Protein 6UR8 (pdb70)

CATH classification: 2.70.170.10

GO terms:
  GO:0005892 acetylcholine-gated channel complex (C, IDA)
  GO:0095500 acetylcholine receptor signaling pathway (P, IDA)
  GO:0022848 acetylcholine-gated monoatomic cation-selective channel activity (F, IDA)
  GO:0042734 presynaptic membrane (C, TAS)
  GO:0035095 behavioral response to nicotine (P, IMP)
  GO:0015276 ligand-gated monoatomic ion channel activity (F, TAS)
  GO:0022848 acetylcholine-gated monoatomic cation-selective channel activity (F, TAS)
  GO:0007271 synaptic transmission, cholinergic (P, IDA)
  GO:0005515 protein binding (F, IPI)
  GO:0005886 plasma membrane (C, TAS)
  GO:0001666 response to hypoxia (P, IDA)
  GO:0015464 acetylcholine receptor activity (F, IDA)
  GO:0035094 response to nicotine (P, IDA)
  GO:0007165 signal transduction (P, IDA)
  GO:0042166 acetylcholine binding (F, IC)
  GO:0050877 nervous system process (P, IMP)
  GO:0050890 cognition (P, IMP)
  GO:0006281 DNA repair (P, IMP)
  GO:0006979 response to oxidative stress (P, IMP)
  GO:0051899 membrane depolarization (P, IDA)

Nearest PDB structures (foldseek):
  6ur8-assembly1_D  TM=1.003E+00  e=8.561E-76  Homo sapiens
  6cnj-assembly1_D  TM=9.910E-01  e=4.375E-67  Homo sapiens
  6usf-assembly1_D  TM=9.945E-01  e=1.196E-63  Homo sapiens
  8ssz-assembly1_A  TM=9.800E-01  e=7.003E-64  Homo sapiens
  8st3-assembly1_A  TM=9.790E-01  e=5.201E-64  Homo sapiens

InterPro domains:
  IPR002394 Nicotinic acetylcholine receptor [PR00254] (71-87)
  IPR002394 Nicotinic acetylcholine receptor [PR00254] (105-119)
  IPR002394 Nicotinic acetylcholine receptor [PR00254] (123-135)
  IPR002394 Nicotinic acetylcholine receptor [PR00254] (141-159)
  IPR006029 Neurotransmitter-gated ion-channel transmembrane domain [PF02932] (250-618)
  IPR006201 Neurotransmitter-gated ion-channel [PR00252] (84-100)
  IPR006201 Neurotransmitter-gated ion-channel [PR00252] (117-128)
  IPR006201 Neurotransmitter-gated ion-channel [PR00252] (161-175)
  IPR006201 Neurotransmitter-gated ion-channel [PR00252] (237-249)
  IPR006201 Neurotransmitter-gated ion-channel [PTHR18945] (38-379)
  IPR006201 Neurotransmitter-gated ion-channel [TIGR00860] (26-379)
  IPR006202 Neurotransmitter-gated ion-channel ligand-binding domain [PF02931] (37-242)
  IPR018000 Neurotransmitter-gated ion-channel, conserved site [PS00236] (161-175)
  IPR036719 Neurotransmitter-gated ion-channel transmembrane domain superfamily [SSF90112] (243-622)
  IPR036734 Neurotransmitter-gated ion-channel ligand-binding domain superfamily [G3DSA:2.70.170.10] (26-248)
  IPR036734 Neurotransmitter-gated ion-channel ligand-binding domain superfamily [SSF63712] (36-242)
  IPR038050 Neuronal acetylcholine receptor [G3DSA:1.20.58.390] (249-362)
  IPR038050 Neuronal acetylcholine receptor [G3DSA:1.20.58.390] (556-624)

Radius of gyration: 41.58 Å; Cα contacts (8 Å, |Δi|>4): 3119; chains: 5; bounding box: 128×77×103 Å

Organism: Homo sapiens (NCBI:txid9606)

Structure (mmCIF, N/CA/C/O backbone):
data_6UR8
#
_entry.id   6UR8
#
_cell.length_a   1.00
_cell.length_b   1.00
_cell.length_c   1.00
_cell.angle_alpha   90.00
_cell.angle_beta   90.00
_cell.angle_gamma   90.00
#
_symmetry.space_group_name_H-M   'P 1'
#
loop_
_entity.id
_entity.type
_entity.pdbx_description
1 polymer 'Chimera of soluble cytochrome b562 (BRIL) and neuronal acetylcholine receptor subunit alpha-4'
2 polymer 'Neuronal acetylcholine receptor subunit beta-2'
3 non-polymer 2-acetamido-2-deoxy-beta-D-glucopyranose
4 non-polymer VARENICLINE
5 non-polymer beta-D-mannopyranose
#
loop_
_atom_site.group_PDB
_atom_site.id
_atom_site.type_symbol
_atom_site.label_atom_id
_atom_site.label_alt_id
_atom_site.label_comp_id
_atom_site.label_asym_id
_atom_site.label_entity_id
_atom_site.label_seq_id
_atom_site.pdbx_PDB_ins_code
_atom_site.Cartn_x
_atom_site.Cartn_y
_atom_site.Cartn_z
_atom_site.occupancy
_atom_site.B_iso_or_equiv
_atom_site.auth_seq_id
_atom_site.auth_comp_id
_atom_site.auth_asym_id
_atom_site.auth_atom_id
_atom_site.pdbx_PDB_model_num
ATOM 1 N N . GLU A 1 5 ? 87.528 177.610 182.482 1.00 43.32 5 GLU A N 1
ATOM 2 C CA . GLU A 1 5 ? 87.462 178.341 181.223 1.00 43.32 5 GLU A CA 1
ATOM 3 C C . GLU A 1 5 ? 88.852 178.500 180.622 1.00 43.32 5 GLU A C 1
ATOM 4 O O . GLU A 1 5 ? 89.114 178.049 179.508 1.00 43.32 5 GLU A O 1
ATOM 10 N N . THR A 1 6 ? 89.739 179.148 181.371 1.00 38.83 6 THR A N 1
ATOM 11 C CA . THR A 1 6 ? 91.089 179.391 180.887 1.00 38.83 6 THR A CA 1
ATOM 12 C C . THR A 1 6 ? 91.867 178.087 180.792 1.00 38.83 6 THR A C 1
ATOM 13 O O . THR A 1 6 ? 91.742 177.203 181.644 1.00 38.83 6 THR A O 1
ATOM 17 N N . ARG A 1 7 ? 92.677 177.972 179.738 1.00 34.79 7 ARG A N 1
ATOM 18 C CA . ARG A 1 7 ? 93.515 176.792 179.568 1.00 34.79 7 ARG A CA 1
ATOM 19 C C . ARG A 1 7 ? 94.348 176.527 180.815 1.00 34.79 7 ARG A C 1
ATOM 20 O O . ARG A 1 7 ? 94.559 175.371 181.197 1.00 34.79 7 ARG A O 1
ATOM 28 N N . ALA A 1 8 ? 94.818 177.591 181.470 1.00 31.38 8 ALA A N 1
ATOM 29 C CA . ALA A 1 8 ? 95.675 177.426 182.639 1.00 31.38 8 ALA A CA 1
ATOM 30 C C . ALA A 1 8 ? 94.928 176.765 183.792 1.00 31.38 8 ALA A C 1
ATOM 31 O O . ALA A 1 8 ? 95.503 175.956 184.530 1.00 31.38 8 ALA A O 1
ATOM 33 N N . HIS A 1 9 ? 93.645 177.128 183.956 1.00 34.73 9 HIS A N 1
ATOM 34 C CA . HIS A 1 9 ? 92.778 176.580 185.040 1.00 34.73 9 HIS A CA 1
ATOM 35 C C . HIS A 1 9 ? 92.560 175.070 184.866 1.00 34.73 9 HIS A C 1
ATOM 36 O O . HIS A 1 9 ? 92.694 174.340 185.868 1.00 34.73 9 HIS A O 1
ATOM 43 N N . ALA A 1 10 ? 92.241 174.626 183.645 1.00 33.37 10 ALA A N 1
ATOM 44 C CA . ALA A 1 10 ? 92.116 173.208 183.337 1.00 33.37 10 ALA A CA 1
ATOM 45 C C . ALA A 1 10 ? 93.455 172.505 183.491 1.00 33.37 10 ALA A C 1
ATOM 46 O O . ALA A 1 10 ? 93.521 171.365 183.969 1.00 33.37 10 ALA A O 1
ATOM 48 N N . GLU A 1 11 ? 94.534 173.171 183.083 1.00 30.75 11 GLU A N 1
ATOM 49 C CA . GLU A 1 11 ? 95.863 172.598 183.242 1.00 30.75 11 GLU A CA 1
ATOM 50 C C . GLU A 1 11 ? 96.168 172.326 184.711 1.00 30.75 11 GLU A C 1
ATOM 51 O O . GLU A 1 11 ? 96.684 171.255 185.058 1.00 30.75 11 GLU A O 1
ATOM 57 N N . GLU A 1 12 ? 95.837 173.273 185.593 1.00 30.69 12 GLU A N 1
ATOM 58 C CA . GLU A 1 12 ? 95.998 173.021 187.023 1.00 30.69 12 GLU A CA 1
ATOM 59 C C . GLU A 1 12 ? 95.189 171.817 187.464 1.00 30.69 12 GLU A C 1
ATOM 60 O O . GLU A 1 12 ? 95.688 170.956 188.191 1.00 30.69 12 GLU A O 1
ATOM 66 N N . ARG A 1 13 ? 93.901 171.802 187.127 1.00 31.24 13 ARG A N 1
ATOM 67 C CA . ARG A 1 13 ? 93.039 170.729 187.609 1.00 31.24 13 ARG A CA 1
ATOM 68 C C . ARG A 1 13 ? 93.604 169.375 187.209 1.00 31.24 13 ARG A C 1
ATOM 69 O O . ARG A 1 13 ? 93.677 168.444 188.022 1.00 31.24 13 ARG A O 1
ATOM 77 N N . LEU A 1 14 ? 94.037 169.260 185.956 1.00 28.60 14 LEU A N 1
ATOM 78 C CA . LEU A 1 14 ? 94.655 168.028 185.485 1.00 28.60 14 LEU A CA 1
ATOM 79 C C . LEU A 1 14 ? 95.898 167.695 186.302 1.00 28.60 14 LEU A C 1
ATOM 80 O O . LEU A 1 14 ? 96.004 166.609 186.889 1.00 28.60 14 LEU A O 1
ATOM 85 N N . LEU A 1 15 ? 96.858 168.623 186.338 1.00 24.36 15 LEU A N 1
ATOM 86 C CA . LEU A 1 15 ? 98.114 168.381 187.038 1.00 24.36 15 LEU A CA 1
ATOM 87 C C . LEU A 1 15 ? 97.886 167.993 188.491 1.00 24.36 15 LEU A C 1
ATOM 88 O O . LEU A 1 15 ? 98.657 167.211 189.057 1.00 24.36 15 LEU A O 1
ATOM 93 N N . LYS A 1 16 ? 96.837 168.530 189.107 1.00 29.57 16 LYS A N 1
ATOM 94 C CA . LYS A 1 16 ? 96.530 168.218 190.495 1.00 29.57 16 LYS A CA 1
ATOM 95 C C . LYS A 1 16 ? 95.879 166.853 190.626 1.00 29.57 16 LYS A C 1
ATOM 96 O O . LYS A 1 16 ? 96.059 166.179 191.646 1.00 29.57 16 LYS A O 1
ATOM 102 N N . LYS A 1 17 ? 95.119 166.433 189.614 1.00 30.46 17 LYS A N 1
ATOM 103 C CA . LYS A 1 17 ? 94.521 165.106 189.660 1.00 30.46 17 LYS A CA 1
ATOM 104 C C . LYS A 1 17 ? 95.558 164.014 189.439 1.00 30.46 17 LYS A C 1
ATOM 105 O O . LYS A 1 17 ? 95.454 162.935 190.034 1.00 30.46 17 LYS A O 1
ATOM 111 N N . LEU A 1 18 ? 96.558 164.267 188.594 1.00 25.73 18 LEU A N 1
ATOM 112 C CA . LEU A 1 18 ? 97.498 163.206 188.242 1.00 25.73 18 LEU A CA 1
ATOM 113 C C . LEU A 1 18 ? 98.377 162.816 189.424 1.00 25.73 18 LEU A C 1
ATOM 114 O O . LEU A 1 18 ? 98.613 161.625 189.659 1.00 25.73 18 LEU A O 1
ATOM 119 N N . PHE A 1 19 ? 98.868 163.796 190.178 1.00 21.73 19 PHE A N 1
ATOM 120 C CA . PHE A 1 19 ? 99.866 163.567 191.221 1.00 21.73 19 PHE A CA 1
ATOM 121 C C . PHE A 1 19 ? 99.239 163.469 192.602 1.00 21.73 19 PHE A C 1
ATOM 122 O O . PHE A 1 19 ? 99.813 163.932 193.591 1.00 21.73 19 PHE A O 1
ATOM 130 N N . SER A 1 20 ? 98.054 162.870 192.696 1.00 24.76 20 SER A N 1
ATOM 131 C CA . SER A 1 20 ? 97.438 162.645 193.998 1.00 24.76 20 SER A CA 1
ATOM 132 C C . SER A 1 20 ? 97.980 161.379 194.652 1.00 24.76 20 SER A C 1
ATOM 133 O O . SER A 1 20 ? 98.456 161.416 195.792 1.00 24.76 20 SER A O 1
ATOM 136 N N . GLY A 1 21 ? 97.917 160.253 193.944 1.00 22.10 21 GLY A N 1
ATOM 137 C CA . GLY A 1 21 ? 98.357 158.981 194.483 1.00 22.10 21 GLY A CA 1
ATOM 138 C C . GLY A 1 21 ? 99.491 158.341 193.708 1.00 22.10 21 GLY A C 1
ATOM 139 O O . GLY A 1 21 ? 99.479 157.129 193.478 1.00 22.10 21 GLY A O 1
ATOM 140 N N . TYR A 1 22 ? 100.473 159.138 193.299 1.00 21.98 22 TYR A N 1
ATOM 141 C CA . TYR A 1 22 ? 101.594 158.652 192.509 1.00 21.98 22 TYR A CA 1
ATOM 142 C C . TYR A 1 22 ? 102.798 158.400 193.404 1.00 21.98 22 TYR A C 1
ATOM 143 O O . TYR A 1 22 ? 103.014 159.113 194.388 1.00 21.98 22 TYR A O 1
ATOM 152 N N . ASN A 1 23 ? 103.577 157.378 193.057 1.00 24.93 23 ASN A N 1
ATOM 153 C CA . ASN A 1 23 ? 104.782 157.010 193.793 1.00 24.93 23 ASN A CA 1
ATOM 154 C C . ASN A 1 23 ? 105.932 156.893 192.803 1.00 24.93 23 ASN A C 1
ATOM 155 O O . ASN A 1 23 ? 105.922 156.014 191.936 1.00 24.93 23 ASN A O 1
ATOM 160 N N . LYS A 1 24 ? 106.921 157.779 192.935 1.00 20.09 24 LYS A N 1
ATOM 161 C CA . LYS A 1 24 ? 108.051 157.792 192.014 1.00 20.09 24 LYS A CA 1
ATOM 162 C C . LYS A 1 24 ? 108.708 156.422 191.924 1.00 20.09 24 LYS A C 1
ATOM 163 O O . LYS A 1 24 ? 108.868 155.860 190.835 1.00 20.09 24 LYS A O 1
ATOM 169 N N . TRP A 1 25 ? 109.093 155.871 193.066 1.00 20.57 25 TRP A N 1
ATOM 170 C CA . TRP A 1 25 ? 109.909 154.661 193.139 1.00 20.57 25 TRP A CA 1
ATOM 171 C C . TRP A 1 25 ? 109.164 153.405 192.736 1.00 20.57 25 TRP A C 1
ATOM 172 O O . TRP A 1 25 ? 109.732 152.314 192.877 1.00 20.57 25 TRP A O 1
ATOM 183 N N . SER A 1 26 ? 107.933 153.506 192.247 1.00 24.75 26 SER A N 1
ATOM 184 C CA . SER A 1 26 ? 107.177 152.356 191.776 1.00 24.75 26 SER A CA 1
ATOM 185 C C . SER A 1 26 ? 107.280 152.274 190.261 1.00 24.75 26 SER A C 1
ATOM 186 O O . SER A 1 26 ? 107.081 153.274 189.565 1.00 24.75 26 SER A O 1
ATOM 189 N N . ARG A 1 27 ? 107.588 151.087 189.757 1.00 20.86 27 ARG A N 1
ATOM 190 C CA . ARG A 1 27 ? 107.742 150.917 188.323 1.00 20.86 27 ARG A CA 1
ATOM 191 C C . ARG A 1 27 ? 106.392 151.084 187.628 1.00 20.86 27 ARG A C 1
ATOM 192 O O . ARG A 1 27 ? 105.377 150.577 188.115 1.00 20.86 27 ARG A O 1
ATOM 200 N N . PRO A 1 28 ? 106.345 151.785 186.492 1.00 20.21 28 PRO A N 1
ATOM 201 C CA . PRO A 1 28 ? 105.070 152.067 185.808 1.00 20.21 28 PRO A CA 1
ATOM 202 C C . PRO A 1 28 ? 104.618 150.962 184.854 1.00 20.21 28 PRO A C 1
ATOM 203 O O . PRO A 1 28 ? 104.776 151.025 183.634 1.00 20.21 28 PRO A O 1
ATOM 207 N N . VAL A 1 29 ? 104.038 149.911 185.423 1.00 22.66 29 VAL A N 1
ATOM 208 C CA . VAL A 1 29 ? 103.558 148.780 184.639 1.00 22.66 29 VAL A CA 1
ATOM 209 C C . VAL A 1 29 ? 102.354 148.181 185.347 1.00 22.66 29 VAL A C 1
ATOM 210 O O . VAL A 1 29 ? 102.297 148.141 186.579 1.00 22.66 29 VAL A O 1
ATOM 214 N N . ALA A 1 30 ? 101.390 147.710 184.555 1.00 24.18 30 ALA A N 1
ATOM 215 C CA . ALA A 1 30 ? 100.171 147.142 185.118 1.00 24.18 30 ALA A CA 1
ATOM 216 C C . ALA A 1 30 ? 100.343 145.668 185.466 1.00 24.18 30 ALA A C 1
ATOM 217 O O . ALA A 1 30 ? 99.870 145.218 186.515 1.00 24.18 30 ALA A O 1
ATOM 219 N N . ASN A 1 31 ? 101.010 144.906 184.603 1.00 27.24 31 ASN A N 1
ATOM 220 C CA . ASN A 1 31 ? 101.264 143.489 184.827 1.00 27.24 31 ASN A CA 1
ATOM 221 C C . ASN A 1 31 ? 102.760 143.277 184.998 1.00 27.24 31 ASN A C 1
ATOM 222 O O . ASN A 1 31 ? 103.550 143.672 184.136 1.00 27.24 31 ASN A O 1
ATOM 227 N N . ILE A 1 32 ? 103.139 142.631 186.102 1.00 29.54 32 ILE A N 1
ATOM 228 C CA . ILE A 1 32 ? 104.538 142.603 186.517 1.00 29.54 32 ILE A CA 1
ATOM 229 C C . ILE A 1 32 ? 105.431 142.035 185.425 1.00 29.54 32 ILE A C 1
ATOM 230 O O . ILE A 1 32 ? 106.569 142.488 185.246 1.00 29.54 32 ILE A O 1
ATOM 235 N N . SER A 1 33 ? 104.890 141.073 184.672 1.00 29.95 33 SER A N 1
ATOM 236 C CA . SER A 1 33 ? 105.614 140.421 183.548 1.00 29.95 33 SER A CA 1
ATOM 237 C C . SER A 1 33 ? 105.930 141.446 182.451 1.00 29.95 33 SER A C 1
ATOM 238 O O . SER A 1 33 ? 107.023 141.360 181.858 1.00 29.95 33 SER A O 1
ATOM 241 N N . ASP A 1 34 ? 105.000 142.373 182.199 1.00 27.42 34 ASP A N 1
ATOM 242 C CA . ASP A 1 34 ? 105.145 143.398 181.128 1.00 27.42 34 ASP A CA 1
ATOM 243 C C . ASP A 1 34 ? 106.354 144.303 181.400 1.00 27.42 34 ASP A C 1
ATOM 244 O O . ASP A 1 34 ? 106.597 144.637 182.575 1.00 27.42 34 ASP A O 1
ATOM 249 N N . VAL A 1 35 ? 107.072 144.674 180.333 1.00 18.15 35 VAL A N 1
ATOM 250 C CA . VAL A 1 35 ? 108.247 145.534 180.404 1.00 18.15 35 VAL A CA 1
ATOM 251 C C . VAL A 1 35 ? 107.973 146.851 179.693 1.00 18.15 35 VAL A C 1
ATOM 252 O O . VAL A 1 35 ? 107.054 146.975 178.880 1.00 18.15 35 VAL A O 1
ATOM 256 N N . VAL A 1 36 ? 108.799 147.844 180.019 1.00 15.55 36 VAL A N 1
ATOM 257 C CA . VAL A 1 36 ? 108.785 149.144 179.361 1.00 15.55 36 VAL A CA 1
ATOM 258 C C . VAL A 1 36 ? 109.916 149.182 178.346 1.00 15.55 36 VAL A C 1
ATOM 259 O O . VAL A 1 36 ? 110.928 148.487 178.482 1.00 15.55 36 VAL A O 1
ATOM 263 N N . LEU A 1 37 ? 109.746 150.005 177.317 1.00 13.21 37 LEU A N 1
ATOM 264 C CA . LEU A 1 37 ? 110.711 150.126 176.231 1.00 13.21 37 LEU A CA 1
ATOM 265 C C . LEU A 1 37 ? 111.276 151.539 176.247 1.00 13.21 37 LEU A C 1
ATOM 266 O O . LEU A 1 37 ? 110.566 152.503 175.942 1.00 13.21 37 LEU A O 1
ATOM 271 N N . VAL A 1 38 ? 112.551 151.653 176.594 1.00 10.22 38 VAL A N 1
ATOM 272 C CA . VAL A 1 38 ? 113.210 152.942 176.779 1.00 10.22 38 VAL A CA 1
ATOM 273 C C . VAL A 1 38 ? 113.945 153.257 175.482 1.00 10.22 38 VAL A C 1
ATOM 274 O O . VAL A 1 38 ? 115.087 152.850 175.274 1.00 10.22 38 VAL A O 1
ATOM 278 N N . ARG A 1 39 ? 113.288 153.999 174.596 1.00 11.01 39 ARG A N 1
ATOM 279 C CA . ARG A 1 39 ? 113.958 154.442 173.385 1.00 11.01 39 ARG A CA 1
ATOM 280 C C . ARG A 1 39 ? 115.029 155.459 173.742 1.00 11.01 39 ARG A C 1
ATOM 281 O O . ARG A 1 39 ? 114.794 156.382 174.527 1.00 11.01 39 ARG A O 1
ATOM 289 N N . PHE A 1 40 ? 116.204 155.290 173.142 1.00 7.54 40 PHE A N 1
ATOM 290 C CA . PHE A 1 40 ? 117.423 155.945 173.584 1.00 7.54 40 PHE A CA 1
ATOM 291 C C . PHE A 1 40 ? 118.168 156.506 172.383 1.00 7.54 40 PHE A C 1
ATOM 292 O O . PHE A 1 40 ? 118.097 155.961 171.280 1.00 7.54 40 PHE A O 1
ATOM 300 N N . GLY A 1 41 ? 118.882 157.604 172.608 1.00 6.83 41 GLY A N 1
ATOM 301 C CA . GLY A 1 41 ? 119.673 158.202 171.546 1.00 6.83 41 GLY A CA 1
ATOM 302 C C . GLY A 1 41 ? 120.502 159.351 172.073 1.00 6.83 41 GLY A C 1
ATOM 303 O O . GLY A 1 41 ? 120.339 159.793 173.213 1.00 6.83 41 GLY A O 1
ATOM 304 N N . LEU A 1 42 ? 121.400 159.833 171.216 1.00 7.47 42 LEU A N 1
ATOM 305 C CA . LEU A 1 42 ? 122.296 160.929 171.552 1.00 7.47 42 LEU A CA 1
ATOM 306 C C . LEU A 1 42 ? 122.275 161.986 170.459 1.00 7.47 42 LEU A C 1
ATOM 307 O O . LEU A 1 42 ? 121.707 161.799 169.381 1.00 7.47 42 LEU A O 1
ATOM 312 N N . SER A 1 43 ? 122.913 163.112 170.767 1.00 5.80 43 SER A N 1
ATOM 313 C CA . SER A 1 43 ? 123.144 164.169 169.789 1.00 5.80 43 SER A CA 1
ATOM 314 C C . SER A 1 43 ? 124.302 165.011 170.302 1.00 5.80 43 SER A C 1
ATOM 315 O O . SER A 1 43 ? 124.135 165.764 171.266 1.00 5.80 43 SER A O 1
ATOM 318 N N . ILE A 1 44 ? 125.465 164.883 169.664 1.00 5.89 44 ILE A N 1
ATOM 319 C CA . ILE A 1 44 ? 126.627 165.636 170.096 1.00 5.89 44 ILE A CA 1
ATOM 320 C C . ILE A 1 44 ? 126.325 167.130 170.029 1.00 5.89 44 ILE A C 1
ATOM 321 O O . ILE A 1 44 ? 125.421 167.580 169.315 1.00 5.89 44 ILE A O 1
ATOM 326 N N . ALA A 1 45 ? 127.090 167.909 170.793 1.00 4.87 45 ALA A N 1
ATOM 327 C CA . ALA A 1 45 ? 127.124 169.349 170.617 1.00 4.87 45 ALA A CA 1
ATOM 328 C C . ALA A 1 45 ? 128.526 169.884 170.398 1.00 4.87 45 ALA A C 1
ATOM 329 O O . ALA A 1 45 ? 128.686 170.871 169.679 1.00 4.87 45 ALA A O 1
ATOM 331 N N . GLN A 1 46 ? 129.538 169.261 170.990 1.00 5.37 46 GLN A N 1
ATOM 332 C CA . GLN A 1 46 ? 130.927 169.524 170.638 1.00 5.37 46 GLN A CA 1
ATOM 333 C C . GLN A 1 46 ? 131.796 168.485 171.327 1.00 5.37 46 GLN A C 1
ATOM 334 O O . GLN A 1 46 ? 131.327 167.696 172.150 1.00 5.37 46 GLN A O 1
ATOM 340 N N . LEU A 1 47 ? 133.075 168.502 170.974 1.00 6.58 47 LEU A N 1
ATOM 341 C CA . LEU A 1 47 ? 134.075 167.558 171.463 1.00 6.58 47 LEU A CA 1
ATOM 342 C C . LEU A 1 47 ? 135.158 168.393 172.134 1.00 6.58 47 LEU A C 1
ATOM 343 O O . LEU A 1 47 ? 136.151 168.764 171.504 1.00 6.58 47 LEU A O 1
ATOM 348 N N . ILE A 1 48 ? 134.962 168.681 173.421 1.00 6.27 48 ILE A N 1
ATOM 349 C CA . ILE A 1 48 ? 135.754 169.712 174.083 1.00 6.27 48 ILE A CA 1
ATOM 350 C C . ILE A 1 48 ? 137.237 169.382 174.004 1.00 6.27 48 ILE A C 1
ATOM 351 O O . ILE A 1 48 ? 138.036 170.165 173.480 1.00 6.27 48 ILE A O 1
ATOM 356 N N . ASP A 1 49 ? 137.627 168.215 174.507 1.00 7.47 49 ASP A N 1
ATOM 357 C CA . ASP A 1 49 ? 139.040 167.880 174.603 1.00 7.47 49 ASP A CA 1
ATOM 358 C C . ASP A 1 49 ? 139.221 166.372 174.538 1.00 7.47 49 ASP A C 1
ATOM 359 O O . ASP A 1 49 ? 138.350 165.602 174.957 1.00 7.47 49 ASP A O 1
ATOM 364 N N . VAL A 1 50 ? 140.370 165.969 174.005 1.00 7.35 50 VAL A N 1
ATOM 365 C CA . VAL A 1 50 ? 140.805 164.580 173.987 1.00 7.35 50 VAL A CA 1
ATOM 366 C C . VAL A 1 50 ? 142.221 164.570 174.545 1.00 7.35 50 VAL A C 1
ATOM 367 O O . VAL A 1 50 ? 143.186 164.814 173.814 1.00 7.35 50 VAL A O 1
ATOM 371 N N . ASP A 1 51 ? 142.350 164.285 175.835 1.00 7.41 51 ASP A N 1
ATOM 372 C CA . ASP A 1 51 ? 143.632 164.340 176.522 1.00 7.41 51 ASP A CA 1
ATOM 373 C C . ASP A 1 51 ? 144.351 163.015 176.310 1.00 7.41 51 ASP A C 1
ATOM 374 O O . ASP A 1 51 ? 143.989 161.997 176.912 1.00 7.41 51 ASP A O 1
ATOM 379 N N . GLU A 1 52 ? 145.363 163.028 175.440 1.00 7.62 52 GLU A N 1
ATOM 380 C CA . GLU A 1 52 ? 146.140 161.823 175.177 1.00 7.62 52 GLU A CA 1
ATOM 381 C C . GLU A 1 52 ? 146.993 161.450 176.382 1.00 7.62 52 GLU A C 1
ATOM 382 O O . GLU A 1 52 ? 147.054 160.281 176.777 1.00 7.62 52 GLU A O 1
ATOM 388 N N . LYS A 1 53 ? 147.661 162.438 176.977 1.00 8.05 53 LYS A N 1
ATOM 389 C CA . LYS A 1 53 ? 148.594 162.155 178.060 1.00 8.05 53 LYS A CA 1
ATOM 390 C C . LYS A 1 53 ? 147.915 161.452 179.227 1.00 8.05 53 LYS A C 1
ATOM 391 O O . LYS A 1 53 ? 148.552 160.653 179.923 1.00 8.05 53 LYS A O 1
ATOM 397 N N . ASN A 1 54 ? 146.632 161.727 179.458 1.00 7.91 54 ASN A N 1
ATOM 398 C CA . ASN A 1 54 ? 145.877 161.090 180.526 1.00 7.91 54 ASN A CA 1
ATOM 399 C C . ASN A 1 54 ? 144.839 160.102 180.014 1.00 7.91 54 ASN A C 1
ATOM 400 O O . ASN A 1 54 ? 144.174 159.450 180.826 1.00 7.91 54 ASN A O 1
ATOM 405 N N . GLN A 1 55 ? 144.679 159.972 178.697 1.00 8.29 55 GLN A N 1
ATOM 406 C CA . GLN A 1 55 ? 143.721 159.042 178.102 1.00 8.29 55 GLN A CA 1
ATOM 407 C C . GLN A 1 55 ? 142.299 159.338 178.587 1.00 8.29 55 GLN A C 1
ATOM 408 O O . GLN A 1 55 ? 141.667 158.545 179.286 1.00 8.29 55 GLN A O 1
ATOM 414 N N . MET A 1 56 ? 141.812 160.515 178.201 1.00 8.03 56 MET A N 1
ATOM 415 C CA . MET A 1 56 ? 140.458 160.923 178.548 1.00 8.03 56 MET A CA 1
ATOM 416 C C . MET A 1 56 ? 139.819 161.648 177.377 1.00 8.03 56 MET A C 1
ATOM 417 O O . MET A 1 56 ? 140.497 162.153 176.482 1.00 8.03 56 MET A O 1
ATOM 422 N N . MET A 1 57 ? 138.492 161.719 177.422 1.00 7.74 57 MET A N 1
ATOM 423 C CA . MET A 1 57 ? 137.691 162.295 176.350 1.00 7.74 57 MET A CA 1
ATOM 424 C C . MET A 1 57 ? 136.503 163.012 176.968 1.00 7.74 57 MET A C 1
ATOM 425 O O . MET A 1 57 ? 135.691 162.381 177.650 1.00 7.74 57 MET A O 1
ATOM 430 N N . THR A 1 58 ? 136.393 164.314 176.725 1.00 7.12 58 THR A N 1
ATOM 431 C CA . THR A 1 58 ? 135.296 165.121 177.239 1.00 7.12 58 THR A CA 1
ATOM 432 C C . THR A 1 58 ? 134.295 165.384 176.125 1.00 7.12 58 THR A C 1
ATOM 433 O O . THR A 1 58 ? 134.685 165.744 175.011 1.00 7.12 58 THR A O 1
ATOM 437 N N . THR A 1 59 ? 133.013 165.210 176.428 1.00 6.28 59 THR A N 1
ATOM 438 C CA . THR A 1 59 ? 131.953 165.439 175.458 1.00 6.28 59 THR A CA 1
ATOM 439 C C . THR A 1 59 ? 130.798 166.187 176.099 1.00 6.28 59 THR A C 1
ATOM 440 O O . THR A 1 59 ? 130.457 165.947 177.260 1.00 6.28 59 THR A O 1
ATOM 444 N N . ASN A 1 60 ? 130.201 167.094 175.332 1.00 6.42 60 ASN A N 1
ATOM 445 C CA . ASN A 1 60 ? 128.939 167.732 175.680 1.00 6.42 60 ASN A CA 1
ATOM 446 C C . ASN A 1 60 ? 127.861 167.133 174.790 1.00 6.42 60 ASN A C 1
ATOM 447 O O . ASN A 1 60 ? 127.919 167.261 173.560 1.00 6.42 60 ASN A O 1
ATOM 452 N N . VAL A 1 61 ? 126.886 166.479 175.408 1.00 4.87 61 VAL A N 1
ATOM 453 C CA . VAL A 1 61 ? 126.003 165.568 174.699 1.00 4.87 61 VAL A CA 1
ATOM 454 C C . VAL A 1 61 ? 124.585 165.732 175.223 1.00 4.87 61 VAL A C 1
ATOM 455 O O . VAL A 1 61 ? 124.368 165.897 176.428 1.00 4.87 61 VAL A O 1
ATOM 459 N N . TRP A 1 62 ? 123.619 165.683 174.308 1.00 6.66 62 TRP A N 1
ATOM 460 C CA . TRP A 1 62 ? 122.203 165.866 174.619 1.00 6.66 62 TRP A CA 1
ATOM 461 C C . TRP A 1 62 ? 121.535 164.497 174.605 1.00 6.66 62 TRP A C 1
ATOM 462 O O . TRP A 1 62 ? 121.007 164.055 173.586 1.00 6.66 62 TRP A O 1
ATOM 473 N N . VAL A 1 63 ? 121.559 163.822 175.750 1.00 6.54 63 VAL A N 1
ATOM 474 C CA . VAL A 1 63 ? 120.900 162.531 175.898 1.00 6.54 63 VAL A CA 1
ATOM 475 C C . VAL A 1 63 ? 119.442 162.664 175.484 1.00 6.54 63 VAL A C 1
ATOM 476 O O . VAL A 1 63 ? 118.837 163.730 175.635 1.00 6.54 63 VAL A O 1
ATOM 480 N N . LYS A 1 64 ? 118.873 161.586 174.951 1.00 7.24 64 LYS A N 1
ATOM 481 C CA . LYS A 1 64 ? 117.472 161.553 174.553 1.00 7.24 64 LYS A CA 1
ATOM 482 C C . LYS A 1 64 ? 116.879 160.225 174.983 1.00 7.24 64 LYS A C 1
ATOM 483 O O . LYS A 1 64 ? 117.345 159.169 174.545 1.00 7.24 64 LYS A O 1
ATOM 489 N N . GLN A 1 65 ? 115.852 160.282 175.826 1.00 8.92 65 GLN A N 1
ATOM 490 C CA . GLN A 1 65 ? 115.132 159.106 176.275 1.00 8.92 65 GLN A CA 1
ATOM 491 C C . GLN A 1 65 ? 113.644 159.322 176.063 1.00 8.92 65 GLN A C 1
ATOM 492 O O . GLN A 1 65 ? 113.157 160.455 176.076 1.00 8.92 65 GLN A O 1
ATOM 498 N N . GLU A 1 66 ? 112.923 158.225 175.863 1.00 12.61 66 GLU A N 1
ATOM 499 C CA . GLU A 1 66 ? 111.472 158.305 175.912 1.00 12.61 66 GLU A CA 1
ATOM 500 C C . GLU A 1 66 ? 110.894 156.934 176.215 1.00 12.61 66 GLU A C 1
ATOM 501 O O . GLU A 1 66 ? 111.435 155.905 175.802 1.00 12.61 66 GLU A O 1
ATOM 507 N N . TRP A 1 67 ? 109.786 156.941 176.948 1.00 12.27 67 TRP A N 1
ATOM 508 C CA . TRP A 1 67 ? 109.125 155.709 177.354 1.00 12.27 67 TRP A CA 1
ATOM 509 C C . TRP A 1 67 ? 107.637 155.987 177.511 1.00 12.27 67 TRP A C 1
ATOM 510 O O . TRP A 1 67 ? 107.132 157.017 177.057 1.00 12.27 67 TRP A O 1
ATOM 521 N N . HIS A 1 68 ? 106.930 155.062 178.154 1.00 16.44 68 HIS A N 1
ATOM 522 C CA . HIS A 1 68 ? 105.489 155.184 178.318 1.00 16.44 68 HIS A CA 1
ATOM 523 C C . HIS A 1 68 ? 105.080 154.579 179.650 1.00 16.44 68 HIS A C 1
ATOM 524 O O . HIS A 1 68 ? 105.516 153.477 179.992 1.00 16.44 68 HIS A O 1
ATOM 531 N N . ASP A 1 69 ? 104.247 155.303 180.392 1.00 19.52 69 ASP A N 1
ATOM 532 C CA . ASP A 1 69 ? 103.695 154.838 181.653 1.00 19.52 69 ASP A CA 1
ATOM 533 C C . ASP A 1 69 ? 102.179 154.762 181.543 1.00 19.52 69 ASP A C 1
ATOM 534 O O . ASP A 1 69 ? 101.572 155.335 180.635 1.00 19.52 69 ASP A O 1
ATOM 539 N N . TYR A 1 70 ? 101.567 154.048 182.485 1.00 23.45 70 TYR A N 1
ATOM 540 C CA . TYR A 1 70 ? 100.151 153.722 182.411 1.00 23.45 70 TYR A CA 1
ATOM 541 C C . TYR A 1 70 ? 99.291 154.538 183.362 1.00 23.45 70 TYR A C 1
ATOM 542 O O . TYR A 1 70 ? 98.066 154.392 183.342 1.00 23.45 70 TYR A O 1
ATOM 551 N N . LYS A 1 71 ? 99.891 155.387 184.192 1.00 23.01 71 LYS A N 1
ATOM 552 C CA . LYS A 1 71 ? 99.129 156.233 185.101 1.00 23.01 71 LYS A CA 1
ATOM 553 C C . LYS A 1 71 ? 98.993 157.664 184.610 1.00 23.01 71 LYS A C 1
ATOM 554 O O . LYS A 1 71 ? 98.018 158.336 184.958 1.00 23.01 71 LYS A O 1
ATOM 560 N N . LEU A 1 72 ? 99.943 158.143 183.813 1.00 22.11 72 LEU A N 1
ATOM 561 C CA . LEU A 1 72 ? 99.915 159.514 183.306 1.00 22.11 72 LEU A CA 1
ATOM 562 C C . LEU A 1 72 ? 99.146 159.578 181.985 1.00 22.11 72 LEU A C 1
ATOM 563 O O . LEU A 1 72 ? 99.658 159.979 180.942 1.00 22.11 72 LEU A O 1
ATOM 568 N N . ARG A 1 73 ? 97.885 159.163 182.055 1.00 24.76 73 ARG A N 1
ATOM 569 C CA . ARG A 1 73 ? 96.977 159.204 180.921 1.00 24.76 73 ARG A CA 1
ATOM 570 C C . ARG A 1 73 ? 95.700 159.918 181.334 1.00 24.76 73 ARG A C 1
ATOM 571 O O . ARG A 1 73 ? 95.333 159.932 182.511 1.00 24.76 73 ARG A O 1
ATOM 579 N N . TRP A 1 74 ? 95.025 160.512 180.356 1.00 28.12 74 TRP A N 1
ATOM 580 C CA . TRP A 1 74 ? 93.779 161.222 180.610 1.00 28.12 74 TRP A CA 1
ATOM 581 C C . TRP A 1 74 ? 92.998 161.307 179.303 1.00 28.12 74 TRP A C 1
ATOM 582 O O . TRP A 1 74 ? 93.308 160.613 178.330 1.00 28.12 74 TRP A O 1
ATOM 593 N N . ASP A 1 75 ? 91.966 162.148 179.292 1.00 32.78 75 ASP A N 1
ATOM 594 C CA . ASP A 1 75 ? 91.155 162.404 178.116 1.00 32.78 75 ASP A CA 1
ATOM 595 C C . ASP A 1 75 ? 91.180 163.895 177.804 1.00 32.78 75 ASP A C 1
ATOM 596 O O . ASP A 1 75 ? 90.951 164.711 178.707 1.00 32.78 75 ASP A O 1
ATOM 601 N N . PRO A 1 76 ? 91.436 164.296 176.557 1.00 32.26 76 PRO A N 1
ATOM 602 C CA . PRO A 1 76 ? 91.691 165.714 176.289 1.00 32.26 76 PRO A CA 1
ATOM 603 C C . PRO A 1 76 ? 90.420 166.532 176.126 1.00 32.26 76 PRO A C 1
ATOM 604 O O . PRO A 1 76 ? 90.398 167.727 176.435 1.00 32.26 76 PRO A O 1
ATOM 608 N N . ALA A 1 77 ? 89.353 165.895 175.642 1.00 36.33 77 ALA A N 1
ATOM 609 C CA . ALA A 1 77 ? 88.099 166.604 175.426 1.00 36.33 77 ALA A CA 1
ATOM 610 C C . ALA A 1 77 ? 87.476 167.076 176.730 1.00 36.33 77 ALA A C 1
ATOM 611 O O . ALA A 1 77 ? 86.661 168.004 176.714 1.00 36.33 77 ALA A O 1
ATOM 613 N N . ASP A 1 78 ? 87.840 166.461 177.855 1.00 35.43 78 ASP A N 1
ATOM 614 C CA . ASP A 1 78 ? 87.290 166.858 179.143 1.00 35.43 78 ASP A CA 1
ATOM 615 C C . ASP A 1 78 ? 88.051 168.015 179.772 1.00 35.43 78 ASP A C 1
ATOM 616 O O . ASP A 1 78 ? 87.513 168.680 180.664 1.00 35.43 78 ASP A O 1
ATOM 621 N N . TYR A 1 79 ? 89.280 168.272 179.332 1.00 33.51 79 TYR A N 1
ATOM 622 C CA . TYR A 1 79 ? 90.124 169.322 179.889 1.00 33.51 79 TYR A CA 1
ATOM 623 C C . TYR A 1 79 ? 90.494 170.350 178.826 1.00 33.51 79 TYR A C 1
ATOM 624 O O . TYR A 1 79 ? 91.630 170.822 178.757 1.00 33.51 79 TYR A O 1
ATOM 633 N N . GLU A 1 80 ? 89.528 170.704 177.980 1.00 37.51 80 GLU A N 1
ATOM 634 C CA . GLU A 1 80 ? 89.676 171.801 177.025 1.00 37.51 80 GLU A CA 1
ATOM 635 C C . GLU A 1 80 ? 90.747 171.515 175.977 1.00 37.51 80 GLU A C 1
ATOM 636 O O . GLU A 1 80 ? 91.437 172.426 175.514 1.00 37.51 80 GLU A O 1
ATOM 642 N N . ASN A 1 81 ? 90.896 170.248 175.596 1.00 37.83 81 ASN A N 1
ATOM 643 C CA . ASN A 1 81 ? 91.705 169.868 174.439 1.00 37.83 81 ASN A CA 1
ATOM 644 C C . ASN A 1 81 ? 93.195 170.119 174.672 1.00 37.83 81 ASN A C 1
ATOM 645 O O . ASN A 1 81 ? 93.894 170.626 173.794 1.00 37.83 81 ASN A O 1
ATOM 650 N N . VAL A 1 82 ? 93.686 169.766 175.855 1.00 33.22 82 VAL A N 1
ATOM 651 C CA . VAL A 1 82 ? 95.117 169.753 176.139 1.00 33.22 82 VAL A CA 1
ATOM 652 C C . VAL A 1 82 ? 95.593 168.312 176.056 1.00 33.22 82 VAL A C 1
ATOM 653 O O . VAL A 1 82 ? 95.028 167.424 176.706 1.00 33.22 82 VAL A O 1
ATOM 657 N N . THR A 1 83 ? 96.624 168.072 175.247 1.00 28.01 83 THR A N 1
ATOM 658 C CA . THR A 1 83 ? 97.263 166.768 175.190 1.00 28.01 83 THR A CA 1
ATOM 659 C C . THR A 1 83 ? 98.669 166.756 175.757 1.00 28.01 83 THR A C 1
ATOM 660 O O . THR A 1 83 ? 99.066 165.761 176.365 1.00 28.01 83 THR A O 1
ATOM 664 N N . SER A 1 84 ? 99.433 167.826 175.576 1.00 21.50 84 SER A N 1
ATOM 665 C CA . SER A 1 84 ? 100.822 167.862 175.999 1.00 21.50 84 SER A CA 1
ATOM 666 C C . SER A 1 84 ? 100.988 168.852 177.137 1.00 21.50 84 SER A C 1
ATOM 667 O O . SER A 1 84 ? 100.520 169.992 177.044 1.00 21.50 84 SER A O 1
ATOM 670 N N . ILE A 1 85 ? 101.654 168.421 178.208 1.00 19.77 85 ILE A N 1
ATOM 671 C CA . ILE A 1 85 ? 102.034 169.324 179.286 1.00 19.77 85 ILE A CA 1
ATOM 672 C C . ILE A 1 85 ? 103.499 169.094 179.615 1.00 19.77 85 ILE A C 1
ATOM 673 O O . ILE A 1 85 ? 104.127 168.150 179.138 1.00 19.77 85 ILE A O 1
ATOM 678 N N . ARG A 1 86 ? 104.038 169.970 180.455 1.00 15.53 86 ARG A N 1
ATOM 679 C CA . ARG A 1 86 ? 105.455 169.961 180.784 1.00 15.53 86 ARG A CA 1
ATOM 680 C C . ARG A 1 86 ? 105.616 170.029 182.292 1.00 15.53 86 ARG A C 1
ATOM 681 O O . ARG A 1 86 ? 105.113 170.957 182.934 1.00 15.53 86 ARG A O 1
ATOM 689 N N . ILE A 1 87 ? 106.317 169.048 182.848 1.00 16.08 87 ILE A N 1
ATOM 690 C CA . ILE A 1 87 ? 106.501 168.942 184.294 1.00 16.08 87 ILE A CA 1
ATOM 691 C C . ILE A 1 87 ? 107.964 168.627 184.565 1.00 16.08 87 ILE A C 1
ATOM 692 O O . ILE A 1 87 ? 108.663 168.085 183.699 1.00 16.08 87 ILE A O 1
ATOM 697 N N . PRO A 1 88 ? 108.451 168.918 185.764 1.00 15.32 88 PRO A N 1
ATOM 698 C CA . PRO A 1 88 ? 109.850 168.620 186.063 1.00 15.32 88 PRO A CA 1
ATOM 699 C C . PRO A 1 88 ? 110.092 167.124 186.141 1.00 15.32 88 PRO A C 1
ATOM 700 O O . PRO A 1 88 ? 109.198 166.339 186.460 1.00 15.32 88 PRO A O 1
ATOM 704 N N . SER A 1 89 ? 111.324 166.740 185.852 1.00 12.77 89 SER A N 1
ATOM 705 C CA . SER A 1 89 ? 111.740 165.350 185.974 1.00 12.77 89 SER A CA 1
ATOM 706 C C . SER A 1 89 ? 112.071 164.984 187.396 1.00 12.77 89 SER A C 1
ATOM 707 O O . SER A 1 89 ? 112.751 163.975 187.649 1.00 12.77 89 SER A O 1
ATOM 710 N N . GLU A 1 90 ? 111.614 165.809 188.344 1.00 16.12 90 GLU A N 1
ATOM 711 C CA . GLU A 1 90 ? 111.886 165.556 189.786 1.00 16.12 90 GLU A CA 1
ATOM 712 C C . GLU A 1 90 ? 110.628 165.074 190.522 1.00 16.12 90 GLU A C 1
ATOM 713 O O . GLU A 1 90 ? 110.705 164.938 191.757 1.00 16.12 90 GLU A O 1
ATOM 719 N N . LEU A 1 91 ? 109.524 164.810 189.812 1.00 16.35 91 LEU A N 1
ATOM 720 C CA . LEU A 1 91 ? 108.317 164.380 190.496 1.00 16.35 91 LEU A CA 1
ATOM 721 C C . LEU A 1 91 ? 107.719 163.106 189.928 1.00 16.35 91 LEU A C 1
ATOM 722 O O . LEU A 1 91 ? 106.655 162.684 190.391 1.00 16.35 91 LEU A O 1
ATOM 727 N N . ILE A 1 92 ? 108.363 162.490 188.944 1.00 16.91 92 ILE A N 1
ATOM 728 C CA . ILE A 1 92 ? 107.833 161.343 188.240 1.00 16.91 92 ILE A CA 1
ATOM 729 C C . ILE A 1 92 ? 108.890 160.247 188.243 1.00 16.91 92 ILE A C 1
ATOM 730 O O . ILE A 1 92 ? 109.957 160.386 188.837 1.00 16.91 92 ILE A O 1
ATOM 735 N N . TRP A 1 93 ? 108.579 159.147 187.569 1.00 16.45 93 TRP A N 1
ATOM 736 C CA . TRP A 1 93 ? 109.557 158.086 187.420 1.00 16.45 93 TRP A CA 1
ATOM 737 C C . TRP A 1 93 ? 110.650 158.517 186.454 1.00 16.45 93 TRP A C 1
ATOM 738 O O . TRP A 1 93 ? 110.414 159.258 185.497 1.00 16.45 93 TRP A O 1
ATOM 749 N N . ARG A 1 94 ? 111.852 158.044 186.714 1.00 12.95 94 ARG A N 1
ATOM 750 C CA . ARG A 1 94 ? 113.017 158.455 185.950 1.00 12.95 94 ARG A CA 1
ATOM 751 C C . ARG A 1 94 ? 114.048 157.336 186.015 1.00 12.95 94 ARG A C 1
ATOM 752 O O . ARG A 1 94 ? 114.594 157.059 187.090 1.00 12.95 94 ARG A O 1
ATOM 760 N N . PRO A 1 95 ? 114.342 156.670 184.903 1.00 12.12 95 PRO A N 1
ATOM 761 C CA . PRO A 1 95 ? 115.132 155.442 184.972 1.00 12.12 95 PRO A CA 1
ATOM 762 C C . PRO A 1 95 ? 116.594 155.717 185.278 1.00 12.12 95 PRO A C 1
ATOM 763 O O . PRO A 1 95 ? 117.116 156.812 185.062 1.00 12.12 95 PRO A O 1
ATOM 767 N N . ASP A 1 96 ? 117.256 154.683 185.789 1.00 11.14 96 ASP A N 1
ATOM 768 C CA . ASP A 1 96 ? 118.670 154.753 186.134 1.00 11.14 96 ASP A CA 1
ATOM 769 C C . ASP A 1 96 ? 119.486 154.360 184.910 1.00 11.14 96 ASP A C 1
ATOM 770 O O . ASP A 1 96 ? 119.534 153.184 184.538 1.00 11.14 96 ASP A O 1
ATOM 775 N N . ILE A 1 97 ? 120.123 155.345 184.286 1.00 8.24 97 ILE A N 1
ATOM 776 C CA . ILE A 1 97 ? 120.921 155.143 183.084 1.00 8.24 97 ILE A CA 1
ATOM 777 C C . ILE A 1 97 ? 122.323 155.646 183.382 1.00 8.24 97 ILE A C 1
ATOM 778 O O . ILE A 1 97 ? 122.520 156.836 183.659 1.00 8.24 97 ILE A O 1
ATOM 783 N N . VAL A 1 98 ? 123.298 154.747 183.316 1.00 8.00 98 VAL A N 1
ATOM 784 C CA . VAL A 1 98 ? 124.662 155.029 183.730 1.00 8.00 98 VAL A CA 1
ATOM 785 C C . VAL A 1 98 ? 125.621 154.612 182.627 1.00 8.00 98 VAL A C 1
ATOM 786 O O . VAL A 1 98 ? 125.306 153.776 181.777 1.00 8.00 98 VAL A O 1
ATOM 790 N N . LEU A 1 99 ? 126.810 155.207 182.651 1.00 6.17 99 LEU A N 1
ATOM 791 C CA . LEU A 1 99 ? 127.927 154.759 181.834 1.00 6.17 99 LEU A CA 1
ATOM 792 C C . LEU A 1 99 ? 128.987 154.167 182.750 1.00 6.17 99 LEU A C 1
ATOM 793 O O . LEU A 1 99 ? 129.460 154.837 183.673 1.00 6.17 99 LEU A O 1
ATOM 798 N N . TYR A 1 100 ? 129.341 152.909 182.503 1.00 6.82 100 TYR A N 1
ATOM 799 C CA . TYR A 1 100 ? 130.308 152.189 183.317 1.00 6.82 100 TYR A CA 1
ATOM 800 C C . TYR A 1 100 ? 131.738 152.656 183.097 1.00 6.82 100 TYR A C 1
ATOM 801 O O . TYR A 1 100 ? 132.643 152.161 183.775 1.00 6.82 100 TYR A O 1
ATOM 810 N N . ASN A 1 101 ? 131.963 153.585 182.173 1.00 6.90 101 ASN A N 1
ATOM 811 C CA . ASN A 1 101 ? 133.297 153.931 181.704 1.00 6.90 101 ASN A CA 1
ATOM 812 C C . ASN A 1 101 ? 133.735 155.319 182.161 1.00 6.90 101 ASN A C 1
ATOM 813 O O . ASN A 1 101 ? 134.509 155.986 181.473 1.00 6.90 101 ASN A O 1
ATOM 818 N N . ASN A 1 102 ? 133.258 155.765 183.318 1.00 8.00 102 ASN A N 1
ATOM 819 C CA . ASN A 1 102 ? 133.542 157.121 183.755 1.00 8.00 102 ASN A CA 1
ATOM 820 C C . ASN A 1 102 ? 134.970 157.245 184.269 1.00 8.00 102 ASN A C 1
ATOM 821 O O . ASN A 1 102 ? 135.633 156.263 184.609 1.00 8.00 102 ASN A O 1
ATOM 826 N N . ALA A 1 103 ? 135.441 158.491 184.310 1.00 8.08 103 ALA A N 1
ATOM 827 C CA . ALA A 1 103 ? 136.764 158.804 184.841 1.00 8.08 103 ALA A CA 1
ATOM 828 C C . ALA A 1 103 ? 136.731 160.270 185.268 1.00 8.08 103 ALA A C 1
ATOM 829 O O . ALA A 1 103 ? 136.829 161.161 184.422 1.00 8.08 103 ALA A O 1
ATOM 831 N N . ASP A 1 104 ? 136.594 160.503 186.572 1.00 8.50 104 ASP A N 1
ATOM 832 C CA . ASP A 1 104 ? 136.464 161.856 187.102 1.00 8.50 104 ASP A CA 1
ATOM 833 C C . ASP A 1 104 ? 135.192 162.510 186.570 1.00 8.50 104 ASP A C 1
ATOM 834 O O . ASP A 1 104 ? 135.236 163.566 185.935 1.00 8.50 104 ASP A O 1
ATOM 839 N N . GLY A 1 105 ? 134.052 161.874 186.829 1.00 11.82 105 GLY A N 1
ATOM 840 C CA . GLY A 1 105 ? 132.780 162.366 186.342 1.00 11.82 105 GLY A CA 1
ATOM 841 C C . GLY A 1 105 ? 131.654 162.214 187.342 1.00 11.82 105 GLY A C 1
ATOM 842 O O . GLY A 1 105 ? 131.894 162.160 188.552 1.00 11.82 105 GLY A O 1
ATOM 843 N N . ASP A 1 106 ? 130.417 162.132 186.845 1.00 24.36 106 ASP A N 1
ATOM 844 C CA . ASP A 1 106 ? 129.238 162.152 187.701 1.00 24.36 106 ASP A CA 1
ATOM 845 C C . ASP A 1 106 ? 128.313 160.953 187.533 1.00 24.36 106 ASP A C 1
ATOM 846 O O . ASP A 1 106 ? 127.368 160.821 188.319 1.00 24.36 106 ASP A O 1
ATOM 851 N N . PHE A 1 107 ? 128.527 160.101 186.529 1.00 10.30 107 PHE A N 1
ATOM 852 C CA . PHE A 1 107 ? 127.820 158.828 186.397 1.00 10.30 107 PHE A CA 1
ATOM 853 C C . PHE A 1 107 ? 126.360 158.994 186.001 1.00 10.30 107 PHE A C 1
ATOM 854 O O . PHE A 1 107 ? 125.670 158.001 185.754 1.00 10.30 107 PHE A O 1
ATOM 862 N N . ALA A 1 108 ? 125.872 160.224 185.931 1.00 14.98 108 ALA A N 1
ATOM 863 C CA . ALA A 1 108 ? 124.477 160.452 185.577 1.00 14.98 108 ALA A CA 1
ATOM 864 C C . ALA A 1 108 ? 124.265 161.945 185.363 1.00 14.98 108 ALA A C 1
ATOM 865 O O . ALA A 1 108 ? 125.115 162.768 185.701 1.00 14.98 108 ALA A O 1
ATOM 867 N N . VAL A 1 109 ? 123.125 162.287 184.751 1.00 9.62 109 VAL A N 1
ATOM 868 C CA . VAL A 1 109 ? 122.774 163.710 184.454 1.00 9.62 109 VAL A CA 1
ATOM 869 C C . VAL A 1 109 ? 122.444 164.435 185.765 1.00 9.62 109 VAL A C 1
ATOM 870 O O . VAL A 1 109 ? 121.696 163.864 186.583 1.00 9.62 109 VAL A O 1
ATOM 874 N N . THR A 1 110 ? 122.988 165.643 185.949 1.00 8.90 110 THR A N 1
ATOM 875 C CA . THR A 1 110 ? 122.745 166.441 187.182 1.00 8.90 110 THR A CA 1
ATOM 876 C C . THR A 1 110 ? 122.047 167.768 186.848 1.00 8.90 110 THR A C 1
ATOM 877 O O . THR A 1 110 ? 122.010 168.640 187.739 1.00 8.90 110 THR A O 1
ATOM 881 N N . HIS A 1 111 ? 121.521 167.920 185.627 1.00 7.68 111 HIS A N 1
ATOM 882 C CA . HIS A 1 111 ? 120.892 169.166 185.239 1.00 7.68 111 HIS A CA 1
ATOM 883 C C . HIS A 1 111 ? 119.381 169.102 185.377 1.00 7.68 111 HIS A C 1
ATOM 884 O O . HIS A 1 111 ? 118.745 170.103 185.727 1.00 7.68 111 HIS A O 1
ATOM 891 N N . LEU A 1 112 ? 118.798 167.933 185.117 1.00 10.22 112 LEU A N 1
ATOM 892 C CA . LEU A 1 112 ? 117.392 167.644 185.416 1.00 10.22 112 LEU A CA 1
ATOM 893 C C . LEU A 1 112 ? 116.467 168.642 184.719 1.00 10.22 112 LEU A C 1
ATOM 894 O O . LEU A 1 112 ? 115.732 169.405 185.346 1.00 10.22 112 LEU A O 1
ATOM 899 N N . THR A 1 113 ? 116.509 168.603 183.393 1.00 10.47 113 THR A N 1
ATOM 900 C CA . THR A 1 113 ? 115.596 169.369 182.563 1.00 10.47 113 THR A CA 1
ATOM 901 C C . THR A 1 113 ? 114.197 168.756 182.608 1.00 10.47 113 THR A C 1
ATOM 902 O O . THR A 1 113 ? 114.015 167.577 182.921 1.00 10.47 113 THR A O 1
ATOM 906 N N . LYS A 1 114 ? 113.202 169.579 182.287 1.00 12.71 114 LYS A N 1
ATOM 907 C CA . LYS A 1 114 ? 111.810 169.171 182.378 1.00 12.71 114 LYS A CA 1
ATOM 908 C C . LYS A 1 114 ? 111.494 168.074 181.363 1.00 12.71 114 LYS A C 1
ATOM 909 O O . LYS A 1 114 ? 112.339 167.637 180.578 1.00 12.71 114 LYS A O 1
ATOM 915 N N . ALA A 1 115 ? 110.236 167.638 181.389 1.00 13.82 115 ALA A N 1
ATOM 916 C CA . ALA A 1 115 ? 109.752 166.503 180.624 1.00 13.82 115 ALA A CA 1
ATOM 917 C C . ALA A 1 115 ? 108.381 166.827 180.053 1.00 13.82 115 ALA A C 1
ATOM 918 O O . ALA A 1 115 ? 107.624 167.619 180.624 1.00 13.82 115 ALA A O 1
ATOM 920 N N . HIS A 1 116 ? 108.060 166.174 178.938 1.00 15.65 116 HIS A N 1
ATOM 921 C CA . HIS A 1 116 ? 106.895 166.487 178.116 1.00 15.65 116 HIS A CA 1
ATOM 922 C C . HIS A 1 116 ? 105.969 165.279 178.080 1.00 15.65 116 HIS A C 1
ATOM 923 O O . HIS A 1 116 ? 106.288 164.267 177.449 1.00 15.65 116 HIS A O 1
ATOM 930 N N . LEU A 1 117 ? 104.825 165.385 178.748 1.00 18.34 117 LEU A N 1
ATOM 931 C CA . LEU A 1 117 ? 103.787 164.368 178.669 1.00 18.34 117 LEU A CA 1
ATOM 932 C C . LEU A 1 117 ? 102.917 164.615 177.446 1.00 18.34 117 LEU A C 1
ATOM 933 O O . LEU A 1 117 ? 102.578 165.762 177.137 1.00 18.34 117 LEU A O 1
ATOM 938 N N . PHE A 1 118 ? 102.528 163.520 176.782 1.00 19.62 118 PHE A N 1
ATOM 939 C CA . PHE A 1 118 ? 101.996 163.546 175.424 1.00 19.62 118 PHE A CA 1
ATOM 940 C C . PHE A 1 118 ? 100.577 162.989 175.325 1.00 19.62 118 PHE A C 1
ATOM 941 O O . PHE A 1 118 ? 100.131 162.648 174.225 1.00 19.62 118 PHE A O 1
ATOM 949 N N . HIS A 1 119 ? 99.861 162.879 176.440 1.00 27.55 119 HIS A N 1
ATOM 950 C CA . HIS A 1 119 ? 98.449 162.520 176.538 1.00 27.55 119 HIS A CA 1
ATOM 951 C C . HIS A 1 119 ? 98.183 161.023 176.363 1.00 27.55 119 HIS A C 1
ATOM 952 O O . HIS A 1 119 ? 97.073 160.578 176.661 1.00 27.55 119 HIS A O 1
ATOM 959 N N . ASP A 1 120 ? 99.160 160.219 175.950 1.00 22.90 120 ASP A N 1
ATOM 960 C CA . ASP A 1 120 ? 98.965 158.779 175.819 1.00 22.90 120 ASP A CA 1
ATOM 961 C C . ASP A 1 120 ? 99.909 158.006 176.728 1.00 22.90 120 ASP A C 1
ATOM 962 O O . ASP A 1 120 ? 100.258 156.860 176.430 1.00 22.90 120 ASP A O 1
ATOM 967 N N . GLY A 1 121 ? 100.327 158.614 177.835 1.00 19.72 121 GLY A N 1
ATOM 968 C CA . GLY A 1 121 ? 101.317 158.039 178.708 1.00 19.72 121 GLY A CA 1
ATOM 969 C C . GLY A 1 121 ? 102.741 158.203 178.230 1.00 19.72 121 GLY A C 1
ATOM 970 O O . GLY A 1 121 ? 103.668 158.090 179.038 1.00 19.72 121 GLY A O 1
ATOM 971 N N . ARG A 1 122 ? 102.943 158.472 176.944 1.00 17.46 122 ARG A N 1
ATOM 972 C CA . ARG A 1 122 ? 104.289 158.657 176.432 1.00 17.46 122 ARG A CA 1
ATOM 973 C C . ARG A 1 122 ? 104.936 159.863 177.094 1.00 17.46 122 ARG A C 1
ATOM 974 O O . ARG A 1 122 ? 104.304 160.905 177.281 1.00 17.46 122 ARG A O 1
ATOM 982 N N . VAL A 1 123 ? 106.206 159.711 177.450 1.00 14.66 123 VAL A N 1
ATOM 983 C CA . VAL A 1 123 ? 106.982 160.775 178.062 1.00 14.66 123 VAL A CA 1
ATOM 984 C C . VAL A 1 123 ? 108.354 160.803 177.409 1.00 14.66 123 VAL A C 1
ATOM 985 O O . VAL A 1 123 ? 108.897 159.768 177.006 1.00 14.66 123 VAL A O 1
ATOM 989 N N . GLN A 1 124 ? 108.909 162.008 177.318 1.00 13.84 124 GLN A N 1
ATOM 990 C CA . GLN A 1 124 ? 110.105 162.287 176.537 1.00 13.84 124 GLN A CA 1
ATOM 991 C C . GLN A 1 124 ? 111.001 163.205 177.350 1.00 13.84 124 GLN A C 1
ATOM 992 O O .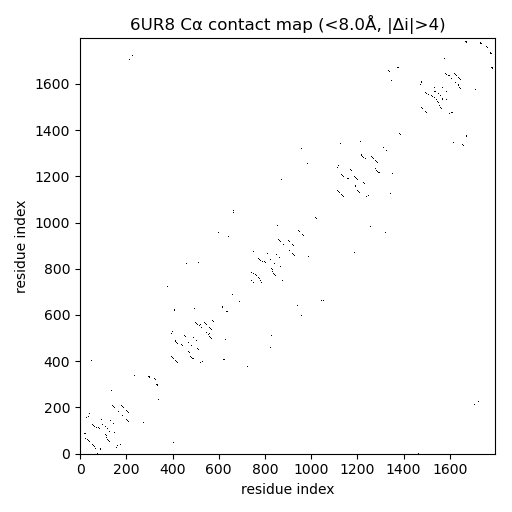 GLN A 1 124 ? 110.524 164.190 177.919 1.00 13.84 124 GLN A O 1
ATOM 998 N N . TRP A 1 125 ? 112.290 162.889 177.399 1.00 10.17 125 TRP A N 1
ATOM 999 C CA . TRP A 1 125 ? 113.238 163.550 178.282 1.00 10.17 125 TRP A CA 1
ATOM 1000 C C . TRP A 1 125 ? 114.543 163.763 177.532 1.00 10.17 125 TRP A C 1
ATOM 1001 O O . TRP A 1 125 ? 114.998 162.880 176.800 1.00 10.17 125 TRP A O 1
ATOM 1012 N N . THR A 1 126 ? 115.135 164.947 177.692 1.00 8.96 126 THR A N 1
ATOM 1013 C CA . THR A 1 126 ? 116.344 165.321 176.954 1.00 8.96 126 THR A CA 1
ATOM 1014 C C . THR A 1 126 ? 117.222 166.202 177.828 1.00 8.96 126 THR A C 1
ATOM 1015 O O . THR A 1 126 ? 117.341 167.412 177.605 1.00 8.96 126 THR A O 1
ATOM 1019 N N . PRO A 1 127 ? 117.863 165.622 178.834 1.00 8.16 127 PRO A N 1
ATOM 1020 C CA . PRO A 1 127 ? 118.779 166.385 179.666 1.00 8.16 127 PRO A CA 1
ATOM 1021 C C . PRO A 1 127 ? 120.160 166.446 179.043 1.00 8.16 127 PRO A C 1
ATOM 1022 O O . PRO A 1 127 ? 120.641 165.447 178.489 1.00 8.16 127 PRO A O 1
ATOM 1026 N N . PRO A 1 128 ? 120.833 167.590 179.119 1.00 6.53 128 PRO A N 1
ATOM 1027 C CA . PRO A 1 128 ? 122.209 167.666 178.622 1.00 6.53 128 PRO A CA 1
ATOM 1028 C C . PRO A 1 128 ? 123.182 166.976 179.554 1.00 6.53 128 PRO A C 1
ATOM 1029 O O . PRO A 1 128 ? 122.791 166.508 180.626 1.00 6.53 128 PRO A O 1
ATOM 1033 N N . ALA A 1 129 ? 124.449 166.903 179.166 1.00 5.77 129 ALA A N 1
ATOM 1034 C CA . ALA A 1 129 ? 125.425 166.291 180.049 1.00 5.77 129 ALA A CA 1
ATOM 1035 C C . ALA A 1 129 ? 126.827 166.555 179.531 1.00 5.77 129 ALA A C 1
ATOM 1036 O O . ALA A 1 129 ? 127.042 166.709 178.325 1.00 5.77 129 ALA A O 1
ATOM 1038 N N . ILE A 1 130 ? 127.771 166.612 180.465 1.00 5.69 130 ILE A N 1
ATOM 1039 C CA . ILE A 1 130 ? 129.195 166.661 180.170 1.00 5.69 130 ILE A CA 1
ATOM 1040 C C . ILE A 1 130 ? 129.795 165.371 180.701 1.00 5.69 130 ILE A C 1
ATOM 1041 O O . ILE A 1 130 ? 129.798 165.132 181.915 1.00 5.69 130 ILE A O 1
ATOM 1046 N N . TYR A 1 131 ? 130.313 164.548 179.799 1.00 6.45 131 TYR A N 1
ATOM 1047 C CA . TYR A 1 131 ? 130.783 163.214 180.130 1.00 6.45 131 TYR A CA 1
ATOM 1048 C C . TYR A 1 131 ? 132.276 163.104 179.868 1.00 6.45 131 TYR A C 1
ATOM 1049 O O . TYR A 1 131 ? 132.773 163.568 178.836 1.00 6.45 131 TYR A O 1
ATOM 1058 N N . LYS A 1 132 ? 132.981 162.483 180.809 1.00 6.82 132 LYS A N 1
ATOM 1059 C CA . LYS A 1 132 ? 134.420 162.256 180.723 1.00 6.82 132 LYS A CA 1
ATOM 1060 C C . LYS A 1 132 ? 134.666 160.755 180.654 1.00 6.82 132 LYS A C 1
ATOM 1061 O O . LYS A 1 132 ? 134.666 160.071 181.681 1.00 6.82 132 LYS A O 1
ATOM 1067 N N . SER A 1 133 ? 134.882 160.250 179.450 1.00 7.66 133 SER A N 1
ATOM 1068 C CA . SER A 1 133 ? 135.164 158.841 179.251 1.00 7.66 133 SER A CA 1
ATOM 1069 C C . SER A 1 133 ? 136.667 158.603 179.172 1.00 7.66 133 SER A C 1
ATOM 1070 O O . SER A 1 133 ? 137.465 159.531 179.025 1.00 7.66 133 SER A O 1
ATOM 1073 N N . SER A 1 134 ? 137.049 157.332 179.259 1.00 8.06 134 SER A N 1
ATOM 1074 C CA . SER A 1 134 ? 138.442 156.908 179.177 1.00 8.06 134 SER A CA 1
ATOM 1075 C C . SER A 1 134 ? 138.567 155.918 178.027 1.00 8.06 134 SER A C 1
ATOM 1076 O O . SER A 1 134 ? 138.097 154.781 178.129 1.00 8.06 134 SER A O 1
ATOM 1079 N N . CYS A 1 135 ? 139.198 156.350 176.939 1.00 8.33 135 CYS A N 1
ATOM 1080 C CA . CYS A 1 135 ? 139.390 155.521 175.761 1.00 8.33 135 CYS A CA 1
ATOM 1081 C C . CYS A 1 135 ? 140.873 155.292 175.525 1.00 8.33 135 CYS A C 1
ATOM 1082 O O . CYS A 1 135 ? 141.671 156.233 175.562 1.00 8.33 135 CYS A O 1
ATOM 1085 N N . SER A 1 136 ? 141.234 154.035 175.279 1.00 6.89 136 SER A N 1
ATOM 1086 C CA . SER A 1 136 ? 142.626 153.682 175.044 1.00 6.89 136 SER A CA 1
ATOM 1087 C C . SER A 1 136 ? 143.128 154.350 173.771 1.00 6.89 136 SER A C 1
ATOM 1088 O O . SER A 1 136 ? 142.461 154.315 172.733 1.00 6.89 136 SER A O 1
ATOM 1091 N N . ILE A 1 137 ? 144.311 154.950 173.854 1.00 8.03 137 ILE A N 1
ATOM 1092 C CA . ILE A 1 137 ? 144.894 155.716 172.762 1.00 8.03 137 ILE A CA 1
ATOM 1093 C C . ILE A 1 137 ? 146.016 154.892 172.150 1.00 8.03 137 ILE A C 1
ATOM 1094 O O . ILE A 1 137 ? 146.976 154.528 172.839 1.00 8.03 137 ILE A O 1
ATOM 1099 N N . ASP A 1 138 ? 145.896 154.600 170.858 1.00 9.03 138 ASP A N 1
ATOM 1100 C CA . ASP A 1 138 ? 146.943 153.926 170.102 1.00 9.03 138 ASP A CA 1
ATOM 1101 C C . ASP A 1 138 ? 147.695 154.974 169.291 1.00 9.03 138 ASP A C 1
ATOM 1102 O O . ASP A 1 138 ? 147.086 155.726 168.523 1.00 9.03 138 ASP A O 1
ATOM 1107 N N . VAL A 1 139 ? 149.010 155.037 169.481 1.00 10.67 139 VAL A N 1
ATOM 1108 C CA . VAL A 1 139 ? 149.847 156.071 168.876 1.00 10.67 139 VAL A CA 1
ATOM 1109 C C . VAL A 1 139 ? 151.048 155.366 168.252 1.00 10.67 139 VAL A C 1
ATOM 1110 O O . VAL A 1 139 ? 152.042 155.081 168.926 1.00 10.67 139 VAL A O 1
ATOM 1114 N N . THR A 1 140 ? 150.953 155.065 166.959 1.00 12.18 140 THR A N 1
ATOM 1115 C CA . THR A 1 140 ? 152.098 154.638 166.165 1.00 12.18 140 THR A CA 1
ATOM 1116 C C . THR A 1 140 ? 152.343 155.559 164.984 1.00 12.18 140 THR A C 1
ATOM 1117 O O . THR A 1 140 ? 153.481 155.985 164.758 1.00 12.18 140 THR A O 1
ATOM 1121 N N . PHE A 1 141 ? 151.300 155.884 164.228 1.00 11.79 141 PHE A N 1
ATOM 1122 C CA . PHE A 1 141 ? 151.414 156.736 163.047 1.00 11.79 141 PHE A CA 1
ATOM 1123 C C . PHE A 1 141 ? 151.155 158.197 163.394 1.00 11.79 141 PHE A C 1
ATOM 1124 O O . PHE A 1 141 ? 150.325 158.876 162.796 1.00 11.79 141 PHE A O 1
ATOM 1132 N N . PHE A 1 142 ? 151.894 158.685 164.380 1.00 9.95 142 PHE A N 1
ATOM 1133 C CA . PHE A 1 142 ? 151.735 160.055 164.833 1.00 9.95 142 PHE A CA 1
ATOM 1134 C C . PHE A 1 142 ? 152.339 161.015 163.810 1.00 9.95 142 PHE A C 1
ATOM 1135 O O . PHE A 1 142 ? 153.444 160.774 163.315 1.00 9.95 142 PHE A O 1
ATOM 1143 N N . PRO A 1 143 ? 151.646 162.116 163.468 1.00 9.22 143 PRO A N 1
ATOM 1144 C CA . PRO A 1 143 ? 150.315 162.560 163.895 1.00 9.22 143 PRO A CA 1
ATOM 1145 C C . PRO A 1 143 ? 149.143 162.011 163.080 1.00 9.22 143 PRO A C 1
ATOM 1146 O O . PRO A 1 143 ? 147.996 162.239 163.460 1.00 9.22 143 PRO A O 1
ATOM 1150 N N . PHE A 1 144 ? 149.415 161.306 161.983 1.00 10.04 144 PHE A N 1
ATOM 1151 C CA . PHE A 1 144 ? 148.352 160.767 161.136 1.00 10.04 144 PHE A CA 1
ATOM 1152 C C . PHE A 1 144 ? 147.718 159.592 161.872 1.00 10.04 144 PHE A C 1
ATOM 1153 O O . PHE A 1 144 ? 148.060 158.424 161.670 1.00 10.04 144 PHE A O 1
ATOM 1161 N N . ASP A 1 145 ? 146.765 159.914 162.740 1.00 9.45 145 ASP A N 1
ATOM 1162 C CA . ASP A 1 145 ? 146.215 158.962 163.691 1.00 9.45 145 ASP A CA 1
ATOM 1163 C C . ASP A 1 145 ? 144.699 158.918 163.581 1.00 9.45 145 ASP A C 1
ATOM 1164 O O . ASP A 1 145 ? 144.048 159.952 163.414 1.00 9.45 145 ASP A O 1
ATOM 1169 N N . GLN A 1 146 ? 144.146 157.710 163.673 1.00 8.02 146 GLN A N 1
ATOM 1170 C CA . GLN A 1 146 ? 142.705 157.489 163.732 1.00 8.02 146 GLN A CA 1
ATOM 1171 C C . GLN A 1 146 ? 142.380 156.900 165.094 1.00 8.02 146 GLN A C 1
ATOM 1172 O O . GLN A 1 146 ? 142.702 155.738 165.365 1.00 8.02 146 GLN A O 1
ATOM 1178 N N . GLN A 1 147 ? 141.739 157.689 165.944 1.00 7.86 147 GLN A N 1
ATOM 1179 C CA . GLN A 1 147 ? 141.417 157.249 167.290 1.00 7.86 147 GLN A CA 1
ATOM 1180 C C . GLN A 1 147 ? 139.995 156.711 167.356 1.00 7.86 147 GLN A C 1
ATOM 1181 O O . GLN A 1 147 ? 139.135 157.027 166.525 1.00 7.86 147 GLN A O 1
ATOM 1187 N N . ASN A 1 148 ? 139.760 155.903 168.388 1.00 7.50 148 ASN A N 1
ATOM 1188 C CA . ASN A 1 148 ? 138.547 155.100 168.507 1.00 7.50 148 ASN A CA 1
ATOM 1189 C C . ASN A 1 148 ? 138.144 155.108 169.977 1.00 7.50 148 ASN A C 1
ATOM 1190 O O . ASN A 1 148 ? 138.695 154.341 170.772 1.00 7.50 148 ASN A O 1
ATOM 1195 N N . CYS A 1 149 ? 137.190 155.963 170.331 1.00 6.84 149 CYS A N 1
ATOM 1196 C CA . CYS A 1 149 ? 136.795 156.131 171.722 1.00 6.84 149 CYS A CA 1
ATOM 1197 C C . CYS A 1 149 ? 135.365 155.656 171.932 1.00 6.84 149 CYS A C 1
ATOM 1198 O O . CYS A 1 149 ? 134.502 155.836 171.068 1.00 6.84 149 CYS A O 1
ATOM 1201 N N . THR A 1 150 ? 135.118 155.055 173.092 1.00 6.46 150 THR A N 1
ATOM 1202 C CA . THR A 1 150 ? 133.884 154.339 173.359 1.00 6.46 150 THR A CA 1
ATOM 1203 C C . THR A 1 150 ? 133.101 154.996 174.486 1.00 6.46 150 THR A C 1
ATOM 1204 O O . THR A 1 150 ? 133.629 155.798 175.260 1.00 6.46 150 THR A O 1
ATOM 1208 N N . MET A 1 151 ? 131.821 154.641 174.555 1.00 6.54 151 MET A N 1
ATOM 1209 C CA . MET A 1 151 ? 130.957 155.050 175.656 1.00 6.54 151 MET A CA 1
ATOM 1210 C C . MET A 1 151 ? 129.903 153.975 175.847 1.00 6.54 151 MET A C 1
ATOM 1211 O O . MET A 1 151 ? 129.131 153.693 174.927 1.00 6.54 151 MET A O 1
ATOM 1216 N N . LYS A 1 152 ? 129.871 153.381 177.033 1.00 6.52 152 LYS A N 1
ATOM 1217 C CA . LYS A 1 152 ? 129.042 152.216 177.323 1.00 6.52 152 LYS A CA 1
ATOM 1218 C C . LYS A 1 152 ? 127.931 152.612 178.287 1.00 6.52 152 LYS A C 1
ATOM 1219 O O . LYS A 1 152 ? 128.113 152.603 179.504 1.00 6.52 152 LYS A O 1
ATOM 1225 N N . PHE A 1 153 ? 126.770 152.936 177.736 1.00 5.83 153 PHE A N 1
ATOM 1226 C CA . PHE A 1 153 ? 125.595 153.212 178.542 1.00 5.83 153 PHE A CA 1
ATOM 1227 C C . PHE A 1 153 ? 124.864 151.920 178.868 1.00 5.83 153 PHE A C 1
ATOM 1228 O O . PHE A 1 153 ? 125.037 150.892 178.213 1.00 5.83 153 PHE A O 1
ATOM 1236 N N . GLY A 1 154 ? 124.017 151.995 179.879 1.00 7.22 154 GLY A N 1
ATOM 1237 C CA . GLY A 1 154 ? 123.259 150.837 180.293 1.00 7.22 154 GLY A CA 1
ATOM 1238 C C . GLY A 1 154 ? 122.600 151.083 181.625 1.00 7.22 154 GLY A C 1
ATOM 1239 O O . GLY A 1 154 ? 122.840 152.090 182.295 1.00 7.22 154 GLY A O 1
ATOM 1240 N N . SER A 1 155 ? 121.758 150.133 182.001 1.00 9.15 155 SER A N 1
ATOM 1241 C CA . SER A 1 155 ? 121.023 150.208 183.248 1.00 9.15 155 SER A CA 1
ATOM 1242 C C . SER A 1 155 ? 121.831 149.579 184.375 1.00 9.15 155 SER A C 1
ATOM 1243 O O . SER A 1 155 ? 122.786 148.833 184.150 1.00 9.15 155 SER A O 1
ATOM 1246 N N . TRP A 1 156 ? 121.432 149.895 185.604 1.00 9.24 156 TRP A N 1
ATOM 1247 C CA . TRP A 1 156 ? 122.153 149.475 186.795 1.00 9.24 156 TRP A CA 1
ATOM 1248 C C . TRP A 1 156 ? 121.447 148.341 187.525 1.00 9.24 156 TRP A C 1
ATOM 1249 O O . TRP A 1 156 ? 122.025 147.267 187.706 1.00 9.24 156 TRP A O 1
ATOM 1260 N N . THR A 1 157 ? 120.193 148.542 187.927 1.00 12.50 157 THR A N 1
ATOM 1261 C CA . THR A 1 157 ? 119.498 147.614 188.810 1.00 12.50 157 THR A CA 1
ATOM 1262 C C . THR A 1 157 ? 118.251 147.020 188.173 1.00 12.50 157 THR A C 1
ATOM 1263 O O . THR A 1 157 ? 117.346 146.581 188.888 1.00 12.50 157 THR A O 1
ATOM 1267 N N . TYR A 1 158 ? 118.182 146.992 186.848 1.00 13.02 158 TYR A N 1
ATOM 1268 C CA . TYR A 1 158 ? 117.027 146.465 186.141 1.00 13.02 158 TYR A CA 1
ATOM 1269 C C . TYR A 1 158 ? 117.507 145.517 185.056 1.00 13.02 158 TYR A C 1
ATOM 1270 O O . TYR A 1 158 ? 118.317 145.897 184.206 1.00 13.02 158 TYR A O 1
ATOM 1279 N N . ASP A 1 159 ? 117.005 144.289 185.093 1.00 13.08 159 ASP A N 1
ATOM 1280 C CA . ASP A 1 159 ? 117.419 143.256 184.156 1.00 13.08 159 ASP A CA 1
ATOM 1281 C C . ASP A 1 159 ? 116.687 143.446 182.830 1.00 13.08 159 ASP A C 1
ATOM 1282 O O . ASP A 1 159 ? 116.040 144.467 182.584 1.00 13.08 159 ASP A O 1
ATOM 1287 N N . LYS A 1 160 ? 116.786 142.449 181.954 1.00 11.25 160 LYS A N 1
ATOM 1288 C CA . LYS A 1 160 ? 116.181 142.518 180.633 1.00 11.25 160 LYS A CA 1
ATOM 1289 C C . LYS A 1 160 ? 114.700 142.172 180.634 1.00 11.25 160 LYS A C 1
ATOM 1290 O O . LYS A 1 160 ? 114.023 142.425 179.633 1.00 11.25 160 LYS A O 1
ATOM 1296 N N . ALA A 1 161 ? 114.182 141.602 181.720 1.00 13.93 161 ALA A N 1
ATOM 1297 C CA . ALA A 1 161 ? 112.769 141.275 181.834 1.00 13.93 161 ALA A CA 1
ATOM 1298 C C . ALA A 1 161 ? 111.979 142.353 182.559 1.00 13.93 161 ALA A C 1
ATOM 1299 O O . ALA A 1 161 ? 110.811 142.133 182.893 1.00 13.93 161 ALA A O 1
ATOM 1301 N N . LYS A 1 162 ? 112.590 143.493 182.826 1.00 14.62 162 LYS A N 1
ATOM 1302 C CA . LYS A 1 162 ? 111.914 144.670 183.358 1.00 14.62 162 LYS A CA 1
ATOM 1303 C C . LYS A 1 162 ? 112.183 145.909 182.523 1.00 14.62 162 LYS A C 1
ATOM 1304 O O . LYS A 1 162 ? 111.305 146.765 182.399 1.00 14.62 162 LYS A O 1
ATOM 1310 N N . ILE A 1 163 ? 113.379 146.028 181.956 1.00 13.07 163 ILE A N 1
ATOM 1311 C CA . ILE A 1 163 ? 113.744 147.131 181.082 1.00 13.07 163 ILE A CA 1
ATOM 1312 C C . ILE A 1 163 ? 114.462 146.560 179.871 1.00 13.07 163 ILE A C 1
ATOM 1313 O O . ILE A 1 163 ? 115.210 145.584 179.984 1.00 13.07 163 ILE A O 1
ATOM 1318 N N . ASP A 1 164 ? 114.238 147.172 178.712 1.00 11.49 164 ASP A N 1
ATOM 1319 C CA . ASP A 1 164 ? 114.868 146.724 177.476 1.00 11.49 164 ASP A CA 1
ATOM 1320 C C . ASP A 1 164 ? 115.119 147.950 176.612 1.00 11.49 164 ASP A C 1
ATOM 1321 O O . ASP A 1 164 ? 114.170 148.579 176.137 1.00 11.49 164 ASP A O 1
ATOM 1326 N N . LEU A 1 165 ? 116.388 148.286 176.412 1.00 8.40 165 LEU A N 1
ATOM 1327 C CA . LEU A 1 165 ? 116.728 149.453 175.621 1.00 8.40 165 LEU A CA 1
ATOM 1328 C C . LEU A 1 165 ? 116.368 149.238 174.156 1.00 8.40 165 LEU A C 1
ATOM 1329 O O . LEU A 1 165 ? 116.119 148.119 173.700 1.00 8.40 165 LEU A O 1
ATOM 1334 N N . VAL A 1 166 ? 116.344 150.341 173.419 1.00 9.02 166 VAL A N 1
ATOM 1335 C CA . VAL A 1 166 ? 116.103 150.334 171.982 1.00 9.02 166 VAL A CA 1
ATOM 1336 C C . VAL A 1 166 ? 116.820 151.534 171.387 1.00 9.02 166 VAL A C 1
ATOM 1337 O O . VAL A 1 166 ? 116.599 152.670 171.814 1.00 9.02 166 VAL A O 1
ATOM 1341 N N . ASN A 1 167 ? 117.674 151.290 170.400 1.00 9.72 167 ASN A N 1
ATOM 1342 C CA . ASN A 1 167 ? 118.399 152.376 169.759 1.00 9.72 167 ASN A CA 1
ATOM 1343 C C . ASN A 1 167 ? 117.503 153.050 168.729 1.00 9.72 167 ASN A C 1
ATOM 1344 O O . ASN A 1 167 ? 116.944 152.391 167.847 1.00 9.72 167 ASN A O 1
ATOM 1349 N N . MET A 1 168 ? 117.364 154.370 168.850 1.00 11.88 168 MET A N 1
ATOM 1350 C CA . MET A 1 168 ? 116.463 155.112 167.976 1.00 11.88 168 MET A CA 1
ATOM 1351 C C . MET A 1 168 ? 117.056 155.252 166.580 1.00 11.88 168 MET A C 1
ATOM 1352 O O . MET A 1 168 ? 116.491 154.759 165.597 1.00 11.88 168 MET A O 1
ATOM 1357 N N . HIS A 1 169 ? 118.198 155.922 166.478 1.00 13.16 169 HIS A N 1
ATOM 1358 C CA . HIS A 1 169 ? 118.915 156.087 165.223 1.00 13.16 169 HIS A CA 1
ATOM 1359 C C . HIS A 1 169 ? 120.269 155.409 165.346 1.00 13.16 169 HIS A C 1
ATOM 1360 O O . HIS A 1 169 ? 121.029 155.696 166.277 1.00 13.16 169 HIS A O 1
ATOM 1367 N N . SER A 1 170 ? 120.570 154.516 164.405 1.00 11.08 170 SER A N 1
ATOM 1368 C CA . SER A 1 170 ? 121.820 153.768 164.444 1.00 11.08 170 SER A CA 1
ATOM 1369 C C . SER A 1 170 ? 123.048 154.652 164.283 1.00 11.08 170 SER A C 1
ATOM 1370 O O . SER A 1 170 ? 124.167 154.132 164.337 1.00 11.08 170 SER A O 1
ATOM 1373 N N . ARG A 1 171 ? 122.876 155.956 164.085 1.00 9.49 171 ARG A N 1
ATOM 1374 C CA . ARG A 1 171 ? 123.987 156.888 163.994 1.00 9.49 171 ARG A CA 1
ATOM 1375 C C . ARG A 1 171 ? 123.754 158.053 164.943 1.00 9.49 171 ARG A C 1
ATOM 1376 O O . ARG A 1 171 ? 122.614 158.391 165.273 1.00 9.49 171 ARG A O 1
ATOM 1384 N N . VAL A 1 172 ? 124.851 158.658 165.380 1.00 6.46 172 VAL A N 1
ATOM 1385 C CA . VAL A 1 172 ? 124.801 159.781 166.307 1.00 6.46 172 VAL A CA 1
ATOM 1386 C C . VAL A 1 172 ? 124.504 161.054 165.524 1.00 6.46 172 VAL A C 1
ATOM 1387 O O . VAL A 1 172 ? 125.234 161.406 164.591 1.00 6.46 172 VAL A O 1
ATOM 1391 N N . ASP A 1 173 ? 123.435 161.747 165.904 1.00 6.41 173 ASP A N 1
ATOM 1392 C CA . ASP A 1 173 ? 123.063 162.981 165.226 1.00 6.41 173 ASP A CA 1
ATOM 1393 C C . ASP A 1 173 ? 124.165 164.024 165.362 1.00 6.41 173 ASP A C 1
ATOM 1394 O O . ASP A 1 173 ? 124.846 164.104 166.386 1.00 6.41 173 ASP A O 1
ATOM 1399 N N . GLN A 1 174 ? 124.338 164.825 164.313 1.00 6.32 174 GLN A N 1
ATOM 1400 C CA . GLN A 1 174 ? 125.349 165.875 164.283 1.00 6.32 174 GLN A CA 1
ATOM 1401 C C . GLN A 1 174 ? 124.790 167.134 163.640 1.00 6.32 174 GLN A C 1
ATOM 1402 O O . GLN A 1 174 ? 125.448 167.773 162.812 1.00 6.32 174 GLN A O 1
ATOM 1408 N N . LEU A 1 175 ? 123.565 167.510 164.005 1.00 6.19 175 LEU A N 1
ATOM 1409 C CA . LEU A 1 175 ? 122.951 168.685 163.397 1.00 6.19 175 LEU A CA 1
ATOM 1410 C C . LEU A 1 175 ? 123.440 169.979 164.029 1.00 6.19 175 LEU A C 1
ATOM 1411 O O . LEU A 1 175 ? 123.465 171.017 163.358 1.00 6.19 175 LEU A O 1
ATOM 1416 N N . ASP A 1 176 ? 123.826 169.945 165.304 1.00 6.30 176 ASP A N 1
ATOM 1417 C CA . ASP A 1 176 ? 124.361 171.113 165.990 1.00 6.30 176 ASP A CA 1
ATOM 1418 C C . ASP A 1 176 ? 125.816 170.921 166.400 1.00 6.30 176 ASP A C 1
ATOM 1419 O O . ASP A 1 176 ? 126.313 171.645 167.268 1.00 6.30 176 ASP A O 1
ATOM 1424 N N . PHE A 1 177 ? 126.506 169.958 165.794 1.00 6.07 177 PHE A N 1
ATOM 1425 C CA . PHE A 1 177 ? 127.925 169.774 166.057 1.00 6.07 177 PHE A CA 1
ATOM 1426 C C . PHE A 1 177 ? 128.671 171.084 165.852 1.00 6.07 177 PHE A C 1
ATOM 1427 O O . PHE A 1 177 ? 128.354 171.867 164.954 1.00 6.07 177 PHE A O 1
ATOM 1435 N N . TRP A 1 178 ? 129.665 171.318 166.702 1.00 6.74 178 TRP A N 1
ATOM 1436 C CA . TRP A 1 178 ? 130.470 172.533 166.681 1.00 6.74 178 TRP A CA 1
ATOM 1437 C C . TRP A 1 178 ? 131.903 172.133 166.362 1.00 6.74 178 TRP A C 1
ATOM 1438 O O . TRP A 1 178 ? 132.579 171.518 167.193 1.00 6.74 178 TRP A O 1
ATOM 1449 N N . GLU A 1 179 ? 132.363 172.485 165.164 1.00 7.44 179 GLU A N 1
ATOM 1450 C CA . GLU A 1 179 ? 133.668 172.048 164.685 1.00 7.44 179 GLU A CA 1
ATOM 1451 C C . GLU A 1 179 ? 134.772 172.464 165.645 1.00 7.44 179 GLU A C 1
ATOM 1452 O O . GLU A 1 179 ? 135.043 173.657 165.813 1.00 7.44 179 GLU A O 1
ATOM 1458 N N . SER A 1 180 ? 135.420 171.483 166.276 1.00 7.10 180 SER A N 1
ATOM 1459 C CA . SER A 1 180 ? 136.464 171.795 167.244 1.00 7.10 180 SER A CA 1
ATOM 1460 C C . SER A 1 180 ? 137.708 172.353 166.566 1.00 7.10 180 SER A C 1
ATOM 1461 O O . SER A 1 180 ? 138.393 173.206 167.141 1.00 7.10 180 SER A O 1
ATOM 1464 N N . GLY A 1 181 ? 138.012 171.894 165.355 1.00 7.07 181 GLY A N 1
ATOM 1465 C CA . GLY A 1 181 ? 139.131 172.424 164.603 1.00 7.07 181 GLY A CA 1
ATOM 1466 C C . GLY A 1 181 ? 140.234 171.421 164.344 1.00 7.07 181 GLY A C 1
ATOM 1467 O O . GLY A 1 181 ? 140.790 171.379 163.243 1.00 7.07 181 GLY A O 1
ATOM 1468 N N . GLU A 1 182 ? 140.562 170.607 165.344 1.00 7.18 182 GLU A N 1
ATOM 1469 C CA . GLU A 1 182 ? 141.650 169.643 165.237 1.00 7.18 182 GLU A CA 1
ATOM 1470 C C . GLU A 1 182 ? 141.172 168.226 164.963 1.00 7.18 182 GLU A C 1
ATOM 1471 O O . GLU A 1 182 ? 141.821 167.497 164.210 1.00 7.18 182 GLU A O 1
ATOM 1477 N N . TRP A 1 183 ? 140.058 167.818 165.558 1.00 6.45 183 TRP A N 1
ATOM 1478 C CA . TRP A 1 183 ? 139.546 166.465 165.428 1.00 6.45 183 TRP A CA 1
ATOM 1479 C C . TRP A 1 183 ? 138.248 166.475 164.638 1.00 6.45 183 TRP A C 1
ATOM 1480 O O . TRP A 1 183 ? 137.374 167.315 164.872 1.00 6.45 183 TRP A O 1
ATOM 1491 N N . VAL A 1 184 ? 138.128 165.540 163.703 1.00 6.70 184 VAL A N 1
ATOM 1492 C CA . VAL A 1 184 ? 136.912 165.380 162.919 1.00 6.70 184 VAL A CA 1
ATOM 1493 C C . VAL A 1 184 ? 136.364 163.982 163.140 1.00 6.70 184 VAL A C 1
ATOM 1494 O O . VAL A 1 184 ? 137.114 163.013 163.288 1.00 6.70 184 VAL A O 1
ATOM 1498 N N . ILE A 1 185 ? 135.040 163.880 163.144 1.00 6.46 185 ILE A N 1
ATOM 1499 C CA . ILE A 1 185 ? 134.356 162.620 163.394 1.00 6.46 185 ILE A CA 1
ATOM 1500 C C . ILE A 1 185 ? 134.102 161.954 162.049 1.00 6.46 185 ILE A C 1
ATOM 1501 O O . ILE A 1 185 ? 133.208 162.362 161.305 1.00 6.46 185 ILE A O 1
ATOM 1506 N N . VAL A 1 186 ? 134.892 160.928 161.732 1.00 7.10 186 VAL A N 1
ATOM 1507 C CA . VAL A 1 186 ? 134.611 160.134 160.544 1.00 7.10 186 VAL A CA 1
ATOM 1508 C C . VAL A 1 186 ? 133.233 159.503 160.658 1.00 7.10 186 VAL A C 1
ATOM 1509 O O . VAL A 1 186 ? 132.330 159.790 159.864 1.00 7.10 186 VAL A O 1
ATOM 1513 N N . ASP A 1 187 ? 133.049 158.646 161.659 1.00 8.25 187 ASP A N 1
ATOM 1514 C CA . ASP A 1 187 ? 131.761 158.013 161.916 1.00 8.25 187 ASP A CA 1
ATOM 1515 C C . ASP A 1 187 ? 131.594 157.682 163.389 1.00 8.25 187 ASP A C 1
ATOM 1516 O O . ASP A 1 187 ? 132.549 157.674 164.168 1.00 8.25 187 ASP A O 1
ATOM 1521 N N . ALA A 1 188 ? 130.337 157.444 163.752 1.00 6.81 188 ALA A N 1
ATOM 1522 C CA . ALA A 1 188 ? 129.928 157.256 165.139 1.00 6.81 188 ALA A CA 1
ATOM 1523 C C . ALA A 1 188 ? 128.738 156.307 165.136 1.00 6.81 188 ALA A C 1
ATOM 1524 O O . ALA A 1 188 ? 127.625 156.706 164.781 1.00 6.81 188 ALA A O 1
ATOM 1526 N N . VAL A 1 189 ? 128.970 155.063 165.530 1.00 7.54 189 VAL A N 1
ATOM 1527 C CA . VAL A 1 189 ? 127.937 154.042 165.466 1.00 7.54 189 VAL A CA 1
ATOM 1528 C C . VAL A 1 189 ? 127.489 153.686 166.874 1.00 7.54 189 VAL A C 1
ATOM 1529 O O . VAL A 1 189 ? 128.180 153.939 167.865 1.00 7.54 189 VAL A O 1
ATOM 1533 N N . GLY A 1 190 ? 126.303 153.090 166.960 1.00 6.94 190 GLY A N 1
ATOM 1534 C CA . GLY A 1 190 ? 125.742 152.669 168.225 1.00 6.94 190 GLY A CA 1
ATOM 1535 C C . GLY A 1 190 ? 125.269 151.232 168.201 1.00 6.94 190 GLY A C 1
ATOM 1536 O O . GLY A 1 190 ? 124.347 150.885 167.460 1.00 6.94 190 GLY A O 1
ATOM 1537 N N . THR A 1 191 ? 125.890 150.393 169.020 1.00 8.16 191 THR A N 1
ATOM 1538 C CA . THR A 1 191 ? 125.619 148.968 169.060 1.00 8.16 191 THR A CA 1
ATOM 1539 C C . THR A 1 191 ? 124.805 148.605 170.294 1.00 8.16 191 THR A C 1
ATOM 1540 O O . THR A 1 191 ? 124.907 149.250 171.340 1.00 8.16 191 THR A O 1
ATOM 1544 N N . TYR A 1 192 ? 124.002 147.557 170.160 1.00 8.53 192 TYR A N 1
ATOM 1545 C CA . TYR A 1 192 ? 123.279 146.949 171.265 1.00 8.53 192 TYR A CA 1
ATOM 1546 C C . TYR A 1 192 ? 123.996 145.673 171.682 1.00 8.53 192 TYR A C 1
ATOM 1547 O O . TYR A 1 192 ? 124.617 144.998 170.859 1.00 8.53 192 TYR A O 1
ATOM 1556 N N . ASN A 1 193 ? 123.909 145.340 172.968 1.00 9.10 193 ASN A N 1
ATOM 1557 C CA . ASN A 1 193 ? 124.603 144.160 173.461 1.00 9.10 193 ASN A CA 1
ATOM 1558 C C . ASN A 1 193 ? 123.977 143.718 174.773 1.00 9.10 193 ASN A C 1
ATOM 1559 O O . ASN A 1 193 ? 123.240 144.467 175.416 1.00 9.10 193 ASN A O 1
ATOM 1564 N N . THR A 1 194 ? 124.298 142.488 175.162 1.00 9.93 194 THR A N 1
ATOM 1565 C CA . THR A 1 194 ? 123.908 141.935 176.447 1.00 9.93 194 THR A CA 1
ATOM 1566 C C . THR A 1 194 ? 125.140 141.358 177.125 1.00 9.93 194 THR A C 1
ATOM 1567 O O . THR A 1 194 ? 126.167 141.116 176.486 1.00 9.93 194 THR A O 1
ATOM 1571 N N . ARG A 1 195 ? 125.032 141.135 178.431 1.00 10.73 195 ARG A N 1
ATOM 1572 C CA . ARG A 1 195 ? 126.125 140.524 179.171 1.00 10.73 195 ARG A CA 1
ATOM 1573 C C . ARG A 1 195 ? 125.570 139.892 180.436 1.00 10.73 195 ARG A C 1
ATOM 1574 O O . ARG A 1 195 ? 124.418 140.112 180.814 1.00 10.73 195 ARG A O 1
ATOM 1582 N N . LYS A 1 196 ? 126.412 139.093 181.083 1.00 12.69 196 LYS A N 1
ATOM 1583 C CA . LYS A 1 196 ? 126.114 138.513 182.382 1.00 12.69 196 LYS A CA 1
ATOM 1584 C C . LYS A 1 196 ? 127.294 138.756 183.308 1.00 12.69 196 LYS A C 1
ATOM 1585 O O . LYS A 1 196 ? 128.449 138.570 182.916 1.00 12.69 196 LYS A O 1
ATOM 1591 N N . TYR A 1 197 ? 126.998 139.168 184.534 1.00 11.41 197 TYR A N 1
ATOM 1592 C CA . TYR A 1 197 ? 128.011 139.555 185.501 1.00 11.41 197 TYR A CA 1
ATOM 1593 C C . TYR A 1 197 ? 128.043 138.570 186.663 1.00 11.41 197 TYR A C 1
ATOM 1594 O O . TYR A 1 197 ? 127.144 137.745 186.843 1.00 11.41 197 TYR A O 1
ATOM 1603 N N . GLU A 1 198 ? 129.109 138.673 187.460 1.00 12.71 198 GLU A N 1
ATOM 1604 C CA . GLU A 1 198 ? 129.323 137.723 188.546 1.00 12.71 198 GLU A CA 1
ATOM 1605 C C . GLU A 1 198 ? 128.362 137.953 189.704 1.00 12.71 198 GLU A C 1
ATOM 1606 O O . GLU A 1 198 ? 127.978 136.995 190.384 1.00 12.71 198 GLU A O 1
ATOM 1612 N N . CYS A 1 199 ? 127.978 139.208 189.951 1.00 13.80 199 CYS A N 1
ATOM 1613 C CA . CYS A 1 199 ? 127.081 139.514 191.060 1.00 13.80 199 CYS A CA 1
ATOM 1614 C C . CYS A 1 199 ? 125.868 138.603 191.071 1.00 13.80 199 CYS A C 1
ATOM 1615 O O . CYS A 1 199 ? 125.457 138.106 192.126 1.00 13.80 199 CYS A O 1
ATOM 1618 N N . CYS A 1 200 ? 125.279 138.378 189.903 1.00 16.46 200 CYS A N 1
ATOM 1619 C CA . CYS A 1 200 ? 123.889 137.982 189.804 1.00 16.46 200 CYS A CA 1
ATOM 1620 C C . CYS A 1 200 ? 123.749 136.901 188.742 1.00 16.46 200 CYS A C 1
ATOM 1621 O O . CYS A 1 200 ? 124.733 136.449 188.148 1.00 16.46 200 CYS A O 1
ATOM 1624 N N . ALA A 1 201 ? 122.508 136.482 188.508 1.00 17.66 201 ALA A N 1
ATOM 1625 C CA . ALA A 1 201 ? 122.190 135.441 187.539 1.00 17.66 201 ALA A CA 1
ATOM 1626 C C . ALA A 1 201 ? 121.546 135.978 186.274 1.00 17.66 201 ALA A C 1
ATOM 1627 O O . ALA A 1 201 ? 121.844 135.491 185.182 1.00 17.66 201 ALA A O 1
ATOM 1629 N N . GLU A 1 202 ? 120.667 136.968 186.396 1.00 14.87 202 GLU A N 1
ATOM 1630 C CA . GLU A 1 202 ? 120.013 137.537 185.231 1.00 14.87 202 GLU A CA 1
ATOM 1631 C C . GLU A 1 202 ? 121.039 138.184 184.307 1.00 14.87 202 GLU A C 1
ATOM 1632 O O . GLU A 1 202 ? 122.188 138.431 184.683 1.00 14.87 202 GLU A O 1
ATOM 1638 N N . ILE A 1 203 ? 120.609 138.457 183.082 1.00 12.09 203 ILE A N 1
ATOM 1639 C CA . ILE A 1 203 ? 121.440 139.136 182.099 1.00 12.09 203 ILE A CA 1
ATOM 1640 C C . ILE A 1 203 ? 121.057 140.604 182.075 1.00 12.09 203 ILE A C 1
ATOM 1641 O O . ILE A 1 203 ? 119.902 140.973 182.318 1.00 12.09 203 ILE A O 1
ATOM 1646 N N . TYR A 1 204 ? 122.034 141.452 181.768 1.00 11.80 204 TYR A N 1
ATOM 1647 C CA . TYR A 1 204 ? 121.807 142.877 181.702 1.00 11.80 204 TYR A CA 1
ATOM 1648 C C . TYR A 1 204 ? 122.198 143.407 180.329 1.00 11.80 204 TYR A C 1
ATOM 1649 O O . TYR A 1 204 ? 123.236 143.011 179.785 1.00 11.80 204 TYR A O 1
ATOM 1658 N N . PRO A 1 205 ? 121.392 144.280 179.737 1.00 9.59 205 PRO A N 1
ATOM 1659 C CA . PRO A 1 205 ? 121.715 144.829 178.423 1.00 9.59 205 PRO A CA 1
ATOM 1660 C C . PRO A 1 205 ? 122.712 145.973 178.547 1.00 9.59 205 PRO A C 1
ATOM 1661 O O . PRO A 1 205 ? 123.173 146.320 179.632 1.00 9.59 205 PRO A O 1
ATOM 1665 N N . ASP A 1 206 ? 123.033 146.563 177.402 1.00 8.59 206 ASP A N 1
ATOM 1666 C CA . ASP A 1 206 ? 123.927 147.706 177.355 1.00 8.59 206 ASP A CA 1
ATOM 1667 C C . ASP A 1 206 ? 123.988 148.201 175.920 1.00 8.59 206 ASP A C 1
ATOM 1668 O O . ASP A 1 206 ? 123.665 147.474 174.974 1.00 8.59 206 ASP A O 1
ATOM 1673 N N . ILE A 1 207 ? 124.406 149.451 175.775 1.00 7.35 207 ILE A N 1
ATOM 1674 C CA . ILE A 1 207 ? 124.575 150.088 174.480 1.00 7.35 207 ILE A CA 1
ATOM 1675 C C . ILE A 1 207 ? 125.971 150.682 174.428 1.00 7.35 207 ILE A C 1
ATOM 1676 O O . ILE A 1 207 ? 126.462 151.230 175.420 1.00 7.35 207 ILE A O 1
ATOM 1681 N N . THR A 1 208 ? 126.610 150.569 173.273 1.00 6.58 208 THR A N 1
ATOM 1682 C CA . THR A 1 208 ? 128.010 150.938 173.109 1.00 6.58 208 THR A CA 1
ATOM 1683 C C . THR A 1 208 ? 128.129 151.867 171.912 1.00 6.58 208 THR A C 1
ATOM 1684 O O . THR A 1 208 ? 127.922 151.444 170.772 1.00 6.58 208 THR A O 1
ATOM 1688 N N . TYR A 1 209 ? 128.445 153.130 172.170 1.00 6.04 209 TYR A N 1
ATOM 1689 C CA . TYR A 1 209 ? 128.643 154.116 171.121 1.00 6.04 209 TYR A CA 1
ATOM 1690 C C . TYR A 1 209 ? 130.132 154.264 170.860 1.00 6.04 209 TYR A C 1
ATOM 1691 O O . TYR A 1 209 ? 130.909 154.508 171.788 1.00 6.04 209 TYR A O 1
ATOM 1700 N N . ALA A 1 210 ? 130.523 154.105 169.600 1.00 6.48 210 ALA A N 1
ATOM 1701 C CA . ALA A 1 210 ? 131.919 154.145 169.189 1.00 6.48 210 ALA A CA 1
ATOM 1702 C C . ALA A 1 210 ? 132.120 155.315 168.243 1.00 6.48 210 ALA A C 1
ATOM 1703 O O . ALA A 1 210 ? 131.442 155.406 167.213 1.00 6.48 210 ALA A O 1
ATOM 1705 N N . PHE A 1 211 ? 133.045 156.204 168.598 1.00 6.13 211 PHE A N 1
ATOM 1706 C CA . PHE A 1 211 ? 133.423 157.347 167.783 1.00 6.13 211 PHE A CA 1
ATOM 1707 C C . PHE A 1 211 ? 134.780 157.061 167.158 1.00 6.13 211 PHE A C 1
ATOM 1708 O O . PHE A 1 211 ? 135.769 156.868 167.879 1.00 6.13 211 PHE A O 1
ATOM 1716 N N . VAL A 1 212 ? 134.817 157.013 165.829 1.00 6.97 212 VAL A N 1
ATOM 1717 C CA . VAL A 1 212 ? 136.055 156.922 165.068 1.00 6.97 212 VAL A CA 1
ATOM 1718 C C . VAL A 1 212 ? 136.337 158.295 164.484 1.00 6.97 212 VAL A C 1
ATOM 1719 O O . VAL A 1 212 ? 135.547 158.815 163.676 1.00 6.97 212 VAL A O 1
ATOM 1723 N N . ILE A 1 213 ? 137.478 158.868 164.887 1.00 6.76 213 ILE A N 1
ATOM 1724 C CA . ILE A 1 213 ? 137.815 160.256 164.605 1.00 6.76 213 ILE A CA 1
ATOM 1725 C C . ILE A 1 213 ? 139.244 160.352 164.088 1.00 6.76 213 ILE A C 1
ATOM 1726 O O . ILE A 1 213 ? 140.093 159.502 164.363 1.00 6.76 213 ILE A O 1
ATOM 1731 N N . ARG A 1 214 ? 139.499 161.421 163.338 1.00 7.63 214 ARG A N 1
ATOM 1732 C CA . ARG A 1 214 ? 140.787 161.685 162.720 1.00 7.63 214 ARG A CA 1
ATOM 1733 C C . ARG A 1 214 ? 141.348 163.014 163.204 1.00 7.63 214 ARG A C 1
ATOM 1734 O O . ARG A 1 214 ? 140.615 163.899 163.657 1.00 7.63 214 ARG A O 1
ATOM 1742 N N . ARG A 1 215 ? 142.664 163.146 163.067 1.00 8.03 215 ARG A N 1
ATOM 1743 C CA . ARG A 1 215 ? 143.402 164.336 163.462 1.00 8.03 215 ARG A CA 1
ATOM 1744 C C . ARG A 1 215 ? 143.880 165.068 162.218 1.00 8.03 215 ARG A C 1
ATOM 1745 O O . ARG A 1 215 ? 144.447 164.452 161.311 1.00 8.03 215 ARG A O 1
ATOM 1753 N N . LEU A 1 216 ? 143.651 166.373 162.178 1.00 7.42 216 LEU A N 1
ATOM 1754 C CA . LEU A 1 216 ? 144.180 167.198 161.101 1.00 7.42 216 LEU A CA 1
ATOM 1755 C C . LEU A 1 216 ? 145.671 167.424 161.332 1.00 7.42 216 LEU A C 1
ATOM 1756 O O . LEU A 1 216 ? 146.040 168.076 162.315 1.00 7.42 216 LEU A O 1
ATOM 1761 N N . PRO A 1 217 ? 146.550 166.924 160.465 1.00 7.91 217 PRO A N 1
ATOM 1762 C CA . PRO A 1 217 ? 147.982 166.860 160.787 1.00 7.91 217 PRO A CA 1
ATOM 1763 C C . PRO A 1 217 ? 148.804 168.090 160.435 1.00 7.91 217 PRO A C 1
ATOM 1764 O O . PRO A 1 217 ? 150.034 168.014 160.508 1.00 7.91 217 PRO A O 1
ATOM 1768 N N . LEU A 1 218 ? 148.193 169.210 160.055 1.00 7.95 218 LEU A N 1
ATOM 1769 C CA . LEU A 1 218 ? 148.990 170.339 159.588 1.00 7.95 218 LEU A CA 1
ATOM 1770 C C . LEU A 1 218 ? 149.845 170.925 160.705 1.00 7.95 218 LEU A C 1
ATOM 1771 O O . LEU A 1 218 ? 151.013 171.260 160.484 1.00 7.95 218 LEU A O 1
ATOM 1776 N N . PHE A 1 219 ? 149.291 171.045 161.911 1.00 8.34 219 PHE A N 1
ATOM 1777 C CA . PHE A 1 219 ? 149.980 171.770 162.973 1.00 8.34 219 PHE A CA 1
ATOM 1778 C C . PHE A 1 219 ? 151.276 171.073 163.366 1.00 8.34 219 PHE A C 1
ATOM 1779 O O . PHE A 1 219 ? 152.359 171.671 163.321 1.00 8.34 219 PHE A O 1
ATOM 1787 N N . TYR A 1 220 ? 151.183 169.806 163.774 1.00 8.28 220 TYR A N 1
ATOM 1788 C CA . TYR A 1 220 ? 152.376 169.088 164.197 1.00 8.28 220 TYR A CA 1
ATOM 1789 C C . TYR A 1 220 ? 153.303 168.821 163.023 1.00 8.28 220 TYR A C 1
ATOM 1790 O O . TYR A 1 220 ? 154.506 168.617 163.215 1.00 8.28 220 TYR A O 1
ATOM 1799 N N . THR A 1 221 ? 152.768 168.814 161.803 1.00 8.23 221 THR A N 1
ATOM 1800 C CA . THR A 1 221 ? 153.624 168.683 160.631 1.00 8.23 221 THR A CA 1
ATOM 1801 C C . THR A 1 221 ? 154.410 169.961 160.378 1.00 8.23 221 THR A C 1
ATOM 1802 O O . THR A 1 221 ? 155.476 169.918 159.765 1.00 8.23 221 THR A O 1
ATOM 1806 N N . ILE A 1 222 ? 153.893 171.103 160.824 1.00 8.25 222 ILE A N 1
ATOM 1807 C CA . ILE A 1 222 ? 154.512 172.383 160.535 1.00 8.25 222 ILE A CA 1
ATOM 1808 C C . ILE A 1 222 ? 155.440 172.823 161.666 1.00 8.25 222 ILE A C 1
ATOM 1809 O O . ILE A 1 222 ? 156.413 173.552 161.430 1.00 8.25 222 ILE A O 1
ATOM 1814 N N . ASN A 1 223 ? 155.177 172.368 162.892 1.00 8.62 223 ASN A N 1
ATOM 1815 C CA . ASN A 1 223 ? 155.869 172.873 164.062 1.00 8.62 223 ASN A CA 1
ATOM 1816 C C . ASN A 1 223 ? 156.741 171.855 164.770 1.00 8.62 223 ASN A C 1
ATOM 1817 O O . ASN A 1 223 ? 157.545 172.257 165.616 1.00 8.62 223 ASN A O 1
ATOM 1822 N N . LEU A 1 224 ? 156.609 170.566 164.470 1.00 8.63 224 LEU A N 1
ATOM 1823 C CA . LEU A 1 224 ? 157.312 169.537 165.223 1.00 8.63 224 LEU A CA 1
ATOM 1824 C C . LEU A 1 224 ? 158.213 168.664 164.367 1.00 8.63 224 LEU A C 1
ATOM 1825 O O . LEU A 1 224 ? 159.369 168.439 164.742 1.00 8.63 224 LEU A O 1
ATOM 1830 N N . ILE A 1 225 ? 157.724 168.133 163.250 1.00 8.81 225 ILE A N 1
ATOM 1831 C CA . ILE A 1 225 ? 158.517 167.157 162.512 1.00 8.81 225 ILE A CA 1
ATOM 1832 C C . ILE A 1 225 ? 159.419 167.813 161.472 1.00 8.81 225 ILE A C 1
ATOM 1833 O O . ILE A 1 225 ? 160.493 167.284 161.175 1.00 8.81 225 ILE A O 1
ATOM 1838 N N . ILE A 1 226 ? 159.008 168.941 160.890 1.00 9.30 226 ILE A N 1
ATOM 1839 C CA . ILE A 1 226 ? 159.835 169.579 159.865 1.00 9.30 226 ILE A CA 1
ATOM 1840 C C . ILE A 1 226 ? 161.185 170.000 160.423 1.00 9.30 226 ILE A C 1
ATOM 1841 O O . ILE A 1 226 ? 162.189 169.873 159.709 1.00 9.30 226 ILE A O 1
ATOM 1846 N N . PRO A 1 227 ? 161.307 170.485 161.668 1.00 9.49 227 PRO A N 1
ATOM 1847 C CA . PRO A 1 227 ? 162.633 170.877 162.160 1.00 9.49 227 PRO A CA 1
ATOM 1848 C C . PRO A 1 227 ? 163.488 169.678 162.533 1.00 9.49 227 PRO A C 1
ATOM 1849 O O . PRO A 1 227 ? 164.703 169.686 162.319 1.00 9.49 227 PRO A O 1
ATOM 1853 N N . CYS A 1 228 ? 162.866 168.639 163.093 1.00 9.82 228 CYS A N 1
ATOM 1854 C CA . CYS A 1 228 ? 163.615 167.430 163.418 1.00 9.82 228 CYS A CA 1
ATOM 1855 C C . CYS A 1 228 ? 164.069 166.714 162.156 1.00 9.82 228 CYS A C 1
ATOM 1856 O O . CYS A 1 228 ? 165.079 166.001 162.174 1.00 9.82 228 CYS A O 1
ATOM 1859 N N . LEU A 1 229 ? 163.335 166.890 161.061 1.00 9.56 229 LEU A N 1
ATOM 1860 C CA . LEU A 1 229 ? 163.744 166.363 159.768 1.00 9.56 229 LEU A CA 1
ATOM 1861 C C . LEU A 1 229 ? 164.768 167.267 159.104 1.00 9.56 229 LEU A C 1
ATOM 1862 O O . LEU A 1 229 ? 165.580 166.802 158.298 1.00 9.56 229 LEU A O 1
ATOM 1867 N N . LEU A 1 230 ? 164.738 168.554 159.436 1.00 10.98 230 LEU A N 1
ATOM 1868 C CA . LEU A 1 230 ? 165.635 169.532 158.847 1.00 10.98 230 LEU A CA 1
ATOM 1869 C C . LEU A 1 230 ? 167.003 169.546 159.511 1.00 10.98 230 LEU A C 1
ATOM 1870 O O . LEU A 1 230 ? 167.988 169.912 158.861 1.00 10.98 230 LEU A O 1
ATOM 1875 N N . ILE A 1 231 ? 167.089 169.164 160.785 1.00 11.06 231 ILE A N 1
ATOM 1876 C CA . ILE A 1 231 ? 168.368 169.022 161.464 1.00 11.06 231 ILE A CA 1
ATOM 1877 C C . ILE A 1 231 ? 168.852 167.577 161.469 1.00 11.06 231 ILE A C 1
ATOM 1878 O O . ILE A 1 231 ? 169.758 167.241 162.233 1.00 11.06 231 ILE A O 1
ATOM 1883 N N . SER A 1 232 ? 168.254 166.707 160.652 1.00 12.11 232 SER A N 1
ATOM 1884 C CA . SER A 1 232 ? 168.818 165.379 160.441 1.00 12.11 232 SER A CA 1
ATOM 1885 C C . SER A 1 232 ? 169.642 165.287 159.167 1.00 12.11 232 SER A C 1
ATOM 1886 O O . SER A 1 232 ? 170.497 164.402 159.070 1.00 12.11 232 SER A O 1
ATOM 1889 N N . CYS A 1 233 ? 169.443 166.197 158.204 1.00 14.15 233 CYS A N 1
ATOM 1890 C CA . CYS A 1 233 ? 170.354 166.284 157.064 1.00 14.15 233 CYS A CA 1
ATOM 1891 C C . CYS A 1 233 ? 171.788 166.527 157.514 1.00 14.15 233 CYS A C 1
ATOM 1892 O O . CYS A 1 233 ? 172.738 166.137 156.822 1.00 14.15 233 CYS A O 1
ATOM 1895 N N . LEU A 1 234 ? 171.963 167.168 158.667 1.00 14.01 234 LEU A N 1
ATOM 1896 C CA . LEU A 1 234 ? 173.267 167.532 159.199 1.00 14.01 234 LEU A CA 1
ATOM 1897 C C . LEU A 1 234 ? 173.892 166.433 160.051 1.00 14.01 234 LEU A C 1
ATOM 1898 O O . LEU A 1 234 ? 174.883 166.691 160.743 1.00 14.01 234 LEU A O 1
ATOM 1903 N N . THR A 1 235 ? 173.341 165.220 160.022 1.00 14.24 235 THR A N 1
ATOM 1904 C CA . THR A 1 235 ? 173.895 164.136 160.825 1.00 14.24 235 THR A CA 1
ATOM 1905 C C . THR A 1 235 ? 175.129 163.531 160.172 1.00 14.24 235 THR A C 1
ATOM 1906 O O . THR A 1 235 ? 176.102 163.200 160.858 1.00 14.24 235 THR A O 1
ATOM 1910 N N . VAL A 1 236 ? 175.101 163.385 158.847 1.00 18.53 236 VAL A N 1
ATOM 1911 C CA . VAL A 1 236 ? 176.175 162.732 158.106 1.00 18.53 236 VAL A CA 1
ATOM 1912 C C . VAL A 1 236 ? 177.178 163.723 157.547 1.00 18.53 236 VAL A C 1
ATOM 1913 O O . VAL A 1 236 ? 178.235 163.307 157.046 1.00 18.53 236 VAL A O 1
ATOM 1917 N N . LEU A 1 237 ? 176.891 165.015 157.627 1.00 17.53 237 LEU A N 1
ATOM 1918 C CA . LEU A 1 237 ? 177.635 166.011 156.879 1.00 17.53 237 LEU A CA 1
ATOM 1919 C C . LEU A 1 237 ? 178.972 166.361 157.512 1.00 17.53 237 LEU A C 1
ATOM 1920 O O . LEU A 1 237 ? 179.890 166.762 156.791 1.00 17.53 237 LEU A O 1
ATOM 1925 N N . VAL A 1 238 ? 179.104 166.228 158.832 1.00 17.69 238 VAL A N 1
ATOM 1926 C CA . VAL A 1 238 ? 180.324 166.657 159.512 1.00 17.69 238 VAL A CA 1
ATOM 1927 C C . VAL A 1 238 ? 181.562 166.040 158.881 1.00 17.69 238 VAL A C 1
ATOM 1928 O O . VAL A 1 238 ? 182.664 166.588 158.992 1.00 17.69 238 VAL A O 1
ATOM 1932 N N . PHE A 1 239 ? 181.414 164.892 158.223 1.00 18.63 239 PHE A N 1
ATOM 1933 C CA . PHE A 1 239 ? 182.581 164.218 157.667 1.00 18.63 239 PHE A CA 1
ATOM 1934 C C . PHE A 1 239 ? 183.157 164.984 156.484 1.00 18.63 239 PHE A C 1
ATOM 1935 O O . PHE A 1 239 ? 184.377 165.012 156.292 1.00 18.63 239 PHE A O 1
ATOM 1943 N N . TYR A 1 240 ? 182.311 165.631 155.701 1.00 19.87 240 TYR A N 1
ATOM 1944 C CA . TYR A 1 240 ? 182.798 166.484 154.622 1.00 19.87 240 TYR A CA 1
ATOM 1945 C C . TYR A 1 240 ? 183.429 167.762 155.131 1.00 19.87 240 TYR A C 1
ATOM 1946 O O . TYR A 1 240 ? 183.796 168.624 154.325 1.00 19.87 240 TYR A O 1
ATOM 1955 N N . LEU A 1 241 ? 183.555 167.899 156.447 1.00 19.89 241 LEU A N 1
ATOM 1956 C CA . LEU A 1 241 ? 184.190 169.036 157.093 1.00 19.89 241 LEU A CA 1
ATOM 1957 C C . LEU A 1 241 ? 185.604 168.662 157.503 1.00 19.89 241 LEU A C 1
ATOM 1958 O O . LEU A 1 241 ? 185.799 167.610 158.129 1.00 19.89 241 LEU A O 1
ATOM 1963 N N . PRO A 1 242 ? 186.612 169.473 157.181 1.00 21.72 242 PRO A N 1
ATOM 1964 C CA . PRO A 1 242 ? 187.996 169.075 157.459 1.00 21.72 242 PRO A CA 1
ATOM 1965 C C . PRO A 1 242 ? 188.332 169.092 158.940 1.00 21.72 242 PRO A C 1
ATOM 1966 O O . PRO A 1 242 ? 187.468 169.358 159.781 1.00 21.72 242 PRO A O 1
ATOM 1970 N N . SER A 1 243 ? 189.595 168.814 159.263 1.00 21.48 243 SER A N 1
ATOM 1971 C CA . SER A 1 243 ? 190.048 168.760 160.644 1.00 21.48 243 SER A CA 1
ATOM 1972 C C . SER A 1 243 ? 190.871 169.971 161.059 1.00 21.48 243 SER A C 1
ATOM 1973 O O . SER A 1 243 ? 191.064 170.184 162.260 1.00 21.48 243 SER A O 1
ATOM 1976 N N . GLU A 1 244 ? 191.358 170.764 160.103 1.00 24.44 244 GLU A N 1
ATOM 1977 C CA . GLU A 1 244 ? 192.142 171.944 160.448 1.00 24.44 244 GLU A CA 1
ATOM 1978 C C . GLU A 1 244 ? 191.283 173.058 161.027 1.00 24.44 244 GLU A C 1
ATOM 1979 O O . GLU A 1 244 ? 191.820 173.968 161.666 1.00 24.44 244 GLU A O 1
ATOM 1985 N N . CYS A 1 245 ? 189.967 173.008 160.820 1.00 22.17 245 CYS A N 1
ATOM 1986 C CA . CYS A 1 245 ? 189.100 174.089 161.274 1.00 22.17 245 CYS A CA 1
ATOM 1987 C C . CYS A 1 245 ? 188.917 174.050 162.785 1.00 22.17 245 CYS A C 1
ATOM 1988 O O . CYS A 1 245 ? 189.286 174.993 163.494 1.00 22.17 245 CYS A O 1
ATOM 1991 N N . GLY A 1 246 ? 188.349 172.965 163.294 1.00 22.57 246 GLY A N 1
ATOM 1992 C CA . GLY A 1 246 ? 188.008 172.854 164.692 1.00 22.57 246 GLY A CA 1
ATOM 1993 C C . GLY A 1 246 ? 186.542 173.047 165.000 1.00 22.57 246 GLY A C 1
ATOM 1994 O O . GLY A 1 246 ? 186.215 173.484 166.109 1.00 22.57 246 GLY A O 1
ATOM 1995 N N . GLU A 1 247 ? 185.648 172.740 164.055 1.00 20.77 247 GLU A N 1
ATOM 1996 C CA . GLU A 1 247 ? 184.216 172.950 164.231 1.00 20.77 247 GLU A CA 1
ATOM 1997 C C . GLU A 1 247 ? 183.417 171.687 163.932 1.00 20.77 247 GLU A C 1
ATOM 1998 O O . GLU A 1 247 ? 182.239 171.777 163.573 1.00 20.77 247 GLU A O 1
ATOM 2004 N N . LYS A 1 248 ? 184.030 170.513 164.070 1.00 18.70 248 LYS A N 1
ATOM 2005 C CA . LYS A 1 248 ? 183.322 169.265 163.807 1.00 18.70 248 LYS A CA 1
ATOM 2006 C C . LYS A 1 248 ? 182.477 168.850 165.007 1.00 18.70 248 LYS A C 1
ATOM 2007 O O . LYS A 1 248 ? 181.248 168.715 164.912 1.00 18.70 248 LYS A O 1
ATOM 2013 N N . ILE A 1 249 ? 183.128 168.645 166.153 1.00 17.59 249 ILE A N 1
ATOM 2014 C CA . ILE A 1 249 ? 182.413 168.180 167.333 1.00 17.59 249 ILE A CA 1
ATOM 2015 C C . ILE A 1 249 ? 181.397 169.211 167.790 1.00 17.59 249 ILE A C 1
ATOM 2016 O O . ILE A 1 249 ? 180.381 168.859 168.391 1.00 17.59 249 ILE A O 1
ATOM 2021 N N . THR A 1 250 ? 181.655 170.493 167.542 1.00 16.81 250 THR A N 1
ATOM 2022 C CA . THR A 1 250 ? 180.656 171.511 167.841 1.00 16.81 250 THR A CA 1
ATOM 2023 C C . THR A 1 250 ? 179.342 171.192 167.140 1.00 16.81 250 THR A C 1
ATOM 2024 O O . THR A 1 250 ? 178.282 171.090 167.772 1.00 16.81 250 THR A O 1
ATOM 2028 N N . LEU A 1 251 ? 179.402 171.042 165.817 1.00 15.11 251 LEU A N 1
ATOM 2029 C CA . LEU A 1 251 ? 178.226 170.686 165.034 1.00 15.11 251 LEU A CA 1
ATOM 2030 C C . LEU A 1 251 ? 177.589 169.400 165.548 1.00 15.11 251 LEU A C 1
ATOM 2031 O O . LEU A 1 251 ? 176.367 169.326 165.744 1.00 15.11 251 LEU A O 1
ATOM 2036 N N . CYS A 1 252 ? 178.408 168.369 165.763 1.00 14.25 252 CYS A N 1
ATOM 2037 C CA . CYS A 1 252 ? 177.878 167.078 166.190 1.00 14.25 252 CYS A CA 1
ATOM 2038 C C . CYS A 1 252 ? 177.135 167.193 167.517 1.00 14.25 252 CYS A C 1
ATOM 2039 O O . CYS A 1 252 ? 176.012 166.695 167.662 1.00 14.25 252 CYS A O 1
ATOM 2042 N N . ILE A 1 253 ? 177.764 167.830 168.505 1.00 13.58 253 ILE A N 1
ATOM 2043 C CA . ILE A 1 253 ? 177.164 167.986 169.824 1.00 13.58 253 ILE A CA 1
ATOM 2044 C C . ILE A 1 253 ? 175.869 168.773 169.728 1.00 13.58 253 ILE A C 1
ATOM 2045 O O . ILE A 1 253 ? 174.869 168.435 170.375 1.00 13.58 253 ILE A O 1
ATOM 2050 N N . SER A 1 254 ? 175.872 169.856 168.950 1.00 13.03 254 SER A N 1
ATOM 2051 C CA . SER A 1 254 ? 174.658 170.643 168.792 1.00 13.03 254 SER A CA 1
ATOM 2052 C C . SER A 1 254 ? 173.521 169.779 168.269 1.00 13.03 254 SER A C 1
ATOM 2053 O O . SER A 1 254 ? 172.409 169.792 168.813 1.00 13.03 254 SER A O 1
ATOM 2056 N N . VAL A 1 255 ? 173.785 169.014 167.209 1.00 12.24 255 VAL A N 1
ATOM 2057 C CA . VAL A 1 255 ? 172.740 168.174 166.631 1.00 12.24 255 VAL A CA 1
ATOM 2058 C C . VAL A 1 255 ? 172.248 167.154 167.649 1.00 12.24 255 VAL A C 1
ATOM 2059 O O . VAL A 1 255 ? 171.038 166.926 167.794 1.00 12.24 255 VAL A O 1
ATOM 2063 N N . LEU A 1 256 ? 173.177 166.511 168.358 1.00 11.51 256 LEU A N 1
ATOM 2064 C CA . LEU A 1 256 ? 172.794 165.496 169.332 1.00 11.51 256 LEU A CA 1
ATOM 2065 C C . LEU A 1 256 ? 171.876 166.082 170.392 1.00 11.51 256 LEU A C 1
ATOM 2066 O O . LEU A 1 256 ? 170.807 165.531 170.685 1.00 11.51 256 LEU A O 1
ATOM 2071 N N . LEU A 1 257 ? 172.288 167.199 170.990 1.00 10.89 257 LEU A N 1
ATOM 2072 C CA . LEU A 1 257 ? 171.490 167.797 172.052 1.00 10.89 257 LEU A CA 1
ATOM 2073 C C . LEU A 1 257 ? 170.133 168.245 171.529 1.00 10.89 257 LEU A C 1
ATOM 2074 O O . LEU A 1 257 ? 169.115 168.085 172.211 1.00 10.89 257 LEU A O 1
ATOM 2079 N N . SER A 1 258 ? 170.091 168.792 170.313 1.00 10.31 258 SER A N 1
ATOM 2080 C CA . SER A 1 258 ? 168.819 169.238 169.757 1.00 10.31 258 SER A CA 1
ATOM 2081 C C . SER A 1 258 ? 167.856 168.069 169.585 1.00 10.31 258 SER A C 1
ATOM 2082 O O . SER A 1 258 ? 166.676 168.157 169.951 1.00 10.31 258 SER A O 1
ATOM 2085 N N . LEU A 1 259 ? 168.341 166.961 169.023 1.00 10.78 259 LEU A N 1
ATOM 2086 C CA . LEU A 1 259 ? 167.475 165.799 168.847 1.00 10.78 259 LEU A CA 1
ATOM 2087 C C . LEU A 1 259 ? 167.016 165.250 170.190 1.00 10.78 259 LEU A C 1
ATOM 2088 O O . LEU A 1 259 ? 165.849 164.863 170.350 1.00 10.78 259 LEU A O 1
ATOM 2093 N N . THR A 1 260 ? 167.926 165.188 171.164 1.00 10.12 260 THR A N 1
ATOM 2094 C CA . THR A 1 260 ? 167.541 164.733 172.492 1.00 10.12 260 THR A CA 1
ATOM 2095 C C . THR A 1 260 ? 166.432 165.605 173.058 1.00 10.12 260 THR A C 1
ATOM 2096 O O . THR A 1 260 ? 165.481 165.099 173.665 1.00 10.12 260 THR A O 1
ATOM 2100 N N . VAL A 1 261 ? 166.530 166.920 172.859 1.00 9.56 261 VAL A N 1
ATOM 2101 C CA . VAL A 1 261 ? 165.497 167.822 173.356 1.00 9.56 261 VAL A CA 1
ATOM 2102 C C . VAL A 1 261 ? 164.172 167.544 172.666 1.00 9.56 261 VAL A C 1
ATOM 2103 O O . VAL A 1 261 ? 163.118 167.513 173.307 1.00 9.56 261 VAL A O 1
ATOM 2107 N N . PHE A 1 262 ? 164.195 167.360 171.347 1.00 9.38 262 PHE A N 1
ATOM 2108 C CA . PHE A 1 262 ? 162.938 167.148 170.635 1.00 9.38 262 PHE A CA 1
ATOM 2109 C C . PHE A 1 262 ? 162.263 165.863 171.092 1.00 9.38 262 PHE A C 1
ATOM 2110 O O . PHE A 1 262 ? 161.036 165.814 171.241 1.00 9.38 262 PHE A O 1
ATOM 2118 N N . LEU A 1 263 ? 163.047 164.816 171.340 1.00 10.11 263 LEU A N 1
ATOM 2119 C CA . LEU A 1 263 ? 162.470 163.569 171.837 1.00 10.11 263 LEU A CA 1
ATOM 2120 C C . LEU A 1 263 ? 161.910 163.747 173.245 1.00 10.11 263 LEU A C 1
ATOM 2121 O O . LEU A 1 263 ? 160.770 163.354 173.538 1.00 10.11 263 LEU A O 1
ATOM 2126 N N . LEU A 1 264 ? 162.719 164.314 174.137 1.00 9.85 264 LEU A N 1
ATOM 2127 C CA . LEU A 1 264 ? 162.320 164.575 175.509 1.00 9.85 264 LEU A CA 1
ATOM 2128 C C . LEU A 1 264 ? 161.171 165.563 175.604 1.00 9.85 264 LEU A C 1
ATOM 2129 O O . LEU A 1 264 ? 160.587 165.714 176.681 1.00 9.85 264 LEU A O 1
ATOM 2134 N N . LEU A 1 265 ? 160.856 166.251 174.512 1.00 9.26 265 LEU A N 1
ATOM 2135 C CA . LEU A 1 265 ? 159.730 167.169 174.455 1.00 9.26 265 LEU A CA 1
ATOM 2136 C C . LEU A 1 265 ? 158.486 166.503 173.891 1.00 9.26 265 LEU A C 1
ATOM 2137 O O . LEU A 1 265 ? 157.373 166.783 174.348 1.00 9.26 265 LEU A O 1
ATOM 2142 N N . ILE A 1 266 ? 158.649 165.627 172.898 1.00 9.46 266 ILE A N 1
ATOM 2143 C CA . ILE A 1 266 ? 157.493 164.916 172.368 1.00 9.46 266 ILE A CA 1
ATOM 2144 C C . ILE A 1 266 ? 156.981 163.903 173.377 1.00 9.46 266 ILE A C 1
ATOM 2145 O O . ILE A 1 266 ? 155.794 163.561 173.369 1.00 9.46 266 ILE A O 1
ATOM 2150 N N . THR A 1 267 ? 157.849 163.400 174.258 1.00 9.55 267 THR A N 1
ATOM 2151 C CA . THR A 1 267 ? 157.357 162.483 175.282 1.00 9.55 267 THR A CA 1
ATOM 2152 C C . THR A 1 267 ? 156.309 163.123 176.183 1.00 9.55 267 THR A C 1
ATOM 2153 O O . THR A 1 267 ? 155.688 162.415 176.982 1.00 9.55 267 THR A O 1
ATOM 2157 N N . GLU A 1 268 ? 156.102 164.437 176.080 1.00 9.50 268 GLU A N 1
ATOM 2158 C CA . GLU A 1 268 ? 155.087 165.124 176.865 1.00 9.50 268 GLU A CA 1
ATOM 2159 C C . GLU A 1 268 ? 153.707 165.056 176.230 1.00 9.50 268 GLU A C 1
ATOM 2160 O O . GLU A 1 268 ? 152.705 165.201 176.939 1.00 9.50 268 GLU A O 1
ATOM 2166 N N . ILE A 1 269 ? 153.631 164.841 174.919 1.00 9.17 269 ILE A N 1
ATOM 2167 C CA . ILE A 1 269 ? 152.361 164.893 174.205 1.00 9.17 269 ILE A CA 1
ATOM 2168 C C . ILE A 1 269 ? 151.711 163.524 174.045 1.00 9.17 269 ILE A C 1
ATOM 2169 O O . ILE A 1 269 ? 150.499 163.457 173.789 1.00 9.17 269 ILE A O 1
ATOM 2174 N N . ILE A 1 270 ? 152.465 162.442 174.190 1.00 9.48 270 ILE A N 1
ATOM 2175 C CA . ILE A 1 270 ? 151.932 161.098 174.002 1.00 9.48 270 ILE A CA 1
ATOM 2176 C C . ILE A 1 270 ? 151.852 160.402 175.354 1.00 9.48 270 ILE A C 1
ATOM 2177 O O . ILE A 1 270 ? 152.597 160.757 176.278 1.00 9.48 270 ILE A O 1
ATOM 2182 N N . PRO A 1 271 ? 150.982 159.413 175.515 1.00 9.05 271 PRO A N 1
ATOM 2183 C CA . PRO A 1 271 ? 150.898 158.713 176.799 1.00 9.05 271 PRO A CA 1
ATOM 2184 C C . PRO A 1 271 ? 152.152 157.911 177.090 1.00 9.05 271 PRO A C 1
ATOM 2185 O O . PRO A 1 271 ? 153.083 157.891 176.280 1.00 9.05 271 PRO A O 1
ATOM 2189 N N . SER A 1 272 ? 152.185 157.244 178.241 1.00 10.45 272 SER A N 1
ATOM 2190 C CA . SER A 1 272 ? 153.317 156.422 178.642 1.00 10.45 272 SER A CA 1
ATOM 2191 C C . SER A 1 272 ? 153.024 154.936 178.468 1.00 10.45 272 SER A C 1
ATOM 2192 O O . SER A 1 272 ? 153.630 154.094 179.134 1.00 10.45 272 SER A O 1
ATOM 2195 N N . THR A 1 273 ? 152.096 154.603 177.576 1.00 11.76 273 THR A N 1
ATOM 2196 C CA . THR A 1 273 ? 151.825 153.203 177.284 1.00 11.76 273 THR A CA 1
ATOM 2197 C C . THR A 1 273 ? 153.069 152.545 176.706 1.00 11.76 273 THR A C 1
ATOM 2198 O O . THR A 1 273 ? 153.805 153.149 175.921 1.00 11.76 273 THR A O 1
ATOM 2202 N N . SER A 1 274 ? 153.299 151.295 177.098 1.00 12.58 274 SER A N 1
ATOM 2203 C CA . SER A 1 274 ? 154.464 150.549 176.652 1.00 12.58 274 SER A CA 1
ATOM 2204 C C . SER A 1 274 ? 154.137 149.476 175.628 1.00 12.58 274 SER A C 1
ATOM 2205 O O . SER A 1 274 ? 155.059 148.941 175.002 1.00 12.58 274 SER A O 1
ATOM 2208 N N . LEU A 1 275 ? 152.859 149.143 175.451 1.00 12.89 275 LEU A N 1
ATOM 2209 C CA . LEU A 1 275 ? 152.471 148.178 174.429 1.00 12.89 275 LEU A CA 1
ATOM 2210 C C . LEU A 1 275 ? 153.106 148.513 173.086 1.00 12.89 275 LEU A C 1
ATOM 2211 O O . LEU A 1 275 ? 153.694 147.649 172.427 1.00 12.89 275 LEU A O 1
ATOM 2216 N N . VAL A 1 276 ? 152.995 149.771 172.666 1.00 12.57 276 VAL A N 1
ATOM 2217 C CA . VAL A 1 276 ? 153.480 150.202 171.361 1.00 12.57 276 VAL A CA 1
ATOM 2218 C C . VAL A 1 276 ? 154.454 151.358 171.529 1.00 12.57 276 VAL A C 1
ATOM 2219 O O . VAL A 1 276 ? 154.711 151.815 172.648 1.00 12.57 276 VAL A O 1
ATOM 2223 N N . ILE A 1 277 ? 154.999 151.834 170.415 1.00 12.45 277 ILE A N 1
ATOM 2224 C CA . ILE A 1 277 ? 155.879 152.998 170.406 1.00 12.45 277 ILE A CA 1
ATOM 2225 C C . ILE A 1 277 ? 155.567 153.816 169.160 1.00 12.45 277 ILE A C 1
ATOM 2226 O O . ILE A 1 277 ? 155.244 153.239 168.113 1.00 12.45 277 ILE A O 1
ATOM 2231 N N . PRO A 1 278 ? 155.650 155.141 169.211 1.00 11.66 278 PRO A N 1
ATOM 2232 C CA . PRO A 1 278 ? 155.433 155.922 167.992 1.00 11.66 278 PRO A CA 1
ATOM 2233 C C . PRO A 1 278 ? 156.473 155.609 166.935 1.00 11.66 278 PRO A C 1
ATOM 2234 O O . PRO A 1 278 ? 157.401 154.829 167.169 1.00 11.66 278 PRO A O 1
ATOM 2238 N N . LEU A 1 279 ? 156.318 156.215 165.765 1.00 13.45 279 LEU A N 1
ATOM 2239 C CA . LEU A 1 279 ? 157.280 156.063 164.689 1.00 13.45 279 LEU A CA 1
ATOM 2240 C C . LEU A 1 279 ? 158.304 157.186 164.660 1.00 13.45 279 LEU A C 1
ATOM 2241 O O . LEU A 1 279 ? 159.331 157.055 163.984 1.00 13.45 279 LEU A O 1
ATOM 2246 N N . ILE A 1 280 ? 158.050 158.278 165.378 1.00 11.04 280 ILE A N 1
ATOM 2247 C CA . ILE A 1 280 ? 158.978 159.401 165.401 1.00 11.04 280 ILE A CA 1
ATOM 2248 C C . ILE A 1 280 ? 160.048 159.192 166.464 1.00 11.04 280 ILE A C 1
ATOM 2249 O O . ILE A 1 280 ? 161.241 159.411 166.217 1.00 11.04 280 ILE A O 1
ATOM 2254 N N . GLY A 1 281 ? 159.639 158.783 167.665 1.00 12.24 281 GLY A N 1
ATOM 2255 C CA . GLY A 1 281 ? 160.609 158.526 168.716 1.00 12.24 281 GLY A CA 1
ATOM 2256 C C . GLY A 1 281 ? 161.666 157.525 168.294 1.00 12.24 281 GLY A C 1
ATOM 2257 O O . GLY A 1 281 ? 162.853 157.702 168.575 1.00 12.24 281 GLY A O 1
ATOM 2258 N N . GLU A 1 282 ? 161.250 156.470 167.594 1.00 12.27 282 GLU A N 1
ATOM 2259 C CA . GLU A 1 282 ? 162.189 155.439 167.168 1.00 12.27 282 GLU A CA 1
ATOM 2260 C C . GLU A 1 282 ? 163.207 155.993 166.177 1.00 12.27 282 GLU A C 1
ATOM 2261 O O . GLU A 1 282 ? 164.412 155.717 166.281 1.00 12.27 282 GLU A O 1
ATOM 2267 N N . TYR A 1 283 ? 162.738 156.775 165.204 1.00 12.24 283 TYR A N 1
ATOM 2268 C CA . TYR A 1 283 ? 163.643 157.365 164.225 1.00 12.24 283 TYR A CA 1
ATOM 2269 C C . TYR A 1 283 ? 164.621 158.323 164.894 1.00 12.24 283 TYR A C 1
ATOM 2270 O O . TYR A 1 283 ? 165.826 158.296 164.610 1.00 12.24 283 TYR A O 1
ATOM 2279 N N . LEU A 1 284 ? 164.121 159.174 165.792 1.00 10.63 284 LEU A N 1
ATOM 2280 C CA . LEU A 1 284 ? 165.002 160.084 166.512 1.00 10.63 284 LEU A CA 1
ATOM 2281 C C . LEU A 1 284 ? 166.032 159.316 167.327 1.00 10.63 284 LEU A C 1
ATOM 2282 O O . LEU A 1 284 ? 167.192 159.734 167.435 1.00 10.63 284 LEU A O 1
ATOM 2287 N N . LEU A 1 285 ? 165.630 158.184 167.903 1.00 10.81 285 LEU A N 1
ATOM 2288 C CA . LEU A 1 285 ? 166.558 157.384 168.691 1.00 10.81 285 LEU A CA 1
ATOM 2289 C C . LEU A 1 285 ? 167.674 156.825 167.820 1.00 10.81 285 LEU A C 1
ATOM 2290 O O . LEU A 1 285 ? 168.858 156.908 168.174 1.00 10.81 285 LEU A O 1
ATOM 2295 N N . PHE A 1 286 ? 167.312 156.230 166.682 1.00 11.87 286 PHE A N 1
ATOM 2296 C CA . PHE A 1 286 ? 168.332 155.730 165.765 1.00 11.87 286 PHE A CA 1
ATOM 2297 C C . PHE A 1 286 ? 169.276 156.850 165.344 1.00 11.87 286 PHE A C 1
ATOM 2298 O O . PHE A 1 286 ? 170.499 156.654 165.262 1.00 11.87 286 PHE A O 1
ATOM 2306 N N . THR A 1 287 ? 168.725 158.035 165.081 1.00 11.42 287 THR A N 1
ATOM 2307 C CA . THR A 1 287 ? 169.556 159.157 164.662 1.00 11.42 287 THR A CA 1
ATOM 2308 C C . THR A 1 287 ? 170.543 159.553 165.753 1.00 11.42 287 THR A C 1
ATOM 2309 O O . THR A 1 287 ? 171.723 159.800 165.475 1.00 11.42 287 THR A O 1
ATOM 2313 N N . MET A 1 288 ? 170.074 159.635 166.999 1.00 11.70 288 MET A N 1
ATOM 2314 C CA . MET A 1 288 ? 170.969 159.973 168.101 1.00 11.70 288 MET A CA 1
ATOM 2315 C C . MET A 1 288 ? 172.071 158.932 168.247 1.00 11.70 288 MET A C 1
ATOM 2316 O O . MET A 1 288 ? 173.240 159.271 168.490 1.00 11.70 288 MET A O 1
ATOM 2321 N N . ILE A 1 289 ? 171.715 157.656 168.100 1.00 11.63 289 ILE A N 1
ATOM 2322 C CA . ILE A 1 289 ? 172.712 156.591 168.146 1.00 11.63 289 ILE A CA 1
ATOM 2323 C C . ILE A 1 289 ? 173.803 156.847 167.116 1.00 11.63 289 ILE A C 1
ATOM 2324 O O . ILE A 1 289 ? 175.005 156.856 167.428 1.00 11.63 289 ILE A O 1
ATOM 2329 N N . PHE A 1 290 ? 173.399 157.045 165.863 1.00 14.01 290 PHE A N 1
ATOM 2330 C CA . PHE A 1 290 ? 174.394 157.174 164.809 1.00 14.01 290 PHE A CA 1
ATOM 2331 C C . PHE A 1 290 ? 175.216 158.445 164.965 1.00 14.01 290 PHE A C 1
ATOM 2332 O O . PHE A 1 290 ? 176.405 158.453 164.631 1.00 14.01 290 PHE A O 1
ATOM 2340 N N . VAL A 1 291 ? 174.637 159.509 165.518 1.00 12.44 291 VAL A N 1
ATOM 2341 C CA . VAL A 1 291 ? 175.414 160.737 165.649 1.00 12.44 291 VAL A CA 1
ATOM 2342 C C . VAL A 1 291 ? 176.419 160.644 166.796 1.00 12.44 291 VAL A C 1
ATOM 2343 O O . VAL A 1 291 ? 177.520 161.205 166.705 1.00 12.44 291 VAL A O 1
ATOM 2347 N N . THR A 1 292 ? 176.095 159.942 167.886 1.00 12.34 292 THR A N 1
ATOM 2348 C CA . THR A 1 292 ? 177.124 159.753 168.908 1.00 12.34 292 THR A CA 1
ATOM 2349 C C . THR A 1 292 ? 178.226 158.831 168.396 1.00 12.34 292 THR A C 1
ATOM 2350 O O . THR A 1 292 ? 179.415 159.040 168.683 1.00 12.34 292 THR A O 1
ATOM 2354 N N . LEU A 1 293 ? 177.862 157.816 167.615 1.00 15.41 293 LEU A N 1
ATOM 2355 C CA . LEU A 1 293 ? 178.903 157.030 166.964 1.00 15.41 293 LEU A CA 1
ATOM 2356 C C . LEU A 1 293 ? 179.770 157.921 166.079 1.00 15.41 293 LEU A C 1
ATOM 2357 O O . LEU A 1 293 ? 180.993 157.735 165.993 1.00 15.41 293 LEU A O 1
ATOM 2362 N N . SER A 1 294 ? 179.152 158.904 165.423 1.00 14.96 294 SER A N 1
ATOM 2363 C CA . SER A 1 294 ? 179.905 159.818 164.574 1.00 14.96 294 SER A CA 1
ATOM 2364 C C . SER A 1 294 ? 180.881 160.653 165.389 1.00 14.96 294 SER A C 1
ATOM 2365 O O . SER A 1 294 ? 182.012 160.895 164.955 1.00 14.96 294 SER A O 1
ATOM 2368 N N . ILE A 1 295 ? 180.462 161.125 166.564 1.00 15.01 295 ILE A N 1
ATOM 2369 C CA . ILE A 1 295 ? 181.389 161.914 167.374 1.00 15.01 295 ILE A CA 1
ATOM 2370 C C . ILE A 1 295 ? 182.569 161.052 167.797 1.00 15.01 295 ILE A C 1
ATOM 2371 O O . ILE A 1 295 ? 183.720 161.509 167.810 1.00 15.01 295 ILE A O 1
ATOM 2376 N N . VAL A 1 296 ? 182.310 159.784 168.123 1.00 15.26 296 VAL A N 1
ATOM 2377 C CA . VAL A 1 296 ? 183.405 158.881 168.479 1.00 15.26 296 VAL A CA 1
ATOM 2378 C C . VAL A 1 296 ? 184.391 158.754 167.319 1.00 15.26 296 VAL A C 1
ATOM 2379 O O . VAL A 1 296 ? 185.613 158.911 167.480 1.00 15.26 296 VAL A O 1
ATOM 2383 N N . ILE A 1 297 ? 183.879 158.443 166.131 1.00 17.58 297 ILE A N 1
ATOM 2384 C CA . ILE A 1 297 ? 184.792 158.201 165.022 1.00 17.58 297 ILE A CA 1
ATOM 2385 C C . ILE A 1 297 ? 185.536 159.477 164.642 1.00 17.58 297 ILE A C 1
ATOM 2386 O O . ILE A 1 297 ? 186.711 159.426 164.255 1.00 17.58 297 ILE A O 1
ATOM 2391 N N . THR A 1 298 ? 184.896 160.641 164.770 1.00 17.31 298 THR A N 1
ATOM 2392 C CA . THR A 1 298 ? 185.571 161.868 164.369 1.00 17.31 298 THR A CA 1
ATOM 2393 C C . THR A 1 298 ? 186.598 162.318 165.396 1.00 17.31 298 THR A C 1
ATOM 2394 O O . THR A 1 298 ? 187.583 162.963 165.026 1.00 17.31 298 THR A O 1
ATOM 2398 N N . VAL A 1 299 ? 186.415 161.991 166.676 1.00 17.40 299 VAL A N 1
ATOM 2399 C CA . VAL A 1 299 ? 187.500 162.242 167.620 1.00 17.40 299 VAL A CA 1
ATOM 2400 C C . VAL A 1 299 ? 188.680 161.335 167.310 1.00 17.40 299 VAL A C 1
ATOM 2401 O O . VAL A 1 299 ? 189.842 161.759 167.377 1.00 17.40 299 VAL A O 1
ATOM 2405 N N . PHE A 1 300 ? 188.410 160.072 166.969 1.00 20.01 300 PHE A N 1
ATOM 2406 C CA . PHE A 1 300 ? 189.503 159.202 166.544 1.00 20.01 300 PHE A CA 1
ATOM 2407 C C . PHE A 1 300 ? 190.257 159.823 165.372 1.00 20.01 300 PHE A C 1
ATOM 2408 O O . PHE A 1 300 ? 191.495 159.875 165.360 1.00 20.01 300 PHE A O 1
ATOM 2416 N N . VAL A 1 301 ? 189.515 160.306 164.377 1.00 19.83 301 VAL A N 1
ATOM 2417 C CA . VAL A 1 301 ? 190.132 160.980 163.238 1.00 19.83 301 VAL A CA 1
ATOM 2418 C C . VAL A 1 301 ? 191.000 162.138 163.716 1.00 19.83 301 VAL A C 1
ATOM 2419 O O . VAL A 1 301 ? 192.211 162.171 163.476 1.00 19.83 301 VAL A O 1
ATOM 2423 N N . LEU A 1 302 ? 190.386 163.107 164.399 1.00 20.11 302 LEU A N 1
ATOM 2424 C CA . LEU A 1 302 ? 191.121 164.270 164.884 1.00 20.11 302 LEU A CA 1
ATOM 2425 C C . LEU A 1 302 ? 192.419 163.865 165.564 1.00 20.11 302 LEU A C 1
ATOM 2426 O O . LEU A 1 302 ? 193.445 164.536 165.410 1.00 20.11 302 LEU A O 1
ATOM 2431 N N . ASN A 1 303 ? 192.395 162.772 166.327 1.00 22.36 303 ASN A N 1
ATOM 2432 C CA . ASN A 1 303 ? 193.628 162.304 166.946 1.00 22.36 303 ASN A CA 1
ATOM 2433 C C . ASN A 1 303 ? 194.625 161.854 165.890 1.00 22.36 303 ASN A C 1
ATOM 2434 O O . ASN A 1 303 ? 195.821 162.149 165.987 1.00 22.36 303 ASN A O 1
ATOM 2439 N N . VAL A 1 304 ? 194.149 161.133 164.876 1.00 25.04 304 VAL A N 1
ATOM 2440 C CA . VAL A 1 304 ? 195.043 160.675 163.813 1.00 25.04 304 VAL A CA 1
ATOM 2441 C C . VAL A 1 304 ? 195.712 161.863 163.131 1.00 25.04 304 VAL A C 1
ATOM 2442 O O . VAL A 1 304 ? 196.940 161.915 162.995 1.00 25.04 304 VAL A O 1
ATOM 2446 N N . HIS A 1 305 ? 194.912 162.833 162.690 1.00 26.26 305 HIS A N 1
ATOM 2447 C CA . HIS A 1 305 ? 195.440 163.943 161.903 1.00 26.26 305 HIS A CA 1
ATOM 2448 C C . HIS A 1 305 ? 196.546 164.677 162.650 1.00 26.26 305 HIS A C 1
ATOM 2449 O O . HIS A 1 305 ? 197.648 164.865 162.123 1.00 26.26 305 HIS A O 1
ATOM 2456 N N . HIS A 1 306 ? 196.274 165.094 163.876 1.00 25.50 306 HIS A N 1
ATOM 2457 C CA . HIS A 1 306 ? 197.232 165.899 164.629 1.00 25.50 306 HIS A CA 1
ATOM 2458 C C . HIS A 1 306 ? 198.435 165.105 165.106 1.00 25.50 306 HIS A C 1
ATOM 2459 O O . HIS A 1 306 ? 199.225 165.654 165.883 1.00 25.50 306 HIS A O 1
ATOM 2466 N N . ARG A 1 307 ? 198.621 163.855 164.694 1.00 31.99 307 ARG A N 1
ATOM 2467 C CA . ARG A 1 307 ? 199.808 163.111 165.081 1.00 31.99 307 ARG A CA 1
ATOM 2468 C C . ARG A 1 307 ? 201.033 163.665 164.354 1.00 31.99 307 ARG A C 1
ATOM 2469 O O . ARG A 1 307 ? 200.952 164.602 163.555 1.00 31.99 307 ARG A O 1
ATOM 2477 N N . SER A 1 308 ? 202.183 163.065 164.634 1.00 39.66 308 SER A N 1
ATOM 2478 C CA . SER A 1 308 ? 203.466 163.555 164.156 1.00 39.66 308 SER A CA 1
ATOM 2479 C C . SER A 1 308 ? 204.440 162.388 164.131 1.00 39.66 308 SER A C 1
ATOM 2480 O O . SER A 1 308 ? 204.304 161.448 164.922 1.00 39.66 308 SER A O 1
ATOM 2483 N N . PRO A 1 309 ? 205.432 162.412 163.233 1.00 42.78 309 PRO A N 1
ATOM 2484 C CA . PRO A 1 309 ? 206.293 161.225 163.100 1.00 42.78 309 PRO A CA 1
ATOM 2485 C C . PRO A 1 309 ? 207.176 160.980 164.307 1.00 42.78 309 PRO A C 1
ATOM 2486 O O . PRO A 1 309 ? 207.452 159.821 164.639 1.00 42.78 309 PRO A O 1
ATOM 2490 N N . ARG A 1 310 ? 207.640 162.038 164.972 1.00 44.98 310 ARG A N 1
ATOM 2491 C CA . ARG A 1 310 ? 208.485 161.853 166.147 1.00 44.98 310 ARG A CA 1
ATOM 2492 C C . ARG A 1 310 ? 207.687 161.276 167.308 1.00 44.98 310 ARG A C 1
ATOM 2493 O O . ARG A 1 310 ? 208.073 160.261 167.899 1.00 44.98 310 ARG A O 1
ATOM 2501 N N . THR A 1 311 ? 206.568 161.914 167.651 1.00 43.12 311 THR A N 1
ATOM 2502 C CA . THR A 1 311 ? 205.742 161.421 168.747 1.00 43.12 311 THR A CA 1
ATOM 2503 C C . THR A 1 311 ? 205.212 160.025 168.450 1.00 43.12 311 THR A C 1
ATOM 2504 O O . THR A 1 311 ? 205.359 159.106 169.263 1.00 43.12 311 THR A O 1
ATOM 2508 N N . HIS A 1 312 ? 204.595 159.847 167.287 1.00 39.93 312 HIS A N 1
ATOM 2509 C CA . HIS A 1 312 ? 203.921 158.609 166.940 1.00 39.93 312 HIS A CA 1
ATOM 2510 C C . HIS A 1 312 ? 204.517 158.011 165.674 1.00 39.93 312 HIS A C 1
ATOM 2511 O O . HIS A 1 312 ? 205.171 158.692 164.880 1.00 39.93 312 HIS A O 1
ATOM 2518 N N . THR A 1 313 ? 204.269 156.716 165.497 1.00 43.80 313 THR A N 1
ATOM 2519 C CA . THR A 1 313 ? 204.895 155.930 164.443 1.00 43.80 313 THR A CA 1
ATOM 2520 C C . THR A 1 313 ? 203.970 154.802 164.007 1.00 43.80 313 THR A C 1
ATOM 2521 O O . THR A 1 313 ? 202.746 154.929 164.098 1.00 43.80 313 THR A O 1
ATOM 2525 N N . MET A 1 314 ? 204.558 153.744 163.446 1.00 47.00 314 MET A N 1
ATOM 2526 C CA . MET A 1 314 ? 203.921 152.512 162.982 1.00 47.00 314 MET A CA 1
ATOM 2527 C C . MET A 1 314 ? 202.960 152.763 161.825 1.00 47.00 314 MET A C 1
ATOM 2528 O O . MET A 1 314 ? 201.804 152.323 161.869 1.00 47.00 314 MET A O 1
ATOM 2533 N N . PRO A 1 315 ? 203.404 153.452 160.756 1.00 45.09 315 PRO A N 1
ATOM 2534 C CA . PRO A 1 315 ? 202.733 153.361 159.455 1.00 45.09 315 PRO A CA 1
ATOM 2535 C C . PRO A 1 315 ? 203.299 152.215 158.620 1.00 45.09 315 PRO A C 1
ATOM 2536 O O . PRO A 1 315 ? 203.729 152.402 157.477 1.00 45.09 315 PRO A O 1
ATOM 2540 N N . THR A 1 316 ? 203.315 151.013 159.197 1.00 45.84 316 THR A N 1
ATOM 2541 C CA . THR A 1 316 ? 204.008 149.891 158.571 1.00 45.84 316 THR A CA 1
ATOM 2542 C C . THR A 1 316 ? 203.257 149.394 157.343 1.00 45.84 316 THR A C 1
ATOM 2543 O O . THR A 1 316 ? 203.778 149.429 156.222 1.00 45.84 316 THR A O 1
ATOM 2547 N N . TRP A 1 317 ? 202.028 148.921 157.538 1.00 42.69 317 TRP A N 1
ATOM 2548 C CA . TRP A 1 317 ? 201.221 148.381 156.454 1.00 42.69 317 TRP A CA 1
ATOM 2549 C C . TRP A 1 317 ? 200.195 149.369 155.922 1.00 42.69 317 TRP A C 1
ATOM 2550 O O . TRP A 1 317 ? 199.752 149.220 154.778 1.00 42.69 317 TRP A O 1
ATOM 2561 N N . VAL A 1 318 ? 199.813 150.368 156.720 1.00 43.20 318 VAL A N 1
ATOM 2562 C CA . VAL A 1 318 ? 198.786 151.319 156.301 1.00 43.20 318 VAL A CA 1
ATOM 2563 C C . VAL A 1 318 ? 199.155 151.979 154.985 1.00 43.20 318 VAL A C 1
ATOM 2564 O O . VAL A 1 318 ? 198.275 152.381 154.216 1.00 43.20 318 VAL A O 1
ATOM 2568 N N . ARG A 1 319 ? 200.451 152.116 154.704 1.00 43.54 319 ARG A N 1
ATOM 2569 C CA . ARG A 1 319 ? 200.874 152.706 153.439 1.00 43.54 319 ARG A CA 1
ATOM 2570 C C . ARG A 1 319 ? 200.239 151.971 152.266 1.00 43.54 319 ARG A C 1
ATOM 2571 O O . ARG A 1 319 ? 199.490 152.557 151.475 1.00 43.54 319 ARG A O 1
ATOM 2579 N N . ARG A 1 320 ? 200.529 150.674 152.145 1.00 43.95 320 ARG A N 1
ATOM 2580 C CA . ARG A 1 320 ? 199.973 149.889 151.049 1.00 43.95 320 ARG A CA 1
ATOM 2581 C C . ARG A 1 320 ? 198.453 149.939 151.064 1.00 43.95 320 ARG A C 1
ATOM 2582 O O . ARG A 1 320 ? 197.815 150.166 150.031 1.00 43.95 320 ARG A O 1
ATOM 2590 N N . VAL A 1 321 ? 197.854 149.727 152.237 1.00 41.37 321 VAL A N 1
ATOM 2591 C CA . VAL A 1 321 ? 196.404 149.584 152.320 1.00 41.37 321 VAL A CA 1
ATOM 2592 C C . VAL A 1 321 ? 195.716 150.845 151.819 1.00 41.37 321 VAL A C 1
ATOM 2593 O O . VAL A 1 321 ? 194.808 150.790 150.983 1.00 41.37 321 VAL A O 1
ATOM 2597 N N . PHE A 1 322 ? 196.145 152.004 152.310 1.00 40.17 322 PHE A N 1
ATOM 2598 C CA . PHE A 1 322 ? 195.439 153.232 151.973 1.00 40.17 322 PHE A CA 1
ATOM 2599 C C . PHE A 1 322 ? 195.826 153.758 150.598 1.00 40.17 322 PHE A C 1
ATOM 2600 O O . PHE A 1 322 ? 194.988 154.366 149.923 1.00 40.17 322 PHE A O 1
ATOM 2608 N N . LEU A 1 323 ? 197.057 153.510 150.138 1.00 40.93 323 LEU A N 1
ATOM 2609 C CA . LEU A 1 323 ? 197.394 153.872 148.769 1.00 40.93 323 LEU A CA 1
ATOM 2610 C C . LEU A 1 323 ? 196.750 152.930 147.760 1.00 40.93 323 LEU A C 1
ATOM 2611 O O . LEU A 1 323 ? 196.698 153.256 146.570 1.00 40.93 323 LEU A O 1
ATOM 2616 N N . ASP A 1 324 ? 196.266 151.773 148.211 1.00 40.87 324 ASP A N 1
ATOM 2617 C CA . ASP A 1 324 ? 195.440 150.903 147.388 1.00 40.87 324 ASP A CA 1
ATOM 2618 C C . ASP A 1 324 ? 193.959 151.224 147.506 1.00 40.87 324 ASP A C 1
ATOM 2619 O O . ASP A 1 324 ? 193.192 150.886 146.600 1.00 40.87 324 ASP A O 1
ATOM 2624 N N . ILE A 1 325 ? 193.544 151.841 148.611 1.00 39.09 325 ILE A N 1
ATOM 2625 C CA . ILE A 1 325 ? 192.149 152.231 148.777 1.00 39.09 325 ILE A CA 1
ATOM 2626 C C . ILE A 1 325 ? 191.848 153.510 148.008 1.00 39.09 325 ILE A C 1
ATOM 2627 O O . ILE A 1 325 ? 190.782 153.641 147.396 1.00 39.09 325 ILE A O 1
ATOM 2632 N N . VAL A 1 326 ? 192.774 154.472 148.027 1.00 38.41 326 VAL A N 1
ATOM 2633 C CA . VAL A 1 326 ? 192.477 155.793 147.469 1.00 38.41 326 VAL A CA 1
ATOM 2634 C C . VAL A 1 326 ? 192.052 155.725 146.010 1.00 38.41 326 VAL A C 1
ATOM 2635 O O . VAL A 1 326 ? 191.206 156.534 145.600 1.00 38.41 326 VAL A O 1
ATOM 2639 N N . PRO A 1 327 ? 192.568 154.818 145.171 1.00 40.90 327 PRO A N 1
ATOM 2640 C CA . PRO A 1 327 ? 192.100 154.814 143.776 1.00 40.90 327 PRO A CA 1
ATOM 2641 C C . PRO A 1 327 ? 190.661 154.350 143.636 1.00 40.90 327 PRO A C 1
ATOM 2642 O O . PRO A 1 327 ? 189.892 154.962 142.883 1.00 40.90 327 PRO A O 1
ATOM 2646 N N . ARG A 1 328 ? 190.272 153.282 144.338 1.00 40.39 328 ARG A N 1
ATOM 2647 C CA . ARG A 1 328 ? 188.881 152.842 144.296 1.00 40.39 328 ARG A CA 1
ATOM 2648 C C . ARG A 1 328 ? 187.947 153.975 144.675 1.00 40.39 328 ARG A C 1
ATOM 2649 O O . ARG A 1 328 ? 186.853 154.107 144.112 1.00 40.39 328 ARG A O 1
ATOM 2657 N N . LEU A 1 329 ? 188.407 154.839 145.582 1.00 36.99 329 LEU A N 1
ATOM 2658 C CA . LEU A 1 329 ? 187.583 155.965 146.100 1.00 36.99 329 LEU A CA 1
ATOM 2659 C C . LEU A 1 329 ? 187.575 157.112 145.082 1.00 36.99 329 LEU A C 1
ATOM 2660 O O . LEU A 1 329 ? 186.977 158.164 145.399 1.00 36.99 329 LEU A O 1
ATOM 2665 N N . LEU A 1 330 ? 188.280 156.917 143.959 1.00 44.00 330 LEU A N 1
ATOM 2666 C CA . LEU A 1 330 ? 188.419 157.898 142.844 1.00 44.00 330 LEU A CA 1
ATOM 2667 C C . LEU A 1 330 ? 189.134 159.145 143.373 1.00 44.00 330 LEU A C 1
ATOM 2668 O O . LEU A 1 330 ? 188.913 160.246 142.832 1.00 44.00 330 LEU A O 1
ATOM 2673 N N . LEU A 1 331 ? 189.957 158.938 144.403 1.00 40.85 331 LEU A N 1
ATOM 2674 C CA . LEU A 1 331 ? 190.788 159.965 145.022 1.00 40.85 331 LEU A CA 1
ATOM 2675 C C . LEU A 1 331 ? 192.248 159.589 144.822 1.00 40.85 331 LEU A C 1
ATOM 2676 O O . LEU A 1 331 ? 192.881 159.002 145.699 1.00 40.85 331 LEU A O 1
ATOM 2681 N N . MET A 1 332 ? 192.784 159.963 143.665 1.00 43.90 332 MET A N 1
ATOM 2682 C CA . MET A 1 332 ? 194.203 159.807 143.369 1.00 43.90 332 MET A CA 1
ATOM 2683 C C . MET A 1 332 ? 194.756 158.457 143.819 1.00 43.90 332 MET A C 1
ATOM 2684 O O . MET A 1 332 ? 195.915 158.140 143.559 1.00 43.90 332 MET A O 1
ATOM 2689 N N . GLU A 1 449 ? 205.378 159.983 155.199 1.00 30.00 563 GLU A N 1
ATOM 2690 C CA . GLU A 1 449 ? 204.249 159.855 156.160 1.00 30.00 563 GLU A CA 1
ATOM 2691 C C . GLU A 1 449 ? 203.300 161.046 155.986 1.00 30.00 563 GLU A C 1
ATOM 2692 O O . GLU A 1 449 ? 203.788 162.193 155.980 1.00 30.00 563 GLU A O 1
ATOM 2698 N N . ASP A 1 450 ? 201.997 160.775 155.858 1.00 40.59 564 ASP A N 1
ATOM 2699 C CA . ASP A 1 450 ? 200.982 161.849 155.685 1.00 40.59 564 ASP A CA 1
ATOM 2700 C C . ASP A 1 450 ? 199.851 161.630 156.695 1.00 40.59 564 ASP A C 1
ATOM 2701 O O . ASP A 1 450 ? 198.750 161.225 156.274 1.00 40.59 564 ASP A O 1
ATOM 2706 N N . TRP A 1 451 ? 200.012 162.020 157.954 1.00 34.58 565 TRP A N 1
ATOM 2707 C CA . TRP A 1 451 ? 198.884 161.712 158.870 1.00 34.58 565 TRP A CA 1
ATOM 2708 C C . TRP A 1 451 ? 197.600 162.338 158.310 1.00 34.58 565 TRP A C 1
ATOM 2709 O O . TRP A 1 451 ? 196.514 161.783 158.558 1.00 34.58 565 TRP A O 1
ATOM 2720 N N . LYS A 1 452 ? 197.732 163.481 157.634 1.00 32.31 566 LYS A N 1
ATOM 2721 C CA . LYS A 1 452 ? 196.592 164.231 157.035 1.00 32.31 566 LYS A CA 1
ATOM 2722 C C . LYS A 1 452 ? 195.870 163.479 155.900 1.00 32.31 566 LYS A C 1
ATOM 2723 O O . LYS A 1 452 ? 194.624 163.516 155.904 1.00 32.31 566 LYS A O 1
ATOM 2729 N N . TYR A 1 453 ? 196.583 162.794 154.994 1.00 34.87 567 TYR A N 1
ATOM 2730 C CA . TYR A 1 453 ? 195.919 162.204 153.839 1.00 34.87 567 TYR A CA 1
ATOM 2731 C C . TYR A 1 453 ? 195.132 160.959 154.231 1.00 34.87 567 TYR A C 1
ATOM 2732 O O . TYR A 1 453 ? 194.005 160.756 153.762 1.00 34.87 567 TYR A O 1
ATOM 2741 N N . VAL A 1 454 ? 195.701 160.114 155.094 1.00 31.95 568 VAL A N 1
ATOM 2742 C CA . VAL A 1 454 ? 194.965 158.935 155.537 1.00 31.95 568 VAL A CA 1
ATOM 2743 C C . VAL A 1 454 ? 193.751 159.346 156.360 1.00 31.95 568 VAL A C 1
ATOM 2744 O O . VAL A 1 454 ? 192.713 158.671 156.330 1.00 31.95 568 VAL A O 1
ATOM 2748 N N . ALA A 1 455 ? 193.847 160.454 157.099 1.00 28.09 569 ALA A N 1
ATOM 2749 C CA . ALA A 1 455 ? 192.677 160.973 157.798 1.00 28.09 569 ALA A CA 1
ATOM 2750 C C . ALA A 1 455 ? 191.578 161.339 156.811 1.00 28.09 569 ALA A C 1
ATOM 2751 O O . ALA A 1 455 ? 190.414 160.955 156.981 1.00 28.09 569 ALA A O 1
ATOM 2753 N N . MET A 1 456 ? 191.930 162.113 155.784 1.00 32.65 570 MET A N 1
ATOM 2754 C CA . MET A 1 456 ? 190.973 162.434 154.728 1.00 32.65 570 MET A CA 1
ATOM 2755 C C . MET A 1 456 ? 190.325 161.166 154.177 1.00 32.65 570 MET A C 1
ATOM 2756 O O . MET A 1 456 ? 189.101 161.096 153.993 1.00 32.65 570 MET A O 1
ATOM 2761 N N . VAL A 1 457 ? 191.146 160.150 153.915 1.00 32.04 571 VAL A N 1
ATOM 2762 C CA . VAL A 1 457 ? 190.658 158.913 153.306 1.00 32.04 571 VAL A CA 1
ATOM 2763 C C . VAL A 1 457 ? 189.622 158.248 154.203 1.00 32.04 571 VAL A C 1
ATOM 2764 O O . VAL A 1 457 ? 188.514 157.903 153.767 1.00 32.04 571 VAL A O 1
ATOM 2768 N N . ILE A 1 458 ? 189.997 158.012 155.461 1.00 27.53 572 ILE A N 1
ATOM 2769 C CA . ILE A 1 458 ? 189.110 157.313 156.383 1.00 27.53 572 ILE A CA 1
ATOM 2770 C C . ILE A 1 458 ? 187.821 158.104 156.574 1.00 27.53 572 ILE A C 1
ATOM 2771 O O . ILE A 1 458 ? 186.721 157.534 156.655 1.00 27.53 572 ILE A O 1
ATOM 2776 N N . ASP A 1 459 ? 187.931 159.433 156.612 1.00 25.46 573 ASP A N 1
ATOM 2777 C CA . ASP A 1 459 ? 186.750 160.280 156.706 1.00 25.46 573 ASP A CA 1
ATOM 2778 C C . ASP A 1 459 ? 185.800 160.025 155.544 1.00 25.46 573 ASP A C 1
ATOM 2779 O O . ASP A 1 459 ? 184.597 159.823 155.735 1.00 25.46 573 ASP A O 1
ATOM 2784 N N . ARG A 1 460 ? 186.330 160.058 154.321 1.00 25.44 574 ARG A N 1
ATOM 2785 C CA . ARG A 1 460 ? 185.492 159.855 153.143 1.00 25.44 574 ARG A CA 1
ATOM 2786 C C . ARG A 1 460 ? 184.811 158.490 153.177 1.00 25.44 574 ARG A C 1
ATOM 2787 O O . ARG A 1 460 ? 183.611 158.361 152.877 1.00 25.44 574 ARG A O 1
ATOM 2795 N N . ILE A 1 461 ? 185.574 157.448 153.518 1.00 26.81 575 ILE A N 1
ATOM 2796 C CA . ILE A 1 461 ? 185.010 156.104 153.466 1.00 26.81 575 ILE A CA 1
ATOM 2797 C C . ILE A 1 461 ? 183.928 155.931 154.522 1.00 26.81 575 ILE A C 1
ATOM 2798 O O . ILE A 1 461 ? 182.972 155.174 154.314 1.00 26.81 575 ILE A O 1
ATOM 2803 N N . PHE A 1 462 ? 184.043 156.613 155.665 1.00 24.04 576 PHE A N 1
ATOM 2804 C CA . PHE A 1 462 ? 182.944 156.556 156.625 1.00 24.04 576 PHE A CA 1
ATOM 2805 C C . PHE A 1 462 ? 181.763 157.410 156.185 1.00 24.04 576 PHE A C 1
ATOM 2806 O O . PHE A 1 462 ? 180.610 157.058 156.465 1.00 24.04 576 PHE A O 1
ATOM 2814 N N . LEU A 1 463 ? 182.025 158.525 155.503 1.00 21.36 577 LEU A N 1
ATOM 2815 C CA . LEU A 1 463 ? 180.941 159.372 155.021 1.00 21.36 577 LEU A CA 1
ATOM 2816 C C . LEU A 1 463 ? 180.025 158.593 154.093 1.00 21.36 577 LEU A C 1
ATOM 2817 O O . LEU A 1 463 ? 178.794 158.666 154.207 1.00 21.36 577 LEU A O 1
ATOM 2822 N N . TRP A 1 464 ? 180.611 157.861 153.145 1.00 23.44 578 TRP A N 1
ATOM 2823 C CA . TRP A 1 464 ? 179.788 157.101 152.206 1.00 23.44 578 TRP A CA 1
ATOM 2824 C C . TRP A 1 464 ? 178.901 156.104 152.945 1.00 23.44 578 TRP A C 1
ATOM 2825 O O . TRP A 1 464 ? 177.690 156.017 152.697 1.00 23.44 578 TRP A O 1
ATOM 2836 N N . MET A 1 465 ? 179.490 155.347 153.870 1.00 22.35 579 MET A N 1
ATOM 2837 C CA . MET A 1 465 ? 178.723 154.337 154.586 1.00 22.35 579 MET A CA 1
ATOM 2838 C C . MET A 1 465 ? 177.609 154.970 155.408 1.00 22.35 579 MET A C 1
ATOM 2839 O O . MET A 1 465 ? 176.506 154.420 155.496 1.00 22.35 579 MET A O 1
ATOM 2844 N N . PHE A 1 466 ? 177.863 156.136 156.006 1.00 20.26 580 PHE A N 1
ATOM 2845 C CA . PHE A 1 466 ? 176.845 156.726 156.869 1.00 20.26 580 PHE A CA 1
ATOM 2846 C C . PHE A 1 466 ? 175.714 157.336 156.060 1.00 20.26 580 PHE A C 1
ATOM 2847 O O . PHE A 1 466 ? 174.552 157.275 156.476 1.00 20.26 580 PHE A O 1
ATOM 2855 N N . ILE A 1 467 ? 176.019 157.945 154.915 1.00 20.93 581 ILE A N 1
ATOM 2856 C CA . ILE A 1 467 ? 174.928 158.405 154.063 1.00 20.93 581 ILE A CA 1
ATOM 2857 C C . ILE A 1 467 ? 174.091 157.214 153.620 1.00 20.93 581 ILE A C 1
ATOM 2858 O O . ILE A 1 467 ? 172.854 157.263 153.641 1.00 20.93 581 ILE A O 1
ATOM 2863 N N . ILE A 1 468 ? 174.750 156.111 153.251 1.00 21.23 582 ILE A N 1
ATOM 2864 C CA . ILE A 1 468 ? 174.013 154.906 152.882 1.00 21.23 582 ILE A CA 1
ATOM 2865 C C . ILE A 1 468 ? 173.112 154.462 154.025 1.00 21.23 582 ILE A C 1
ATOM 2866 O O . ILE A 1 468 ? 171.947 154.109 153.814 1.00 21.23 582 ILE A O 1
ATOM 2871 N N . VAL A 1 469 ? 173.633 154.469 155.252 1.00 19.03 583 VAL A N 1
ATOM 2872 C CA . VAL A 1 469 ? 172.890 153.913 156.378 1.00 19.03 583 VAL A CA 1
ATOM 2873 C C . VAL A 1 469 ? 171.706 154.803 156.734 1.00 19.03 583 VAL A C 1
ATOM 2874 O O . VAL A 1 469 ? 170.598 154.314 156.974 1.00 19.03 583 VAL A O 1
ATOM 2878 N N . CYS A 1 470 ? 171.928 156.115 156.816 1.00 20.29 584 CYS A N 1
ATOM 2879 C CA . CYS A 1 470 ? 170.824 157.026 157.096 1.00 20.29 584 CYS A CA 1
ATOM 2880 C C . CYS A 1 470 ? 169.746 156.903 156.030 1.00 20.29 584 CYS A C 1
ATOM 2881 O O . CYS A 1 470 ? 168.552 156.798 156.342 1.00 20.29 584 CYS A O 1
ATOM 2884 N N . LEU A 1 471 ? 170.150 156.932 154.759 1.00 21.29 585 LEU A N 1
ATOM 2885 C CA . LEU A 1 471 ? 169.225 156.692 153.663 1.00 21.29 585 LEU A CA 1
ATOM 2886 C C . LEU A 1 471 ? 168.410 155.428 153.901 1.00 21.29 585 LEU A C 1
ATOM 2887 O O . LEU A 1 471 ? 167.176 155.466 153.948 1.00 21.29 585 LEU A O 1
ATOM 2892 N N . LEU A 1 472 ? 169.102 154.301 154.076 1.00 20.81 586 LEU A N 1
ATOM 2893 C CA . LEU A 1 472 ? 168.435 153.007 154.150 1.00 20.81 586 LEU A CA 1
ATOM 2894 C C . LEU A 1 472 ? 167.511 152.917 155.356 1.00 20.81 586 LEU A C 1
ATOM 2895 O O . LEU A 1 472 ? 166.452 152.293 155.279 1.00 20.81 586 LEU A O 1
ATOM 2900 N N . GLY A 1 473 ? 167.892 153.517 156.482 1.00 19.02 587 GLY A N 1
ATOM 2901 C CA . GLY A 1 473 ? 167.041 153.442 157.659 1.00 19.02 587 GLY A CA 1
ATOM 2902 C C . GLY A 1 473 ? 165.814 154.325 157.538 1.00 19.02 587 GLY A C 1
ATOM 2903 O O . GLY A 1 473 ? 164.675 153.854 157.669 1.00 19.02 587 GLY A O 1
ATOM 2904 N N . THR A 1 474 ? 166.028 155.626 157.298 1.00 18.16 588 THR A N 1
ATOM 2905 C CA . THR A 1 474 ? 164.902 156.517 157.049 1.00 18.16 588 THR A CA 1
ATOM 2906 C C . THR A 1 474 ? 163.967 155.913 156.022 1.00 18.16 588 THR A C 1
ATOM 2907 O O . THR A 1 474 ? 162.748 156.103 156.085 1.00 18.16 588 THR A O 1
ATOM 2911 N N . VAL A 1 475 ? 164.516 155.166 155.068 1.00 21.05 589 VAL A N 1
ATOM 2912 C CA . VAL A 1 475 ? 163.662 154.546 154.070 1.00 21.05 589 VAL A CA 1
ATOM 2913 C C . VAL A 1 475 ? 162.954 153.345 154.685 1.00 21.05 589 VAL A C 1
ATOM 2914 O O . VAL A 1 475 ? 161.805 153.463 155.117 1.00 21.05 589 VAL A O 1
ATOM 2918 N N . GLY A 1 476 ? 163.668 152.251 154.931 1.00 20.49 590 GLY A N 1
ATOM 2919 C CA . GLY A 1 476 ? 163.052 151.008 155.333 1.00 20.49 590 GLY A CA 1
ATOM 2920 C C . GLY A 1 476 ? 162.198 151.094 156.576 1.00 20.49 590 GLY A C 1
ATOM 2921 O O . GLY A 1 476 ? 161.543 150.102 156.916 1.00 20.49 590 GLY A O 1
ATOM 2922 N N . LEU A 1 477 ? 162.185 152.235 157.260 1.00 18.69 591 LEU A N 1
ATOM 2923 C CA . LEU A 1 477 ? 161.306 152.368 158.411 1.00 18.69 591 LEU A CA 1
ATOM 2924 C C . LEU A 1 477 ? 159.884 152.773 158.031 1.00 18.69 591 LEU A C 1
ATOM 2925 O O . LEU A 1 477 ? 158.922 152.232 158.587 1.00 18.69 591 LEU A O 1
ATOM 2930 N N . PHE A 1 478 ? 159.721 153.706 157.094 1.00 19.91 592 PHE A N 1
ATOM 2931 C CA . PHE A 1 478 ? 158.416 154.280 156.785 1.00 19.91 592 PHE A CA 1
ATOM 2932 C C . PHE A 1 478 ? 157.681 153.572 155.647 1.00 19.91 592 PHE A C 1
ATOM 2933 O O . PHE A 1 478 ? 156.611 154.042 155.245 1.00 19.91 592 PHE A O 1
ATOM 2941 N N . LEU A 1 479 ? 158.211 152.468 155.112 1.00 23.98 593 LEU A N 1
ATOM 2942 C CA . LEU A 1 479 ? 157.640 151.880 153.899 1.00 23.98 593 LEU A CA 1
ATOM 2943 C C . LEU A 1 479 ? 156.418 151.005 154.161 1.00 23.98 593 LEU A C 1
ATOM 2944 O O . LEU A 1 479 ? 155.391 151.173 153.491 1.00 23.98 593 LEU A O 1
ATOM 2949 N N . PRO A 1 480 ? 156.482 150.060 155.096 1.00 25.89 594 PRO A N 1
ATOM 2950 C CA . PRO A 1 480 ? 155.362 149.127 155.283 1.00 25.89 594 PRO A CA 1
ATOM 2951 C C . PRO A 1 480 ? 154.046 149.859 155.485 1.00 25.89 594 PRO A C 1
ATOM 2952 O O . PRO A 1 480 ? 153.008 149.427 154.962 1.00 25.89 594 PRO A O 1
ATOM 2956 N N . PRO A 1 481 ? 154.035 150.971 156.239 1.00 25.64 595 PRO A N 1
ATOM 2957 C CA . PRO A 1 481 ? 152.782 151.721 156.402 1.00 25.64 595 PRO A CA 1
ATOM 2958 C C . PRO A 1 481 ? 152.149 152.142 155.085 1.00 25.64 595 PRO A C 1
ATOM 2959 O O . PRO A 1 481 ? 151.005 151.778 154.796 1.00 25.64 595 PRO A O 1
ATOM 2963 N N . TRP A 1 482 ? 152.880 152.905 154.279 1.00 33.57 596 TRP A N 1
ATOM 2964 C CA . TRP A 1 482 ? 152.353 153.407 153.015 1.00 33.57 596 TRP A CA 1
ATOM 2965 C C . TRP A 1 482 ? 152.230 152.283 151.993 1.00 33.57 596 TRP A C 1
ATOM 2966 O O . TRP A 1 482 ? 152.453 151.115 152.310 1.00 33.57 596 TRP A O 1
ATOM 2977 N N . ASP B 2 2 ? 100.677 147.117 190.237 1.00 41.34 2 ASP B N 1
ATOM 2978 C CA . ASP B 2 2 ? 100.136 148.093 191.175 1.00 41.34 2 ASP B CA 1
ATOM 2979 C C . ASP B 2 2 ? 100.502 147.744 192.609 1.00 41.34 2 ASP B C 1
ATOM 2980 O O . ASP B 2 2 ? 100.665 148.628 193.449 1.00 41.34 2 ASP B O 1
ATOM 2985 N N . THR B 2 3 ? 100.621 146.444 192.887 1.00 40.91 3 THR B N 1
ATOM 2986 C CA . THR B 2 3 ? 100.939 146.011 194.243 1.00 40.91 3 THR B CA 1
ATOM 2987 C C . THR B 2 3 ? 102.243 146.627 194.725 1.00 40.91 3 THR B C 1
ATOM 2988 O O . THR B 2 3 ? 102.320 147.120 195.854 1.00 40.91 3 THR B O 1
ATOM 2992 N N . GLU B 2 4 ? 103.277 146.611 193.880 1.00 37.05 4 GLU B N 1
ATOM 2993 C CA . GLU B 2 4 ? 104.564 147.198 194.240 1.00 37.05 4 GLU B CA 1
ATOM 2994 C C . GLU B 2 4 ? 104.390 148.516 194.982 1.00 37.05 4 GLU B C 1
ATOM 2995 O O . GLU B 2 4 ? 105.052 148.769 195.994 1.00 37.05 4 GLU B O 1
ATOM 3001 N N . GLU B 2 5 ? 103.496 149.371 194.484 1.00 33.87 5 GLU B N 1
ATOM 3002 C CA . GLU B 2 5 ? 103.222 150.635 195.156 1.00 33.87 5 GLU B CA 1
ATOM 3003 C C . GLU B 2 5 ? 102.774 150.405 196.593 1.00 33.87 5 GLU B C 1
ATOM 3004 O O . GLU B 2 5 ? 103.308 151.011 197.529 1.00 33.87 5 GLU B O 1
ATOM 3010 N N . ARG B 2 6 ? 101.775 149.543 196.783 1.00 39.30 6 ARG B N 1
ATOM 3011 C CA . ARG B 2 6 ? 101.239 149.299 198.118 1.00 39.30 6 ARG B CA 1
ATOM 3012 C C . ARG B 2 6 ? 102.308 148.725 199.036 1.00 39.30 6 ARG B C 1
ATOM 3013 O O . ARG B 2 6 ? 102.480 149.175 200.173 1.00 39.30 6 ARG B O 1
ATOM 3021 N N . LEU B 2 7 ? 103.039 147.724 198.550 1.00 36.49 7 LEU B N 1
ATOM 3022 C CA . LEU B 2 7 ? 104.097 147.110 199.341 1.00 36.49 7 LEU B CA 1
ATOM 3023 C C . LEU B 2 7 ? 105.121 148.146 199.784 1.00 36.49 7 LEU B C 1
ATOM 3024 O O . LEU B 2 7 ? 105.429 148.264 200.976 1.00 36.49 7 LEU B O 1
ATOM 3029 N N . VAL B 2 8 ? 105.667 148.906 198.832 1.00 31.93 8 VAL B N 1
ATOM 3030 C CA . VAL B 2 8 ? 106.668 149.913 199.168 1.00 31.93 8 VAL B CA 1
ATOM 3031 C C . VAL B 2 8 ? 106.105 150.897 200.183 1.00 31.93 8 VAL B C 1
ATOM 3032 O O . VAL B 2 8 ? 106.661 151.083 201.271 1.00 31.93 8 VAL B O 1
ATOM 3036 N N . GLU B 2 9 ? 104.988 151.539 199.843 1.00 33.50 9 GLU B N 1
ATOM 3037 C CA . GLU B 2 9 ? 104.394 152.546 200.709 1.00 33.50 9 GLU B CA 1
ATOM 3038 C C . GLU B 2 9 ? 103.926 151.969 202.038 1.00 33.50 9 GLU B C 1
ATOM 3039 O O . GLU B 2 9 ? 103.566 152.738 202.936 1.00 33.50 9 GLU B O 1
ATOM 3045 N N . HIS B 2 10 ? 103.930 150.646 202.184 1.00 37.15 10 HIS B N 1
ATOM 3046 C CA . HIS B 2 10 ? 103.750 150.013 203.484 1.00 37.15 10 HIS B CA 1
ATOM 3047 C C . HIS B 2 10 ? 105.066 149.805 204.219 1.00 37.15 10 HIS B C 1
ATOM 3048 O O . HIS B 2 10 ? 105.098 149.886 205.452 1.00 37.15 10 HIS B O 1
ATOM 3055 N N . LEU B 2 11 ? 106.152 149.537 203.492 1.00 33.14 11 LEU B N 1
ATOM 3056 C CA . LEU B 2 11 ? 107.439 149.276 204.130 1.00 33.14 11 LEU B CA 1
ATOM 3057 C C . LEU B 2 11 ? 108.070 150.558 204.659 1.00 33.14 11 LEU B C 1
ATOM 3058 O O . LEU B 2 11 ? 108.421 150.650 205.840 1.00 33.14 11 LEU B O 1
ATOM 3063 N N . LEU B 2 12 ? 108.222 151.560 203.796 1.00 26.53 12 LEU B N 1
ATOM 3064 C CA . LEU B 2 12 ? 108.913 152.794 204.141 1.00 26.53 12 LEU B CA 1
ATOM 3065 C C . LEU B 2 12 ? 108.021 153.798 204.855 1.00 26.53 12 LEU B C 1
ATOM 3066 O O . LEU B 2 12 ? 108.325 154.996 204.839 1.00 26.53 12 LEU B O 1
ATOM 3071 N N . ASP B 2 13 ? 106.934 153.349 205.468 1.00 34.66 13 ASP B N 1
ATOM 3072 C CA . ASP B 2 13 ? 106.068 154.257 206.203 1.00 34.66 13 ASP B CA 1
ATOM 3073 C C . ASP B 2 13 ? 106.882 155.015 207.249 1.00 34.66 13 ASP B C 1
ATOM 3074 O O . ASP B 2 13 ? 107.602 154.388 208.039 1.00 34.66 13 ASP B O 1
ATOM 3079 N N . PRO B 2 14 ? 106.803 156.349 207.293 1.00 33.49 14 PRO B N 1
ATOM 3080 C CA . PRO B 2 14 ? 107.634 157.088 208.259 1.00 33.49 14 PRO B CA 1
ATOM 3081 C C . PRO B 2 14 ? 107.362 156.718 209.705 1.00 33.49 14 PRO B C 1
ATOM 3082 O O . PRO B 2 14 ? 108.288 156.761 210.527 1.00 33.49 14 PRO B O 1
ATOM 3086 N N . SER B 2 15 ? 106.098 156.403 210.016 1.00 32.78 15 SER B N 1
ATOM 3087 C CA . SER B 2 15 ? 105.662 155.982 211.377 1.00 32.78 15 SER B CA 1
ATOM 3088 C C . SER B 2 15 ? 106.201 154.598 211.782 1.00 32.78 15 SER B C 1
ATOM 3089 O O . SER B 2 15 ? 106.696 154.477 212.920 1.00 32.78 15 SER B O 1
ATOM 3092 N N . ARG B 2 16 ? 106.147 153.609 210.878 1.00 33.44 16 ARG B N 1
ATOM 3093 C CA . ARG B 2 16 ? 106.572 152.247 211.161 1.00 33.44 16 ARG B CA 1
ATOM 3094 C C . ARG B 2 16 ? 108.082 152.083 211.061 1.00 33.44 16 ARG B C 1
ATOM 3095 O O . ARG B 2 16 ? 108.651 151.221 211.738 1.00 33.44 16 ARG B O 1
ATOM 3103 N N . TYR B 2 17 ? 108.742 152.888 210.235 1.00 27.71 17 TYR B N 1
ATOM 3104 C CA . TYR B 2 17 ? 110.153 152.710 209.921 1.00 27.71 17 TYR B CA 1
ATOM 3105 C C . TYR B 2 17 ? 110.877 154.033 210.113 1.00 27.71 17 TYR B C 1
ATOM 3106 O O . TYR B 2 17 ? 110.518 155.036 209.488 1.00 27.71 17 TYR B O 1
ATOM 3115 N N . ASN B 2 18 ? 111.893 154.033 210.971 1.00 29.05 18 ASN B N 1
ATOM 3116 C CA . ASN B 2 18 ? 112.790 155.166 211.132 1.00 29.05 18 ASN B CA 1
ATOM 3117 C C . ASN B 2 18 ? 114.178 154.789 210.638 1.00 29.05 18 ASN B C 1
ATOM 3118 O O . ASN B 2 18 ? 114.624 153.650 210.808 1.00 29.05 18 ASN B O 1
ATOM 3123 N N . LYS B 2 19 ? 114.858 155.757 210.031 1.00 24.11 19 LYS B N 1
ATOM 3124 C CA . LYS B 2 19 ? 116.138 155.529 209.380 1.00 24.11 19 LYS B CA 1
ATOM 3125 C C . LYS B 2 19 ? 117.331 155.853 210.264 1.00 24.11 19 LYS B C 1
ATOM 3126 O O . LYS B 2 19 ? 118.379 155.216 210.128 1.00 24.11 19 LYS B O 1
ATOM 3132 N N . LEU B 2 20 ? 117.197 156.825 211.166 1.00 28.27 20 LEU B N 1
ATOM 3133 C CA . LEU B 2 20 ? 118.328 157.283 211.962 1.00 28.27 20 LEU B CA 1
ATOM 3134 C C . LEU B 2 20 ? 118.815 156.245 212.961 1.00 28.27 20 LEU B C 1
ATOM 3135 O O . LEU B 2 20 ? 119.848 156.470 213.601 1.00 28.27 20 LEU B O 1
ATOM 3140 N N . ILE B 2 21 ? 118.111 155.129 213.115 1.00 30.88 21 ILE B N 1
ATOM 3141 C CA . ILE B 2 21 ? 118.510 154.079 214.036 1.00 30.88 21 ILE B CA 1
ATOM 3142 C C . ILE B 2 21 ? 118.908 152.846 213.232 1.00 30.88 21 ILE B C 1
ATOM 3143 O O . ILE B 2 21 ? 118.751 152.791 212.012 1.00 30.88 21 ILE B O 1
ATOM 3148 N N . ARG B 2 22 ? 119.428 151.844 213.935 1.00 31.38 22 ARG B N 1
ATOM 3149 C CA . ARG B 2 22 ? 119.920 150.634 213.307 1.00 31.38 22 ARG B CA 1
ATOM 3150 C C . ARG B 2 22 ? 119.171 149.420 213.843 1.00 31.38 22 ARG B C 1
ATOM 3151 O O . ARG B 2 22 ? 118.657 149.448 214.965 1.00 31.38 22 ARG B O 1
ATOM 3159 N N . PRO B 2 23 ? 119.094 148.338 213.065 1.00 28.56 23 PRO B N 1
ATOM 3160 C CA . PRO B 2 23 ? 118.253 147.195 213.443 1.00 28.56 23 PRO B CA 1
ATOM 3161 C C . PRO B 2 23 ? 118.935 146.339 214.499 1.00 28.56 23 PRO B C 1
ATOM 3162 O O . PRO B 2 23 ? 120.072 145.900 214.318 1.00 28.56 23 PRO B O 1
ATOM 3166 N N . ALA B 2 24 ? 118.232 146.096 215.601 1.00 35.28 24 ALA B N 1
ATOM 3167 C CA . ALA B 2 24 ? 118.796 145.356 216.719 1.00 35.28 24 ALA B CA 1
ATOM 3168 C C . ALA B 2 24 ? 117.682 144.659 217.484 1.00 35.28 24 ALA B C 1
ATOM 3169 O O . ALA B 2 24 ? 116.546 145.140 217.529 1.00 35.28 24 ALA B O 1
ATOM 3171 N N . THR B 2 25 ? 118.019 143.519 218.082 1.00 49.47 25 THR B N 1
ATOM 3172 C CA . THR B 2 25 ? 117.115 142.842 218.998 1.00 49.47 25 THR B CA 1
ATOM 3173 C C . THR B 2 25 ? 117.908 141.821 219.807 1.00 49.47 25 THR B C 1
ATOM 3174 O O . THR B 2 25 ? 119.073 141.531 219.514 1.00 49.47 25 THR B O 1
ATOM 3178 N N . ASN B 2 26 ? 117.257 141.267 220.832 1.00 53.90 26 ASN B N 1
ATOM 3179 C CA . ASN B 2 26 ? 117.854 140.261 221.713 1.00 53.90 26 ASN B CA 1
ATOM 3180 C C . ASN B 2 26 ? 119.201 140.715 222.265 1.00 53.90 26 ASN B C 1
ATOM 3181 O O . ASN B 2 26 ? 120.197 139.994 222.179 1.00 53.90 26 ASN B O 1
ATOM 3186 N N . GLY B 2 27 ? 119.237 141.919 222.833 1.00 53.12 27 GLY B N 1
ATOM 3187 C CA . GLY B 2 27 ? 120.380 142.359 223.610 1.00 53.12 27 GLY B CA 1
ATOM 3188 C C . GLY B 2 27 ? 121.443 143.087 222.816 1.00 53.12 27 GLY B C 1
ATOM 3189 O O . GLY B 2 27 ? 122.639 142.869 223.030 1.00 53.12 27 GLY B O 1
ATOM 3190 N N . SER B 2 28 ? 121.025 143.958 221.902 1.00 43.66 28 SER B N 1
ATOM 3191 C CA . SER B 2 28 ? 121.952 144.788 221.138 1.00 43.66 28 SER B CA 1
ATOM 3192 C C . SER B 2 28 ? 122.967 143.927 220.390 1.00 43.66 28 SER B C 1
ATOM 3193 O O . SER B 2 28 ? 124.181 144.111 220.497 1.00 43.66 28 SER B O 1
ATOM 3196 N N . GLU B 2 29 ? 122.455 142.970 219.622 1.00 41.35 29 GLU B N 1
ATOM 3197 C CA . GLU B 2 29 ? 123.322 142.111 218.834 1.00 41.35 29 GLU B CA 1
ATOM 3198 C C . GLU B 2 29 ? 123.874 142.869 217.633 1.00 41.35 29 GLU B C 1
ATOM 3199 O O . GLU B 2 29 ? 123.211 143.732 217.052 1.00 41.35 29 GLU B O 1
ATOM 3205 N N . LEU B 2 30 ? 125.106 142.536 217.265 1.00 30.49 30 LEU B N 1
ATOM 3206 C CA . LEU B 2 30 ? 125.752 143.184 216.136 1.00 30.49 30 LEU B CA 1
ATOM 3207 C C . LEU B 2 30 ? 125.089 142.776 214.827 1.00 30.49 30 LEU B C 1
ATOM 3208 O O . LEU B 2 30 ? 124.626 141.644 214.663 1.00 30.49 30 LEU B O 1
ATOM 3213 N N . VAL B 2 31 ? 125.046 143.716 213.889 1.00 24.73 31 VAL B N 1
ATOM 3214 C CA . VAL B 2 31 ? 124.585 143.456 212.532 1.00 24.73 31 VAL B CA 1
ATOM 3215 C C . VAL B 2 31 ? 125.812 143.272 211.652 1.00 24.73 31 VAL B C 1
ATOM 3216 O O . VAL B 2 31 ? 126.636 144.184 211.519 1.00 24.73 31 VAL B O 1
ATOM 3220 N N . THR B 2 32 ? 125.945 142.090 211.064 1.00 21.25 32 THR B N 1
ATOM 3221 C CA . THR B 2 32 ? 127.087 141.817 210.210 1.00 21.25 32 THR B CA 1
ATOM 3222 C C . THR B 2 32 ? 126.966 142.584 208.902 1.00 21.25 32 THR B C 1
ATOM 3223 O O . THR B 2 32 ? 125.867 142.874 208.422 1.00 21.25 32 THR B O 1
ATOM 3227 N N . VAL B 2 33 ? 128.116 142.920 208.329 1.00 16.18 33 VAL B N 1
ATOM 3228 C CA . VAL B 2 33 ? 128.167 143.656 207.075 1.00 16.18 33 VAL B CA 1
ATOM 3229 C C . VAL B 2 33 ? 129.223 143.028 206.180 1.00 16.18 33 VAL B C 1
ATOM 3230 O O . VAL B 2 33 ? 130.418 143.308 206.320 1.00 16.18 33 VAL B O 1
ATOM 3234 N N . GLN B 2 34 ? 128.792 142.178 205.256 1.00 13.84 34 GLN B N 1
ATOM 3235 C CA . GLN B 2 34 ? 129.709 141.470 204.372 1.00 13.84 34 GLN B CA 1
ATOM 3236 C C . GLN B 2 34 ? 129.944 142.333 203.142 1.00 13.84 34 GLN B C 1
ATOM 3237 O O . GLN B 2 34 ? 129.029 142.536 202.342 1.00 13.84 34 GLN B O 1
ATOM 3243 N N . LEU B 2 35 ? 131.160 142.846 202.990 1.00 13.86 35 LEU B N 1
ATOM 3244 C CA . LEU B 2 35 ? 131.483 143.688 201.852 1.00 13.86 35 LEU B CA 1
ATOM 3245 C C . LEU B 2 35 ? 132.680 143.133 201.103 1.00 13.86 35 LEU B C 1
ATOM 3246 O O . LEU B 2 35 ? 133.630 142.629 201.707 1.00 13.86 35 LEU B O 1
ATOM 3251 N N . MET B 2 36 ? 132.616 143.226 199.778 1.00 15.81 36 MET B N 1
ATOM 3252 C CA . MET B 2 36 ? 133.734 142.878 198.915 1.00 15.81 36 MET B CA 1
ATOM 3253 C C . MET B 2 36 ? 133.776 143.840 197.740 1.00 15.81 36 MET B C 1
ATOM 3254 O O . MET B 2 36 ? 132.734 144.246 197.221 1.00 15.81 36 MET B O 1
ATOM 3259 N N . VAL B 2 37 ? 134.979 144.187 197.321 1.00 13.71 37 VAL B N 1
ATOM 3260 C CA . VAL B 2 37 ? 135.190 145.202 196.300 1.00 13.71 37 VAL B CA 1
ATOM 3261 C C . VAL B 2 37 ? 135.410 144.531 194.954 1.00 13.71 37 VAL B C 1
ATOM 3262 O O . VAL B 2 37 ? 135.884 143.394 194.867 1.00 13.71 37 VAL B O 1
ATOM 3266 N N . SER B 2 38 ? 135.062 145.251 193.890 1.00 13.49 38 SER B N 1
ATOM 3267 C CA . SER B 2 38 ? 135.250 144.790 192.519 1.00 13.49 38 SER B CA 1
ATOM 3268 C C . SER B 2 38 ? 135.812 145.953 191.717 1.00 13.49 38 SER B C 1
ATOM 3269 O O . SER B 2 38 ? 135.138 146.972 191.535 1.00 13.49 38 SER B O 1
ATOM 3272 N N . LEU B 2 39 ? 137.042 145.803 191.249 1.00 12.75 39 LEU B N 1
ATOM 3273 C CA . LEU B 2 39 ? 137.717 146.833 190.484 1.00 12.75 39 LEU B CA 1
ATOM 3274 C C . LEU B 2 39 ? 137.126 146.916 189.081 1.00 12.75 39 LEU B C 1
ATOM 3275 O O . LEU B 2 39 ? 136.526 145.963 188.578 1.00 12.75 39 LEU B O 1
ATOM 3280 N N . ALA B 2 40 ? 137.288 148.077 188.448 1.00 11.53 40 ALA B N 1
ATOM 3281 C CA . ALA B 2 40 ? 136.923 148.217 187.044 1.00 11.53 40 ALA B CA 1
ATOM 3282 C C . ALA B 2 40 ? 138.075 148.684 186.175 1.00 11.53 40 ALA B C 1
ATOM 3283 O O . ALA B 2 40 ? 138.242 148.182 185.062 1.00 11.53 40 ALA B O 1
ATOM 3285 N N . GLN B 2 41 ? 138.871 149.635 186.650 1.00 10.12 41 GLN B N 1
ATOM 3286 C CA . GLN B 2 41 ? 140.104 150.010 185.977 1.00 10.12 41 GLN B CA 1
ATOM 3287 C C . GLN B 2 41 ? 140.923 150.873 186.919 1.00 10.12 41 GLN B C 1
ATOM 3288 O O . GLN B 2 41 ? 140.393 151.498 187.841 1.00 10.12 41 GLN B O 1
ATOM 3294 N N . LEU B 2 42 ? 142.224 150.892 186.672 1.00 12.55 42 LEU B N 1
ATOM 3295 C CA . LEU B 2 42 ? 143.187 151.647 187.463 1.00 12.55 42 LEU B CA 1
ATOM 3296 C C . LEU B 2 42 ? 143.525 152.895 186.656 1.00 12.55 42 LEU B C 1
ATOM 3297 O O . LEU B 2 42 ? 144.461 152.901 185.856 1.00 12.55 42 LEU B O 1
ATOM 3302 N N . ILE B 2 43 ? 142.750 153.958 186.874 1.00 11.47 43 ILE B N 1
ATOM 3303 C CA . ILE B 2 43 ? 142.852 155.137 186.021 1.00 11.47 43 ILE B CA 1
ATOM 3304 C C . ILE B 2 43 ? 144.274 155.679 186.029 1.00 11.47 43 ILE B C 1
ATOM 3305 O O . ILE B 2 43 ? 144.936 155.742 184.987 1.00 11.47 43 ILE B O 1
ATOM 3310 N N . SER B 2 44 ? 144.771 156.082 187.198 1.00 13.74 44 SER B N 1
ATOM 3311 C CA . SER B 2 44 ? 146.062 156.760 187.202 1.00 13.74 44 SER B CA 1
ATOM 3312 C C . SER B 2 44 ? 146.809 156.528 188.503 1.00 13.74 44 SER B C 1
ATOM 3313 O O . SER B 2 44 ? 146.223 156.199 189.536 1.00 13.74 44 SER B O 1
ATOM 3316 N N . VAL B 2 45 ? 148.123 156.725 188.428 1.00 14.84 45 VAL B N 1
ATOM 3317 C CA . VAL B 2 45 ? 149.012 156.718 189.583 1.00 14.84 45 VAL B CA 1
ATOM 3318 C C . VAL B 2 45 ? 149.915 157.936 189.443 1.00 14.84 45 VAL B C 1
ATOM 3319 O O . VAL B 2 45 ? 150.907 157.904 188.708 1.00 14.84 45 VAL B O 1
ATOM 3323 N N . HIS B 2 46 ? 149.577 159.008 190.149 1.00 15.90 46 HIS B N 1
ATOM 3324 C CA . HIS B 2 46 ? 150.333 160.255 190.109 1.00 15.90 46 HIS B CA 1
ATOM 3325 C C . HIS B 2 46 ? 151.418 160.170 191.175 1.00 15.90 46 HIS B C 1
ATOM 3326 O O . HIS B 2 46 ? 151.144 160.293 192.373 1.00 15.90 46 HIS B O 1
ATOM 3333 N N . GLU B 2 47 ? 152.657 159.932 190.735 1.00 18.35 47 GLU B N 1
ATOM 3334 C CA . GLU B 2 47 ? 153.774 159.803 191.664 1.00 18.35 47 GLU B CA 1
ATOM 3335 C C . GLU B 2 47 ? 154.085 161.130 192.340 1.00 18.35 47 GLU B C 1
ATOM 3336 O O . GLU B 2 47 ? 154.158 161.211 193.571 1.00 18.35 47 GLU B O 1
ATOM 3342 N N . ARG B 2 48 ? 154.280 162.181 191.541 1.00 18.70 48 ARG B N 1
ATOM 3343 C CA . ARG B 2 48 ? 154.703 163.472 192.072 1.00 18.70 48 ARG B CA 1
ATOM 3344 C C . ARG B 2 48 ? 153.863 163.909 193.266 1.00 18.70 48 ARG B C 1
ATOM 3345 O O . ARG B 2 48 ? 154.341 164.673 194.112 1.00 18.70 48 ARG B O 1
ATOM 3353 N N . GLU B 2 49 ? 152.620 163.441 193.357 1.00 18.31 49 GLU B N 1
ATOM 3354 C CA . GLU B 2 49 ? 151.741 163.780 194.466 1.00 18.31 49 GLU B CA 1
ATOM 3355 C C . GLU B 2 49 ? 151.365 162.581 195.324 1.00 18.31 49 GLU B C 1
ATOM 3356 O O . GLU B 2 49 ? 150.647 162.749 196.314 1.00 18.31 49 GLU B O 1
ATOM 3362 N N . GLN B 2 50 ? 151.825 161.380 194.978 1.00 18.21 50 GLN B N 1
ATOM 3363 C CA . GLN B 2 50 ? 151.515 160.175 195.741 1.00 18.21 50 GLN B CA 1
ATOM 3364 C C . GLN B 2 50 ? 150.004 159.962 195.829 1.00 18.21 50 GLN B C 1
ATOM 3365 O O . GLN B 2 50 ? 149.404 160.013 196.903 1.00 18.21 50 GLN B O 1
ATOM 3371 N N . ILE B 2 51 ? 149.391 159.728 194.672 1.00 15.58 51 ILE B N 1
ATOM 3372 C CA . ILE B 2 51 ? 147.947 159.552 194.591 1.00 15.58 51 ILE B CA 1
ATOM 3373 C C . ILE B 2 51 ? 147.628 158.457 193.585 1.00 15.58 51 ILE B C 1
ATOM 3374 O O . ILE B 2 51 ? 148.382 158.219 192.639 1.00 15.58 51 ILE B O 1
ATOM 3379 N N . MET B 2 52 ? 146.499 157.785 193.798 1.00 14.62 52 MET B N 1
ATOM 3380 C CA . MET B 2 52 ? 146.032 156.743 192.896 1.00 14.62 52 MET B CA 1
ATOM 3381 C C . MET B 2 52 ? 144.541 156.902 192.666 1.00 14.62 52 MET B C 1
ATOM 3382 O O . MET B 2 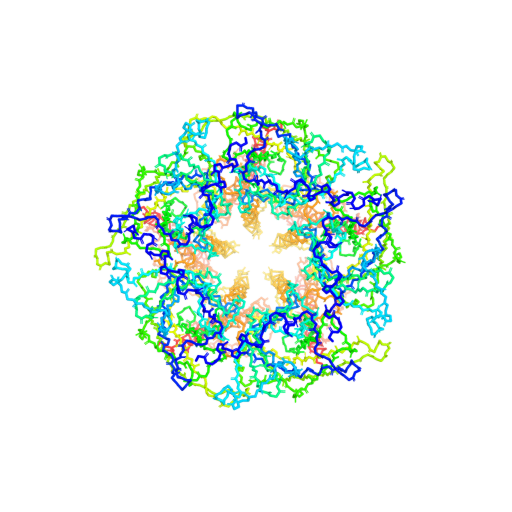52 ? 143.769 156.981 193.623 1.00 14.62 52 MET B O 1
ATOM 3387 N N . THR B 2 53 ? 144.140 156.922 191.400 1.00 12.47 53 THR B N 1
ATOM 3388 C CA . THR B 2 53 ? 142.754 157.123 191.003 1.00 12.47 53 THR B CA 1
ATOM 3389 C C . THR B 2 53 ? 142.228 155.839 190.378 1.00 12.47 53 THR B C 1
ATOM 3390 O O . THR B 2 53 ? 142.738 155.404 189.334 1.00 12.47 53 THR B O 1
ATOM 3394 N N . THR B 2 54 ? 141.211 155.246 191.015 1.00 11.69 54 THR B N 1
ATOM 3395 C CA . THR B 2 54 ? 140.585 154.014 190.545 1.00 11.69 54 THR B CA 1
ATOM 3396 C C . THR B 2 54 ? 139.072 154.163 190.460 1.00 11.69 54 THR B C 1
ATOM 3397 O O . THR B 2 54 ? 138.485 155.098 191.007 1.00 11.69 54 THR B O 1
ATOM 3401 N N . ASN B 2 55 ? 138.451 153.191 189.789 1.00 9.77 55 ASN B N 1
ATOM 3402 C CA . ASN B 2 55 ? 137.002 153.051 189.714 1.00 9.77 55 ASN B CA 1
ATOM 3403 C C . ASN B 2 55 ? 136.607 151.696 190.288 1.00 9.77 55 ASN B C 1
ATOM 3404 O O . ASN B 2 55 ? 137.179 150.662 189.919 1.00 9.77 55 ASN B O 1
ATOM 3409 N N . VAL B 2 56 ? 135.601 151.705 191.156 1.00 11.18 56 VAL B N 1
ATOM 3410 C CA . VAL B 2 56 ? 135.352 150.611 192.082 1.00 11.18 56 VAL B CA 1
ATOM 3411 C C . VAL B 2 56 ? 133.853 150.422 192.267 1.00 11.18 56 VAL B C 1
ATOM 3412 O O . VAL B 2 56 ? 133.091 151.393 192.276 1.00 11.18 56 VAL B O 1
ATOM 3416 N N . TRP B 2 57 ? 133.430 149.164 192.410 1.00 10.67 57 TRP B N 1
ATOM 3417 C CA . TRP B 2 57 ? 132.079 148.813 192.839 1.00 10.67 57 TRP B CA 1
ATOM 3418 C C . TRP B 2 57 ? 132.211 147.938 194.077 1.00 10.67 57 TRP B C 1
ATOM 3419 O O . TRP B 2 57 ? 132.648 146.789 193.979 1.00 10.67 57 TRP B O 1
ATOM 3430 N N . LEU B 2 58 ? 131.841 148.463 195.240 1.00 12.50 58 LEU B N 1
ATOM 3431 C CA . LEU B 2 58 ? 131.943 147.713 196.488 1.00 12.50 58 LEU B CA 1
ATOM 3432 C C . LEU B 2 58 ? 130.558 147.211 196.876 1.00 12.50 58 LEU B C 1
ATOM 3433 O O . LEU B 2 58 ? 129.658 148.003 197.166 1.00 12.50 58 LEU B O 1
ATOM 3438 N N . THR B 2 59 ? 130.392 145.892 196.870 1.00 12.45 59 THR B N 1
ATOM 3439 C CA . THR B 2 59 ? 129.128 145.259 197.210 1.00 12.45 59 THR B CA 1
ATOM 3440 C C . THR B 2 59 ? 129.074 145.030 198.710 1.00 12.45 59 THR B C 1
ATOM 3441 O O . THR B 2 59 ? 129.933 144.337 199.265 1.00 12.45 59 THR B O 1
ATOM 3445 N N . GLN B 2 60 ? 128.071 145.613 199.358 1.00 11.26 60 GLN B N 1
ATOM 3446 C CA . GLN B 2 60 ? 127.761 145.370 200.753 1.00 11.26 60 GLN B CA 1
ATOM 3447 C C . GLN B 2 60 ? 126.509 144.514 200.850 1.00 11.26 60 GLN B C 1
ATOM 3448 O O . GLN B 2 60 ? 125.624 144.575 199.992 1.00 11.26 60 GLN B O 1
ATOM 3454 N N . GLU B 2 61 ? 126.445 143.709 201.902 1.00 12.42 61 GLU B N 1
ATOM 3455 C CA . GLU B 2 61 ? 125.272 142.906 202.188 1.00 12.42 61 GLU B CA 1
ATOM 3456 C C . GLU B 2 61 ? 125.059 142.860 203.688 1.00 12.42 61 GLU B C 1
ATOM 3457 O O . GLU B 2 61 ? 126.021 142.790 204.460 1.00 12.42 61 GLU B O 1
ATOM 3463 N N . TRP B 2 62 ? 123.796 142.891 204.091 1.00 15.85 62 TRP B N 1
ATOM 3464 C CA . TRP B 2 62 ? 123.462 142.797 205.507 1.00 15.85 62 TRP B CA 1
ATOM 3465 C C . TRP B 2 62 ? 122.006 142.376 205.642 1.00 15.85 62 TRP B C 1
ATOM 3466 O O . TRP B 2 62 ? 121.372 141.954 204.670 1.00 15.85 62 TRP B O 1
ATOM 3477 N N . GLU B 2 63 ? 121.478 142.475 206.858 1.00 21.73 63 GLU B N 1
ATOM 3478 C CA . GLU B 2 63 ? 120.165 141.940 207.182 1.00 21.73 63 GLU B CA 1
ATOM 3479 C C . GLU B 2 63 ? 119.406 142.924 208.055 1.00 21.73 63 GLU B C 1
ATOM 3480 O O . GLU B 2 63 ? 119.969 143.499 208.990 1.00 21.73 63 GLU B O 1
ATOM 3486 N N . ASP B 2 64 ? 118.125 143.108 207.744 1.00 27.05 64 ASP B N 1
ATOM 3487 C CA . ASP B 2 64 ? 117.238 143.978 208.502 1.00 27.05 64 ASP B CA 1
ATOM 3488 C C . ASP B 2 64 ? 115.936 143.234 208.753 1.00 27.05 64 ASP B C 1
ATOM 3489 O O . ASP B 2 64 ? 115.373 142.636 207.830 1.00 27.05 64 ASP B O 1
ATOM 3494 N N . TYR B 2 65 ? 115.460 143.273 209.994 1.00 29.27 65 TYR B N 1
ATOM 3495 C CA . TYR B 2 65 ? 114.327 142.462 210.417 1.00 29.27 65 TYR B CA 1
ATOM 3496 C C . TYR B 2 65 ? 112.988 143.172 210.272 1.00 29.27 65 TYR B C 1
ATOM 3497 O O . TYR B 2 65 ? 111.950 142.555 210.529 1.00 29.27 65 TYR B O 1
ATOM 3506 N N . ARG B 2 66 ? 112.981 144.443 209.871 1.00 28.19 66 ARG B N 1
ATOM 3507 C CA . ARG B 2 66 ? 111.750 145.211 209.730 1.00 28.19 66 ARG B CA 1
ATOM 3508 C C . ARG B 2 66 ? 111.449 145.554 208.276 1.00 28.19 66 ARG B C 1
ATOM 3509 O O . ARG B 2 66 ? 110.621 146.430 208.008 1.00 28.19 66 ARG B O 1
ATOM 3517 N N . LEU B 2 67 ? 112.106 144.883 207.336 1.00 27.15 67 LEU B N 1
ATOM 3518 C CA . LEU B 2 67 ? 111.845 145.032 205.911 1.00 27.15 67 LEU B CA 1
ATOM 3519 C C . LEU B 2 67 ? 111.405 143.706 205.308 1.00 27.15 67 LEU B C 1
ATOM 3520 O O . LEU B 2 67 ? 111.824 143.328 204.213 1.00 27.15 67 LEU B O 1
ATOM 3525 N N . THR B 2 68 ? 110.557 142.980 206.027 1.00 32.73 68 THR B N 1
ATOM 3526 C CA . THR B 2 68 ? 110.046 141.694 205.588 1.00 32.73 68 THR B CA 1
ATOM 3527 C C . THR B 2 68 ? 108.544 141.780 205.356 1.00 32.73 68 THR B C 1
ATOM 3528 O O . THR B 2 68 ? 107.866 142.689 205.843 1.00 32.73 68 THR B O 1
ATOM 3532 N N . TRP B 2 69 ? 108.030 140.816 204.599 1.00 36.24 69 TRP B N 1
ATOM 3533 C CA . TRP B 2 69 ? 106.621 140.791 204.242 1.00 36.24 69 TRP B CA 1
ATOM 3534 C C . TRP B 2 69 ? 106.211 139.355 203.945 1.00 36.24 69 TRP B C 1
ATOM 3535 O O . TRP B 2 69 ? 107.022 138.427 204.009 1.00 36.24 69 TRP B O 1
ATOM 3546 N N . LYS B 2 70 ? 104.932 139.183 203.616 1.00 45.32 70 LYS B N 1
ATOM 3547 C CA . LYS B 2 70 ? 104.395 137.885 203.246 1.00 45.32 70 LYS B CA 1
ATOM 3548 C C . LYS B 2 70 ? 104.264 137.820 201.733 1.00 45.32 70 LYS B C 1
ATOM 3549 O O . LYS B 2 70 ? 103.415 138.525 201.167 1.00 45.32 70 LYS B O 1
ATOM 3555 N N . PRO B 2 71 ? 105.061 137.006 201.035 1.00 44.43 71 PRO B N 1
ATOM 3556 C CA . PRO B 2 71 ? 105.026 137.051 199.564 1.00 44.43 71 PRO B CA 1
ATOM 3557 C C . PRO B 2 71 ? 103.665 136.730 198.975 1.00 44.43 71 PRO B C 1
ATOM 3558 O O . PRO B 2 71 ? 103.233 137.400 198.029 1.00 44.43 71 PRO B O 1
ATOM 3562 N N . GLU B 2 72 ? 102.973 135.721 199.506 1.00 48.63 72 GLU B N 1
ATOM 3563 C CA . GLU B 2 72 ? 101.705 135.313 198.911 1.00 48.63 72 GLU B CA 1
ATOM 3564 C C . GLU B 2 72 ? 100.662 136.418 199.000 1.00 48.63 72 GLU B C 1
ATOM 3565 O O . GLU B 2 72 ? 99.813 136.541 198.111 1.00 48.63 72 GLU B O 1
ATOM 3571 N N . GLU B 2 73 ? 100.704 137.229 200.059 1.00 48.45 73 GLU B N 1
ATOM 3572 C CA . GLU B 2 73 ? 99.778 138.351 200.160 1.00 48.45 73 GLU B CA 1
ATOM 3573 C C . GLU B 2 73 ? 99.990 139.332 199.016 1.00 48.45 73 GLU B C 1
ATOM 3574 O O . GLU B 2 73 ? 99.035 139.739 198.343 1.00 48.45 73 GLU B O 1
ATOM 3580 N N . PHE B 2 74 ? 101.240 139.723 198.781 1.00 42.45 74 PHE B N 1
ATOM 3581 C CA . PHE B 2 74 ? 101.562 140.727 197.769 1.00 42.45 74 PHE B CA 1
ATOM 3582 C C . PHE B 2 74 ? 101.874 140.062 196.428 1.00 42.45 74 PHE B C 1
ATOM 3583 O O . PHE B 2 74 ? 102.918 140.272 195.811 1.00 42.45 74 PHE B O 1
ATOM 3591 N N . ASP B 2 75 ? 100.924 139.240 195.984 1.00 46.43 75 ASP B N 1
ATOM 3592 C CA . ASP B 2 75 ? 100.924 138.680 194.635 1.00 46.43 75 ASP B CA 1
ATOM 3593 C C . ASP B 2 75 ? 102.217 137.922 194.338 1.00 46.43 75 ASP B C 1
ATOM 3594 O O . ASP B 2 75 ? 102.683 137.882 193.197 1.00 46.43 75 ASP B O 1
ATOM 3599 N N . ASN B 2 76 ? 102.804 137.306 195.364 1.00 44.16 76 ASN B N 1
ATOM 3600 C CA . ASN B 2 76 ? 104.018 136.503 195.217 1.00 44.16 76 ASN B CA 1
ATOM 3601 C C . ASN B 2 76 ? 105.176 137.338 194.666 1.00 44.16 76 ASN B C 1
ATOM 3602 O O . ASN B 2 76 ? 105.663 137.124 193.554 1.00 44.16 76 ASN B O 1
ATOM 3607 N N . MET B 2 77 ? 105.606 138.308 195.468 1.00 37.58 77 MET B N 1
ATOM 3608 C CA . MET B 2 77 ? 106.753 139.150 195.147 1.00 37.58 77 MET B CA 1
ATOM 3609 C C . MET B 2 77 ? 107.877 138.821 196.121 1.00 37.58 77 MET B C 1
ATOM 3610 O O . MET B 2 77 ? 107.782 139.125 197.315 1.00 37.58 77 MET B O 1
ATOM 3615 N N . LYS B 2 78 ? 108.937 138.198 195.609 1.00 36.00 78 LYS B N 1
ATOM 3616 C CA . LYS B 2 78 ? 110.087 137.818 196.416 1.00 36.00 78 LYS B CA 1
ATOM 3617 C C . LYS B 2 78 ? 111.178 138.876 196.445 1.00 36.00 78 LYS B C 1
ATOM 3618 O O . LYS B 2 78 ? 112.160 138.708 197.174 1.00 36.00 78 LYS B O 1
ATOM 3624 N N . LYS B 2 79 ? 111.040 139.951 195.675 1.00 28.08 79 LYS B N 1
ATOM 3625 C CA . LYS B 2 79 ? 112.149 140.869 195.477 1.00 28.08 79 LYS B CA 1
ATOM 3626 C C . LYS B 2 79 ? 111.616 142.221 195.038 1.00 28.08 79 LYS B C 1
ATOM 3627 O O . LYS B 2 79 ? 110.645 142.295 194.283 1.00 28.08 79 LYS B O 1
ATOM 3633 N N . VAL B 2 80 ? 112.259 143.287 195.516 1.00 25.24 80 VAL B N 1
ATOM 3634 C CA . VAL B 2 80 ? 111.903 144.646 195.136 1.00 25.24 80 VAL B CA 1
ATOM 3635 C C . VAL B 2 80 ? 113.155 145.507 195.091 1.00 25.24 80 VAL B C 1
ATOM 3636 O O . VAL B 2 80 ? 114.207 145.155 195.631 1.00 25.24 80 VAL B O 1
ATOM 3640 N N . ARG B 2 81 ? 113.022 146.647 194.428 1.00 18.57 81 ARG B N 1
ATOM 3641 C CA . ARG B 2 81 ? 114.011 147.709 194.450 1.00 18.57 81 ARG B CA 1
ATOM 3642 C C . ARG B 2 81 ? 113.569 148.787 195.428 1.00 18.57 81 ARG B C 1
ATOM 3643 O O . ARG B 2 81 ? 112.380 148.957 195.703 1.00 18.57 81 ARG B O 1
ATOM 3651 N N . LEU B 2 82 ? 114.544 149.514 195.957 1.00 20.76 82 LEU B N 1
ATOM 3652 C CA . LEU B 2 82 ? 114.256 150.604 196.874 1.00 20.76 82 LEU B CA 1
ATOM 3653 C C . LEU B 2 82 ? 115.295 151.693 196.678 1.00 20.76 82 LEU B C 1
ATOM 3654 O O . LEU B 2 82 ? 116.365 151.444 196.113 1.00 20.76 82 LEU B O 1
ATOM 3659 N N . PRO B 2 83 ? 115.007 152.911 197.119 1.00 18.73 83 PRO B N 1
ATOM 3660 C CA . PRO B 2 83 ? 116.033 153.952 197.121 1.00 18.73 83 PRO B CA 1
ATOM 3661 C C . PRO B 2 83 ? 116.914 153.834 198.350 1.00 18.73 83 PRO B C 1
ATOM 3662 O O . PRO B 2 83 ? 116.453 153.488 199.440 1.00 18.73 83 PRO B O 1
ATOM 3666 N N . SER B 2 84 ? 118.193 154.136 198.169 1.00 16.11 84 SER B N 1
ATOM 3667 C CA . SER B 2 84 ? 119.175 153.949 199.224 1.00 16.11 84 SER B CA 1
ATOM 3668 C C . SER B 2 84 ? 119.399 155.200 200.058 1.00 16.11 84 SER B C 1
ATOM 3669 O O . SER B 2 84 ? 120.399 155.274 200.777 1.00 16.11 84 SER B O 1
ATOM 3672 N N . LYS B 2 85 ? 118.506 156.184 199.967 1.00 18.39 85 LYS B N 1
ATOM 3673 C CA . LYS B 2 85 ? 118.532 157.307 200.895 1.00 18.39 85 LYS B CA 1
ATOM 3674 C C . LYS B 2 85 ? 117.572 157.081 202.053 1.00 18.39 85 LYS B C 1
ATOM 3675 O O . LYS B 2 85 ? 117.845 157.500 203.183 1.00 18.39 85 LYS B O 1
ATOM 3681 N N . HIS B 2 86 ? 116.447 156.417 201.788 1.00 21.13 86 HIS B N 1
ATOM 3682 C CA . HIS B 2 86 ? 115.382 156.314 202.777 1.00 21.13 86 HIS B CA 1
ATOM 3683 C C . HIS B 2 86 ? 115.604 155.154 203.737 1.00 21.13 86 HIS B C 1
ATOM 3684 O O . HIS B 2 86 ? 115.263 155.253 204.921 1.00 21.13 86 HIS B O 1
ATOM 3691 N N . ILE B 2 87 ? 116.159 154.047 203.252 1.00 20.14 87 ILE B N 1
ATOM 3692 C CA . ILE B 2 87 ? 116.420 152.896 204.106 1.00 20.14 87 ILE B CA 1
ATOM 3693 C C . ILE B 2 87 ? 117.667 153.157 204.935 1.00 20.14 87 ILE B C 1
ATOM 3694 O O . ILE B 2 87 ? 118.431 154.087 204.658 1.00 20.14 87 ILE B O 1
ATOM 3699 N N . TRP B 2 88 ? 117.876 152.336 205.957 1.00 22.57 88 TRP B N 1
ATOM 3700 C CA . TRP B 2 88 ? 119.123 152.371 206.696 1.00 22.57 88 TRP B CA 1
ATOM 3701 C C . TRP B 2 88 ? 120.274 151.956 205.789 1.00 22.57 88 TRP B C 1
ATOM 3702 O O . TRP B 2 88 ? 120.083 151.335 204.741 1.00 22.57 88 TRP B O 1
ATOM 3713 N N . LEU B 2 89 ? 121.481 152.316 206.197 1.00 18.20 89 LEU B N 1
ATOM 3714 C CA . LEU B 2 89 ? 122.671 151.836 205.512 1.00 18.20 89 LEU B CA 1
ATOM 3715 C C . LEU B 2 89 ? 123.903 152.141 206.351 1.00 18.20 89 LEU B C 1
ATOM 3716 O O . LEU B 2 89 ? 123.984 153.211 206.967 1.00 18.20 89 LEU B O 1
ATOM 3721 N N . PRO B 2 90 ? 124.875 151.236 206.407 1.00 17.72 90 PRO B N 1
ATOM 3722 C CA . PRO B 2 90 ? 126.050 151.483 207.241 1.00 17.72 90 PRO B CA 1
ATOM 3723 C C . PRO B 2 90 ? 127.105 152.280 206.502 1.00 17.72 90 PRO B C 1
ATOM 3724 O O . PRO B 2 90 ? 127.497 151.927 205.387 1.00 17.72 90 PRO B O 1
ATOM 3728 N N . ASP B 2 91 ? 127.569 153.357 207.119 1.00 19.57 91 ASP B N 1
ATOM 3729 C CA . ASP B 2 91 ? 128.528 154.235 206.472 1.00 19.57 91 ASP B CA 1
ATOM 3730 C C . ASP B 2 91 ? 129.874 153.531 206.334 1.00 19.57 91 ASP B C 1
ATOM 3731 O O . ASP B 2 91 ? 130.399 152.985 207.308 1.00 19.57 91 ASP B O 1
ATOM 3736 N N . VAL B 2 92 ? 130.425 153.526 205.118 1.00 15.82 92 VAL B N 1
ATOM 3737 C CA . VAL B 2 92 ? 131.680 152.832 204.836 1.00 15.82 92 VAL B CA 1
ATOM 3738 C C . VAL B 2 92 ? 132.480 153.588 203.782 1.00 15.82 92 VAL B C 1
ATOM 3739 O O . VAL B 2 92 ? 132.033 153.734 202.639 1.00 15.82 92 VAL B O 1
ATOM 3743 N N . VAL B 2 93 ? 133.669 154.068 204.152 1.00 15.61 93 VAL B N 1
ATOM 3744 C CA . VAL B 2 93 ? 134.514 154.835 203.239 1.00 15.61 93 VAL B CA 1
ATOM 3745 C C . VAL B 2 93 ? 135.995 154.593 203.491 1.00 15.61 93 VAL B C 1
ATOM 3746 O O . VAL B 2 93 ? 136.378 153.829 204.382 1.00 15.61 93 VAL B O 1
ATOM 3750 N N . LEU B 2 94 ? 136.832 155.264 202.699 1.00 14.53 94 LEU B N 1
ATOM 3751 C CA . LEU B 2 94 ? 138.269 155.333 202.918 1.00 14.53 94 LEU B CA 1
ATOM 3752 C C . LEU B 2 94 ? 138.578 156.078 204.211 1.00 14.53 94 LEU B C 1
ATOM 3753 O O . LEU B 2 94 ? 137.670 156.594 204.866 1.00 14.53 94 LEU B O 1
ATOM 3758 N N . TYR B 2 95 ? 139.856 156.135 204.584 1.00 18.12 95 TYR B N 1
ATOM 3759 C CA . TYR B 2 95 ? 140.329 157.053 205.612 1.00 18.12 95 TYR B CA 1
ATOM 3760 C C . TYR B 2 95 ? 141.534 157.826 205.098 1.00 18.12 95 TYR B C 1
ATOM 3761 O O . TYR B 2 95 ? 141.780 158.961 205.516 1.00 18.12 95 TYR B O 1
ATOM 3770 N N . ASN B 2 96 ? 142.294 157.209 204.195 1.00 17.19 96 ASN B N 1
ATOM 3771 C CA . ASN B 2 96 ? 143.487 157.810 203.623 1.00 17.19 96 ASN B CA 1
ATOM 3772 C C . ASN B 2 96 ? 143.170 158.664 202.406 1.00 17.19 96 ASN B C 1
ATOM 3773 O O . ASN B 2 96 ? 144.030 158.840 201.536 1.00 17.19 96 ASN B O 1
ATOM 3778 N N . ASN B 2 97 ? 141.955 159.195 202.329 1.00 16.45 97 ASN B N 1
ATOM 3779 C CA . ASN B 2 97 ? 141.483 159.864 201.130 1.00 16.45 97 ASN B CA 1
ATOM 3780 C C . ASN B 2 97 ? 142.003 161.290 201.049 1.00 16.45 97 ASN B C 1
ATOM 3781 O O . ASN B 2 97 ? 141.858 162.070 201.994 1.00 16.45 97 ASN B O 1
ATOM 3786 N N . ALA B 2 98 ? 142.611 161.623 199.917 1.00 18.79 98 ALA B N 1
ATOM 3787 C CA . ALA B 2 98 ? 142.767 163.010 199.526 1.00 18.79 98 ALA B CA 1
ATOM 3788 C C . ALA B 2 98 ? 141.478 163.497 198.868 1.00 18.79 98 ALA B C 1
ATOM 3789 O O . ALA B 2 98 ? 140.587 162.713 198.534 1.00 18.79 98 ALA B O 1
ATOM 3791 N N . ASP B 2 99 ? 141.379 164.810 198.682 1.00 20.75 99 ASP B N 1
ATOM 3792 C CA . ASP B 2 99 ? 140.182 165.503 198.211 1.00 20.75 99 ASP B CA 1
ATOM 3793 C C . ASP B 2 99 ? 139.131 165.650 199.303 1.00 20.75 99 ASP B C 1
ATOM 3794 O O . ASP B 2 99 ? 138.128 166.336 199.075 1.00 20.75 99 ASP B O 1
ATOM 3799 N N . GLY B 2 100 ? 139.315 165.043 200.470 1.00 19.84 100 GLY B N 1
ATOM 3800 C CA . GLY B 2 100 ? 138.328 165.138 201.525 1.00 19.84 100 GLY B CA 1
ATOM 3801 C C . GLY B 2 100 ? 136.977 164.580 201.136 1.00 19.84 100 GLY B C 1
ATOM 3802 O O . GLY B 2 100 ? 135.992 164.799 201.847 1.00 19.84 100 GLY B O 1
ATOM 3803 N N . MET B 2 101 ? 136.912 163.861 200.016 1.00 18.82 101 MET B N 1
ATOM 3804 C CA . MET B 2 101 ? 135.672 163.249 199.551 1.00 18.82 101 MET B CA 1
ATOM 3805 C C . MET B 2 101 ? 135.678 161.774 199.927 1.00 18.82 101 MET B C 1
ATOM 3806 O O . MET B 2 101 ? 136.469 160.994 199.391 1.00 18.82 101 MET B O 1
ATOM 3811 N N . TYR B 2 102 ? 134.782 161.389 200.833 1.00 14.72 102 TYR B N 1
ATOM 3812 C CA . TYR B 2 102 ? 134.752 160.038 201.379 1.00 14.72 102 TYR B CA 1
ATOM 3813 C C . TYR B 2 102 ? 133.669 159.171 200.745 1.00 14.72 102 TYR B C 1
ATOM 3814 O O . TYR B 2 102 ? 133.967 158.122 200.169 1.00 14.72 102 TYR B O 1
ATOM 3823 N N . GLU B 2 103 ? 132.414 159.599 200.835 1.00 15.07 103 GLU B N 1
ATOM 3824 C CA . GLU B 2 103 ? 131.296 158.743 200.475 1.00 15.07 103 GLU B CA 1
ATOM 3825 C C . GLU B 2 103 ? 131.242 158.520 198.963 1.00 15.07 103 GLU B C 1
ATOM 3826 O O . GLU B 2 103 ? 132.009 159.092 198.184 1.00 15.07 103 GLU B O 1
ATOM 3832 N N . VAL B 2 104 ? 130.311 157.660 198.552 1.00 11.92 104 VAL B N 1
ATOM 3833 C CA . VAL B 2 104 ? 130.175 157.236 197.163 1.00 11.92 104 VAL B CA 1
ATOM 3834 C C . VAL B 2 104 ? 129.398 158.276 196.369 1.00 11.92 104 VAL B C 1
ATOM 3835 O O . VAL B 2 104 ? 128.814 159.204 196.938 1.00 11.92 104 VAL B O 1
ATOM 3839 N N . SER B 2 105 ? 129.379 158.120 195.046 1.00 11.00 105 SER B N 1
ATOM 3840 C CA . SER B 2 105 ? 128.836 159.141 194.155 1.00 11.00 105 SER B CA 1
ATOM 3841 C C . SER B 2 105 ? 127.352 158.945 193.840 1.00 11.00 105 SER B C 1
ATOM 3842 O O . SER B 2 105 ? 126.534 159.823 194.133 1.00 11.00 105 SER B O 1
ATOM 3845 N N . PHE B 2 106 ? 126.986 157.809 193.242 1.00 11.73 106 PHE B N 1
ATOM 3846 C CA . PHE B 2 106 ? 125.657 157.691 192.652 1.00 11.73 106 PHE B CA 1
ATOM 3847 C C . PHE B 2 106 ? 124.553 157.425 193.667 1.00 11.73 106 PHE B C 1
ATOM 3848 O O . PHE B 2 106 ? 123.440 157.935 193.499 1.00 11.73 106 PHE B O 1
ATOM 3856 N N . TYR B 2 107 ? 124.817 156.640 194.709 1.00 13.26 107 TYR B N 1
ATOM 3857 C CA . TYR B 2 107 ? 123.781 156.229 195.657 1.00 13.26 107 TYR B CA 1
ATOM 3858 C C . TYR B 2 107 ? 122.676 155.450 194.936 1.00 13.26 107 TYR B C 1
ATOM 3859 O O . TYR B 2 107 ? 121.521 155.873 194.854 1.00 13.26 107 TYR B O 1
ATOM 3868 N N . SER B 2 108 ? 123.064 154.291 194.411 1.00 11.48 108 SER B N 1
ATOM 3869 C CA . SER B 2 108 ? 122.196 153.493 193.562 1.00 11.48 108 SER B CA 1
ATOM 3870 C C . SER B 2 108 ? 121.040 152.898 194.358 1.00 11.48 108 SER B C 1
ATOM 3871 O O . SER B 2 108 ? 120.949 153.031 195.579 1.00 11.48 108 SER B O 1
ATOM 3874 N N . ASN B 2 109 ? 120.150 152.227 193.632 1.00 14.71 109 ASN B N 1
ATOM 3875 C CA . ASN B 2 109 ? 119.049 151.509 194.248 1.00 14.71 109 ASN B CA 1
ATOM 3876 C C . ASN B 2 109 ? 119.580 150.357 195.099 1.00 14.71 109 ASN B C 1
ATOM 3877 O O . ASN B 2 109 ? 120.768 150.031 195.092 1.00 14.71 109 ASN B O 1
ATOM 3882 N N . ALA B 2 110 ? 118.667 149.734 195.838 1.00 15.80 110 ALA B N 1
ATOM 3883 C CA . ALA B 2 110 ? 118.992 148.638 196.736 1.00 15.80 110 ALA B CA 1
ATOM 3884 C C . ALA B 2 110 ? 117.991 147.516 196.536 1.00 15.80 110 ALA B C 1
ATOM 3885 O O . ALA B 2 110 ? 116.780 147.754 196.530 1.00 15.80 110 ALA B O 1
ATOM 3887 N N . VAL B 2 111 ? 118.497 146.307 196.368 1.00 17.19 111 VAL B N 1
ATOM 3888 C CA . VAL B 2 111 ? 117.651 145.127 196.270 1.00 17.19 111 VAL B CA 1
ATOM 3889 C C . VAL B 2 111 ? 117.148 144.756 197.655 1.00 17.19 111 VAL B C 1
ATOM 3890 O O . VAL B 2 111 ? 117.791 145.039 198.671 1.00 17.19 111 VAL B O 1
ATOM 3894 N N . VAL B 2 112 ? 115.982 144.121 197.704 1.00 22.52 112 VAL B N 1
ATOM 3895 C CA . VAL B 2 112 ? 115.429 143.642 198.965 1.00 22.52 112 VAL B CA 1
ATOM 3896 C C . VAL B 2 112 ? 114.639 142.371 198.705 1.00 22.52 112 VAL B C 1
ATOM 3897 O O . VAL B 2 112 ? 113.762 142.339 197.836 1.00 22.52 112 VAL B O 1
ATOM 3901 N N . SER B 2 113 ? 114.948 141.328 199.468 1.00 28.77 113 SER B N 1
ATOM 3902 C CA . SER B 2 113 ? 114.201 140.083 199.439 1.00 28.77 113 SER B CA 1
ATOM 3903 C C . SER B 2 113 ? 113.164 140.094 200.561 1.00 28.77 113 SER B C 1
ATOM 3904 O O . SER B 2 113 ? 112.943 141.112 201.221 1.00 28.77 113 SER B O 1
ATOM 3907 N N . TYR B 2 114 ? 112.514 138.953 200.790 1.00 33.57 114 TYR B N 1
ATOM 3908 C CA . TYR B 2 114 ? 111.491 138.854 201.823 1.00 33.57 114 TYR B CA 1
ATOM 3909 C C . TYR B 2 114 ? 112.026 138.347 203.155 1.00 33.57 114 TYR B C 1
ATOM 3910 O O . TYR B 2 114 ? 111.359 138.526 204.180 1.00 33.57 114 TYR B O 1
ATOM 3919 N N . ASP B 2 115 ? 113.202 137.716 203.166 1.00 32.63 115 ASP B N 1
ATOM 3920 C CA . ASP B 2 115 ? 113.855 137.358 204.419 1.00 32.63 115 ASP B CA 1
ATOM 3921 C C . ASP B 2 115 ? 114.469 138.556 205.130 1.00 32.63 115 ASP B C 1
ATOM 3922 O O . ASP B 2 115 ? 114.892 138.419 206.283 1.00 32.63 115 ASP B O 1
ATOM 3927 N N . GLY B 2 116 ? 114.529 139.716 204.482 1.00 26.04 116 GLY B N 1
ATOM 3928 C CA . GLY B 2 116 ? 115.080 140.907 205.088 1.00 26.04 116 GLY B CA 1
ATOM 3929 C C . GLY B 2 116 ? 116.483 141.243 204.640 1.00 26.04 116 GLY B C 1
ATOM 3930 O O . GLY B 2 116 ? 116.985 142.320 204.984 1.00 26.04 116 GLY B O 1
ATOM 3931 N N . SER B 2 117 ? 117.128 140.357 203.890 1.00 23.95 117 SER B N 1
ATOM 3932 C CA . SER B 2 117 ? 118.482 140.614 203.435 1.00 23.95 117 SER B CA 1
ATOM 3933 C C . SER B 2 117 ? 118.515 141.844 202.538 1.00 23.95 117 SER B C 1
ATOM 3934 O O . SER B 2 117 ? 117.493 142.309 202.030 1.00 23.95 117 SER B O 1
ATOM 3937 N N . ILE B 2 118 ? 119.717 142.377 202.354 1.00 16.87 118 ILE B N 1
ATOM 3938 C CA . ILE B 2 118 ? 119.928 143.551 201.520 1.00 16.87 118 ILE B CA 1
ATOM 3939 C C . ILE B 2 118 ? 121.292 143.429 200.867 1.00 16.87 118 ILE B C 1
ATOM 3940 O O . ILE B 2 118 ? 122.271 143.032 201.510 1.00 16.87 118 ILE B O 1
ATOM 3945 N N . PHE B 2 119 ? 121.342 143.815 199.591 1.00 11.87 119 PHE B N 1
ATOM 3946 C CA . PHE B 2 119 ? 122.506 143.650 198.722 1.00 11.87 119 PHE B CA 1
ATOM 3947 C C . PHE B 2 119 ? 122.632 144.930 197.903 1.00 11.87 119 PHE B C 1
ATOM 3948 O O . PHE B 2 119 ? 121.850 145.157 196.977 1.00 11.87 119 PHE B O 1
ATOM 3956 N N . TRP B 2 120 ? 123.618 145.756 198.242 1.00 11.76 120 TRP B N 1
ATOM 3957 C CA . TRP B 2 120 ? 123.731 147.114 197.726 1.00 11.76 120 TRP B CA 1
ATOM 3958 C C . TRP B 2 120 ? 125.151 147.334 197.234 1.00 11.76 120 TRP B C 1
ATOM 3959 O O . TRP B 2 120 ? 126.100 147.209 198.011 1.00 11.76 120 TRP B O 1
ATOM 3970 N N . LEU B 2 121 ? 125.305 147.648 195.954 1.00 10.70 121 LEU B N 1
ATOM 3971 C CA . LEU B 2 121 ? 126.611 148.005 195.403 1.00 10.70 121 LEU B CA 1
ATOM 3972 C C . LEU B 2 121 ? 126.492 149.286 194.594 1.00 10.70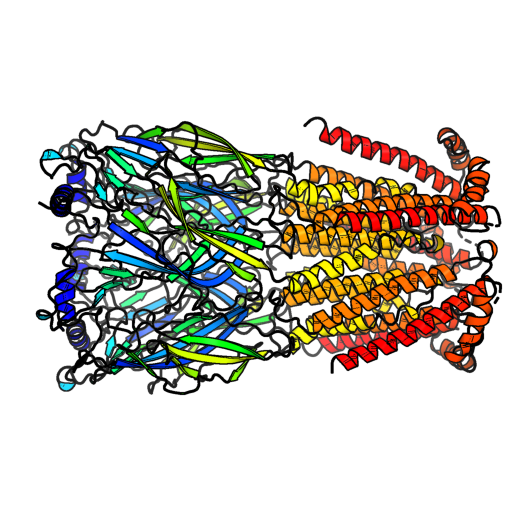 121 LEU B C 1
ATOM 3973 O O . LEU B 2 121 ? 125.877 149.276 193.508 1.00 10.70 121 LEU B O 1
ATOM 3978 N N . PRO B 2 122 ? 127.007 150.403 195.093 1.00 10.52 122 PRO B N 1
ATOM 3979 C CA . PRO B 2 122 ? 127.110 151.598 194.281 1.00 10.52 122 PRO B CA 1
ATOM 3980 C C . PRO B 2 122 ? 128.478 151.695 193.636 1.00 10.52 122 PRO B C 1
ATOM 3981 O O . PRO B 2 122 ? 129.416 150.994 194.042 1.00 10.52 122 PRO B O 1
ATOM 3985 N N . PRO B 2 123 ? 128.634 152.551 192.640 1.00 9.40 123 PRO B N 1
ATOM 3986 C CA . PRO B 2 123 ? 129.956 152.757 192.048 1.00 9.40 123 PRO B CA 1
ATOM 3987 C C . PRO B 2 123 ? 130.730 153.845 192.764 1.00 9.40 123 PRO B C 1
ATOM 3988 O O . PRO B 2 123 ? 130.209 154.479 193.685 1.00 9.40 123 PRO B O 1
ATOM 3992 N N . ALA B 2 124 ? 131.972 154.069 192.356 1.00 8.44 124 ALA B N 1
ATOM 3993 C CA . ALA B 2 124 ? 132.757 155.129 192.962 1.00 8.44 124 ALA B CA 1
ATOM 3994 C C . ALA B 2 124 ? 134.049 155.308 192.189 1.00 8.44 124 ALA B C 1
ATOM 3995 O O . ALA B 2 124 ? 134.556 154.364 191.578 1.00 8.44 124 ALA B O 1
ATOM 3997 N N . ILE B 2 125 ? 134.566 156.532 192.213 1.00 9.03 125 ILE B N 1
ATOM 3998 C CA . ILE B 2 125 ? 135.944 156.818 191.841 1.00 9.03 125 ILE B CA 1
ATOM 3999 C C . ILE B 2 125 ? 136.662 157.256 193.104 1.00 9.03 125 ILE B C 1
ATOM 4000 O O . ILE B 2 125 ? 136.200 158.162 193.807 1.00 9.03 125 ILE B O 1
ATOM 4005 N N . TYR B 2 126 ? 137.776 156.605 193.400 1.00 11.02 126 TYR B N 1
ATOM 4006 C CA . TYR B 2 126 ? 138.479 156.815 194.652 1.00 11.02 126 TYR B CA 1
ATOM 4007 C C . TYR B 2 126 ? 139.896 157.291 194.385 1.00 11.02 126 TYR B C 1
ATOM 4008 O O . TYR B 2 126 ? 140.595 156.758 193.512 1.00 11.02 126 TYR B O 1
ATOM 4017 N N . LYS B 2 127 ? 140.293 158.312 195.141 1.00 14.32 127 LYS B N 1
ATOM 4018 C CA . LYS B 2 127 ? 141.620 158.913 195.091 1.00 14.32 127 LYS B CA 1
ATOM 4019 C C . LYS B 2 127 ? 142.343 158.537 196.380 1.00 14.32 127 LYS B C 1
ATOM 4020 O O . LYS B 2 127 ? 142.330 159.282 197.360 1.00 14.32 127 LYS B O 1
ATOM 4026 N N . SER B 2 128 ? 142.982 157.377 196.364 1.00 14.43 128 SER B N 1
ATOM 4027 C CA . SER B 2 128 ? 143.731 156.912 197.515 1.00 14.43 128 SER B CA 1
ATOM 4028 C C . SER B 2 128 ? 145.118 157.539 197.535 1.00 14.43 128 SER B C 1
ATOM 4029 O O . SER B 2 128 ? 145.592 158.100 196.543 1.00 14.43 128 SER B O 1
ATOM 4032 N N . ALA B 2 129 ? 145.771 157.433 198.686 1.00 17.07 129 ALA B N 1
ATOM 4033 C CA . ALA B 2 129 ? 147.103 157.988 198.903 1.00 17.07 129 ALA B CA 1
ATOM 4034 C C . ALA B 2 129 ? 148.027 156.845 199.297 1.00 17.07 129 ALA B C 1
ATOM 4035 O O . ALA B 2 129 ? 148.011 156.394 200.446 1.00 17.07 129 ALA B O 1
ATOM 4037 N N . CYS B 2 130 ? 148.831 156.380 198.348 1.00 19.09 130 CYS B N 1
ATOM 4038 C CA . CYS B 2 130 ? 149.789 155.314 198.586 1.00 19.09 130 CYS B CA 1
ATOM 4039 C C . CYS B 2 130 ? 151.201 155.851 198.424 1.00 19.09 130 CYS B C 1
ATOM 4040 O O . CYS B 2 130 ? 151.492 156.588 197.477 1.00 19.09 130 CYS B O 1
ATOM 4043 N N . LYS B 2 131 ? 152.073 155.473 199.352 1.00 22.13 131 LYS B N 1
ATOM 4044 C CA . LYS B 2 131 ? 153.438 155.969 199.356 1.00 22.13 131 LYS B CA 1
ATOM 4045 C C . LYS B 2 131 ? 154.283 155.197 198.355 1.00 22.13 131 LYS B C 1
ATOM 4046 O O . LYS B 2 131 ? 154.203 153.969 198.263 1.00 22.13 131 LYS B O 1
ATOM 4052 N N . ILE B 2 132 ? 155.100 155.930 197.609 1.00 19.50 132 ILE B N 1
ATOM 4053 C CA . ILE B 2 132 ? 155.840 155.392 196.477 1.00 19.50 132 ILE B CA 1
ATOM 4054 C C . ILE B 2 132 ? 157.237 155.021 196.949 1.00 19.50 132 ILE B C 1
ATOM 4055 O O . ILE B 2 132 ? 157.987 155.879 197.429 1.00 19.50 132 ILE B O 1
ATOM 4060 N N . GLU B 2 133 ? 157.589 153.745 196.812 1.00 20.31 133 GLU B N 1
ATOM 4061 C CA . GLU B 2 133 ? 158.939 153.272 197.116 1.00 20.31 133 GLU B CA 1
ATOM 4062 C C . GLU B 2 133 ? 159.739 153.333 195.821 1.00 20.31 133 GLU B C 1
ATOM 4063 O O . GLU B 2 133 ? 159.589 152.485 194.939 1.00 20.31 133 GLU B O 1
ATOM 4069 N N . VAL B 2 134 ? 160.584 154.352 195.700 1.00 18.85 134 VAL B N 1
ATOM 4070 C CA . VAL B 2 134 ? 161.248 154.650 194.437 1.00 18.85 134 VAL B CA 1
ATOM 4071 C C . VAL B 2 134 ? 162.754 154.465 194.568 1.00 18.85 134 VAL B C 1
ATOM 4072 O O . VAL B 2 134 ? 163.479 155.397 194.930 1.00 18.85 134 VAL B O 1
ATOM 4076 N N . LYS B 2 135 ? 163.228 153.269 194.277 1.00 19.39 135 LYS B N 1
ATOM 4077 C CA . LYS B 2 135 ? 164.659 153.008 194.189 1.00 19.39 135 LYS B CA 1
ATOM 4078 C C . LYS B 2 135 ? 165.054 152.343 192.882 1.00 19.39 135 LYS B C 1
ATOM 4079 O O . LYS B 2 135 ? 166.080 152.704 192.302 1.00 19.39 135 LYS B O 1
ATOM 4085 N N . HIS B 2 136 ? 164.266 151.387 192.403 1.00 16.69 136 HIS B N 1
ATOM 4086 C CA . HIS B 2 136 ? 164.533 150.712 191.135 1.00 16.69 136 HIS B CA 1
ATOM 4087 C C . HIS B 2 136 ? 163.677 151.315 190.022 1.00 16.69 136 HIS B C 1
ATOM 4088 O O . HIS B 2 136 ? 162.811 150.670 189.438 1.00 16.69 136 HIS B O 1
ATOM 4095 N N . PHE B 2 137 ? 163.939 152.573 189.738 1.00 15.02 137 PHE B N 1
ATOM 4096 C CA . PHE B 2 137 ? 163.184 153.291 188.721 1.00 15.02 137 PHE B CA 1
ATOM 4097 C C . PHE B 2 137 ? 163.774 153.007 187.344 1.00 15.02 137 PHE B C 1
ATOM 4098 O O . PHE B 2 137 ? 164.990 153.122 187.168 1.00 15.02 137 PHE B O 1
ATOM 4106 N N . PRO B 2 138 ? 162.956 152.640 186.342 1.00 15.15 138 PRO B N 1
ATOM 4107 C CA . PRO B 2 138 ? 161.505 152.422 186.337 1.00 15.15 138 PRO B CA 1
ATOM 4108 C C . PRO B 2 138 ? 161.058 151.013 186.724 1.00 15.15 138 PRO B C 1
ATOM 4109 O O . PRO B 2 138 ? 159.865 150.799 186.936 1.00 15.15 138 PRO B O 1
ATOM 4113 N N . PHE B 2 139 ? 161.990 150.066 186.810 1.00 16.30 139 PHE B N 1
ATOM 4114 C CA . PHE B 2 139 ? 161.631 148.688 187.124 1.00 16.30 139 PHE B CA 1
ATOM 4115 C C . PHE B 2 139 ? 161.239 148.564 188.588 1.00 16.30 139 PHE B C 1
ATOM 4116 O O . PHE B 2 139 ? 161.970 147.960 189.379 1.00 16.30 139 PHE B O 1
ATOM 4124 N N . ASP B 2 140 ? 160.092 149.123 188.959 1.00 18.34 140 ASP B N 1
ATOM 4125 C CA . ASP B 2 140 ? 159.674 149.201 190.349 1.00 18.34 140 ASP B CA 1
ATOM 4126 C C . ASP B 2 140 ? 158.351 148.480 190.547 1.00 18.34 140 ASP B C 1
ATOM 4127 O O . ASP B 2 140 ? 157.531 148.383 189.630 1.00 18.34 140 ASP B O 1
ATOM 4132 N N . GLN B 2 141 ? 158.156 147.974 191.761 1.00 18.61 141 GLN B N 1
ATOM 4133 C CA . GLN B 2 141 ? 156.922 147.305 192.163 1.00 18.61 141 GLN B CA 1
ATOM 4134 C C . GLN B 2 141 ? 156.280 148.145 193.260 1.00 18.61 141 GLN B C 1
ATOM 4135 O O . GLN B 2 141 ? 156.672 148.062 194.428 1.00 18.61 141 GLN B O 1
ATOM 4141 N N . GLN B 2 142 ? 155.287 148.939 192.883 1.00 18.52 142 GLN B N 1
ATOM 4142 C CA . GLN B 2 142 ? 154.609 149.794 193.838 1.00 18.52 142 GLN B CA 1
ATOM 4143 C C . GLN B 2 142 ? 153.535 149.011 194.584 1.00 18.52 142 GLN B C 1
ATOM 4144 O O . GLN B 2 142 ? 153.124 147.916 194.187 1.00 18.52 142 GLN B O 1
ATOM 4150 N N . ASN B 2 143 ? 153.053 149.614 195.667 1.00 20.04 143 ASN B N 1
ATOM 4151 C CA . ASN B 2 143 ? 152.198 148.918 196.622 1.00 20.04 143 ASN B CA 1
ATOM 4152 C C . ASN B 2 143 ? 151.229 149.941 197.201 1.00 20.04 143 ASN B C 1
ATOM 4153 O O . ASN B 2 143 ? 151.602 150.713 198.088 1.00 20.04 143 ASN B O 1
ATOM 4158 N N . CYS B 2 144 ? 149.996 149.938 196.708 1.00 18.64 144 CYS B N 1
ATOM 4159 C CA . CYS B 2 144 ? 149.020 150.948 197.085 1.00 18.64 144 CYS B CA 1
ATOM 4160 C C . CYS B 2 144 ? 147.930 150.331 197.947 1.00 18.64 144 CYS B C 1
ATOM 4161 O O . CYS B 2 144 ? 147.353 149.296 197.594 1.00 18.64 144 CYS B O 1
ATOM 4164 N N . THR B 2 145 ? 147.654 150.981 199.069 1.00 17.78 145 THR B N 1
ATOM 4165 C CA . THR B 2 145 ? 146.753 150.481 200.091 1.00 17.78 145 THR B CA 1
ATOM 4166 C C . THR B 2 145 ? 145.400 151.169 199.985 1.00 17.78 145 THR B C 1
ATOM 4167 O O . THR B 2 145 ? 145.291 152.297 199.500 1.00 17.78 145 THR B O 1
ATOM 4171 N N . MET B 2 146 ? 144.362 150.473 200.438 1.00 15.50 146 MET B N 1
ATOM 4172 C CA . MET B 2 146 ? 143.014 151.022 200.468 1.00 15.50 146 MET B CA 1
ATOM 4173 C C . MET B 2 146 ? 142.320 150.547 201.732 1.00 15.50 146 MET B C 1
ATOM 4174 O O . MET B 2 146 ? 142.137 149.343 201.932 1.00 15.50 146 MET B O 1
ATOM 4179 N N . LYS B 2 147 ? 141.939 151.494 202.576 1.00 16.45 147 LYS B N 1
ATOM 4180 C CA . LYS B 2 147 ? 141.230 151.218 203.811 1.00 16.45 147 LYS B CA 1
ATOM 4181 C C . LYS B 2 147 ? 139.727 151.163 203.581 1.00 16.45 147 LYS B C 1
ATOM 4182 O O . LYS B 2 147 ? 139.207 151.602 202.554 1.00 16.45 147 LYS B O 1
ATOM 4188 N N . PHE B 2 148 ? 139.027 150.605 204.562 1.00 14.79 148 PHE B N 1
ATOM 4189 C CA . PHE B 2 148 ? 137.568 150.607 204.573 1.00 14.79 148 PHE B CA 1
ATOM 4190 C C . PHE B 2 148 ? 137.113 150.403 206.005 1.00 14.79 148 PHE B C 1
ATOM 4191 O O . PHE B 2 148 ? 137.461 149.390 206.626 1.00 14.79 148 PHE B O 1
ATOM 4199 N N . ARG B 2 149 ? 136.362 151.369 206.524 1.00 19.35 149 ARG B N 1
ATOM 4200 C CA . ARG B 2 149 ? 135.814 151.318 207.868 1.00 19.35 149 ARG B CA 1
ATOM 4201 C C . ARG B 2 149 ? 134.801 152.441 208.015 1.00 19.35 149 ARG B C 1
ATOM 4202 O O . ARG B 2 149 ? 134.938 153.499 207.398 1.00 19.35 149 ARG B O 1
ATOM 4210 N N . SER B 2 150 ? 133.788 152.198 208.840 1.00 18.82 150 SER B N 1
ATOM 4211 C CA . SER B 2 150 ? 132.784 153.212 209.103 1.00 18.82 150 SER B CA 1
ATOM 4212 C C . SER B 2 150 ? 133.369 154.334 209.950 1.00 18.82 150 SER B C 1
ATOM 4213 O O . SER B 2 150 ? 134.406 154.183 210.600 1.00 18.82 150 SER B O 1
ATOM 4216 N N . TRP B 2 151 ? 132.682 155.476 209.941 1.00 17.46 151 TRP B N 1
ATOM 4217 C CA . TRP B 2 151 ? 133.098 156.629 210.726 1.00 17.46 151 TRP B CA 1
ATOM 4218 C C . TRP B 2 151 ? 131.919 157.235 211.476 1.00 17.46 151 TRP B C 1
ATOM 4219 O O . TRP B 2 151 ? 131.891 158.441 211.734 1.00 17.46 151 TRP B O 1
ATOM 4230 N N . THR B 2 152 ? 130.936 156.407 211.825 1.00 19.93 152 THR B N 1
ATOM 4231 C CA . THR B 2 152 ? 129.892 156.799 212.763 1.00 19.93 152 THR B CA 1
ATOM 4232 C C . THR B 2 152 ? 129.707 155.736 213.839 1.00 19.93 152 THR B C 1
ATOM 4233 O O . THR B 2 152 ? 129.362 156.055 214.981 1.00 19.93 152 THR B O 1
ATOM 4237 N N . TYR B 2 153 ? 129.938 154.475 213.486 1.00 23.33 153 TYR B N 1
ATOM 4238 C CA . TYR B 2 153 ? 129.727 153.342 214.374 1.00 23.33 153 TYR B CA 1
ATOM 4239 C C . TYR B 2 153 ? 131.060 152.731 214.785 1.00 23.33 153 TYR B C 1
ATOM 4240 O O . TYR B 2 153 ? 132.129 153.123 214.312 1.00 23.33 153 TYR B O 1
ATOM 4249 N N . ASP B 2 154 ? 130.978 151.750 215.683 1.00 31.14 154 ASP B N 1
ATOM 4250 C CA . ASP B 2 154 ? 132.160 151.048 216.170 1.00 31.14 154 ASP B CA 1
ATOM 4251 C C . ASP B 2 154 ? 131.930 149.542 216.167 1.00 31.14 154 ASP B C 1
ATOM 4252 O O . ASP B 2 154 ? 130.928 149.063 215.626 1.00 31.14 154 ASP B O 1
ATOM 4257 N N . ARG B 2 155 ? 132.849 148.786 216.770 1.00 33.05 155 ARG B N 1
ATOM 4258 C CA . ARG B 2 155 ? 132.767 147.332 216.718 1.00 33.05 155 ARG B CA 1
ATOM 4259 C C . ARG B 2 155 ? 131.661 146.772 217.600 1.00 33.05 155 ARG B C 1
ATOM 4260 O O . ARG B 2 155 ? 131.217 145.643 217.368 1.00 33.05 155 ARG B O 1
ATOM 4268 N N . THR B 2 156 ? 131.212 147.519 218.604 1.00 33.37 156 THR B N 1
ATOM 4269 C CA . THR B 2 156 ? 130.147 147.052 219.480 1.00 33.37 156 THR B CA 1
ATOM 4270 C C . THR B 2 156 ? 128.760 147.303 218.907 1.00 33.37 156 THR B C 1
ATOM 4271 O O . THR B 2 156 ? 127.768 147.111 219.617 1.00 33.37 156 THR B O 1
ATOM 4275 N N . GLU B 2 157 ? 128.669 147.726 217.647 1.00 30.43 157 GLU B N 1
ATOM 4276 C CA . GLU B 2 157 ? 127.389 147.891 216.972 1.00 30.43 157 GLU B CA 1
ATOM 4277 C C . GLU B 2 157 ? 127.357 147.303 215.571 1.00 30.43 157 GLU B C 1
ATOM 4278 O O . GLU B 2 157 ? 126.261 147.011 215.078 1.00 30.43 157 GLU B O 1
ATOM 4284 N N . ILE B 2 158 ? 128.504 147.121 214.914 1.00 25.62 158 ILE B N 1
ATOM 4285 C CA . ILE B 2 158 ? 128.587 146.394 213.655 1.00 25.62 158 ILE B CA 1
ATOM 4286 C C . ILE B 2 158 ? 129.900 145.626 213.628 1.00 25.62 158 ILE B C 1
ATOM 4287 O O . ILE B 2 158 ? 130.836 145.920 214.373 1.00 25.62 158 ILE B O 1
ATOM 4292 N N . ASP B 2 159 ? 129.959 144.632 212.746 1.00 22.24 159 ASP B N 1
ATOM 4293 C CA . ASP B 2 159 ? 131.153 143.813 212.567 1.00 22.24 159 ASP B CA 1
ATOM 4294 C C . ASP B 2 159 ? 131.309 143.533 211.082 1.00 22.24 159 ASP B C 1
ATOM 4295 O O . ASP B 2 159 ? 130.496 142.813 210.495 1.00 22.24 159 ASP B O 1
ATOM 4300 N N . LEU B 2 160 ? 132.348 144.098 210.478 1.00 18.60 160 LEU B N 1
ATOM 4301 C CA . LEU B 2 160 ? 132.585 143.914 209.057 1.00 18.60 160 LEU B CA 1
ATOM 4302 C C . LEU B 2 160 ? 133.215 142.553 208.794 1.00 18.60 160 LEU B C 1
ATOM 4303 O O . LEU B 2 160 ? 133.862 141.964 209.664 1.00 18.60 160 LEU B O 1
ATOM 4308 N N . VAL B 2 161 ? 133.017 142.056 207.576 1.00 15.60 161 VAL B N 1
ATOM 4309 C CA . VAL B 2 161 ? 133.463 140.722 207.199 1.00 15.60 161 VAL B CA 1
ATOM 4310 C C . VAL B 2 161 ? 133.800 140.725 205.718 1.00 15.60 161 VAL B C 1
ATOM 4311 O O . VAL B 2 161 ? 133.252 141.508 204.939 1.00 15.60 161 VAL B O 1
ATOM 4315 N N . LEU B 2 162 ? 134.711 139.839 205.332 1.00 16.08 162 LEU B N 1
ATOM 4316 C CA . LEU B 2 162 ? 135.055 139.623 203.937 1.00 16.08 162 LEU B CA 1
ATOM 4317 C C . LEU B 2 162 ? 134.304 138.415 203.393 1.00 16.08 162 LEU B C 1
ATOM 4318 O O . LEU B 2 162 ? 133.943 137.498 204.135 1.00 16.08 162 LEU B O 1
ATOM 4323 N N . LYS B 2 163 ? 134.074 138.424 202.083 1.00 15.41 163 LYS B N 1
ATOM 4324 C CA . LYS B 2 163 ? 133.460 137.301 201.389 1.00 15.41 163 LYS B CA 1
ATOM 4325 C C . LYS B 2 163 ? 134.451 136.520 200.545 1.00 15.41 163 LYS B C 1
ATOM 4326 O O . LYS B 2 163 ? 134.362 135.290 200.478 1.00 15.41 163 LYS B O 1
ATOM 4332 N N . SER B 2 164 ? 135.386 137.211 199.903 1.00 15.69 164 SER B N 1
ATOM 4333 C CA . SER B 2 164 ? 136.457 136.579 199.147 1.00 15.69 164 SER B CA 1
ATOM 4334 C C . SER B 2 164 ? 137.749 137.305 199.478 1.00 15.69 164 SER B C 1
ATOM 4335 O O . SER B 2 164 ? 137.784 138.540 199.477 1.00 15.69 164 SER B O 1
ATOM 4338 N N . GLU B 2 165 ? 138.812 136.547 199.760 1.00 17.24 165 GLU B N 1
ATOM 4339 C CA . GLU B 2 165 ? 140.044 137.180 200.210 1.00 17.24 165 GLU B CA 1
ATOM 4340 C C . GLU B 2 165 ? 140.688 138.022 199.123 1.00 17.24 165 GLU B C 1
ATOM 4341 O O . GLU B 2 165 ? 141.639 138.756 199.411 1.00 17.24 165 GLU B O 1
ATOM 4347 N N . VAL B 2 166 ? 140.206 137.921 197.890 1.00 16.56 166 VAL B N 1
ATOM 4348 C CA . VAL B 2 166 ? 140.799 138.583 196.739 1.00 16.56 166 VAL B CA 1
ATOM 4349 C C . VAL B 2 166 ? 139.761 139.502 196.114 1.00 16.56 166 VAL B C 1
ATOM 4350 O O . VAL B 2 166 ? 138.565 139.191 196.106 1.00 16.56 166 VAL B O 1
ATOM 4354 N N . ALA B 2 167 ? 140.220 140.638 195.598 1.00 15.57 167 ALA B N 1
ATOM 4355 C CA . ALA B 2 167 ? 139.346 141.584 194.919 1.00 15.57 167 ALA B CA 1
ATOM 4356 C C . ALA B 2 167 ? 139.067 141.094 193.503 1.00 15.57 167 ALA B C 1
ATOM 4357 O O . ALA B 2 167 ? 140.000 140.834 192.737 1.00 15.57 167 ALA B O 1
ATOM 4359 N N . SER B 2 168 ? 137.789 140.971 193.156 1.00 15.49 168 SER B N 1
ATOM 4360 C CA . SER B 2 168 ? 137.415 140.468 191.843 1.00 15.49 168 SER B CA 1
ATOM 4361 C C . SER B 2 168 ? 138.002 141.346 190.742 1.00 15.49 168 SER B C 1
ATOM 4362 O O . SER B 2 168 ? 138.322 142.519 190.948 1.00 15.49 168 SER B O 1
ATOM 4365 N N . LEU B 2 169 ? 138.151 140.754 189.552 1.00 15.37 169 LEU B N 1
ATOM 4366 C CA . LEU B 2 169 ? 138.733 141.473 188.426 1.00 15.37 169 LEU B CA 1
ATOM 4367 C C . LEU B 2 169 ? 138.068 141.170 187.087 1.00 15.37 169 LEU B C 1
ATOM 4368 O O . LEU B 2 169 ? 138.620 141.549 186.048 1.00 15.37 169 LEU B O 1
ATOM 4373 N N . ASP B 2 170 ? 136.887 140.544 187.127 1.00 17.79 170 ASP B N 1
ATOM 4374 C CA . ASP B 2 170 ? 136.168 140.074 185.909 1.00 17.79 170 ASP B CA 1
ATOM 4375 C C . ASP B 2 170 ? 135.812 141.224 184.958 1.00 17.79 170 ASP B C 1
ATOM 4376 O O . ASP B 2 170 ? 135.933 141.018 183.734 1.00 17.79 170 ASP B O 1
ATOM 4381 N N . ASP B 2 171 ? 135.392 142.379 185.482 1.00 15.95 171 ASP B N 1
ATOM 4382 C CA . ASP B 2 171 ? 134.992 143.519 184.610 1.00 15.95 171 ASP B CA 1
ATOM 4383 C C . ASP B 2 171 ? 136.192 144.430 184.319 1.00 15.95 171 ASP B C 1
ATOM 4384 O O . ASP B 2 171 ? 135.999 145.454 183.635 1.00 15.95 171 ASP B O 1
ATOM 4389 N N . PHE B 2 172 ? 137.376 144.063 184.814 1.00 14.05 172 PHE B N 1
ATOM 4390 C CA . PHE B 2 172 ? 138.611 144.876 184.649 1.00 14.05 172 PHE B CA 1
ATOM 4391 C C . PHE B 2 172 ? 139.014 145.011 183.174 1.00 14.05 172 PHE B C 1
ATOM 4392 O O . PHE B 2 172 ? 138.916 144.027 182.416 1.00 14.05 172 PHE B O 1
ATOM 4400 N N . THR B 2 173 ? 139.455 146.220 182.805 1.00 14.14 173 THR B N 1
ATOM 4401 C CA . THR B 2 173 ? 139.975 146.569 181.492 1.00 14.14 173 THR B CA 1
ATOM 4402 C C . THR B 2 173 ? 141.458 146.893 181.611 1.00 14.14 173 THR B C 1
ATOM 4403 O O . THR B 2 173 ? 141.843 147.662 182.500 1.00 14.14 173 THR B O 1
ATOM 4407 N N . PRO B 2 174 ? 142.321 146.330 180.758 1.00 15.45 174 PRO B N 1
ATOM 4408 C CA . PRO B 2 174 ? 143.760 146.589 180.896 1.00 15.45 174 PRO B CA 1
ATOM 4409 C C . PRO B 2 174 ? 144.072 148.072 180.996 1.00 15.45 174 PRO B C 1
ATOM 4410 O O . PRO B 2 174 ? 143.322 148.907 180.482 1.00 15.45 174 PRO B O 1
ATOM 4414 N N . SER B 2 175 ? 145.177 148.409 181.661 1.00 15.14 175 SER B N 1
ATOM 4415 C CA . SER B 2 175 ? 145.503 149.792 181.969 1.00 15.14 175 SER B CA 1
ATOM 4416 C C . SER B 2 175 ? 146.608 150.371 181.099 1.00 15.14 175 SER B C 1
ATOM 4417 O O . SER B 2 175 ? 146.774 151.596 181.081 1.00 15.14 175 SER B O 1
ATOM 4420 N N . GLY B 2 176 ? 147.365 149.541 180.388 1.00 14.58 176 GLY B N 1
ATOM 4421 C CA . GLY B 2 176 ? 148.463 150.046 179.590 1.00 14.58 176 GLY B CA 1
ATOM 4422 C C . GLY B 2 176 ? 149.759 150.084 180.368 1.00 14.58 176 GLY B C 1
ATOM 4423 O O . GLY B 2 176 ? 150.465 149.078 180.468 1.00 14.58 176 GLY B O 1
ATOM 4424 N N . GLU B 2 177 ? 150.079 151.250 180.923 1.00 15.58 177 GLU B N 1
ATOM 4425 C CA . GLU B 2 177 ? 151.286 151.430 181.719 1.00 15.58 177 GLU B CA 1
ATOM 4426 C C . GLU B 2 177 ? 151.393 150.408 182.840 1.00 15.58 177 GLU B C 1
ATOM 4427 O O . GLU B 2 177 ? 152.307 149.578 182.855 1.00 15.58 177 GLU B O 1
ATOM 4433 N N . TRP B 2 178 ? 150.457 150.466 183.780 1.00 16.18 178 TRP B N 1
ATOM 4434 C CA . TRP B 2 178 ? 150.551 149.718 185.023 1.00 16.18 178 TRP B CA 1
ATOM 4435 C C . TRP B 2 178 ? 149.860 148.368 184.893 1.00 16.18 178 TRP B C 1
ATOM 4436 O O . TRP B 2 178 ? 148.800 148.259 184.270 1.00 16.18 178 TRP B O 1
ATOM 4447 N N . ASP B 2 179 ? 150.464 147.347 185.491 1.00 17.65 179 ASP B N 1
ATOM 4448 C CA . ASP B 2 179 ? 149.996 145.973 185.404 1.00 17.65 179 ASP B CA 1
ATOM 4449 C C . ASP B 2 179 ? 149.914 145.379 186.802 1.00 17.65 179 ASP B C 1
ATOM 4450 O O . ASP B 2 179 ? 150.875 145.455 187.574 1.00 17.65 179 ASP B O 1
ATOM 4455 N N . ILE B 2 180 ? 148.765 144.783 187.123 1.00 17.08 180 ILE B N 1
ATOM 4456 C CA . ILE B 2 180 ? 148.547 144.263 188.467 1.00 17.08 180 ILE B CA 1
ATOM 4457 C C . ILE B 2 180 ? 149.244 142.917 188.627 1.00 17.08 180 ILE B C 1
ATOM 4458 O O . ILE B 2 180 ? 149.566 142.226 187.658 1.00 17.08 180 ILE B O 1
ATOM 4463 N N . VAL B 2 181 ? 149.470 142.543 189.883 1.00 18.02 181 VAL B N 1
ATOM 4464 C CA . VAL B 2 181 ? 150.061 141.256 190.219 1.00 18.02 181 VAL B CA 1
ATOM 4465 C C . VAL B 2 181 ? 149.158 140.551 191.219 1.00 18.02 181 VAL B C 1
ATOM 4466 O O . VAL B 2 181 ? 148.774 139.394 191.018 1.00 18.02 181 VAL B O 1
ATOM 4470 N N . ALA B 2 182 ? 148.813 141.243 192.302 1.00 18.03 182 ALA B N 1
ATOM 4471 C CA . ALA B 2 182 ? 147.981 140.656 193.339 1.00 18.03 182 ALA B CA 1
ATOM 4472 C C . ALA B 2 182 ? 147.129 141.733 193.994 1.00 18.03 182 ALA B C 1
ATOM 4473 O O . ALA B 2 182 ? 147.508 142.910 194.053 1.00 18.03 182 ALA B O 1
ATOM 4475 N N . LEU B 2 183 ? 145.967 141.306 194.484 1.00 16.86 183 LEU B N 1
ATOM 4476 C CA . LEU B 2 183 ? 144.993 142.189 195.125 1.00 16.86 183 LEU B CA 1
ATOM 4477 C C . LEU B 2 183 ? 144.494 141.554 196.418 1.00 16.86 183 LEU B C 1
ATOM 4478 O O . LEU B 2 183 ? 143.298 141.294 196.580 1.00 16.86 183 LEU B O 1
ATOM 4483 N N . PRO B 2 184 ? 145.388 141.285 197.363 1.00 18.21 184 PRO B N 1
ATOM 4484 C CA . PRO B 2 184 ? 144.957 140.694 198.631 1.00 18.21 184 PRO B CA 1
ATOM 4485 C C . PRO B 2 184 ? 144.130 141.664 199.457 1.00 18.21 184 PRO B C 1
ATOM 4486 O O . PRO B 2 184 ? 144.221 142.886 199.324 1.00 18.21 184 PRO B O 1
ATOM 4490 N N . GLY B 2 185 ? 143.303 141.085 200.323 1.00 17.70 185 GLY B N 1
ATOM 4491 C CA . GLY B 2 185 ? 142.472 141.853 201.225 1.00 17.70 185 GLY B CA 1
ATOM 4492 C C . GLY B 2 185 ? 142.417 141.229 202.601 1.00 17.70 185 GLY B C 1
ATOM 4493 O O . GLY B 2 185 ? 142.101 140.044 202.738 1.00 17.70 185 GLY B O 1
ATOM 4494 N N . ARG B 2 186 ? 142.716 142.016 203.629 1.00 21.76 186 ARG B N 1
ATOM 4495 C CA . ARG B 2 186 ? 142.880 141.507 204.980 1.00 21.76 186 ARG B CA 1
ATOM 4496 C C . ARG B 2 186 ? 142.031 142.298 205.961 1.00 21.76 186 ARG B C 1
ATOM 4497 O O . ARG B 2 186 ? 141.954 143.528 205.885 1.00 21.76 186 ARG B O 1
ATOM 4505 N N . ARG B 2 187 ? 141.395 141.579 206.880 1.00 21.01 187 ARG B N 1
ATOM 4506 C CA . ARG B 2 187 ? 140.719 142.203 208.005 1.00 21.01 187 ARG B CA 1
ATOM 4507 C C . ARG B 2 187 ? 141.727 142.491 209.107 1.00 21.01 187 ARG B C 1
ATOM 4508 O O . ARG B 2 187 ? 142.649 141.705 209.343 1.00 21.01 187 ARG B O 1
ATOM 4516 N N . ASN B 2 188 ? 141.550 143.621 209.784 1.00 22.64 188 ASN B N 1
ATOM 4517 C CA . ASN B 2 188 ? 142.479 144.067 210.809 1.00 22.64 188 ASN B CA 1
ATOM 4518 C C . ASN B 2 188 ? 141.713 144.541 212.033 1.00 22.64 188 ASN B C 1
ATOM 4519 O O . ASN B 2 188 ? 140.661 145.184 211.918 1.00 22.64 188 ASN B O 1
ATOM 4524 N N . GLU B 2 189 ? 142.270 144.229 213.201 1.00 31.70 189 GLU B N 1
ATOM 4525 C CA . GLU B 2 189 ? 141.657 144.516 214.487 1.00 31.70 189 GLU B CA 1
ATOM 4526 C C . GLU B 2 189 ? 142.761 144.883 215.469 1.00 31.70 189 GLU B C 1
ATOM 4527 O O . GLU B 2 189 ? 143.925 144.517 215.285 1.00 31.70 189 GLU B O 1
ATOM 4533 N N . ASN B 2 190 ? 142.387 145.616 216.515 1.00 41.82 190 ASN B N 1
ATOM 4534 C CA . ASN B 2 190 ? 143.337 146.100 217.511 1.00 41.82 190 ASN B CA 1
ATOM 4535 C C . ASN B 2 190 ? 142.991 145.527 218.880 1.00 41.82 190 ASN B C 1
ATOM 4536 O O . ASN B 2 190 ? 141.864 145.734 219.362 1.00 41.82 190 ASN B O 1
ATOM 4541 N N . PRO B 2 191 ? 143.905 144.812 219.546 1.00 48.47 191 PRO B N 1
ATOM 4542 C CA . PRO B 2 191 ? 143.577 144.304 220.889 1.00 48.47 191 PRO B CA 1
ATOM 4543 C C . PRO B 2 191 ? 143.614 145.377 221.961 1.00 48.47 191 PRO B C 1
ATOM 4544 O O . PRO B 2 191 ? 142.774 145.370 222.869 1.00 48.47 191 PRO B O 1
ATOM 4548 N N . ASP B 2 192 ? 144.570 146.303 221.882 1.00 52.26 192 ASP B N 1
ATOM 4549 C CA . ASP B 2 192 ? 144.670 147.351 222.892 1.00 52.26 192 ASP B CA 1
ATOM 4550 C C . ASP B 2 192 ? 143.451 148.260 222.880 1.00 52.26 192 ASP B C 1
ATOM 4551 O O . ASP B 2 192 ? 143.053 148.782 223.928 1.00 52.26 192 ASP B O 1
ATOM 4556 N N . ASP B 2 193 ? 142.850 148.461 221.709 1.00 48.96 193 ASP B N 1
ATOM 4557 C CA . ASP B 2 193 ? 141.727 149.372 221.534 1.00 48.96 193 ASP B CA 1
ATOM 4558 C C . ASP B 2 193 ? 140.397 148.633 221.610 1.00 48.96 193 ASP B C 1
ATOM 4559 O O . ASP B 2 193 ? 139.480 149.057 222.320 1.00 48.96 193 ASP B O 1
ATOM 4564 N N . SER B 2 194 ? 140.295 147.518 220.895 1.00 42.04 194 SER B N 1
ATOM 4565 C CA . SER B 2 194 ? 139.156 146.609 220.841 1.00 42.04 194 SER B CA 1
ATOM 4566 C C . SER B 2 194 ? 137.930 147.270 220.221 1.00 42.04 194 SER B C 1
ATOM 4567 O O . SER B 2 194 ? 136.846 146.673 220.235 1.00 42.04 194 SER B O 1
ATOM 4570 N N . THR B 2 195 ? 138.061 148.477 219.672 1.00 39.14 195 THR B N 1
ATOM 4571 C CA . THR B 2 195 ? 136.994 149.161 218.949 1.00 39.14 195 THR B CA 1
ATOM 4572 C C . THR B 2 195 ? 137.517 149.712 217.634 1.00 39.14 195 THR B C 1
ATOM 4573 O O . THR B 2 195 ? 137.267 150.868 217.283 1.00 39.14 195 THR B O 1
ATOM 4577 N N . TYR B 2 196 ? 138.253 148.889 216.889 1.00 29.24 196 TYR B N 1
ATOM 4578 C CA . TYR B 2 196 ? 138.885 149.312 215.638 1.00 29.24 196 TYR B CA 1
ATOM 4579 C C . TYR B 2 196 ? 138.884 148.123 214.680 1.00 29.24 196 TYR B C 1
ATOM 4580 O O . TYR B 2 196 ? 139.787 147.285 214.714 1.00 29.24 196 TYR B O 1
ATOM 4589 N N . VAL B 2 197 ? 137.869 148.066 213.823 1.00 25.72 197 VAL B N 1
ATOM 4590 C CA . VAL B 2 197 ? 137.749 147.054 212.779 1.00 25.72 197 VAL B CA 1
ATOM 4591 C C . VAL B 2 197 ? 137.986 147.731 211.441 1.00 25.72 197 VAL B C 1
ATOM 4592 O O . VAL B 2 197 ? 137.386 148.773 211.157 1.00 25.72 197 VAL B O 1
ATOM 4596 N N . ASP B 2 198 ? 138.843 147.143 210.612 1.00 20.72 198 ASP B N 1
ATOM 4597 C CA . ASP B 2 198 ? 139.073 147.722 209.299 1.00 20.72 198 ASP B CA 1
ATOM 4598 C C . ASP B 2 198 ? 139.330 146.624 208.285 1.00 20.72 198 ASP B C 1
ATOM 4599 O O . ASP B 2 198 ? 139.682 145.495 208.633 1.00 20.72 198 ASP B O 1
ATOM 4604 N N . ILE B 2 199 ? 139.136 146.970 207.017 1.00 17.02 199 ILE B N 1
ATOM 4605 C CA . ILE B 2 199 ? 139.464 146.100 205.897 1.00 17.02 199 ILE B CA 1
ATOM 4606 C C . ILE B 2 199 ? 140.471 146.832 205.028 1.00 17.02 199 ILE B C 1
ATOM 4607 O O . ILE B 2 199 ? 140.238 147.981 204.640 1.00 17.02 199 ILE B O 1
ATOM 4612 N N . THR B 2 200 ? 141.586 146.176 204.726 1.00 17.23 200 THR B N 1
ATOM 4613 C CA . THR B 2 200 ? 142.662 146.782 203.957 1.00 17.23 200 THR B CA 1
ATOM 4614 C C . THR B 2 200 ? 142.936 145.925 202.733 1.00 17.23 200 THR B C 1
ATOM 4615 O O . THR B 2 200 ? 143.294 144.750 202.862 1.00 17.23 200 THR B O 1
ATOM 4619 N N . TYR B 2 201 ? 142.755 146.510 201.556 1.00 16.41 201 TYR B N 1
ATOM 4620 C CA . TYR B 2 201 ? 143.123 145.871 200.302 1.00 16.41 201 TYR B CA 1
ATOM 4621 C C . TYR B 2 201 ? 144.446 146.448 199.820 1.00 16.41 201 TYR B C 1
ATOM 4622 O O . TYR B 2 201 ? 144.636 147.666 199.808 1.00 16.41 201 TYR B O 1
ATOM 4631 N N . ASP B 2 202 ? 145.359 145.569 199.425 1.00 17.78 202 ASP B N 1
ATOM 4632 C CA . ASP B 2 202 ? 146.738 145.948 199.126 1.00 17.78 202 ASP B CA 1
ATOM 4633 C C . ASP B 2 202 ? 147.042 145.619 197.670 1.00 17.78 202 ASP B C 1
ATOM 4634 O O . ASP B 2 202 ? 147.533 144.532 197.360 1.00 17.78 202 ASP B O 1
ATOM 4639 N N . PHE B 2 203 ? 146.764 146.564 196.778 1.00 17.04 203 PHE B N 1
ATOM 4640 C CA . PHE B 2 203 ? 147.077 146.364 195.373 1.00 17.04 203 PHE B CA 1
ATOM 4641 C C . PHE B 2 203 ? 148.586 146.381 195.182 1.00 17.04 203 PHE B C 1
ATOM 4642 O O . PHE B 2 203 ? 149.270 147.295 195.655 1.00 17.04 203 PHE B O 1
ATOM 4650 N N . ILE B 2 204 ? 149.109 145.372 194.490 1.00 18.68 204 ILE B N 1
ATOM 4651 C CA . ILE B 2 204 ? 150.524 145.308 194.149 1.00 18.68 204 ILE B CA 1
ATOM 4652 C C . ILE B 2 204 ? 150.643 145.525 192.649 1.00 18.68 204 ILE B C 1
ATOM 4653 O O . ILE B 2 204 ? 150.058 144.774 191.859 1.00 18.68 204 ILE B O 1
ATOM 4658 N N . ILE B 2 205 ? 151.398 146.546 192.257 1.00 17.37 205 ILE B N 1
ATOM 4659 C CA . ILE B 2 205 ? 151.465 146.984 190.872 1.00 17.37 205 ILE B CA 1
ATOM 4660 C C . ILE B 2 205 ? 152.907 146.922 190.398 1.00 17.37 205 ILE B C 1
ATOM 4661 O O . ILE B 2 205 ? 153.844 147.141 191.169 1.00 17.37 205 ILE B O 1
ATOM 4666 N N . ARG B 2 206 ? 153.079 146.637 189.112 1.00 17.94 206 ARG B N 1
ATOM 4667 C CA . ARG B 2 206 ? 154.378 146.715 188.463 1.00 17.94 206 ARG B CA 1
ATOM 4668 C C . ARG B 2 206 ? 154.266 147.591 187.228 1.00 17.94 206 ARG B C 1
ATOM 4669 O O . ARG B 2 206 ? 153.284 147.511 186.485 1.00 17.94 206 ARG B O 1
ATOM 4677 N N . ARG B 2 207 ? 155.277 148.425 187.013 1.00 16.10 207 ARG B N 1
ATOM 4678 C CA . ARG B 2 207 ? 155.301 149.324 185.872 1.00 16.10 207 ARG B CA 1
ATOM 4679 C C . ARG B 2 207 ? 155.892 148.618 184.662 1.00 16.10 207 ARG B C 1
ATOM 4680 O O . ARG B 2 207 ? 156.793 147.785 184.791 1.00 16.10 207 ARG B O 1
ATOM 4688 N N . LYS B 2 208 ? 155.371 148.952 183.486 1.00 15.80 208 LYS B N 1
ATOM 4689 C CA . LYS B 2 208 ? 155.962 148.497 182.239 1.00 15.80 208 LYS B CA 1
ATOM 4690 C C . LYS B 2 208 ? 157.056 149.474 181.829 1.00 15.80 208 LYS B C 1
ATOM 4691 O O . LYS B 2 208 ? 156.778 150.673 181.694 1.00 15.80 208 LYS B O 1
ATOM 4697 N N . PRO B 2 209 ? 158.291 149.021 181.618 1.00 12.39 209 PRO B N 1
ATOM 4698 C CA . PRO B 2 209 ? 159.430 149.947 181.604 1.00 12.39 209 PRO B CA 1
ATOM 4699 C C . PRO B 2 209 ? 159.728 150.592 180.261 1.00 12.39 209 PRO B C 1
ATOM 4700 O O . PRO B 2 209 ? 160.394 151.631 180.207 1.00 12.39 209 PRO B O 1
ATOM 4704 N N . LEU B 2 210 ? 159.250 149.984 179.175 1.00 10.86 210 LEU B N 1
ATOM 4705 C CA . LEU B 2 210 ? 159.733 150.335 177.842 1.00 10.86 210 LEU B CA 1
ATOM 4706 C C . LEU B 2 210 ? 159.723 151.841 177.601 1.00 10.86 210 LEU B C 1
ATOM 4707 O O . LEU B 2 210 ? 160.709 152.408 177.120 1.00 10.86 210 LEU B O 1
ATOM 4712 N N . PHE B 2 211 ? 158.607 152.505 177.903 1.00 10.24 211 PHE B N 1
ATOM 4713 C CA . PHE B 2 211 ? 158.466 153.913 177.544 1.00 10.24 211 PHE B CA 1
ATOM 4714 C C . PHE B 2 211 ? 159.568 154.755 178.173 1.00 10.24 211 PHE B C 1
ATOM 4715 O O . PHE B 2 211 ? 160.358 155.403 177.471 1.00 10.24 211 PHE B O 1
ATOM 4723 N N . TYR B 2 212 ? 159.619 154.775 179.506 1.00 11.38 212 TYR B N 1
ATOM 4724 C CA . TYR B 2 212 ? 160.629 155.572 180.184 1.00 11.38 212 TYR B CA 1
ATOM 4725 C C . TYR B 2 212 ? 162.026 155.081 179.852 1.00 11.38 212 TYR B C 1
ATOM 4726 O O . TYR B 2 212 ? 162.955 155.887 179.753 1.00 11.38 212 TYR B O 1
ATOM 4735 N N . THR B 2 213 ? 162.193 153.774 179.657 1.00 10.00 213 THR B N 1
ATOM 4736 C CA . THR B 2 213 ? 163.476 153.260 179.198 1.00 10.00 213 THR B CA 1
ATOM 4737 C C . THR B 2 213 ? 163.937 154.022 177.964 1.00 10.00 213 THR B C 1
ATOM 4738 O O . THR B 2 213 ? 164.931 154.752 178.003 1.00 10.00 213 THR B O 1
ATOM 4742 N N . ILE B 2 214 ? 163.170 153.913 176.879 1.00 9.87 214 ILE B N 1
ATOM 4743 C CA . ILE B 2 214 ? 163.524 154.579 175.628 1.00 9.87 214 ILE B CA 1
ATOM 4744 C C . ILE B 2 214 ? 163.777 156.061 175.863 1.00 9.87 214 ILE B C 1
ATOM 4745 O O . ILE B 2 214 ? 164.804 156.609 175.447 1.00 9.87 214 ILE B O 1
ATOM 4750 N N . ASN B 2 215 ? 162.840 156.736 176.526 1.00 10.29 215 ASN B N 1
ATOM 4751 C CA . ASN B 2 215 ? 162.870 158.192 176.530 1.00 10.29 215 ASN B CA 1
ATOM 4752 C C . ASN B 2 215 ? 163.913 158.781 177.472 1.00 10.29 215 ASN B C 1
ATOM 4753 O O . ASN B 2 215 ? 164.310 159.934 177.275 1.00 10.29 215 ASN B O 1
ATOM 4758 N N . LEU B 2 216 ? 164.368 158.037 178.479 1.00 11.33 216 LEU B N 1
ATOM 4759 C CA . LEU B 2 216 ? 165.321 158.564 179.447 1.00 11.33 216 LEU B CA 1
ATOM 4760 C C . LEU B 2 216 ? 166.635 157.803 179.461 1.00 11.33 216 LEU B C 1
ATOM 4761 O O . LEU B 2 216 ? 167.700 158.414 179.322 1.00 11.33 216 LEU B O 1
ATOM 4766 N N . ILE B 2 217 ? 166.594 156.481 179.622 1.00 10.26 217 ILE B N 1
ATOM 4767 C CA . ILE B 2 217 ? 167.813 155.724 179.886 1.00 10.26 217 ILE B CA 1
ATOM 4768 C C . ILE B 2 217 ? 168.759 155.809 178.697 1.00 10.26 217 ILE B C 1
ATOM 4769 O O . ILE B 2 217 ? 169.914 156.229 178.829 1.00 10.26 217 ILE B O 1
ATOM 4774 N N . ILE B 2 218 ? 168.285 155.406 177.521 1.00 10.04 218 ILE B N 1
ATOM 4775 C CA . ILE B 2 218 ? 169.152 155.348 176.347 1.00 10.04 218 ILE B CA 1
ATOM 4776 C C . ILE B 2 218 ? 169.906 156.660 176.135 1.00 10.04 218 ILE B C 1
ATOM 4777 O O . ILE B 2 218 ? 171.137 156.631 176.069 1.00 10.04 218 ILE B O 1
ATOM 4782 N N . PRO B 2 219 ? 169.242 157.812 176.009 1.00 10.35 219 PRO B N 1
ATOM 4783 C CA . PRO B 2 219 ? 170.010 159.068 175.945 1.00 10.35 219 PRO B CA 1
ATOM 4784 C C . PRO B 2 219 ? 170.987 159.233 177.095 1.00 10.35 219 PRO B C 1
ATOM 4785 O O . PRO B 2 219 ? 172.115 159.695 176.885 1.00 10.35 219 PRO B O 1
ATOM 4789 N N . CYS B 2 220 ? 170.577 158.856 178.308 1.00 10.54 220 CYS B N 1
ATOM 4790 C CA . CYS B 2 220 ? 171.410 159.064 179.487 1.00 10.54 220 CYS B CA 1
ATOM 4791 C C . CYS B 2 220 ? 172.730 158.317 179.368 1.00 10.54 220 CYS B C 1
ATOM 4792 O O . CYS B 2 220 ? 173.811 158.917 179.447 1.00 10.54 220 CYS B O 1
ATOM 4795 N N . VAL B 2 221 ? 172.658 156.997 179.198 1.00 10.81 221 VAL B N 1
ATOM 4796 C CA . VAL B 2 221 ? 173.866 156.187 179.089 1.00 10.81 221 VAL B CA 1
ATOM 4797 C C . VAL B 2 221 ? 174.655 156.588 177.853 1.00 10.81 221 VAL B C 1
ATOM 4798 O O . VAL B 2 221 ? 175.890 156.684 177.880 1.00 10.81 221 VAL B O 1
ATOM 4802 N N . LEU B 2 222 ? 173.949 156.835 176.752 1.00 10.76 222 LEU B N 1
ATOM 4803 C CA . LEU B 2 222 ? 174.599 157.213 175.508 1.00 10.76 222 LEU B CA 1
ATOM 4804 C C . LEU B 2 222 ? 175.461 158.452 175.692 1.00 10.76 222 LEU B C 1
ATOM 4805 O O . LEU B 2 222 ? 176.573 158.526 175.160 1.00 10.76 222 LEU B O 1
ATOM 4810 N N . ILE B 2 223 ? 174.968 159.435 176.443 1.00 11.02 223 ILE B N 1
ATOM 4811 C CA . ILE B 2 223 ? 175.730 160.659 176.654 1.00 11.02 223 ILE B CA 1
ATOM 4812 C C . ILE B 2 223 ? 176.861 160.423 177.644 1.00 11.02 223 ILE B C 1
ATOM 4813 O O . ILE B 2 223 ? 178.016 160.776 177.381 1.00 11.02 223 ILE B O 1
ATOM 4818 N N . THR B 2 224 ? 176.553 159.833 178.801 1.00 11.08 224 THR B N 1
ATOM 4819 C CA . THR B 2 224 ? 177.598 159.620 179.796 1.00 11.08 224 THR B CA 1
ATOM 4820 C C . THR B 2 224 ? 178.717 158.737 179.262 1.00 11.08 224 THR B C 1
ATOM 4821 O O . THR B 2 224 ? 179.801 158.707 179.852 1.00 11.08 224 THR B O 1
ATOM 4825 N N . SER B 2 225 ? 178.480 158.021 178.162 1.00 11.81 225 SER B N 1
ATOM 4826 C CA . SER B 2 225 ? 179.534 157.243 177.524 1.00 11.81 225 SER B CA 1
ATOM 4827 C C . SER B 2 225 ? 180.589 158.102 176.838 1.00 11.81 225 SER B C 1
ATOM 4828 O O . SER B 2 225 ? 181.499 157.541 176.220 1.00 11.81 225 SER B O 1
ATOM 4831 N N . LEU B 2 226 ? 180.496 159.429 176.919 1.00 12.70 226 LEU B N 1
ATOM 4832 C CA . LEU B 2 226 ? 181.466 160.326 176.307 1.00 12.70 226 LEU B CA 1
ATOM 4833 C C . LEU B 2 226 ? 182.342 161.032 177.331 1.00 12.70 226 LEU B C 1
ATOM 4834 O O . LEU B 2 226 ? 183.086 161.949 176.968 1.00 12.70 226 LEU B O 1
ATOM 4839 N N . ALA B 2 227 ? 182.267 160.637 178.600 1.00 15.59 227 ALA B N 1
ATOM 4840 C CA . ALA B 2 227 ? 183.059 161.286 179.634 1.00 15.59 227 ALA B CA 1
ATOM 4841 C C . ALA B 2 227 ? 184.469 160.723 179.737 1.00 15.59 227 ALA B C 1
ATOM 4842 O O . ALA B 2 227 ? 185.358 161.408 180.254 1.00 15.59 227 ALA B O 1
ATOM 4844 N N . ILE B 2 228 ? 184.692 159.505 179.255 1.00 21.60 228 ILE B N 1
ATOM 4845 C CA . ILE B 2 228 ? 185.991 158.853 179.337 1.00 21.60 228 ILE B CA 1
ATOM 4846 C C . ILE B 2 228 ? 186.783 159.033 178.043 1.00 21.60 228 ILE B C 1
ATOM 4847 O O . ILE B 2 228 ? 187.735 158.298 177.792 1.00 21.60 228 ILE B O 1
ATOM 4852 N N . LEU B 2 229 ? 186.401 159.998 177.220 1.00 17.40 229 LEU B N 1
ATOM 4853 C CA . LEU B 2 229 ? 186.887 160.099 175.856 1.00 17.40 229 LEU B CA 1
ATOM 4854 C C . LEU B 2 229 ? 187.641 161.383 175.566 1.00 17.40 229 LEU B C 1
ATOM 4855 O O . LEU B 2 229 ? 188.553 161.365 174.739 1.00 17.40 229 LEU B O 1
ATOM 4860 N N . VAL B 2 230 ? 187.297 162.492 176.223 1.00 18.04 230 VAL B N 1
ATOM 4861 C CA . VAL B 2 230 ? 187.959 163.758 175.944 1.00 18.04 230 VAL B CA 1
ATOM 4862 C C . VAL B 2 230 ? 189.465 163.648 176.110 1.00 18.04 230 VAL B C 1
ATOM 4863 O O . VAL B 2 230 ? 190.211 164.445 175.533 1.00 18.04 230 VAL B O 1
ATOM 4867 N N . PHE B 2 231 ? 189.937 162.673 176.887 1.00 20.84 231 PHE B N 1
ATOM 4868 C CA . PHE B 2 231 ? 191.372 162.511 177.073 1.00 20.84 231 PHE B CA 1
ATOM 4869 C C . PHE B 2 231 ? 192.051 162.031 175.798 1.00 20.84 231 PHE B C 1
ATOM 4870 O O . PHE B 2 231 ? 193.210 162.377 175.546 1.00 20.84 231 PHE B O 1
ATOM 4878 N N . TYR B 2 232 ? 191.352 161.239 174.988 1.00 21.44 232 TYR B N 1
ATOM 4879 C CA . TYR B 2 232 ? 191.883 160.784 173.710 1.00 21.44 232 TYR B CA 1
ATOM 4880 C C . TYR B 2 232 ? 191.866 161.871 172.647 1.00 21.44 232 TYR B C 1
ATOM 4881 O O . TYR B 2 232 ? 192.223 161.593 171.497 1.00 21.44 232 TYR B O 1
ATOM 4890 N N . LEU B 2 233 ? 191.458 163.086 172.997 1.00 19.52 233 LEU B N 1
ATOM 4891 C CA . LEU B 2 233 ? 191.413 164.227 172.093 1.00 19.52 233 LEU B CA 1
ATOM 4892 C C . LEU B 2 233 ? 192.704 165.036 172.205 1.00 19.52 233 LEU B C 1
ATOM 4893 O O . LEU B 2 233 ? 193.214 165.236 173.311 1.00 19.52 233 LEU B O 1
ATOM 4898 N N . PRO B 2 234 ? 193.268 165.510 171.095 1.00 21.11 234 PRO B N 1
ATOM 4899 C CA . PRO B 2 234 ? 194.541 166.231 171.169 1.00 21.11 234 PRO B CA 1
ATOM 4900 C C . PRO B 2 234 ? 194.344 167.687 171.555 1.00 21.11 234 PRO B C 1
ATOM 4901 O O . PRO B 2 234 ? 193.381 168.338 171.144 1.00 21.11 234 PRO B O 1
ATOM 4905 N N . SER B 2 235 ? 195.284 168.199 172.350 1.00 23.82 235 SER B N 1
ATOM 4906 C CA . SER B 2 235 ? 195.153 169.533 172.919 1.00 23.82 235 SER B CA 1
ATOM 4907 C C . SER B 2 235 ? 195.384 170.649 171.909 1.00 23.82 235 SER B C 1
ATOM 4908 O O . SER B 2 235 ? 195.054 171.801 172.208 1.00 23.82 235 SER B O 1
ATOM 4911 N N . ASP B 2 236 ? 195.938 170.348 170.732 1.00 25.49 236 ASP B N 1
ATOM 4912 C CA . ASP B 2 236 ? 196.072 171.358 169.688 1.00 25.49 236 ASP B CA 1
ATOM 4913 C C . ASP B 2 236 ? 194.746 171.736 169.047 1.00 25.49 236 ASP B C 1
ATOM 4914 O O . ASP B 2 236 ? 194.642 172.830 168.483 1.00 25.49 236 ASP B O 1
ATOM 4919 N N . CYS B 2 237 ? 193.732 170.874 169.117 1.00 23.45 237 CYS B N 1
ATOM 4920 C CA . CYS B 2 237 ? 192.465 171.212 168.483 1.00 23.45 237 CYS B CA 1
ATOM 4921 C C . CYS B 2 237 ? 191.792 172.390 169.173 1.00 23.45 237 CYS B C 1
ATOM 4922 O O . CYS B 2 237 ? 191.040 173.134 168.532 1.00 23.45 237 CYS B O 1
ATOM 4925 N N . GLY B 2 238 ? 192.046 172.580 170.462 1.00 25.25 238 GLY B N 1
ATOM 4926 C CA . GLY B 2 238 ? 191.388 173.642 171.199 1.00 25.25 238 GLY B CA 1
ATOM 4927 C C . GLY B 2 238 ? 189.913 173.393 171.403 1.00 25.25 238 GLY B C 1
ATOM 4928 O O . GLY B 2 238 ? 189.106 174.322 171.269 1.00 25.25 238 GLY B O 1
ATOM 4929 N N . GLU B 2 239 ? 189.534 172.156 171.725 1.00 21.27 239 GLU B N 1
ATOM 4930 C CA . GLU B 2 239 ? 188.130 171.772 171.742 1.00 21.27 239 GLU B CA 1
ATOM 4931 C C . GLU B 2 239 ? 187.707 170.950 172.949 1.00 21.27 239 GLU B C 1
ATOM 4932 O O . GLU B 2 239 ? 186.503 170.734 173.117 1.00 21.27 239 GLU B O 1
ATOM 4938 N N . LYS B 2 240 ? 188.631 170.479 173.787 1.00 20.16 240 LYS B N 1
ATOM 4939 C CA . LYS B 2 240 ? 188.247 169.662 174.934 1.00 20.16 240 LYS B CA 1
ATOM 4940 C C . LYS B 2 240 ? 187.200 170.365 175.790 1.00 20.16 240 LYS B C 1
ATOM 4941 O O . LYS B 2 240 ? 186.223 169.747 176.239 1.00 20.16 240 LYS B O 1
ATOM 4947 N N . MET B 2 241 ? 187.396 171.663 176.028 1.00 20.23 241 MET B N 1
ATOM 4948 C CA . MET B 2 241 ? 186.493 172.415 176.890 1.00 20.23 241 MET B CA 1
ATOM 4949 C C . MET B 2 241 ? 185.062 172.339 176.378 1.00 20.23 241 MET B C 1
ATOM 4950 O O . MET B 2 241 ? 184.124 172.111 177.149 1.00 20.23 241 MET B O 1
ATOM 4955 N N . THR B 2 242 ? 184.877 172.553 175.076 1.00 16.15 242 THR B N 1
ATOM 4956 C CA . THR B 2 242 ? 183.544 172.528 174.486 1.00 16.15 242 THR B CA 1
ATOM 4957 C C . THR B 2 242 ? 182.824 171.226 174.814 1.00 16.15 242 THR B C 1
ATOM 4958 O O . THR B 2 242 ? 181.714 171.226 175.361 1.00 16.15 242 THR B O 1
ATOM 4962 N N . LEU B 2 243 ? 183.448 170.103 174.462 1.00 15.56 243 LEU B N 1
ATOM 4963 C CA . LEU B 2 243 ? 182.823 168.802 174.662 1.00 15.56 243 LEU B CA 1
ATOM 4964 C C . LEU B 2 243 ? 182.521 168.555 176.134 1.00 15.56 243 LEU B C 1
ATOM 4965 O O . LEU B 2 243 ? 181.400 168.168 176.497 1.00 15.56 243 LEU B O 1
ATOM 4970 N N . CYS B 2 244 ? 183.521 168.745 176.999 1.00 16.59 244 CYS B N 1
ATOM 4971 C CA . CYS B 2 244 ? 183.312 168.489 178.420 1.00 16.59 244 CYS B CA 1
ATOM 4972 C C . CYS B 2 244 ? 182.164 169.324 178.969 1.00 16.59 244 CYS B C 1
ATOM 4973 O O . CYS B 2 244 ? 181.289 168.809 179.680 1.00 16.59 244 CYS B O 1
ATOM 4976 N N . ILE B 2 245 ? 182.165 170.621 178.665 1.00 14.98 245 ILE B N 1
ATOM 4977 C CA . ILE B 2 245 ? 181.131 171.517 179.165 1.00 14.98 245 ILE B CA 1
ATOM 4978 C C . ILE B 2 245 ? 179.759 171.061 178.691 1.00 14.98 245 ILE B C 1
ATOM 4979 O O . ILE B 2 245 ? 178.800 170.997 179.472 1.00 14.98 245 ILE B O 1
ATOM 4984 N N . SER B 2 246 ? 179.636 170.767 177.396 1.00 13.22 246 SER B N 1
ATOM 4985 C CA . SER B 2 246 ? 178.348 170.343 176.864 1.00 13.22 246 SER B CA 1
ATOM 4986 C C . SER B 2 246 ? 177.848 169.098 177.579 1.00 13.22 246 SER B C 1
ATOM 4987 O O . SER B 2 246 ? 176.661 169.000 177.925 1.00 13.22 246 SER B O 1
ATOM 4990 N N . VAL B 2 247 ? 178.739 168.133 177.805 1.00 13.29 247 VAL B N 1
ATOM 4991 C CA . VAL B 2 247 ? 178.338 166.909 178.491 1.00 13.29 247 VAL B CA 1
ATOM 4992 C C . VAL B 2 247 ? 177.840 167.230 179.892 1.00 13.29 247 VAL B C 1
ATOM 4993 O O . VAL B 2 247 ? 176.785 166.747 180.324 1.00 13.29 247 VAL B O 1
ATOM 4997 N N . LEU B 2 248 ? 178.595 168.050 180.626 1.00 13.03 248 LEU B N 1
ATOM 4998 C CA . LEU B 2 248 ? 178.200 168.385 181.990 1.00 13.03 248 LEU B CA 1
ATOM 4999 C C . LEU B 2 248 ? 176.826 169.041 182.021 1.00 13.03 248 LEU B C 1
ATOM 5000 O O . LEU B 2 248 ? 176.000 168.739 182.893 1.00 13.03 248 LEU B O 1
ATOM 5005 N N . LEU B 2 249 ? 176.562 169.945 181.078 1.00 12.41 249 LEU B N 1
ATOM 5006 C CA . LEU B 2 249 ? 175.289 170.659 181.090 1.00 12.41 249 LEU B CA 1
ATOM 5007 C C . LEU B 2 249 ? 174.131 169.726 180.754 1.00 12.41 249 LEU B C 1
ATOM 5008 O O . LEU B 2 249 ? 173.092 169.741 181.430 1.00 12.41 249 LEU B O 1
ATOM 5013 N N . ALA B 2 250 ? 174.282 168.915 179.704 1.00 10.97 250 ALA B N 1
ATOM 5014 C CA . ALA B 2 250 ? 173.253 167.927 179.397 1.00 10.97 250 ALA B CA 1
ATOM 5015 C C . ALA B 2 250 ? 172.981 167.040 180.602 1.00 10.97 250 ALA B C 1
ATOM 5016 O O . ALA B 2 250 ? 171.828 166.684 180.890 1.00 10.97 250 ALA B O 1
ATOM 5018 N N . LEU B 2 251 ? 174.039 166.685 181.324 1.00 11.85 251 LEU B N 1
ATOM 5019 C CA . LEU B 2 251 ? 173.907 165.821 182.486 1.00 11.85 251 LEU B CA 1
ATOM 5020 C C . LEU B 2 251 ? 173.084 166.490 183.581 1.00 11.85 251 LEU B C 1
ATOM 5021 O O . LEU B 2 251 ? 172.145 165.892 184.125 1.00 11.85 251 LEU B O 1
ATOM 5026 N N . THR B 2 252 ? 173.430 167.732 183.925 1.00 11.44 252 THR B N 1
ATOM 5027 C CA . THR B 2 252 ? 172.655 168.460 184.925 1.00 11.44 252 THR B CA 1
ATOM 5028 C C . THR B 2 252 ? 171.192 168.557 184.517 1.00 11.44 252 THR B C 1
ATOM 5029 O O . THR B 2 252 ? 170.291 168.449 185.361 1.00 11.44 252 THR B O 1
ATOM 5033 N N . VAL B 2 253 ? 170.936 168.778 183.228 1.00 10.40 253 VAL B N 1
ATOM 5034 C CA . VAL B 2 253 ? 169.558 168.891 182.759 1.00 10.40 253 VAL B CA 1
ATOM 5035 C C . VAL B 2 253 ? 168.804 167.595 183.019 1.00 10.40 253 VAL B C 1
ATOM 5036 O O . VAL B 2 253 ? 167.700 167.595 183.582 1.00 10.40 253 VAL B O 1
ATOM 5040 N N . PHE B 2 254 ? 169.379 166.471 182.587 1.00 10.57 254 PHE B N 1
ATOM 5041 C CA . PHE B 2 254 ? 168.722 165.189 182.814 1.00 10.57 254 PHE B CA 1
ATOM 5042 C C . PHE B 2 254 ? 168.483 164.956 184.298 1.00 10.57 254 PHE B C 1
ATOM 5043 O O . PHE B 2 254 ? 167.455 164.389 184.692 1.00 10.57 254 PHE B O 1
ATOM 5051 N N . LEU B 2 255 ? 169.415 165.403 185.139 1.00 11.05 255 LEU B N 1
ATOM 5052 C CA . LEU B 2 255 ? 169.263 165.205 186.575 1.00 11.05 255 LEU B CA 1
ATOM 5053 C C . LEU B 2 255 ? 168.060 165.973 187.110 1.00 11.05 255 LEU B C 1
ATOM 5054 O O . LEU B 2 255 ? 167.201 165.407 187.799 1.00 11.05 255 LEU B O 1
ATOM 5059 N N . LEU B 2 256 ? 167.998 167.275 186.823 1.00 10.58 256 LEU B N 1
ATOM 5060 C CA . LEU B 2 256 ? 166.851 168.068 187.259 1.00 10.58 256 LEU B CA 1
ATOM 5061 C C . LEU B 2 256 ? 165.550 167.451 186.772 1.00 10.58 256 LEU B C 1
ATOM 5062 O O . LEU B 2 256 ? 164.563 167.374 187.516 1.00 10.58 256 LEU B O 1
ATOM 5067 N N . LEU B 2 257 ? 165.532 166.996 185.522 1.00 10.49 257 LEU B N 1
ATOM 5068 C CA . LEU B 2 257 ? 164.311 166.435 184.960 1.00 10.49 257 LEU B CA 1
ATOM 5069 C C . LEU B 2 257 ? 163.869 165.197 185.732 1.00 10.49 257 LEU B C 1
ATOM 5070 O O . LEU B 2 257 ? 162.711 165.092 186.162 1.00 10.49 257 LEU B O 1
ATOM 5075 N N . ILE B 2 258 ? 164.778 164.237 185.904 1.00 11.67 258 ILE B N 1
ATOM 5076 C CA . ILE B 2 258 ? 164.423 163.020 186.625 1.00 11.67 258 ILE B CA 1
ATOM 5077 C C . ILE B 2 258 ? 163.980 163.348 188.042 1.00 11.67 258 ILE B C 1
ATOM 5078 O O . ILE B 2 258 ? 163.117 162.666 188.606 1.00 11.67 258 ILE B O 1
ATOM 5083 N N . SER B 2 259 ? 164.558 164.387 188.650 1.00 12.98 259 SER B N 1
ATOM 5084 C CA . SER B 2 259 ? 164.112 164.739 189.994 1.00 12.98 259 SER B CA 1
ATOM 5085 C C . SER B 2 259 ? 162.730 165.366 189.959 1.00 12.98 259 SER B C 1
ATOM 5086 O O . SER B 2 259 ? 162.002 165.311 190.954 1.00 12.98 259 SER B O 1
ATOM 5089 N N . LYS B 2 260 ? 162.349 165.958 188.828 1.00 13.47 260 LYS B N 1
ATOM 5090 C CA . LYS B 2 260 ? 160.982 166.448 188.693 1.00 13.47 260 LYS B CA 1
ATOM 5091 C C . LYS B 2 260 ? 159.995 165.294 188.588 1.00 13.47 260 LYS B C 1
ATOM 5092 O O . LYS B 2 260 ? 158.939 165.307 189.231 1.00 13.47 260 LYS B O 1
ATOM 5098 N N . ILE B 2 261 ? 160.322 164.286 187.777 1.00 12.61 261 ILE B N 1
ATOM 5099 C CA . ILE B 2 261 ? 159.360 163.218 187.524 1.00 12.61 261 ILE B CA 1
ATOM 5100 C C . ILE B 2 261 ? 159.049 162.403 188.775 1.00 12.61 261 ILE B C 1
ATOM 5101 O O . ILE B 2 261 ? 157.968 161.809 188.862 1.00 12.61 261 ILE B O 1
ATOM 5106 N N . VAL B 2 262 ? 159.952 162.355 189.748 1.00 15.40 262 VAL B N 1
ATOM 5107 C CA . VAL B 2 262 ? 159.746 161.547 190.949 1.00 15.40 262 VAL B CA 1
ATOM 5108 C C . VAL B 2 262 ? 159.357 162.459 192.106 1.00 15.40 262 VAL B C 1
ATOM 5109 O O . VAL B 2 262 ? 159.638 163.666 192.063 1.00 15.40 262 VAL B O 1
ATOM 5113 N N . PRO B 2 263 ? 158.724 161.940 193.153 1.00 18.56 263 PRO B N 1
ATOM 5114 C CA . PRO B 2 263 ? 158.262 162.801 194.237 1.00 18.56 263 PRO B CA 1
ATOM 5115 C C . PRO B 2 263 ? 159.426 163.306 195.068 1.00 18.56 263 PRO B C 1
ATOM 5116 O O . PRO B 2 263 ? 160.520 162.724 195.037 1.00 18.56 263 PRO B O 1
ATOM 5120 N N . PRO B 2 264 ? 159.232 164.392 195.826 1.00 17.95 264 PRO B N 1
ATOM 5121 C CA . PRO B 2 264 ? 160.309 164.969 196.638 1.00 17.95 264 PRO B CA 1
ATOM 5122 C C . PRO B 2 264 ? 160.433 164.329 198.018 1.00 17.95 264 PRO B C 1
ATOM 5123 O O . PRO B 2 264 ? 160.515 165.016 199.041 1.00 17.95 264 PRO B O 1
ATOM 5127 N N . THR B 2 265 ? 160.451 163.000 198.057 1.00 20.95 265 THR B N 1
ATOM 5128 C CA . THR B 2 265 ? 160.632 162.267 199.303 1.00 20.95 265 THR B CA 1
ATOM 5129 C C . THR B 2 265 ? 162.125 162.125 199.562 1.00 20.95 265 THR B C 1
ATOM 5130 O O . THR B 2 265 ? 162.824 161.405 198.842 1.00 20.95 265 THR B O 1
ATOM 5134 N N . SER B 2 266 ? 162.609 162.813 200.588 1.00 20.45 266 SER B N 1
ATOM 5135 C CA . SER B 2 266 ? 164.003 162.748 200.993 1.00 20.45 266 SER B CA 1
ATOM 5136 C C . SER B 2 266 ? 164.323 161.500 201.796 1.00 20.45 266 SER B C 1
ATOM 5137 O O . SER B 2 266 ? 165.418 161.402 202.360 1.00 20.45 266 SER B O 1
ATOM 5140 N N . LEU B 2 267 ? 163.392 160.549 201.862 1.00 22.79 267 LEU B N 1
ATOM 5141 C CA . LEU B 2 267 ? 163.616 159.342 202.646 1.00 22.79 267 LEU B CA 1
ATOM 5142 C C . LEU B 2 267 ? 164.558 158.377 201.940 1.00 22.79 267 LEU B C 1
ATOM 5143 O O . LEU B 2 267 ? 165.359 157.705 202.598 1.00 22.79 267 LEU B O 1
ATOM 5148 N N . ASP B 2 268 ? 164.397 158.269 200.617 1.00 21.82 268 ASP B N 1
ATOM 5149 C CA . ASP B 2 268 ? 165.208 157.350 199.774 1.00 21.82 268 ASP B CA 1
ATOM 5150 C C . ASP B 2 268 ? 165.612 158.071 198.484 1.00 21.82 268 ASP B C 1
ATOM 5151 O O . ASP B 2 268 ? 164.909 159.024 198.096 1.00 21.82 268 ASP B O 1
ATOM 5156 N N . VAL B 2 269 ? 166.702 157.626 197.853 1.00 19.41 269 VAL B N 1
ATOM 5157 C CA . VAL B 2 269 ? 167.180 158.240 196.617 1.00 19.41 269 VAL B CA 1
ATOM 5158 C C . VAL B 2 269 ? 167.207 157.179 195.523 1.00 19.41 269 VAL B C 1
ATOM 5159 O O . VAL B 2 269 ? 167.616 156.040 195.785 1.00 19.41 269 VAL B O 1
ATOM 5163 N N . PRO B 2 270 ? 166.791 157.490 194.298 1.00 17.10 270 PRO B N 1
ATOM 5164 C CA . PRO B 2 270 ? 166.835 156.485 193.235 1.00 17.10 270 PRO B CA 1
ATOM 5165 C C . PRO B 2 270 ? 168.262 156.226 192.782 1.00 17.10 270 PRO B C 1
ATOM 5166 O O . PRO B 2 270 ? 169.218 156.880 193.202 1.00 17.10 270 PRO B O 1
ATOM 5170 N N . LEU B 2 271 ? 168.391 155.238 191.900 1.00 15.72 271 LEU B N 1
ATOM 5171 C CA . LEU B 2 271 ? 169.701 154.799 191.438 1.00 15.72 271 LEU B CA 1
ATOM 5172 C C . LEU B 2 271 ? 170.239 155.702 190.333 1.00 15.72 271 LEU B C 1
ATOM 5173 O O . LEU B 2 271 ? 171.450 155.958 190.262 1.00 15.72 271 LEU B O 1
ATOM 5178 N N . VAL B 2 272 ? 169.350 156.203 189.476 1.00 12.90 272 VAL B N 1
ATOM 5179 C CA . VAL B 2 272 ? 169.781 156.945 188.297 1.00 12.90 272 VAL B CA 1
ATOM 5180 C C . VAL B 2 272 ? 170.405 158.275 188.699 1.00 12.90 272 VAL B C 1
ATOM 5181 O O . VAL B 2 272 ? 171.485 158.640 188.221 1.00 12.90 272 VAL B O 1
ATOM 5185 N N . GLY B 2 273 ? 169.723 159.032 189.559 1.00 13.21 273 GLY B N 1
ATOM 5186 C CA . GLY B 2 273 ? 170.294 160.280 190.037 1.00 13.21 273 GLY B CA 1
ATOM 5187 C C . GLY B 2 273 ? 171.633 160.071 190.715 1.00 13.21 273 GLY B C 1
ATOM 5188 O O . GLY B 2 273 ? 172.542 160.894 190.591 1.00 13.21 273 GLY B O 1
ATOM 5189 N N . LYS B 2 274 ? 171.777 158.952 191.420 1.00 14.32 274 LYS B N 1
ATOM 5190 C CA . LYS B 2 274 ? 173.031 158.626 192.089 1.00 14.32 274 LYS B CA 1
ATOM 5191 C C . LYS B 2 274 ? 174.158 158.447 191.076 1.00 14.32 274 LYS B C 1
ATOM 5192 O O . LYS B 2 274 ? 175.209 159.103 191.156 1.00 14.32 274 LYS B O 1
ATOM 5198 N N . TYR B 2 275 ? 173.951 157.546 190.113 1.00 13.74 275 TYR B N 1
ATOM 5199 C CA . TYR B 2 275 ? 174.942 157.328 189.064 1.00 13.74 275 TYR B CA 1
ATOM 5200 C C . TYR B 2 275 ? 175.287 158.631 188.352 1.00 13.74 275 TYR B C 1
ATOM 5201 O O . TYR B 2 275 ? 176.460 158.902 188.051 1.00 13.74 275 TYR B O 1
ATOM 5210 N N . LEU B 2 276 ? 174.275 159.458 188.088 1.00 11.95 276 LEU B N 1
ATOM 5211 C CA . LEU B 2 276 ? 174.495 160.680 187.325 1.00 11.95 276 LEU B CA 1
ATOM 5212 C C . LEU B 2 276 ? 175.321 161.681 188.121 1.00 11.95 276 LEU B C 1
ATOM 5213 O O . LEU B 2 276 ? 176.238 162.312 187.583 1.00 11.95 276 LEU B O 1
ATOM 5218 N N . MET B 2 277 ? 175.010 161.847 189.407 1.00 13.47 277 MET B N 1
ATOM 5219 C CA . MET B 2 277 ? 175.812 162.724 190.250 1.00 13.47 277 MET B CA 1
ATOM 5220 C C . MET B 2 277 ? 177.263 162.260 190.287 1.00 13.47 277 MET B C 1
ATOM 5221 O O . MET B 2 277 ? 178.195 163.077 190.197 1.00 13.47 277 MET B O 1
ATOM 5226 N N . PHE B 2 278 ? 177.476 160.948 190.410 1.00 13.44 278 PHE B N 1
ATOM 5227 C CA . PHE B 2 278 ? 178.843 160.440 190.466 1.00 13.44 278 PHE B CA 1
ATOM 5228 C C . PHE B 2 278 ? 179.602 160.765 189.184 1.00 13.44 278 PHE B C 1
ATOM 5229 O O . PHE B 2 278 ? 180.722 161.296 189.224 1.00 13.44 278 PHE B O 1
ATOM 5237 N N . THR B 2 279 ? 179.006 160.466 188.029 1.00 12.63 279 THR B N 1
ATOM 5238 C CA . THR B 2 279 ? 179.723 160.724 186.784 1.00 12.63 279 THR B CA 1
ATOM 5239 C C . THR B 2 279 ? 179.883 162.220 186.527 1.00 12.63 279 THR B C 1
ATOM 5240 O O . THR B 2 279 ? 180.833 162.633 185.851 1.00 12.63 279 THR B O 1
ATOM 5244 N N . MET B 2 280 ? 178.993 163.049 187.076 1.00 13.04 280 MET B N 1
ATOM 5245 C CA . MET B 2 280 ? 179.176 164.495 186.984 1.00 13.04 280 MET B CA 1
ATOM 5246 C C . MET B 2 280 ? 180.426 164.932 187.738 1.00 13.04 280 MET B C 1
ATOM 5247 O O . MET B 2 280 ? 181.239 165.723 187.231 1.00 13.04 280 MET B O 1
ATOM 5252 N N . VAL B 2 281 ? 180.578 164.443 188.969 1.00 13.70 281 VAL B N 1
ATOM 5253 C CA . VAL B 2 281 ? 181.799 164.709 189.727 1.00 13.70 281 VAL B CA 1
ATOM 5254 C C . VAL B 2 281 ? 183.015 164.278 188.916 1.00 13.70 281 VAL B C 1
ATOM 5255 O O . VAL B 2 281 ? 184.032 164.987 188.832 1.00 13.70 281 VAL B O 1
ATOM 5259 N N . LEU B 2 282 ? 182.920 163.097 188.307 1.00 15.90 282 LEU B N 1
ATOM 5260 C CA . LEU B 2 282 ? 184.018 162.592 187.492 1.00 15.90 282 LEU B CA 1
ATOM 5261 C C . LEU B 2 282 ? 184.377 163.573 186.382 1.00 15.90 282 LEU B C 1
ATOM 5262 O O . LEU B 2 282 ? 185.552 163.902 186.179 1.00 15.90 282 LEU B O 1
ATOM 5267 N N . VAL B 2 283 ? 183.373 164.054 185.648 1.00 14.44 283 VAL B N 1
ATOM 5268 C CA . VAL B 2 283 ? 183.665 164.882 184.482 1.00 14.44 283 VAL B CA 1
ATOM 5269 C C . VAL B 2 283 ? 184.201 166.249 184.893 1.00 14.44 283 VAL B C 1
ATOM 5270 O O . VAL B 2 283 ? 184.979 166.862 184.151 1.00 14.44 283 VAL B O 1
ATOM 5274 N N . THR B 2 284 ? 183.817 166.763 186.063 1.00 15.59 284 THR B N 1
ATOM 5275 C CA . THR B 2 284 ? 184.424 168.028 186.481 1.00 15.59 284 THR B CA 1
ATOM 5276 C C . THR B 2 284 ? 185.882 167.828 186.889 1.00 15.59 284 THR B C 1
ATOM 5277 O O . THR B 2 284 ? 186.750 168.661 186.574 1.00 15.59 284 THR B O 1
ATOM 5281 N N . PHE B 2 285 ? 186.183 166.727 187.581 1.00 19.27 285 PHE B N 1
ATOM 5282 C CA . PHE B 2 285 ? 187.590 166.406 187.801 1.00 19.27 285 PHE B CA 1
ATOM 5283 C C . PHE B 2 285 ? 188.330 166.336 186.470 1.00 19.27 285 PHE B C 1
ATOM 5284 O O . PHE B 2 285 ? 189.479 166.792 186.349 1.00 19.27 285 PHE B O 1
ATOM 5292 N N . SER B 2 286 ? 187.665 165.790 185.451 1.00 18.04 286 SER B N 1
ATOM 5293 C CA . SER B 2 286 ? 188.262 165.707 184.124 1.00 18.04 286 SER B CA 1
ATOM 5294 C C . SER B 2 286 ? 188.558 167.091 183.565 1.00 18.04 286 SER B C 1
ATOM 5295 O O . SER B 2 286 ? 189.632 167.325 183.004 1.00 18.04 286 SER B O 1
ATOM 5298 N N . ILE B 2 287 ? 187.608 168.020 183.685 1.00 18.13 287 ILE B N 1
ATOM 5299 C CA . ILE B 2 287 ? 187.819 169.348 183.108 1.00 18.13 287 ILE B CA 1
ATOM 5300 C C . ILE B 2 287 ? 189.019 170.024 183.761 1.00 18.13 287 ILE B C 1
ATOM 5301 O O . ILE B 2 287 ? 189.842 170.656 183.081 1.00 18.13 287 ILE B O 1
ATOM 5306 N N . VAL B 2 288 ? 189.154 169.890 185.081 1.00 19.55 288 VAL B N 1
ATOM 5307 C CA . VAL B 2 288 ? 190.252 170.582 185.757 1.00 19.55 288 VAL B CA 1
ATOM 5308 C C . VAL B 2 288 ? 191.597 169.957 185.379 1.00 19.55 288 VAL B C 1
ATOM 5309 O O . VAL B 2 288 ? 192.571 170.661 185.059 1.00 19.55 288 VAL B O 1
ATOM 5313 N N . THR B 2 289 ? 191.680 168.626 185.388 1.00 20.89 289 THR B N 1
ATOM 5314 C CA . THR B 2 289 ? 192.945 168.015 184.995 1.00 20.89 289 THR B CA 1
ATOM 5315 C C . THR B 2 289 ? 193.262 168.299 183.530 1.00 20.89 289 THR B C 1
ATOM 5316 O O . THR B 2 289 ? 194.437 168.423 183.157 1.00 20.89 289 THR B O 1
ATOM 5320 N N . SER B 2 290 ? 192.233 168.460 182.697 1.00 20.90 290 SER B N 1
ATOM 5321 C CA . SER B 2 290 ? 192.461 168.731 181.284 1.00 20.90 290 SER B CA 1
ATOM 5322 C C . SER B 2 290 ? 192.994 170.136 181.068 1.00 20.90 290 SER B C 1
ATOM 5323 O O . SER B 2 290 ? 193.851 170.350 180.205 1.00 20.90 290 SER B O 1
ATOM 5326 N N . VAL B 2 291 ? 192.490 171.114 181.818 1.00 22.68 291 VAL B N 1
ATOM 5327 C CA . VAL B 2 291 ? 193.057 172.452 181.701 1.00 22.68 291 VAL B CA 1
ATOM 5328 C C . VAL B 2 291 ? 194.509 172.451 182.160 1.00 22.68 291 VAL B C 1
ATOM 5329 O O . VAL B 2 291 ? 195.358 173.139 181.577 1.00 22.68 291 VAL B O 1
ATOM 5333 N N . CYS B 2 292 ? 194.822 171.693 183.215 1.00 24.10 292 CYS B N 1
ATOM 5334 C CA . CYS B 2 292 ? 196.222 171.589 183.625 1.00 24.10 292 CYS B CA 1
ATOM 5335 C C . CYS B 2 292 ? 197.078 171.035 182.489 1.00 24.10 292 CYS B C 1
ATOM 5336 O O . CYS B 2 292 ? 198.160 171.561 182.185 1.00 24.10 292 CYS B O 1
ATOM 5339 N N . VAL B 2 293 ? 196.601 169.964 181.852 1.00 26.09 293 VAL B N 1
ATOM 5340 C CA . VAL B 2 293 ? 197.318 169.375 180.724 1.00 26.09 293 VAL B CA 1
ATOM 5341 C C . VAL B 2 293 ? 197.520 170.405 179.621 1.00 26.09 293 VAL B C 1
ATOM 5342 O O . VAL B 2 293 ? 198.610 170.533 179.051 1.00 26.09 293 VAL B O 1
ATOM 5346 N N . LEU B 2 294 ? 196.459 171.129 179.278 1.00 24.94 294 LEU B N 1
ATOM 5347 C CA . LEU B 2 294 ? 196.542 172.110 178.204 1.00 24.94 294 LEU B CA 1
ATOM 5348 C C . LEU B 2 294 ? 197.590 173.168 178.517 1.00 24.94 294 LEU B C 1
ATOM 5349 O O . LEU B 2 294 ? 198.403 173.535 177.656 1.00 24.94 294 LEU B O 1
ATOM 5354 N N . ASN B 2 295 ? 197.586 173.673 179.750 1.00 25.20 295 ASN B N 1
ATOM 5355 C CA . ASN B 2 295 ? 198.573 174.676 180.128 1.00 25.20 295 ASN B CA 1
ATOM 5356 C C . ASN B 2 295 ? 199.984 174.131 179.978 1.00 25.20 295 ASN B C 1
ATOM 5357 O O . ASN B 2 295 ? 200.850 174.780 179.382 1.00 25.20 295 ASN B O 1
ATOM 5362 N N . VAL B 2 296 ? 200.239 172.934 180.512 1.00 29.54 296 VAL B N 1
ATOM 5363 C CA . VAL B 2 296 ? 201.594 172.396 180.409 1.00 29.54 296 VAL B CA 1
ATOM 5364 C C . VAL B 2 296 ? 201.967 172.163 178.952 1.00 29.54 296 VAL B C 1
ATOM 5365 O O . VAL B 2 296 ? 203.150 172.190 178.594 1.00 29.54 296 VAL B O 1
ATOM 5369 N N . HIS B 2 297 ? 200.977 171.929 178.092 1.00 30.55 297 HIS B N 1
ATOM 5370 C CA . HIS B 2 297 ? 201.267 171.733 176.676 1.00 30.55 297 HIS B CA 1
ATOM 5371 C C . HIS B 2 297 ? 201.676 173.038 176.010 1.00 30.55 297 HIS B C 1
ATOM 5372 O O . HIS B 2 297 ? 202.615 173.062 175.208 1.00 30.55 297 HIS B O 1
ATOM 5379 N N . HIS B 2 298 ? 200.989 174.134 176.324 1.00 28.19 298 HIS B N 1
ATOM 5380 C CA . HIS B 2 298 ? 201.241 175.407 175.660 1.00 28.19 298 HIS B CA 1
ATOM 5381 C C . HIS B 2 298 ? 202.358 176.213 176.316 1.00 28.19 298 HIS B C 1
ATOM 5382 O O . HIS B 2 298 ? 202.432 177.430 176.111 1.00 28.19 298 HIS B O 1
ATOM 5389 N N . ARG B 2 299 ? 203.226 175.572 177.091 1.00 34.65 299 ARG B N 1
ATOM 5390 C CA . ARG B 2 299 ? 204.392 176.254 177.633 1.00 34.65 299 ARG B CA 1
ATOM 5391 C C . ARG B 2 299 ? 205.500 176.310 176.586 1.00 34.65 299 ARG B C 1
ATOM 5392 O O . ARG B 2 299 ? 205.598 175.447 175.707 1.00 34.65 299 ARG B O 1
ATOM 5400 N N . SER B 2 300 ? 206.342 177.341 176.687 1.00 43.32 300 SER B N 1
ATOM 5401 C CA . SER B 2 300 ? 207.437 177.525 175.741 1.00 43.32 300 SER B CA 1
ATOM 5402 C C . SER B 2 300 ? 208.779 177.424 176.459 1.00 43.32 300 SER B C 1
ATOM 5403 O O . SER B 2 300 ? 208.824 177.414 177.698 1.00 43.32 300 SER B O 1
ATOM 5406 N N . PRO B 2 301 ? 209.893 177.339 175.722 1.00 47.76 301 PRO B N 1
ATOM 5407 C CA . PRO B 2 301 ? 211.194 177.197 176.399 1.00 47.76 301 PRO B CA 1
ATOM 5408 C C . PRO B 2 301 ? 211.622 178.442 177.152 1.00 47.76 301 PRO B C 1
ATOM 5409 O O . PRO B 2 301 ? 212.175 178.333 178.253 1.00 47.76 301 PRO B O 1
ATOM 5413 N N . THR B 2 302 ? 211.387 179.626 176.586 1.00 45.61 302 THR B N 1
ATOM 5414 C CA . THR B 2 302 ? 211.846 180.851 177.231 1.00 45.61 302 THR B CA 1
ATOM 5415 C C . THR B 2 302 ? 211.181 181.047 178.586 1.00 45.61 302 THR B C 1
ATOM 5416 O O . THR B 2 302 ? 211.817 181.513 179.536 1.00 45.61 302 THR B O 1
ATOM 5420 N N . THR B 2 303 ? 209.904 180.692 178.696 1.00 46.08 303 THR B N 1
ATOM 5421 C CA . THR B 2 303 ? 209.139 181.004 179.895 1.00 46.08 303 THR B CA 1
ATOM 5422 C C . THR B 2 303 ? 209.462 180.053 181.044 1.00 46.08 303 THR B C 1
ATOM 5423 O O . THR B 2 303 ? 209.507 180.480 182.207 1.00 46.08 303 THR B O 1
ATOM 5427 N N . HIS B 2 304 ? 209.680 178.771 180.750 1.00 44.87 304 HIS B N 1
ATOM 5428 C CA . HIS B 2 304 ? 209.961 177.781 181.777 1.00 44.87 304 HIS B CA 1
ATOM 5429 C C . HIS B 2 304 ? 211.139 176.909 181.341 1.00 44.87 304 HIS B C 1
ATOM 5430 O O . HIS B 2 304 ? 211.410 176.741 180.145 1.00 44.87 304 HIS B O 1
ATOM 5437 N N . THR B 2 305 ? 211.840 176.333 182.326 1.00 49.60 305 THR B N 1
ATOM 5438 C CA . THR B 2 305 ? 212.979 175.467 182.055 1.00 49.60 305 THR B CA 1
ATOM 5439 C C . THR B 2 305 ? 212.675 173.994 182.233 1.00 49.60 305 THR B C 1
ATOM 5440 O O . THR B 2 305 ? 213.441 173.162 181.737 1.00 49.60 305 THR B O 1
ATOM 5444 N N . MET B 2 306 ? 211.593 173.640 182.935 1.00 48.49 306 MET B N 1
ATOM 5445 C CA . MET B 2 306 ? 211.236 172.231 183.167 1.00 48.49 306 MET B CA 1
ATOM 5446 C C . MET B 2 306 ? 212.456 171.425 183.586 1.00 48.49 306 MET B C 1
ATOM 5447 O O . MET B 2 306 ? 212.827 170.445 182.957 1.00 48.49 306 MET B O 1
ATOM 5452 N N . ALA B 2 307 ? 213.064 171.843 184.697 1.00 49.18 307 ALA B N 1
ATOM 5453 C CA . ALA B 2 307 ? 214.332 171.309 185.174 1.00 49.18 307 ALA B CA 1
ATOM 5454 C C . ALA B 2 307 ? 214.149 169.872 185.665 1.00 49.18 307 ALA B C 1
ATOM 5455 O O . ALA B 2 307 ? 213.034 169.337 185.595 1.00 49.18 307 ALA B O 1
ATOM 5457 N N . PRO B 2 308 ? 215.209 169.223 186.192 1.00 46.61 308 PRO B N 1
ATOM 5458 C CA . PRO B 2 308 ? 215.360 167.766 186.033 1.00 46.61 308 PRO B CA 1
ATOM 5459 C C . PRO B 2 308 ? 214.105 166.923 186.190 1.00 46.61 308 PRO B C 1
ATOM 5460 O O . PRO B 2 308 ? 213.782 166.121 185.308 1.00 46.61 308 PRO B O 1
ATOM 5464 N N . TRP B 2 309 ? 213.405 167.094 187.313 1.00 49.51 309 TRP B N 1
ATOM 5465 C CA . TRP B 2 309 ? 212.402 166.123 187.745 1.00 49.51 309 TRP B CA 1
ATOM 5466 C C . TRP B 2 309 ? 211.540 165.631 186.584 1.00 49.51 309 TRP B C 1
ATOM 5467 O O . TRP B 2 309 ? 211.383 164.420 186.381 1.00 49.51 309 TRP B O 1
ATOM 5478 N N . VAL B 2 310 ? 210.984 166.561 185.803 1.00 48.29 310 VAL B N 1
ATOM 5479 C CA . VAL B 2 310 ? 210.081 166.187 184.714 1.00 48.29 310 VAL B CA 1
ATOM 5480 C C . VAL B 2 310 ? 210.764 165.206 183.769 1.00 48.29 310 VAL B C 1
ATOM 5481 O O . VAL B 2 310 ? 210.218 164.145 183.441 1.00 48.29 310 VAL B O 1
ATOM 5485 N N . LYS B 2 311 ? 211.966 165.557 183.306 1.00 48.94 311 LYS B N 1
ATOM 5486 C CA . LYS B 2 311 ? 212.641 164.770 182.286 1.00 48.94 311 LYS B CA 1
ATOM 5487 C C . LYS B 2 311 ? 212.641 163.310 182.687 1.00 48.94 311 LYS B C 1
ATOM 5488 O O . LYS B 2 311 ? 211.995 162.471 182.049 1.00 48.94 311 LYS B O 1
ATOM 5494 N N . VAL B 2 312 ? 213.335 163.011 183.781 1.00 48.77 312 VAL B N 1
ATOM 5495 C CA . VAL B 2 312 ? 213.557 161.621 184.142 1.00 48.77 312 VAL B CA 1
ATOM 5496 C C . VAL B 2 312 ? 212.238 160.967 184.533 1.00 48.77 312 VAL B C 1
ATOM 5497 O O . VAL B 2 312 ? 211.900 159.887 184.038 1.00 48.77 312 VAL B O 1
ATOM 5501 N N . VAL B 2 313 ? 211.436 161.643 185.362 1.00 48.24 313 VAL B N 1
ATOM 5502 C CA . VAL B 2 313 ? 210.222 161.008 185.869 1.00 48.24 313 VAL B CA 1
ATOM 5503 C C . VAL B 2 313 ? 209.321 160.577 184.716 1.00 48.24 313 VAL B C 1
ATOM 5504 O O . VAL B 2 313 ? 208.904 159.417 184.640 1.00 48.24 313 VAL B O 1
ATOM 5508 N N . PHE B 2 314 ? 209.042 161.480 183.773 1.00 46.93 314 PHE B N 1
ATOM 5509 C CA . PHE B 2 314 ? 208.051 161.165 182.748 1.00 46.93 314 PHE B CA 1
ATOM 5510 C C . PHE B 2 314 ? 208.650 160.339 181.611 1.00 46.93 314 PHE B C 1
ATOM 5511 O O . PHE B 2 314 ? 208.050 159.343 181.172 1.00 46.93 314 PHE B O 1
ATOM 5519 N N . LEU B 2 315 ? 209.813 160.748 181.092 1.00 48.55 315 LEU B N 1
ATOM 5520 C CA . LEU B 2 315 ? 210.466 159.956 180.061 1.00 48.55 315 LEU B CA 1
ATOM 5521 C C . LEU B 2 315 ? 210.887 158.580 180.567 1.00 48.55 315 LEU B C 1
ATOM 5522 O O . LEU B 2 315 ? 211.320 157.751 179.759 1.00 48.55 315 LEU B O 1
ATOM 5527 N N . GLU B 2 316 ? 210.777 158.315 181.875 1.00 47.81 316 GLU B N 1
ATOM 5528 C CA . GLU B 2 316 ? 210.929 156.970 182.408 1.00 47.81 316 GLU B CA 1
ATOM 5529 C C . GLU B 2 316 ? 209.605 156.309 182.754 1.00 47.81 316 GLU B C 1
ATOM 5530 O O . GLU B 2 316 ? 209.553 155.080 182.848 1.00 47.81 316 GLU B O 1
ATOM 5536 N N . LYS B 2 317 ? 208.554 157.095 182.999 1.00 47.30 317 LYS B N 1
ATOM 5537 C CA . LYS B 2 317 ? 207.231 156.521 183.207 1.00 47.30 317 LYS B CA 1
ATOM 5538 C C . LYS B 2 317 ? 206.662 155.972 181.912 1.00 47.30 317 LYS B C 1
ATOM 5539 O O . LYS B 2 317 ? 205.794 155.093 181.941 1.00 47.30 317 LYS B O 1
ATOM 5545 N N . LEU B 2 318 ? 207.128 156.489 180.775 1.00 46.82 318 LEU B N 1
ATOM 5546 C CA . LEU B 2 318 ? 206.668 156.007 179.468 1.00 46.82 318 LEU B CA 1
ATOM 5547 C C . LEU B 2 318 ? 206.407 154.506 179.403 1.00 46.82 318 LEU B C 1
ATOM 5548 O O . LEU B 2 318 ? 205.310 154.118 178.980 1.00 46.82 318 LEU B O 1
ATOM 5553 N N . PRO B 2 319 ? 207.331 153.623 179.795 1.00 45.83 319 PRO B N 1
ATOM 5554 C CA . PRO B 2 319 ? 207.106 152.191 179.553 1.00 45.83 319 PRO B CA 1
ATOM 5555 C C . PRO B 2 319 ? 206.059 151.584 180.467 1.00 45.83 319 PRO B C 1
ATOM 5556 O O . PRO B 2 319 ? 205.322 150.687 180.043 1.00 45.83 319 PRO B O 1
ATOM 5560 N N . ALA B 2 320 ? 205.977 152.043 181.719 1.00 45.45 320 ALA B N 1
ATOM 5561 C CA . ALA B 2 320 ? 204.973 151.514 182.635 1.00 45.45 320 ALA B CA 1
ATOM 5562 C C . ALA B 2 320 ? 203.576 151.573 182.039 1.00 45.45 320 ALA B C 1
ATOM 5563 O O . ALA B 2 320 ? 202.710 150.780 182.426 1.00 45.45 320 ALA B O 1
ATOM 5565 N N . LEU B 2 321 ? 203.339 152.492 181.107 1.00 42.42 321 LEU B N 1
ATOM 5566 C CA . LEU B 2 321 ? 202.085 152.569 180.375 1.00 42.42 321 LEU B CA 1
ATOM 5567 C C . LEU B 2 321 ? 202.068 151.683 179.142 1.00 42.42 321 LEU B C 1
ATOM 5568 O O . LEU B 2 321 ? 201.006 151.521 178.530 1.00 42.42 321 LEU B O 1
ATOM 5573 N N . LEU B 2 322 ? 203.209 151.111 178.764 1.00 45.35 322 LEU B N 1
ATOM 5574 C CA . LEU B 2 322 ? 203.395 150.506 177.450 1.00 45.35 322 LEU B CA 1
ATOM 5575 C C . LEU B 2 322 ? 203.195 151.533 176.337 1.00 45.35 322 LEU B C 1
ATOM 5576 O O . LEU B 2 322 ? 202.964 151.171 175.179 1.00 45.35 322 LEU B O 1
ATOM 5581 N N . PHE B 2 323 ? 203.287 152.812 176.693 1.00 45.48 323 PHE B N 1
ATOM 5582 C CA . PHE B 2 323 ? 203.262 153.936 175.772 1.00 45.48 323 PHE B CA 1
ATOM 5583 C C . PHE B 2 323 ? 204.699 154.380 175.527 1.00 45.48 323 PHE B C 1
ATOM 5584 O O . PHE B 2 323 ? 205.536 154.333 176.433 1.00 45.48 323 PHE B O 1
ATOM 5592 N N . MET B 2 324 ? 204.992 154.807 174.302 1.00 57.27 324 MET B N 1
ATOM 5593 C CA . MET B 2 324 ? 206.335 154.659 173.758 1.00 57.27 324 MET B CA 1
ATOM 5594 C C . MET B 2 324 ? 206.949 155.956 173.250 1.00 57.27 324 MET B C 1
ATOM 5595 O O . MET B 2 324 ? 206.252 156.835 172.730 1.00 57.27 324 MET B O 1
ATOM 5600 N N . GLN B 2 325 ? 208.268 156.053 173.428 1.00 57.10 325 GLN B N 1
ATOM 5601 C CA . GLN B 2 325 ? 209.176 156.608 172.424 1.00 57.10 325 GLN B CA 1
ATOM 5602 C C . GLN B 2 325 ? 208.855 158.068 172.075 1.00 57.10 325 GLN B C 1
ATOM 5603 O O . GLN B 2 325 ? 208.421 158.390 170.965 1.00 57.10 325 GLN B O 1
ATOM 5609 N N . GLN B 2 326 ? 209.090 158.942 173.057 1.00 54.75 326 GLN B N 1
ATOM 5610 C CA . GLN B 2 326 ? 208.973 160.391 172.878 1.00 54.75 326 GLN B CA 1
ATOM 5611 C C . GLN B 2 326 ? 208.165 160.958 171.706 1.00 54.75 326 GLN B C 1
ATOM 5612 O O . GLN B 2 326 ? 208.713 161.298 170.656 1.00 54.75 326 GLN B O 1
ATOM 5618 N N . SER B 2 331 ? 212.837 172.293 169.784 1.00 54.23 333 SER B N 1
ATOM 5619 C CA . SER B 2 331 ? 212.564 170.886 170.052 1.00 54.23 333 SER B CA 1
ATOM 5620 C C . SER B 2 331 ? 212.007 170.698 171.460 1.00 54.23 333 SER B C 1
ATOM 5621 O O . SER B 2 331 ? 211.348 169.699 171.749 1.00 54.23 333 SER B O 1
ATOM 5624 N N . VAL B 2 332 ? 212.276 171.670 172.334 1.00 49.45 334 VAL B N 1
ATOM 5625 C CA . VAL B 2 332 ? 211.785 171.591 173.707 1.00 49.45 334 VAL B CA 1
ATOM 5626 C C . VAL B 2 332 ? 210.262 171.576 173.728 1.00 49.45 334 VAL B C 1
ATOM 5627 O O . VAL B 2 332 ? 209.640 170.850 174.516 1.00 49.45 334 VAL B O 1
ATOM 5631 N N . SER B 2 333 ? 209.638 172.383 172.868 1.00 47.88 335 SER B N 1
ATOM 5632 C CA . SER B 2 333 ? 208.182 172.394 172.786 1.00 47.88 335 SER B CA 1
ATOM 5633 C C . SER B 2 333 ? 207.641 171.004 172.472 1.00 47.88 335 SER B C 1
ATOM 5634 O O . SER B 2 333 ? 206.571 170.616 172.960 1.00 47.88 335 SER B O 1
ATOM 5637 N N . GLU B 2 334 ? 208.368 170.238 171.657 1.00 46.77 336 GLU B N 1
ATOM 5638 C CA . GLU B 2 334 ? 207.954 168.869 171.376 1.00 46.77 336 GLU B CA 1
ATOM 5639 C C . GLU B 2 334 ? 207.975 168.024 172.643 1.00 46.77 336 GLU B C 1
ATOM 5640 O O . GLU B 2 334 ? 207.079 167.201 172.868 1.00 46.77 336 GLU B O 1
ATOM 5646 N N . ASP B 2 335 ? 208.987 168.220 173.491 1.00 47.72 337 ASP B N 1
ATOM 5647 C CA . ASP B 2 335 ? 209.034 167.494 174.754 1.00 47.72 337 ASP B CA 1
ATOM 5648 C C . ASP B 2 335 ? 207.866 167.884 175.651 1.00 47.72 337 ASP B C 1
ATOM 5649 O O . ASP B 2 335 ? 207.271 167.027 176.317 1.00 47.72 337 ASP B O 1
ATOM 5654 N N . TRP B 2 336 ? 207.537 169.176 175.693 1.00 40.51 338 TRP B N 1
ATOM 5655 C CA . TRP B 2 336 ? 206.334 169.624 176.387 1.00 40.51 338 TRP B CA 1
ATOM 5656 C C . TRP B 2 336 ? 205.114 168.840 175.917 1.00 40.51 338 TRP B C 1
ATOM 5657 O O . TRP B 2 336 ? 204.379 168.239 176.716 1.00 40.51 338 TRP B O 1
ATOM 5668 N N . LYS B 2 337 ? 204.874 168.879 174.606 1.00 39.74 339 LYS B N 1
ATOM 5669 C CA . LYS B 2 337 ? 203.712 168.212 174.033 1.00 39.74 339 LYS B CA 1
ATOM 5670 C C . LYS B 2 337 ? 203.691 166.736 174.398 1.00 39.74 339 LYS B C 1
ATOM 5671 O O . LYS B 2 337 ? 202.628 166.166 174.680 1.00 39.74 339 LYS B O 1
ATOM 5677 N N . TYR B 2 338 ? 204.861 166.100 174.411 1.00 42.73 340 TYR B N 1
ATOM 5678 C CA . TYR B 2 338 ? 204.896 164.675 174.709 1.00 42.73 340 TYR B CA 1
ATOM 5679 C C . TYR B 2 338 ? 204.584 164.408 176.175 1.00 42.73 340 TYR B C 1
ATOM 5680 O O . TYR B 2 338 ? 203.914 163.421 176.503 1.00 42.73 340 TYR B O 1
ATOM 5689 N N . VAL B 2 339 ? 205.078 165.260 177.071 1.00 39.48 341 VAL B N 1
ATOM 5690 C CA . VAL B 2 339 ? 204.705 165.145 178.477 1.00 39.48 341 VAL B CA 1
ATOM 5691 C C . VAL B 2 339 ? 203.191 165.216 178.621 1.00 39.48 341 VAL B C 1
ATOM 5692 O O . VAL B 2 339 ? 202.575 164.436 179.365 1.00 39.48 341 VAL B O 1
ATOM 5696 N N . ALA B 2 340 ? 202.572 166.163 177.914 1.00 35.51 342 ALA B N 1
ATOM 5697 C CA . ALA B 2 340 ? 201.120 166.296 177.966 1.00 35.51 342 ALA B CA 1
ATOM 5698 C C . ALA B 2 340 ? 200.438 165.016 177.500 1.00 35.51 342 ALA B C 1
ATOM 5699 O O . ALA B 2 340 ? 199.508 164.514 178.147 1.00 35.51 342 ALA B O 1
ATOM 5701 N N . MET B 2 341 ? 200.872 164.493 176.354 1.00 36.97 343 MET B N 1
ATOM 5702 C CA . MET B 2 341 ? 200.325 163.242 175.840 1.00 36.97 343 MET B CA 1
ATOM 5703 C C . MET B 2 341 ? 200.405 162.137 176.888 1.00 36.97 343 MET B C 1
ATOM 5704 O O . MET B 2 341 ? 199.424 161.429 177.151 1.00 36.97 343 MET B O 1
ATOM 5709 N N . VAL B 2 342 ? 201.581 161.980 177.493 1.00 38.89 344 VAL B N 1
ATOM 5710 C CA . VAL B 2 342 ? 201.790 160.927 178.483 1.00 38.89 344 VAL B CA 1
ATOM 5711 C C . VAL B 2 342 ? 200.781 161.053 179.615 1.00 38.89 344 VAL B C 1
ATOM 5712 O O . VAL B 2 342 ? 200.078 160.092 179.967 1.00 38.89 344 VAL B O 1
ATOM 5716 N N . ILE B 2 343 ? 200.722 162.236 180.226 1.00 32.39 345 ILE B N 1
ATOM 5717 C CA . ILE B 2 343 ? 199.885 162.404 181.410 1.00 32.39 345 ILE B CA 1
ATOM 5718 C C . ILE B 2 343 ? 198.417 162.185 181.061 1.00 32.39 345 ILE B C 1
ATOM 5719 O O . ILE B 2 343 ? 197.662 161.568 181.831 1.00 32.39 345 ILE B O 1
ATOM 5724 N N . ASP B 2 344 ? 197.988 162.661 179.889 1.00 29.79 346 ASP B N 1
ATOM 5725 C CA . ASP B 2 344 ? 196.586 162.491 179.530 1.00 29.79 346 ASP B CA 1
ATOM 5726 C C . ASP B 2 344 ? 196.255 161.022 179.308 1.00 29.79 346 ASP B C 1
ATOM 5727 O O . ASP B 2 344 ? 195.164 160.566 179.667 1.00 29.79 346 ASP B O 1
ATOM 5732 N N . ARG B 2 345 ? 197.188 160.257 178.735 1.00 32.85 347 ARG B N 1
ATOM 5733 C CA . ARG B 2 345 ? 196.933 158.831 178.554 1.00 32.85 347 ARG B CA 1
ATOM 5734 C C . ARG B 2 345 ? 196.835 158.116 179.896 1.00 32.85 347 ARG B C 1
ATOM 5735 O O . ARG B 2 345 ? 195.988 157.230 180.079 1.00 32.85 347 ARG B O 1
ATOM 5743 N N . LEU B 2 346 ? 197.700 158.479 180.842 1.00 32.23 348 LEU B N 1
ATOM 5744 C CA . LEU B 2 346 ? 197.601 157.903 182.182 1.00 32.23 348 LEU B CA 1
ATOM 5745 C C . LEU B 2 346 ? 196.219 158.154 182.779 1.00 32.23 348 LEU B C 1
ATOM 5746 O O . LEU B 2 346 ? 195.567 157.237 183.313 1.00 32.23 348 LEU B O 1
ATOM 5751 N N . PHE B 2 347 ? 195.762 159.406 182.707 1.00 26.88 349 PHE B N 1
ATOM 5752 C CA . PHE B 2 347 ? 194.452 159.730 183.255 1.00 26.88 349 PHE B CA 1
ATOM 5753 C C . PHE B 2 347 ? 193.354 158.956 182.540 1.00 26.88 349 PHE B C 1
ATOM 5754 O O . PHE B 2 347 ? 192.399 158.494 183.171 1.00 26.88 349 PHE B O 1
ATOM 5762 N N . LEU B 2 348 ? 193.475 158.802 181.221 1.00 25.33 350 LEU B N 1
ATOM 5763 C CA . LEU B 2 348 ? 192.501 158.022 180.466 1.00 25.33 350 LEU B CA 1
ATOM 5764 C C . LEU B 2 348 ? 192.413 156.601 181.004 1.00 25.33 350 LEU B C 1
ATOM 5765 O O . LEU B 2 348 ? 191.318 156.049 181.183 1.00 25.33 350 LEU B O 1
ATOM 5770 N N . TRP B 2 349 ? 193.571 155.987 181.247 1.00 29.22 351 TRP B N 1
ATOM 5771 C CA . TRP B 2 349 ? 193.593 154.628 181.777 1.00 29.22 351 TRP B CA 1
ATOM 5772 C C . TRP B 2 349 ? 192.830 154.550 183.092 1.00 29.22 351 TRP B C 1
ATOM 5773 O O . TRP B 2 349 ? 191.913 153.730 183.256 1.00 29.22 351 TRP B O 1
ATOM 5784 N N . ILE B 2 350 ? 193.199 155.401 184.052 1.00 27.82 352 ILE B N 1
ATOM 5785 C CA . ILE B 2 350 ? 192.552 155.275 185.356 1.00 27.82 352 ILE B CA 1
ATOM 5786 C C . ILE B 2 350 ? 191.067 155.612 185.260 1.00 27.82 352 ILE B C 1
ATOM 5787 O O . ILE B 2 350 ? 190.249 155.057 186.006 1.00 27.82 352 ILE B O 1
ATOM 5792 N N . PHE B 2 351 ? 190.679 156.483 184.326 1.00 24.26 353 PHE B N 1
ATOM 5793 C CA . PHE B 2 351 ? 189.274 156.864 184.227 1.00 24.26 353 PHE B CA 1
ATOM 5794 C C . PHE B 2 351 ? 188.432 155.734 183.657 1.00 24.26 353 PHE B C 1
ATOM 5795 O O . PHE B 2 351 ? 187.323 155.481 184.141 1.00 24.26 353 PHE B O 1
ATOM 5803 N N . VAL B 2 352 ? 188.921 155.053 182.620 1.00 27.78 354 VAL B N 1
ATOM 5804 C CA . VAL B 2 352 ? 188.174 153.906 182.109 1.00 27.78 354 VAL B CA 1
ATOM 5805 C C . VAL B 2 352 ? 188.100 152.819 183.174 1.00 27.78 354 VAL B C 1
ATOM 5806 O O . VAL B 2 352 ? 187.069 152.145 183.334 1.00 27.78 354 VAL B O 1
ATOM 5810 N N . PHE B 2 353 ? 189.184 152.646 183.937 1.00 32.96 355 PHE B N 1
ATOM 5811 C CA . PHE B 2 353 ? 189.147 151.692 185.040 1.00 32.96 355 PHE B CA 1
ATOM 5812 C C . PHE B 2 353 ? 188.035 152.038 186.023 1.00 32.96 355 PHE B C 1
ATOM 5813 O O . PHE B 2 353 ? 187.257 151.168 186.430 1.00 32.96 355 PHE B O 1
ATOM 5821 N N . VAL B 2 354 ? 187.940 153.312 186.411 1.00 29.95 356 VAL B N 1
ATOM 5822 C CA . VAL B 2 354 ? 186.933 153.708 187.391 1.00 29.95 356 VAL B CA 1
ATOM 5823 C C . VAL B 2 354 ? 185.529 153.601 186.809 1.00 29.95 356 VAL B C 1
ATOM 5824 O O . VAL B 2 354 ? 184.572 153.305 187.533 1.00 29.95 356 VAL B O 1
ATOM 5828 N N . CYS B 2 355 ? 185.373 153.853 185.510 1.00 32.58 357 CYS B N 1
ATOM 5829 C CA . CYS B 2 355 ? 184.064 153.694 184.885 1.00 32.58 357 CYS B CA 1
ATOM 5830 C C . CYS B 2 355 ? 183.598 152.248 184.976 1.00 32.58 357 CYS B C 1
ATOM 5831 O O . CYS B 2 355 ? 182.452 151.968 185.360 1.00 32.58 357 CYS B O 1
ATOM 5834 N N . VAL B 2 356 ? 184.478 151.308 184.624 1.00 36.50 358 VAL B N 1
ATOM 5835 C CA . VAL B 2 356 ? 184.130 149.898 184.773 1.00 36.50 358 VAL B CA 1
ATOM 5836 C C . VAL B 2 356 ? 183.851 149.575 186.236 1.00 36.50 358 VAL B C 1
ATOM 5837 O O . VAL B 2 356 ? 182.925 148.818 186.557 1.00 36.50 358 VAL B O 1
ATOM 5841 N N . PHE B 2 357 ? 184.647 150.142 187.144 1.00 39.01 359 PHE B N 1
ATOM 5842 C CA . PHE B 2 357 ? 184.449 149.891 188.567 1.00 39.01 359 PHE B CA 1
ATOM 5843 C C . PHE B 2 357 ? 183.054 150.306 189.013 1.00 39.01 359 PHE B C 1
ATOM 5844 O O . PHE B 2 357 ? 182.390 149.583 189.762 1.00 39.01 359 PHE B O 1
ATOM 5852 N N . GLY B 2 358 ? 182.590 151.471 188.563 1.00 39.13 360 GLY B N 1
ATOM 5853 C CA . GLY B 2 358 ? 181.255 151.913 188.934 1.00 39.13 360 GLY B CA 1
ATOM 5854 C C . GLY B 2 358 ? 180.172 151.047 188.318 1.00 39.13 360 GLY B C 1
ATOM 5855 O O . GLY B 2 358 ? 179.206 150.658 188.990 1.00 39.13 360 GLY B O 1
ATOM 5856 N N . THR B 2 359 ? 180.311 150.739 187.025 1.00 40.22 361 THR B N 1
ATOM 5857 C CA . THR B 2 359 ? 179.362 149.832 186.387 1.00 40.22 361 THR B CA 1
ATOM 5858 C C . THR B 2 359 ? 179.247 148.532 187.173 1.00 40.22 361 THR B C 1
ATOM 5859 O O . THR B 2 359 ? 178.164 147.942 187.262 1.00 40.22 361 THR B O 1
ATOM 5863 N N . ILE B 2 360 ? 180.358 148.071 187.749 1.00 42.84 362 ILE B N 1
ATOM 5864 C CA . ILE B 2 360 ? 180.308 146.897 188.616 1.00 42.84 362 ILE B CA 1
ATOM 5865 C C . ILE B 2 360 ? 179.584 147.230 189.914 1.00 42.84 362 ILE B C 1
ATOM 5866 O O . ILE B 2 360 ? 178.757 146.452 190.403 1.00 42.84 362 ILE B O 1
ATOM 5871 N N . GLY B 2 361 ? 179.887 148.390 190.488 1.00 40.78 363 GLY B N 1
ATOM 5872 C CA . GLY B 2 361 ? 179.275 148.818 191.728 1.00 40.78 363 GLY B CA 1
ATOM 5873 C C . GLY B 2 361 ? 177.764 148.828 191.655 1.00 40.78 363 GLY B C 1
ATOM 5874 O O . GLY B 2 361 ? 177.087 148.701 192.679 1.00 40.78 363 GLY B O 1
ATOM 5875 N N . MET B 2 362 ? 177.220 148.981 190.447 1.00 40.29 364 MET B N 1
ATOM 5876 C CA . MET B 2 362 ? 175.768 148.935 190.304 1.00 40.29 364 MET B CA 1
ATOM 5877 C C . MET B 2 362 ? 175.216 147.526 190.486 1.00 40.29 364 MET B C 1
ATOM 5878 O O . MET B 2 362 ? 174.110 147.366 191.013 1.00 40.29 364 MET B O 1
ATOM 5883 N N . PHE B 2 363 ? 175.954 146.504 190.064 1.00 44.61 365 PHE B N 1
ATOM 5884 C CA . PHE B 2 363 ? 175.496 145.124 190.205 1.00 44.61 365 PHE B CA 1
ATOM 5885 C C . PHE B 2 363 ? 175.549 144.687 191.664 1.00 44.61 365 PHE B C 1
ATOM 5886 O O . PHE B 2 363 ? 176.249 143.735 192.011 1.00 44.61 365 PHE B O 1
ATOM 5894 N N . ASP C 2 2 ? 113.452 149.599 219.941 1.00 45.82 2 ASP C N 1
ATOM 5895 C CA . ASP C 2 2 ? 112.347 150.482 219.590 1.00 45.82 2 ASP C CA 1
ATOM 5896 C C . ASP C 2 2 ? 112.334 151.726 220.465 1.00 45.82 2 ASP C C 1
ATOM 5897 O O . ASP C 2 2 ? 111.914 152.797 220.028 1.00 45.82 2 ASP C O 1
ATOM 5902 N N . THR C 2 3 ? 112.787 151.575 221.711 1.00 44.51 3 THR C N 1
ATOM 5903 C CA . THR C 2 3 ? 112.784 152.705 222.633 1.00 44.51 3 THR C CA 1
ATOM 5904 C C . THR C 2 3 ? 113.581 153.873 222.074 1.00 44.51 3 THR C C 1
ATOM 5905 O O . THR C 2 3 ? 113.125 155.019 222.124 1.00 44.51 3 THR C O 1
ATOM 5909 N N . GLU C 2 4 ? 114.771 153.601 221.534 1.00 38.53 4 GLU C N 1
ATOM 5910 C CA . GLU C 2 4 ? 115.601 154.649 220.950 1.00 38.53 4 GLU C CA 1
ATOM 5911 C C . GLU C 2 4 ? 114.769 155.639 220.147 1.00 38.53 4 GLU C C 1
ATOM 5912 O O . GLU C 2 4 ? 114.950 156.856 220.254 1.00 38.53 4 GLU C O 1
ATOM 5918 N N . GLU C 2 5 ? 113.847 155.125 219.332 1.00 39.16 5 GLU C N 1
ATOM 5919 C CA . GLU C 2 5 ? 112.966 155.996 218.563 1.00 39.16 5 GLU C CA 1
ATOM 5920 C C . GLU C 2 5 ? 112.190 156.934 219.478 1.00 39.16 5 GLU C C 1
ATOM 5921 O O . GLU C 2 5 ? 112.163 158.151 219.262 1.00 39.16 5 GLU C O 1
ATOM 5927 N N . ARG C 2 6 ? 111.533 156.378 220.496 1.00 41.59 6 ARG C N 1
ATOM 5928 C CA . ARG C 2 6 ? 110.716 157.188 221.393 1.00 41.59 6 ARG C CA 1
ATOM 5929 C C . ARG C 2 6 ? 111.565 158.224 222.115 1.00 41.59 6 ARG C C 1
ATOM 5930 O O . ARG C 2 6 ? 111.205 159.403 222.189 1.00 41.59 6 ARG C O 1
ATOM 5938 N N . LEU C 2 7 ? 112.704 157.793 222.653 1.00 37.93 7 LEU C N 1
ATOM 5939 C CA . LEU C 2 7 ? 113.598 158.704 223.356 1.00 37.93 7 LEU C CA 1
ATOM 5940 C C . LEU C 2 7 ? 114.017 159.860 222.459 1.00 37.93 7 LEU C C 1
ATOM 5941 O O . LEU C 2 7 ? 113.872 161.032 222.827 1.00 37.93 7 LEU C O 1
ATOM 5946 N N . VAL C 2 8 ? 114.548 159.548 221.275 1.00 34.55 8 VAL C N 1
ATOM 5947 C CA . VAL C 2 8 ? 114.991 160.595 220.361 1.00 34.55 8 VAL C CA 1
ATOM 5948 C C . VAL C 2 8 ? 113.839 161.537 220.040 1.00 34.55 8 VAL C C 1
ATOM 5949 O O . VAL C 2 8 ? 113.924 162.751 220.258 1.00 34.55 8 VAL C O 1
ATOM 5953 N N . GLU C 2 9 ? 112.741 160.989 219.522 1.00 39.46 9 GLU C N 1
ATOM 5954 C CA . GLU C 2 9 ? 111.601 161.799 219.121 1.00 39.46 9 GLU C CA 1
ATOM 5955 C C . GLU C 2 9 ? 110.958 162.523 220.296 1.00 39.46 9 GLU C C 1
ATOM 5956 O O . GLU C 2 9 ? 110.096 163.380 220.078 1.00 39.46 9 GLU C O 1
ATOM 5962 N N . HIS C 2 10 ? 111.359 162.204 221.525 1.00 40.15 10 HIS C N 1
ATOM 5963 C CA . HIS C 2 10 ? 111.000 163.007 222.686 1.00 40.15 10 HIS C CA 1
ATOM 5964 C C . HIS C 2 10 ? 112.003 164.117 222.962 1.00 40.15 10 HIS C C 1
ATOM 5965 O O . HIS C 2 10 ? 111.613 165.193 223.429 1.00 40.15 10 HIS C O 1
ATOM 5972 N N . LEU C 2 11 ? 113.287 163.880 222.687 1.00 35.16 11 LEU C N 1
ATOM 5973 C CA . LEU C 2 11 ? 114.313 164.879 222.972 1.00 35.16 11 LEU C CA 1
ATOM 5974 C C . LEU C 2 11 ? 114.274 166.022 221.965 1.00 35.16 11 LEU C C 1
ATOM 5975 O O . LEU C 2 11 ? 114.180 167.195 222.342 1.00 35.16 11 LEU C O 1
ATOM 5980 N N . LEU C 2 12 ? 114.347 165.698 220.676 1.00 31.41 12 LEU C N 1
ATOM 5981 C CA . LEU C 2 12 ? 114.436 166.696 219.620 1.00 31.41 12 LEU C CA 1
ATOM 5982 C C . LEU C 2 12 ? 113.081 167.250 219.207 1.00 31.41 12 LEU C C 1
ATOM 5983 O O . LEU C 2 12 ? 112.953 167.768 218.092 1.00 31.41 12 LEU C O 1
ATOM 5988 N N . ASP C 2 13 ? 112.074 167.151 220.064 1.00 38.19 13 ASP C N 1
ATOM 5989 C CA . ASP C 2 13 ? 110.767 167.701 219.740 1.00 38.19 13 ASP C CA 1
ATOM 5990 C C . ASP C 2 13 ? 110.902 169.182 219.390 1.00 38.19 13 ASP C C 1
ATOM 5991 O O . ASP C 2 13 ? 111.501 169.943 220.164 1.00 38.19 13 ASP C O 1
ATOM 5996 N N . PRO C 2 14 ? 110.370 169.632 218.249 1.00 42.42 14 PRO C N 1
ATOM 5997 C CA . PRO C 2 14 ? 110.552 171.045 217.878 1.00 42.42 14 PRO C CA 1
ATOM 5998 C C . PRO C 2 14 ? 109.976 172.020 218.888 1.00 42.42 14 PRO C C 1
ATOM 5999 O O . PRO C 2 14 ? 110.522 173.120 219.050 1.00 42.42 14 PRO C O 1
ATOM 6003 N N . SER C 2 15 ? 108.882 171.664 219.567 1.00 42.37 15 SER C N 1
ATOM 6004 C CA . SER C 2 15 ? 108.335 172.562 220.578 1.00 42.37 15 SER C CA 1
ATOM 6005 C C . SER C 2 15 ? 109.199 172.606 221.828 1.00 42.37 15 SER C C 1
ATOM 6006 O O . SER C 2 15 ? 109.532 173.690 222.315 1.00 42.37 15 SER C O 1
ATOM 6009 N N . ARG C 2 16 ? 109.570 171.445 222.356 1.00 36.88 16 ARG C N 1
ATOM 6010 C CA . ARG C 2 16 ? 110.315 171.408 223.605 1.00 36.88 16 ARG C CA 1
ATOM 6011 C C . ARG C 2 16 ? 111.741 171.914 223.440 1.00 36.88 16 ARG C C 1
ATOM 6012 O O . ARG C 2 16 ? 112.320 172.438 224.397 1.00 36.88 16 ARG C O 1
ATOM 6020 N N . TYR C 2 17 ? 112.318 171.772 222.251 1.00 31.88 17 TYR C N 1
ATOM 6021 C CA . TYR C 2 17 ? 113.728 172.052 222.022 1.00 31.88 17 TYR C CA 1
ATOM 6022 C C . TYR C 2 17 ? 113.865 172.965 220.814 1.00 31.88 17 TYR C C 1
ATOM 6023 O O . TYR C 2 17 ? 113.408 172.623 219.719 1.00 31.88 17 TYR C O 1
ATOM 6032 N N . ASN C 2 18 ? 114.494 174.120 221.014 1.00 29.06 18 ASN C N 1
ATOM 6033 C CA . ASN C 2 18 ? 114.858 175.018 219.929 1.00 29.06 18 ASN C CA 1
ATOM 6034 C C . ASN C 2 18 ? 116.373 175.070 219.799 1.00 29.06 18 ASN C C 1
ATOM 6035 O O . ASN C 2 18 ? 117.096 175.023 220.799 1.00 29.06 18 ASN C O 1
ATOM 6040 N N . LYS C 2 19 ? 116.843 175.175 218.561 1.00 23.39 19 LYS C N 1
ATOM 6041 C CA . LYS C 2 19 ? 118.262 175.100 218.250 1.00 23.39 19 LYS C CA 1
ATOM 6042 C C . LYS C 2 19 ? 118.929 176.460 218.144 1.00 23.39 19 LYS C C 1
ATOM 6043 O O . LYS C 2 19 ? 120.116 176.581 218.461 1.00 23.39 19 LYS C O 1
ATOM 6049 N N . LEU C 2 20 ? 118.198 177.486 217.710 1.00 22.28 20 LEU C N 1
ATOM 6050 C CA . LEU C 2 20 ? 118.794 178.791 217.458 1.00 22.28 20 LEU C CA 1
ATOM 6051 C C . LEU C 2 20 ? 119.259 179.491 218.726 1.00 22.28 20 LEU C C 1
ATOM 6052 O O . LEU C 2 20 ? 119.896 180.545 218.629 1.00 22.28 20 LEU C O 1
ATOM 6057 N N . ILE C 2 21 ? 118.960 178.945 219.900 1.00 29.79 21 ILE C N 1
ATOM 6058 C CA . ILE C 2 21 ? 119.374 179.538 221.160 1.00 29.79 21 ILE C CA 1
ATOM 6059 C C . ILE C 2 21 ? 120.396 178.619 221.821 1.00 29.79 21 ILE C C 1
ATOM 6060 O O . ILE C 2 21 ? 120.662 177.510 221.360 1.00 29.79 21 ILE C O 1
ATOM 6065 N N . ARG C 2 22 ? 120.971 179.097 222.921 1.00 29.48 22 ARG C N 1
ATOM 6066 C CA . ARG C 2 22 ? 122.013 178.374 223.624 1.00 29.48 22 ARG C CA 1
ATOM 6067 C C . ARG C 2 22 ? 121.586 178.098 225.060 1.00 29.48 22 ARG C C 1
ATOM 6068 O O . ARG C 2 22 ? 120.764 178.830 225.620 1.00 29.48 22 ARG C O 1
ATOM 6076 N N . PRO C 2 23 ? 122.128 177.050 225.684 1.00 29.14 23 PRO C N 1
ATOM 6077 C CA . PRO C 2 23 ? 121.646 176.625 227.004 1.00 29.14 23 PRO C CA 1
ATOM 6078 C C . PRO C 2 23 ? 122.204 177.517 228.103 1.00 29.14 23 PRO C C 1
ATOM 6079 O O . PRO C 2 23 ? 123.417 177.704 228.210 1.00 29.14 23 PRO C O 1
ATOM 6083 N N . ALA C 2 24 ? 121.312 178.060 228.927 1.00 39.03 24 ALA C N 1
ATOM 6084 C CA . ALA C 2 24 ? 121.705 178.992 229.971 1.00 39.03 24 ALA C CA 1
ATOM 6085 C C . ALA C 2 24 ? 120.709 178.925 231.118 1.00 39.03 24 ALA C C 1
ATOM 6086 O O . ALA C 2 24 ? 119.525 178.639 230.914 1.00 39.03 24 ALA C O 1
ATOM 6088 N N . THR C 2 25 ? 121.201 179.190 232.326 1.00 50.13 25 THR C N 1
ATOM 6089 C CA . THR C 2 25 ? 120.336 179.347 233.484 1.00 50.13 25 THR C CA 1
ATOM 6090 C C . THR C 2 25 ? 121.126 180.022 234.600 1.00 50.13 25 THR C C 1
ATOM 6091 O O . THR C 2 25 ? 122.348 180.178 234.521 1.00 50.13 25 THR C O 1
ATOM 6095 N N . ASN C 2 26 ? 120.408 180.420 235.653 1.00 56.60 26 ASN C N 1
ATOM 6096 C CA . ASN C 2 26 ? 120.996 181.078 236.822 1.00 56.60 26 ASN C CA 1
ATOM 6097 C C . ASN C 2 26 ? 121.863 182.269 236.429 1.00 56.60 26 ASN C C 1
ATOM 6098 O O . ASN C 2 26 ? 123.016 182.381 236.850 1.00 56.60 26 ASN C O 1
ATOM 6103 N N . GLY C 2 27 ? 121.310 183.165 235.613 1.00 50.88 27 GLY C N 1
ATOM 6104 C CA . GLY C 2 27 ? 121.929 184.453 235.366 1.00 50.88 27 GLY C CA 1
ATOM 6105 C C . GLY C 2 27 ? 122.880 184.484 234.189 1.00 50.88 27 GLY C C 1
ATOM 6106 O O . GLY C 2 27 ? 123.946 185.102 234.265 1.00 50.88 27 GLY C O 1
ATOM 6107 N N . SER C 2 28 ? 122.507 183.830 233.093 1.00 44.34 28 SER C N 1
ATOM 6108 C CA . SER C 2 28 ? 123.292 183.862 231.863 1.00 44.34 28 SER C CA 1
ATOM 6109 C C . SER C 2 28 ? 124.719 183.379 232.113 1.00 44.34 28 SER C C 1
ATOM 6110 O O . SER C 2 28 ? 125.700 184.050 231.785 1.00 44.34 28 SER C O 1
ATOM 6113 N N . GLU C 2 29 ? 124.830 182.196 232.708 1.00 41.41 29 GLU C N 1
ATOM 6114 C CA . GLU C 2 29 ? 126.138 181.617 232.964 1.00 41.41 29 GLU C CA 1
ATOM 6115 C C . GLU C 2 29 ? 126.754 181.098 231.671 1.00 41.41 29 GLU C C 1
ATOM 6116 O O . GLU C 2 29 ? 126.061 180.615 230.772 1.00 41.41 29 GLU C O 1
ATOM 6122 N N . LEU C 2 30 ? 128.076 181.203 231.585 1.00 28.78 30 LEU C N 1
ATOM 6123 C CA . LEU C 2 30 ? 128.789 180.748 230.404 1.00 28.78 30 LEU C CA 1
ATOM 6124 C C . LEU C 2 30 ? 128.753 179.229 230.303 1.00 28.78 30 LEU C C 1
ATOM 6125 O O . LEU C 2 30 ? 128.775 178.515 231.309 1.00 28.78 30 LEU C O 1
ATOM 6130 N N . VAL C 2 31 ? 128.697 178.739 229.070 1.00 24.72 31 VAL C N 1
ATOM 6131 C CA . VAL C 2 31 ? 128.807 177.314 228.782 1.00 24.72 31 VAL C CA 1
ATOM 6132 C C . VAL C 2 31 ? 130.236 177.038 228.341 1.00 24.72 31 VAL C C 1
ATOM 6133 O O . VAL C 2 31 ? 130.702 177.584 227.334 1.00 24.72 31 VAL C O 1
ATOM 6137 N N . THR C 2 32 ? 130.937 176.205 229.099 1.00 22.11 32 THR C N 1
ATOM 6138 C CA . THR C 2 32 ? 132.313 175.884 228.763 1.00 22.11 32 THR C CA 1
ATOM 6139 C C . THR C 2 32 ? 132.363 174.991 227.532 1.00 22.11 32 THR C C 1
ATOM 6140 O O . THR C 2 32 ? 131.444 174.216 227.259 1.00 22.11 32 THR C O 1
ATOM 6144 N N . VAL C 2 33 ? 133.452 175.114 226.783 1.00 18.27 33 VAL C N 1
ATOM 6145 C CA . VAL C 2 33 ? 133.648 174.329 225.573 1.00 18.27 33 VAL C CA 1
ATOM 6146 C C . VAL C 2 33 ? 135.079 173.819 225.546 1.00 18.27 33 VAL C C 1
ATOM 6147 O O . VAL C 2 33 ? 136.000 174.541 225.151 1.00 18.27 33 VAL C O 1
ATOM 6151 N N . GLN C 2 34 ? 135.276 172.574 225.963 1.00 17.91 34 GLN C N 1
ATOM 6152 C CA . GLN C 2 34 ? 136.608 171.986 226.036 1.00 17.91 34 GLN C CA 1
ATOM 6153 C C . GLN C 2 34 ? 136.917 171.343 224.694 1.00 17.91 34 GLN C C 1
ATOM 6154 O O . GLN C 2 34 ? 136.291 170.348 224.323 1.00 17.91 34 GLN C O 1
ATOM 6160 N N . LEU C 2 35 ? 137.871 171.907 223.961 1.00 15.98 35 LEU C N 1
ATOM 6161 C CA . LEU C 2 35 ? 138.236 171.372 222.661 1.00 15.98 35 LEU C CA 1
ATOM 6162 C C . LEU C 2 35 ? 139.722 171.068 222.610 1.00 15.98 35 LEU C C 1
ATOM 6163 O O . LEU C 2 35 ? 140.541 171.813 223.152 1.00 15.98 35 LEU C O 1
ATOM 6168 N N . MET C 2 36 ? 140.054 169.959 221.955 1.00 17.59 36 MET C N 1
ATOM 6169 C CA . MET C 2 36 ? 141.436 169.596 221.685 1.00 17.59 36 MET C CA 1
ATOM 6170 C C . MET C 2 36 ? 141.523 168.949 220.314 1.00 17.59 36 MET C C 1
ATOM 6171 O O . MET C 2 36 ? 140.628 168.204 219.911 1.00 17.59 36 MET C O 1
ATOM 6176 N N . VAL C 2 37 ? 142.607 169.228 219.612 1.00 15.61 37 VAL C N 1
ATOM 6177 C CA . VAL C 2 37 ? 142.778 168.801 218.232 1.00 15.61 37 VAL C CA 1
ATOM 6178 C C . VAL C 2 37 ? 143.625 167.540 218.190 1.00 15.61 37 VAL C C 1
ATOM 6179 O O . VAL C 2 37 ? 144.455 167.288 219.070 1.00 15.61 37 VAL C O 1
ATOM 6183 N N . SER C 2 38 ? 143.412 166.738 217.149 1.00 14.94 38 SER C N 1
ATOM 6184 C CA . SER C 2 38 ? 144.169 165.513 216.918 1.00 14.94 38 SER C CA 1
ATOM 6185 C C . SER C 2 38 ? 144.531 165.469 215.442 1.00 14.94 38 SER C C 1
ATOM 6186 O O . SER C 2 38 ? 143.649 165.369 214.583 1.00 14.94 38 SER C O 1
ATOM 6189 N N . LEU C 2 39 ? 145.821 165.552 215.153 1.00 16.80 39 LEU C N 1
ATOM 6190 C CA . LEU C 2 39 ? 146.316 165.542 213.790 1.00 16.80 39 LEU C CA 1
ATOM 6191 C C . LEU C 2 39 ? 146.210 164.139 213.202 1.00 16.80 39 LEU C C 1
ATOM 6192 O O . LEU C 2 39 ? 146.158 163.142 213.926 1.00 16.80 39 LEU C O 1
ATOM 6197 N N . ALA C 2 40 ? 146.164 164.065 211.874 1.00 17.12 40 ALA C N 1
ATOM 6198 C CA . ALA C 2 40 ? 146.240 162.777 211.196 1.00 17.12 40 ALA C CA 1
ATOM 6199 C C . ALA C 2 40 ? 147.380 162.696 210.200 1.00 17.12 40 ALA C C 1
ATOM 6200 O O . ALA C 2 40 ? 148.050 161.665 210.121 1.00 17.12 40 ALA C O 1
ATOM 6202 N N . GLN C 2 41 ? 147.616 163.754 209.431 1.00 16.33 41 GLN C N 1
ATOM 6203 C CA . GLN C 2 41 ? 148.797 163.841 208.588 1.00 16.33 41 GLN C CA 1
ATOM 6204 C C . GLN C 2 41 ? 148.935 165.271 208.100 1.00 16.33 41 GLN C C 1
ATOM 6205 O O . GLN C 2 41 ? 147.962 166.028 208.048 1.00 16.33 41 GLN C O 1
ATOM 6211 N N . LEU C 2 42 ? 150.161 165.626 207.745 1.00 15.82 42 LEU C N 1
ATOM 6212 C CA . LEU C 2 42 ? 150.510 166.955 207.259 1.00 15.82 42 LEU C CA 1
ATOM 6213 C C . LEU C 2 42 ? 150.647 166.840 205.746 1.00 15.82 42 LEU C C 1
ATOM 6214 O O . LEU C 2 42 ? 151.729 166.569 205.224 1.00 15.82 42 LEU C O 1
ATOM 6219 N N . ILE C 2 43 ? 149.533 167.047 205.042 1.00 13.62 43 ILE C N 1
ATOM 6220 C CA . ILE C 2 43 ? 149.498 166.769 203.610 1.00 13.62 43 ILE C CA 1
ATOM 6221 C C . ILE C 2 43 ? 150.575 167.565 202.887 1.00 13.62 43 ILE C C 1
ATOM 6222 O O . ILE C 2 43 ? 151.471 166.994 202.256 1.00 13.62 43 ILE C O 1
ATOM 6227 N N . SER C 2 44 ? 150.510 168.894 202.960 1.00 12.24 44 SER C N 1
ATOM 6228 C CA . SER C 2 44 ? 151.425 169.676 202.138 1.00 12.24 44 SER C CA 1
ATOM 6229 C C . SER C 2 44 ? 151.752 171.010 202.784 1.00 12.24 44 SER C C 1
ATOM 6230 O O . SER C 2 44 ? 151.015 171.518 203.631 1.00 12.24 44 SER C O 1
ATOM 6233 N N . VAL C 2 45 ? 152.875 171.575 202.346 1.00 12.39 45 VAL C N 1
ATOM 6234 C CA . VAL C 2 45 ? 153.300 172.923 202.705 1.00 12.39 45 VAL C CA 1
ATOM 6235 C C . VAL C 2 45 ? 153.735 173.599 201.412 1.00 12.39 45 VAL C C 1
ATOM 6236 O O . VAL C 2 45 ? 154.859 173.394 200.943 1.00 12.39 45 VAL C O 1
ATOM 6240 N N . HIS C 2 46 ? 152.852 174.407 200.839 1.00 10.32 46 HIS C N 1
ATOM 6241 C CA . HIS C 2 46 ? 153.116 175.113 199.591 1.00 10.32 46 HIS C CA 1
ATOM 6242 C C . HIS C 2 46 ? 153.769 176.444 199.944 1.00 10.32 46 HIS C C 1
ATOM 6243 O O . HIS C 2 46 ? 153.103 177.374 200.412 1.00 10.32 46 HIS C O 1
ATOM 6250 N N . GLU C 2 47 ? 155.086 176.524 199.742 1.00 11.95 47 GLU C N 1
ATOM 6251 C CA . GLU C 2 47 ? 155.826 177.738 200.069 1.00 11.95 47 GLU C CA 1
ATOM 6252 C C . GLU C 2 47 ? 155.442 178.883 199.143 1.00 11.95 47 GLU C C 1
ATOM 6253 O O . GLU C 2 47 ? 155.088 179.975 199.601 1.00 11.95 47 GLU C O 1
ATOM 6259 N N . ARG C 2 48 ? 155.515 178.648 197.832 1.00 10.41 48 ARG C N 1
ATOM 6260 C CA . ARG C 2 48 ? 155.288 179.706 196.855 1.00 10.41 48 ARG C CA 1
ATOM 6261 C C . ARG C 2 48 ? 154.017 180.496 197.143 1.00 10.41 48 ARG C C 1
ATOM 6262 O O . ARG C 2 48 ? 153.916 181.667 196.759 1.00 10.41 48 ARG C O 1
ATOM 6270 N N . GLU C 2 49 ? 153.043 179.885 197.814 1.00 10.20 49 GLU C N 1
ATOM 6271 C CA . GLU C 2 49 ? 151.798 180.554 198.159 1.00 10.20 49 GLU C CA 1
ATOM 6272 C C . GLU C 2 49 ? 151.595 180.712 199.658 1.00 10.20 49 GLU C C 1
ATOM 6273 O O . GLU C 2 49 ? 150.587 181.294 200.073 1.00 10.20 49 GLU C O 1
ATOM 6279 N N . GLN C 2 50 ? 152.516 180.216 200.482 1.00 10.35 50 GLN C N 1
ATOM 6280 C CA . GLN C 2 50 ? 152.403 180.321 201.934 1.00 10.35 50 GLN C CA 1
ATOM 6281 C C . GLN C 2 50 ? 151.107 179.678 202.426 1.00 10.35 50 GLN C C 1
ATOM 6282 O O . GLN C 2 50 ? 150.216 180.341 202.960 1.00 10.35 50 GLN C O 1
ATOM 6288 N N . ILE C 2 51 ? 151.009 178.366 202.230 1.00 10.25 51 ILE C N 1
ATOM 6289 C CA . ILE C 2 51 ? 149.813 177.622 202.603 1.00 10.25 51 ILE C CA 1
ATOM 6290 C C . ILE C 2 51 ? 150.218 176.274 203.180 1.00 10.25 51 ILE C C 1
ATOM 6291 O O . ILE C 2 51 ? 151.266 175.722 202.840 1.00 10.25 51 ILE C O 1
ATOM 6296 N N . MET C 2 52 ? 149.375 175.746 204.064 1.00 12.56 52 MET C N 1
ATOM 6297 C CA . MET C 2 52 ? 149.597 174.440 204.666 1.00 12.56 52 MET C CA 1
ATOM 6298 C C . MET C 2 52 ? 148.294 173.662 204.687 1.00 12.56 52 MET C C 1
ATOM 6299 O O . MET C 2 52 ? 147.278 174.163 205.174 1.00 12.56 52 MET C O 1
ATOM 6304 N N . THR C 2 53 ? 148.333 172.435 204.182 1.00 12.80 53 THR C N 1
ATOM 6305 C CA . THR C 2 53 ? 147.163 171.576 204.074 1.00 12.80 53 THR C CA 1
ATOM 6306 C C . THR C 2 53 ? 147.326 170.396 205.021 1.00 12.80 53 THR C C 1
ATOM 6307 O O . THR C 2 53 ? 148.256 169.592 204.855 1.00 12.80 53 THR C O 1
ATOM 6311 N N . THR C 2 54 ? 146.421 170.298 206.003 1.00 15.06 54 THR C N 1
ATOM 6312 C CA . THR C 2 54 ? 146.429 169.223 206.990 1.00 15.06 54 THR C CA 1
ATOM 6313 C C . THR C 2 54 ? 145.065 168.555 207.088 1.00 15.06 54 THR C C 1
ATOM 6314 O O . THR C 2 54 ? 144.056 169.077 206.609 1.00 15.06 54 THR C O 1
ATOM 6318 N N . ASN C 2 55 ? 145.053 167.401 207.758 1.00 18.28 55 ASN C N 1
ATOM 6319 C CA . ASN C 2 55 ? 143.839 166.671 208.102 1.00 18.28 55 ASN C CA 1
ATOM 6320 C C . ASN C 2 55 ? 143.761 166.531 209.617 1.00 18.28 55 ASN C C 1
ATOM 6321 O O . ASN C 2 55 ? 144.733 166.119 210.264 1.00 18.28 55 ASN C O 1
ATOM 6326 N N . VAL C 2 56 ? 142.591 166.833 210.168 1.00 15.63 56 VAL C N 1
ATOM 6327 C CA . VAL C 2 56 ? 142.443 167.138 211.583 1.00 15.63 56 VAL C CA 1
ATOM 6328 C C . VAL C 2 56 ? 141.119 166.590 212.095 1.00 15.63 56 VAL C C 1
ATOM 6329 O O . VAL C 2 56 ? 140.114 166.597 211.378 1.00 15.63 56 VAL C O 1
ATOM 6333 N N . TRP C 2 57 ? 141.120 166.108 213.339 1.00 17.08 57 TRP C N 1
ATOM 6334 C CA . TRP C 2 57 ? 139.904 165.773 214.074 1.00 17.08 57 TRP C CA 1
ATOM 6335 C C . TRP C 2 57 ? 139.922 166.576 215.367 1.00 17.08 57 TRP C C 1
ATOM 6336 O O . TRP C 2 57 ? 140.727 166.296 216.259 1.00 17.08 57 TRP C O 1
ATOM 6347 N N . LEU C 2 58 ? 139.049 167.570 215.482 1.00 15.29 58 LEU C N 1
ATOM 6348 C CA . LEU C 2 58 ? 138.995 168.411 216.674 1.00 15.29 58 LEU C CA 1
ATOM 6349 C C . LEU C 2 58 ? 137.812 167.977 217.531 1.00 15.29 58 LEU C C 1
ATOM 6350 O O . LEU C 2 58 ? 136.655 168.101 217.119 1.00 15.29 58 LEU C O 1
ATOM 6355 N N . THR C 2 59 ? 138.110 167.459 218.719 1.00 16.96 59 THR C N 1
ATOM 6356 C CA . THR C 2 59 ? 137.093 166.993 219.647 1.00 16.96 59 THR C CA 1
ATOM 6357 C C . THR C 2 59 ? 136.646 168.153 220.519 1.00 16.96 59 THR C C 1
ATOM 6358 O O . THR C 2 59 ? 137.465 168.753 221.223 1.00 16.96 59 THR C O 1
ATOM 6362 N N . GLN C 2 60 ? 135.355 168.463 220.468 1.00 16.12 60 GLN C N 1
ATOM 6363 C CA . GLN C 2 60 ? 134.719 169.421 221.351 1.00 16.12 60 GLN C CA 1
ATOM 6364 C C . GLN C 2 60 ? 133.865 168.680 222.367 1.00 16.12 60 GLN C C 1
ATOM 6365 O O . GLN C 2 60 ? 133.333 167.602 222.091 1.00 16.12 60 GLN C O 1
ATOM 6371 N N . GLU C 2 61 ? 133.745 169.267 223.550 1.00 18.01 61 GLU C N 1
ATOM 6372 C CA . GLU C 2 61 ? 132.884 168.737 224.590 1.00 18.01 61 GLU C CA 1
ATOM 6373 C C . GLU C 2 61 ? 132.234 169.890 225.328 1.00 18.01 61 GLU C C 1
ATOM 6374 O O . GLU C 2 61 ? 132.866 170.926 225.560 1.00 18.01 61 GLU C O 1
ATOM 6380 N N . TRP C 2 62 ? 130.976 169.699 225.700 1.00 19.51 62 TRP C N 1
ATOM 6381 C CA . TRP C 2 62 ? 130.262 170.715 226.465 1.00 19.51 62 TRP C CA 1
ATOM 6382 C C . TRP C 2 62 ? 129.069 170.064 227.152 1.00 19.51 62 TRP C C 1
ATOM 6383 O O . TRP C 2 62 ? 128.957 168.836 227.206 1.00 19.51 62 TRP C O 1
ATOM 6394 N N . GLU C 2 63 ? 128.182 170.894 227.693 1.00 25.16 63 GLU C N 1
ATOM 6395 C CA . GLU C 2 63 ? 127.095 170.425 228.538 1.00 25.16 63 GLU C CA 1
ATOM 6396 C C . GLU C 2 63 ? 125.813 171.163 228.189 1.00 25.16 63 GLU C C 1
ATOM 6397 O O . GLU C 2 63 ? 125.823 172.381 227.995 1.00 25.16 63 GLU C O 1
ATOM 6403 N N . ASP C 2 64 ? 124.715 170.416 228.115 1.00 29.33 64 ASP C N 1
ATOM 6404 C CA . ASP C 2 64 ? 123.395 170.964 227.839 1.00 29.33 64 ASP C CA 1
ATOM 6405 C C . ASP C 2 64 ? 122.411 170.370 228.833 1.00 29.33 64 ASP C C 1
ATOM 6406 O O . ASP C 2 64 ? 122.405 169.155 229.052 1.00 29.33 64 ASP C O 1
ATOM 6411 N N . TYR C 2 65 ? 121.582 171.222 229.430 1.00 32.81 65 TYR C N 1
ATOM 6412 C CA . TYR C 2 65 ? 120.714 170.821 230.528 1.00 32.81 65 TYR C CA 1
ATOM 6413 C C . TYR C 2 65 ? 119.335 170.365 230.075 1.00 32.81 65 TYR C C 1
ATOM 6414 O O . TYR C 2 65 ? 118.540 169.930 230.914 1.00 32.81 65 TYR C O 1
ATOM 6423 N N . ARG C 2 66 ? 119.029 170.451 228.781 1.00 31.10 66 ARG C N 1
ATOM 6424 C CA . ARG C 2 66 ? 117.724 170.063 228.259 1.00 31.10 66 ARG C CA 1
ATOM 6425 C C . ARG C 2 66 ? 117.803 168.829 227.370 1.00 31.10 66 ARG C C 1
ATOM 6426 O O . ARG C 2 66 ? 116.860 168.543 226.625 1.00 31.10 66 ARG C O 1
ATOM 6434 N N . LEU C 2 67 ? 118.910 168.095 227.431 1.00 30.52 67 LEU C N 1
ATOM 6435 C CA . LEU C 2 67 ? 119.081 166.837 226.717 1.00 30.52 67 LEU C CA 1
ATOM 6436 C C . LEU C 2 67 ? 119.328 165.699 227.697 1.00 30.52 67 LEU C C 1
ATOM 6437 O O . LEU C 2 67 ? 120.173 164.831 227.474 1.00 30.52 67 LEU C O 1
ATOM 6442 N N . THR C 2 68 ? 118.591 165.697 228.802 1.00 34.32 68 THR C N 1
ATOM 6443 C CA . THR C 2 68 ? 118.709 164.679 229.831 1.00 34.32 68 THR C CA 1
ATOM 6444 C C . THR C 2 68 ? 117.422 163.871 229.916 1.00 34.32 68 THR C C 1
ATOM 6445 O O . THR C 2 68 ? 116.361 164.295 229.450 1.00 34.32 68 THR C O 1
ATOM 6449 N N . TRP C 2 69 ? 117.530 162.693 230.523 1.00 38.01 69 TRP C N 1
ATOM 6450 C CA . TRP C 2 69 ? 116.402 161.782 230.635 1.00 38.01 69 TRP C CA 1
ATOM 6451 C C . TRP C 2 69 ? 116.615 160.877 231.840 1.00 38.01 69 TRP C C 1
ATOM 6452 O O . TRP C 2 69 ? 117.625 160.966 232.542 1.00 38.01 69 TRP C O 1
ATOM 6463 N N . LYS C 2 70 ? 115.643 159.997 232.071 1.00 48.52 70 LYS C N 1
ATOM 6464 C CA . LYS C 2 70 ? 115.720 159.022 233.146 1.00 48.52 70 LYS C CA 1
ATOM 6465 C C . LYS C 2 70 ? 116.107 157.674 232.559 1.00 48.52 70 LYS C C 1
ATOM 6466 O O . LYS C 2 70 ? 115.297 157.071 231.838 1.00 48.52 70 LYS C O 1
ATOM 6472 N N . PRO C 2 71 ? 117.308 157.156 232.829 1.00 44.60 71 PRO C N 1
ATOM 6473 C CA . PRO C 2 71 ? 117.729 155.920 232.147 1.00 44.60 71 PRO C CA 1
ATOM 6474 C C . PRO C 2 71 ? 116.817 154.737 232.409 1.00 44.60 71 PRO C C 1
ATOM 6475 O O . PRO C 2 71 ? 116.509 153.981 231.479 1.00 44.60 71 PRO C O 1
ATOM 6479 N N . GLU C 2 72 ? 116.373 154.549 233.653 1.00 51.36 72 GLU C N 1
ATOM 6480 C CA . GLU C 2 72 ? 115.575 153.371 233.973 1.00 51.36 72 GLU C CA 1
ATOM 6481 C C . GLU C 2 72 ? 114.250 153.370 233.223 1.00 51.36 72 GLU C C 1
ATOM 6482 O O . GLU C 2 72 ? 113.738 152.301 232.873 1.00 51.36 72 GLU C O 1
ATOM 6488 N N . GLU C 2 73 ? 113.679 154.548 232.968 1.00 50.06 73 GLU C N 1
ATOM 6489 C CA . GLU C 2 73 ? 112.449 154.613 232.187 1.00 50.06 73 GLU C CA 1
ATOM 6490 C C . GLU C 2 73 ? 112.671 154.071 230.782 1.00 50.06 73 GLU C C 1
ATOM 6491 O O . GLU C 2 73 ? 111.901 153.234 230.296 1.00 50.06 73 GLU C O 1
ATOM 6497 N N . PHE C 2 74 ? 113.723 154.539 230.115 1.00 47.39 74 PHE C N 1
ATOM 6498 C CA . PHE C 2 74 ? 113.993 154.163 228.729 1.00 47.39 74 PHE C CA 1
ATOM 6499 C C . PHE C 2 74 ? 114.918 152.947 228.669 1.00 47.39 74 PHE C C 1
ATOM 6500 O O . PHE C 2 74 ? 115.969 152.946 228.029 1.00 47.39 74 PHE C O 1
ATOM 6508 N N . ASP C 2 75 ? 114.492 151.894 229.364 1.00 52.19 75 ASP C N 1
ATOM 6509 C CA . ASP C 2 75 ? 115.109 150.573 229.263 1.00 52.19 75 ASP C CA 1
ATOM 6510 C C . ASP C 2 75 ? 116.604 150.623 229.572 1.00 52.19 75 ASP C C 1
ATOM 6511 O O . ASP C 2 75 ? 117.393 149.850 229.023 1.00 52.19 75 ASP C O 1
ATOM 6516 N N . ASN C 2 76 ? 117.006 151.529 230.463 1.00 49.58 76 ASN C N 1
ATOM 6517 C CA . ASN C 2 76 ? 118.399 151.656 230.892 1.00 49.58 76 ASN C CA 1
ATOM 6518 C C . ASN C 2 76 ? 119.320 151.967 229.710 1.00 49.58 76 ASN C C 1
ATOM 6519 O O . ASN C 2 76 ? 120.177 151.170 229.324 1.00 49.58 76 ASN C O 1
ATOM 6524 N N . MET C 2 77 ? 119.121 153.150 229.134 1.00 41.32 77 MET C N 1
ATOM 6525 C CA . MET C 2 77 ? 119.958 153.652 228.050 1.00 41.32 77 MET C CA 1
ATOM 6526 C C . MET C 2 77 ? 120.756 154.841 228.571 1.00 41.32 77 MET C C 1
ATOM 6527 O O . MET C 2 77 ? 120.190 155.904 228.846 1.00 41.32 77 MET C O 1
ATOM 6532 N N . LYS C 2 78 ? 122.067 154.655 228.708 1.00 39.73 78 LYS C N 1
ATOM 6533 C CA . LYS C 2 78 ? 122.959 155.696 229.196 1.00 39.73 78 LYS C CA 1
ATOM 6534 C C . LYS C 2 78 ? 123.561 156.541 228.085 1.00 39.73 78 LYS C C 1
ATOM 6535 O O . LYS C 2 78 ? 124.257 157.517 228.382 1.00 39.73 78 LYS C O 1
ATOM 6541 N N . LYS C 2 79 ? 123.322 156.196 226.824 1.00 31.33 79 LYS C N 1
ATOM 6542 C CA . LYS C 2 79 ? 124.061 156.810 225.734 1.00 31.33 79 LYS C CA 1
ATOM 6543 C C . LYS C 2 79 ? 123.273 156.667 224.444 1.00 31.33 79 LYS C C 1
ATOM 6544 O O . LYS C 2 79 ? 122.627 155.642 224.217 1.00 31.33 79 LYS C O 1
ATOM 6550 N N . VAL C 2 80 ? 123.334 157.700 223.603 1.00 29.23 80 VAL C N 1
ATOM 6551 C CA . VAL C 2 80 ? 122.682 157.683 222.301 1.00 29.23 80 VAL C CA 1
ATOM 6552 C C . VAL C 2 80 ? 123.518 158.469 221.303 1.00 29.23 80 VAL C C 1
ATOM 6553 O O . VAL C 2 80 ? 124.397 159.254 221.666 1.00 29.23 80 VAL C O 1
ATOM 6557 N N . ARG C 2 81 ? 123.228 158.237 220.031 1.00 26.09 81 ARG C N 1
ATOM 6558 C CA . ARG C 2 81 ? 123.741 159.034 218.932 1.00 26.09 81 ARG C CA 1
ATOM 6559 C C . ARG C 2 81 ? 122.677 160.028 218.492 1.00 26.09 81 ARG C C 1
ATOM 6560 O O . ARG C 2 81 ? 121.478 159.808 218.672 1.00 26.09 81 ARG C O 1
ATOM 6568 N N . LEU C 2 82 ? 123.128 161.132 217.913 1.00 25.48 82 LEU C N 1
ATOM 6569 C CA . LEU C 2 82 ? 122.217 162.144 217.408 1.00 25.48 82 LEU C CA 1
ATOM 6570 C C . LEU C 2 82 ? 122.834 162.787 216.181 1.00 25.48 82 LEU C C 1
ATOM 6571 O O . LEU C 2 82 ? 124.046 162.687 215.963 1.00 25.48 82 LEU C O 1
ATOM 6576 N N . PRO C 2 83 ? 122.030 163.443 215.353 1.00 23.28 83 PRO C N 1
ATOM 6577 C CA . PRO C 2 83 ? 122.589 164.231 214.257 1.00 23.28 83 PRO C CA 1
ATOM 6578 C C . PRO C 2 83 ? 123.021 165.601 214.747 1.00 23.28 83 PRO C C 1
ATOM 6579 O O . PRO C 2 83 ? 122.382 166.203 215.613 1.00 23.28 83 PRO C O 1
ATOM 6583 N N . SER C 2 84 ? 124.110 166.097 214.177 1.00 19.93 84 SER C N 1
ATOM 6584 C CA . SER C 2 84 ? 124.709 167.340 214.634 1.00 19.93 84 SER C CA 1
ATOM 6585 C C . SER C 2 84 ? 124.223 168.555 213.861 1.00 19.93 84 SER C C 1
ATOM 6586 O O . SER C 2 84 ? 124.856 169.611 213.936 1.00 19.93 84 SER C O 1
ATOM 6589 N N . LYS C 2 85 ? 123.129 168.426 213.111 1.00 20.13 85 LYS C N 1
ATOM 6590 C CA . LYS C 2 85 ? 122.481 169.593 212.526 1.00 20.13 85 LYS C CA 1
ATOM 6591 C C . LYS C 2 85 ? 121.337 170.079 213.404 1.00 20.13 85 LYS C C 1
ATOM 6592 O O . LYS C 2 85 ? 121.080 171.284 213.485 1.00 20.13 85 LYS C O 1
ATOM 6598 N N . HIS C 2 86 ? 120.647 169.153 214.070 1.00 20.69 86 HIS C N 1
ATOM 6599 C CA . HIS C 2 86 ? 119.423 169.494 214.783 1.00 20.69 86 HIS C CA 1
ATOM 6600 C C . HIS C 2 86 ? 119.705 170.007 216.188 1.00 20.69 86 HIS C C 1
ATOM 6601 O O . HIS C 2 86 ? 118.993 170.888 216.682 1.00 20.69 86 HIS C O 1
ATOM 6608 N N . ILE C 2 87 ? 120.723 169.467 216.851 1.00 22.99 87 ILE C N 1
ATOM 6609 C CA . ILE C 2 87 ? 121.070 169.909 218.195 1.00 22.99 87 ILE C CA 1
ATOM 6610 C C . ILE C 2 87 ? 121.825 171.226 218.112 1.00 22.99 87 ILE C C 1
ATOM 6611 O O . ILE C 2 87 ? 122.278 171.631 217.036 1.00 22.99 87 ILE C O 1
ATOM 6616 N N . TRP C 2 88 ? 121.961 171.899 219.248 1.00 22.66 88 TRP C N 1
ATOM 6617 C CA . TRP C 2 88 ? 122.821 173.064 219.322 1.00 22.66 88 TRP C CA 1
ATOM 6618 C C . TRP C 2 88 ? 124.269 172.655 219.086 1.00 22.66 88 TRP C C 1
ATOM 6619 O O . TRP C 2 88 ? 124.641 171.486 219.205 1.00 22.66 88 TRP C O 1
ATOM 6630 N N . LEU C 2 89 ? 125.089 173.634 218.738 1.00 18.90 89 LEU C N 1
ATOM 6631 C CA . LEU C 2 89 ? 126.523 173.407 218.649 1.00 18.90 89 LEU C CA 1
ATOM 6632 C C . LEU C 2 89 ? 127.246 174.740 218.534 1.00 18.90 89 LEU C C 1
ATOM 6633 O O . LEU C 2 89 ? 126.764 175.650 217.849 1.00 18.90 89 LEU C O 1
ATOM 6638 N N . PRO C 2 90 ? 128.395 174.900 219.184 1.00 17.43 90 PRO C N 1
ATOM 6639 C CA . PRO C 2 90 ? 129.089 176.185 219.128 1.00 17.43 90 PRO C CA 1
ATOM 6640 C C . PRO C 2 90 ? 129.991 176.282 217.915 1.00 17.43 90 PRO C C 1
ATOM 6641 O O . PRO C 2 90 ? 130.812 175.394 217.666 1.00 17.43 90 PRO C O 1
ATOM 6645 N N . ASP C 2 91 ? 129.846 177.359 217.157 1.00 16.02 91 ASP C N 1
ATOM 6646 C CA . ASP C 2 91 ? 130.607 177.520 215.930 1.00 16.02 91 ASP C CA 1
ATOM 6647 C C . ASP C 2 91 ? 132.081 177.744 216.253 1.00 16.02 91 ASP C C 1
ATOM 6648 O O . ASP C 2 91 ? 132.421 178.602 217.070 1.00 16.02 91 ASP C O 1
ATOM 6653 N N . VAL C 2 92 ? 132.957 176.955 215.625 1.00 14.47 92 VAL C N 1
ATOM 6654 C CA . VAL C 2 92 ? 134.392 177.023 215.891 1.00 14.47 92 VAL C CA 1
ATOM 6655 C C . VAL C 2 92 ? 135.183 176.733 214.621 1.00 14.47 92 VAL C C 1
ATOM 6656 O O . VAL C 2 92 ? 135.100 175.631 214.067 1.00 14.47 92 VAL C O 1
ATOM 6660 N N . VAL C 2 93 ? 135.959 177.712 214.151 1.00 13.24 93 VAL C N 1
ATOM 6661 C CA . VAL C 2 93 ? 136.740 177.564 212.926 1.00 13.24 93 VAL C CA 1
ATOM 6662 C C . VAL C 2 93 ? 138.055 178.327 212.989 1.00 13.24 93 VAL C C 1
ATOM 6663 O O . VAL C 2 93 ? 138.368 178.983 213.988 1.00 13.24 93 VAL C O 1
ATOM 6667 N N . LEU C 2 94 ? 138.823 178.245 211.903 1.00 11.63 94 LEU C N 1
ATOM 6668 C CA . LEU C 2 94 ? 140.004 179.066 211.686 1.00 11.63 94 LEU C CA 1
ATOM 6669 C C . LEU C 2 94 ? 139.618 180.533 211.545 1.00 11.63 94 LEU C C 1
ATOM 6670 O O . LEU C 2 94 ? 138.431 180.868 211.539 1.00 11.63 94 LEU C O 1
ATOM 6675 N N . TYR C 2 95 ? 140.613 181.411 211.435 1.00 13.16 95 TYR C N 1
ATOM 6676 C CA . TYR C 2 95 ? 140.399 182.785 210.996 1.00 13.16 95 TYR C CA 1
ATOM 6677 C C . TYR C 2 95 ? 141.370 183.126 209.878 1.00 13.16 95 TYR C C 1
ATOM 6678 O O . TYR C 2 95 ? 141.075 183.963 209.019 1.00 13.16 95 TYR C O 1
ATOM 6687 N N . ASN C 2 96 ? 142.538 182.487 209.889 1.00 11.54 96 ASN C N 1
ATOM 6688 C CA . ASN C 2 96 ? 143.576 182.718 208.899 1.00 11.54 96 ASN C CA 1
ATOM 6689 C C . ASN C 2 96 ? 143.394 181.846 207.666 1.00 11.54 96 ASN C C 1
ATOM 6690 O O . ASN C 2 96 ? 144.374 181.542 206.977 1.00 11.54 96 ASN C O 1
ATOM 6695 N N . ASN C 2 97 ? 142.163 181.440 207.379 1.00 9.25 97 ASN C N 1
ATOM 6696 C CA . ASN C 2 97 ? 141.900 180.455 206.344 1.00 9.25 97 ASN C CA 1
ATOM 6697 C C . ASN C 2 97 ? 141.908 181.086 204.962 1.00 9.25 97 ASN C C 1
ATOM 6698 O O . ASN C 2 97 ? 141.218 182.080 204.717 1.00 9.25 97 ASN C O 1
ATOM 6703 N N . ALA C 2 98 ? 142.695 180.507 204.063 1.00 9.27 98 ALA C N 1
ATOM 6704 C CA . ALA C 2 98 ? 142.491 180.710 202.642 1.00 9.27 98 ALA C CA 1
ATOM 6705 C C . ALA C 2 98 ? 141.394 179.769 202.150 1.00 9.27 98 ALA C C 1
ATOM 6706 O O . ALA C 2 98 ? 140.973 178.846 202.850 1.00 9.27 98 ALA C O 1
ATOM 6708 N N . ASP C 2 99 ? 140.924 180.010 200.931 1.00 9.94 99 ASP C N 1
ATOM 6709 C CA . ASP C 2 99 ? 139.780 179.336 200.323 1.00 9.94 99 ASP C CA 1
ATOM 6710 C C . ASP C 2 99 ? 138.452 179.853 200.859 1.00 9.94 99 ASP C C 1
ATOM 6711 O O . ASP C 2 99 ? 137.404 179.462 200.331 1.00 9.94 99 ASP C O 1
ATOM 6716 N N . GLY C 2 100 ? 138.448 180.708 201.875 1.00 9.75 100 GLY C N 1
ATOM 6717 C CA . GLY C 2 100 ? 137.206 181.204 202.430 1.00 9.75 100 GLY C CA 1
ATOM 6718 C C . GLY C 2 100 ? 136.319 180.113 202.987 1.00 9.75 100 GLY C C 1
ATOM 6719 O O . GLY C 2 100 ? 135.146 180.362 203.281 1.00 9.75 100 GLY C O 1
ATOM 6720 N N . MET C 2 101 ? 136.858 178.904 203.138 1.00 11.19 101 MET C N 1
ATOM 6721 C CA . MET C 2 101 ? 136.112 177.779 203.690 1.00 11.19 101 MET C CA 1
ATOM 6722 C C . MET C 2 101 ? 136.493 177.603 205.153 1.00 11.19 101 MET C C 1
ATOM 6723 O O . MET C 2 101 ? 137.627 177.230 205.465 1.00 11.19 101 MET C O 1
ATOM 6728 N N . TYR C 2 102 ? 135.540 177.852 206.049 1.00 9.95 102 TYR C N 1
ATOM 6729 C CA . TYR C 2 102 ? 135.794 177.846 207.484 1.00 9.95 102 TYR C CA 1
ATOM 6730 C C . TYR C 2 102 ? 135.326 176.560 208.158 1.00 9.95 102 TYR C C 1
ATOM 6731 O O . TYR C 2 102 ? 136.126 175.852 208.776 1.00 9.95 102 TYR C O 1
ATOM 6740 N N . GLU C 2 103 ? 134.041 176.243 208.042 1.00 14.19 103 GLU C N 1
ATOM 6741 C CA . GLU C 2 103 ? 133.451 175.176 208.834 1.00 14.19 103 GLU C CA 1
ATOM 6742 C C . GLU C 2 103 ? 133.958 173.808 208.374 1.00 14.19 103 GLU C C 1
ATOM 6743 O O . GLU C 2 103 ? 134.693 173.674 207.392 1.00 14.19 103 GLU C O 1
ATOM 6749 N N . VAL C 2 104 ? 133.552 172.777 209.113 1.00 13.87 104 VAL C N 1
ATOM 6750 C CA . VAL C 2 104 ? 134.014 171.410 208.898 1.00 13.87 104 VAL C CA 1
ATOM 6751 C C . VAL C 2 104 ? 133.228 170.760 207.769 1.00 13.87 104 VAL C C 1
ATOM 6752 O O . VAL C 2 104 ? 132.218 171.299 207.306 1.00 13.87 104 VAL C O 1
ATOM 6756 N N . SER C 2 105 ? 133.684 169.589 207.327 1.00 12.67 105 SER C N 1
ATOM 6757 C CA . SER C 2 105 ? 133.142 168.950 206.132 1.00 12.67 105 SER C CA 1
ATOM 6758 C C . SER C 2 105 ? 131.992 167.985 206.426 1.00 12.67 105 SER C C 1
ATOM 6759 O O . SER C 2 105 ? 130.878 168.176 205.926 1.00 12.67 105 SER C O 1
ATOM 6762 N N . PHE C 2 106 ? 132.239 166.947 207.227 1.00 15.38 106 PHE C N 1
ATOM 6763 C CA . PHE C 2 106 ? 131.287 165.843 207.305 1.00 15.38 106 PHE C CA 1
ATOM 6764 C C . PHE C 2 106 ? 130.075 166.135 208.180 1.00 15.38 106 PHE C C 1
ATOM 6765 O O . PHE C 2 106 ? 128.970 165.689 207.853 1.00 15.38 106 PHE C O 1
ATOM 6773 N N . TYR C 2 107 ? 130.242 166.860 209.284 1.00 16.19 107 TYR C N 1
ATOM 6774 C CA . TYR C 2 107 ? 129.161 167.075 210.246 1.00 16.19 107 TYR C CA 1
ATOM 6775 C C . TYR C 2 107 ? 128.671 165.738 210.808 1.00 16.19 107 TYR C C 1
ATOM 6776 O O . TYR C 2 107 ? 127.531 165.316 210.603 1.00 16.19 107 TYR C O 1
ATOM 6785 N N . SER C 2 108 ? 129.571 165.075 211.529 1.00 16.37 108 SER C N 1
ATOM 6786 C CA . SER C 2 108 ? 129.339 163.723 212.010 1.00 16.37 108 SER C CA 1
ATOM 6787 C C . SER C 2 108 ? 128.261 163.698 213.087 1.00 16.37 108 SER C C 1
ATOM 6788 O O . SER C 2 108 ? 127.748 164.729 213.525 1.00 16.37 108 SER C O 1
ATOM 6791 N N . ASN C 2 109 ? 127.927 162.483 213.516 1.00 20.11 109 ASN C N 1
ATOM 6792 C CA . ASN C 2 109 ? 126.996 162.290 214.613 1.00 20.11 109 ASN C CA 1
ATOM 6793 C C . ASN C 2 109 ? 127.584 162.846 215.908 1.00 20.11 109 ASN C C 1
ATOM 6794 O O . ASN C 2 109 ? 128.750 163.238 215.983 1.00 20.11 109 ASN C O 1
ATOM 6799 N N . ALA C 2 110 ? 126.750 162.868 216.942 1.00 21.45 110 ALA C N 1
ATOM 6800 C CA . ALA C 2 110 ? 127.120 163.394 218.246 1.00 21.45 110 ALA C CA 1
ATOM 6801 C C . ALA C 2 110 ? 126.673 162.422 219.321 1.00 21.45 110 ALA C C 1
ATOM 6802 O O . ALA C 2 110 ? 125.521 161.979 219.321 1.00 21.45 110 ALA C O 1
ATOM 6804 N N . VAL C 2 111 ? 127.581 162.092 220.223 1.00 23.62 111 VAL C N 1
ATOM 6805 C CA . VAL C 2 111 ? 127.259 161.254 221.367 1.00 23.62 111 VAL C CA 1
ATOM 6806 C C . VAL C 2 111 ? 126.497 162.078 222.392 1.00 23.62 111 VAL C C 1
ATOM 6807 O O . VAL C 2 111 ? 126.650 163.300 222.477 1.00 23.62 111 VAL C O 1
ATOM 6811 N N . VAL C 2 112 ? 125.661 161.408 223.178 1.00 27.16 112 VAL C N 1
ATOM 6812 C CA . VAL C 2 112 ? 124.931 162.070 224.252 1.00 27.16 112 VAL C CA 1
ATOM 6813 C C . VAL C 2 112 ? 124.739 161.089 225.396 1.00 27.16 112 VAL C C 1
ATOM 6814 O O . VAL C 2 112 ? 124.249 159.973 225.195 1.00 27.16 112 VAL C O 1
ATOM 6818 N N . SER C 2 113 ? 125.122 161.513 226.595 1.00 32.67 113 SER C N 1
ATOM 6819 C CA . SER C 2 113 ? 124.887 160.752 227.810 1.00 32.67 113 SER C CA 1
ATOM 6820 C C . SER C 2 113 ? 123.607 161.255 228.477 1.00 32.67 113 SER C C 1
ATOM 6821 O O . SER C 2 113 ? 122.860 162.055 227.910 1.00 32.67 113 SER C O 1
ATOM 6824 N N . TYR C 2 114 ? 123.341 160.787 229.696 1.00 36.43 114 TYR C N 1
ATOM 6825 C CA . TYR C 2 114 ? 122.139 161.184 230.419 1.00 36.43 114 TYR C CA 1
ATOM 6826 C C . TYR C 2 114 ? 122.362 162.361 231.358 1.00 36.43 114 TYR C C 1
ATOM 6827 O O . TYR C 2 114 ? 121.385 162.998 231.769 1.00 36.43 114 TYR C O 1
ATOM 6836 N N . ASP C 2 115 ? 123.613 162.662 231.711 1.00 35.52 115 ASP C N 1
ATOM 6837 C CA . ASP C 2 115 ? 123.915 163.874 232.464 1.00 35.52 115 ASP C CA 1
ATOM 6838 C C . ASP C 2 115 ? 123.831 165.134 231.614 1.00 35.52 115 ASP C C 1
ATOM 6839 O O . ASP C 2 115 ? 123.886 166.237 232.168 1.00 35.52 115 ASP C O 1
ATOM 6844 N N . GLY C 2 116 ? 123.700 165.004 230.297 1.00 31.90 116 GLY C N 1
ATOM 6845 C CA . GLY C 2 116 ? 123.597 166.148 229.419 1.00 31.90 116 GLY C CA 1
ATOM 6846 C C . GLY C 2 116 ? 124.870 166.483 228.679 1.00 31.90 116 GLY C C 1
ATOM 6847 O O . GLY C 2 116 ? 124.844 167.347 227.793 1.00 31.90 116 GLY C O 1
ATOM 6848 N N . SER C 2 117 ? 125.978 165.832 229.015 1.00 26.66 117 SER C N 1
ATOM 6849 C CA . SER C 2 117 ? 127.236 166.114 228.350 1.00 26.66 117 SER C CA 1
ATOM 6850 C C . SER C 2 117 ? 127.138 165.788 226.866 1.00 26.66 117 SER C C 1
ATOM 6851 O O . SER C 2 117 ? 126.236 165.080 226.413 1.00 26.66 117 SER C O 1
ATOM 6854 N N . ILE C 2 118 ? 128.083 166.326 226.105 1.00 21.38 118 ILE C N 1
ATOM 6855 C CA . ILE C 2 118 ? 128.140 166.109 224.667 1.00 21.38 118 ILE C CA 1
ATOM 6856 C C . ILE C 2 118 ? 129.598 166.102 224.247 1.00 21.38 118 ILE C C 1
ATOM 6857 O O . ILE C 2 118 ? 130.395 166.927 224.707 1.00 21.38 118 ILE C O 1
ATOM 6862 N N . PHE C 2 119 ? 129.918 165.181 223.336 1.00 18.93 119 PHE C N 1
ATOM 6863 C CA . PHE C 2 119 ? 131.282 164.893 222.894 1.00 18.93 119 PHE C CA 1
ATOM 6864 C C . PHE C 2 119 ? 131.224 164.688 221.385 1.00 18.93 119 PHE C C 1
ATOM 6865 O O . PHE C 2 119 ? 130.747 163.652 220.914 1.00 18.93 119 PHE C O 1
ATOM 6873 N N . TRP C 2 120 ? 131.713 165.671 220.633 1.00 16.80 120 TRP C N 1
ATOM 6874 C CA . TRP C 2 120 ? 131.521 165.741 219.191 1.00 16.80 120 TRP C CA 1
ATOM 6875 C C . TRP C 2 120 ? 132.862 166.008 218.530 1.00 16.80 120 TRP C C 1
ATOM 6876 O O . TRP C 2 120 ? 133.499 167.024 218.816 1.00 16.80 120 TRP C O 1
ATOM 6887 N N . LEU C 2 121 ? 133.299 165.104 217.663 1.00 16.00 121 LEU C N 1
ATOM 6888 C CA . LEU C 2 121 ? 134.513 165.318 216.877 1.00 16.00 121 LEU C CA 1
ATOM 6889 C C . LEU C 2 121 ? 134.233 165.018 215.413 1.00 16.00 121 LEU C C 1
ATOM 6890 O O . LEU C 2 121 ? 134.036 163.839 215.052 1.00 16.00 121 LEU C O 1
ATOM 6895 N N . PRO C 2 122 ? 134.157 166.031 214.559 1.00 14.41 122 PRO C N 1
ATOM 6896 C CA . PRO C 2 122 ? 134.104 165.792 213.131 1.00 14.41 122 PRO C CA 1
ATOM 6897 C C . PRO C 2 122 ? 135.490 165.869 212.522 1.00 14.41 122 PRO C C 1
ATOM 6898 O O . PRO C 2 122 ? 136.428 166.375 213.153 1.00 14.41 122 PRO C O 1
ATOM 6902 N N . PRO C 2 123 ? 135.657 165.386 211.301 1.00 13.23 123 PRO C N 1
ATOM 6903 C CA . PRO C 2 123 ? 136.948 165.522 210.627 1.00 13.23 123 PRO C CA 1
ATOM 6904 C C . PRO C 2 123 ? 137.042 166.818 209.849 1.00 13.23 123 PRO C C 1
ATOM 6905 O O . PRO C 2 123 ? 136.075 167.582 209.788 1.00 13.23 123 PRO C O 1
ATOM 6909 N N . ALA C 2 124 ? 138.198 167.082 209.254 1.00 13.53 124 ALA C N 1
ATOM 6910 C CA . ALA C 2 124 ? 138.345 168.281 208.449 1.00 13.53 124 ALA C CA 1
ATOM 6911 C C . ALA C 2 124 ? 139.676 168.244 207.724 1.00 13.53 124 ALA C C 1
ATOM 6912 O O . ALA C 2 124 ? 140.637 167.632 208.197 1.00 13.53 124 ALA C O 1
ATOM 6914 N N . ILE C 2 125 ? 139.716 168.895 206.566 1.00 14.69 125 ILE C N 1
ATOM 6915 C CA . ILE C 2 125 ? 140.960 169.267 205.909 1.00 14.69 125 ILE C CA 1
ATOM 6916 C C . ILE C 2 125 ? 141.049 170.781 205.953 1.00 14.69 125 ILE C C 1
ATOM 6917 O O . ILE C 2 125 ? 140.112 171.478 205.546 1.00 14.69 125 ILE C O 1
ATOM 6922 N N . TYR C 2 126 ? 142.162 171.288 206.460 1.00 12.44 126 TYR C N 1
ATOM 6923 C CA . TYR C 2 126 ? 142.317 172.710 206.704 1.00 12.44 126 TYR C CA 1
ATOM 6924 C C . TYR C 2 126 ? 143.498 173.251 205.918 1.00 12.44 126 TYR C C 1
ATOM 6925 O O . TYR C 2 126 ? 144.575 172.638 205.880 1.00 12.44 126 TYR C O 1
ATOM 6934 N N . LYS C 2 127 ? 143.268 174.397 205.282 1.00 10.32 127 LYS C N 1
ATOM 6935 C CA . LYS C 2 127 ? 144.258 175.124 204.498 1.00 10.32 127 LYS C CA 1
ATOM 6936 C C . LYS C 2 127 ? 144.617 176.389 205.269 1.00 10.32 127 LYS C C 1
ATOM 6937 O O . LYS C 2 127 ? 144.044 177.456 205.047 1.00 10.32 127 LYS C O 1
ATOM 6943 N N . SER C 2 128 ? 145.578 176.261 206.172 1.00 11.67 128 SER C N 1
ATOM 6944 C CA . SER C 2 128 ? 146.033 177.391 206.956 1.00 11.67 128 SER C CA 1
ATOM 6945 C C . SER C 2 128 ? 147.046 178.211 206.169 1.00 11.67 128 SER C C 1
ATOM 6946 O O . SER C 2 128 ? 147.593 177.769 205.155 1.00 11.67 128 SER C O 1
ATOM 6949 N N . ALA C 2 129 ? 147.295 179.421 206.655 1.00 9.97 129 ALA C N 1
ATOM 6950 C CA . ALA C 2 129 ? 148.221 180.358 206.027 1.00 9.97 129 ALA C CA 1
ATOM 6951 C C . ALA C 2 129 ? 149.300 180.702 207.045 1.00 9.97 129 ALA C C 1
ATOM 6952 O O . ALA C 2 129 ? 149.072 181.509 207.951 1.00 9.97 129 ALA C O 1
ATOM 6954 N N . CYS C 2 130 ? 150.470 180.093 206.895 1.00 13.25 130 CYS C N 1
ATOM 6955 C CA . CYS C 2 130 ? 151.602 180.345 207.769 1.00 13.25 130 CYS C CA 1
ATOM 6956 C C . CYS C 2 130 ? 152.725 180.993 206.977 1.00 13.25 130 CYS C C 1
ATOM 6957 O O . CYS C 2 130 ? 153.036 180.568 205.861 1.00 13.25 130 CYS C O 1
ATOM 6960 N N . LYS C 2 131 ? 153.331 182.018 207.566 1.00 10.50 131 LYS C N 1
ATOM 6961 C CA . LYS C 2 131 ? 154.374 182.770 206.890 1.00 10.50 131 LYS C CA 1
ATOM 6962 C C . LYS C 2 131 ? 155.700 182.032 206.981 1.00 10.50 131 LYS C C 1
ATOM 6963 O O . LYS C 2 131 ? 156.071 181.510 208.036 1.00 10.50 131 LYS C O 1
ATOM 6969 N N . ILE C 2 132 ? 156.415 182.000 205.864 1.00 12.22 132 ILE C N 1
ATOM 6970 C CA . ILE C 2 132 ? 157.612 181.187 205.709 1.00 12.22 132 ILE C CA 1
ATOM 6971 C C . ILE C 2 132 ? 158.825 182.056 205.997 1.00 12.22 132 ILE C C 1
ATOM 6972 O O . ILE C 2 132 ? 159.050 183.067 205.322 1.00 12.22 132 ILE C O 1
ATOM 6977 N N . GLU C 2 133 ? 159.610 181.664 206.999 1.00 13.18 133 GLU C N 1
ATOM 6978 C CA . GLU C 2 133 ? 160.868 182.338 207.312 1.00 13.18 133 GLU C CA 1
ATOM 6979 C C . GLU C 2 133 ? 161.969 181.612 206.548 1.00 13.18 133 GLU C C 1
ATOM 6980 O O . GLU C 2 133 ? 162.400 180.524 206.932 1.00 13.18 133 GLU C O 1
ATOM 6986 N N . VAL C 2 134 ? 162.415 182.214 205.448 1.00 13.42 134 VAL C N 1
ATOM 6987 C CA . VAL C 2 134 ? 163.305 181.536 204.514 1.00 13.42 134 VAL C CA 1
ATOM 6988 C C . VAL C 2 134 ? 164.660 182.228 204.469 1.00 13.42 134 VAL C C 1
ATOM 6989 O O . VAL C 2 134 ? 164.876 183.153 203.680 1.00 13.42 134 VAL C O 1
ATOM 6993 N N . LYS C 2 135 ? 165.575 181.786 205.310 1.00 14.73 135 LYS C N 1
ATOM 6994 C CA . LYS C 2 135 ? 166.959 182.236 205.249 1.00 14.73 135 LYS C CA 1
ATOM 6995 C C . LYS C 2 135 ? 167.948 181.084 205.190 1.00 14.73 135 LYS C C 1
ATOM 6996 O O . LYS C 2 135 ? 168.921 181.157 204.437 1.00 14.73 135 LYS C O 1
ATOM 7002 N N . HIS C 2 136 ? 167.722 180.025 205.960 1.00 14.09 136 HIS C N 1
ATOM 7003 C CA . HIS C 2 136 ? 168.588 178.848 205.948 1.00 14.09 136 HIS C CA 1
ATOM 7004 C C . HIS C 2 136 ? 167.980 177.750 205.078 1.00 14.09 136 HIS C C 1
ATOM 7005 O O . HIS C 2 136 ? 167.614 176.674 205.540 1.00 14.09 136 HIS C O 1
ATOM 7012 N N . PHE C 2 137 ? 167.880 178.044 203.799 1.00 13.64 137 PHE C N 1
ATOM 7013 C CA . PHE C 2 137 ? 167.292 177.108 202.852 1.00 13.64 137 PHE C CA 1
ATOM 7014 C C . PHE C 2 137 ? 168.347 176.109 202.391 1.00 13.64 137 PHE C C 1
ATOM 7015 O O . PHE C 2 137 ? 169.443 176.519 201.998 1.00 13.64 137 PHE C O 1
ATOM 7023 N N . PRO C 2 138 ? 168.063 174.795 202.417 1.00 14.55 138 PRO C N 1
ATOM 7024 C CA . PRO C 2 138 ? 166.851 174.098 202.861 1.00 14.55 138 PRO C CA 1
ATOM 7025 C C . PRO C 2 138 ? 166.805 173.760 204.352 1.00 14.55 138 PRO C C 1
ATOM 7026 O O . PRO C 2 138 ? 165.753 173.356 204.843 1.00 14.55 138 PRO C O 1
ATOM 7030 N N . PHE C 2 139 ? 167.923 173.913 205.059 1.00 15.81 139 PHE C N 1
ATOM 7031 C CA . PHE C 2 139 ? 167.968 173.562 206.473 1.00 15.81 139 PHE C CA 1
ATOM 7032 C C . PHE C 2 139 ? 167.197 174.583 207.297 1.00 15.81 139 PHE C C 1
ATOM 7033 O O . PHE C 2 139 ? 167.797 175.357 208.048 1.00 15.81 139 PHE C O 1
ATOM 7041 N N . ASP C 2 140 ? 165.874 174.591 207.169 1.00 14.52 140 ASP C N 1
ATOM 7042 C CA . ASP C 2 140 ? 165.036 175.606 207.786 1.00 14.52 140 ASP C CA 1
ATOM 7043 C C . ASP C 2 140 ? 164.042 174.966 208.741 1.00 14.52 140 ASP C C 1
ATOM 7044 O O . ASP C 2 140 ? 163.638 173.813 208.566 1.00 14.52 140 ASP C O 1
ATOM 7049 N N . GLN C 2 141 ? 163.654 175.732 209.756 1.00 16.13 141 GLN C N 1
ATOM 7050 C CA . GLN C 2 141 ? 162.656 175.319 210.738 1.00 16.13 141 GLN C CA 1
ATOM 7051 C C . GLN C 2 141 ? 161.456 176.246 210.595 1.00 16.13 141 GLN C C 1
ATOM 7052 O O . GLN C 2 141 ? 161.461 177.367 211.113 1.00 16.13 141 GLN C O 1
ATOM 7058 N N . GLN C 2 142 ? 160.429 175.771 209.904 1.00 15.00 142 GLN C N 1
ATOM 7059 C CA . GLN C 2 142 ? 159.238 176.570 209.691 1.00 15.00 142 GLN C CA 1
ATOM 7060 C C . GLN C 2 142 ? 158.311 176.475 210.898 1.00 15.00 142 GLN C C 1
ATOM 7061 O O . GLN C 2 142 ? 158.441 175.600 211.760 1.00 15.00 142 GLN C O 1
ATOM 7067 N N . ASN C 2 143 ? 157.338 177.380 210.929 1.00 16.64 143 ASN C N 1
ATOM 7068 C CA . ASN C 2 143 ? 156.510 177.583 212.112 1.00 16.64 143 ASN C CA 1
ATOM 7069 C C . ASN C 2 143 ? 155.123 177.998 211.637 1.00 16.64 143 ASN C C 1
ATOM 7070 O O . ASN C 2 143 ? 154.913 179.162 211.283 1.00 16.64 143 ASN C O 1
ATOM 7075 N N . CYS C 2 144 ? 154.187 177.056 211.640 1.00 15.75 144 CYS C N 1
ATOM 7076 C CA . CYS C 2 144 ? 152.863 177.294 211.088 1.00 15.75 144 CYS C CA 1
ATOM 7077 C C . CYS C 2 144 ? 151.831 177.345 212.203 1.00 15.75 144 CYS C C 1
ATOM 7078 O O . CYS C 2 144 ? 151.777 176.456 213.059 1.00 15.75 144 CYS C O 1
ATOM 7081 N N . THR C 2 145 ? 151.011 178.387 212.173 1.00 14.34 145 THR C N 1
ATOM 7082 C CA . THR C 2 145 ? 150.055 178.693 213.221 1.00 14.34 145 THR C CA 1
ATOM 7083 C C . THR C 2 145 ? 148.658 178.256 212.807 1.00 14.34 145 THR C C 1
ATOM 7084 O O . THR C 2 145 ? 148.337 178.180 211.619 1.00 14.34 145 THR C O 1
ATOM 7088 N N . MET C 2 146 ? 147.828 177.960 213.802 1.00 15.58 146 MET C N 1
ATOM 7089 C CA . MET C 2 146 ? 146.438 177.593 213.568 1.00 15.58 146 MET C CA 1
ATOM 7090 C C . MET C 2 146 ? 145.581 178.199 214.665 1.00 15.58 146 MET C C 1
ATOM 7091 O O . MET C 2 146 ? 145.759 177.885 215.845 1.00 15.58 146 MET C O 1
ATOM 7096 N N . LYS C 2 147 ? 144.657 179.061 214.271 1.00 13.75 147 LYS C N 1
ATOM 7097 C CA . LYS C 2 147 ? 143.729 179.704 215.182 1.00 13.75 147 LYS C CA 1
ATOM 7098 C C . LYS C 2 147 ? 142.487 178.849 215.393 1.00 13.75 147 LYS C C 1
ATOM 7099 O O . LYS C 2 147 ? 142.205 177.912 214.646 1.00 13.75 147 LYS C O 1
ATOM 7105 N N . PHE C 2 148 ? 141.743 179.188 216.440 1.00 14.27 148 PHE C N 1
ATOM 7106 C CA . PHE C 2 148 ? 140.445 178.573 216.698 1.00 14.27 148 PHE C CA 1
ATOM 7107 C C . PHE C 2 148 ? 139.656 179.513 217.590 1.00 14.27 148 PHE C C 1
ATOM 7108 O O . PHE C 2 148 ? 140.107 179.845 218.694 1.00 14.27 148 PHE C O 1
ATOM 7116 N N . ARG C 2 149 ? 138.500 179.951 217.099 1.00 15.36 149 ARG C N 1
ATOM 7117 C CA . ARG C 2 149 ? 137.605 180.829 217.833 1.00 15.36 149 ARG C CA 1
ATOM 7118 C C . ARG C 2 149 ? 136.283 180.896 217.087 1.00 15.36 149 ARG C C 1
ATOM 7119 O O . ARG C 2 149 ? 136.245 180.791 215.859 1.00 15.36 149 ARG C O 1
ATOM 7127 N N . SER C 2 150 ? 135.204 181.074 217.842 1.00 15.24 150 SER C N 1
ATOM 7128 C CA . SER C 2 150 ? 133.889 181.206 217.241 1.00 15.24 150 SER C CA 1
ATOM 7129 C C . SER C 2 150 ? 133.763 182.543 216.524 1.00 15.24 150 SER C C 1
ATOM 7130 O O . SER C 2 150 ? 134.526 183.482 216.761 1.00 15.24 150 SER C O 1
ATOM 7133 N N . TRP C 2 151 ? 132.773 182.623 215.636 1.00 13.96 151 TRP C N 1
ATOM 7134 C CA . TRP C 2 151 ? 132.505 183.847 214.893 1.00 13.96 151 TRP C CA 1
ATOM 7135 C C . TRP C 2 151 ? 131.018 184.176 214.897 1.00 13.96 151 TRP C C 1
ATOM 7136 O O . TRP C 2 151 ? 130.506 184.784 213.954 1.00 13.96 151 TRP C O 1
ATOM 7147 N N . THR C 2 152 ? 130.313 183.771 215.953 1.00 16.05 152 THR C N 1
ATOM 7148 C CA . THR C 2 152 ? 128.958 184.244 216.204 1.00 16.05 152 THR C CA 1
ATOM 7149 C C . THR C 2 152 ? 128.810 184.713 217.646 1.00 16.05 152 THR C C 1
ATOM 7150 O O . THR C 2 152 ? 128.034 185.631 217.929 1.00 16.05 152 THR C O 1
ATOM 7154 N N . TYR C 2 153 ? 129.550 184.093 218.560 1.00 18.83 153 TYR C N 1
ATOM 7155 C CA . TYR C 2 153 ? 129.461 184.369 219.986 1.00 18.83 153 TYR C CA 1
ATOM 7156 C C . TYR C 2 153 ? 130.718 185.079 220.471 1.00 18.83 153 TYR C C 1
ATOM 7157 O O . TYR C 2 153 ? 131.685 185.270 219.730 1.00 18.83 153 TYR C O 1
ATOM 7166 N N . ASP C 2 154 ? 130.690 185.470 221.745 1.00 24.77 154 ASP C N 1
ATOM 7167 C CA . ASP C 2 154 ? 131.819 186.148 222.369 1.00 24.77 154 ASP C CA 1
ATOM 7168 C C . ASP C 2 154 ? 132.122 185.543 223.734 1.00 24.77 154 ASP C C 1
ATOM 7169 O O . ASP C 2 154 ? 131.566 184.501 224.094 1.00 24.77 154 ASP C O 1
ATOM 7174 N N . ARG C 2 155 ? 133.000 186.190 224.504 1.00 26.87 155 ARG C N 1
ATOM 7175 C CA . ARG C 2 155 ? 133.432 185.624 225.776 1.00 26.87 155 ARG C CA 1
ATOM 7176 C C . ARG C 2 155 ? 132.359 185.705 226.852 1.00 26.87 155 ARG C C 1
ATOM 7177 O O . ARG C 2 155 ? 132.418 184.943 227.821 1.00 26.87 155 ARG C O 1
ATOM 7185 N N . THR C 2 156 ? 131.392 186.606 226.715 1.00 26.99 156 THR C N 1
ATOM 7186 C CA . THR C 2 156 ? 130.325 186.731 227.699 1.00 26.99 156 THR C CA 1
ATOM 7187 C C . THR C 2 156 ? 129.193 185.740 227.469 1.00 26.99 156 THR C C 1
ATOM 7188 O O . THR C 2 156 ? 128.152 185.848 228.126 1.00 26.99 156 THR C O 1
ATOM 7192 N N . GLU C 2 157 ? 129.370 184.785 226.558 1.00 24.99 157 GLU C N 1
ATOM 7193 C CA . GLU C 2 157 ? 128.395 183.727 226.341 1.00 24.99 157 GLU C CA 1
ATOM 7194 C C . GLU C 2 157 ? 129.008 182.339 226.247 1.00 24.99 157 GLU C C 1
ATOM 7195 O O . GLU C 2 157 ? 128.291 181.359 226.479 1.00 24.99 157 GLU C O 1
ATOM 7201 N N . ILE C 2 158 ? 130.295 182.217 225.916 1.00 22.16 158 ILE C N 1
ATOM 7202 C CA . ILE C 2 158 ? 131.013 180.951 225.987 1.00 22.16 158 ILE C CA 1
ATOM 7203 C C . ILE C 2 158 ? 132.443 181.233 226.420 1.00 22.16 158 ILE C C 1
ATOM 7204 O O . ILE C 2 158 ? 132.938 182.358 226.325 1.00 22.16 158 ILE C O 1
ATOM 7209 N N . ASP C 2 159 ? 133.109 180.185 226.896 1.00 22.46 159 ASP C N 1
ATOM 7210 C CA . ASP C 2 159 ? 134.500 180.271 227.329 1.00 22.46 159 ASP C CA 1
ATOM 7211 C C . ASP C 2 159 ? 135.204 178.996 226.893 1.00 22.46 159 ASP C C 1
ATOM 7212 O O . ASP C 2 159 ? 134.911 177.915 227.412 1.00 22.46 159 ASP C O 1
ATOM 7217 N N . LEU C 2 160 ? 136.127 179.122 225.948 1.00 18.16 160 LEU C N 1
ATOM 7218 C CA . LEU C 2 160 ? 136.850 177.968 225.443 1.00 18.16 160 LEU C CA 1
ATOM 7219 C C . LEU C 2 160 ? 137.949 177.562 226.414 1.00 18.16 160 LEU C C 1
ATOM 7220 O O . LEU C 2 160 ? 138.444 178.371 227.202 1.00 18.16 160 LEU C O 1
ATOM 7225 N N . VAL C 2 161 ? 138.328 176.288 226.350 1.00 18.14 161 VAL C N 1
ATOM 7226 C CA . VAL C 2 161 ? 139.290 175.715 227.280 1.00 18.14 161 VAL C CA 1
ATOM 7227 C C . VAL C 2 161 ? 140.059 174.616 226.566 1.00 18.14 161 VAL C C 1
ATOM 7228 O O . VAL C 2 161 ? 139.557 173.990 225.630 1.00 18.14 161 VAL C O 1
ATOM 7232 N N . LEU C 2 162 ? 141.286 174.384 227.015 1.00 18.19 162 LEU C N 1
ATOM 7233 C CA . LEU C 2 162 ? 142.107 173.288 226.531 1.00 18.19 162 LEU C CA 1
ATOM 7234 C C . LEU C 2 162 ? 142.020 172.106 227.487 1.00 18.19 162 LEU C C 1
ATOM 7235 O O . LEU C 2 162 ? 141.772 172.267 228.684 1.00 18.19 162 LEU C O 1
ATOM 7240 N N . LYS C 2 163 ? 142.229 170.910 226.942 1.00 19.56 163 LYS C N 1
ATOM 7241 C CA . LYS C 2 163 ? 142.281 169.689 227.734 1.00 19.56 163 LYS C CA 1
ATOM 7242 C C . LYS C 2 163 ? 143.690 169.142 227.875 1.00 19.56 163 LYS C C 1
ATOM 7243 O O . LYS C 2 163 ? 144.046 168.637 228.944 1.00 19.56 163 LYS C O 1
ATOM 7249 N N . SER C 2 164 ? 144.492 169.234 226.819 1.00 19.95 164 SER C N 1
ATOM 7250 C CA . SER C 2 164 ? 145.893 168.846 226.855 1.00 19.95 164 SER C CA 1
ATOM 7251 C C . SER C 2 164 ? 146.690 169.919 226.134 1.00 19.95 164 SER C C 1
ATOM 7252 O O . SER C 2 164 ? 146.307 170.347 225.040 1.00 19.95 164 SER C O 1
ATOM 7255 N N . GLU C 2 165 ? 147.797 170.356 226.739 1.00 22.36 165 GLU C N 1
ATOM 7256 C CA . GLU C 2 165 ? 148.535 171.473 226.163 1.00 22.36 165 GLU C CA 1
ATOM 7257 C C . GLU C 2 165 ? 149.169 171.117 224.830 1.00 22.36 165 GLU C C 1
ATOM 7258 O O . GLU C 2 165 ? 149.674 172.011 224.144 1.00 22.36 165 GLU C O 1
ATOM 7264 N N . VAL C 2 166 ? 149.166 169.841 224.461 1.00 20.25 166 VAL C N 1
ATOM 7265 C CA . VAL C 2 166 ? 149.835 169.350 223.266 1.00 20.25 166 VAL C CA 1
ATOM 7266 C C . VAL C 2 166 ? 148.804 168.689 222.364 1.00 20.25 166 VAL C C 1
ATOM 7267 O O . VAL C 2 166 ? 147.851 168.067 222.845 1.00 20.25 166 VAL C O 1
ATOM 7271 N N . ALA C 2 167 ? 148.994 168.832 221.056 1.00 17.88 167 ALA C N 1
ATOM 7272 C CA . ALA C 2 167 ? 148.117 168.205 220.078 1.00 17.88 167 ALA C CA 1
ATOM 7273 C C . ALA C 2 167 ? 148.483 166.733 219.935 1.00 17.88 167 ALA C C 1
ATOM 7274 O O . ALA C 2 167 ? 149.640 166.401 219.662 1.00 17.88 167 ALA C O 1
ATOM 7276 N N . SER C 2 168 ? 147.501 165.854 220.115 1.00 18.29 168 SER C N 1
ATOM 7277 C CA . SER C 2 168 ? 147.755 164.423 220.046 1.00 18.29 168 SER C CA 1
ATOM 7278 C C . SER C 2 168 ? 148.331 164.044 218.684 1.00 18.29 168 SER C C 1
ATOM 7279 O O . SER C 2 168 ? 148.155 164.746 217.686 1.00 18.29 168 SER C O 1
ATOM 7282 N N . LEU C 2 169 ? 149.184 163.013 218.691 1.00 20.33 169 LEU C N 1
ATOM 7283 C CA . LEU C 2 169 ? 149.863 162.520 217.459 1.00 20.33 169 LEU C CA 1
ATOM 7284 C C . LEU C 2 169 ? 149.738 160.995 217.359 1.00 20.33 169 LEU C C 1
ATOM 7285 O O . LEU C 2 169 ? 150.559 160.387 216.646 1.00 20.33 169 LEU C O 1
ATOM 7290 N N . ASP C 2 170 ? 148.731 160.410 218.012 1.00 21.66 170 ASP C N 1
ATOM 7291 C CA . ASP C 2 170 ? 148.564 158.931 218.033 1.00 21.66 170 ASP C CA 1
ATOM 7292 C C . ASP C 2 170 ? 148.345 158.370 216.621 1.00 21.66 170 ASP C C 1
ATOM 7293 O O . ASP C 2 170 ? 148.825 157.250 216.358 1.00 21.66 170 ASP C O 1
ATOM 7298 N N . ASP C 2 171 ? 147.596 159.085 215.775 1.00 21.73 171 ASP C N 1
ATOM 7299 C CA . ASP C 2 171 ? 147.275 158.603 214.403 1.00 21.73 171 ASP C CA 1
ATOM 7300 C C . ASP C 2 171 ? 148.200 159.233 213.354 1.00 21.73 171 ASP C C 1
ATOM 7301 O O . ASP C 2 171 ? 147.935 159.024 212.154 1.00 21.73 171 ASP C O 1
ATOM 7306 N N . PHE C 2 172 ? 149.248 159.952 213.768 1.00 20.34 172 PHE C N 1
ATOM 7307 C CA . PHE C 2 172 ? 150.081 160.630 212.787 1.00 20.34 172 PHE C CA 1
ATOM 7308 C C . PHE C 2 172 ? 150.812 159.621 211.919 1.00 20.34 172 PHE C C 1
ATOM 7309 O O . PHE C 2 172 ? 151.645 158.852 212.408 1.00 20.34 172 PHE C O 1
ATOM 7317 N N . THR C 2 173 ? 150.501 159.631 210.642 1.00 20.57 173 THR C N 1
ATOM 7318 C CA . THR C 2 173 ? 151.262 158.868 209.665 1.00 20.57 173 THR C CA 1
ATOM 7319 C C . THR C 2 173 ? 152.431 159.710 209.172 1.00 20.57 173 THR C C 1
ATOM 7320 O O . THR C 2 173 ? 152.232 160.878 208.819 1.00 20.57 173 THR C O 1
ATOM 7324 N N . PRO C 2 174 ? 153.656 159.174 209.140 1.00 23.61 174 PRO C N 1
ATOM 7325 C CA . PRO C 2 174 ? 154.801 159.992 208.720 1.00 23.61 174 PRO C CA 1
ATOM 7326 C C . PRO C 2 174 ? 154.548 160.706 207.403 1.00 23.61 174 PRO C C 1
ATOM 7327 O O . PRO C 2 174 ? 153.766 160.233 206.573 1.00 23.61 174 PRO C O 1
ATOM 7331 N N . SER C 2 175 ? 155.203 161.849 207.205 1.00 20.41 175 SER C N 1
ATOM 7332 C CA . SER C 2 175 ? 154.931 162.710 206.066 1.00 20.41 175 SER C CA 1
ATOM 7333 C C . SER C 2 175 ? 155.992 162.646 204.979 1.00 20.41 175 SER C C 1
ATOM 7334 O O . SER C 2 175 ? 155.734 163.111 203.863 1.00 20.41 175 SER C O 1
ATOM 7337 N N . GLY C 2 176 ? 157.168 162.094 205.263 1.00 20.83 176 GLY C N 1
ATOM 7338 C CA . GLY C 2 176 ? 158.226 162.062 204.274 1.00 20.83 176 GLY C CA 1
ATOM 7339 C C . GLY C 2 176 ? 159.115 163.282 204.356 1.00 20.83 176 GLY C C 1
ATOM 7340 O O . GLY C 2 176 ? 160.047 163.331 205.161 1.00 20.83 176 GLY C O 1
ATOM 7341 N N . GLU C 2 177 ? 158.831 164.276 203.517 1.00 18.19 177 GLU C N 1
ATOM 7342 C CA . GLU C 2 177 ? 159.588 165.520 203.497 1.00 18.19 177 GLU C CA 1
ATOM 7343 C C . GLU C 2 177 ? 159.670 166.165 204.872 1.00 18.19 177 GLU C C 1
ATOM 7344 O O . GLU C 2 177 ? 160.755 166.290 205.449 1.00 18.19 177 GLU C O 1
ATOM 7350 N N . TRP C 2 178 ? 158.522 166.574 205.399 1.00 15.80 178 TRP C N 1
ATOM 7351 C CA . TRP C 2 178 ? 158.463 167.407 206.589 1.00 15.80 178 TRP C CA 1
ATOM 7352 C C . TRP C 2 178 ? 158.345 166.551 207.842 1.00 15.80 178 TRP C C 1
ATOM 7353 O O . TRP C 2 178 ? 157.639 165.538 207.849 1.00 15.80 178 TRP C O 1
ATOM 7364 N N . ASP C 2 179 ? 159.034 166.969 208.898 1.00 17.22 179 ASP C N 1
ATOM 7365 C CA . ASP C 2 179 ? 159.107 166.236 210.151 1.00 17.22 179 ASP C CA 1
ATOM 7366 C C . ASP C 2 179 ? 158.790 167.176 211.304 1.00 17.22 179 ASP C C 1
ATOM 7367 O O . ASP C 2 179 ? 159.371 168.261 211.408 1.00 17.22 179 ASP C O 1
ATOM 7372 N N . ILE C 2 180 ? 157.870 166.756 212.172 1.00 18.20 180 ILE C N 1
ATOM 7373 C CA . ILE C 2 180 ? 157.424 167.616 213.260 1.00 18.20 180 ILE C CA 1
ATOM 7374 C C . ILE C 2 180 ? 158.443 167.598 214.393 1.00 18.20 180 ILE C C 1
ATOM 7375 O O . ILE C 2 180 ? 159.269 166.691 214.518 1.00 18.20 180 ILE C O 1
ATOM 7380 N N . VAL C 2 181 ? 158.371 168.624 215.236 1.00 16.70 181 VAL C N 1
ATOM 7381 C CA . VAL C 2 181 ? 159.221 168.728 216.413 1.00 16.70 181 VAL C CA 1
ATOM 7382 C C . VAL C 2 181 ? 158.339 168.946 217.633 1.00 16.70 181 VAL C C 1
ATOM 7383 O O . VAL C 2 181 ? 158.451 168.226 218.631 1.00 16.70 181 VAL C O 1
ATOM 7387 N N . ALA C 2 182 ? 157.457 169.940 217.562 1.00 17.10 182 ALA C N 1
ATOM 7388 C CA . ALA C 2 182 ? 156.587 170.259 218.681 1.00 17.10 182 ALA C CA 1
ATOM 7389 C C . ALA C 2 182 ? 155.262 170.805 218.172 1.00 17.10 182 ALA C C 1
ATOM 7390 O O . ALA C 2 182 ? 155.184 171.410 217.095 1.00 17.10 182 ALA C O 1
ATOM 7392 N N . LEU C 2 183 ? 154.219 170.577 218.967 1.00 17.53 183 LEU C N 1
ATOM 7393 C CA . LEU C 2 183 ? 152.855 170.994 218.644 1.00 17.53 183 LEU C CA 1
ATOM 7394 C C . LEU C 2 183 ? 152.216 171.654 219.860 1.00 17.53 183 LEU C C 1
ATOM 7395 O O . LEU C 2 183 ? 151.192 171.193 220.371 1.00 17.53 183 LEU C O 1
ATOM 7400 N N . PRO C 2 184 ? 152.799 172.740 220.355 1.00 17.24 184 PRO C N 1
ATOM 7401 C CA . PRO C 2 184 ? 152.213 173.423 221.510 1.00 17.24 184 PRO C CA 1
ATOM 7402 C C . PRO C 2 184 ? 150.891 174.088 221.166 1.00 17.24 184 PRO C C 1
ATOM 7403 O O . PRO C 2 184 ? 150.604 174.424 220.015 1.00 17.24 184 PRO C O 1
ATOM 7407 N N . GLY C 2 185 ? 150.078 174.268 222.202 1.00 18.29 185 GLY C N 1
ATOM 7408 C CA . GLY C 2 185 ? 148.797 174.928 222.070 1.00 18.29 185 GLY C CA 1
ATOM 7409 C C . GLY C 2 185 ? 148.521 175.851 223.235 1.00 18.29 185 GLY C C 1
ATOM 7410 O O . GLY C 2 185 ? 148.594 175.434 224.394 1.00 18.29 185 GLY C O 1
ATOM 7411 N N . ARG C 2 186 ? 148.195 177.105 222.942 1.00 21.02 186 ARG C N 1
ATOM 7412 C CA . ARG C 2 186 ? 148.083 178.140 223.956 1.00 21.02 186 ARG C CA 1
ATOM 7413 C C . ARG C 2 186 ? 146.753 178.865 223.841 1.00 21.02 186 ARG C C 1
ATOM 7414 O O . ARG C 2 186 ? 146.295 179.180 222.738 1.00 21.02 186 ARG C O 1
ATOM 7422 N N . ARG C 2 187 ? 146.138 179.125 224.991 1.00 19.94 187 ARG C N 1
ATOM 7423 C CA . ARG C 2 187 ? 144.972 179.989 225.056 1.00 19.94 187 ARG C CA 1
ATOM 7424 C C . ARG C 2 187 ? 145.420 181.442 225.111 1.00 19.94 187 ARG C C 1
ATOM 7425 O O . ARG C 2 187 ? 146.426 181.770 225.744 1.00 19.94 187 ARG C O 1
ATOM 7433 N N . ASN C 2 188 ? 144.668 182.313 224.445 1.00 21.62 188 ASN C N 1
ATOM 7434 C CA . ASN C 2 188 ? 145.017 183.719 224.341 1.00 21.62 188 ASN C CA 1
ATOM 7435 C C . ASN C 2 188 ? 143.790 184.579 224.597 1.00 21.62 188 ASN C C 1
ATOM 7436 O O . ASN C 2 188 ? 142.678 184.249 224.165 1.00 21.62 188 ASN C O 1
ATOM 7441 N N . GLU C 2 189 ? 144.018 185.694 225.288 1.00 27.19 189 GLU C N 1
ATOM 7442 C CA . GLU C 2 189 ? 142.970 186.607 225.709 1.00 27.19 189 GLU C CA 1
ATOM 7443 C C . GLU C 2 189 ? 143.514 188.027 225.625 1.00 27.19 189 GLU C C 1
ATOM 7444 O O . GLU C 2 189 ? 144.727 188.248 225.662 1.00 27.19 189 GLU C O 1
ATOM 7450 N N . ASN C 2 190 ? 142.604 188.991 225.506 1.00 36.33 190 ASN C N 1
ATOM 7451 C CA . ASN C 2 190 ? 142.967 190.396 225.352 1.00 36.33 190 ASN C CA 1
ATOM 7452 C C . ASN C 2 190 ? 142.419 191.205 226.520 1.00 36.33 190 ASN C C 1
ATOM 7453 O O . ASN C 2 190 ? 141.197 191.197 226.748 1.00 36.33 190 ASN C O 1
ATOM 7458 N N . PRO C 2 191 ? 143.258 191.916 227.282 1.00 42.29 191 PRO C N 1
ATOM 7459 C CA . PRO C 2 191 ? 142.711 192.734 228.378 1.00 42.29 191 PRO C CA 1
ATOM 7460 C C . PRO C 2 191 ? 142.043 194.008 227.900 1.00 42.29 191 PRO C C 1
ATOM 7461 O O . PRO C 2 191 ? 141.012 194.410 228.453 1.00 42.29 191 PRO C O 1
ATOM 7465 N N . ASP C 2 192 ? 142.605 194.661 226.882 1.00 45.02 192 ASP C N 1
ATOM 7466 C CA . ASP C 2 192 ? 142.021 195.903 226.386 1.00 45.02 192 ASP C CA 1
ATOM 7467 C C . ASP C 2 192 ? 140.639 195.676 225.794 1.00 45.02 192 ASP C C 1
ATOM 7468 O O . ASP C 2 192 ? 139.778 196.560 225.867 1.00 45.02 192 ASP C O 1
ATOM 7473 N N . ASP C 2 193 ? 140.410 194.503 225.208 1.00 41.33 193 ASP C N 1
ATOM 7474 C CA . ASP C 2 193 ? 139.163 194.182 224.526 1.00 41.33 193 ASP C CA 1
ATOM 7475 C C . ASP C 2 193 ? 138.208 193.429 225.444 1.00 41.33 193 ASP C C 1
ATOM 7476 O O . ASP C 2 193 ? 137.028 193.775 225.544 1.00 41.33 193 ASP C O 1
ATOM 7481 N N . SER C 2 194 ? 138.720 192.412 226.129 1.00 35.59 194 SER C N 1
ATOM 7482 C CA . SER C 2 194 ? 138.031 191.575 227.105 1.00 35.59 194 SER C CA 1
ATOM 7483 C C . SER C 2 194 ? 136.919 190.752 226.465 1.00 35.59 194 SER C C 1
ATOM 7484 O O . SER C 2 194 ? 136.154 190.101 227.187 1.00 35.59 194 SER C O 1
ATOM 7487 N N . THR C 2 195 ? 136.805 190.751 225.138 1.00 31.14 195 THR C N 1
ATOM 7488 C CA . THR C 2 195 ? 135.858 189.917 224.405 1.00 31.14 195 THR C CA 1
ATOM 7489 C C . THR C 2 195 ? 136.554 189.221 223.248 1.00 31.14 195 THR C C 1
ATOM 7490 O O . THR C 2 195 ? 136.056 189.206 222.121 1.00 31.14 195 THR C O 1
ATOM 7494 N N . TYR C 2 196 ? 137.720 188.634 223.515 1.00 25.87 196 TYR C N 1
ATOM 7495 C CA . TYR C 2 196 ? 138.535 187.995 222.482 1.00 25.87 196 TYR C CA 1
ATOM 7496 C C . TYR C 2 196 ? 139.238 186.792 223.107 1.00 25.87 196 TYR C C 1
ATOM 7497 O O . TYR C 2 196 ? 140.309 186.927 223.700 1.00 25.87 196 TYR C O 1
ATOM 7506 N N . VAL C 2 197 ? 138.629 185.619 222.957 1.00 21.71 197 VAL C N 1
ATOM 7507 C CA . VAL C 2 197 ? 139.193 184.353 223.410 1.00 21.71 197 VAL C CA 1
ATOM 7508 C C . VAL C 2 197 ? 139.601 183.557 222.182 1.00 21.71 197 VAL C C 1
ATOM 7509 O O . VAL C 2 197 ? 138.809 183.411 221.246 1.00 21.71 197 VAL C O 1
ATOM 7513 N N . ASP C 2 198 ? 140.822 183.030 222.185 1.00 19.48 198 ASP C N 1
ATOM 7514 C CA . ASP C 2 198 ? 141.248 182.220 221.056 1.00 19.48 198 ASP C CA 1
ATOM 7515 C C . ASP C 2 198 ? 142.167 181.110 221.531 1.00 19.48 198 ASP C C 1
ATOM 7516 O O . ASP C 2 198 ? 142.747 181.175 222.616 1.00 19.48 198 ASP C O 1
ATOM 7521 N N . ILE C 2 199 ? 142.280 180.078 220.701 1.00 16.65 199 ILE C N 1
ATOM 7522 C CA . ILE C 2 199 ? 143.220 178.987 220.917 1.00 16.65 199 ILE C CA 1
ATOM 7523 C C . ILE C 2 199 ? 144.142 178.932 219.713 1.00 16.65 199 ILE C C 1
ATOM 7524 O O . ILE C 2 199 ? 143.673 178.892 218.571 1.00 16.65 199 ILE C O 1
ATOM 7529 N N . THR C 2 200 ? 145.447 178.936 219.961 1.00 18.06 200 THR C N 1
ATOM 7530 C CA . THR C 2 200 ? 146.442 178.953 218.900 1.00 18.06 200 THR C CA 1
ATOM 7531 C C . THR C 2 200 ? 147.361 177.756 219.067 1.00 18.06 200 THR C C 1
ATOM 7532 O O . THR C 2 200 ? 148.033 177.623 220.095 1.00 18.06 200 THR C O 1
ATOM 7536 N N . TYR C 2 201 ? 147.379 176.885 218.066 1.00 16.20 201 TYR C N 1
ATOM 7537 C CA . TYR C 2 201 ? 148.317 175.776 218.011 1.00 16.20 201 TYR C CA 1
ATOM 7538 C C . TYR C 2 201 ? 149.449 176.130 217.059 1.00 16.20 201 TYR C C 1
ATOM 7539 O O . TYR C 2 201 ? 149.213 176.609 215.947 1.00 16.20 201 TYR C O 1
ATOM 7548 N N . ASP C 2 202 ? 150.681 175.894 217.498 1.00 17.84 202 ASP C N 1
ATOM 7549 C CA . ASP C 2 202 ? 151.870 176.359 216.790 1.00 17.84 202 ASP C CA 1
ATOM 7550 C C . ASP C 2 202 ? 152.713 175.156 216.385 1.00 17.84 202 ASP C C 1
ATOM 7551 O O . ASP C 2 202 ? 153.612 174.741 217.118 1.00 17.84 202 ASP C O 1
ATOM 7556 N N . PHE C 2 203 ? 152.432 174.604 215.209 1.00 16.85 203 PHE C N 1
ATOM 7557 C CA . PHE C 2 203 ? 153.223 173.491 214.711 1.00 16.85 203 PHE C CA 1
ATOM 7558 C C . PHE C 2 203 ? 154.616 173.981 214.347 1.00 16.85 203 PHE C C 1
ATOM 7559 O O . PHE C 2 203 ? 154.765 174.977 213.630 1.00 16.85 203 PHE C O 1
ATOM 7567 N N . ILE C 2 204 ? 155.638 173.286 214.838 1.00 16.98 204 ILE C N 1
ATOM 7568 C CA . ILE C 2 204 ? 157.023 173.583 214.495 1.00 16.98 204 ILE C CA 1
ATOM 7569 C C . ILE C 2 204 ? 157.532 172.447 213.624 1.00 16.98 204 ILE C C 1
ATOM 7570 O O . ILE C 2 204 ? 157.516 171.282 214.039 1.00 16.98 204 ILE C O 1
ATOM 7575 N N . ILE C 2 205 ? 157.983 172.783 212.419 1.00 16.38 205 ILE C N 1
ATOM 7576 C CA . ILE C 2 205 ? 158.335 171.794 211.412 1.00 16.38 205 ILE C CA 1
ATOM 7577 C C . ILE C 2 205 ? 159.785 171.991 211.003 1.00 16.38 205 ILE C C 1
ATOM 7578 O O . ILE C 2 205 ? 160.297 173.113 210.986 1.00 16.38 205 ILE C O 1
ATOM 7583 N N . ARG C 2 206 ? 160.441 170.890 210.658 1.00 16.88 206 ARG C N 1
ATOM 7584 C CA . ARG C 2 206 ? 161.773 170.926 210.076 1.00 16.88 206 ARG C CA 1
ATOM 7585 C C . ARG C 2 206 ? 161.772 170.135 208.779 1.00 16.88 206 ARG C C 1
ATOM 7586 O O . ARG C 2 206 ? 161.163 169.064 208.696 1.00 16.88 206 ARG C O 1
ATOM 7594 N N . ARG C 2 207 ? 162.456 170.665 207.773 1.00 15.51 207 ARG C N 1
ATOM 7595 C CA . ARG C 2 207 ? 162.538 170.018 206.475 1.00 15.51 207 ARG C CA 1
ATOM 7596 C C . ARG C 2 207 ? 163.683 169.019 206.460 1.00 15.51 207 ARG C C 1
ATOM 7597 O O . ARG C 2 207 ? 164.721 169.233 207.091 1.00 15.51 207 ARG C O 1
ATOM 7605 N N . LYS C 2 208 ? 163.483 167.921 205.739 1.00 17.52 208 LYS C N 1
ATOM 7606 C CA . LYS C 2 208 ? 164.555 166.973 205.487 1.00 17.52 208 LYS C CA 1
ATOM 7607 C C . LYS C 2 208 ? 165.327 167.424 204.253 1.00 17.52 208 LYS C C 1
ATOM 7608 O O . LYS C 2 208 ? 164.721 167.593 203.187 1.00 17.52 208 LYS C O 1
ATOM 7614 N N . PRO C 2 209 ? 166.642 167.623 204.343 1.00 15.73 209 PRO C N 1
ATOM 7615 C CA . PRO C 2 209 ? 167.345 168.407 203.321 1.00 15.73 209 PRO C CA 1
ATOM 7616 C C . PRO C 2 209 ? 167.819 167.623 202.109 1.00 15.73 209 PRO C C 1
ATOM 7617 O O . PRO C 2 209 ? 168.078 168.210 201.054 1.00 15.73 209 PRO C O 1
ATOM 7621 N N . LEU C 2 210 ? 167.944 166.303 202.250 1.00 16.74 210 LEU C N 1
ATOM 7622 C CA . LEU C 2 210 ? 168.678 165.508 201.269 1.00 16.74 210 LEU C CA 1
ATOM 7623 C C . LEU C 2 210 ? 168.239 165.805 199.838 1.00 16.74 210 LEU C C 1
ATOM 7624 O O . LEU C 2 210 ? 169.076 166.013 198.954 1.00 16.74 210 LEU C O 1
ATOM 7629 N N . PHE C 2 211 ? 166.931 165.804 199.583 1.00 14.81 211 PHE C N 1
ATOM 7630 C CA . PHE C 2 211 ? 166.447 165.914 198.210 1.00 14.81 211 PHE C CA 1
ATOM 7631 C C . PHE C 2 211 ? 166.942 167.195 197.552 1.00 14.81 211 PHE C C 1
ATOM 7632 O O . PHE C 2 211 ? 167.647 167.160 196.534 1.00 14.81 211 PHE C O 1
ATOM 7640 N N . TYR C 2 212 ? 166.557 168.342 198.113 1.00 13.16 212 TYR C N 1
ATOM 7641 C CA . TYR C 2 212 ? 166.970 169.611 197.532 1.00 13.16 212 TYR C CA 1
ATOM 7642 C C . TYR C 2 212 ? 168.479 169.765 197.573 1.00 13.16 212 TYR C C 1
ATOM 7643 O O . TYR C 2 212 ? 169.063 170.348 196.657 1.00 13.16 212 TYR C O 1
ATOM 7652 N N . THR C 2 213 ? 169.128 169.235 198.609 1.00 13.33 213 THR C N 1
ATOM 7653 C CA . THR C 2 213 ? 170.584 169.225 198.633 1.00 13.33 213 THR C CA 1
ATOM 7654 C C . THR C 2 213 ? 171.129 168.642 197.338 1.00 13.33 213 THR C C 1
ATOM 7655 O O . THR C 2 213 ? 171.753 169.344 196.537 1.00 13.33 213 THR C O 1
ATOM 7659 N N . ILE C 2 214 ? 170.830 167.366 197.090 1.00 13.87 214 ILE C N 1
ATOM 7660 C CA . ILE C 2 214 ? 171.317 166.690 195.891 1.00 13.87 214 ILE C CA 1
ATOM 7661 C C . ILE C 2 214 ? 170.969 167.491 194.645 1.00 13.87 214 ILE C C 1
ATOM 7662 O O . ILE C 2 214 ? 171.828 167.764 193.799 1.00 13.87 214 ILE C O 1
ATOM 7667 N N . ASN C 2 215 ? 169.701 167.873 194.508 1.00 13.57 215 ASN C N 1
ATOM 7668 C CA . ASN C 2 215 ? 169.237 168.377 193.222 1.00 13.57 215 ASN C CA 1
ATOM 7669 C C . ASN C 2 215 ? 169.666 169.811 192.935 1.00 13.57 215 ASN C C 1
ATOM 7670 O O . ASN C 2 215 ? 169.692 170.202 191.763 1.00 13.57 215 ASN C O 1
ATOM 7675 N N . LEU C 2 216 ? 169.999 170.603 193.954 1.00 12.17 216 LEU C N 1
ATOM 7676 C CA . LEU C 2 216 ? 170.359 171.999 193.749 1.00 12.17 216 LEU C CA 1
ATOM 7677 C C . LEU C 2 216 ? 171.776 172.318 194.194 1.00 12.17 216 LEU C C 1
ATOM 7678 O O . LEU C 2 216 ? 172.560 172.860 193.408 1.00 12.17 216 LEU C O 1
ATOM 7683 N N . ILE C 2 217 ? 172.133 171.992 195.436 1.00 12.29 217 ILE C N 1
ATOM 7684 C CA . ILE C 2 217 ? 173.384 172.481 196.005 1.00 12.29 217 ILE C CA 1
ATOM 7685 C C . ILE C 2 217 ? 174.572 171.916 195.239 1.00 12.29 217 ILE C C 1
ATOM 7686 O O . ILE C 2 217 ? 175.413 172.661 194.725 1.00 12.29 217 ILE C O 1
ATOM 7691 N N . ILE C 2 218 ? 174.661 170.591 195.160 1.00 12.66 218 ILE C N 1
ATOM 7692 C CA . ILE C 2 218 ? 175.821 169.956 194.541 1.00 12.66 218 ILE C CA 1
ATOM 7693 C C . ILE C 2 218 ? 176.117 170.540 193.161 1.00 12.66 218 ILE C C 1
ATOM 7694 O O . ILE C 2 218 ? 177.239 171.001 192.941 1.00 12.66 218 ILE C O 1
ATOM 7699 N N . PRO C 2 219 ? 175.181 170.536 192.207 1.00 12.38 219 PRO C N 1
ATOM 7700 C CA . PRO C 2 219 ? 175.460 171.231 190.938 1.00 12.38 219 PRO C CA 1
ATOM 7701 C C . PRO C 2 219 ? 175.906 172.669 191.128 1.00 12.38 219 PRO C C 1
ATOM 7702 O O . PRO C 2 219 ? 176.818 173.130 190.430 1.00 12.38 219 PRO C O 1
ATOM 7706 N N . CYS C 2 220 ? 175.263 173.389 192.063 1.00 11.80 220 CYS C N 1
ATOM 7707 C CA . CYS C 2 220 ? 175.515 174.845 192.297 1.00 11.80 220 CYS C CA 1
ATOM 7708 C C . CYS C 2 220 ? 176.953 175.143 192.747 1.00 11.80 220 CYS C C 1
ATOM 7709 O O . CYS C 2 220 ? 177.569 176.051 192.158 1.00 11.80 220 CYS C O 1
ATOM 7712 N N . VAL C 2 221 ? 177.472 174.401 193.729 1.00 12.56 221 VAL C N 1
ATOM 7713 C CA . VAL C 2 221 ? 178.850 174.555 194.182 1.00 12.56 221 VAL C CA 1
ATOM 7714 C C . VAL C 2 221 ? 179.807 173.988 193.145 1.00 12.56 221 VAL C C 1
ATOM 7715 O O . VAL C 2 221 ? 180.861 174.571 192.856 1.00 12.56 221 VAL C O 1
ATOM 7719 N N . LEU C 2 222 ? 179.448 172.844 192.568 1.00 12.77 222 LEU C N 1
ATOM 7720 C CA . LEU C 2 222 ? 180.292 172.204 191.572 1.00 12.77 222 LEU C CA 1
ATOM 7721 C C . LEU C 2 222 ? 180.582 173.142 190.411 1.00 12.77 222 LEU C C 1
ATOM 7722 O O . LEU C 2 222 ? 181.712 173.195 189.916 1.00 12.77 222 LEU C O 1
ATOM 7727 N N . ILE C 2 223 ? 179.576 173.891 189.964 1.00 12.70 223 ILE C N 1
ATOM 7728 C CA . ILE C 2 223 ? 179.774 174.804 188.845 1.00 12.70 223 ILE C CA 1
ATOM 7729 C C . ILE C 2 223 ? 180.542 176.039 189.289 1.00 12.70 223 ILE C C 1
ATOM 7730 O O . ILE C 2 223 ? 181.531 176.430 188.660 1.00 12.70 223 ILE C O 1
ATOM 7735 N N . THR C 2 224 ? 180.099 176.682 190.373 1.00 13.07 224 THR C N 1
ATOM 7736 C CA . THR C 2 224 ? 180.782 177.893 190.815 1.00 13.07 224 THR C CA 1
ATOM 7737 C C . THR C 2 224 ? 182.240 177.627 191.160 1.00 13.07 224 THR C C 1
ATOM 7738 O O . THR C 2 224 ? 183.025 178.576 191.257 1.00 13.07 224 THR C O 1
ATOM 7742 N N . SER C 2 225 ? 182.620 176.363 191.348 1.00 14.42 225 SER C N 1
ATOM 7743 C CA . SER C 2 225 ? 184.018 176.016 191.567 1.00 14.42 225 SER C CA 1
ATOM 7744 C C . SER C 2 225 ? 184.883 176.179 190.323 1.00 14.42 225 SER C C 1
ATOM 7745 O O . SER C 2 225 ? 186.075 175.861 190.384 1.00 14.42 225 SER C O 1
ATOM 7748 N N . LEU C 2 226 ? 184.329 176.651 189.206 1.00 16.05 226 LEU C N 1
ATOM 7749 C CA . LEU C 2 226 ? 185.083 176.852 187.976 1.00 16.05 226 LEU C CA 1
ATOM 7750 C C . LEU C 2 226 ? 185.297 178.323 187.652 1.00 16.05 226 LEU C C 1
ATOM 7751 O O . LEU C 2 226 ? 185.764 178.643 186.555 1.00 16.05 226 LEU C O 1
ATOM 7756 N N . ALA C 2 227 ? 184.960 179.224 188.572 1.00 20.37 227 ALA C N 1
ATOM 7757 C CA . ALA C 2 227 ? 185.116 180.649 188.317 1.00 20.37 227 ALA C CA 1
ATOM 7758 C C . ALA C 2 227 ? 186.523 181.149 188.610 1.00 20.37 227 ALA C C 1
ATOM 7759 O O . ALA C 2 227 ? 186.918 182.192 188.078 1.00 20.37 227 ALA C O 1
ATOM 7761 N N . ILE C 2 228 ? 187.283 180.431 189.431 1.00 26.62 228 ILE C N 1
ATOM 7762 C CA . ILE C 2 228 ? 188.628 180.838 189.812 1.00 26.62 228 ILE C CA 1
ATOM 7763 C C . ILE C 2 228 ? 189.681 180.150 188.945 1.00 26.62 228 ILE C C 1
ATOM 7764 O O . ILE C 2 228 ? 190.852 180.100 189.315 1.00 26.62 228 ILE C O 1
ATOM 7769 N N . LEU C 2 229 ? 189.279 179.618 187.800 1.00 21.69 229 LEU C N 1
ATOM 7770 C CA . LEU C 2 229 ? 190.109 178.715 187.025 1.00 21.69 229 LEU C CA 1
ATOM 7771 C C . LEU C 2 229 ? 190.439 179.223 185.634 1.00 21.69 229 LEU C C 1
ATOM 7772 O O . LEU C 2 229 ? 191.516 178.912 185.125 1.00 21.69 229 LEU C O 1
ATOM 7777 N N . VAL C 2 230 ? 189.552 179.999 185.008 1.00 22.58 230 VAL C N 1
ATOM 7778 C CA . VAL C 2 230 ? 189.803 180.472 183.655 1.00 22.58 230 VAL C CA 1
ATOM 7779 C C . VAL C 2 230 ? 191.123 181.218 183.559 1.00 22.58 230 VAL C C 1
ATOM 7780 O O . VAL C 2 230 ? 191.700 181.319 182.472 1.00 22.58 230 VAL C O 1
ATOM 7784 N N . PHE C 2 231 ? 191.622 181.745 184.677 1.00 25.09 231 PHE C N 1
ATOM 7785 C CA . PHE C 2 231 ? 192.891 182.461 184.649 1.00 25.09 231 PHE C CA 1
ATOM 7786 C C . PHE C 2 231 ? 194.059 181.520 184.391 1.00 25.09 231 PHE C C 1
ATOM 7787 O O . PHE C 2 231 ? 195.050 181.919 183.771 1.00 25.09 231 PHE C O 1
ATOM 7795 N N . TYR C 2 232 ? 193.962 180.276 184.854 1.00 24.16 232 TYR C N 1
ATOM 7796 C CA . TYR C 2 232 ? 194.991 179.277 184.599 1.00 24.16 232 TYR C CA 1
ATOM 7797 C C . TYR C 2 232 ? 194.948 178.740 183.176 1.00 24.16 232 TYR C C 1
ATOM 7798 O O . TYR C 2 232 ? 195.723 177.835 182.852 1.00 24.16 232 TYR C O 1
ATOM 7807 N N . LEU C 2 233 ? 194.068 179.267 182.332 1.00 24.55 233 LEU C N 1
ATOM 7808 C CA . LEU C 2 233 ? 193.931 178.871 180.938 1.00 24.55 233 LEU C CA 1
ATOM 7809 C C . LEU C 2 233 ? 194.769 179.788 180.048 1.00 24.55 233 LEU C C 1
ATOM 7810 O O . LEU C 2 233 ? 194.803 181.001 180.270 1.00 24.55 233 LEU C O 1
ATOM 7815 N N . PRO C 2 234 ? 195.462 179.256 179.043 1.00 26.17 234 PRO C N 1
ATOM 7816 C CA . PRO C 2 234 ? 196.326 180.103 178.217 1.00 26.17 234 PRO C CA 1
ATOM 7817 C C . PRO C 2 234 ? 195.539 180.831 177.139 1.00 26.17 234 PRO C C 1
ATOM 7818 O O . PRO C 2 234 ? 194.596 180.292 176.555 1.00 26.17 234 PRO C O 1
ATOM 7822 N N . SER C 2 235 ? 195.949 182.071 176.873 1.00 27.40 235 SER C N 1
ATOM 7823 C CA . SER C 2 235 ? 195.203 182.939 175.973 1.00 27.40 235 SER C CA 1
ATOM 7824 C C . SER C 2 235 ? 195.354 182.564 174.504 1.00 27.40 235 SER C C 1
ATOM 7825 O O . SER C 2 235 ? 194.580 183.060 173.681 1.00 27.40 235 SER C O 1
ATOM 7828 N N . ASP C 2 236 ? 196.320 181.711 174.154 1.00 31.20 236 ASP C N 1
ATOM 7829 C CA . ASP C 2 236 ? 196.432 181.230 172.782 1.00 31.20 236 ASP C CA 1
ATOM 7830 C C . ASP C 2 236 ? 195.332 180.251 172.400 1.00 31.20 236 ASP C C 1
ATOM 7831 O O . ASP C 2 236 ? 195.051 180.100 171.206 1.00 31.20 236 ASP C O 1
ATOM 7836 N N . CYS C 2 237 ? 194.700 179.588 173.368 1.00 27.96 237 CYS C N 1
ATOM 7837 C CA . CYS C 2 237 ? 193.664 178.628 173.013 1.00 27.96 237 CYS C CA 1
ATOM 7838 C C . CYS C 2 237 ? 192.453 179.314 172.398 1.00 27.96 237 CYS C C 1
ATOM 7839 O O . CYS C 2 237 ? 191.740 178.703 171.594 1.00 27.96 237 CYS C O 1
ATOM 7842 N N . GLY C 2 238 ? 192.205 180.569 172.754 1.00 26.57 238 GLY C N 1
ATOM 7843 C CA . GLY C 2 238 ? 191.031 181.262 172.260 1.00 26.57 238 GLY C CA 1
ATOM 7844 C C . GLY C 2 238 ? 189.741 180.719 172.828 1.00 26.57 238 GLY C C 1
ATOM 7845 O O . GLY C 2 238 ? 188.756 180.573 172.093 1.00 26.57 238 GLY C O 1
ATOM 7846 N N . GLU C 2 239 ? 189.719 180.413 174.125 1.00 25.18 239 GLU C N 1
ATOM 7847 C CA . GLU C 2 239 ? 188.598 179.699 174.717 1.00 25.18 239 GLU C CA 1
ATOM 7848 C C . GLU C 2 239 ? 188.115 180.257 176.047 1.00 25.18 239 GLU C C 1
ATOM 7849 O O . GLU C 2 239 ? 187.067 179.811 176.523 1.00 25.18 239 GLU C O 1
ATOM 7855 N N . LYS C 2 240 ? 188.827 181.198 176.669 1.00 23.74 240 LYS C N 1
ATOM 7856 C CA . LYS C 2 240 ? 188.396 181.723 177.961 1.00 23.74 240 LYS C CA 1
ATOM 7857 C C . LYS C 2 240 ? 186.960 182.230 177.902 1.00 23.74 240 LYS C C 1
ATOM 7858 O O . LYS C 2 240 ? 186.159 181.983 178.816 1.00 23.74 240 LYS C O 1
ATOM 7864 N N . MET C 2 241 ? 186.623 182.948 176.830 1.00 21.50 241 MET C N 1
ATOM 7865 C CA . MET C 2 241 ? 185.295 183.538 176.707 1.00 21.50 241 MET C CA 1
ATOM 7866 C C . MET C 2 241 ? 184.214 182.471 176.799 1.00 21.50 241 MET C C 1
ATOM 7867 O O . MET C 2 241 ? 183.214 182.641 177.505 1.00 21.50 241 MET C O 1
ATOM 7872 N N . THR C 2 242 ? 184.391 181.370 176.070 1.00 19.09 242 THR C N 1
ATOM 7873 C CA . THR C 2 242 ? 183.406 180.297 176.067 1.00 19.09 242 THR C CA 1
ATOM 7874 C C . THR C 2 242 ? 183.100 179.828 177.483 1.00 19.09 242 THR C C 1
ATOM 7875 O O . THR C 2 242 ? 181.942 179.813 177.920 1.00 19.09 242 THR C O 1
ATOM 7879 N N . LEU C 2 243 ? 184.142 179.424 178.208 1.00 17.47 243 LEU C N 1
ATOM 7880 C CA . LEU C 2 243 ? 183.961 178.888 179.551 1.00 17.47 243 LEU C CA 1
ATOM 7881 C C . LEU C 2 243 ? 183.309 179.913 180.471 1.00 17.47 243 LEU C C 1
ATOM 7882 O O . LEU C 2 243 ? 182.330 179.609 181.168 1.00 17.47 243 LEU C O 1
ATOM 7887 N N . CYS C 2 244 ? 183.858 181.130 180.509 1.00 18.25 244 CYS C N 1
ATOM 7888 C CA . CYS C 2 244 ? 183.307 182.149 181.396 1.00 18.25 244 CYS C CA 1
ATOM 7889 C C . CYS C 2 244 ? 181.834 182.398 181.105 1.00 18.25 244 CYS C C 1
ATOM 7890 O O . CYS C 2 244 ? 181.006 182.449 182.025 1.00 18.25 244 CYS C O 1
ATOM 7893 N N . ILE C 2 245 ? 181.496 182.578 179.829 1.00 16.16 245 ILE C N 1
ATOM 7894 C CA . ILE C 2 245 ? 180.120 182.856 179.442 1.00 16.16 245 ILE C CA 1
ATOM 7895 C C . ILE C 2 245 ? 179.206 181.719 179.876 1.00 16.16 245 ILE C C 1
ATOM 7896 O O . ILE C 2 245 ? 178.130 181.943 180.445 1.00 16.16 245 ILE C O 1
ATOM 7901 N N . SER C 2 246 ? 179.607 180.480 179.585 1.00 15.05 246 SER C N 1
ATOM 7902 C CA . SER C 2 246 ? 178.776 179.341 179.951 1.00 15.05 246 SER C CA 1
ATOM 7903 C C . SER C 2 246 ? 178.524 179.311 181.450 1.00 15.05 246 SER C C 1
ATOM 7904 O O . SER C 2 246 ? 177.395 179.062 181.898 1.00 15.05 246 SER C O 1
ATOM 7907 N N . VAL C 2 247 ? 179.566 179.559 182.243 1.00 14.72 247 VAL C N 1
ATOM 7908 C CA . VAL C 2 247 ? 179.404 179.553 183.693 1.00 14.72 247 VAL C CA 1
ATOM 7909 C C . VAL C 2 247 ? 178.410 180.625 184.115 1.00 14.72 247 VAL C C 1
ATOM 7910 O O . VAL C 2 247 ? 177.500 180.375 184.915 1.00 14.72 247 VAL C O 1
ATOM 7914 N N . LEU C 2 248 ? 178.571 181.838 183.583 1.00 13.72 248 LEU C N 1
ATOM 7915 C CA . LEU C 2 248 ? 177.676 182.927 183.959 1.00 13.72 248 LEU C CA 1
ATOM 7916 C C . LEU C 2 248 ? 176.227 182.585 183.636 1.00 13.72 248 LEU C C 1
ATOM 7917 O O . LEU C 2 248 ? 175.319 182.863 184.432 1.00 13.72 248 LEU C O 1
ATOM 7922 N N . LEU C 2 249 ? 175.988 181.983 182.472 1.00 12.72 249 LEU C N 1
ATOM 7923 C CA . LEU C 2 249 ? 174.616 181.689 182.072 1.00 12.72 249 LEU C CA 1
ATOM 7924 C C . LEU C 2 249 ? 174.009 180.599 182.949 1.00 12.72 249 LEU C C 1
ATOM 7925 O O . LEU C 2 249 ? 172.868 180.728 183.416 1.00 12.72 249 LEU C O 1
ATOM 7930 N N . ALA C 2 250 ? 174.749 179.511 183.174 1.00 11.69 250 ALA C N 1
ATOM 7931 C CA . ALA C 2 250 ? 174.265 178.482 184.089 1.00 11.69 250 ALA C CA 1
ATOM 7932 C C . ALA C 2 250 ? 173.940 179.081 185.449 1.00 11.69 250 ALA C C 1
ATOM 7933 O O . ALA C 2 250 ? 172.945 178.711 186.091 1.00 11.69 250 ALA C O 1
ATOM 7935 N N . LEU C 2 251 ? 174.768 180.021 185.893 1.00 12.47 251 LEU C N 1
ATOM 7936 C CA . LEU C 2 251 ? 174.572 180.651 187.189 1.00 12.47 251 LEU C CA 1
ATOM 7937 C C . LEU C 2 251 ? 173.270 181.442 187.227 1.00 12.47 251 LEU C C 1
ATOM 7938 O O . LEU C 2 251 ? 172.466 181.297 188.159 1.00 12.47 251 LEU C O 1
ATOM 7943 N N . THR C 2 252 ? 173.050 182.295 186.224 1.00 11.13 252 THR C N 1
ATOM 7944 C CA . THR C 2 252 ? 171.801 183.047 186.160 1.00 11.13 252 THR C CA 1
ATOM 7945 C C . THR C 2 252 ? 170.601 182.112 186.152 1.00 11.13 252 THR C C 1
ATOM 7946 O O . THR C 2 252 ? 169.570 182.399 186.778 1.00 11.13 252 THR C O 1
ATOM 7950 N N . VAL C 2 253 ? 170.708 180.993 185.435 1.00 10.24 253 VAL C N 1
ATOM 7951 C CA . VAL C 2 253 ? 169.598 180.048 185.371 1.00 10.24 253 VAL C CA 1
ATOM 7952 C C . VAL C 2 253 ? 169.282 179.511 186.759 1.00 10.24 253 VAL C C 1
ATOM 7953 O O . VAL C 2 253 ? 168.124 179.512 187.201 1.00 10.24 253 VAL C O 1
ATOM 7957 N N . PHE C 2 254 ? 170.306 179.018 187.458 1.00 10.57 254 PHE C N 1
ATOM 7958 C CA . PHE C 2 254 ? 170.082 178.498 188.802 1.00 10.57 254 PHE C CA 1
ATOM 7959 C C . PHE C 2 254 ? 169.477 179.564 189.702 1.00 10.57 254 PHE C C 1
ATOM 7960 O O . PHE C 2 254 ? 168.631 179.267 190.555 1.00 10.57 254 PHE C O 1
ATOM 7968 N N . LEU C 2 255 ? 169.887 180.818 189.515 1.00 10.11 255 LEU C N 1
ATOM 7969 C CA . LEU C 2 255 ? 169.362 181.893 190.349 1.00 10.11 255 LEU C CA 1
ATOM 7970 C C . LEU C 2 255 ? 167.868 182.086 190.120 1.00 10.11 255 LEU C C 1
ATOM 7971 O O . LEU C 2 255 ? 167.077 182.107 191.073 1.00 10.11 255 LEU C O 1
ATOM 7976 N N . LEU C 2 256 ? 167.467 182.254 188.857 1.00 9.59 256 LEU C N 1
ATOM 7977 C CA . LEU C 2 256 ? 166.045 182.395 188.554 1.00 9.59 256 LEU C CA 1
ATOM 7978 C C . LEU C 2 256 ? 165.253 181.224 189.111 1.00 9.59 256 LEU C C 1
ATOM 7979 O O . LEU C 2 256 ? 164.167 181.401 189.680 1.00 9.59 256 LEU C O 1
ATOM 7984 N N . LEU C 2 257 ? 165.787 180.014 188.963 1.00 9.29 257 LEU C N 1
ATOM 7985 C CA . LEU C 2 257 ? 165.071 178.832 189.425 1.00 9.29 257 LEU C CA 1
ATOM 7986 C C . LEU C 2 257 ? 164.850 178.877 190.932 1.00 9.29 257 LEU C C 1
ATOM 7987 O O . LEU C 2 257 ? 163.721 178.708 191.418 1.00 9.29 257 LEU C O 1
ATOM 7992 N N . ILE C 2 258 ? 165.923 179.089 191.694 1.00 10.05 258 ILE C N 1
ATOM 7993 C CA . ILE C 2 258 ? 165.789 179.135 193.145 1.00 10.05 258 ILE C CA 1
ATOM 7994 C C . ILE C 2 258 ? 164.835 180.246 193.559 1.00 10.05 258 ILE C C 1
ATOM 7995 O O . ILE C 2 258 ? 164.121 180.122 194.559 1.00 10.05 258 ILE C O 1
ATOM 8000 N N . SER C 2 259 ? 164.807 181.351 192.810 1.00 9.46 259 SER C N 1
ATOM 8001 C CA . SER C 2 259 ? 163.866 182.407 193.170 1.00 9.46 259 SER C CA 1
ATOM 8002 C C . SER C 2 259 ? 162.441 181.997 192.845 1.00 9.46 259 SER C C 1
ATOM 8003 O O . SER C 2 259 ? 161.498 182.503 193.460 1.00 9.46 259 SER C O 1
ATOM 8006 N N . LYS C 2 260 ? 162.263 181.083 191.893 1.00 9.48 260 LYS C N 1
ATOM 8007 C CA . LYS C 2 260 ? 160.929 180.549 191.643 1.00 9.48 260 LYS C CA 1
ATOM 8008 C C . LYS C 2 260 ? 160.475 179.653 192.786 1.00 9.48 260 LYS C C 1
ATOM 8009 O O . LYS C 2 260 ? 159.330 179.745 193.244 1.00 9.48 260 LYS C O 1
ATOM 8015 N N . ILE C 2 261 ? 161.361 178.774 193.259 1.00 10.10 261 ILE C N 1
ATOM 8016 C CA . ILE C 2 261 ? 160.947 177.793 194.256 1.00 10.10 261 ILE C CA 1
ATOM 8017 C C . ILE C 2 261 ? 160.547 178.437 195.580 1.00 10.10 261 ILE C C 1
ATOM 8018 O O . ILE C 2 261 ? 159.761 177.850 196.331 1.00 10.10 261 ILE C O 1
ATOM 8023 N N . VAL C 2 262 ? 161.056 179.624 195.892 1.00 10.26 262 VAL C N 1
ATOM 8024 C CA . VAL C 2 262 ? 160.763 180.274 197.168 1.00 10.26 262 VAL C CA 1
ATOM 8025 C C . VAL C 2 262 ? 159.744 181.385 196.943 1.00 10.26 262 VAL C C 1
ATOM 8026 O O . VAL C 2 262 ? 159.602 181.873 195.813 1.00 10.26 262 VAL C O 1
ATOM 8030 N N . PRO C 2 263 ? 159.025 181.820 197.973 1.00 10.02 263 PRO C N 1
ATOM 8031 C CA . PRO C 2 263 ? 157.982 182.821 197.774 1.00 10.02 263 PRO C CA 1
ATOM 8032 C C . PRO C 2 263 ? 158.581 184.185 197.491 1.00 10.02 263 PRO C C 1
ATOM 8033 O O . PRO C 2 263 ? 159.756 184.432 197.797 1.00 10.02 263 PRO C O 1
ATOM 8037 N N . PRO C 2 264 ? 157.803 185.103 196.902 1.00 8.73 264 PRO C N 1
ATOM 8038 C CA . PRO C 2 264 ? 158.307 186.438 196.562 1.00 8.73 264 PRO C CA 1
ATOM 8039 C C . PRO C 2 264 ? 158.194 187.435 197.712 1.00 8.73 264 PRO C C 1
ATOM 8040 O O . PRO C 2 264 ? 157.711 188.560 197.544 1.00 8.73 264 PRO C O 1
ATOM 8044 N N . THR C 2 265 ? 158.643 187.031 198.896 1.00 9.33 265 THR C N 1
ATOM 8045 C CA . THR C 2 265 ? 158.655 187.909 200.059 1.00 9.33 265 THR C CA 1
ATOM 8046 C C . THR C 2 265 ? 159.944 188.717 200.035 1.00 9.33 265 THR C C 1
ATOM 8047 O O . THR C 2 265 ? 161.035 188.171 200.229 1.00 9.33 265 THR C O 1
ATOM 8051 N N . SER C 2 266 ? 159.817 190.016 199.796 1.00 9.04 266 SER C N 1
ATOM 8052 C CA . SER C 2 266 ? 160.947 190.931 199.786 1.00 9.04 266 SER C CA 1
ATOM 8053 C C . SER C 2 266 ? 161.394 191.324 201.184 1.00 9.04 266 SER C C 1
ATOM 8054 O O . SER C 2 266 ? 162.219 192.232 201.325 1.00 9.04 266 SER C O 1
ATOM 8057 N N . LEU C 2 267 ? 160.868 190.663 202.213 1.00 12.28 267 LEU C N 1
ATOM 8058 C CA . LEU C 2 267 ? 161.222 191.013 203.582 1.00 12.28 267 LEU C CA 1
ATOM 8059 C C . LEU C 2 267 ? 162.606 190.499 203.955 1.00 12.28 267 LEU C C 1
ATOM 8060 O O . LEU C 2 267 ? 163.333 191.170 204.695 1.00 12.28 267 LEU C O 1
ATOM 8065 N N . ASP C 2 268 ? 162.918 189.282 203.500 1.00 14.56 268 ASP C N 1
ATOM 8066 C CA . ASP C 2 268 ? 164.224 188.630 203.788 1.00 14.56 268 ASP C CA 1
ATOM 8067 C C . ASP C 2 268 ? 164.743 187.957 202.514 1.00 14.56 268 ASP C C 1
ATOM 8068 O O . ASP C 2 268 ? 163.926 187.687 201.613 1.00 14.56 268 ASP C O 1
ATOM 8073 N N . VAL C 2 269 ? 166.057 187.733 202.439 1.00 11.80 269 VAL C N 1
ATOM 8074 C CA . VAL C 2 269 ? 166.667 187.104 201.270 1.00 11.80 269 VAL C CA 1
ATOM 8075 C C . VAL C 2 269 ? 167.394 185.842 201.717 1.00 11.80 269 VAL C C 1
ATOM 8076 O O . VAL C 2 269 ? 168.057 185.856 202.764 1.00 11.80 269 VAL C O 1
ATOM 8080 N N . PRO C 2 270 ? 167.310 184.739 200.977 1.00 11.80 270 PRO C N 1
ATOM 8081 C CA . PRO C 2 270 ? 168.024 183.529 201.386 1.00 11.80 270 PRO C CA 1
ATOM 8082 C C . PRO C 2 270 ? 169.521 183.672 201.164 1.00 11.80 270 PRO C C 1
ATOM 8083 O O . PRO C 2 270 ? 170.015 184.652 200.605 1.00 11.80 270 PRO C O 1
ATOM 8087 N N . LEU C 2 271 ? 170.246 182.655 201.623 1.00 13.43 271 LEU C N 1
ATOM 8088 C CA . LEU C 2 271 ? 171.702 182.680 201.575 1.00 13.43 271 LEU C CA 1
ATOM 8089 C C . LEU C 2 271 ? 172.227 182.284 200.199 1.00 13.43 271 LEU C C 1
ATOM 8090 O O . LEU C 2 271 ? 173.237 182.828 199.729 1.00 13.43 271 LEU C O 1
ATOM 8095 N N . VAL C 2 272 ? 171.542 181.353 199.536 1.00 11.54 272 VAL C N 1
ATOM 8096 C CA . VAL C 2 272 ? 172.050 180.795 198.288 1.00 11.54 272 VAL C CA 1
ATOM 8097 C C . VAL C 2 272 ? 172.028 181.845 197.184 1.00 11.54 272 VAL C C 1
ATOM 8098 O O . VAL C 2 272 ? 173.016 182.027 196.463 1.00 11.54 272 VAL C O 1
ATOM 8102 N N . GLY C 2 273 ? 170.896 182.529 197.017 1.00 11.65 273 GLY C N 1
ATOM 8103 C CA . GLY C 2 273 ? 170.832 183.593 196.028 1.00 11.65 273 GLY C CA 1
ATOM 8104 C C . GLY C 2 273 ? 171.875 184.664 196.275 1.00 11.65 273 GLY C C 1
ATOM 8105 O O . GLY C 2 273 ? 172.444 185.224 195.336 1.00 11.65 273 GLY C O 1
ATOM 8106 N N . LYS C 2 274 ? 172.155 184.943 197.546 1.00 12.64 274 LYS C N 1
ATOM 8107 C CA . LYS C 2 274 ? 173.163 185.931 197.908 1.00 12.64 274 LYS C CA 1
ATOM 8108 C C . LYS C 2 274 ? 174.545 185.502 197.421 1.00 12.64 274 LYS C C 1
ATOM 8109 O O . LYS C 2 274 ? 175.231 186.239 196.693 1.00 12.64 274 LYS C O 1
ATOM 8115 N N . TYR C 2 275 ? 174.970 184.303 197.826 1.00 13.23 275 TYR C N 1
ATOM 8116 C CA . TYR C 2 275 ? 176.254 183.773 197.381 1.00 13.23 275 TYR C CA 1
ATOM 8117 C C . TYR C 2 275 ? 176.348 183.759 195.860 1.00 13.23 275 TYR C C 1
ATOM 8118 O O . TYR C 2 275 ? 177.393 184.099 195.283 1.00 13.23 275 TYR C O 1
ATOM 8127 N N . LEU C 2 276 ? 175.257 183.382 195.193 1.00 11.39 276 LEU C N 1
ATOM 8128 C CA . LEU C 2 276 ? 175.284 183.245 193.743 1.00 11.39 276 LEU C CA 1
ATOM 8129 C C . LEU C 2 276 ? 175.428 184.602 193.067 1.00 11.39 276 LEU C C 1
ATOM 8130 O O . LEU C 2 276 ? 176.200 184.752 192.114 1.00 11.39 276 LEU C O 1
ATOM 8135 N N . MET C 2 277 ? 174.688 185.603 193.543 1.00 12.32 277 MET C N 1
ATOM 8136 C CA . MET C 2 277 ? 174.838 186.948 193.000 1.00 12.32 277 MET C CA 1
ATOM 8137 C C . MET C 2 277 ? 176.268 187.444 193.170 1.00 12.32 277 MET C C 1
ATOM 8138 O O . MET C 2 277 ? 176.849 188.040 192.248 1.00 12.32 277 MET C O 1
ATOM 8143 N N . PHE C 2 278 ? 176.859 187.199 194.342 1.00 12.61 278 PHE C N 1
ATOM 8144 C CA . PHE C 2 278 ? 178.223 187.660 194.574 1.00 12.61 278 PHE C CA 1
ATOM 8145 C C . PHE C 2 278 ? 179.194 187.017 193.590 1.00 12.61 278 PHE C C 1
ATOM 8146 O O . PHE C 2 278 ? 179.996 187.707 192.943 1.00 12.61 278 PHE C O 1
ATOM 8154 N N . THR C 2 279 ? 179.133 185.692 193.449 1.00 12.76 279 THR C N 1
ATOM 8155 C CA . THR C 2 279 ? 180.077 185.039 192.548 1.00 12.76 279 THR C CA 1
ATOM 8156 C C . THR C 2 279 ? 179.798 185.393 191.089 1.00 12.76 279 THR C C 1
ATOM 8157 O O . THR C 2 279 ? 180.716 185.369 190.260 1.00 12.76 279 THR C O 1
ATOM 8161 N N . MET C 2 280 ? 178.557 185.751 190.757 1.00 13.47 280 MET C N 1
ATOM 8162 C CA . MET C 2 280 ? 178.262 186.236 189.412 1.00 13.47 280 MET C CA 1
ATOM 8163 C C . MET C 2 280 ? 178.985 187.549 189.139 1.00 13.47 280 MET C C 1
ATOM 8164 O O . MET C 2 280 ? 179.600 187.736 188.077 1.00 13.47 280 MET C O 1
ATOM 8169 N N . VAL C 2 281 ? 178.893 188.485 190.085 1.00 14.20 281 VAL C N 1
ATOM 8170 C CA . VAL C 2 281 ? 179.646 189.732 189.971 1.00 14.20 281 VAL C CA 1
ATOM 8171 C C . VAL C 2 281 ? 181.126 189.426 189.779 1.00 14.20 281 VAL C C 1
ATOM 8172 O O . VAL C 2 281 ? 181.817 190.028 188.939 1.00 14.20 281 VAL C O 1
ATOM 8176 N N . LEU C 2 282 ? 181.632 188.479 190.568 1.00 16.88 282 LEU C N 1
ATOM 8177 C CA . LEU C 2 282 ? 183.034 188.095 190.459 1.00 16.88 282 LEU C CA 1
ATOM 8178 C C . LEU C 2 282 ? 183.375 187.644 189.044 1.00 16.88 282 LEU C C 1
ATOM 8179 O O . LEU C 2 282 ? 184.371 188.087 188.458 1.00 16.88 282 LEU C O 1
ATOM 8184 N N . VAL C 2 283 ? 182.556 186.760 188.474 1.00 15.81 283 VAL C N 1
ATOM 8185 C CA . VAL C 2 283 ? 182.908 186.183 187.180 1.00 15.81 283 VAL C CA 1
ATOM 8186 C C . VAL C 2 283 ? 182.793 187.214 186.063 1.00 15.81 283 VAL C C 1
ATOM 8187 O O . VAL C 2 283 ? 183.513 187.129 185.060 1.00 15.81 283 VAL C O 1
ATOM 8191 N N . THR C 2 284 ? 181.908 188.205 186.193 1.00 15.19 284 THR C N 1
ATOM 8192 C CA . THR C 2 284 ? 181.889 189.239 185.157 1.00 15.19 284 THR C CA 1
ATOM 8193 C C . THR C 2 284 ? 183.120 190.138 185.257 1.00 15.19 284 THR C C 1
ATOM 8194 O O . THR C 2 284 ? 183.710 190.524 184.232 1.00 15.19 284 THR C O 1
ATOM 8198 N N . PHE C 2 285 ? 183.538 190.479 186.478 1.00 19.20 285 PHE C N 1
ATOM 8199 C CA . PHE C 2 285 ? 184.822 191.158 186.611 1.00 19.20 285 PHE C CA 1
ATOM 8200 C C . PHE C 2 285 ? 185.925 190.333 185.956 1.00 19.20 285 PHE C C 1
ATOM 8201 O O . PHE C 2 285 ? 186.829 190.875 185.299 1.00 19.20 285 PHE C O 1
ATOM 8209 N N . SER C 2 286 ? 185.842 189.010 186.104 1.00 19.13 286 SER C N 1
ATOM 8210 C CA . SER C 2 286 ? 186.821 188.123 185.488 1.00 19.13 286 SER C CA 1
ATOM 8211 C C . SER C 2 286 ? 186.796 188.243 183.971 1.00 19.13 286 SER C C 1
ATOM 8212 O O . SER C 2 286 ? 187.848 188.310 183.330 1.00 19.13 286 SER C O 1
ATOM 8215 N N . ILE C 2 287 ? 185.604 188.249 183.373 1.00 18.65 287 ILE C N 1
ATOM 8216 C CA . ILE C 2 287 ? 185.527 188.300 181.913 1.00 18.65 287 ILE C CA 1
ATOM 8217 C C . ILE C 2 287 ? 186.157 189.586 181.395 1.00 18.65 287 ILE C C 1
ATOM 8218 O O . ILE C 2 287 ? 186.891 189.579 180.394 1.00 18.65 287 ILE C O 1
ATOM 8223 N N . VAL C 2 288 ? 185.903 190.709 182.070 1.00 19.12 288 VAL C N 1
ATOM 8224 C CA . VAL C 2 288 ? 186.430 191.977 181.565 1.00 19.12 288 VAL C CA 1
ATOM 8225 C C . VAL C 2 288 ? 187.953 192.025 181.712 1.00 19.12 288 VAL C C 1
ATOM 8226 O O . VAL C 2 288 ? 188.682 192.409 180.781 1.00 19.12 288 VAL C O 1
ATOM 8230 N N . THR C 2 289 ? 188.470 191.623 182.874 1.00 21.50 289 THR C N 1
ATOM 8231 C CA . THR C 2 289 ? 189.922 191.628 183.016 1.00 21.50 289 THR C CA 1
ATOM 8232 C C . THR C 2 289 ? 190.573 190.629 182.065 1.00 21.50 289 THR C C 1
ATOM 8233 O O . THR C 2 289 ? 191.692 190.860 181.586 1.00 21.50 289 THR C O 1
ATOM 8237 N N . SER C 2 290 ? 189.871 189.544 181.737 1.00 21.04 290 SER C N 1
ATOM 8238 C CA . SER C 2 290 ? 190.430 188.545 180.837 1.00 21.04 290 SER C CA 1
ATOM 8239 C C . SER C 2 290 ? 190.500 189.062 179.411 1.00 21.04 290 SER C C 1
ATOM 8240 O O . SER C 2 290 ? 191.461 188.775 178.691 1.00 21.04 290 SER C O 1
ATOM 8243 N N . VAL C 2 291 ? 189.486 189.804 178.969 1.00 20.55 291 VAL C N 1
ATOM 8244 C CA . VAL C 2 291 ? 189.577 190.396 177.639 1.00 20.55 291 VAL C CA 1
ATOM 8245 C C . VAL C 2 291 ? 190.719 191.401 177.587 1.00 20.55 291 VAL C C 1
ATOM 8246 O O . VAL C 2 291 ? 191.426 191.505 176.576 1.00 20.55 291 VAL C O 1
ATOM 8250 N N . CYS C 2 292 ? 190.917 192.168 178.664 1.00 21.96 292 CYS C N 1
ATOM 8251 C CA . CYS C 2 292 ? 192.063 193.076 178.690 1.00 21.96 292 CYS C CA 1
ATOM 8252 C C . CYS C 2 292 ? 193.368 192.302 178.527 1.00 21.96 292 CYS C C 1
ATOM 8253 O O . CYS C 2 292 ? 194.248 192.685 177.740 1.00 21.96 292 CYS C O 1
ATOM 8256 N N . VAL C 2 293 ? 193.508 191.205 179.274 1.00 25.46 293 VAL C N 1
ATOM 8257 C CA . VAL C 2 293 ? 194.699 190.366 179.170 1.00 25.46 293 VAL C CA 1
ATOM 8258 C C . VAL C 2 293 ? 194.882 189.871 177.741 1.00 25.46 293 VAL C C 1
ATOM 8259 O O . VAL C 2 293 ? 195.987 189.901 177.186 1.00 25.46 293 VAL C O 1
ATOM 8263 N N . LEU C 2 294 ? 193.807 189.372 177.139 1.00 24.11 294 LEU C N 1
ATOM 8264 C CA . LEU C 2 294 ? 193.892 188.834 175.788 1.00 24.11 294 LEU C CA 1
ATOM 8265 C C . LEU C 2 294 ? 194.367 189.899 174.810 1.00 24.11 294 LEU C C 1
ATOM 8266 O O . LEU C 2 294 ? 195.238 189.646 173.965 1.00 24.11 294 LEU C O 1
ATOM 8271 N N . ASN C 2 295 ? 193.803 191.103 174.909 1.00 26.00 295 ASN C N 1
ATOM 8272 C CA . ASN C 2 295 ? 194.220 192.178 174.019 1.00 26.00 295 ASN C CA 1
ATOM 8273 C C . ASN C 2 295 ? 195.702 192.472 174.185 1.00 26.00 295 ASN C C 1
ATOM 8274 O O . ASN C 2 295 ? 196.442 192.559 173.199 1.00 26.00 295 ASN C O 1
ATOM 8279 N N . VAL C 2 296 ? 196.161 192.629 175.429 1.00 29.53 296 VAL C N 1
ATOM 8280 C CA . VAL C 2 296 ? 197.576 192.941 175.619 1.00 29.53 296 VAL C CA 1
ATOM 8281 C C . VAL C 2 296 ? 198.448 191.799 175.117 1.00 29.53 296 VAL C C 1
ATOM 8282 O O . VAL C 2 296 ? 199.602 192.013 174.728 1.00 29.53 296 VAL C O 1
ATOM 8286 N N . HIS C 2 297 ? 197.921 190.575 175.118 1.00 30.55 297 HIS C N 1
ATOM 8287 C CA . HIS C 2 297 ? 198.694 189.445 174.617 1.00 30.55 297 HIS C CA 1
ATOM 8288 C C . HIS C 2 297 ? 198.830 189.497 173.102 1.00 30.55 297 HIS C C 1
ATOM 8289 O O . HIS C 2 297 ? 199.909 189.233 172.562 1.00 30.55 297 HIS C O 1
ATOM 8296 N N . HIS C 2 298 ? 197.752 189.834 172.396 1.00 27.50 298 HIS C N 1
ATOM 8297 C CA . HIS C 2 298 ? 197.760 189.810 170.939 1.00 27.50 298 HIS C CA 1
ATOM 8298 C C . HIS C 2 298 ? 198.271 191.108 170.321 1.00 27.50 298 HIS C C 1
ATOM 8299 O O . HIS C 2 298 ? 197.994 191.375 169.147 1.00 27.50 298 HIS C O 1
ATOM 8306 N N . ARG C 2 299 ? 199.010 191.916 171.075 1.00 32.59 299 ARG C N 1
ATOM 8307 C CA . ARG C 2 299 ? 199.644 193.097 170.508 1.00 32.59 299 ARG C CA 1
ATOM 8308 C C . ARG C 2 299 ? 200.940 192.710 169.803 1.00 32.59 299 ARG C C 1
ATOM 8309 O O . ARG C 2 299 ? 201.595 191.725 170.158 1.00 32.59 299 ARG C O 1
ATOM 8317 N N . SER C 2 300 ? 201.308 193.500 168.792 1.00 38.69 300 SER C N 1
ATOM 8318 C CA . SER C 2 300 ? 202.518 193.235 168.021 1.00 38.69 300 SER C CA 1
ATOM 8319 C C . SER C 2 300 ? 203.514 194.378 168.190 1.00 38.69 300 SER C C 1
ATOM 8320 O O . SER C 2 300 ? 203.164 195.434 168.737 1.00 38.69 300 SER C O 1
ATOM 8323 N N . PRO C 2 301 ? 204.764 194.207 167.745 1.00 41.76 301 PRO C N 1
ATOM 8324 C CA . PRO C 2 301 ? 205.750 195.284 167.939 1.00 41.76 301 PRO C CA 1
ATOM 8325 C C . PRO C 2 301 ? 205.473 196.516 167.100 1.00 41.76 301 PRO C C 1
ATOM 8326 O O . PRO C 2 301 ? 205.651 197.641 167.583 1.00 41.76 301 PRO C O 1
ATOM 8330 N N . THR C 2 302 ? 205.046 196.337 165.849 1.00 39.60 302 THR C N 1
ATOM 8331 C CA . THR C 2 302 ? 204.837 197.485 164.974 1.00 39.60 302 THR C CA 1
ATOM 8332 C C . THR C 2 302 ? 203.752 198.404 165.515 1.00 39.60 302 THR C C 1
ATOM 8333 O O . THR C 2 302 ? 203.857 199.630 165.411 1.00 39.60 302 THR C O 1
ATOM 8337 N N . THR C 2 303 ? 202.704 197.831 166.100 1.00 38.15 303 THR C N 1
ATOM 8338 C CA . THR C 2 303 ? 201.540 198.616 166.489 1.00 38.15 303 THR C CA 1
ATOM 8339 C C . THR C 2 303 ? 201.781 199.401 167.775 1.00 38.15 303 THR C C 1
ATOM 8340 O O . THR C 2 303 ? 201.308 200.539 167.903 1.00 38.15 303 THR C O 1
ATOM 8344 N N . HIS C 2 304 ? 202.498 198.818 168.735 1.00 40.40 304 HIS C N 1
ATOM 8345 C CA . HIS C 2 304 ? 202.754 199.469 170.011 1.00 40.40 304 HIS C CA 1
ATOM 8346 C C . HIS C 2 304 ? 204.230 199.314 170.379 1.00 40.40 304 HIS C C 1
ATOM 8347 O O . HIS C 2 304 ? 204.906 198.369 169.952 1.00 40.40 304 HIS C O 1
ATOM 8354 N N . THR C 2 305 ? 204.732 200.248 171.197 1.00 50.53 305 THR C N 1
ATOM 8355 C CA . THR C 2 305 ? 206.119 200.217 171.640 1.00 50.53 305 THR C CA 1
ATOM 8356 C C . THR C 2 305 ? 206.288 199.744 173.068 1.00 50.53 305 THR C C 1
ATOM 8357 O O . THR C 2 305 ? 207.403 199.376 173.448 1.00 50.53 305 THR C O 1
ATOM 8361 N N . MET C 2 306 ? 205.224 199.752 173.879 1.00 52.60 306 MET C N 1
ATOM 8362 C CA . MET C 2 306 ? 205.307 199.323 175.285 1.00 52.60 306 MET C CA 1
ATOM 8363 C C . MET C 2 306 ? 206.527 199.927 175.964 1.00 52.60 306 MET C C 1
ATOM 8364 O O . MET C 2 306 ? 207.385 199.229 176.485 1.00 52.60 306 MET C O 1
ATOM 8369 N N . ALA C 2 307 ? 206.573 201.259 175.978 1.00 54.01 307 ALA C N 1
ATOM 8370 C CA . ALA C 2 307 ? 207.725 202.023 176.436 1.00 54.01 307 ALA C CA 1
ATOM 8371 C C . ALA C 2 307 ? 207.890 201.876 177.950 1.00 54.01 307 ALA C C 1
ATOM 8372 O O . ALA C 2 307 ? 207.103 201.162 178.586 1.00 54.01 307 ALA C O 1
ATOM 8374 N N . PRO C 2 308 ? 208.881 202.554 178.567 1.00 54.73 308 PRO C N 1
ATOM 8375 C CA . PRO C 2 308 ? 209.554 201.997 179.754 1.00 54.73 308 PRO C CA 1
ATOM 8376 C C . PRO C 2 308 ? 208.674 201.310 180.785 1.00 54.73 308 PRO C C 1
ATOM 8377 O O . PRO C 2 308 ? 208.937 200.163 181.160 1.00 54.73 308 PRO C O 1
ATOM 8381 N N . TRP C 2 309 ? 207.640 202.012 181.252 1.00 51.50 309 TRP C N 1
ATOM 8382 C CA . TRP C 2 309 ? 206.939 201.620 182.474 1.00 51.50 309 TRP C CA 1
ATOM 8383 C C . TRP C 2 309 ? 206.709 200.113 182.547 1.00 51.50 309 TRP C C 1
ATOM 8384 O O . TRP C 2 309 ? 207.041 199.469 183.551 1.00 51.50 309 TRP C O 1
ATOM 8395 N N . VAL C 2 310 ? 206.151 199.531 181.482 1.00 49.87 310 VAL C N 1
ATOM 8396 C CA . VAL C 2 310 ? 205.821 198.105 181.490 1.00 49.87 310 VAL C CA 1
ATOM 8397 C C . VAL C 2 310 ? 207.056 197.275 181.817 1.00 49.87 310 VAL C C 1
ATOM 8398 O O . VAL C 2 310 ? 207.033 196.411 182.703 1.00 49.87 310 VAL C O 1
ATOM 8402 N N . LYS C 2 311 ? 208.151 197.517 181.093 1.00 51.79 311 LYS C N 1
ATOM 8403 C CA . LYS C 2 311 ? 209.339 196.685 181.218 1.00 51.79 311 LYS C CA 1
ATOM 8404 C C . LYS C 2 311 ? 209.702 196.533 182.681 1.00 51.79 311 LYS C C 1
ATOM 8405 O O . LYS C 2 311 ? 209.613 195.440 183.251 1.00 51.79 311 LYS C O 1
ATOM 8411 N N . VAL C 2 312 ? 210.070 197.649 183.303 1.00 50.03 312 VAL C N 1
ATOM 8412 C CA . VAL C 2 312 ? 210.619 197.581 184.648 1.00 50.03 312 VAL C CA 1
ATOM 8413 C C . VAL C 2 312 ? 209.545 197.127 185.626 1.00 50.03 312 VAL C C 1
ATOM 8414 O O . VAL C 2 312 ? 209.765 196.205 186.419 1.00 50.03 312 VAL C O 1
ATOM 8418 N N . VAL C 2 313 ? 208.344 197.707 185.538 1.00 48.43 313 VAL C N 1
ATOM 8419 C CA . VAL C 2 313 ? 207.319 197.401 186.534 1.00 48.43 313 VAL C CA 1
ATOM 8420 C C . VAL C 2 313 ? 207.031 195.903 186.564 1.00 48.43 313 VAL C C 1
ATOM 8421 O O . VAL C 2 313 ? 207.075 195.273 187.625 1.00 48.43 313 VAL C O 1
ATOM 8425 N N . PHE C 2 314 ? 206.780 195.294 185.403 1.00 46.66 314 PHE C N 1
ATOM 8426 C CA . PHE C 2 314 ? 206.332 193.904 185.403 1.00 46.66 314 PHE C CA 1
ATOM 8427 C C . PHE C 2 314 ? 207.502 192.929 185.524 1.00 46.66 314 PHE C C 1
ATOM 8428 O O . PHE C 2 314 ? 207.444 191.970 186.312 1.00 46.66 314 PHE C O 1
ATOM 8436 N N . LEU C 2 315 ? 208.561 193.128 184.730 1.00 45.43 315 LEU C N 1
ATOM 8437 C CA . LEU C 2 315 ? 209.733 192.275 184.859 1.00 45.43 315 LEU C CA 1
ATOM 8438 C C . LEU C 2 315 ? 210.407 192.419 186.220 1.00 45.43 315 LEU C C 1
ATOM 8439 O O . LEU C 2 315 ? 211.327 191.649 186.517 1.00 45.43 315 LEU C O 1
ATOM 8444 N N . GLU C 2 316 ? 209.984 193.382 187.048 1.00 45.22 316 GLU C N 1
ATOM 8445 C CA . GLU C 2 316 ? 210.402 193.445 188.440 1.00 45.22 316 GLU C CA 1
ATOM 8446 C C . GLU C 2 316 ? 209.339 192.948 189.407 1.00 45.22 316 GLU C C 1
ATOM 8447 O O . GLU C 2 316 ? 209.676 192.593 190.540 1.00 45.22 316 GLU C O 1
ATOM 8453 N N . LYS C 2 317 ? 208.065 192.967 189.008 1.00 45.14 317 LYS C N 1
ATOM 8454 C CA . LYS C 2 317 ? 207.019 192.385 189.837 1.00 45.14 317 LYS C CA 1
ATOM 8455 C C . LYS C 2 317 ? 207.110 190.870 189.850 1.00 45.14 317 LYS C C 1
ATOM 8456 O O . LYS C 2 317 ? 206.626 190.229 190.789 1.00 45.14 317 LYS C O 1
ATOM 8462 N N . LEU C 2 318 ? 207.710 190.288 188.812 1.00 43.62 318 LEU C N 1
ATOM 8463 C CA . LEU C 2 318 ? 207.879 188.832 188.742 1.00 43.62 318 LEU C CA 1
ATOM 8464 C C . LEU C 2 318 ? 208.172 188.163 190.081 1.00 43.62 318 LEU C C 1
ATOM 8465 O O . LEU C 2 318 ? 207.464 187.210 190.429 1.00 43.62 318 LEU C O 1
ATOM 8470 N N . PRO C 2 319 ? 209.163 188.592 190.868 1.00 42.95 319 PRO C N 1
ATOM 8471 C CA . PRO C 2 319 ? 209.522 187.813 192.062 1.00 42.95 319 PRO C CA 1
ATOM 8472 C C . PRO C 2 319 ? 208.507 187.930 193.183 1.00 42.95 319 PRO C C 1
ATOM 8473 O O . PRO C 2 319 ? 208.290 186.958 193.916 1.00 42.95 319 PRO C O 1
ATOM 8477 N N . ALA C 2 320 ? 207.883 189.100 193.344 1.00 42.16 320 ALA C N 1
ATOM 8478 C CA . ALA C 2 320 ? 206.880 189.263 194.390 1.00 42.16 320 ALA C CA 1
ATOM 8479 C C . ALA C 2 320 ? 205.810 188.185 194.322 1.00 42.16 320 ALA C C 1
ATOM 8480 O O . ALA C 2 320 ? 205.186 187.875 195.343 1.00 42.16 320 ALA C O 1
ATOM 8482 N N . LEU C 2 321 ? 205.587 187.609 193.143 1.00 41.49 321 LEU C N 1
ATOM 8483 C CA . LEU C 2 321 ? 204.682 186.484 192.974 1.00 41.49 321 LEU C CA 1
ATOM 8484 C C . LEU C 2 321 ? 205.355 185.144 193.214 1.00 41.49 321 LEU C C 1
ATOM 8485 O O . LEU C 2 321 ? 204.663 184.123 193.273 1.00 41.49 321 LEU C O 1
ATOM 8490 N N . LEU C 2 322 ? 206.680 185.123 193.350 1.00 43.38 322 LEU C N 1
ATOM 8491 C CA . LEU C 2 322 ? 207.464 183.897 193.271 1.00 43.38 322 LEU C CA 1
ATOM 8492 C C . LEU C 2 322 ? 207.295 183.220 191.913 1.00 43.38 322 LEU C C 1
ATOM 8493 O O . LEU C 2 322 ? 207.580 182.028 191.761 1.00 43.38 322 LEU C O 1
ATOM 8498 N N . PHE C 2 323 ? 206.834 183.987 190.927 1.00 42.84 323 PHE C N 1
ATOM 8499 C CA . PHE C 2 323 ? 206.728 183.579 189.536 1.00 42.84 323 PHE C CA 1
ATOM 8500 C C . PHE C 2 323 ? 207.930 184.136 188.785 1.00 42.84 323 PHE C C 1
ATOM 8501 O O . PHE C 2 323 ? 208.401 185.239 189.078 1.00 42.84 323 PHE C O 1
ATOM 8509 N N . MET C 2 324 ? 208.436 183.375 187.818 1.00 53.02 324 MET C N 1
ATOM 8510 C CA . MET C 2 324 ? 209.849 183.443 187.472 1.00 53.02 324 MET C CA 1
ATOM 8511 C C . MET C 2 324 ? 210.119 183.713 185.999 1.00 53.02 324 MET C C 1
ATOM 8512 O O . MET C 2 324 ? 209.371 183.273 185.118 1.00 53.02 324 MET C O 1
ATOM 8517 N N . GLN C 2 325 ? 211.200 184.459 185.759 1.00 52.03 325 GLN C N 1
ATOM 8518 C CA . GLN C 2 325 ? 212.137 184.189 184.669 1.00 52.03 325 GLN C CA 1
ATOM 8519 C C . GLN C 2 325 ? 211.473 184.248 183.286 1.00 52.03 325 GLN C C 1
ATOM 8520 O O . GLN C 2 325 ? 211.333 183.238 182.591 1.00 52.03 325 GLN C O 1
ATOM 8526 N N . GLN C 2 326 ? 211.076 185.466 182.908 1.00 52.04 326 GLN C N 1
ATOM 8527 C CA . GLN C 2 326 ? 210.543 185.751 181.574 1.00 52.04 326 GLN C CA 1
ATOM 8528 C C . GLN C 2 326 ? 210.007 184.611 180.702 1.00 52.04 326 GLN C C 1
ATOM 8529 O O . GLN C 2 326 ? 210.713 184.077 179.843 1.00 52.04 326 GLN C O 1
ATOM 8535 N N . SER C 2 331 ? 210.954 188.789 169.054 1.00 48.42 333 SER C N 1
ATOM 8536 C CA . SER C 2 331 ? 211.100 188.426 170.459 1.00 48.42 333 SER C CA 1
ATOM 8537 C C . SER C 2 331 ? 210.222 189.307 171.342 1.00 48.42 333 SER C C 1
ATOM 8538 O O . SER C 2 331 ? 209.881 188.934 172.465 1.00 48.42 333 SER C O 1
ATOM 8541 N N . VAL C 2 332 ? 209.856 190.482 170.825 1.00 46.66 334 VAL C N 1
ATOM 8542 C CA . VAL C 2 332 ? 209.012 191.399 171.585 1.00 46.66 334 VAL C CA 1
ATOM 8543 C C . VAL C 2 332 ? 207.659 190.760 171.875 1.00 46.66 334 VAL C C 1
ATOM 8544 O O . VAL C 2 332 ? 207.102 190.913 172.970 1.00 46.66 334 VAL C O 1
ATOM 8548 N N . SER C 2 333 ? 207.108 190.041 170.895 1.00 44.50 335 SER C N 1
ATOM 8549 C CA . SER C 2 333 ? 205.839 189.354 171.106 1.00 44.50 335 SER C CA 1
ATOM 8550 C C . SER C 2 333 ? 205.926 188.394 172.286 1.00 44.50 335 SER C C 1
ATOM 8551 O O . SER C 2 333 ? 204.952 188.217 173.030 1.00 44.50 335 SER C O 1
ATOM 8554 N N . GLU C 2 334 ? 207.087 187.764 172.474 1.00 46.43 336 GLU C N 1
ATOM 8555 C CA . GLU C 2 334 ? 207.268 186.892 173.628 1.00 46.43 336 GLU C CA 1
ATOM 8556 C C . GLU C 2 334 ? 207.169 187.682 174.926 1.00 46.43 336 GLU C C 1
ATOM 8557 O O . GLU C 2 334 ? 206.579 187.213 175.908 1.00 46.43 336 GLU C O 1
ATOM 8563 N N . ASP C 2 335 ? 207.731 188.893 174.949 1.00 44.41 337 ASP C N 1
ATOM 8564 C CA . ASP C 2 335 ? 207.616 189.730 176.137 1.00 44.41 337 ASP C CA 1
ATOM 8565 C C . ASP C 2 335 ? 206.164 190.115 176.394 1.00 44.41 337 ASP C C 1
ATOM 8566 O O . ASP C 2 335 ? 205.712 190.134 177.546 1.00 44.41 337 ASP C O 1
ATOM 8571 N N . TRP C 2 336 ? 205.425 190.442 175.333 1.00 39.27 338 TRP C N 1
ATOM 8572 C CA . TRP C 2 336 ? 203.988 190.661 175.455 1.00 39.27 338 TRP C CA 1
ATOM 8573 C C . TRP C 2 336 ? 203.318 189.483 176.153 1.00 39.27 338 TRP C C 1
ATOM 8574 O O . TRP C 2 336 ? 202.615 189.638 177.163 1.00 39.27 338 TRP C O 1
ATOM 8585 N N . LYS C 2 337 ? 203.508 188.292 175.584 1.00 38.78 339 LYS C N 1
ATOM 8586 C CA . LYS C 2 337 ? 202.884 187.091 176.123 1.00 38.78 339 LYS C CA 1
ATOM 8587 C C . LYS C 2 337 ? 203.245 186.894 177.586 1.00 38.78 339 LYS C C 1
ATOM 8588 O O . LYS C 2 337 ? 202.405 186.485 178.399 1.00 38.78 339 LYS C O 1
ATOM 8594 N N . TYR C 2 338 ? 204.492 187.192 177.946 1.00 41.93 340 TYR C N 1
ATOM 8595 C CA . TYR C 2 338 ? 204.907 186.981 179.325 1.00 41.93 340 TYR C CA 1
ATOM 8596 C C . TYR C 2 338 ? 204.255 187.988 180.262 1.00 41.93 340 TYR C C 1
ATOM 8597 O O . TYR C 2 338 ? 203.888 187.647 181.393 1.00 41.93 340 TYR C O 1
ATOM 8606 N N . VAL C 2 339 ? 204.122 189.238 179.819 1.00 37.86 341 VAL C N 1
ATOM 8607 C CA . VAL C 2 339 ? 203.384 190.220 180.606 1.00 37.86 341 VAL C CA 1
ATOM 8608 C C . VAL C 2 339 ? 201.972 189.718 180.872 1.00 37.86 341 VAL C C 1
ATOM 8609 O O . VAL C 2 339 ? 201.451 189.818 181.995 1.00 37.86 341 VAL C O 1
ATOM 8613 N N . ALA C 2 340 ? 201.329 189.177 179.836 1.00 34.26 342 ALA C N 1
ATOM 8614 C CA . ALA C 2 340 ? 199.980 188.645 179.997 1.00 34.26 342 ALA C CA 1
ATOM 8615 C C . ALA C 2 340 ? 199.953 187.533 181.039 1.00 34.26 342 ALA C C 1
ATOM 8616 O O . ALA C 2 340 ? 199.092 187.511 181.929 1.00 34.26 342 ALA C O 1
ATOM 8618 N N . MET C 2 341 ? 200.878 186.581 180.918 1.00 37.17 343 MET C N 1
ATOM 8619 C CA . MET C 2 341 ? 200.976 185.497 181.889 1.00 37.17 343 MET C CA 1
ATOM 8620 C C . MET C 2 341 ? 201.085 186.041 183.309 1.00 37.17 343 MET C C 1
ATOM 8621 O O . MET C 2 341 ? 200.369 185.606 184.221 1.00 37.17 343 MET C O 1
ATOM 8626 N N . VAL C 2 342 ? 201.989 186.999 183.507 1.00 38.70 344 VAL C N 1
ATOM 8627 C CA . VAL C 2 342 ? 202.213 187.567 184.833 1.00 38.70 344 VAL C CA 1
ATOM 8628 C C . VAL C 2 342 ? 200.917 188.129 185.399 1.00 38.70 344 VAL C C 1
ATOM 8629 O O . VAL C 2 342 ? 200.504 187.802 186.524 1.00 38.70 344 VAL C O 1
ATOM 8633 N N . ILE C 2 343 ? 200.273 189.013 184.637 1.00 33.49 345 ILE C N 1
ATOM 8634 C CA . ILE C 2 343 ? 199.100 189.705 185.158 1.00 33.49 345 ILE C CA 1
ATOM 8635 C C . ILE C 2 343 ? 197.982 188.712 185.454 1.00 33.49 345 ILE C C 1
ATOM 8636 O O . ILE C 2 343 ? 197.275 188.829 186.470 1.00 33.49 345 ILE C O 1
ATOM 8641 N N . ASP C 2 344 ? 197.813 187.703 184.594 1.00 31.96 346 ASP C N 1
ATOM 8642 C CA . ASP C 2 344 ? 196.741 186.746 184.832 1.00 31.96 346 ASP C CA 1
ATOM 8643 C C . ASP C 2 344 ? 197.012 185.927 186.087 1.00 31.96 346 ASP C C 1
ATOM 8644 O O . ASP C 2 344 ? 196.083 185.609 186.837 1.00 31.96 346 ASP C O 1
ATOM 8649 N N . ARG C 2 345 ? 198.278 185.588 186.343 1.00 34.08 347 ARG C N 1
ATOM 8650 C CA . ARG C 2 345 ? 198.587 184.849 187.565 1.00 34.08 347 ARG C CA 1
ATOM 8651 C C . ARG C 2 345 ? 198.315 185.695 188.802 1.00 34.08 347 ARG C C 1
ATOM 8652 O O . ARG C 2 345 ? 197.803 185.190 189.812 1.00 34.08 347 ARG C O 1
ATOM 8660 N N . LEU C 2 346 ? 198.660 186.981 188.747 1.00 33.48 348 LEU C N 1
ATOM 8661 C CA . LEU C 2 346 ? 198.341 187.870 189.862 1.00 33.48 348 LEU C CA 1
ATOM 8662 C C . LEU C 2 346 ? 196.841 187.866 190.146 1.00 33.48 348 LEU C C 1
ATOM 8663 O O . LEU C 2 346 ? 196.401 187.728 191.304 1.00 33.48 348 LEU C O 1
ATOM 8668 N N . PHE C 2 347 ? 196.038 188.029 189.093 1.00 29.28 349 PHE C N 1
ATOM 8669 C CA . PHE C 2 347 ? 194.593 188.038 189.279 1.00 29.28 349 PHE C CA 1
ATOM 8670 C C . PHE C 2 347 ? 194.107 186.709 189.839 1.00 29.28 349 PHE C C 1
ATOM 8671 O O . PHE C 2 347 ? 193.214 186.676 190.691 1.00 29.28 349 PHE C O 1
ATOM 8679 N N . LEU C 2 348 ? 194.684 185.602 189.372 1.00 28.64 350 LEU C N 1
ATOM 8680 C CA . LEU C 2 348 ? 194.322 184.290 189.898 1.00 28.64 350 LEU C CA 1
ATOM 8681 C C . LEU C 2 348 ? 194.550 184.228 191.401 1.00 28.64 350 LEU C C 1
ATOM 8682 O O . LEU C 2 348 ? 193.708 183.725 192.158 1.00 28.64 350 LEU C O 1
ATOM 8687 N N . TRP C 2 349 ? 195.706 184.722 191.845 1.00 33.03 351 TRP C N 1
ATOM 8688 C CA . TRP C 2 349 ? 196.015 184.721 193.270 1.00 33.03 351 TRP C CA 1
ATOM 8689 C C . TRP C 2 349 ? 194.946 185.473 194.053 1.00 33.03 351 TRP C C 1
ATOM 8690 O O . TRP C 2 349 ? 194.357 184.944 195.009 1.00 33.03 351 TRP C O 1
ATOM 8701 N N . ILE C 2 350 ? 194.683 186.722 193.661 1.00 31.07 352 ILE C N 1
ATOM 8702 C CA . ILE C 2 350 ? 193.738 187.499 194.461 1.00 31.07 352 ILE C CA 1
ATOM 8703 C C . ILE C 2 350 ? 192.338 186.896 194.383 1.00 31.07 352 ILE C C 1
ATOM 8704 O O . ILE C 2 350 ? 191.563 186.987 195.344 1.00 31.07 352 ILE C O 1
ATOM 8709 N N . PHE C 2 351 ? 191.998 186.237 193.272 1.00 28.00 353 PHE C N 1
ATOM 8710 C CA . PHE C 2 351 ? 190.656 185.681 193.141 1.00 28.00 353 PHE C CA 1
ATOM 8711 C C . PHE C 2 351 ? 190.469 184.464 194.033 1.00 28.00 353 PHE C C 1
ATOM 8712 O O . PHE C 2 351 ? 189.417 184.312 194.663 1.00 28.00 353 PHE C O 1
ATOM 8720 N N . VAL C 2 352 ? 191.461 183.575 194.090 1.00 33.48 354 VAL C N 1
ATOM 8721 C CA . VAL C 2 352 ? 191.345 182.443 195.005 1.00 33.48 354 VAL C CA 1
ATOM 8722 C C . VAL C 2 352 ? 191.307 182.942 196.444 1.00 33.48 354 VAL C C 1
ATOM 8723 O O . VAL C 2 352 ? 190.568 182.409 197.289 1.00 33.48 354 VAL C O 1
ATOM 8727 N N . PHE C 2 353 ? 192.084 183.987 196.743 1.00 37.59 355 PHE C N 1
ATOM 8728 C CA . PHE C 2 353 ? 192.022 184.579 198.074 1.00 37.59 355 PHE C CA 1
ATOM 8729 C C . PHE C 2 353 ? 190.607 185.044 198.399 1.00 37.59 355 PHE C C 1
ATOM 8730 O O . PHE C 2 353 ? 190.080 184.762 199.480 1.00 37.59 355 PHE C O 1
ATOM 8738 N N . VAL C 2 354 ? 189.972 185.756 197.465 1.00 37.05 356 VAL C N 1
ATOM 8739 C CA . VAL C 2 354 ? 188.635 186.281 197.724 1.00 37.05 356 VAL C CA 1
ATOM 8740 C C . VAL C 2 354 ? 187.611 185.157 197.809 1.00 37.05 356 VAL C C 1
ATOM 8741 O O . VAL C 2 354 ? 186.631 185.256 198.557 1.00 37.05 356 VAL C O 1
ATOM 8745 N N . CYS C 2 355 ? 187.800 184.083 197.043 1.00 38.65 357 CYS C N 1
ATOM 8746 C CA . CYS C 2 355 ? 186.891 182.946 197.137 1.00 38.65 357 CYS C CA 1
ATOM 8747 C C . CYS C 2 355 ? 186.934 182.339 198.533 1.00 38.65 357 CYS C C 1
ATOM 8748 O O . CYS C 2 355 ? 185.890 182.078 199.149 1.00 38.65 357 CYS C O 1
ATOM 8751 N N . VAL C 2 356 ? 188.142 182.105 199.050 1.00 43.18 358 VAL C N 1
ATOM 8752 C CA . VAL C 2 356 ? 188.260 181.609 200.418 1.00 43.18 358 VAL C CA 1
ATOM 8753 C C . VAL C 2 356 ? 187.657 182.610 201.396 1.00 43.18 358 VAL C C 1
ATOM 8754 O O . VAL C 2 356 ? 186.988 182.231 202.366 1.00 43.18 358 VAL C O 1
ATOM 8758 N N . PHE C 2 357 ? 187.883 183.903 201.157 1.00 46.08 359 PHE C N 1
ATOM 8759 C CA . PHE C 2 357 ? 187.341 184.930 202.040 1.00 46.08 359 PHE C CA 1
ATOM 8760 C C . PHE C 2 357 ? 185.822 184.847 202.116 1.00 46.08 359 PHE C C 1
ATOM 8761 O O . PHE C 2 357 ? 185.239 184.950 203.199 1.00 46.08 359 PHE C O 1
ATOM 8769 N N . GLY C 2 358 ? 185.163 184.660 200.974 1.00 47.20 360 GLY C N 1
ATOM 8770 C CA . GLY C 2 358 ? 183.713 184.549 200.982 1.00 47.20 360 GLY C CA 1
ATOM 8771 C C . GLY C 2 358 ? 183.239 183.279 201.664 1.00 47.20 360 GLY C C 1
ATOM 8772 O O . GLY C 2 358 ? 182.300 183.300 202.472 1.00 47.20 360 GLY C O 1
ATOM 8773 N N . THR C 2 359 ? 183.876 182.150 201.341 1.00 50.27 361 THR C N 1
ATOM 8774 C CA . THR C 2 359 ? 183.541 180.905 202.025 1.00 50.27 361 THR C CA 1
ATOM 8775 C C . THR C 2 359 ? 183.626 181.080 203.536 1.00 50.27 361 THR C C 1
ATOM 8776 O O . THR C 2 359 ? 182.836 180.495 204.285 1.00 50.27 361 THR C O 1
ATOM 8780 N N . ILE C 2 360 ? 184.583 181.885 204.001 1.00 53.81 362 ILE C N 1
ATOM 8781 C CA . ILE C 2 360 ? 184.658 182.198 205.425 1.00 53.81 362 ILE C CA 1
ATOM 8782 C C . ILE C 2 360 ? 183.492 183.090 205.830 1.00 53.81 362 ILE C C 1
ATOM 8783 O O . ILE C 2 360 ? 182.865 182.887 206.876 1.00 53.81 362 ILE C O 1
ATOM 8788 N N . GLY C 2 361 ? 183.189 184.090 205.009 1.00 52.47 363 GLY C N 1
ATOM 8789 C CA . GLY C 2 361 ? 182.109 185.013 205.286 1.00 52.47 363 GLY C CA 1
ATOM 8790 C C . GLY C 2 361 ? 180.789 184.310 205.511 1.00 52.47 363 GLY C C 1
ATOM 8791 O O . GLY C 2 361 ? 179.906 184.837 206.193 1.00 52.47 363 GLY C O 1
ATOM 8792 N N . MET C 2 362 ? 180.639 183.114 204.939 1.00 52.17 364 MET C N 1
ATOM 8793 C CA . MET C 2 362 ? 179.412 182.358 205.172 1.00 52.17 364 MET C CA 1
ATOM 8794 C C . MET C 2 362 ? 179.338 181.803 206.590 1.00 52.17 364 MET C C 1
ATOM 8795 O O . MET C 2 362 ? 178.243 181.719 207.157 1.00 52.17 364 MET C O 1
ATOM 8800 N N . PHE C 2 363 ? 180.470 181.422 207.174 1.00 60.01 365 PHE C N 1
ATOM 8801 C CA . PHE C 2 363 ? 180.482 180.882 208.531 1.00 60.01 365 PHE C CA 1
ATOM 8802 C C . PHE C 2 363 ? 180.213 181.984 209.549 1.00 60.01 365 PHE C C 1
ATOM 8803 O O . PHE C 2 363 ? 181.043 182.256 210.417 1.00 60.01 365 PHE C O 1
ATOM 8811 N N . GLU D 1 5 ? 110.615 181.342 233.970 1.00 50.36 5 GLU D N 1
ATOM 8812 C CA . GLU D 1 5 ? 111.640 181.558 234.984 1.00 50.36 5 GLU D CA 1
ATOM 8813 C C . GLU D 1 5 ? 113.018 181.640 234.345 1.00 50.36 5 GLU D C 1
ATOM 8814 O O . GLU D 1 5 ? 113.714 182.647 234.469 1.00 50.36 5 GLU D O 1
ATOM 8820 N N . THR D 1 6 ? 113.408 180.570 233.659 1.00 47.68 6 THR D N 1
ATOM 8821 C CA . THR D 1 6 ? 114.720 180.520 233.034 1.00 47.68 6 THR D CA 1
ATOM 8822 C C . THR D 1 6 ? 114.797 181.502 231.873 1.00 47.68 6 THR D C 1
ATOM 8823 O O . THR D 1 6 ? 113.837 181.678 231.118 1.00 47.68 6 THR D O 1
ATOM 8827 N N . ARG D 1 7 ? 115.958 182.145 231.738 1.00 43.08 7 ARG D N 1
ATOM 8828 C CA . ARG D 1 7 ? 116.172 183.069 230.631 1.00 43.08 7 ARG D CA 1
ATOM 8829 C C . ARG D 1 7 ? 115.858 182.408 229.296 1.00 43.08 7 ARG D C 1
ATOM 8830 O O . ARG D 1 7 ? 115.312 183.046 228.390 1.00 43.08 7 ARG D O 1
ATOM 8838 N N . ALA D 1 8 ? 116.184 181.121 229.163 1.00 40.96 8 ALA D N 1
ATOM 8839 C CA . ALA D 1 8 ? 115.974 180.426 227.897 1.00 40.96 8 ALA D CA 1
ATOM 8840 C C . ALA D 1 8 ? 114.492 180.318 227.558 1.00 40.96 8 ALA D C 1
ATOM 8841 O O . ALA D 1 8 ? 114.107 180.424 226.387 1.00 40.96 8 ALA D O 1
ATOM 8843 N N . HIS D 1 9 ? 113.641 180.118 228.565 1.00 43.10 9 HIS D N 1
ATOM 8844 C CA . HIS D 1 9 ? 112.213 179.976 228.296 1.00 43.10 9 HIS D CA 1
ATOM 8845 C C . HIS D 1 9 ? 111.605 181.295 227.834 1.00 43.10 9 HIS D C 1
ATOM 8846 O O . HIS D 1 9 ? 110.838 181.329 226.861 1.00 43.10 9 HIS D O 1
ATOM 8853 N N . ALA D 1 10 ? 111.925 182.390 228.524 1.00 38.34 10 ALA D N 1
ATOM 8854 C CA . ALA D 1 10 ? 111.478 183.699 228.066 1.00 38.34 10 ALA D CA 1
ATOM 8855 C C . ALA D 1 10 ? 112.016 183.992 226.675 1.00 38.34 10 ALA D C 1
ATOM 8856 O O . ALA D 1 10 ? 111.319 184.576 225.836 1.00 38.34 10 ALA D O 1
ATOM 8858 N N . GLU D 1 11 ? 113.263 183.598 226.417 1.00 36.46 11 GLU D N 1
ATOM 8859 C CA . GLU D 1 11 ? 113.841 183.789 225.094 1.00 36.46 11 GLU D CA 1
ATOM 8860 C C . GLU D 1 11 ? 113.029 183.058 224.032 1.00 36.46 11 GLU D C 1
ATOM 8861 O O . GLU D 1 11 ? 112.745 183.616 222.963 1.00 36.46 11 GLU D O 1
ATOM 8867 N N . GLU D 1 12 ? 112.624 181.816 224.313 1.00 36.52 12 GLU D N 1
ATOM 8868 C CA . GLU D 1 12 ? 111.747 181.111 223.383 1.00 36.52 12 GLU D CA 1
ATOM 8869 C C . GLU D 1 12 ? 110.453 181.871 223.164 1.00 36.52 12 GLU D C 1
ATOM 8870 O O . GLU D 1 12 ? 110.003 182.034 222.028 1.00 36.52 12 GLU D O 1
ATOM 8876 N N . ARG D 1 13 ? 109.783 182.243 224.253 1.00 36.48 13 ARG D N 1
ATOM 8877 C CA . ARG D 1 13 ? 108.479 182.882 224.117 1.00 36.48 13 ARG D CA 1
ATOM 8878 C C . ARG D 1 13 ? 108.583 184.116 223.234 1.00 36.48 13 ARG D C 1
ATOM 8879 O O . ARG D 1 13 ? 107.762 184.330 222.332 1.00 36.48 13 ARG D O 1
ATOM 8887 N N . LEU D 1 14 ? 109.611 184.928 223.468 1.00 32.12 14 LEU D N 1
ATOM 8888 C CA . LEU D 1 14 ? 109.843 186.104 222.640 1.00 32.12 14 LEU D CA 1
ATOM 8889 C C . LEU D 1 14 ? 110.047 185.712 221.182 1.00 32.12 14 LEU D C 1
ATOM 8890 O O . LEU D 1 14 ? 109.331 186.182 220.287 1.00 32.12 14 LEU D O 1
ATOM 8895 N N . LEU D 1 15 ? 111.039 184.855 220.925 1.00 30.11 15 LEU D N 1
ATOM 8896 C CA . LEU D 1 15 ? 111.361 184.462 219.558 1.00 30.11 15 LEU D CA 1
ATOM 8897 C C . LEU D 1 15 ? 110.151 183.895 218.832 1.00 30.11 15 LEU D C 1
ATOM 8898 O O . LEU D 1 15 ? 110.016 184.064 217.616 1.00 30.11 15 LEU D O 1
ATOM 8903 N N . LYS D 1 16 ? 109.265 183.221 219.560 1.00 33.85 16 LYS D N 1
ATOM 8904 C CA . LYS D 1 16 ? 108.072 182.643 218.961 1.00 33.85 16 LYS D CA 1
ATOM 8905 C C . LYS D 1 16 ? 107.015 183.702 218.697 1.00 33.85 16 LYS D C 1
ATOM 8906 O O . LYS D 1 16 ? 106.240 183.575 217.744 1.00 33.85 16 LYS D O 1
ATOM 8912 N N . LYS D 1 17 ? 106.966 184.742 219.529 1.00 32.49 17 LYS D N 1
ATOM 8913 C CA . LYS D 1 17 ? 106.013 185.818 219.287 1.00 32.49 17 LYS D CA 1
ATOM 8914 C C . LYS D 1 17 ? 106.428 186.681 218.105 1.00 32.49 17 LYS D C 1
ATOM 8915 O O . LYS D 1 17 ? 105.566 187.165 217.363 1.00 32.49 17 LYS D O 1
ATOM 8921 N N . LEU D 1 18 ? 107.731 186.887 217.912 1.00 28.37 18 LEU D N 1
ATOM 8922 C CA . LEU D 1 18 ? 108.174 187.819 216.878 1.00 28.37 18 LEU D CA 1
ATOM 8923 C C . LEU D 1 18 ? 107.883 187.290 215.479 1.00 28.37 18 LEU D C 1
ATOM 8924 O O . LEU D 1 18 ? 107.431 188.043 214.608 1.00 28.37 18 LEU D O 1
ATOM 8929 N N . PHE D 1 19 ? 108.129 186.004 215.242 1.00 25.34 19 PHE D N 1
ATOM 8930 C CA . PHE D 1 19 ? 108.067 185.421 213.903 1.00 25.34 19 PHE D CA 1
ATOM 8931 C C . PHE D 1 19 ? 106.745 184.719 213.644 1.00 25.34 19 PHE D C 1
ATOM 8932 O O . PHE D 1 19 ? 106.700 183.680 212.979 1.00 25.34 19 PHE D O 1
ATOM 8940 N N . SER D 1 20 ? 105.648 185.267 214.163 1.00 27.99 20 SER D N 1
ATOM 8941 C CA . SER D 1 20 ? 104.333 184.712 213.871 1.00 27.99 20 SER D CA 1
ATOM 8942 C C . SER D 1 20 ? 103.800 185.229 212.540 1.00 27.99 20 SER D C 1
ATOM 8943 O O . SER D 1 20 ? 103.428 184.441 211.664 1.00 27.99 20 SER D O 1
ATOM 8946 N N . GLY D 1 21 ? 103.757 186.549 212.373 1.00 24.86 21 GLY D N 1
ATOM 8947 C CA . GLY D 1 21 ? 103.223 187.154 211.168 1.00 24.86 21 GLY D CA 1
ATOM 8948 C C . GLY D 1 21 ? 104.225 187.996 210.405 1.00 24.86 21 GLY D C 1
ATOM 8949 O O . GLY D 1 21 ? 103.888 189.083 209.928 1.00 24.86 21 GLY D O 1
ATOM 8950 N N . TYR D 1 22 ? 105.457 187.513 210.282 1.00 21.21 22 TYR D N 1
ATOM 8951 C CA . TYR D 1 22 ? 106.521 188.246 209.611 1.00 21.21 22 TYR D CA 1
ATOM 8952 C C . TYR D 1 22 ? 106.682 187.748 208.183 1.00 21.21 22 TYR D C 1
ATOM 8953 O O . TYR D 1 22 ? 106.495 186.560 207.903 1.00 21.21 22 TYR D O 1
ATOM 8962 N N . ASN D 1 23 ? 107.028 188.665 207.282 1.00 19.38 23 ASN D N 1
ATOM 8963 C CA . ASN D 1 23 ? 107.244 188.355 205.873 1.00 19.38 23 ASN D CA 1
ATOM 8964 C C . ASN D 1 23 ? 108.595 188.921 205.459 1.00 19.38 23 ASN D C 1
ATOM 8965 O O . ASN D 1 23 ? 108.784 190.142 205.451 1.00 19.38 23 ASN D O 1
ATOM 8970 N N . LYS D 1 24 ? 109.529 188.034 205.114 1.00 15.38 24 LYS D N 1
ATOM 8971 C CA . LYS D 1 24 ? 110.874 188.458 204.745 1.00 15.38 24 LYS D CA 1
ATOM 8972 C C . LYS D 1 24 ? 110.841 189.503 203.638 1.00 15.38 24 LYS D C 1
ATOM 8973 O O . LYS D 1 24 ? 111.407 190.593 203.770 1.00 15.38 24 LYS D O 1
ATOM 8979 N N . TRP D 1 25 ? 110.176 189.181 202.537 1.00 15.19 25 TRP D N 1
ATOM 8980 C CA . TRP D 1 25 ? 110.213 189.981 201.315 1.00 15.19 25 TRP D CA 1
ATOM 8981 C C . TRP D 1 25 ? 109.467 191.295 201.431 1.00 15.19 25 TRP D C 1
ATOM 8982 O O . TRP D 1 25 ? 109.339 191.990 200.415 1.00 15.19 25 TRP D O 1
ATOM 8993 N N . SER D 1 26 ? 108.976 191.664 202.609 1.00 18.36 26 SER D N 1
ATOM 8994 C CA . SER D 1 26 ? 108.307 192.938 202.818 1.00 18.36 26 SER D CA 1
ATOM 8995 C C . SER D 1 26 ? 109.287 193.925 203.433 1.00 18.36 26 SER D C 1
ATOM 8996 O O . SER D 1 26 ? 109.976 193.599 204.405 1.00 18.36 26 SER D O 1
ATOM 8999 N N . ARG D 1 27 ? 109.347 195.123 202.869 1.00 14.86 27 ARG D N 1
ATOM 9000 C CA . ARG D 1 27 ? 110.277 196.122 203.364 1.00 14.86 27 ARG D CA 1
ATOM 9001 C C . ARG D 1 27 ? 109.858 196.580 204.760 1.00 14.86 27 ARG D C 1
ATOM 9002 O O . ARG D 1 27 ? 108.669 196.794 205.013 1.00 14.86 27 ARG D O 1
ATOM 9010 N N . PRO D 1 28 ? 110.807 196.740 205.687 1.00 15.79 28 PRO D N 1
ATOM 9011 C CA . PRO D 1 28 ? 110.477 197.094 207.080 1.00 15.79 28 PRO D CA 1
ATOM 9012 C C . PRO D 1 28 ? 110.333 198.596 207.323 1.00 15.79 28 PRO D C 1
ATOM 9013 O O . PRO D 1 28 ? 111.223 199.281 207.828 1.00 15.79 28 PRO D O 1
ATOM 9017 N N . VAL D 1 29 ? 109.175 199.131 206.953 1.00 16.16 29 VAL D N 1
ATOM 9018 C CA . VAL D 1 29 ? 108.895 200.551 207.121 1.00 16.16 29 VAL D CA 1
ATOM 9019 C C . VAL D 1 29 ? 107.404 200.723 207.358 1.00 16.16 29 VAL D C 1
ATOM 9020 O O . VAL D 1 29 ? 106.583 200.000 206.786 1.00 16.16 29 VAL D O 1
ATOM 9024 N N . ALA D 1 30 ? 107.059 201.691 208.207 1.00 18.20 30 ALA D N 1
ATOM 9025 C CA . ALA D 1 30 ? 105.660 201.930 208.540 1.00 18.20 30 ALA D CA 1
ATOM 9026 C C . ALA D 1 30 ? 104.985 202.842 207.523 1.00 18.20 30 ALA D C 1
ATOM 9027 O O . ALA D 1 30 ? 103.835 202.600 207.138 1.00 18.20 30 ALA D O 1
ATOM 9029 N N . ASN D 1 31 ? 105.676 203.889 207.080 1.00 18.85 31 ASN D N 1
ATOM 9030 C CA . ASN D 1 31 ? 105.157 204.823 206.091 1.00 18.85 31 ASN D CA 1
ATOM 9031 C C . ASN D 1 31 ? 105.982 204.706 204.819 1.00 18.85 31 ASN D C 1
ATOM 9032 O O . ASN D 1 31 ? 107.209 204.837 204.855 1.00 18.85 31 ASN D O 1
ATOM 9037 N N . ILE D 1 32 ? 105.300 204.483 203.694 1.00 18.39 32 ILE D N 1
ATOM 9038 C CA . ILE D 1 32 ? 105.980 204.083 202.466 1.00 18.39 32 ILE D CA 1
ATOM 9039 C C . ILE D 1 32 ? 107.044 205.093 202.065 1.00 18.39 32 ILE D C 1
ATOM 9040 O O . ILE D 1 32 ? 108.104 204.716 201.550 1.00 18.39 32 ILE D O 1
ATOM 9045 N N . SER D 1 33 ? 106.791 206.383 202.287 1.00 18.31 33 SER D N 1
ATOM 9046 C CA . SER D 1 33 ? 107.757 207.396 201.882 1.00 18.31 33 SER D CA 1
ATOM 9047 C C . SER D 1 33 ? 108.959 207.446 202.814 1.00 18.31 33 SER D C 1
ATOM 9048 O O . SER D 1 33 ? 109.906 208.195 202.548 1.00 18.31 33 SER D O 1
ATOM 9051 N N . ASP D 1 34 ? 108.888 206.695 203.919 1.00 16.32 34 ASP D N 1
ATOM 9052 C CA . ASP D 1 34 ? 109.994 206.611 204.913 1.00 16.32 34 ASP D CA 1
ATOM 9053 C C . ASP D 1 34 ? 111.081 205.668 204.382 1.00 16.32 34 ASP D C 1
ATOM 9054 O O . ASP D 1 34 ? 110.718 204.633 203.792 1.00 16.32 34 ASP D O 1
ATOM 9059 N N . VAL D 1 35 ? 112.356 205.988 204.628 1.00 12.48 35 VAL D N 1
ATOM 9060 C CA . VAL D 1 35 ? 113.445 205.137 204.166 1.00 12.48 35 VAL D CA 1
ATOM 9061 C C . VAL D 1 35 ? 114.216 204.582 205.355 1.00 12.48 35 VAL D C 1
ATOM 9062 O O . VAL D 1 35 ? 114.146 205.096 206.474 1.00 12.48 35 VAL D O 1
ATOM 9066 N N . VAL D 1 36 ? 114.961 203.511 205.087 1.00 12.08 36 VAL D N 1
ATOM 9067 C CA . VAL D 1 36 ? 115.869 202.907 206.054 1.00 12.08 36 VAL D CA 1
ATOM 9068 C C . VAL D 1 36 ? 117.282 203.371 205.743 1.00 12.08 36 VAL D C 1
ATOM 9069 O O . VAL D 1 36 ? 117.613 203.708 204.602 1.00 12.08 36 VAL D O 1
ATOM 9073 N N . LEU D 1 37 ? 118.129 203.385 206.766 1.00 11.76 37 LEU D N 1
ATOM 9074 C CA . LEU D 1 37 ? 119.506 203.846 206.650 1.00 11.76 37 LEU D CA 1
ATOM 9075 C C . LEU D 1 37 ? 120.432 202.671 206.928 1.00 11.76 37 LEU D C 1
ATOM 9076 O O . LEU D 1 37 ? 120.516 202.193 208.064 1.00 11.76 37 LEU D O 1
ATOM 9081 N N . VAL D 1 38 ? 121.126 202.218 205.892 1.00 9.01 38 VAL D N 1
ATOM 9082 C CA . VAL D 1 38 ? 121.960 201.023 205.959 1.00 9.01 38 VAL D CA 1
ATOM 9083 C C . VAL D 1 38 ? 123.389 201.491 206.207 1.00 9.01 38 VAL D C 1
ATOM 9084 O O . VAL D 1 38 ? 124.134 201.801 205.279 1.00 9.01 38 VAL D O 1
ATOM 9088 N N . ARG D 1 39 ? 123.785 201.537 207.475 1.00 9.68 39 ARG D N 1
ATOM 9089 C CA . ARG D 1 39 ? 125.165 201.862 207.791 1.00 9.68 39 ARG D CA 1
ATOM 9090 C C . ARG D 1 39 ? 126.067 200.723 207.343 1.00 9.68 39 ARG D C 1
ATOM 9091 O O . ARG D 1 39 ? 125.779 199.548 207.589 1.00 9.68 39 ARG D O 1
ATOM 9099 N N . PHE D 1 40 ? 127.172 201.086 206.697 1.00 8.11 40 PHE D N 1
ATOM 9100 C CA . PHE D 1 40 ? 127.980 200.160 205.923 1.00 8.11 40 PHE D CA 1
ATOM 9101 C C . PHE D 1 40 ? 129.452 200.376 206.237 1.00 8.11 40 PHE D C 1
ATOM 9102 O O . PHE D 1 40 ? 129.877 201.490 206.553 1.00 8.11 40 PHE D O 1
ATOM 9110 N N . GLY D 1 41 ? 130.224 199.299 206.152 1.00 9.09 41 GLY D N 1
ATOM 9111 C CA . GLY D 1 41 ? 131.656 199.395 206.384 1.00 9.09 41 GLY D CA 1
ATOM 9112 C C . GLY D 1 41 ? 132.339 198.079 206.095 1.00 9.09 41 GLY D C 1
ATOM 9113 O O . GLY D 1 41 ? 131.691 197.051 205.881 1.00 9.09 41 GLY D O 1
ATOM 9114 N N . LEU D 1 42 ? 133.669 198.126 206.094 1.00 7.94 42 LEU D N 1
ATOM 9115 C CA . LEU D 1 42 ? 134.496 196.961 205.822 1.00 7.94 42 LEU D CA 1
ATOM 9116 C C . LEU D 1 42 ? 135.575 196.815 206.884 1.00 7.94 42 LEU D C 1
ATOM 9117 O O . LEU D 1 42 ? 135.787 197.693 207.723 1.00 7.94 42 LEU D O 1
ATOM 9122 N N . SER D 1 43 ? 136.255 195.673 206.827 1.00 7.93 43 SER D N 1
ATOM 9123 C CA . SER D 1 43 ? 137.433 195.427 207.651 1.00 7.93 43 SER D CA 1
ATOM 9124 C C . SER D 1 43 ? 138.229 194.318 206.979 1.00 7.93 43 SER D C 1
ATOM 9125 O O . SER D 1 43 ? 137.810 193.158 207.006 1.00 7.93 43 SER D O 1
ATOM 9128 N N . ILE D 1 44 ? 139.365 194.675 206.380 1.00 6.70 44 ILE D N 1
ATOM 9129 C CA . ILE D 1 44 ? 140.179 193.685 205.700 1.00 6.70 44 ILE D CA 1
ATOM 9130 C C . ILE D 1 44 ? 140.599 192.600 206.687 1.00 6.70 44 ILE D C 1
ATOM 9131 O O . ILE D 1 44 ? 140.605 192.797 207.907 1.00 6.70 44 ILE D O 1
ATOM 9136 N N . ALA D 1 45 ? 140.946 191.432 206.147 1.00 6.70 45 ALA D N 1
ATOM 9137 C CA . ALA D 1 45 ? 141.641 190.416 206.916 1.00 6.70 45 ALA D CA 1
ATOM 9138 C C . ALA D 1 45 ? 142.938 189.969 206.268 1.00 6.70 45 ALA D C 1
ATOM 9139 O O . ALA D 1 45 ? 143.879 189.625 206.984 1.00 6.70 45 ALA D O 1
ATOM 9141 N N . GLN D 1 46 ? 143.013 189.969 204.942 1.00 6.68 46 GLN D N 1
ATOM 9142 C CA . GLN D 1 46 ? 144.277 189.818 204.235 1.00 6.68 46 GLN D CA 1
ATOM 9143 C C . GLN D 1 46 ? 144.033 190.099 202.761 1.00 6.68 46 GLN D C 1
ATOM 9144 O O . GLN D 1 46 ? 142.894 190.260 202.316 1.00 6.68 46 GLN D O 1
ATOM 9150 N N . LEU D 1 47 ? 145.127 190.153 202.012 1.00 7.45 47 LEU D N 1
ATOM 9151 C CA . LEU D 1 47 ? 145.132 190.467 200.588 1.00 7.45 47 LEU D CA 1
ATOM 9152 C C . LEU D 1 47 ? 145.777 189.276 199.890 1.00 7.45 47 LEU D C 1
ATOM 9153 O O . LEU D 1 47 ? 146.987 189.258 199.656 1.00 7.45 47 LEU D O 1
ATOM 9158 N N . ILE D 1 48 ? 144.955 188.281 199.553 1.00 7.39 48 ILE D N 1
ATOM 9159 C CA . ILE D 1 48 ? 145.483 186.977 199.168 1.00 7.39 48 ILE D CA 1
ATOM 9160 C C . ILE D 1 48 ? 146.409 187.106 197.968 1.00 7.39 48 ILE D C 1
ATOM 9161 O O . ILE D 1 48 ? 147.584 186.726 198.027 1.00 7.39 48 ILE D O 1
ATOM 9166 N N . ASP D 1 49 ? 145.905 187.659 196.869 1.00 8.08 49 ASP D N 1
ATOM 9167 C CA . ASP D 1 49 ? 146.673 187.693 195.633 1.00 8.08 49 ASP D CA 1
ATOM 9168 C C . ASP D 1 49 ? 146.248 188.885 194.791 1.00 8.08 49 ASP D C 1
ATOM 9169 O O . ASP D 1 49 ? 145.096 189.329 194.842 1.00 8.08 49 ASP D O 1
ATOM 9174 N N . VAL D 1 50 ? 147.202 189.392 194.016 1.00 7.80 50 VAL D N 1
ATOM 9175 C CA . VAL D 1 50 ? 146.966 190.433 193.026 1.00 7.80 50 VAL D CA 1
ATOM 9176 C C . VAL D 1 50 ? 147.576 189.929 191.726 1.00 7.80 50 VAL D C 1
ATOM 9177 O O . VAL D 1 50 ? 148.781 190.076 191.499 1.00 7.80 50 VAL D O 1
ATOM 9181 N N . ASP D 1 51 ? 146.749 189.339 190.871 1.00 7.00 51 ASP D N 1
ATOM 9182 C CA . ASP D 1 51 ? 147.214 188.721 189.637 1.00 7.00 51 ASP D CA 1
ATOM 9183 C C . ASP D 1 51 ? 147.316 189.799 188.566 1.00 7.00 51 ASP D C 1
ATOM 9184 O O . ASP D 1 51 ? 146.299 190.262 188.038 1.00 7.00 51 ASP D O 1
ATOM 9189 N N . GLU D 1 52 ? 148.549 190.206 188.258 1.00 7.68 52 GLU D N 1
ATOM 9190 C CA . GLU D 1 52 ? 148.770 191.214 187.228 1.00 7.68 52 GLU D CA 1
ATOM 9191 C C . GLU D 1 52 ? 148.453 190.660 185.846 1.00 7.68 52 GLU D C 1
ATOM 9192 O O . GLU D 1 52 ? 147.792 191.319 185.036 1.00 7.68 52 GLU D O 1
ATOM 9198 N N . LYS D 1 53 ? 148.922 189.445 185.561 1.00 7.10 53 LYS D N 1
ATOM 9199 C CA . LYS D 1 53 ? 148.771 188.887 184.223 1.00 7.10 53 LYS D CA 1
ATOM 9200 C C . LYS D 1 53 ? 147.309 188.794 183.807 1.00 7.10 53 LYS D C 1
ATOM 9201 O O . LYS D 1 53 ? 146.997 188.911 182.617 1.00 7.10 53 LYS D O 1
ATOM 9207 N N . ASN D 1 54 ? 146.403 188.589 184.761 1.00 7.55 54 ASN D N 1
ATOM 9208 C CA . ASN D 1 54 ? 144.977 188.515 184.481 1.00 7.55 54 ASN D CA 1
ATOM 9209 C C . ASN D 1 54 ? 144.205 189.722 184.994 1.00 7.55 54 ASN D C 1
ATOM 9210 O O . ASN D 1 54 ? 142.995 189.807 184.764 1.00 7.55 54 ASN D O 1
ATOM 9215 N N . GLN D 1 55 ? 144.865 190.655 185.680 1.00 7.39 55 GLN D N 1
ATOM 9216 C CA . GLN D 1 55 ? 144.222 191.858 186.203 1.00 7.39 55 GLN D CA 1
ATOM 9217 C C . GLN D 1 55 ? 143.071 191.497 187.147 1.00 7.39 55 GLN D C 1
ATOM 9218 O O . GLN D 1 55 ? 141.898 191.757 186.877 1.00 7.39 55 GLN D O 1
ATOM 9224 N N . MET D 1 56 ? 143.441 190.876 188.265 1.00 9.56 56 MET D N 1
ATOM 9225 C CA . MET D 1 56 ? 142.465 190.505 189.280 1.00 9.56 56 MET D CA 1
ATOM 9226 C C . MET D 1 56 ? 143.043 190.738 190.665 1.00 9.56 56 MET D C 1
ATOM 9227 O O . MET D 1 56 ? 144.257 190.818 190.853 1.00 9.56 56 MET D O 1
ATOM 9232 N N . MET D 1 57 ? 142.142 190.812 191.640 1.00 9.04 57 MET D N 1
ATOM 9233 C CA . MET D 1 57 ? 142.491 191.120 193.021 1.00 9.04 57 MET D CA 1
ATOM 9234 C C . MET D 1 57 ? 141.580 190.321 193.937 1.00 9.04 57 MET D C 1
ATOM 9235 O O . MET D 1 57 ? 140.359 190.487 193.886 1.00 9.04 57 MET D O 1
ATOM 9240 N N . THR D 1 58 ? 142.165 189.471 194.774 1.00 8.75 58 THR D N 1
ATOM 9241 C CA . THR D 1 58 ? 141.416 188.656 195.720 1.00 8.75 58 THR D CA 1
ATOM 9242 C C . THR D 1 58 ? 141.532 189.256 197.111 1.00 8.75 58 THR D C 1
ATOM 9243 O O . THR D 1 58 ? 142.631 189.617 197.543 1.00 8.75 58 THR D O 1
ATOM 9247 N N . THR D 1 59 ? 140.406 189.356 197.809 1.00 8.42 59 THR D N 1
ATOM 9248 C CA . THR D 1 59 ? 140.380 189.901 199.158 1.00 8.42 59 THR D CA 1
ATOM 9249 C C . THR D 1 59 ? 139.489 189.060 200.055 1.00 8.42 59 THR D C 1
ATOM 9250 O O . THR D 1 59 ? 138.441 188.571 199.624 1.00 8.42 59 THR D O 1
ATOM 9254 N N . ASN D 1 60 ? 139.915 188.899 201.303 1.00 7.24 60 ASN D N 1
ATOM 9255 C CA . ASN D 1 60 ? 139.092 188.336 202.364 1.00 7.24 60 ASN D CA 1
ATOM 9256 C C . ASN D 1 60 ? 138.680 189.479 203.280 1.00 7.24 60 ASN D C 1
ATOM 9257 O O . ASN D 1 60 ? 139.534 190.131 203.894 1.00 7.24 60 ASN D O 1
ATOM 9262 N N . VAL D 1 61 ? 137.379 189.721 203.367 1.00 7.14 61 VAL D N 1
ATOM 9263 C CA . VAL D 1 61 ? 136.865 190.972 203.900 1.00 7.14 61 VAL D CA 1
ATOM 9264 C C . VAL D 1 61 ? 135.640 190.688 204.757 1.00 7.14 61 VAL D C 1
ATOM 9265 O O . VAL D 1 61 ? 134.808 189.842 204.414 1.00 7.14 61 VAL D O 1
ATOM 9269 N N . TRP D 1 62 ? 135.535 191.405 205.874 1.00 8.15 62 TRP D N 1
ATOM 9270 C CA . TRP D 1 62 ? 134.452 191.238 206.841 1.00 8.15 62 TRP D CA 1
ATOM 9271 C C . TRP D 1 62 ? 133.474 192.391 206.658 1.00 8.15 62 TRP D C 1
ATOM 9272 O O . TRP D 1 62 ? 133.577 193.426 207.315 1.00 8.15 62 TRP D O 1
ATOM 9283 N N . VAL D 1 63 ? 132.514 192.207 205.757 1.00 8.39 63 VAL D N 1
ATOM 9284 C CA . VAL D 1 63 ? 131.470 193.198 205.528 1.00 8.39 63 VAL D CA 1
ATOM 9285 C C . VAL D 1 63 ? 130.790 193.521 206.850 1.00 8.39 63 VAL D C 1
ATOM 9286 O O . VAL D 1 63 ? 130.703 192.670 207.741 1.00 8.39 63 VAL D O 1
ATOM 9290 N N . LYS D 1 64 ? 130.316 194.756 206.989 1.00 8.73 64 LYS D N 1
ATOM 9291 C CA . LYS D 1 64 ? 129.599 195.192 208.180 1.00 8.73 64 LYS D CA 1
ATOM 9292 C C . LYS D 1 64 ? 128.411 196.031 207.750 1.00 8.73 64 LYS D C 1
ATOM 9293 O O . LYS D 1 64 ? 128.587 197.068 207.103 1.00 8.73 64 LYS D O 1
ATOM 9299 N N . GLN D 1 65 ? 127.212 195.588 208.116 1.00 8.97 65 GLN D N 1
ATOM 9300 C CA . GLN D 1 65 ? 125.984 196.311 207.843 1.00 8.97 65 GLN D CA 1
ATOM 9301 C C . GLN D 1 65 ? 125.191 196.449 209.130 1.00 8.97 65 GLN D C 1
ATOM 9302 O O . GLN D 1 65 ? 125.294 195.617 210.034 1.00 8.97 65 GLN D O 1
ATOM 9308 N N . GLU D 1 66 ? 124.399 197.511 209.209 1.00 9.84 66 GLU D N 1
ATOM 9309 C CA . GLU D 1 66 ? 123.414 197.590 210.277 1.00 9.84 66 GLU D CA 1
ATOM 9310 C C . GLU D 1 66 ? 122.298 198.538 209.875 1.00 9.84 66 GLU D C 1
ATOM 9311 O O . GLU D 1 66 ? 122.521 199.529 209.175 1.00 9.84 66 GLU D O 1
ATOM 9317 N N . TRP D 1 67 ? 121.094 198.211 210.329 1.00 10.47 67 TRP D N 1
ATOM 9318 C CA . TRP D 1 67 ? 119.911 198.997 210.006 1.00 10.47 67 TRP D CA 1
ATOM 9319 C C . TRP D 1 67 ? 118.913 198.860 211.146 1.00 10.47 67 TRP D C 1
ATOM 9320 O O . TRP D 1 67 ? 119.253 198.398 212.238 1.00 10.47 67 TRP D O 1
ATOM 9331 N N . HIS D 1 68 ? 117.671 199.266 210.893 1.00 14.89 68 HIS D N 1
ATOM 9332 C CA . HIS D 1 68 ? 116.639 199.240 211.919 1.00 14.89 68 HIS D CA 1
ATOM 9333 C C . HIS D 1 68 ? 115.296 198.938 211.276 1.00 14.89 68 HIS D C 1
ATOM 9334 O O . HIS D 1 68 ? 114.949 199.533 210.252 1.00 14.89 68 HIS D O 1
ATOM 9341 N N . ASP D 1 69 ? 114.552 198.015 211.879 1.00 19.31 69 ASP D N 1
ATOM 9342 C CA . ASP D 1 69 ? 113.211 197.663 211.442 1.00 19.31 69 ASP D CA 1
ATOM 9343 C C . ASP D 1 69 ? 112.221 197.970 212.557 1.00 19.31 69 ASP D C 1
ATOM 9344 O O . ASP D 1 69 ? 112.599 198.155 213.717 1.00 19.31 69 ASP D O 1
ATOM 9349 N N . TYR D 1 70 ? 110.942 198.016 212.195 1.00 20.20 70 TYR D N 1
ATOM 9350 C CA . TYR D 1 70 ? 109.900 198.483 213.097 1.00 20.20 70 TYR D CA 1
ATOM 9351 C C . TYR D 1 70 ? 109.043 197.362 213.664 1.00 20.20 70 TYR D C 1
ATOM 9352 O O . TYR D 1 70 ? 108.166 197.633 214.490 1.00 20.20 70 TYR D O 1
ATOM 9361 N N . LYS D 1 71 ? 109.265 196.119 213.246 1.00 22.35 71 LYS D N 1
ATOM 9362 C CA . LYS D 1 71 ? 108.513 194.990 213.777 1.00 22.35 71 LYS D CA 1
ATOM 9363 C C . LYS D 1 71 ? 109.285 194.196 214.817 1.00 22.35 71 LYS D C 1
ATOM 9364 O O . LYS D 1 71 ? 108.668 193.573 215.687 1.00 22.35 71 LYS D O 1
ATOM 9370 N N . LEU D 1 72 ? 110.612 194.202 214.748 1.00 22.17 72 LEU D N 1
ATOM 9371 C CA . LEU D 1 72 ? 111.443 193.452 215.687 1.00 22.17 72 LEU D CA 1
ATOM 9372 C C . LEU D 1 72 ? 111.768 194.307 216.913 1.00 22.17 72 LEU D C 1
ATOM 9373 O O . LEU D 1 72 ? 112.922 194.579 217.242 1.00 22.17 72 LEU D O 1
ATOM 9378 N N . ARG D 1 73 ? 110.707 194.736 217.589 1.00 24.66 73 ARG D N 1
ATOM 9379 C CA . ARG D 1 73 ? 110.813 195.511 218.814 1.00 24.66 73 ARG D CA 1
ATOM 9380 C C . ARG D 1 73 ? 109.968 194.852 219.892 1.00 24.66 73 ARG D C 1
ATOM 9381 O O . ARG D 1 73 ? 108.992 194.157 219.598 1.00 24.66 73 ARG D O 1
ATOM 9389 N N . TRP D 1 74 ? 110.350 195.073 221.145 1.00 29.56 74 TRP D N 1
ATOM 9390 C CA . TRP D 1 74 ? 109.624 194.510 222.276 1.00 29.56 74 TRP D CA 1
ATOM 9391 C C . TRP D 1 74 ? 109.940 195.342 223.513 1.00 29.56 74 TRP D C 1
ATOM 9392 O O . TRP D 1 74 ? 110.485 196.447 223.416 1.00 29.56 74 TRP D O 1
ATOM 9403 N N . ASP D 1 75 ? 109.575 194.817 224.681 1.00 37.00 75 ASP D N 1
ATOM 9404 C CA . ASP D 1 75 ? 109.857 195.439 225.961 1.00 37.00 75 ASP D CA 1
ATOM 9405 C C . ASP D 1 75 ? 110.650 194.469 226.827 1.00 37.00 75 ASP D C 1
ATOM 9406 O O . ASP D 1 75 ? 110.251 193.303 226.960 1.00 37.00 75 ASP D O 1
ATOM 9411 N N . PRO D 1 76 ? 111.756 194.896 227.440 1.00 35.31 76 PRO D N 1
ATOM 9412 C CA . PRO D 1 76 ? 112.649 193.927 228.083 1.00 35.31 76 PRO D CA 1
ATOM 9413 C C . PRO D 1 76 ? 112.207 193.542 229.484 1.00 35.31 76 PRO D C 1
ATOM 9414 O O . PRO D 1 76 ? 112.467 192.424 229.939 1.00 35.31 76 PRO D O 1
ATOM 9418 N N . ALA D 1 77 ? 111.536 194.462 230.178 1.00 39.90 77 ALA D N 1
ATOM 9419 C CA . ALA D 1 77 ? 111.096 194.191 231.540 1.00 39.90 77 ALA D CA 1
ATOM 9420 C C . ALA D 1 77 ? 110.046 193.093 231.596 1.00 39.90 77 ALA D C 1
ATOM 9421 O O . ALA D 1 77 ? 109.866 192.477 232.651 1.00 39.90 77 ALA D O 1
ATOM 9423 N N . ASP D 1 78 ? 109.353 192.834 230.487 1.00 42.17 78 ASP D N 1
ATOM 9424 C CA . ASP D 1 78 ? 108.334 191.796 230.460 1.00 42.17 78 ASP D CA 1
ATOM 9425 C C . ASP D 1 78 ? 108.911 190.418 230.175 1.00 42.17 78 ASP D C 1
ATOM 9426 O O . ASP D 1 78 ? 108.250 189.414 230.462 1.00 42.17 78 ASP D O 1
ATOM 9431 N N . TYR D 1 79 ? 110.119 190.344 229.622 1.00 38.77 79 TYR D N 1
ATOM 9432 C CA . TYR D 1 79 ? 110.755 189.084 229.259 1.00 38.77 79 TYR D CA 1
ATOM 9433 C C . TYR D 1 79 ? 112.068 188.896 230.008 1.00 38.77 79 TYR D C 1
ATOM 9434 O O . TYR D 1 79 ? 113.067 188.437 229.450 1.00 38.77 79 TYR D O 1
ATOM 9443 N N . GLU D 1 80 ? 112.078 189.256 231.291 1.00 41.61 80 GLU D N 1
ATOM 9444 C CA . GLU D 1 80 ? 113.200 188.975 232.183 1.00 41.61 80 GLU D CA 1
ATOM 9445 C C . GLU D 1 80 ? 114.468 189.718 231.771 1.00 41.61 80 GLU D C 1
ATOM 9446 O O . GLU D 1 80 ? 115.580 189.213 231.943 1.00 41.61 80 GLU D O 1
ATOM 9452 N N . ASN D 1 81 ? 114.311 190.922 231.223 1.00 38.88 81 ASN D N 1
ATOM 9453 C CA . ASN D 1 81 ? 115.432 191.835 231.008 1.00 38.88 81 ASN D CA 1
ATOM 9454 C C . ASN D 1 81 ? 116.396 191.320 229.939 1.00 38.88 81 ASN D C 1
ATOM 9455 O O . ASN D 1 81 ? 117.614 191.385 230.105 1.00 38.88 81 ASN D O 1
ATOM 9460 N N . VAL D 1 82 ? 115.855 190.807 228.838 1.00 34.57 82 VAL D N 1
ATOM 9461 C CA . VAL D 1 82 ? 116.644 190.473 227.658 1.00 34.57 82 VAL D CA 1
ATOM 9462 C C . VAL D 1 82 ? 116.457 191.589 226.644 1.00 34.57 82 VAL D C 1
ATOM 9463 O O . VAL D 1 82 ? 115.322 191.946 226.304 1.00 34.57 82 VAL D O 1
ATOM 9467 N N . THR D 1 83 ? 117.565 192.153 226.169 1.00 27.66 83 THR D N 1
ATOM 9468 C CA . THR D 1 83 ? 117.526 193.128 225.091 1.00 27.66 83 THR D CA 1
ATOM 9469 C C . THR D 1 83 ? 118.122 192.621 223.792 1.00 27.66 83 THR D C 1
ATOM 9470 O O . THR D 1 83 ? 117.625 192.974 222.722 1.00 27.66 83 THR D O 1
ATOM 9474 N N . SER D 1 84 ? 119.170 191.810 223.852 1.00 22.19 84 SER D N 1
ATOM 9475 C CA . SER D 1 84 ? 119.864 191.357 222.658 1.00 22.19 84 SER D CA 1
ATOM 9476 C C . SER D 1 84 ? 119.656 189.865 222.478 1.00 22.19 84 SER D C 1
ATOM 9477 O O . SER D 1 84 ? 119.841 189.092 223.423 1.00 22.19 84 SER D O 1
ATOM 9480 N N . ILE D 1 85 ? 119.273 189.461 221.267 1.00 21.59 85 ILE D N 1
ATOM 9481 C CA . ILE D 1 85 ? 119.212 188.049 220.916 1.00 21.59 85 ILE D CA 1
ATOM 9482 C C . ILE D 1 85 ? 119.912 187.852 219.582 1.00 21.59 85 ILE D C 1
ATOM 9483 O O . ILE D 1 85 ? 120.267 188.806 218.892 1.00 21.59 85 ILE D O 1
ATOM 9488 N N . ARG D 1 86 ? 120.097 186.588 219.218 1.00 17.59 86 ARG D N 1
ATOM 9489 C CA . ARG D 1 86 ? 120.851 186.225 218.028 1.00 17.59 86 ARG D CA 1
ATOM 9490 C C . ARG D 1 86 ? 120.048 185.222 217.217 1.00 17.59 86 ARG D C 1
ATOM 9491 O O . ARG D 1 86 ? 119.670 184.164 217.729 1.00 17.59 86 ARG D O 1
ATOM 9499 N N . ILE D 1 87 ? 119.795 185.560 215.959 1.00 17.39 87 ILE D N 1
ATOM 9500 C CA . ILE D 1 87 ? 118.979 184.729 215.076 1.00 17.39 87 ILE D CA 1
ATOM 9501 C C . ILE D 1 87 ? 119.680 184.634 213.730 1.00 17.39 87 ILE D C 1
ATOM 9502 O O . ILE D 1 87 ? 120.481 185.507 213.373 1.00 17.39 87 ILE D O 1
ATOM 9507 N N . PRO D 1 88 ? 119.378 183.610 212.942 1.00 16.52 88 PRO D N 1
ATOM 9508 C CA . PRO D 1 88 ? 120.025 183.492 211.637 1.00 16.52 88 PRO D CA 1
ATOM 9509 C C . PRO D 1 88 ? 119.556 184.580 210.688 1.00 16.52 88 PRO D C 1
ATOM 9510 O O . PRO D 1 88 ? 118.445 185.100 210.796 1.00 16.52 88 PRO D O 1
ATOM 9514 N N . SER D 1 89 ? 120.422 184.912 209.744 1.00 15.50 89 SER D N 1
ATOM 9515 C CA . SER D 1 89 ? 120.086 185.869 208.701 1.00 15.50 89 SER D CA 1
ATOM 9516 C C . SER D 1 89 ? 119.282 185.237 207.595 1.00 15.50 89 SER D C 1
ATOM 9517 O O . SER D 1 89 ? 119.193 185.786 206.484 1.00 15.50 89 SER D O 1
ATOM 9520 N N . GLU D 1 90 ? 118.707 184.065 207.886 1.00 14.79 90 GLU D N 1
ATOM 9521 C CA . GLU D 1 90 ? 117.901 183.307 206.889 1.00 14.79 90 GLU D CA 1
ATOM 9522 C C . GLU D 1 90 ? 116.399 183.388 207.199 1.00 14.79 90 GLU D C 1
ATOM 9523 O O . GLU D 1 90 ? 115.633 182.706 206.493 1.00 14.79 90 GLU D O 1
ATOM 9529 N N . LEU D 1 91 ? 115.984 184.183 208.192 1.00 14.82 91 LEU D N 1
ATOM 9530 C CA . LEU D 1 91 ? 114.571 184.238 208.526 1.00 14.82 91 LEU D CA 1
ATOM 9531 C C . LEU D 1 91 ? 114.021 185.650 208.606 1.00 14.82 91 LEU D C 1
ATOM 9532 O O . LEU D 1 91 ? 112.846 185.819 208.947 1.00 14.82 91 LEU D O 1
ATOM 9537 N N . ILE D 1 92 ? 114.830 186.660 208.310 1.00 15.71 92 ILE D N 1
ATOM 9538 C CA . ILE D 1 92 ? 114.460 188.050 208.470 1.00 15.71 92 ILE D CA 1
ATOM 9539 C C . ILE D 1 92 ? 114.748 188.776 207.162 1.00 15.71 92 ILE D C 1
ATOM 9540 O O . ILE D 1 92 ? 115.157 188.175 206.170 1.00 15.71 92 ILE D O 1
ATOM 9545 N N . TRP D 1 93 ? 114.527 190.084 207.171 1.00 14.24 93 TRP D N 1
ATOM 9546 C CA . TRP D 1 93 ? 114.869 190.886 206.012 1.00 14.24 93 TRP D CA 1
ATOM 9547 C C . TRP D 1 93 ? 116.380 191.018 205.897 1.00 14.24 93 TRP D C 1
ATOM 9548 O O . TRP D 1 93 ? 117.104 191.060 206.894 1.00 14.24 93 TRP D O 1
ATOM 9559 N N . ARG D 1 94 ? 116.849 191.083 204.667 1.00 15.05 94 ARG D N 1
ATOM 9560 C CA . ARG D 1 94 ? 118.276 191.098 204.393 1.00 15.05 94 ARG D CA 1
ATOM 9561 C C . ARG D 1 94 ? 118.498 191.807 203.063 1.00 15.05 94 ARG D C 1
ATOM 9562 O O . ARG D 1 94 ? 118.092 191.294 202.013 1.00 15.05 94 ARG D O 1
ATOM 9570 N N . PRO D 1 95 ? 119.129 192.976 203.059 1.00 12.45 95 PRO D N 1
ATOM 9571 C CA . PRO D 1 95 ? 119.143 193.795 201.849 1.00 12.45 95 PRO D CA 1
ATOM 9572 C C . PRO D 1 95 ? 120.052 193.221 200.777 1.00 12.45 95 PRO D C 1
ATOM 9573 O O . PRO D 1 95 ? 120.968 192.440 201.041 1.00 12.45 95 PRO D O 1
ATOM 9577 N N . ASP D 1 96 ? 119.780 193.631 199.542 1.00 12.31 96 ASP D N 1
ATOM 9578 C CA . ASP D 1 96 ? 120.552 193.197 198.384 1.00 12.31 96 ASP D CA 1
ATOM 9579 C C . ASP D 1 96 ? 121.714 194.162 198.190 1.00 12.31 96 ASP D C 1
ATOM 9580 O O . ASP D 1 96 ? 121.519 195.301 197.755 1.00 12.31 96 ASP D O 1
ATOM 9585 N N . ILE D 1 97 ? 122.919 193.706 198.512 1.00 9.66 97 ILE D N 1
ATOM 9586 C CA . ILE D 1 97 ? 124.129 194.509 198.414 1.00 9.66 97 ILE D CA 1
ATOM 9587 C C . ILE D 1 97 ? 125.092 193.769 197.501 1.00 9.66 97 ILE D C 1
ATOM 9588 O O . ILE D 1 97 ? 125.517 192.649 197.811 1.00 9.66 97 ILE D O 1
ATOM 9593 N N . VAL D 1 98 ? 125.444 194.395 196.384 1.00 11.57 98 VAL D N 1
ATOM 9594 C CA . VAL D 1 98 ? 126.221 193.758 195.335 1.00 11.57 98 VAL D CA 1
ATOM 9595 C C . VAL D 1 98 ? 127.396 194.650 194.966 1.00 11.57 98 VAL D C 1
ATOM 9596 O O . VAL D 1 98 ? 127.384 195.862 195.192 1.00 11.57 98 VAL D O 1
ATOM 9600 N N . LEU D 1 99 ? 128.420 194.032 194.385 1.00 13.70 99 LEU D N 1
ATOM 9601 C CA . LEU D 1 99 ? 129.511 194.753 193.749 1.00 13.70 99 LEU D CA 1
ATOM 9602 C C . LEU D 1 99 ? 129.429 194.523 192.247 1.00 13.70 99 LEU D C 1
ATOM 9603 O O . LEU D 1 99 ? 129.438 193.376 191.789 1.00 13.70 99 LEU D O 1
ATOM 9608 N N . TYR D 1 100 ? 129.332 195.613 191.491 1.00 10.77 100 TYR D N 1
ATOM 9609 C CA . TYR D 1 100 ? 129.201 195.556 190.043 1.00 10.77 100 TYR D CA 1
ATOM 9610 C C . TYR D 1 100 ? 130.490 195.161 189.342 1.00 10.77 100 TYR D C 1
ATOM 9611 O O . TYR D 1 100 ? 130.490 195.020 188.115 1.00 10.77 100 TYR D O 1
ATOM 9620 N N . ASN D 1 101 ? 131.581 194.981 190.081 1.00 13.10 101 ASN D N 1
ATOM 9621 C CA . ASN D 1 101 ? 132.913 194.843 189.510 1.00 13.10 101 ASN D CA 1
ATOM 9622 C C . ASN D 1 101 ? 133.467 193.430 189.655 1.00 13.10 101 ASN D C 1
ATOM 9623 O O . ASN D 1 101 ? 134.681 193.244 189.754 1.00 13.10 101 ASN D O 1
ATOM 9628 N N . ASN D 1 102 ? 132.598 192.425 189.663 1.00 12.73 102 ASN D N 1
ATOM 9629 C CA . ASN D 1 102 ? 133.048 191.067 189.914 1.00 12.73 102 ASN D CA 1
ATOM 9630 C C . ASN D 1 102 ? 133.746 190.485 188.692 1.00 12.73 102 ASN D C 1
ATOM 9631 O O . ASN D 1 102 ? 133.601 190.961 187.564 1.00 12.73 102 ASN D O 1
ATOM 9636 N N . ALA D 1 103 ? 134.526 189.435 188.944 1.00 14.74 103 ALA D N 1
ATOM 9637 C CA . ALA D 1 103 ? 135.215 188.707 187.883 1.00 14.74 103 ALA D CA 1
ATOM 9638 C C . ALA D 1 103 ? 135.500 187.307 188.423 1.00 14.74 103 ALA D C 1
ATOM 9639 O O . ALA D 1 103 ? 136.441 187.124 189.198 1.00 14.74 103 ALA D O 1
ATOM 9641 N N . ASP D 1 104 ? 134.687 186.337 188.008 1.00 13.70 104 ASP D N 1
ATOM 9642 C CA . ASP D 1 104 ? 134.797 184.973 188.513 1.00 13.70 104 ASP D CA 1
ATOM 9643 C C . ASP D 1 104 ? 134.520 184.942 190.014 1.00 13.70 104 ASP D C 1
ATOM 9644 O O . ASP D 1 104 ? 135.357 184.508 190.808 1.00 13.70 104 ASP D O 1
ATOM 9649 N N . GLY D 1 105 ? 133.337 185.412 190.402 1.00 13.70 105 GLY D N 1
ATOM 9650 C CA . GLY D 1 105 ? 132.969 185.480 191.802 1.00 13.70 105 GLY D CA 1
ATOM 9651 C C . GLY D 1 105 ? 131.524 185.114 192.061 1.00 13.70 105 GLY D C 1
ATOM 9652 O O . GLY D 1 105 ? 130.913 184.382 191.277 1.00 13.70 105 GLY D O 1
ATOM 9653 N N . ASP D 1 106 ? 130.962 185.630 193.156 1.00 13.70 106 ASP D N 1
ATOM 9654 C CA . ASP D 1 106 ? 129.637 185.226 193.608 1.00 13.70 106 ASP D CA 1
ATOM 9655 C C . ASP D 1 106 ? 128.645 186.371 193.770 1.00 13.70 106 ASP D C 1
ATOM 9656 O O . ASP D 1 106 ? 127.464 186.100 194.011 1.00 13.70 106 ASP D O 1
ATOM 9661 N N . PHE D 1 107 ? 129.082 187.629 193.680 1.00 11.74 107 PHE D N 1
ATOM 9662 C CA . PHE D 1 107 ? 128.188 188.784 193.630 1.00 11.74 107 PHE D CA 1
ATOM 9663 C C . PHE D 1 107 ? 127.508 189.072 194.960 1.00 11.74 107 PHE D C 1
ATOM 9664 O O . PHE D 1 107 ? 126.807 190.078 195.091 1.00 11.74 107 PHE D O 1
ATOM 9672 N N . ALA D 1 108 ? 127.701 188.215 195.953 1.00 14.60 108 ALA D N 1
ATOM 9673 C CA . ALA D 1 108 ? 127.064 188.422 197.247 1.00 14.60 108 ALA D CA 1
ATOM 9674 C C . ALA D 1 108 ? 127.636 187.417 198.239 1.00 14.60 108 ALA D C 1
ATOM 9675 O O . ALA D 1 108 ? 128.324 186.468 197.864 1.00 14.60 108 ALA D O 1
ATOM 9677 N N . VAL D 1 109 ? 127.338 187.641 199.513 1.00 12.71 109 VAL D N 1
ATOM 9678 C CA . VAL D 1 109 ? 127.776 186.750 200.579 1.00 12.71 109 VAL D CA 1
ATOM 9679 C C . VAL D 1 109 ? 126.891 185.516 200.587 1.00 12.71 109 VAL D C 1
ATOM 9680 O O . VAL D 1 109 ? 125.666 185.617 200.458 1.00 12.71 109 VAL D O 1
ATOM 9684 N N . THR D 1 110 ? 127.510 184.343 200.736 1.00 13.47 110 THR D N 1
ATOM 9685 C CA . THR D 1 110 ? 126.765 183.094 200.890 1.00 13.47 110 THR D CA 1
ATOM 9686 C C . THR D 1 110 ? 127.200 182.306 202.120 1.00 13.47 110 THR D C 1
ATOM 9687 O O . THR D 1 110 ? 126.867 181.124 202.225 1.00 13.47 110 THR D O 1
ATOM 9691 N N . HIS D 1 111 ? 127.942 182.929 203.041 1.00 13.70 111 HIS D N 1
ATOM 9692 C CA . HIS D 1 111 ? 128.244 182.273 204.297 1.00 13.70 111 HIS D CA 1
ATOM 9693 C C . HIS D 1 111 ? 127.107 182.415 205.295 1.00 13.70 111 HIS D C 1
ATOM 9694 O O . HIS D 1 111 ? 126.849 181.496 206.080 1.00 13.70 111 HIS D O 1
ATOM 9701 N N . LEU D 1 112 ? 126.417 183.554 205.268 1.00 17.51 112 LEU D N 1
ATOM 9702 C CA . LEU D 1 112 ? 125.164 183.761 206.001 1.00 17.51 112 LEU D CA 1
ATOM 9703 C C . LEU D 1 112 ? 125.359 183.524 207.498 1.00 17.51 112 LEU D C 1
ATOM 9704 O O . LEU D 1 112 ? 124.769 182.630 208.104 1.00 17.51 112 LEU D O 1
ATOM 9709 N N . THR D 1 113 ? 126.198 184.367 208.088 1.00 14.44 113 THR D N 1
ATOM 9710 C CA . THR D 1 113 ? 126.394 184.391 209.526 1.00 14.44 113 THR D CA 1
ATOM 9711 C C . THR D 1 113 ? 125.177 185.005 210.217 1.00 14.44 113 THR D C 1
ATOM 9712 O O . THR D 1 113 ? 124.399 185.751 209.619 1.00 14.44 113 THR D O 1
ATOM 9716 N N . LYS D 1 114 ? 125.023 184.680 211.498 1.00 15.95 114 LYS D N 1
ATOM 9717 C CA . LYS D 1 114 ? 123.863 185.105 212.263 1.00 15.95 114 LYS D CA 1
ATOM 9718 C C . LYS D 1 114 ? 123.851 186.623 212.442 1.00 15.95 114 LYS D C 1
ATOM 9719 O O . LYS D 1 114 ? 124.743 187.348 211.992 1.00 15.95 114 LYS D O 1
ATOM 9725 N N . ALA D 1 115 ? 122.812 187.095 213.126 1.00 14.72 115 ALA D N 1
ATOM 9726 C CA . ALA D 1 115 ? 122.516 188.507 213.288 1.00 14.72 115 ALA D CA 1
ATOM 9727 C C . ALA D 1 115 ? 122.068 188.769 214.716 1.00 14.72 115 ALA D C 1
ATOM 9728 O O . ALA D 1 115 ? 121.508 187.890 215.379 1.00 14.72 115 ALA D O 1
ATOM 9730 N N . HIS D 1 116 ? 122.288 190.004 215.165 1.00 16.91 116 HIS D N 1
ATOM 9731 C CA . HIS D 1 116 ? 122.132 190.404 216.559 1.00 16.91 116 HIS D CA 1
ATOM 9732 C C . HIS D 1 116 ? 121.054 191.476 216.654 1.00 16.91 116 HIS D C 1
ATOM 9733 O O . HIS D 1 116 ? 121.268 192.615 216.229 1.00 16.91 116 HIS D O 1
ATOM 9740 N N . LEU D 1 117 ? 119.903 191.116 217.213 1.00 19.38 117 LEU D N 1
ATOM 9741 C CA . LEU D 1 117 ? 118.851 192.079 217.503 1.00 19.38 117 LEU D CA 1
ATOM 9742 C C . LEU D 1 117 ? 119.118 192.743 218.845 1.00 19.38 117 LEU D C 1
ATOM 9743 O O . LEU D 1 117 ? 119.528 192.081 219.804 1.00 19.38 117 LEU D O 1
ATOM 9748 N N . PHE D 1 118 ? 118.839 194.051 218.908 1.00 18.94 118 PHE D N 1
ATOM 9749 C CA . PHE D 1 118 ? 119.334 194.931 219.961 1.00 18.94 118 PHE D CA 1
ATOM 9750 C C . PHE D 1 118 ? 118.216 195.594 220.764 1.00 18.94 118 PHE D C 1
ATOM 9751 O O . PHE D 1 118 ? 118.464 196.590 221.449 1.00 18.94 118 PHE D O 1
ATOM 9759 N N . HIS D 1 119 ? 116.992 195.076 220.691 1.00 28.09 119 HIS D N 1
ATOM 9760 C CA . HIS D 1 119 ? 115.834 195.462 221.491 1.00 28.09 119 HIS D CA 1
ATOM 9761 C C . HIS D 1 119 ? 115.177 196.766 221.031 1.00 28.09 119 HIS D C 1
ATOM 9762 O O . HIS D 1 119 ? 114.065 197.059 221.474 1.00 28.09 119 HIS D O 1
ATOM 9769 N N . ASP D 1 120 ? 115.783 197.531 220.127 1.00 21.60 120 ASP D N 1
ATOM 9770 C CA . ASP D 1 120 ? 115.170 198.755 219.622 1.00 21.60 120 ASP D CA 1
ATOM 9771 C C . ASP D 1 120 ? 114.944 198.684 218.119 1.00 21.60 120 ASP D C 1
ATOM 9772 O O . ASP D 1 120 ? 114.918 199.719 217.446 1.00 21.60 120 ASP D O 1
ATOM 9777 N N . GLY D 1 121 ? 114.776 197.478 217.582 1.00 17.68 121 GLY D N 1
ATOM 9778 C CA . GLY D 1 121 ? 114.680 197.271 216.161 1.00 17.68 121 GLY D CA 1
ATOM 9779 C C . GLY D 1 121 ? 116.008 197.269 215.439 1.00 17.68 121 GLY D C 1
ATOM 9780 O O . GLY D 1 121 ? 116.089 196.750 214.322 1.00 17.68 121 GLY D O 1
ATOM 9781 N N . ARG D 1 122 ? 117.049 197.830 216.045 1.00 15.14 122 ARG D N 1
ATOM 9782 C CA . ARG D 1 122 ? 118.354 197.843 215.407 1.00 15.14 122 ARG D CA 1
ATOM 9783 C C . ARG D 1 122 ? 118.852 196.421 215.212 1.00 15.14 122 ARG D C 1
ATOM 9784 O O . ARG D 1 122 ? 118.714 195.569 216.093 1.00 15.14 122 ARG D O 1
ATOM 9792 N N . VAL D 1 123 ? 119.433 196.169 214.045 1.00 12.24 123 VAL D N 1
ATOM 9793 C CA . VAL D 1 123 ? 119.994 194.871 213.711 1.00 12.24 123 VAL D CA 1
ATOM 9794 C C . VAL D 1 123 ? 121.342 195.091 213.045 1.00 12.24 123 VAL D C 1
ATOM 9795 O O . VAL D 1 123 ? 121.558 196.081 212.337 1.00 12.24 123 VAL D O 1
ATOM 9799 N N . GLN D 1 124 ? 122.246 194.143 213.280 1.00 12.50 124 GLN D N 1
ATOM 9800 C CA . GLN D 1 124 ? 123.652 194.268 212.926 1.00 12.50 124 GLN D CA 1
ATOM 9801 C C . GLN D 1 124 ? 124.113 192.946 212.337 1.00 12.50 124 GLN D C 1
ATOM 9802 O O . GLN D 1 124 ? 123.820 191.884 212.893 1.00 12.50 124 GLN D O 1
ATOM 9808 N N . TRP D 1 125 ? 124.834 193.009 211.223 1.00 10.44 125 TRP D N 1
ATOM 9809 C CA . TRP D 1 125 ? 125.185 191.839 210.436 1.00 10.44 125 TRP D CA 1
ATOM 9810 C C . TRP D 1 125 ? 126.621 191.981 209.956 1.00 10.44 125 TRP D C 1
ATOM 9811 O O . TRP D 1 125 ? 127.040 193.067 209.544 1.00 10.44 125 TRP D O 1
ATOM 9822 N N . THR D 1 126 ? 127.386 190.891 210.032 1.00 11.19 126 THR D N 1
ATOM 9823 C CA . THR D 1 126 ? 128.811 190.913 209.695 1.00 11.19 126 THR D CA 1
ATOM 9824 C C . THR D 1 126 ? 129.208 189.584 209.071 1.00 11.19 126 THR D C 1
ATOM 9825 O O . THR D 1 126 ? 129.899 188.766 209.687 1.00 11.19 126 THR D O 1
ATOM 9829 N N . PRO D 1 127 ? 128.789 189.339 207.837 1.00 10.39 127 PRO D N 1
ATOM 9830 C CA . PRO D 1 127 ? 129.192 188.124 207.147 1.00 10.39 127 PRO D CA 1
ATOM 9831 C C . PRO D 1 127 ? 130.539 188.298 206.475 1.00 10.39 127 PRO D C 1
ATOM 9832 O O . PRO D 1 127 ? 130.821 189.360 205.902 1.00 10.39 127 PRO D O 1
ATOM 9836 N N . PRO D 1 128 ? 131.396 187.282 206.515 1.00 8.86 128 PRO D N 1
ATOM 9837 C CA . PRO D 1 128 ? 132.668 187.367 205.793 1.00 8.86 128 PRO D CA 1
ATOM 9838 C C . PRO D 1 128 ? 132.479 187.214 204.299 1.00 8.86 128 PRO D C 1
ATOM 9839 O O . PRO D 1 128 ? 131.364 186.963 203.836 1.00 8.86 128 PRO D O 1
ATOM 9843 N N . ALA D 1 129 ? 133.553 187.360 203.532 1.00 7.79 129 ALA D N 1
ATOM 9844 C CA . ALA D 1 129 ? 133.426 187.177 202.097 1.00 7.79 129 ALA D CA 1
ATOM 9845 C C . ALA D 1 129 ? 134.802 187.125 201.460 1.00 7.79 129 ALA D C 1
ATOM 9846 O O . ALA D 1 129 ? 135.760 187.724 201.962 1.00 7.79 129 ALA D O 1
ATOM 9848 N N . ILE D 1 130 ? 134.884 186.393 200.354 1.00 7.87 130 ILE D N 1
ATOM 9849 C CA . ILE D 1 130 ? 136.053 186.369 199.488 1.00 7.87 130 ILE D CA 1
ATOM 9850 C C . ILE D 1 130 ? 135.627 186.974 198.162 1.00 7.87 130 ILE D C 1
ATOM 9851 O O . ILE D 1 130 ? 134.780 186.411 197.457 1.00 7.87 130 ILE D O 1
ATOM 9856 N N . TYR D 1 131 ? 136.217 188.110 197.817 1.00 8.27 131 TYR D N 1
ATOM 9857 C CA . TYR D 1 131 ? 135.810 188.889 196.660 1.00 8.27 131 TYR D CA 1
ATOM 9858 C C . TYR D 1 131 ? 136.943 188.959 195.650 1.00 8.27 131 TYR D C 1
ATOM 9859 O O . TYR D 1 131 ? 138.104 189.176 196.015 1.00 8.27 131 TYR D O 1
ATOM 9868 N N . LYS D 1 132 ? 136.594 188.779 194.379 1.00 10.19 132 LYS D N 1
ATOM 9869 C CA . LYS D 1 132 ? 137.535 188.839 193.265 1.00 10.19 132 LYS D CA 1
ATOM 9870 C C . LYS D 1 132 ? 137.159 190.020 192.382 1.00 10.19 132 LYS D C 1
ATOM 9871 O O . LYS D 1 132 ? 136.253 189.919 191.551 1.00 10.19 132 LYS D O 1
ATOM 9877 N N . SER D 1 133 ? 137.858 191.131 192.558 1.00 11.41 133 SER D N 1
ATOM 9878 C CA . SER D 1 133 ? 137.623 192.316 191.756 1.00 11.41 133 SER D CA 1
ATOM 9879 C C . SER D 1 133 ? 138.599 192.372 190.586 1.00 11.41 133 SER D C 1
ATOM 9880 O O . SER D 1 133 ? 139.594 191.647 190.535 1.00 11.41 133 SER D O 1
ATOM 9883 N N . SER D 1 134 ? 138.307 193.263 189.642 1.00 11.55 134 SER D N 1
ATOM 9884 C CA . SER D 1 134 ? 139.138 193.479 188.463 1.00 11.55 134 SER D CA 1
ATOM 9885 C C . SER D 1 134 ? 139.552 194.943 188.440 1.00 11.55 134 SER D C 1
ATOM 9886 O O . SER D 1 134 ? 138.725 195.821 188.171 1.00 11.55 134 SER D O 1
ATOM 9889 N N . CYS D 1 135 ? 140.826 195.205 188.719 1.00 8.83 135 CYS D N 1
ATOM 9890 C CA . CYS D 1 135 ? 141.366 196.554 188.740 1.00 8.83 135 CYS D CA 1
ATOM 9891 C C . CYS D 1 135 ? 142.430 196.703 187.665 1.00 8.83 135 CYS D C 1
ATOM 9892 O O . CYS D 1 135 ? 143.316 195.853 187.532 1.00 8.83 135 CYS D O 1
ATOM 9895 N N . SER D 1 136 ? 142.336 197.789 186.904 1.00 6.35 136 SER D N 1
ATOM 9896 C CA . SER D 1 136 ? 143.290 198.045 185.834 1.00 6.35 136 SER D CA 1
ATOM 9897 C C . SER D 1 136 ? 144.683 198.252 186.412 1.00 6.35 136 SER D C 1
ATOM 9898 O O . SER D 1 136 ? 144.863 198.998 187.379 1.00 6.35 136 SER D O 1
ATOM 9901 N N . ILE D 1 137 ? 145.668 197.594 185.810 1.00 6.96 137 ILE D N 1
ATOM 9902 C CA . ILE D 1 137 ? 147.043 197.603 186.290 1.00 6.96 137 ILE D CA 1
ATOM 9903 C C . ILE D 1 137 ? 147.863 198.489 185.367 1.00 6.96 137 ILE D C 1
ATOM 9904 O O . ILE D 1 137 ? 147.944 198.233 184.159 1.00 6.96 137 ILE D O 1
ATOM 9909 N N . ASP D 1 138 ? 148.472 199.527 185.932 1.00 8.30 138 ASP D N 1
ATOM 9910 C CA . ASP D 1 138 ? 149.389 200.394 185.206 1.00 8.30 138 ASP D CA 1
ATOM 9911 C C . ASP D 1 138 ? 150.813 199.991 185.567 1.00 8.30 138 ASP D C 1
ATOM 9912 O O . ASP D 1 138 ? 151.171 199.951 186.749 1.00 8.30 138 ASP D O 1
ATOM 9917 N N . VAL D 1 139 ? 151.612 199.669 184.554 1.00 10.06 139 VAL D N 1
ATOM 9918 C CA . VAL D 1 139 ? 152.960 199.139 184.747 1.00 10.06 139 VAL D CA 1
ATOM 9919 C C . VAL D 1 139 ? 153.888 199.931 183.830 1.00 10.06 139 VAL D C 1
ATOM 9920 O O . VAL D 1 139 ? 154.032 199.620 182.644 1.00 10.06 139 VAL D O 1
ATOM 9924 N N . THR D 1 140 ? 154.511 200.974 184.373 1.00 12.18 140 THR D N 1
ATOM 9925 C CA . THR D 1 140 ? 155.614 201.661 183.716 1.00 12.18 140 THR D CA 1
ATOM 9926 C C . THR D 1 140 ? 156.875 201.644 184.561 1.00 12.18 140 THR D C 1
ATOM 9927 O O . THR D 1 140 ? 157.954 201.317 184.055 1.00 12.18 140 THR D O 1
ATOM 9931 N N . PHE D 1 141 ? 156.765 201.981 185.841 1.00 12.17 141 PHE D N 1
ATOM 9932 C CA . PHE D 1 141 ? 157.910 202.033 186.747 1.00 12.17 141 PHE D CA 1
ATOM 9933 C C . PHE D 1 141 ? 158.089 200.712 187.486 1.00 12.17 141 PHE D C 1
ATOM 9934 O O . PHE D 1 141 ? 158.162 200.652 188.711 1.00 12.17 141 PHE D O 1
ATOM 9942 N N . PHE D 1 142 ? 158.167 199.638 186.716 1.00 8.64 142 PHE D N 1
ATOM 9943 C CA . PHE D 1 142 ? 158.312 198.311 187.287 1.00 8.64 142 PHE D CA 1
ATOM 9944 C C . PHE D 1 142 ? 159.733 198.124 187.814 1.00 8.64 142 PHE D C 1
ATOM 9945 O O . PHE D 1 142 ? 160.697 198.486 187.133 1.00 8.64 142 PHE D O 1
ATOM 9953 N N . PRO D 1 143 ? 159.905 197.560 189.023 1.00 8.17 143 PRO D N 1
ATOM 9954 C CA . PRO D 1 143 ? 158.910 197.108 190.001 1.00 8.17 143 PRO D CA 1
ATOM 9955 C C . PRO D 1 143 ? 158.408 198.176 190.973 1.00 8.17 143 PRO D C 1
ATOM 9956 O O . PRO D 1 143 ? 157.482 197.900 191.734 1.00 8.17 143 PRO D O 1
ATOM 9960 N N . PHE D 1 144 ? 158.999 199.369 190.958 1.00 8.44 144 PHE D N 1
ATOM 9961 C CA . PHE D 1 144 ? 158.594 200.437 191.872 1.00 8.44 144 PHE D CA 1
ATOM 9962 C C . PHE D 1 144 ? 157.248 200.973 191.398 1.00 8.44 144 PHE D C 1
ATOM 9963 O O . PHE D 1 144 ? 157.149 201.965 190.673 1.00 8.44 144 PHE D O 1
ATOM 9971 N N . ASP D 1 145 ? 156.187 200.298 191.830 1.00 7.87 145 ASP D N 1
ATOM 9972 C CA . ASP D 1 145 ? 154.850 200.517 191.301 1.00 7.87 145 ASP D CA 1
ATOM 9973 C C . ASP D 1 145 ? 153.873 200.799 192.431 1.00 7.87 145 ASP D C 1
ATOM 9974 O O . ASP D 1 145 ? 153.939 200.174 193.493 1.00 7.87 145 ASP D O 1
ATOM 9979 N N . GLN D 1 146 ? 152.969 201.746 192.194 1.00 6.95 146 GLN D N 1
ATOM 9980 C CA . GLN D 1 146 ? 151.868 202.053 193.102 1.00 6.95 146 GLN D CA 1
ATOM 9981 C C . GLN D 1 146 ? 150.570 201.709 192.391 1.00 6.95 146 GLN D C 1
ATOM 9982 O O . GLN D 1 146 ? 150.166 202.408 191.455 1.00 6.95 146 GLN D O 1
ATOM 9988 N N . GLN D 1 147 ? 149.914 200.646 192.834 1.00 6.76 147 GLN D N 1
ATOM 9989 C CA . GLN D 1 147 ? 148.686 200.196 192.202 1.00 6.76 147 GLN D CA 1
ATOM 9990 C C . GLN D 1 147 ? 147.470 200.742 192.937 1.00 6.76 147 GLN D C 1
ATOM 9991 O O . GLN D 1 147 ? 147.527 201.110 194.116 1.00 6.76 147 GLN D O 1
ATOM 9997 N N . ASN D 1 148 ? 146.353 200.762 192.212 1.00 7.98 148 ASN D N 1
ATOM 9998 C CA . ASN D 1 148 ? 145.143 201.457 192.639 1.00 7.98 148 ASN D CA 1
ATOM 9999 C C . ASN D 1 148 ? 143.958 200.591 192.227 1.00 7.98 148 ASN D C 1
ATOM 10000 O O . ASN D 1 148 ? 143.537 200.632 191.067 1.00 7.98 148 ASN D O 1
ATOM 10005 N N . CYS D 1 149 ? 143.424 199.820 193.168 1.00 8.11 149 CYS D N 1
ATOM 10006 C CA . CYS D 1 149 ? 142.356 198.877 192.867 1.00 8.11 149 CYS D CA 1
ATOM 10007 C C . CYS D 1 149 ? 141.069 199.286 193.569 1.00 8.11 149 CYS D C 1
ATOM 10008 O O . CYS D 1 149 ? 141.092 199.781 194.700 1.00 8.11 149 CYS D O 1
ATOM 10011 N N . THR D 1 150 ? 139.946 199.067 192.893 1.00 8.40 150 THR D N 1
ATOM 10012 C CA . THR D 1 150 ? 138.662 199.605 193.307 1.00 8.40 150 THR D CA 1
ATOM 10013 C C . THR D 1 150 ? 137.687 198.491 193.655 1.00 8.40 150 THR D C 1
ATOM 10014 O O . THR D 1 150 ? 137.876 197.327 193.294 1.00 8.40 150 THR D O 1
ATOM 10018 N N . MET D 1 151 ? 136.637 198.876 194.375 1.00 7.53 151 MET D N 1
ATOM 10019 C CA . MET D 1 151 ? 135.525 197.980 194.672 1.00 7.53 151 MET D CA 1
ATOM 10020 C C . MET D 1 151 ? 134.271 198.823 194.815 1.00 7.53 151 MET D C 1
ATOM 10021 O O . MET D 1 151 ? 134.210 199.702 195.679 1.00 7.53 151 MET D O 1
ATOM 10026 N N . LYS D 1 152 ? 133.279 198.557 193.975 1.00 8.62 152 LYS D N 1
ATOM 10027 C CA . LYS D 1 152 ? 132.082 199.384 193.862 1.00 8.62 152 LYS D CA 1
ATOM 10028 C C . LYS D 1 152 ? 130.882 198.611 194.398 1.00 8.62 152 LYS D C 1
ATOM 10029 O O . LYS D 1 152 ? 130.246 197.846 193.675 1.00 8.62 152 LYS D O 1
ATOM 10035 N N . PHE D 1 153 ? 130.564 198.836 195.665 1.00 8.16 153 PHE D N 1
ATOM 10036 C CA . PHE D 1 153 ? 129.373 198.263 196.264 1.00 8.16 153 PHE D CA 1
ATOM 10037 C C . PHE D 1 153 ? 128.170 199.153 196.001 1.00 8.16 153 PHE D C 1
ATOM 10038 O O . PHE D 1 153 ? 128.294 200.337 195.686 1.00 8.16 153 PHE D O 1
ATOM 10046 N N . GLY D 1 154 ? 126.995 198.571 196.165 1.00 8.00 154 GLY D N 1
ATOM 10047 C CA . GLY D 1 154 ? 125.771 199.306 195.945 1.00 8.00 154 GLY D CA 1
ATOM 10048 C C . GLY D 1 154 ? 124.591 198.371 195.902 1.00 8.00 154 GLY D C 1
ATOM 10049 O O . GLY D 1 154 ? 124.730 197.146 195.901 1.00 8.00 154 GLY D O 1
ATOM 10050 N N . SER D 1 155 ? 123.415 198.978 195.864 1.00 9.22 155 SER D N 1
ATOM 10051 C CA . SER D 1 155 ? 122.169 198.236 195.833 1.00 9.22 155 SER D CA 1
ATOM 10052 C C . SER D 1 155 ? 121.771 197.935 194.394 1.00 9.22 155 SER D C 1
ATOM 10053 O O . SER D 1 155 ? 122.268 198.542 193.443 1.00 9.22 155 SER D O 1
ATOM 10056 N N . TRP D 1 156 ? 120.859 196.979 194.247 1.00 8.77 156 TRP D N 1
ATOM 10057 C CA . TRP D 1 156 ? 120.444 196.486 192.943 1.00 8.77 156 TRP D CA 1
ATOM 10058 C C . TRP D 1 156 ? 119.068 197.001 192.546 1.00 8.77 156 TRP D C 1
ATOM 10059 O O . TRP D 1 156 ? 118.928 197.656 191.511 1.00 8.77 156 TRP D O 1
ATOM 10070 N N . THR D 1 157 ? 118.045 196.744 193.360 1.00 10.17 157 THR D N 1
ATOM 10071 C CA . THR D 1 157 ? 116.662 197.003 192.981 1.00 10.17 157 THR D CA 1
ATOM 10072 C C . THR D 1 157 ? 115.980 198.006 193.900 1.00 10.17 157 THR D C 1
ATOM 10073 O O . THR D 1 157 ? 114.749 198.013 193.996 1.00 10.17 157 THR D O 1
ATOM 10077 N N . TYR D 1 158 ? 116.747 198.853 194.575 1.00 10.86 158 TYR D N 1
ATOM 10078 C CA . TYR D 1 158 ? 116.197 199.836 195.493 1.00 10.86 158 TYR D CA 1
ATOM 10079 C C . TYR D 1 158 ? 116.827 201.186 195.202 1.00 10.86 158 TYR D C 1
ATOM 10080 O O . TYR D 1 158 ? 118.055 201.319 195.211 1.00 10.86 158 TYR D O 1
ATOM 10089 N N . ASP D 1 159 ? 115.985 202.178 194.944 1.00 12.22 159 ASP D N 1
ATOM 10090 C CA . ASP D 1 159 ? 116.445 203.511 194.587 1.00 12.22 159 ASP D CA 1
ATOM 10091 C C . ASP D 1 159 ? 116.848 204.268 195.850 1.00 12.22 159 ASP D C 1
ATOM 10092 O O . ASP D 1 159 ? 116.961 203.701 196.940 1.00 12.22 159 ASP D O 1
ATOM 10097 N N . LYS D 1 160 ? 117.070 205.572 195.710 1.00 11.28 160 LYS D N 1
ATOM 10098 C CA . LYS D 1 160 ? 117.509 206.405 196.819 1.00 11.28 160 LYS D CA 1
ATOM 10099 C C . LYS D 1 160 ? 116.368 206.849 197.722 1.00 11.28 160 LYS D C 1
ATOM 10100 O O . LYS D 1 160 ? 116.630 207.349 198.820 1.00 11.28 160 LYS D O 1
ATOM 10106 N N . ALA D 1 161 ? 115.119 206.683 197.294 1.00 11.33 161 ALA D N 1
ATOM 10107 C CA . ALA D 1 161 ? 113.961 207.034 198.102 1.00 11.33 161 ALA D CA 1
ATOM 10108 C C . ALA D 1 161 ? 113.395 205.841 198.856 1.00 11.33 161 ALA D C 1
ATOM 10109 O O . ALA D 1 161 ? 112.308 205.944 199.434 1.00 11.33 161 ALA D O 1
ATOM 10111 N N . LYS D 1 162 ? 114.089 204.717 198.845 1.00 11.44 162 LYS D N 1
ATOM 10112 C CA . LYS D 1 162 ? 113.758 203.553 199.658 1.00 11.44 162 LYS D CA 1
ATOM 10113 C C . LYS D 1 162 ? 114.944 203.072 200.475 1.00 11.44 162 LYS D C 1
ATOM 10114 O O . LYS D 1 162 ? 114.759 202.587 201.593 1.00 11.44 162 LYS D O 1
ATOM 10120 N N . ILE D 1 163 ? 116.154 203.189 199.940 1.00 10.85 163 ILE D N 1
ATOM 10121 C CA . ILE D 1 163 ? 117.377 202.826 200.640 1.00 10.85 163 ILE D CA 1
ATOM 10122 C C . ILE D 1 163 ? 118.395 203.933 200.422 1.00 10.85 163 ILE D C 1
ATOM 10123 O O . ILE D 1 163 ? 118.451 204.534 199.344 1.00 10.85 163 ILE D O 1
ATOM 10128 N N . ASP D 1 164 ? 119.202 204.198 201.444 1.00 11.39 164 ASP D N 1
ATOM 10129 C CA . ASP D 1 164 ? 120.225 205.235 201.362 1.00 11.39 164 ASP D CA 1
ATOM 10130 C C . ASP D 1 164 ? 121.411 204.785 202.200 1.00 11.39 164 ASP D C 1
ATOM 10131 O O . ASP D 1 164 ? 121.307 204.700 203.426 1.00 11.39 164 ASP D O 1
ATOM 10136 N N . LEU D 1 165 ? 122.528 204.497 201.541 1.00 8.50 165 LEU D N 1
ATOM 10137 C CA . LEU D 1 165 ? 123.706 204.037 202.250 1.00 8.50 165 LEU D CA 1
ATOM 10138 C C . LEU D 1 165 ? 124.289 205.151 203.111 1.00 8.50 165 LEU D C 1
ATOM 10139 O O . LEU D 1 165 ? 123.968 206.332 202.961 1.00 8.50 165 LEU D O 1
ATOM 10144 N N . VAL D 1 166 ? 125.163 204.749 204.027 1.00 8.10 166 VAL D N 1
ATOM 10145 C CA . VAL D 1 166 ? 125.891 205.670 204.891 1.00 8.10 166 VAL D CA 1
ATOM 10146 C C . VAL D 1 166 ? 127.215 205.019 205.249 1.00 8.10 166 VAL D C 1
ATOM 10147 O O . VAL D 1 166 ? 127.243 203.897 205.762 1.00 8.10 166 VAL D O 1
ATOM 10151 N N . ASN D 1 167 ? 128.313 205.717 204.984 1.00 9.16 167 ASN D N 1
ATOM 10152 C CA . ASN D 1 167 ? 129.628 205.182 205.302 1.00 9.16 167 ASN D CA 1
ATOM 10153 C C . ASN D 1 167 ? 129.925 205.399 206.780 1.00 9.16 167 ASN D C 1
ATOM 10154 O O . ASN D 1 167 ? 129.836 206.522 207.285 1.00 9.16 167 ASN D O 1
ATOM 10159 N N . MET D 1 168 ? 130.270 204.313 207.472 1.00 12.48 168 MET D N 1
ATOM 10160 C CA . MET D 1 168 ? 130.493 204.381 208.912 1.00 12.48 168 MET D CA 1
ATOM 10161 C C . MET D 1 168 ? 131.817 205.064 209.223 1.00 12.48 168 MET D C 1
ATOM 10162 O O . MET D 1 168 ? 131.854 206.120 209.864 1.00 12.48 168 MET D O 1
ATOM 10167 N N . HIS D 1 169 ? 132.918 204.471 208.774 1.00 16.58 169 HIS D N 1
ATOM 10168 C CA . HIS D 1 169 ? 134.249 205.032 208.940 1.00 16.58 169 HIS D CA 1
ATOM 10169 C C . HIS D 1 169 ? 134.827 205.324 207.566 1.00 16.58 169 HIS D C 1
ATOM 10170 O O . HIS D 1 169 ? 134.876 204.437 206.707 1.00 16.58 169 HIS D O 1
ATOM 10177 N N . SER D 1 170 ? 135.268 206.563 207.362 1.00 13.23 170 SER D N 1
ATOM 10178 C CA . SER D 1 170 ? 135.800 206.974 206.069 1.00 13.23 170 SER D CA 1
ATOM 10179 C C . SER D 1 170 ? 137.078 206.240 205.691 1.00 13.23 170 SER D C 1
ATOM 10180 O O . SER D 1 170 ? 137.601 206.479 204.597 1.00 13.23 170 SER D O 1
ATOM 10183 N N . ARG D 1 171 ? 137.594 205.368 206.553 1.00 10.37 171 ARG D N 1
ATOM 10184 C CA . ARG D 1 171 ? 138.768 204.568 206.249 1.00 10.37 171 ARG D CA 1
ATOM 10185 C C . ARG D 1 171 ? 138.475 203.104 206.535 1.00 10.37 171 ARG D C 1
ATOM 10186 O O . ARG D 1 171 ? 137.628 202.771 207.368 1.00 10.37 171 ARG D O 1
ATOM 10194 N N . VAL D 1 172 ? 139.184 202.234 205.826 1.00 8.19 172 VAL D N 1
ATOM 10195 C CA . VAL D 1 172 ? 139.012 200.794 205.969 1.00 8.19 172 VAL D CA 1
ATOM 10196 C C . VAL D 1 172 ? 139.794 200.322 207.187 1.00 8.19 172 VAL D C 1
ATOM 10197 O O . VAL D 1 172 ? 141.007 200.537 207.281 1.00 8.19 172 VAL D O 1
ATOM 10201 N N . ASP D 1 173 ? 139.103 199.674 208.121 1.00 8.97 173 ASP D N 1
ATOM 10202 C CA . ASP D 1 173 ? 139.754 199.176 209.324 1.00 8.97 173 ASP D CA 1
ATOM 10203 C C . ASP D 1 173 ? 140.824 198.151 208.973 1.00 8.97 173 ASP D C 1
ATOM 10204 O O . ASP D 1 173 ? 140.680 197.376 208.025 1.00 8.97 173 ASP D O 1
ATOM 10209 N N . GLN D 1 174 ? 141.907 198.155 209.747 1.00 8.18 174 GLN D N 1
ATOM 10210 C CA . GLN D 1 174 ? 143.022 197.236 209.545 1.00 8.18 174 GLN D CA 1
ATOM 10211 C C . GLN D 1 174 ? 143.534 196.720 210.880 1.00 8.18 174 GLN D C 1
ATOM 10212 O O . GLN D 1 174 ? 144.745 196.656 211.116 1.00 8.18 174 GLN D O 1
ATOM 10218 N N . LEU D 1 175 ? 142.623 196.346 211.778 1.00 8.90 175 LEU D N 1
ATOM 10219 C CA . LEU D 1 175 ? 143.043 195.880 213.093 1.00 8.90 175 LEU D CA 1
ATOM 10220 C C . LEU D 1 175 ? 143.487 194.425 213.071 1.00 8.90 175 LEU D C 1
ATOM 10221 O O . LEU D 1 175 ? 144.326 194.028 213.888 1.00 8.90 175 LEU D O 1
ATOM 10226 N N . ASP D 1 176 ? 142.942 193.619 212.160 1.00 8.80 176 ASP D N 1
ATOM 10227 C CA . ASP D 1 176 ? 143.333 192.224 212.017 1.00 8.80 176 ASP D CA 1
ATOM 10228 C C . ASP D 1 176 ? 143.991 191.949 210.670 1.00 8.80 176 ASP D C 1
ATOM 10229 O O . ASP D 1 176 ? 144.071 190.792 210.247 1.00 8.80 176 ASP D O 1
ATOM 10234 N N . PHE D 1 177 ? 144.461 192.990 209.988 1.00 7.34 177 PHE D N 1
ATOM 10235 C CA . PHE D 1 177 ? 145.188 192.804 208.742 1.00 7.34 177 PHE D CA 1
ATOM 10236 C C . PHE D 1 177 ? 146.333 191.823 208.944 1.00 7.34 177 PHE D C 1
ATOM 10237 O O . PHE D 1 177 ? 146.982 191.805 209.992 1.00 7.34 177 PHE D O 1
ATOM 10245 N N . TRP D 1 178 ? 146.570 191.000 207.929 1.00 8.40 178 TRP D N 1
ATOM 10246 C CA . TRP D 1 178 ? 147.604 189.972 207.954 1.00 8.40 178 TRP D CA 1
ATOM 10247 C C . TRP D 1 178 ? 148.618 190.311 206.871 1.00 8.40 178 TRP D C 1
ATOM 10248 O O . TRP D 1 178 ? 148.320 190.197 205.678 1.00 8.40 178 TRP D O 1
ATOM 10259 N N . GLU D 1 179 ? 149.814 190.721 207.288 1.00 8.77 179 GLU D N 1
ATOM 10260 C CA . GLU D 1 179 ? 150.826 191.203 206.359 1.00 8.77 179 GLU D CA 1
ATOM 10261 C C . GLU D 1 179 ? 151.141 190.156 205.300 1.00 8.77 179 GLU D C 1
ATOM 10262 O O . GLU D 1 179 ? 151.686 189.093 205.610 1.00 8.77 179 GLU D O 1
ATOM 10268 N N . SER D 1 180 ? 150.805 190.455 204.043 1.00 7.95 180 SER D N 1
ATOM 10269 C CA . SER D 1 180 ? 151.032 189.491 202.974 1.00 7.95 180 SER D CA 1
ATOM 10270 C C . SER D 1 180 ? 152.516 189.328 202.673 1.00 7.95 180 SER D C 1
ATOM 10271 O O . SER D 1 180 ? 152.957 188.229 202.319 1.00 7.95 180 SER D O 1
ATOM 10274 N N . GLY D 1 181 ? 153.297 190.397 202.810 1.00 7.27 181 GLY D N 1
ATOM 10275 C CA . GLY D 1 181 ? 154.732 190.316 202.622 1.00 7.27 181 GLY D CA 1
ATOM 10276 C C . GLY D 1 181 ? 155.250 191.126 201.454 1.00 7.27 181 GLY D C 1
ATOM 10277 O O . GLY D 1 181 ? 156.295 191.773 201.561 1.00 7.27 181 GLY D O 1
ATOM 10278 N N . GLU D 1 182 ? 154.532 191.104 200.333 1.00 7.53 182 GLU D N 1
ATOM 10279 C CA . GLU D 1 182 ? 154.960 191.792 199.122 1.00 7.53 182 GLU D CA 1
ATOM 10280 C C . GLU D 1 182 ? 154.253 193.119 198.903 1.00 7.53 182 GLU D C 1
ATOM 10281 O O . GLU D 1 182 ? 154.878 194.075 198.437 1.00 7.53 182 GLU D O 1
ATOM 10287 N N . TRP D 1 183 ? 152.968 193.201 199.223 1.00 6.68 183 TRP D N 1
ATOM 10288 C CA . TRP D 1 183 ? 152.173 194.395 198.991 1.00 6.68 183 TRP D CA 1
ATOM 10289 C C . TRP D 1 183 ? 151.788 195.028 200.318 1.00 6.68 183 TRP D C 1
ATOM 10290 O O . TRP D 1 183 ? 151.377 194.333 201.252 1.00 6.68 183 TRP D O 1
ATOM 10301 N N . VAL D 1 184 ? 151.923 196.347 200.395 1.00 6.27 184 VAL D N 1
ATOM 10302 C CA . VAL D 1 184 ? 151.523 197.098 201.577 1.00 6.27 184 VAL D CA 1
ATOM 10303 C C . VAL D 1 184 ? 150.468 198.115 201.179 1.00 6.27 184 VAL D C 1
ATOM 10304 O O . VAL D 1 184 ? 150.506 198.688 200.087 1.00 6.27 184 VAL D O 1
ATOM 10308 N N . ILE D 1 185 ? 149.528 198.347 202.087 1.00 6.47 185 ILE D N 1
ATOM 10309 C CA . ILE D 1 185 ? 148.416 199.255 201.842 1.00 6.47 185 ILE D CA 1
ATOM 10310 C C . ILE D 1 185 ? 148.820 200.632 202.346 1.00 6.47 185 ILE D C 1
ATOM 10311 O O . ILE D 1 185 ? 148.836 200.880 203.554 1.00 6.47 185 ILE D O 1
ATOM 10316 N N . VAL D 1 186 ? 149.153 201.532 201.422 1.00 6.82 186 VAL D N 1
ATOM 10317 C CA . VAL D 1 186 ? 149.392 202.917 201.808 1.00 6.82 186 VAL D CA 1
ATOM 10318 C C . VAL D 1 186 ? 148.139 203.500 202.441 1.00 6.82 186 VAL D C 1
ATOM 10319 O O . VAL D 1 186 ? 148.132 203.873 203.620 1.00 6.82 186 VAL D O 1
ATOM 10323 N N . ASP D 1 187 ? 147.058 203.571 201.670 1.00 7.67 187 ASP D N 1
ATOM 10324 C CA . ASP D 1 187 ? 145.776 204.057 202.169 1.00 7.67 187 ASP D CA 1
ATOM 10325 C C . ASP D 1 187 ? 144.617 203.426 201.417 1.00 7.67 187 ASP D C 1
ATOM 10326 O O . ASP D 1 187 ? 144.777 202.838 200.345 1.00 7.67 187 ASP D O 1
ATOM 10331 N N . ALA D 1 188 ? 143.445 203.535 202.036 1.00 7.67 188 ALA D N 1
ATOM 10332 C CA . ALA D 1 188 ? 142.232 202.874 201.572 1.00 7.67 188 ALA D CA 1
ATOM 10333 C C . ALA D 1 188 ? 141.055 203.755 201.969 1.00 7.67 188 ALA D C 1
ATOM 10334 O O . ALA D 1 188 ? 140.676 203.795 203.143 1.00 7.67 188 ALA D O 1
ATOM 10336 N N . VAL D 1 189 ? 140.482 204.452 200.999 1.00 8.62 189 VAL D N 1
ATOM 10337 C CA . VAL D 1 189 ? 139.422 205.408 201.276 1.00 8.62 189 VAL D CA 1
ATOM 10338 C C . VAL D 1 189 ? 138.103 204.869 200.747 1.00 8.62 189 VAL D C 1
ATOM 10339 O O . VAL D 1 189 ? 138.054 203.979 199.893 1.00 8.62 189 VAL D O 1
ATOM 10343 N N . GLY D 1 190 ? 137.012 205.420 201.273 1.00 8.29 190 GLY D N 1
ATOM 10344 C CA . GLY D 1 190 ? 135.680 205.034 200.862 1.00 8.29 190 GLY D CA 1
ATOM 10345 C C . GLY D 1 190 ? 134.813 206.222 200.509 1.00 8.29 190 GLY D C 1
ATOM 10346 O O . GLY D 1 190 ? 134.513 207.059 201.364 1.00 8.29 190 GLY D O 1
ATOM 10347 N N . THR D 1 191 ? 134.397 206.296 199.252 1.00 7.90 191 THR D N 1
ATOM 10348 C CA . THR D 1 191 ? 133.632 207.413 198.727 1.00 7.90 191 THR D CA 1
ATOM 10349 C C . THR D 1 191 ? 132.170 207.029 198.544 1.00 7.90 191 THR D C 1
ATOM 10350 O O . THR D 1 191 ? 131.841 205.870 198.284 1.00 7.90 191 THR D O 1
ATOM 10354 N N . TYR D 1 192 ? 131.300 208.023 198.675 1.00 8.22 192 TYR D N 1
ATOM 10355 C CA . TYR D 1 192 ? 129.884 207.900 198.368 1.00 8.22 192 TYR D CA 1
ATOM 10356 C C . TYR D 1 192 ? 129.613 208.550 197.019 1.00 8.22 192 TYR D C 1
ATOM 10357 O O . TYR D 1 192 ? 130.283 209.510 196.633 1.00 8.22 192 TYR D O 1
ATOM 10366 N N . ASN D 1 193 ? 128.624 208.026 196.299 1.00 9.04 193 ASN D N 1
ATOM 10367 C CA . ASN D 1 193 ? 128.327 208.558 194.978 1.00 9.04 193 ASN D CA 1
ATOM 10368 C C . ASN D 1 193 ? 126.914 208.167 194.581 1.00 9.04 193 ASN D C 1
ATOM 10369 O O . ASN D 1 193 ? 126.305 207.274 195.174 1.00 9.04 193 ASN D O 1
ATOM 10374 N N . THR D 1 194 ? 126.409 208.846 193.556 1.00 10.22 194 THR D N 1
ATOM 10375 C CA . THR D 1 194 ? 125.129 208.529 192.947 1.00 10.22 194 THR D CA 1
ATOM 10376 C C . THR D 1 194 ? 125.318 208.415 191.443 1.00 10.22 194 THR D C 1
ATOM 10377 O O . THR D 1 194 ? 126.318 208.876 190.888 1.00 10.22 194 THR D O 1
ATOM 10381 N N . ARG D 1 195 ? 124.346 207.795 190.783 1.00 12.56 195 ARG D N 1
ATOM 10382 C CA . ARG D 1 195 ? 124.388 207.685 189.333 1.00 12.56 195 ARG D CA 1
ATOM 10383 C C . ARG D 1 195 ? 122.977 207.462 188.814 1.00 12.56 195 ARG D C 1
ATOM 10384 O O . ARG D 1 195 ? 122.046 207.192 189.576 1.00 12.56 195 ARG D O 1
ATOM 10392 N N . LYS D 1 196 ? 122.834 207.585 187.499 1.00 15.32 196 LYS D N 1
ATOM 10393 C CA . LYS D 1 196 ? 121.597 207.269 186.804 1.00 15.32 196 LYS D CA 1
ATOM 10394 C C . LYS D 1 196 ? 121.917 206.370 185.622 1.00 15.32 196 LYS D C 1
ATOM 10395 O O . LYS D 1 196 ? 122.872 206.621 184.882 1.00 15.32 196 LYS D O 1
ATOM 10401 N N . TYR D 1 197 ? 121.114 205.328 185.449 1.00 12.95 197 TYR D N 1
ATOM 10402 C CA . TYR D 1 197 ? 121.351 204.311 184.438 1.00 12.95 197 TYR D CA 1
ATOM 10403 C C . TYR D 1 197 ? 120.265 204.356 183.371 1.00 12.95 197 TYR D C 1
ATOM 10404 O O . TYR D 1 197 ? 119.221 204.993 183.530 1.00 12.95 197 TYR D O 1
ATOM 10413 N N . GLU D 1 198 ? 120.533 203.659 182.265 1.00 14.63 198 GLU D N 1
ATOM 10414 C CA . GLU D 1 198 ? 119.632 203.702 181.119 1.00 14.63 198 GLU D CA 1
ATOM 10415 C C . GLU D 1 198 ? 118.349 202.923 181.370 1.00 14.63 198 GLU D C 1
ATOM 10416 O O . GLU D 1 198 ? 117.291 203.293 180.849 1.00 14.63 198 GLU D O 1
ATOM 10422 N N . CYS D 1 199 ? 118.424 201.839 182.147 1.00 15.12 199 CYS D N 1
ATOM 10423 C CA . CYS D 1 199 ? 117.245 201.022 182.413 1.00 15.12 199 CYS D CA 1
ATOM 10424 C C . CYS D 1 199 ? 116.059 201.867 182.839 1.00 15.12 199 CYS D C 1
ATOM 10425 O O . CYS D 1 199 ? 114.930 201.652 182.384 1.00 15.12 199 CYS D O 1
ATOM 10428 N N . CYS D 1 200 ? 116.299 202.833 183.718 1.00 17.04 200 CYS D N 1
ATOM 10429 C CA . CYS D 1 200 ? 115.262 203.366 184.579 1.00 17.04 200 CYS D CA 1
ATOM 10430 C C . CYS D 1 200 ? 115.406 204.879 184.661 1.00 17.04 200 CYS D C 1
ATOM 10431 O O . CYS D 1 200 ? 116.266 205.481 184.011 1.00 17.04 200 CYS D O 1
ATOM 10434 N N . ALA D 1 201 ? 114.546 205.496 185.466 1.00 19.08 201 ALA D N 1
ATOM 10435 C CA . ALA D 1 201 ? 114.526 206.941 185.652 1.00 19.08 201 ALA D CA 1
ATOM 10436 C C . ALA D 1 201 ? 115.086 207.380 186.993 1.00 19.08 201 ALA D C 1
ATOM 10437 O O . ALA D 1 201 ? 115.778 208.397 187.064 1.00 19.08 201 ALA D O 1
ATOM 10439 N N . GLU D 1 202 ? 114.801 206.638 188.058 1.00 16.46 202 GLU D N 1
ATOM 10440 C CA . GLU D 1 202 ? 115.304 206.992 189.374 1.00 16.46 202 GLU D CA 1
ATOM 10441 C C . GLU D 1 202 ? 116.827 206.937 189.393 1.00 16.46 202 GLU D C 1
ATOM 10442 O O . GLU D 1 202 ? 117.469 206.377 188.501 1.00 16.46 202 GLU D O 1
ATOM 10448 N N . ILE D 1 203 ? 117.404 207.531 190.430 1.00 12.86 203 ILE D N 1
ATOM 10449 C CA . ILE D 1 203 ? 118.845 207.511 190.635 1.00 12.86 203 ILE D CA 1
ATOM 10450 C C . ILE D 1 203 ? 119.173 206.429 191.647 1.00 12.86 203 ILE D C 1
ATOM 10451 O O . ILE D 1 203 ? 118.382 206.128 192.549 1.00 12.86 203 ILE D O 1
ATOM 10456 N N . TYR D 1 204 ? 120.358 205.843 191.504 1.00 11.63 204 TYR D N 1
ATOM 10457 C CA . TYR D 1 204 ? 120.802 204.802 192.402 1.00 11.63 204 TYR D CA 1
ATOM 10458 C C . TYR D 1 204 ? 122.129 205.191 193.041 1.00 11.63 204 TYR D C 1
ATOM 10459 O O . TYR D 1 204 ? 123.016 205.712 192.355 1.00 11.63 204 TYR D O 1
ATOM 10468 N N . PRO D 1 205 ? 122.290 204.971 194.340 1.00 9.23 205 PRO D N 1
ATOM 10469 C CA . PRO D 1 205 ? 123.541 205.317 195.009 1.00 9.23 205 PRO D CA 1
ATOM 10470 C C . PRO D 1 205 ? 124.587 204.232 194.790 1.00 9.23 205 PRO D C 1
ATOM 10471 O O . PRO D 1 205 ? 124.361 203.239 194.103 1.00 9.23 205 PRO D O 1
ATOM 10475 N N . ASP D 1 206 ? 125.748 204.442 195.399 1.00 8.66 206 ASP D N 1
ATOM 10476 C CA . ASP D 1 206 ? 126.830 203.477 195.336 1.00 8.66 206 ASP D CA 1
ATOM 10477 C C . ASP D 1 206 ? 127.958 203.969 196.227 1.00 8.66 206 ASP D C 1
ATOM 10478 O O . ASP D 1 206 ? 128.043 205.156 196.559 1.00 8.66 206 ASP D O 1
ATOM 10483 N N . ILE D 1 207 ? 128.819 203.037 196.609 1.00 7.35 207 ILE D N 1
ATOM 10484 C CA . ILE D 1 207 ? 129.989 203.320 197.423 1.00 7.35 207 ILE D CA 1
ATOM 10485 C C . ILE D 1 207 ? 131.200 202.725 196.729 1.00 7.35 207 ILE D C 1
ATOM 10486 O O . ILE D 1 207 ? 131.130 201.629 196.165 1.00 7.35 207 ILE D O 1
ATOM 10491 N N . THR D 1 208 ? 132.309 203.451 196.766 1.00 7.29 208 THR D N 1
ATOM 10492 C CA . THR D 1 208 ? 133.504 203.099 196.013 1.00 7.29 208 THR D CA 1
ATOM 10493 C C . THR D 1 208 ? 134.692 203.100 196.960 1.00 7.29 208 THR D C 1
ATOM 10494 O O . THR D 1 208 ? 135.096 204.158 197.451 1.00 7.29 208 THR D O 1
ATOM 10498 N N . TYR D 1 209 ? 135.240 201.922 197.228 1.00 7.29 209 TYR D N 1
ATOM 10499 C CA . TYR D 1 209 ? 136.412 201.779 198.075 1.00 7.29 209 TYR D CA 1
ATOM 10500 C C . TYR D 1 209 ? 137.642 201.649 197.194 1.00 7.29 209 TYR D C 1
ATOM 10501 O O . TYR D 1 209 ? 137.687 200.794 196.303 1.00 7.29 209 TYR D O 1
ATOM 10510 N N . ALA D 1 210 ? 138.630 202.503 197.440 1.00 7.26 210 ALA D N 1
ATOM 10511 C CA . ALA D 1 210 ? 139.848 202.561 196.645 1.00 7.26 210 ALA D CA 1
ATOM 10512 C C . ALA D 1 210 ? 141.030 202.210 197.531 1.00 7.26 210 ALA D C 1
ATOM 10513 O O . ALA D 1 210 ? 141.246 202.855 198.564 1.00 7.26 210 ALA D O 1
ATOM 10515 N N . PHE D 1 211 ? 141.783 201.191 197.127 1.00 7.05 211 PHE D N 1
ATOM 10516 C CA . PHE D 1 211 ? 142.994 200.759 197.808 1.00 7.05 211 PHE D CA 1
ATOM 10517 C C . PHE D 1 211 ? 144.191 201.207 196.985 1.00 7.05 211 PHE D C 1
ATOM 10518 O O . PHE D 1 211 ? 144.339 200.796 195.826 1.00 7.05 211 PHE D O 1
ATOM 10526 N N . VAL D 1 212 ? 145.025 202.060 197.575 1.00 6.91 212 VAL D N 1
ATOM 10527 C CA . VAL D 1 212 ? 146.303 202.455 197.000 1.00 6.91 212 VAL D CA 1
ATOM 10528 C C . VAL D 1 212 ? 147.394 201.713 197.752 1.00 6.91 212 VAL D C 1
ATOM 10529 O O . VAL D 1 212 ? 147.563 201.900 198.970 1.00 6.91 212 VAL D O 1
ATOM 10533 N N . ILE D 1 213 ? 148.140 200.884 197.013 1.00 6.29 213 ILE D N 1
ATOM 10534 C CA . ILE D 1 213 ? 149.086 199.939 197.588 1.00 6.29 213 ILE D CA 1
ATOM 10535 C C . ILE D 1 213 ? 150.415 200.013 196.848 1.00 6.29 213 ILE D C 1
ATOM 10536 O O . ILE D 1 213 ? 150.488 200.405 195.681 1.00 6.29 213 ILE D O 1
ATOM 10541 N N . ARG D 1 214 ? 151.472 199.614 197.551 1.00 6.62 214 ARG D N 1
ATOM 10542 C CA . ARG D 1 214 ? 152.834 199.639 197.045 1.00 6.62 214 ARG D CA 1
ATOM 10543 C C . ARG D 1 214 ? 153.433 198.240 197.058 1.00 6.62 214 ARG D C 1
ATOM 10544 O O . ARG D 1 214 ? 152.999 197.358 197.807 1.00 6.62 214 ARG D O 1
ATOM 10552 N N . ARG D 1 215 ? 154.462 198.066 196.235 1.00 7.28 215 ARG D N 1
ATOM 10553 C CA . ARG D 1 215 ? 155.182 196.809 196.096 1.00 7.28 215 ARG D CA 1
ATOM 10554 C C . ARG D 1 215 ? 156.566 196.950 196.708 1.00 7.28 215 ARG D C 1
ATOM 10555 O O . ARG D 1 215 ? 157.275 197.923 196.431 1.00 7.28 215 ARG D O 1
ATOM 10563 N N . LEU D 1 216 ? 156.945 195.987 197.536 1.00 7.43 216 LEU D N 1
ATOM 10564 C CA . LEU D 1 216 ? 158.296 195.947 198.077 1.00 7.43 216 LEU D CA 1
ATOM 10565 C C . LEU D 1 216 ? 159.253 195.453 196.997 1.00 7.43 216 LEU D C 1
ATOM 10566 O O . LEU D 1 216 ? 159.146 194.296 196.576 1.00 7.43 216 LEU D O 1
ATOM 10571 N N . PRO D 1 217 ? 160.193 196.273 196.531 1.00 7.78 217 PRO D N 1
ATOM 10572 C CA . PRO D 1 217 ? 160.939 195.955 195.306 1.00 7.78 217 PRO D CA 1
ATOM 10573 C C . PRO D 1 217 ? 162.197 195.118 195.485 1.00 7.78 217 PRO D C 1
ATOM 10574 O O . PRO D 1 217 ? 162.956 194.988 194.521 1.00 7.78 217 PRO D O 1
ATOM 10578 N N . LEU D 1 218 ? 162.455 194.554 196.663 1.00 8.40 218 LEU D N 1
ATOM 10579 C CA . LEU D 1 218 ? 163.728 193.869 196.865 1.00 8.40 218 LEU D CA 1
ATOM 10580 C C . LEU D 1 218 ? 163.842 192.623 195.996 1.00 8.40 218 LEU D C 1
ATOM 10581 O O . LEU D 1 218 ? 164.903 192.361 195.420 1.00 8.40 218 LEU D O 1
ATOM 10586 N N . PHE D 1 219 ? 162.762 191.851 195.875 1.00 8.65 219 PHE D N 1
ATOM 10587 C CA . PHE D 1 219 ? 162.852 190.550 195.221 1.00 8.65 219 PHE D CA 1
ATOM 10588 C C . PHE D 1 219 ? 163.215 190.696 193.748 1.00 8.65 219 PHE D C 1
ATOM 10589 O O . PHE D 1 219 ? 164.211 190.132 193.280 1.00 8.65 219 PHE D O 1
ATOM 10597 N N . TYR D 1 220 ? 162.403 191.442 192.996 1.00 8.18 220 TYR D N 1
ATOM 10598 C CA . TYR D 1 220 ? 162.669 191.599 191.574 1.00 8.18 220 TYR D CA 1
ATOM 10599 C C . TYR D 1 220 ? 163.924 192.422 191.336 1.00 8.18 220 TYR D C 1
ATOM 10600 O O . TYR D 1 220 ? 164.541 192.320 190.271 1.00 8.18 220 TYR D O 1
ATOM 10609 N N . THR D 1 221 ? 164.318 193.243 192.308 1.00 8.21 221 THR D N 1
ATOM 10610 C CA . THR D 1 221 ? 165.577 193.967 192.188 1.00 8.21 221 THR D CA 1
ATOM 10611 C C . THR D 1 221 ? 166.767 193.036 192.369 1.00 8.21 221 THR D C 1
ATOM 10612 O O . THR D 1 221 ? 167.854 193.322 191.870 1.00 8.21 221 THR D O 1
ATOM 10616 N N . ILE D 1 222 ? 166.589 191.955 193.141 1.00 8.52 222 ILE D N 1
ATOM 10617 C CA . ILE D 1 222 ? 167.726 191.028 193.443 1.00 8.52 222 ILE D CA 1
ATOM 10618 C C . ILE D 1 222 ? 167.694 189.740 192.605 1.00 8.52 222 ILE D C 1
ATOM 10619 O O . ILE D 1 222 ? 168.645 188.948 192.741 1.00 8.52 222 ILE D O 1
ATOM 10624 N N . ASN D 1 223 ? 166.662 189.521 191.786 1.00 8.41 223 ASN D N 1
ATOM 10625 C CA . ASN D 1 223 ? 166.601 188.325 190.969 1.00 8.41 223 ASN D CA 1
ATOM 10626 C C . ASN D 1 223 ? 166.355 188.578 189.495 1.00 8.41 223 ASN D C 1
ATOM 10627 O O . ASN D 1 223 ? 166.531 187.648 188.701 1.00 8.41 223 ASN D O 1
ATOM 10632 N N . LEU D 1 224 ? 165.949 189.781 189.101 1.00 8.44 224 LEU D N 1
ATOM 10633 C CA . LEU D 1 224 ? 165.555 190.035 187.722 1.00 8.44 224 LEU D CA 1
ATOM 10634 C C . LEU D 1 224 ? 166.359 191.135 187.051 1.00 8.44 224 LEU D C 1
ATOM 10635 O O . LEU D 1 224 ? 166.822 190.942 185.922 1.00 8.44 224 LEU D O 1
ATOM 10640 N N . ILE D 1 225 ? 166.515 192.295 187.683 1.00 8.89 225 ILE D N 1
ATOM 10641 C CA . ILE D 1 225 ? 167.131 193.416 186.983 1.00 8.89 225 ILE D CA 1
ATOM 10642 C C . ILE D 1 225 ? 168.646 193.441 187.153 1.00 8.89 225 ILE D C 1
ATOM 10643 O O . ILE D 1 225 ? 169.353 193.909 186.257 1.00 8.89 225 ILE D O 1
ATOM 10648 N N . ILE D 1 226 ? 169.170 192.970 188.287 1.00 9.13 226 ILE D N 1
ATOM 10649 C CA . ILE D 1 226 ? 170.617 193.009 188.496 1.00 9.13 226 ILE D CA 1
ATOM 10650 C C . ILE D 1 226 ? 171.351 192.178 187.455 1.00 9.13 226 ILE D C 1
ATOM 10651 O O . ILE D 1 226 ? 172.427 192.599 187.009 1.00 9.13 226 ILE D O 1
ATOM 10656 N N . PRO D 1 227 ? 170.849 191.018 187.005 1.00 9.42 227 PRO D N 1
ATOM 10657 C CA . PRO D 1 227 ? 171.595 190.254 186.000 1.00 9.42 227 PRO D CA 1
ATOM 10658 C C . PRO D 1 227 ? 171.475 190.855 184.610 1.00 9.42 227 PRO D C 1
ATOM 10659 O O . PRO D 1 227 ? 172.436 190.837 183.836 1.00 9.42 227 PRO D O 1
ATOM 10663 N N . CYS D 1 228 ? 170.299 191.391 184.280 1.00 10.33 228 CYS D N 1
ATOM 10664 C CA . CYS D 1 228 ? 170.133 192.043 182.986 1.00 10.33 228 CYS D CA 1
ATOM 10665 C C . CYS D 1 228 ? 170.947 193.325 182.911 1.00 10.33 228 CYS D C 1
ATOM 10666 O O . CYS D 1 228 ? 171.343 193.750 181.820 1.00 10.33 228 CYS D O 1
ATOM 10669 N N . LEU D 1 229 ? 171.198 193.951 184.058 1.00 10.97 229 LEU D N 1
ATOM 10670 C CA . LEU D 1 229 ? 172.075 195.110 184.126 1.00 10.97 229 LEU D CA 1
ATOM 10671 C C . LEU D 1 229 ? 173.536 194.695 184.148 1.00 10.97 229 LEU D C 1
ATOM 10672 O O . LEU D 1 229 ? 174.407 195.458 183.719 1.00 10.97 229 LEU D O 1
ATOM 10677 N N . LEU D 1 230 ? 173.811 193.493 184.643 1.00 11.41 230 LEU D N 1
ATOM 10678 C CA . LEU D 1 230 ? 175.169 192.989 184.757 1.00 11.41 230 LEU D CA 1
ATOM 10679 C C . LEU D 1 230 ? 175.689 192.407 183.453 1.00 11.41 230 LEU D C 1
ATOM 10680 O O . LEU D 1 230 ? 176.905 192.407 183.232 1.00 11.41 230 LEU D O 1
ATOM 10685 N N . ILE D 1 231 ? 174.806 191.908 182.589 1.00 11.50 231 ILE D N 1
ATOM 10686 C CA . ILE D 1 231 ? 175.196 191.449 181.264 1.00 11.50 231 ILE D CA 1
ATOM 10687 C C . ILE D 1 231 ? 174.957 192.513 180.200 1.00 11.50 231 ILE D C 1
ATOM 10688 O O . ILE D 1 231 ? 174.965 192.196 179.010 1.00 11.50 231 ILE D O 1
ATOM 10693 N N . SER D 1 232 ? 174.720 193.764 180.599 1.00 12.58 232 SER D N 1
ATOM 10694 C CA . SER D 1 232 ? 174.715 194.861 179.639 1.00 12.58 232 SER D CA 1
ATOM 10695 C C . SER D 1 232 ? 176.031 195.622 179.609 1.00 12.58 232 SER D C 1
ATOM 10696 O O . SER D 1 232 ? 176.326 196.269 178.601 1.00 12.58 232 SER D O 1
ATOM 10699 N N . CYS D 1 233 ? 176.850 195.531 180.666 1.00 13.52 233 CYS D N 1
ATOM 10700 C CA . CYS D 1 233 ? 178.212 196.059 180.598 1.00 13.52 233 CYS D CA 1
ATOM 10701 C C . CYS D 1 233 ? 179.000 195.424 179.460 1.00 13.52 233 CYS D C 1
ATOM 10702 O O . CYS D 1 233 ? 179.923 196.042 178.913 1.00 13.52 233 CYS D O 1
ATOM 10705 N N . LEU D 1 234 ? 178.651 194.193 179.093 1.00 14.37 234 LEU D N 1
ATOM 10706 C CA . LEU D 1 234 ? 179.347 193.428 178.071 1.00 14.37 234 LEU D CA 1
ATOM 10707 C C . LEU D 1 234 ? 178.813 193.683 176.667 1.00 14.37 234 LEU D C 1
ATOM 10708 O O . LEU D 1 234 ? 179.155 192.938 175.741 1.00 14.37 234 LEU D O 1
ATOM 10713 N N . THR D 1 235 ? 177.983 194.709 176.483 1.00 14.55 235 THR D N 1
ATOM 10714 C CA . THR D 1 235 ? 177.436 194.992 175.161 1.00 14.55 235 THR D CA 1
ATOM 10715 C C . THR D 1 235 ? 178.444 195.720 174.283 1.00 14.55 235 THR D C 1
ATOM 10716 O O . THR D 1 235 ? 178.548 195.440 173.084 1.00 14.55 235 THR D O 1
ATOM 10720 N N . VAL D 1 236 ? 179.192 196.655 174.870 1.00 18.53 236 VAL D N 1
ATOM 10721 C CA . VAL D 1 236 ? 180.127 197.493 174.128 1.00 18.53 236 VAL D CA 1
ATOM 10722 C C . VAL D 1 236 ? 181.542 196.948 174.157 1.00 18.53 236 VAL D C 1
ATOM 10723 O O . VAL D 1 236 ? 182.408 197.457 173.427 1.00 18.53 236 VAL D O 1
ATOM 10727 N N . LEU D 1 237 ? 181.802 195.928 174.962 1.00 17.36 237 LEU D N 1
ATOM 10728 C CA . LEU D 1 237 ? 183.161 195.526 175.274 1.00 17.36 237 LEU D CA 1
ATOM 10729 C C . LEU D 1 237 ? 183.812 194.706 174.172 1.00 17.36 237 LEU D C 1
ATOM 10730 O O . LEU D 1 237 ? 185.040 194.730 174.051 1.00 17.36 237 LEU D O 1
ATOM 10735 N N . VAL D 1 238 ? 183.028 193.979 173.374 1.00 17.89 238 VAL D N 1
ATOM 10736 C CA . VAL D 1 238 ? 183.600 193.082 172.373 1.00 17.89 238 VAL D CA 1
ATOM 10737 C C . VAL D 1 238 ? 184.592 193.805 171.476 1.00 17.89 238 VAL D C 1
ATOM 10738 O O . VAL D 1 238 ? 185.484 193.180 170.893 1.00 17.89 238 VAL D O 1
ATOM 10742 N N . PHE D 1 239 ? 184.453 195.122 171.336 1.00 18.46 239 PHE D N 1
ATOM 10743 C CA . PHE D 1 239 ? 185.327 195.852 170.426 1.00 18.46 239 PHE D CA 1
ATOM 10744 C C . PHE D 1 239 ? 186.754 195.917 170.955 1.00 18.46 239 PHE D C 1
ATOM 10745 O O . PHE D 1 239 ? 187.712 195.870 170.177 1.00 18.46 239 PHE D O 1
ATOM 10753 N N . TYR D 1 240 ? 186.919 195.997 172.264 1.00 21.39 240 TYR D N 1
ATOM 10754 C CA . TYR D 1 240 ? 188.253 195.941 172.851 1.00 21.39 240 TYR D CA 1
ATOM 10755 C C . TYR D 1 240 ? 188.864 194.558 172.777 1.00 21.39 240 TYR D C 1
ATOM 10756 O O . TYR D 1 240 ? 189.951 194.342 173.323 1.00 21.39 240 TYR D O 1
ATOM 10765 N N . LEU D 1 241 ? 188.184 193.625 172.119 1.00 20.89 241 LEU D N 1
ATOM 10766 C CA . LEU D 1 241 ? 188.657 192.266 171.907 1.00 20.89 241 LEU D CA 1
ATOM 10767 C C . LEU D 1 241 ? 189.216 192.138 170.500 1.00 20.89 241 LEU D C 1
ATOM 10768 O O . LEU D 1 241 ? 188.548 192.547 169.540 1.00 20.89 241 LEU D O 1
ATOM 10773 N N . PRO D 1 242 ? 190.416 191.587 170.324 1.00 23.45 242 PRO D N 1
ATOM 10774 C CA . PRO D 1 242 ? 191.027 191.562 168.990 1.00 23.45 242 PRO D CA 1
ATOM 10775 C C . PRO D 1 242 ? 190.341 190.595 168.042 1.00 23.45 242 PRO D C 1
ATOM 10776 O O . PRO D 1 242 ? 189.335 189.971 168.393 1.00 23.45 242 PRO D O 1
ATOM 10780 N N . SER D 1 243 ? 190.888 190.463 166.834 1.00 23.04 243 SER D N 1
ATOM 10781 C CA . SER D 1 243 ? 190.315 189.599 165.813 1.00 23.04 243 SER D CA 1
ATOM 10782 C C . SER D 1 243 ? 191.088 188.304 165.612 1.00 23.04 243 SER D C 1
ATOM 10783 O O . SER D 1 243 ? 190.555 187.375 164.998 1.00 23.04 243 SER D O 1
ATOM 10786 N N . GLU D 1 244 ? 192.323 188.219 166.110 1.00 27.19 244 GLU D N 1
ATOM 10787 C CA . GLU D 1 244 ? 193.101 186.996 165.956 1.00 27.19 244 GLU D CA 1
ATOM 10788 C C . GLU D 1 244 ? 192.592 185.873 166.848 1.00 27.19 244 GLU D C 1
ATOM 10789 O O . GLU D 1 244 ? 192.915 184.707 166.599 1.00 27.19 244 GLU D O 1
ATOM 10795 N N . CYS D 1 245 ? 191.809 186.195 167.877 1.00 25.04 245 CYS D N 1
ATOM 10796 C CA . CYS D 1 245 ? 191.360 185.177 168.819 1.00 25.04 245 CYS D CA 1
ATOM 10797 C C . CYS D 1 245 ? 190.280 184.296 168.205 1.00 25.04 245 CYS D C 1
ATOM 10798 O O . CYS D 1 245 ? 190.458 183.081 168.060 1.00 25.04 245 CYS D O 1
ATOM 10801 N N . GLY D 1 246 ? 189.155 184.893 167.836 1.00 24.42 246 GLY D N 1
ATOM 10802 C CA . GLY D 1 246 ? 188.011 184.157 167.356 1.00 24.42 246 GLY D CA 1
ATOM 10803 C C . GLY D 1 246 ? 186.900 183.990 168.365 1.00 24.42 246 GLY D C 1
ATOM 10804 O O . GLY D 1 246 ? 186.158 183.005 168.283 1.00 24.42 246 GLY D O 1
ATOM 10805 N N . GLU D 1 247 ? 186.761 184.918 169.318 1.00 21.10 247 GLU D N 1
ATOM 10806 C CA . GLU D 1 247 ? 185.762 184.814 170.374 1.00 21.10 247 GLU D CA 1
ATOM 10807 C C . GLU D 1 247 ? 184.912 186.076 170.476 1.00 21.10 247 GLU D C 1
ATOM 10808 O O . GLU D 1 247 ? 184.371 186.366 171.547 1.00 21.10 247 GLU D O 1
ATOM 10814 N N . LYS D 1 248 ? 184.784 186.832 169.388 1.00 18.97 248 LYS D N 1
ATOM 10815 C CA . LYS D 1 248 ? 183.980 188.048 169.413 1.00 18.97 248 LYS D CA 1
ATOM 10816 C C . LYS D 1 248 ? 182.498 187.731 169.243 1.00 18.97 248 LYS D C 1
ATOM 10817 O O . LYS D 1 248 ? 181.671 188.040 170.114 1.00 18.97 248 LYS D O 1
ATOM 10823 N N . ILE D 1 249 ? 182.146 187.107 168.118 1.00 18.08 249 ILE D N 1
ATOM 10824 C CA . ILE D 1 249 ? 180.746 186.824 167.839 1.00 18.08 249 ILE D CA 1
ATOM 10825 C C . ILE D 1 249 ? 180.175 185.861 168.863 1.00 18.08 249 ILE D C 1
ATOM 10826 O O . ILE D 1 249 ? 178.974 185.884 169.136 1.00 18.08 249 ILE D O 1
ATOM 10831 N N . THR D 1 250 ? 181.004 184.986 169.426 1.00 15.97 250 THR D N 1
ATOM 10832 C CA . THR D 1 250 ? 180.538 184.127 170.507 1.00 15.97 250 THR D CA 1
ATOM 10833 C C . THR D 1 250 ? 179.958 184.963 171.641 1.00 15.97 250 THR D C 1
ATOM 10834 O O . THR D 1 250 ? 178.805 184.778 172.054 1.00 15.97 250 THR D O 1
ATOM 10838 N N . LEU D 1 251 ? 180.763 185.889 172.161 1.00 16.19 251 LEU D N 1
ATOM 10839 C CA . LEU D 1 251 ? 180.313 186.788 173.216 1.00 16.19 251 LEU D CA 1
ATOM 10840 C C . LEU D 1 251 ? 179.059 187.546 172.797 1.00 16.19 251 LEU D C 1
ATOM 10841 O O . LEU D 1 251 ? 178.079 187.627 173.553 1.00 16.19 251 LEU D O 1
ATOM 10846 N N . CYS D 1 252 ? 179.079 188.119 171.592 1.00 16.30 252 CYS D N 1
ATOM 10847 C CA . CYS D 1 252 ? 177.949 188.923 171.136 1.00 16.30 252 CYS D CA 1
ATOM 10848 C C . CYS D 1 252 ? 176.664 188.103 171.092 1.00 16.30 252 CYS D C 1
ATOM 10849 O O . CYS D 1 252 ? 175.617 188.533 171.591 1.00 16.30 252 CYS D O 1
ATOM 10852 N N . ILE D 1 253 ? 176.725 186.923 170.473 1.00 13.85 253 ILE D N 1
ATOM 10853 C CA . ILE D 1 253 ? 175.559 186.059 170.349 1.00 13.85 253 ILE D CA 1
ATOM 10854 C C . ILE D 1 253 ? 175.046 185.658 171.721 1.00 13.85 253 ILE D C 1
ATOM 10855 O O . ILE D 1 253 ? 173.833 185.640 171.968 1.00 13.85 253 ILE D O 1
ATOM 10860 N N . SER D 1 254 ? 175.956 185.296 172.626 1.00 13.01 254 SER D N 1
ATOM 10861 C CA . SER D 1 254 ? 175.537 184.924 173.970 1.00 13.01 254 SER D CA 1
ATOM 10862 C C . SER D 1 254 ? 174.754 186.053 174.622 1.00 13.01 254 SER D C 1
ATOM 10863 O O . SER D 1 254 ? 173.666 185.838 175.172 1.00 13.01 254 SER D O 1
ATOM 10866 N N . VAL D 1 255 ? 175.294 187.271 174.564 1.00 12.74 255 VAL D N 1
ATOM 10867 C CA . VAL D 1 255 ? 174.616 188.405 175.187 1.00 12.74 255 VAL D CA 1
ATOM 10868 C C . VAL D 1 255 ? 173.251 188.628 174.551 1.00 12.74 255 VAL D C 1
ATOM 10869 O O . VAL D 1 255 ? 172.251 188.859 175.246 1.00 12.74 255 VAL D O 1
ATOM 10873 N N . LEU D 1 256 ? 173.190 188.582 173.220 1.00 11.13 256 LEU D N 1
ATOM 10874 C CA . LEU D 1 256 ? 171.927 188.816 172.528 1.00 11.13 256 LEU D CA 1
ATOM 10875 C C . LEU D 1 256 ? 170.873 187.814 172.972 1.00 11.13 256 LEU D C 1
ATOM 10876 O O . LEU D 1 256 ? 169.751 188.188 173.334 1.00 11.13 256 LEU D O 1
ATOM 10881 N N . LEU D 1 257 ? 171.216 186.527 172.935 1.00 9.98 257 LEU D N 1
ATOM 10882 C CA . LEU D 1 257 ? 170.248 185.501 173.296 1.00 9.98 257 LEU D CA 1
ATOM 10883 C C . LEU D 1 257 ? 169.828 185.635 174.752 1.00 9.98 257 LEU D C 1
ATOM 10884 O O . LEU D 1 257 ? 168.650 185.459 175.083 1.00 9.98 257 LEU D O 1
ATOM 10889 N N . SER D 1 258 ? 170.769 185.964 175.637 1.00 9.63 258 SER D N 1
ATOM 10890 C CA . SER D 1 258 ? 170.426 186.111 177.047 1.00 9.63 258 SER D CA 1
ATOM 10891 C C . SER D 1 258 ? 169.423 187.240 177.252 1.00 9.63 258 SER D C 1
ATOM 10892 O O . SER D 1 258 ? 168.430 187.085 177.975 1.00 9.63 258 SER D O 1
ATOM 10895 N N . LEU D 1 259 ? 169.670 188.392 176.627 1.00 9.95 259 LEU D N 1
ATOM 10896 C CA . LEU D 1 259 ? 168.738 189.506 176.768 1.00 9.95 259 LEU D CA 1
ATOM 10897 C C . LEU D 1 259 ? 167.376 189.160 176.183 1.00 9.95 259 LEU D C 1
ATOM 10898 O O . LEU D 1 259 ? 166.333 189.499 176.762 1.00 9.95 259 LEU D O 1
ATOM 10903 N N . THR D 1 260 ? 167.364 188.500 175.024 1.00 9.07 260 THR D N 1
ATOM 10904 C CA . THR D 1 260 ? 166.099 188.079 174.439 1.00 9.07 260 THR D CA 1
ATOM 10905 C C . THR D 1 260 ? 165.334 187.183 175.399 1.00 9.07 260 THR D C 1
ATOM 10906 O O . THR D 1 260 ? 164.114 187.314 175.547 1.00 9.07 260 THR D O 1
ATOM 10910 N N . VAL D 1 261 ? 166.038 186.271 176.071 1.00 8.58 261 VAL D N 1
ATOM 10911 C CA . VAL D 1 261 ? 165.379 185.385 177.025 1.00 8.58 261 VAL D CA 1
ATOM 10912 C C . VAL D 1 261 ? 164.802 186.183 178.181 1.00 8.58 261 VAL D C 1
ATOM 10913 O O . VAL D 1 261 ? 163.676 185.936 178.621 1.00 8.58 261 VAL D O 1
ATOM 10917 N N . PHE D 1 262 ? 165.566 187.137 178.709 1.00 9.06 262 PHE D N 1
ATOM 10918 C CA . PHE D 1 262 ? 165.073 187.890 179.859 1.00 9.06 262 PHE D CA 1
ATOM 10919 C C . PHE D 1 262 ? 163.829 188.688 179.496 1.00 9.06 262 PHE D C 1
ATOM 10920 O O . PHE D 1 262 ? 162.885 188.778 180.289 1.00 9.06 262 PHE D O 1
ATOM 10928 N N . LEU D 1 263 ? 163.798 189.257 178.293 1.00 8.95 263 LEU D N 1
ATOM 10929 C CA . LEU D 1 263 ? 162.611 189.988 177.858 1.00 8.95 263 LEU D CA 1
ATOM 10930 C C . LEU D 1 263 ? 161.425 189.047 177.673 1.00 8.95 263 LEU D C 1
ATOM 10931 O O . LEU D 1 263 ? 160.315 189.307 178.165 1.00 8.95 263 LEU D O 1
ATOM 10936 N N . LEU D 1 264 ? 161.640 187.960 176.936 1.00 8.36 264 LEU D N 1
ATOM 10937 C CA . LEU D 1 264 ? 160.617 186.958 176.692 1.00 8.36 264 LEU D CA 1
ATOM 10938 C C . LEU D 1 264 ? 160.164 186.265 177.966 1.00 8.36 264 LEU D C 1
ATOM 10939 O O . LEU D 1 264 ? 159.156 185.553 177.944 1.00 8.36 264 LEU D O 1
ATOM 10944 N N . LEU D 1 265 ? 160.898 186.441 179.059 1.00 8.40 265 LEU D N 1
ATOM 10945 C CA . LEU D 1 265 ? 160.528 185.895 180.354 1.00 8.40 265 LEU D CA 1
ATOM 10946 C C . LEU D 1 265 ? 159.774 186.908 181.200 1.00 8.40 265 LEU D C 1
ATOM 10947 O O . LEU D 1 265 ? 158.845 186.540 181.925 1.00 8.40 265 LEU D O 1
ATOM 10952 N N . ILE D 1 266 ? 160.161 188.183 181.129 1.00 8.34 266 ILE D N 1
ATOM 10953 C CA . ILE D 1 266 ? 159.429 189.200 181.874 1.00 8.34 266 ILE D CA 1
ATOM 10954 C C . ILE D 1 266 ? 158.059 189.426 181.260 1.00 8.34 266 ILE D C 1
ATOM 10955 O O . ILE D 1 266 ? 157.124 189.837 181.956 1.00 8.34 266 ILE D O 1
ATOM 10960 N N . THR D 1 267 ? 157.903 189.172 179.958 1.00 8.21 267 THR D N 1
ATOM 10961 C CA . THR D 1 267 ? 156.574 189.312 179.370 1.00 8.21 267 THR D CA 1
ATOM 10962 C C . THR D 1 267 ? 155.552 188.381 180.011 1.00 8.21 267 THR D C 1
ATOM 10963 O O . THR D 1 267 ? 154.356 188.512 179.728 1.00 8.21 267 THR D O 1
ATOM 10967 N N . GLU D 1 268 ? 155.988 187.447 180.857 1.00 8.45 268 GLU D N 1
ATOM 10968 C CA . GLU D 1 268 ? 155.079 186.547 181.553 1.00 8.45 268 GLU D CA 1
ATOM 10969 C C . GLU D 1 268 ? 154.511 187.155 182.826 1.00 8.45 268 GLU D C 1
ATOM 10970 O O . GLU D 1 268 ? 153.448 186.723 183.282 1.00 8.45 268 GLU D O 1
ATOM 10976 N N . ILE D 1 269 ? 155.192 188.140 183.408 1.00 7.85 269 ILE D N 1
ATOM 10977 C CA . ILE D 1 269 ? 154.795 188.690 184.697 1.00 7.85 269 ILE D CA 1
ATOM 10978 C C . ILE D 1 269 ? 153.918 189.931 184.572 1.00 7.85 269 ILE D C 1
ATOM 10979 O O . ILE D 1 269 ? 153.229 190.284 185.541 1.00 7.85 269 ILE D O 1
ATOM 10984 N N . ILE D 1 270 ? 153.918 190.594 183.423 1.00 7.60 270 ILE D N 1
ATOM 10985 C CA . ILE D 1 270 ? 153.148 191.819 183.239 1.00 7.60 270 ILE D CA 1
ATOM 10986 C C . ILE D 1 270 ? 151.981 191.535 182.303 1.00 7.60 270 ILE D C 1
ATOM 10987 O O . ILE D 1 270 ? 152.050 190.601 181.492 1.00 7.60 270 ILE D O 1
ATOM 10992 N N . PRO D 1 271 ? 150.904 192.308 182.369 1.00 7.21 271 PRO D N 1
ATOM 10993 C CA . PRO D 1 271 ? 149.775 192.071 181.467 1.00 7.21 271 PRO D CA 1
ATOM 10994 C C . PRO D 1 271 ? 150.132 192.368 180.023 1.00 7.21 271 PRO D C 1
ATOM 10995 O O . PRO D 1 271 ? 151.260 192.773 179.728 1.00 7.21 271 PRO D O 1
ATOM 10999 N N . SER D 1 272 ? 149.177 192.173 179.116 1.00 7.19 272 SER D N 1
ATOM 11000 C CA . SER D 1 272 ? 149.376 192.431 177.697 1.00 7.19 272 SER D CA 1
ATOM 11001 C C . SER D 1 272 ? 148.705 193.729 177.263 1.00 7.19 272 SER D C 1
ATOM 11002 O O . SER D 1 272 ? 148.373 193.902 176.088 1.00 7.19 272 SER D O 1
ATOM 11005 N N . THR D 1 273 ? 148.499 194.648 178.201 1.00 8.04 273 THR D N 1
ATOM 11006 C CA . THR D 1 273 ? 147.951 195.950 177.849 1.00 8.04 273 THR D CA 1
ATOM 11007 C C . THR D 1 273 ? 148.898 196.671 176.903 1.00 8.04 273 THR D C 1
ATOM 11008 O O . THR D 1 273 ? 150.121 196.599 177.044 1.00 8.04 273 THR D O 1
ATOM 11012 N N . SER D 1 274 ? 148.322 197.375 175.932 1.00 9.23 274 SER D N 1
ATOM 11013 C CA . SER D 1 274 ? 149.099 198.093 174.935 1.00 9.23 274 SER D CA 1
ATOM 11014 C C . SER D 1 274 ? 149.095 199.599 175.137 1.00 9.23 274 SER D C 1
ATOM 11015 O O . SER D 1 274 ? 149.901 200.292 174.508 1.00 9.23 274 SER D O 1
ATOM 11018 N N . LEU D 1 275 ? 148.208 200.118 175.985 1.00 13.83 275 LEU D N 1
ATOM 11019 C CA . LEU D 1 275 ? 148.204 201.545 176.284 1.00 13.83 275 LEU D CA 1
ATOM 11020 C C . LEU D 1 275 ? 149.601 202.037 176.636 1.00 13.83 275 LEU D C 1
ATOM 11021 O O . LEU D 1 275 ? 150.073 203.047 176.101 1.00 13.83 275 LEU D O 1
ATOM 11026 N N . VAL D 1 276 ? 150.278 201.331 177.538 1.00 14.47 276 VAL D N 1
ATOM 11027 C CA . VAL D 1 276 ? 151.587 201.743 178.027 1.00 14.47 276 VAL D CA 1
ATOM 11028 C C . VAL D 1 276 ? 152.595 200.626 177.809 1.00 14.47 276 VAL D C 1
ATOM 11029 O O . VAL D 1 276 ? 152.252 199.549 177.309 1.00 14.47 276 VAL D O 1
ATOM 11033 N N . ILE D 1 277 ? 153.844 200.878 178.185 1.00 12.81 277 ILE D N 1
ATOM 11034 C CA . ILE D 1 277 ? 154.902 199.874 178.124 1.00 12.81 277 ILE D CA 1
ATOM 11035 C C . ILE D 1 277 ? 155.784 200.043 179.353 1.00 12.81 277 ILE D C 1
ATOM 11036 O O . ILE D 1 277 ? 155.991 201.177 179.808 1.00 12.81 277 ILE D O 1
ATOM 11041 N N . PRO D 1 278 ? 156.326 198.971 179.920 1.00 11.24 278 PRO D N 1
ATOM 11042 C CA . PRO D 1 278 ? 157.243 199.141 181.050 1.00 11.24 278 PRO D CA 1
ATOM 11043 C C . PRO D 1 278 ? 158.483 199.913 180.651 1.00 11.24 278 PRO D C 1
ATOM 11044 O O . PRO D 1 278 ? 158.663 200.267 179.482 1.00 11.24 278 PRO D O 1
ATOM 11048 N N . LEU D 1 279 ? 159.343 200.182 181.626 1.00 14.24 279 LEU D N 1
ATOM 11049 C CA . LEU D 1 279 ? 160.606 200.851 181.372 1.00 14.24 279 LEU D CA 1
ATOM 11050 C C . LEU D 1 279 ? 161.757 199.875 181.195 1.00 14.24 279 LEU D C 1
ATOM 11051 O O . LEU D 1 279 ? 162.823 200.272 180.713 1.00 14.24 279 LEU D O 1
ATOM 11056 N N . ILE D 1 280 ? 161.564 198.612 181.571 1.00 11.69 280 ILE D N 1
ATOM 11057 C CA . ILE D 1 280 ? 162.618 197.614 181.440 1.00 11.69 280 ILE D CA 1
ATOM 11058 C C . ILE D 1 280 ? 162.602 196.995 180.049 1.00 11.69 280 ILE D C 1
ATOM 11059 O O . ILE D 1 280 ? 163.649 196.836 179.411 1.00 11.69 280 ILE D O 1
ATOM 11064 N N . GLY D 1 281 ? 161.417 196.620 179.566 1.00 10.96 281 GLY D N 1
ATOM 11065 C CA . GLY D 1 281 ? 161.321 196.057 178.230 1.00 10.96 281 GLY D CA 1
ATOM 11066 C C . GLY D 1 281 ? 161.909 196.972 177.174 1.00 10.96 281 GLY D C 1
ATOM 11067 O O . GLY D 1 281 ? 162.609 196.520 176.266 1.00 10.96 281 GLY D O 1
ATOM 11068 N N . GLU D 1 282 ? 161.651 198.273 177.293 1.00 13.34 282 GLU D N 1
ATOM 11069 C CA . GLU D 1 282 ? 162.151 199.228 176.311 1.00 13.34 282 GLU D CA 1
ATOM 11070 C C . GLU D 1 282 ? 163.675 199.288 176.323 1.00 13.34 282 GLU D C 1
ATOM 11071 O O . GLU D 1 282 ? 164.320 199.296 175.264 1.00 13.34 282 GLU D O 1
ATOM 11077 N N . TYR D 1 283 ? 164.267 199.335 177.517 1.00 12.83 283 TYR D N 1
ATOM 11078 C CA . TYR D 1 283 ? 165.720 199.373 177.623 1.00 12.83 283 TYR D CA 1
ATOM 11079 C C . TYR D 1 283 ? 166.342 198.100 177.063 1.00 12.83 283 TYR D C 1
ATOM 11080 O O . TYR D 1 283 ? 167.326 198.154 176.313 1.00 12.83 283 TYR D O 1
ATOM 11089 N N . LEU D 1 284 ? 165.776 196.943 177.412 1.00 10.17 284 LEU D N 1
ATOM 11090 C CA . LEU D 1 284 ? 166.282 195.686 176.873 1.00 10.17 284 LEU D CA 1
ATOM 11091 C C . LEU D 1 284 ? 166.173 195.659 175.356 1.00 10.17 284 LEU D C 1
ATOM 11092 O O . LEU D 1 284 ? 167.056 195.131 174.669 1.00 10.17 284 LEU D O 1
ATOM 11097 N N . LEU D 1 285 ? 165.100 196.232 174.813 1.00 10.48 285 LEU D N 1
ATOM 11098 C CA . LEU D 1 285 ? 164.927 196.259 173.367 1.00 10.48 285 LEU D CA 1
ATOM 11099 C C . LEU D 1 285 ? 166.008 197.100 172.702 1.00 10.48 285 LEU D C 1
ATOM 11100 O O . LEU D 1 285 ? 166.624 196.677 171.714 1.00 10.48 285 LEU D O 1
ATOM 11105 N N . PHE D 1 286 ? 166.238 198.307 173.221 1.00 11.55 286 PHE D N 1
ATOM 11106 C CA . PHE D 1 286 ? 167.306 199.141 172.677 1.00 11.55 286 PHE D CA 1
ATOM 11107 C C . PHE D 1 286 ? 168.645 198.419 172.746 1.00 11.55 286 PHE D C 1
ATOM 11108 O O . PHE D 1 286 ? 169.450 198.477 171.803 1.00 11.55 286 PHE D O 1
ATOM 11116 N N . THR D 1 287 ? 168.898 197.724 173.856 1.00 11.23 287 THR D N 1
ATOM 11117 C CA . THR D 1 287 ? 170.161 197.012 174.007 1.00 11.23 287 THR D CA 1
ATOM 11118 C C . THR D 1 287 ? 170.306 195.914 172.961 1.00 11.23 287 THR D C 1
ATOM 11119 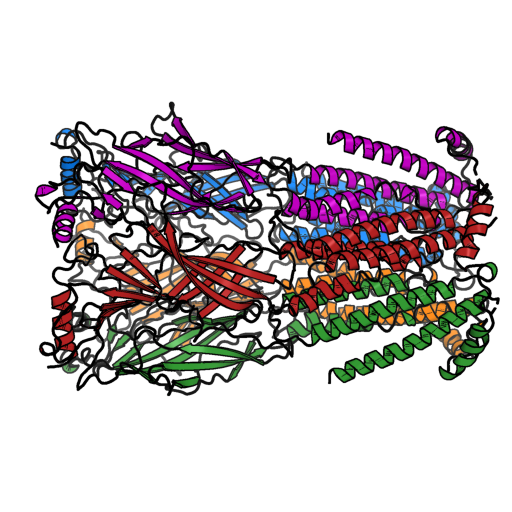O O . THR D 1 287 ? 171.376 195.754 172.361 1.00 11.23 287 THR D O 1
ATOM 11123 N N . MET D 1 288 ? 169.245 195.136 172.741 1.00 10.86 288 MET D N 1
ATOM 11124 C CA . MET D 1 288 ? 169.298 194.087 171.727 1.00 10.86 288 MET D CA 1
ATOM 11125 C C . MET D 1 288 ? 169.549 194.678 170.345 1.00 10.86 288 MET D C 1
ATOM 11126 O O . MET D 1 288 ? 170.323 194.126 169.547 1.00 10.86 288 MET D O 1
ATOM 11131 N N . ILE D 1 289 ? 168.900 195.803 170.047 1.00 10.98 289 ILE D N 1
ATOM 11132 C CA . ILE D 1 289 ? 169.133 196.486 168.777 1.00 10.98 289 ILE D CA 1
ATOM 11133 C C . ILE D 1 289 ? 170.614 196.794 168.609 1.00 10.98 289 ILE D C 1
ATOM 11134 O O . ILE D 1 289 ? 171.239 196.452 167.592 1.00 10.98 289 ILE D O 1
ATOM 11139 N N . PHE D 1 290 ? 171.197 197.460 169.603 1.00 13.45 290 PHE D N 1
ATOM 11140 C CA . PHE D 1 290 ? 172.578 197.893 169.453 1.00 13.45 290 PHE D CA 1
ATOM 11141 C C . PHE D 1 290 ? 173.536 196.710 169.408 1.00 13.45 290 PHE D C 1
ATOM 11142 O O . PHE D 1 290 ? 174.553 196.769 168.710 1.00 13.45 290 PHE D O 1
ATOM 11150 N N . VAL D 1 291 ? 173.213 195.609 170.085 1.00 12.24 291 VAL D N 1
ATOM 11151 C CA . VAL D 1 291 ? 174.139 194.481 170.062 1.00 12.24 291 VAL D CA 1
ATOM 11152 C C . VAL D 1 291 ? 174.070 193.727 168.735 1.00 12.24 291 VAL D C 1
ATOM 11153 O O . VAL D 1 291 ? 175.093 193.217 168.257 1.00 12.24 291 VAL D O 1
ATOM 11157 N N . THR D 1 292 ? 172.898 193.639 168.099 1.00 12.16 292 THR D N 1
ATOM 11158 C CA . THR D 1 292 ? 172.887 193.035 166.768 1.00 12.16 292 THR D CA 1
ATOM 11159 C C . THR D 1 292 ? 173.593 193.938 165.762 1.00 12.16 292 THR D C 1
ATOM 11160 O O . THR D 1 292 ? 174.303 193.458 164.865 1.00 12.16 292 THR D O 1
ATOM 11164 N N . LEU D 1 293 ? 173.436 195.253 165.903 1.00 14.13 293 LEU D N 1
ATOM 11165 C CA . LEU D 1 293 ? 174.241 196.143 165.075 1.00 14.13 293 LEU D CA 1
ATOM 11166 C C . LEU D 1 293 ? 175.728 195.893 165.311 1.00 14.13 293 LEU D C 1
ATOM 11167 O O . LEU D 1 293 ? 176.538 195.946 164.374 1.00 14.13 293 LEU D O 1
ATOM 11172 N N . SER D 1 294 ? 176.100 195.606 166.560 1.00 14.22 294 SER D N 1
ATOM 11173 C CA . SER D 1 294 ? 177.496 195.329 166.872 1.00 14.22 294 SER D CA 1
ATOM 11174 C C . SER D 1 294 ? 177.977 194.061 166.183 1.00 14.22 294 SER D C 1
ATOM 11175 O O . SER D 1 294 ? 179.109 194.008 165.691 1.00 14.22 294 SER D O 1
ATOM 11178 N N . ILE D 1 295 ? 177.146 193.019 166.153 1.00 15.66 295 ILE D N 1
ATOM 11179 C CA . ILE D 1 295 ? 177.579 191.796 165.479 1.00 15.66 295 ILE D CA 1
ATOM 11180 C C . ILE D 1 295 ? 177.780 192.066 163.995 1.00 15.66 295 ILE D C 1
ATOM 11181 O O . ILE D 1 295 ? 178.732 191.567 163.379 1.00 15.66 295 ILE D O 1
ATOM 11186 N N . VAL D 1 296 ? 176.907 192.882 163.401 1.00 15.58 296 VAL D N 1
ATOM 11187 C CA . VAL D 1 296 ? 177.076 193.236 161.992 1.00 15.58 296 VAL D CA 1
ATOM 11188 C C . VAL D 1 296 ? 178.417 193.934 161.773 1.00 15.58 296 VAL D C 1
ATOM 11189 O O . VAL D 1 296 ? 179.208 193.568 160.887 1.00 15.58 296 VAL D O 1
ATOM 11193 N N . ILE D 1 297 ? 178.687 194.970 162.564 1.00 17.46 297 ILE D N 1
ATOM 11194 C CA . ILE D 1 297 ? 179.902 195.734 162.317 1.00 17.46 297 ILE D CA 1
ATOM 11195 C C . ILE D 1 297 ? 181.141 194.888 162.589 1.00 17.46 297 ILE D C 1
ATOM 11196 O O . ILE D 1 297 ? 182.160 195.028 161.899 1.00 17.46 297 ILE D O 1
ATOM 11201 N N . THR D 1 298 ? 181.083 193.979 163.564 1.00 17.38 298 THR D N 1
ATOM 11202 C CA . THR D 1 298 ? 182.269 193.192 163.872 1.00 17.38 298 THR D CA 1
ATOM 11203 C C . THR D 1 298 ? 182.502 192.087 162.853 1.00 17.38 298 THR D C 1
ATOM 11204 O O . THR D 1 298 ? 183.652 191.697 162.635 1.00 17.38 298 THR D O 1
ATOM 11208 N N . VAL D 1 299 ? 181.454 191.573 162.209 1.00 18.66 299 VAL D N 1
ATOM 11209 C CA . VAL D 1 299 ? 181.701 190.667 161.091 1.00 18.66 299 VAL D CA 1
ATOM 11210 C C . VAL D 1 299 ? 182.340 191.426 159.938 1.00 18.66 299 VAL D C 1
ATOM 11211 O O . VAL D 1 299 ? 183.252 190.917 159.272 1.00 18.66 299 VAL D O 1
ATOM 11215 N N . PHE D 1 300 ? 181.876 192.650 159.676 1.00 19.29 300 PHE D N 1
ATOM 11216 C CA . PHE D 1 300 ? 182.543 193.461 158.661 1.00 19.29 300 PHE D CA 1
ATOM 11217 C C . PHE D 1 300 ? 184.026 193.612 158.985 1.00 19.29 300 PHE D C 1
ATOM 11218 O O . PHE D 1 300 ? 184.894 193.432 158.119 1.00 19.29 300 PHE D O 1
ATOM 11226 N N . VAL D 1 301 ? 184.330 193.938 160.240 1.00 19.29 301 VAL D N 1
ATOM 11227 C CA . VAL D 1 301 ? 185.721 194.042 160.673 1.00 19.29 301 VAL D CA 1
ATOM 11228 C C . VAL D 1 301 ? 186.464 192.744 160.384 1.00 19.29 301 VAL D C 1
ATOM 11229 O O . VAL D 1 301 ? 187.448 192.723 159.638 1.00 19.29 301 VAL D O 1
ATOM 11233 N N . LEU D 1 302 ? 186.001 191.641 160.977 1.00 20.20 302 LEU D N 1
ATOM 11234 C CA . LEU D 1 302 ? 186.653 190.350 160.782 1.00 20.20 302 LEU D CA 1
ATOM 11235 C C . LEU D 1 302 ? 186.951 190.093 159.314 1.00 20.20 302 LEU D C 1
ATOM 11236 O O . LEU D 1 302 ? 188.005 189.544 158.974 1.00 20.20 302 LEU D O 1
ATOM 11241 N N . ASN D 1 303 ? 186.034 190.475 158.426 1.00 21.54 303 ASN D N 1
ATOM 11242 C CA . ASN D 1 303 ? 186.303 190.312 157.003 1.00 21.54 303 ASN D CA 1
ATOM 11243 C C . ASN D 1 303 ? 187.460 191.196 156.568 1.00 21.54 303 ASN D C 1
ATOM 11244 O O . ASN D 1 303 ? 188.327 190.765 155.800 1.00 21.54 303 ASN D O 1
ATOM 11249 N N . VAL D 1 304 ? 187.487 192.439 157.047 1.00 23.09 304 VAL D N 1
ATOM 11250 C CA . VAL D 1 304 ? 188.576 193.345 156.686 1.00 23.09 304 VAL D CA 1
ATOM 11251 C C . VAL D 1 304 ? 189.918 192.762 157.114 1.00 23.09 304 VAL D C 1
ATOM 11252 O O . VAL D 1 304 ? 190.856 192.661 156.315 1.00 23.09 304 VAL D O 1
ATOM 11256 N N . HIS D 1 305 ? 190.029 192.375 158.384 1.00 24.34 305 HIS D N 1
ATOM 11257 C CA . HIS D 1 305 ? 191.310 191.933 158.926 1.00 24.34 305 HIS D CA 1
ATOM 11258 C C . HIS D 1 305 ? 191.882 190.772 158.126 1.00 24.34 305 HIS D C 1
ATOM 11259 O O . HIS D 1 305 ? 193.031 190.820 157.674 1.00 24.34 305 HIS D O 1
ATOM 11266 N N . HIS D 1 306 ? 191.098 189.723 157.938 1.00 24.59 306 HIS D N 1
ATOM 11267 C CA . HIS D 1 306 ? 191.594 188.519 157.277 1.00 24.59 306 HIS D CA 1
ATOM 11268 C C . HIS D 1 306 ? 191.803 188.700 155.784 1.00 24.59 306 HIS D C 1
ATOM 11269 O O . HIS D 1 306 ? 192.071 187.700 155.107 1.00 24.59 306 HIS D O 1
ATOM 11276 N N . ARG D 1 307 ? 191.697 189.905 155.232 1.00 30.65 307 ARG D N 1
ATOM 11277 C CA . ARG D 1 307 ? 191.971 190.105 153.819 1.00 30.65 307 ARG D CA 1
ATOM 11278 C C . ARG D 1 307 ? 193.471 189.978 153.554 1.00 30.65 307 ARG D C 1
ATOM 11279 O O . ARG D 1 307 ? 194.279 189.751 154.459 1.00 30.65 307 ARG D O 1
ATOM 11287 N N . SER D 1 308 ? 193.844 190.136 152.289 1.00 41.97 308 SER D N 1
ATOM 11288 C CA . SER D 1 308 ? 195.203 189.898 151.831 1.00 41.97 308 SER D CA 1
ATOM 11289 C C . SER D 1 308 ? 195.424 190.707 150.563 1.00 41.97 308 SER D C 1
ATOM 11290 O O . SER D 1 308 ? 194.473 190.967 149.817 1.00 41.97 308 SER D O 1
ATOM 11293 N N . PRO D 1 309 ? 196.665 191.125 150.288 1.00 44.27 309 PRO D N 1
ATOM 11294 C CA . PRO D 1 309 ? 196.869 192.029 149.144 1.00 44.27 309 PRO D CA 1
ATOM 11295 C C . PRO D 1 309 ? 196.621 191.371 147.801 1.00 44.27 309 PRO D C 1
ATOM 11296 O O . PRO D 1 309 ? 196.149 192.035 146.871 1.00 44.27 309 PRO D O 1
ATOM 11300 N N . ARG D 1 310 ? 196.935 190.083 147.665 1.00 50.22 310 ARG D N 1
ATOM 11301 C CA . ARG D 1 310 ? 196.706 189.402 146.395 1.00 50.22 310 ARG D CA 1
ATOM 11302 C C . ARG D 1 310 ? 195.216 189.229 146.131 1.00 50.22 310 ARG D C 1
ATOM 11303 O O . ARG D 1 310 ? 194.715 189.609 145.066 1.00 50.22 310 ARG D O 1
ATOM 11311 N N . THR D 1 311 ? 194.492 188.653 147.091 1.00 45.04 311 THR D N 1
ATOM 11312 C CA . THR D 1 311 ? 193.057 188.457 146.919 1.00 45.04 311 THR D CA 1
ATOM 11313 C C . THR D 1 311 ? 192.338 189.789 146.759 1.00 45.04 311 THR D C 1
ATOM 11314 O O . THR D 1 311 ? 191.572 189.986 145.808 1.00 45.04 311 THR D O 1
ATOM 11318 N N . HIS D 1 312 ? 192.573 190.719 147.680 1.00 39.88 312 HIS D N 1
ATOM 11319 C CA . HIS D 1 312 ? 191.848 191.976 147.726 1.00 39.88 312 HIS D CA 1
ATOM 11320 C C . HIS D 1 312 ? 192.808 193.152 147.609 1.00 39.88 312 HIS D C 1
ATOM 11321 O O . HIS D 1 312 ? 194.011 193.034 147.853 1.00 39.88 312 HIS D O 1
ATOM 11328 N N . THR D 1 313 ? 192.243 194.298 147.237 1.00 44.85 313 THR D N 1
ATOM 11329 C CA . THR D 1 313 ? 193.017 195.486 146.905 1.00 44.85 313 THR D CA 1
ATOM 11330 C C . THR D 1 313 ? 192.220 196.742 147.230 1.00 44.85 313 THR D C 1
ATOM 11331 O O . THR D 1 313 ? 191.383 196.732 148.136 1.00 44.85 313 THR D O 1
ATOM 11335 N N . MET D 1 314 ? 192.555 197.842 146.554 1.00 44.11 314 MET D N 1
ATOM 11336 C CA . MET D 1 314 ? 191.931 199.161 146.633 1.00 44.11 314 MET D CA 1
ATOM 11337 C C . MET D 1 314 ? 192.096 199.794 148.011 1.00 44.11 314 MET D C 1
ATOM 11338 O O . MET D 1 314 ? 191.113 200.245 148.611 1.00 44.11 314 MET D O 1
ATOM 11343 N N . PRO D 1 315 ? 193.332 199.865 148.543 1.00 43.76 315 PRO D N 1
ATOM 11344 C CA . PRO D 1 315 ? 193.651 200.817 149.611 1.00 43.76 315 PRO D CA 1
ATOM 11345 C C . PRO D 1 315 ? 194.107 202.157 149.040 1.00 43.76 315 PRO D C 1
ATOM 11346 O O . PRO D 1 315 ? 195.183 202.666 149.370 1.00 43.76 315 PRO D O 1
ATOM 11350 N N . THR D 1 316 ? 193.289 202.734 148.158 1.00 43.95 316 THR D N 1
ATOM 11351 C CA . THR D 1 316 ? 193.711 203.912 147.406 1.00 43.95 316 THR D CA 1
ATOM 11352 C C . THR D 1 316 ? 193.772 205.146 148.297 1.00 43.95 316 THR D C 1
ATOM 11353 O O . THR D 1 316 ? 194.836 205.748 148.477 1.00 43.95 316 THR D O 1
ATOM 11357 N N . TRP D 1 317 ? 192.632 205.537 148.861 1.00 42.43 317 TRP D N 1
ATOM 11358 C CA . TRP D 1 317 ? 192.548 206.722 149.703 1.00 42.43 317 TRP D CA 1
ATOM 11359 C C . TRP D 1 317 ? 192.568 206.403 151.190 1.00 42.43 317 TRP D C 1
ATOM 11360 O O . TRP D 1 317 ? 192.921 207.276 151.989 1.00 42.43 317 TRP D O 1
ATOM 11371 N N . VAL D 1 318 ? 192.202 205.178 151.574 1.00 42.94 318 VAL D N 1
ATOM 11372 C CA . VAL D 1 318 ? 192.138 204.818 152.988 1.00 42.94 318 VAL D CA 1
ATOM 11373 C C . VAL D 1 318 ? 193.465 205.072 153.680 1.00 42.94 318 VAL D C 1
ATOM 11374 O O . VAL D 1 318 ? 193.502 205.338 154.886 1.00 42.94 318 VAL D O 1
ATOM 11378 N N . ARG D 1 319 ? 194.573 204.987 152.943 1.00 44.31 319 ARG D N 1
ATOM 11379 C CA . ARG D 1 319 ? 195.876 205.258 153.536 1.00 44.31 319 ARG D CA 1
ATOM 11380 C C . ARG D 1 319 ? 195.888 206.628 154.200 1.00 44.31 319 ARG D C 1
ATOM 11381 O O . ARG D 1 319 ? 196.101 206.749 155.413 1.00 44.31 319 ARG D O 1
ATOM 11389 N N . ARG D 1 320 ? 195.654 207.678 153.410 1.00 46.23 320 ARG D N 1
ATOM 11390 C CA . ARG D 1 320 ? 195.652 209.031 153.955 1.00 46.23 320 ARG D CA 1
ATOM 11391 C C . ARG D 1 320 ? 194.631 209.162 155.074 1.00 46.23 320 ARG D C 1
ATOM 11392 O O . ARG D 1 320 ? 194.930 209.698 156.146 1.00 46.23 320 ARG D O 1
ATOM 11400 N N . VAL D 1 321 ? 193.412 208.674 154.838 1.00 42.20 321 VAL D N 1
ATOM 11401 C CA . VAL D 1 321 ? 192.320 208.905 155.780 1.00 42.20 321 VAL D CA 1
ATOM 11402 C C . VAL D 1 321 ? 192.658 208.315 157.141 1.00 42.20 321 VAL D C 1
ATOM 11403 O O . VAL D 1 321 ? 192.540 208.981 158.175 1.00 42.20 321 VAL D O 1
ATOM 11407 N N . PHE D 1 322 ? 193.096 207.059 157.164 1.00 39.77 322 PHE D N 1
ATOM 11408 C CA . PHE D 1 322 ? 193.306 206.395 158.441 1.00 39.77 322 PHE D CA 1
ATOM 11409 C C . PHE D 1 322 ? 194.630 206.788 159.082 1.00 39.77 322 PHE D C 1
ATOM 11410 O O . PHE D 1 322 ? 194.718 206.831 160.315 1.00 39.77 322 PHE D O 1
ATOM 11418 N N . LEU D 1 323 ? 195.654 207.119 158.290 1.00 43.08 323 LEU D N 1
ATOM 11419 C CA . LEU D 1 323 ? 196.876 207.643 158.884 1.00 43.08 323 LEU D CA 1
ATOM 11420 C C . LEU D 1 323 ? 196.699 209.074 159.373 1.00 43.08 323 LEU D C 1
ATOM 11421 O O . LEU D 1 323 ? 197.532 209.561 160.144 1.00 43.08 323 LEU D O 1
ATOM 11426 N N . ASP D 1 324 ? 195.638 209.753 158.937 1.00 39.65 324 ASP D N 1
ATOM 11427 C CA . ASP D 1 324 ? 195.250 211.035 159.504 1.00 39.65 324 ASP D CA 1
ATOM 11428 C C . ASP D 1 324 ? 194.297 210.888 160.679 1.00 39.65 324 ASP D C 1
ATOM 11429 O O . ASP D 1 324 ? 194.208 211.800 161.505 1.00 39.65 324 ASP D O 1
ATOM 11434 N N . ILE D 1 325 ? 193.569 209.775 160.751 1.00 39.26 325 ILE D N 1
ATOM 11435 C CA . ILE D 1 325 ? 192.671 209.533 161.875 1.00 39.26 325 ILE D CA 1
ATOM 11436 C C . ILE D 1 325 ? 193.445 209.049 163.093 1.00 39.26 325 ILE D C 1
ATOM 11437 O O . ILE D 1 325 ? 193.153 209.450 164.225 1.00 39.26 325 ILE D O 1
ATOM 11442 N N . VAL D 1 326 ? 194.437 208.179 162.885 1.00 38.49 326 VAL D N 1
ATOM 11443 C CA . VAL D 1 326 ? 195.098 207.530 164.020 1.00 38.49 326 VAL D CA 1
ATOM 11444 C C . VAL D 1 326 ? 195.691 208.534 164.998 1.00 38.49 326 VAL D C 1
ATOM 11445 O O . VAL D 1 326 ? 195.688 208.257 166.207 1.00 38.49 326 VAL D O 1
ATOM 11449 N N . PRO D 1 327 ? 196.209 209.696 164.581 1.00 40.64 327 PRO D N 1
ATOM 11450 C CA . PRO D 1 327 ? 196.758 210.615 165.591 1.00 40.64 327 PRO D CA 1
ATOM 11451 C C . PRO D 1 327 ? 195.688 211.232 166.473 1.00 40.64 327 PRO D C 1
ATOM 11452 O O . PRO D 1 327 ? 195.873 211.312 167.695 1.00 40.64 327 PRO D O 1
ATOM 11456 N N . ARG D 1 328 ? 194.570 211.676 165.891 1.00 38.73 328 ARG D N 1
ATOM 11457 C CA . ARG D 1 328 ? 193.480 212.208 166.703 1.00 38.73 328 ARG D CA 1
ATOM 11458 C C . ARG D 1 328 ? 193.053 211.204 167.756 1.00 38.73 328 ARG D C 1
ATOM 11459 O O . ARG D 1 328 ? 192.712 211.577 168.885 1.00 38.73 328 ARG D O 1
ATOM 11467 N N . LEU D 1 329 ? 193.082 209.925 167.376 1.00 36.21 329 LEU D N 1
ATOM 11468 C CA . LEU D 1 329 ? 192.661 208.805 168.261 1.00 36.21 329 LEU D CA 1
ATOM 11469 C C . LEU D 1 329 ? 193.744 208.556 169.315 1.00 36.21 329 LEU D C 1
ATOM 11470 O O . LEU D 1 329 ? 193.541 207.654 170.155 1.00 36.21 329 LEU D O 1
ATOM 11475 N N . LEU D 1 330 ? 194.861 209.291 169.214 1.00 39.75 330 LEU D N 1
ATOM 11476 C CA . LEU D 1 330 ? 196.038 209.173 170.121 1.00 39.75 330 LEU D CA 1
ATOM 11477 C C . LEU D 1 330 ? 196.593 207.746 170.049 1.00 39.75 330 LEU D C 1
ATOM 11478 O O . LEU D 1 330 ? 196.933 207.178 171.103 1.00 39.75 330 LEU D O 1
ATOM 11483 N N . LEU D 1 331 ? 196.645 207.194 168.833 1.00 40.53 331 LEU D N 1
ATOM 11484 C CA . LEU D 1 331 ? 197.176 205.828 168.592 1.00 40.53 331 LEU D CA 1
ATOM 11485 C C . LEU D 1 331 ? 198.184 205.906 167.442 1.00 40.53 331 LEU D C 1
ATOM 11486 O O . LEU D 1 331 ? 197.919 205.324 166.372 1.00 40.53 331 LEU D O 1
ATOM 11491 N N . MET D 1 332 ? 199.302 206.597 167.682 1.00 45.51 332 MET D N 1
ATOM 11492 C CA . MET D 1 332 ? 200.387 206.733 166.720 1.00 45.51 332 MET D CA 1
ATOM 11493 C C . MET D 1 332 ? 199.956 207.441 165.438 1.00 45.51 332 MET D C 1
ATOM 11494 O O . MET D 1 332 ? 200.780 207.711 164.566 1.00 45.51 332 MET D O 1
ATOM 11499 N N . GLU D 1 449 ? 199.289 199.250 152.903 1.00 30.00 563 GLU D N 1
ATOM 11500 C CA . GLU D 1 449 ? 200.219 198.089 152.920 1.00 30.00 563 GLU D CA 1
ATOM 11501 C C . GLU D 1 449 ? 199.651 196.999 153.836 1.00 30.00 563 GLU D C 1
ATOM 11502 O O . GLU D 1 449 ? 199.404 195.882 153.340 1.00 30.00 563 GLU D O 1
ATOM 11508 N N . ASP D 1 450 ? 199.448 197.323 155.117 1.00 34.73 564 ASP D N 1
ATOM 11509 C CA . ASP D 1 450 ? 198.895 196.351 156.099 1.00 34.73 564 ASP D CA 1
ATOM 11510 C C . ASP D 1 450 ? 197.505 196.827 156.538 1.00 34.73 564 ASP D C 1
ATOM 11511 O O . ASP D 1 450 ? 197.381 197.997 156.947 1.00 34.73 564 ASP D O 1
ATOM 11516 N N . TRP D 1 451 ? 196.515 195.978 156.228 1.00 31.86 565 TRP D N 1
ATOM 11517 C CA . TRP D 1 451 ? 195.053 196.093 156.494 1.00 31.86 565 TRP D CA 1
ATOM 11518 C C . TRP D 1 451 ? 194.730 195.996 157.989 1.00 31.86 565 TRP D C 1
ATOM 11519 O O . TRP D 1 451 ? 193.847 196.743 158.451 1.00 31.86 565 TRP D O 1
ATOM 11530 N N . LYS D 1 452 ? 195.469 195.155 158.718 1.00 30.12 566 LYS D N 1
ATOM 11531 C CA . LYS D 1 452 ? 195.183 194.849 160.148 1.00 30.12 566 LYS D CA 1
ATOM 11532 C C . LYS D 1 452 ? 195.176 196.126 160.995 1.00 30.12 566 LYS D C 1
ATOM 11533 O O . LYS D 1 452 ? 194.291 196.239 161.864 1.00 30.12 566 LYS D O 1
ATOM 11539 N N . TYR D 1 453 ? 196.086 197.065 160.732 1.00 32.67 567 TYR D N 1
ATOM 11540 C CA . TYR D 1 453 ? 196.119 198.323 161.520 1.00 32.67 567 TYR D CA 1
ATOM 11541 C C . TYR D 1 453 ? 194.792 199.077 161.348 1.00 32.67 567 TYR D C 1
ATOM 11542 O O . TYR D 1 453 ? 194.285 199.611 162.353 1.00 32.67 567 TYR D O 1
ATOM 11551 N N . VAL D 1 454 ? 194.229 199.084 160.134 1.00 30.33 568 VAL D N 1
ATOM 11552 C CA . VAL D 1 454 ? 192.993 199.814 159.874 1.00 30.33 568 VAL D CA 1
ATOM 11553 C C . VAL D 1 454 ? 191.818 199.130 160.561 1.00 30.33 568 VAL D C 1
ATOM 11554 O O . VAL D 1 454 ? 190.869 199.797 160.995 1.00 30.33 568 VAL D O 1
ATOM 11558 N N . ALA D 1 455 ? 191.856 197.801 160.680 1.00 26.74 569 ALA D N 1
ATOM 11559 C CA . ALA D 1 455 ? 190.829 197.104 161.447 1.00 26.74 569 ALA D CA 1
ATOM 11560 C C . ALA D 1 455 ? 190.841 197.557 162.899 1.00 26.74 569 ALA D C 1
ATOM 11561 O O . ALA D 1 455 ? 189.795 197.889 163.472 1.00 26.74 569 ALA D O 1
ATOM 11563 N N . MET D 1 456 ? 192.021 197.547 163.520 1.00 30.45 570 MET D N 1
ATOM 11564 C CA . MET D 1 456 ? 192.154 198.062 164.880 1.00 30.45 570 MET D CA 1
ATOM 11565 C C . MET D 1 456 ? 191.562 199.465 164.991 1.00 30.45 570 MET D C 1
ATOM 11566 O O . MET D 1 456 ? 190.819 199.777 165.933 1.00 30.45 570 MET D O 1
ATOM 11571 N N . VAL D 1 457 ? 191.886 200.321 164.023 1.00 31.07 571 VAL D N 1
ATOM 11572 C CA . VAL D 1 457 ? 191.450 201.716 164.061 1.00 31.07 571 VAL D CA 1
ATOM 11573 C C . VAL D 1 457 ? 189.930 201.802 164.052 1.00 31.07 571 VAL D C 1
ATOM 11574 O O . VAL D 1 457 ? 189.314 202.471 164.896 1.00 31.07 571 VAL D O 1
ATOM 11578 N N . ILE D 1 458 ? 189.309 201.166 163.058 1.00 25.82 572 ILE D N 1
ATOM 11579 C CA . ILE D 1 458 ? 187.860 201.246 162.913 1.00 25.82 572 ILE D CA 1
ATOM 11580 C C . ILE D 1 458 ? 187.176 200.664 164.145 1.00 25.82 572 ILE D C 1
ATOM 11581 O O . ILE D 1 458 ? 186.157 201.188 164.623 1.00 25.82 572 ILE D O 1
ATOM 11586 N N . ASP D 1 459 ? 187.746 199.594 164.701 1.00 24.42 573 ASP D N 1
ATOM 11587 C CA . ASP D 1 459 ? 187.217 199.017 165.929 1.00 24.42 573 ASP D CA 1
ATOM 11588 C C . ASP D 1 459 ? 187.196 200.044 167.052 1.00 24.42 573 ASP D C 1
ATOM 11589 O O . ASP D 1 459 ? 186.181 200.225 167.732 1.00 24.42 573 ASP D O 1
ATOM 11594 N N . ARG D 1 460 ? 188.329 200.710 167.273 1.00 25.56 574 ARG D N 1
ATOM 11595 C CA . ARG D 1 460 ? 188.414 201.694 168.349 1.00 25.56 574 ARG D CA 1
ATOM 11596 C C . ARG D 1 460 ? 187.398 202.816 168.154 1.00 25.56 574 ARG D C 1
ATOM 11597 O O . ARG D 1 460 ? 186.720 203.242 169.106 1.00 25.56 574 ARG D O 1
ATOM 11605 N N . ILE D 1 461 ? 187.297 203.325 166.924 1.00 26.10 575 ILE D N 1
ATOM 11606 C CA . ILE D 1 461 ? 186.421 204.471 166.697 1.00 26.10 575 ILE D CA 1
ATOM 11607 C C . ILE D 1 461 ? 184.963 204.081 166.887 1.00 26.10 575 ILE D C 1
ATOM 11608 O O . ILE D 1 461 ? 184.147 204.911 167.307 1.00 26.10 575 ILE D O 1
ATOM 11613 N N . PHE D 1 462 ? 184.596 202.832 166.588 1.00 22.24 576 PHE D N 1
ATOM 11614 C CA . PHE D 1 462 ? 183.230 202.413 166.894 1.00 22.24 576 PHE D CA 1
ATOM 11615 C C . PHE D 1 462 ? 183.036 202.160 168.383 1.00 22.24 576 PHE D C 1
ATOM 11616 O O . PHE D 1 462 ? 181.942 202.396 168.911 1.00 22.24 576 PHE D O 1
ATOM 11624 N N . LEU D 1 463 ? 184.074 201.682 169.070 1.00 21.76 577 LEU D N 1
ATOM 11625 C CA . LEU D 1 463 ? 183.969 201.449 170.505 1.00 21.76 577 LEU D CA 1
ATOM 11626 C C . LEU D 1 463 ? 183.620 202.735 171.233 1.00 21.76 577 LEU D C 1
ATOM 11627 O O . LEU D 1 463 ? 182.742 202.754 172.107 1.00 21.76 577 LEU D O 1
ATOM 11632 N N . TRP D 1 464 ? 184.322 203.820 170.904 1.00 23.89 578 TRP D N 1
ATOM 11633 C CA . TRP D 1 464 ? 184.051 205.088 171.580 1.00 23.89 578 TRP D CA 1
ATOM 11634 C C . TRP D 1 464 ? 182.601 205.513 171.376 1.00 23.89 578 TRP D C 1
ATOM 11635 O O . TRP D 1 464 ? 181.899 205.877 172.331 1.00 23.89 578 TRP D O 1
ATOM 11646 N N . MET D 1 465 ? 182.129 205.461 170.131 1.00 22.92 579 MET D N 1
ATOM 11647 C CA . MET D 1 465 ? 180.769 205.896 169.846 1.00 22.92 579 MET D CA 1
ATOM 11648 C C . MET D 1 465 ? 179.748 205.028 170.568 1.00 22.92 579 MET D C 1
ATOM 11649 O O . MET D 1 465 ? 178.731 205.532 171.054 1.00 22.92 579 MET D O 1
ATOM 11654 N N . PHE D 1 466 ? 180.004 203.722 170.669 1.00 20.17 580 PHE D N 1
ATOM 11655 C CA . PHE D 1 466 ? 179.006 202.850 171.282 1.00 20.17 580 PHE D CA 1
ATOM 11656 C C . PHE D 1 466 ? 178.980 203.008 172.792 1.00 20.17 580 PHE D C 1
ATOM 11657 O O . PHE D 1 466 ? 177.909 202.936 173.404 1.00 20.17 580 PHE D O 1
ATOM 11665 N N . ILE D 1 467 ? 180.138 203.205 173.423 1.00 21.42 581 ILE D N 1
ATOM 11666 C CA . ILE D 1 467 ? 180.106 203.502 174.850 1.00 21.42 581 ILE D CA 1
ATOM 11667 C C . ILE D 1 467 ? 179.350 204.800 175.084 1.00 21.42 581 ILE D C 1
ATOM 11668 O O . ILE D 1 467 ? 178.516 204.895 175.995 1.00 21.42 581 ILE D O 1
ATOM 11673 N N . ILE D 1 468 ? 179.596 205.808 174.242 1.00 22.55 582 ILE D N 1
ATOM 11674 C CA . ILE D 1 468 ? 178.855 207.060 174.361 1.00 22.55 582 ILE D CA 1
ATOM 11675 C C . ILE D 1 468 ? 177.359 206.808 174.245 1.00 22.55 582 ILE D C 1
ATOM 11676 O O . ILE D 1 468 ? 176.562 207.349 175.018 1.00 22.55 582 ILE D O 1
ATOM 11681 N N . VAL D 1 469 ? 176.952 205.984 173.279 1.00 21.82 583 VAL D N 1
ATOM 11682 C CA . VAL D 1 469 ? 175.530 205.808 173.002 1.00 21.82 583 VAL D CA 1
ATOM 11683 C C . VAL D 1 469 ? 174.853 205.037 174.126 1.00 21.82 583 VAL D C 1
ATOM 11684 O O . VAL D 1 469 ? 173.761 205.400 174.574 1.00 21.82 583 VAL D O 1
ATOM 11688 N N . CYS D 1 470 ? 175.464 203.939 174.571 1.00 22.10 584 CYS D N 1
ATOM 11689 C CA . CYS D 1 470 ? 174.897 203.188 175.686 1.00 22.10 584 CYS D CA 1
ATOM 11690 C C . CYS D 1 470 ? 174.780 204.068 176.920 1.00 22.10 584 CYS D C 1
ATOM 11691 O O . CYS D 1 470 ? 173.735 204.099 177.583 1.00 22.10 584 CYS D O 1
ATOM 11694 N N . LEU D 1 471 ? 175.857 204.783 177.254 1.00 23.13 585 LEU D N 1
ATOM 11695 C CA . LEU D 1 471 ? 175.817 205.754 178.335 1.00 23.13 585 LEU D CA 1
ATOM 11696 C C . LEU D 1 471 ? 174.623 206.687 178.189 1.00 23.13 585 LEU D C 1
ATOM 11697 O O . LEU D 1 471 ? 173.771 206.774 179.079 1.00 23.13 585 LEU D O 1
ATOM 11702 N N . LEU D 1 472 ? 174.543 207.374 177.048 1.00 24.34 586 LEU D N 1
ATOM 11703 C CA . LEU D 1 472 ? 173.539 208.415 176.859 1.00 24.34 586 LEU D CA 1
ATOM 11704 C C . LEU D 1 472 ? 172.127 207.850 176.904 1.00 24.34 586 LEU D C 1
ATOM 11705 O O . LEU D 1 472 ? 171.213 208.508 177.401 1.00 24.34 586 LEU D O 1
ATOM 11710 N N . GLY D 1 473 ? 171.919 206.643 176.381 1.00 21.94 587 GLY D N 1
ATOM 11711 C CA . GLY D 1 473 ? 170.580 206.076 176.392 1.00 21.94 587 GLY D CA 1
ATOM 11712 C C . GLY D 1 473 ? 170.168 205.608 177.775 1.00 21.94 587 GLY D C 1
ATOM 11713 O O . GLY D 1 473 ? 169.130 206.028 178.306 1.00 21.94 587 GLY D O 1
ATOM 11714 N N . THR D 1 474 ? 170.970 204.719 178.376 1.00 21.45 588 THR D N 1
ATOM 11715 C CA . THR D 1 474 ? 170.708 204.312 179.750 1.00 21.45 588 THR D CA 1
ATOM 11716 C C . THR D 1 474 ? 170.477 205.526 180.627 1.00 21.45 588 THR D C 1
ATOM 11717 O O . THR D 1 474 ? 169.685 205.483 181.573 1.00 21.45 588 THR D O 1
ATOM 11721 N N . VAL D 1 475 ? 171.152 206.630 180.321 1.00 23.57 589 VAL D N 1
ATOM 11722 C CA . VAL D 1 475 ? 170.951 207.830 181.115 1.00 23.57 589 VAL D CA 1
ATOM 11723 C C . VAL D 1 475 ? 169.619 208.468 180.741 1.00 23.57 589 VAL D C 1
ATOM 11724 O O . VAL D 1 475 ? 168.617 208.246 181.425 1.00 23.57 589 VAL D O 1
ATOM 11728 N N . GLY D 1 476 ? 169.524 209.084 179.566 1.00 22.93 590 GLY D N 1
ATOM 11729 C CA . GLY D 1 476 ? 168.370 209.875 179.209 1.00 22.93 590 GLY D CA 1
ATOM 11730 C C . GLY D 1 476 ? 167.051 209.143 179.270 1.00 22.93 590 GLY D C 1
ATOM 11731 O O . GLY D 1 476 ? 166.007 209.782 179.094 1.00 22.93 590 GLY D O 1
ATOM 11732 N N . LEU D 1 477 ? 167.062 207.834 179.512 1.00 19.50 591 LEU D N 1
ATOM 11733 C CA . LEU D 1 477 ? 165.802 207.124 179.660 1.00 19.50 591 LEU D CA 1
ATOM 11734 C C . LEU D 1 477 ? 165.231 207.211 181.073 1.00 19.50 591 LEU D C 1
ATOM 11735 O O . LEU D 1 477 ? 164.021 207.403 181.236 1.00 19.50 591 LEU D O 1
ATOM 11740 N N . PHE D 1 478 ? 166.068 207.083 182.102 1.00 21.40 592 PHE D N 1
ATOM 11741 C CA . PHE D 1 478 ? 165.598 206.981 183.480 1.00 21.40 592 PHE D CA 1
ATOM 11742 C C . PHE D 1 478 ? 165.531 208.320 184.213 1.00 21.40 592 PHE D C 1
ATOM 11743 O O . PHE D 1 478 ? 165.239 208.329 185.413 1.00 21.40 592 PHE D O 1
ATOM 11751 N N . LEU D 1 479 ? 165.793 209.447 183.543 1.00 24.68 593 LEU D N 1
ATOM 11752 C CA . LEU D 1 479 ? 165.930 210.721 184.252 1.00 24.68 593 LEU D CA 1
ATOM 11753 C C . LEU D 1 479 ? 164.597 211.384 184.580 1.00 24.68 593 LEU D C 1
ATOM 11754 O O . LEU D 1 479 ? 164.382 211.787 185.731 1.00 24.68 593 LEU D O 1
ATOM 11759 N N . PRO D 1 480 ? 163.689 211.535 183.619 1.00 27.22 594 PRO D N 1
ATOM 11760 C CA . PRO D 1 480 ? 162.448 212.278 183.882 1.00 27.22 594 PRO D CA 1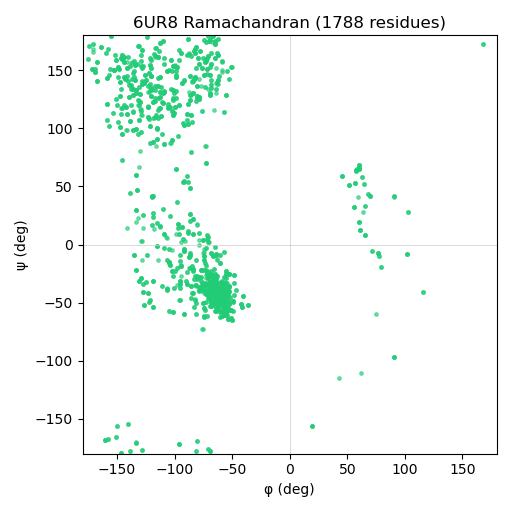
ATOM 11761 C C . PRO D 1 480 ? 161.716 211.739 185.098 1.00 27.22 594 PRO D C 1
ATOM 11762 O O . PRO D 1 480 ? 161.168 212.520 185.891 1.00 27.22 594 PRO D O 1
ATOM 11766 N N . PRO D 1 481 ? 161.673 210.410 185.291 1.00 26.42 595 PRO D N 1
ATOM 11767 C CA . PRO D 1 481 ? 161.015 209.874 186.490 1.00 26.42 595 PRO D CA 1
ATOM 11768 C C . PRO D 1 481 ? 161.569 210.433 187.791 1.00 26.42 595 PRO D C 1
ATOM 11769 O O . PRO D 1 481 ? 160.831 211.030 188.580 1.00 26.42 595 PRO D O 1
ATOM 11773 N N . TRP D 1 482 ? 162.865 210.250 188.024 1.00 34.81 596 TRP D N 1
ATOM 11774 C CA . TRP D 1 482 ? 163.489 210.702 189.263 1.00 34.81 596 TRP D CA 1
ATOM 11775 C C . TRP D 1 482 ? 163.602 212.222 189.291 1.00 34.81 596 TRP D C 1
ATOM 11776 O O . TRP D 1 482 ? 163.100 212.908 188.402 1.00 34.81 596 TRP D O 1
ATOM 11787 N N . ASP E 2 2 ? 102.662 198.373 205.782 1.00 29.55 2 ASP E N 1
ATOM 11788 C CA . ASP E 2 2 ? 102.101 197.093 206.195 1.00 29.55 2 ASP E CA 1
ATOM 11789 C C . ASP E 2 2 ? 101.319 196.442 205.065 1.00 29.55 2 ASP E C 1
ATOM 11790 O O . ASP E 2 2 ? 101.257 195.217 204.967 1.00 29.55 2 ASP E O 1
ATOM 11795 N N . THR E 2 3 ? 100.711 197.272 204.214 1.00 28.83 3 THR E N 1
ATOM 11796 C CA . THR E 2 3 ? 99.912 196.740 203.117 1.00 28.83 3 THR E CA 1
ATOM 11797 C C . THR E 2 3 ? 100.738 195.820 202.231 1.00 28.83 3 THR E C 1
ATOM 11798 O O . THR E 2 3 ? 100.283 194.732 201.867 1.00 28.83 3 THR E O 1
ATOM 11802 N N . GLU E 2 4 ? 101.955 196.240 201.878 1.00 24.67 4 GLU E N 1
ATOM 11803 C CA . GLU E 2 4 ? 102.834 195.421 201.050 1.00 24.67 4 GLU E CA 1
ATOM 11804 C C . GLU E 2 4 ? 102.778 193.954 201.456 1.00 24.67 4 GLU E C 1
ATOM 11805 O O . GLU E 2 4 ? 102.696 193.062 200.606 1.00 24.67 4 GLU E O 1
ATOM 11811 N N . GLU E 2 5 ? 102.821 193.691 202.762 1.00 24.26 5 GLU E N 1
ATOM 11812 C CA . GLU E 2 5 ? 102.720 192.320 203.249 1.00 24.26 5 GLU E CA 1
ATOM 11813 C C . GLU E 2 5 ? 101.433 191.664 202.768 1.00 24.26 5 GLU E C 1
ATOM 11814 O O . GLU E 2 5 ? 101.453 190.556 202.219 1.00 24.26 5 GLU E O 1
ATOM 11820 N N . ARG E 2 6 ? 100.298 192.328 202.987 1.00 25.84 6 ARG E N 1
ATOM 11821 C CA . ARG E 2 6 ? 99.010 191.755 202.614 1.00 25.84 6 ARG E CA 1
ATOM 11822 C C . ARG E 2 6 ? 98.934 191.521 201.112 1.00 25.84 6 ARG E C 1
ATOM 11823 O O . ARG E 2 6 ? 98.522 190.450 200.654 1.00 25.84 6 ARG E O 1
ATOM 11831 N N . LEU E 2 7 ? 99.333 192.521 200.330 1.00 22.34 7 LEU E N 1
ATOM 11832 C CA . LEU E 2 7 ? 99.314 192.398 198.878 1.00 22.34 7 LEU E CA 1
ATOM 11833 C C . LEU E 2 7 ? 100.141 191.205 198.420 1.00 22.34 7 LEU E C 1
ATOM 11834 O O . LEU E 2 7 ? 99.655 190.346 197.675 1.00 22.34 7 LEU E O 1
ATOM 11839 N N . VAL E 2 8 ? 101.402 191.139 198.850 1.00 19.65 8 VAL E N 1
ATOM 11840 C CA . VAL E 2 8 ? 102.269 190.038 198.446 1.00 19.65 8 VAL E CA 1
ATOM 11841 C C . VAL E 2 8 ? 101.648 188.706 198.841 1.00 19.65 8 VAL E C 1
ATOM 11842 O O . VAL E 2 8 ? 101.421 187.830 197.999 1.00 19.65 8 VAL E O 1
ATOM 11846 N N . GLU E 2 9 ? 101.359 188.536 200.130 1.00 22.15 9 GLU E N 1
ATOM 11847 C CA . GLU E 2 9 ? 100.818 187.282 200.632 1.00 22.15 9 GLU E CA 1
ATOM 11848 C C . GLU E 2 9 ? 99.447 186.964 200.050 1.00 22.15 9 GLU E C 1
ATOM 11849 O O . GLU E 2 9 ? 98.951 185.851 200.249 1.00 22.15 9 GLU E O 1
ATOM 11855 N N . HIS E 2 10 ? 98.835 187.906 199.335 1.00 21.82 10 HIS E N 1
ATOM 11856 C CA . HIS E 2 10 ? 97.655 187.618 198.531 1.00 21.82 10 HIS E CA 1
ATOM 11857 C C . HIS E 2 10 ? 98.005 187.184 197.115 1.00 21.82 10 HIS E C 1
ATOM 11858 O O . HIS E 2 10 ? 97.292 186.358 196.534 1.00 21.82 10 HIS E O 1
ATOM 11865 N N . LEU E 2 11 ? 99.085 187.723 196.546 1.00 18.74 11 LEU E N 1
ATOM 11866 C CA . LEU E 2 11 ? 99.454 187.394 195.173 1.00 18.74 11 LEU E CA 1
ATOM 11867 C C . LEU E 2 11 ? 100.060 185.998 195.077 1.00 18.74 11 LEU E C 1
ATOM 11868 O O . LEU E 2 11 ? 99.600 185.161 194.294 1.00 18.74 11 LEU E O 1
ATOM 11873 N N . LEU E 2 12 ? 101.096 185.732 195.869 1.00 16.02 12 LEU E N 1
ATOM 11874 C CA . LEU E 2 12 ? 101.839 184.481 195.796 1.00 16.02 12 LEU E CA 1
ATOM 11875 C C . LEU E 2 12 ? 101.189 183.356 196.587 1.00 16.02 12 LEU E C 1
ATOM 11876 O O . LEU E 2 12 ? 101.880 182.398 196.952 1.00 16.02 12 LEU E O 1
ATOM 11881 N N . ASP E 2 13 ? 99.896 183.447 196.864 1.00 18.74 13 ASP E N 1
ATOM 11882 C CA . ASP E 2 13 ? 99.214 182.381 197.580 1.00 18.74 13 ASP E CA 1
ATOM 11883 C C . ASP E 2 13 ? 99.414 181.055 196.847 1.00 18.74 13 ASP E C 1
ATOM 11884 O O . ASP E 2 13 ? 99.162 180.980 195.636 1.00 18.74 13 ASP E O 1
ATOM 11889 N N . PRO E 2 14 ? 99.862 179.997 197.529 1.00 17.42 14 PRO E N 1
ATOM 11890 C CA . PRO E 2 14 ? 100.117 178.734 196.814 1.00 17.42 14 PRO E CA 1
ATOM 11891 C C . PRO E 2 14 ? 98.887 178.161 196.132 1.00 17.42 14 PRO E C 1
ATOM 11892 O O . PRO E 2 14 ? 99.019 177.521 195.080 1.00 17.42 14 PRO E O 1
ATOM 11896 N N . SER E 2 15 ? 97.694 178.355 196.700 1.00 18.59 15 SER E N 1
ATOM 11897 C CA . SER E 2 15 ? 96.491 177.856 196.042 1.00 18.59 15 SER E CA 1
ATOM 11898 C C . SER E 2 15 ? 96.134 178.675 194.813 1.00 18.59 15 SER E C 1
ATOM 11899 O O . SER E 2 15 ? 95.885 178.112 193.743 1.00 18.59 15 SER E O 1
ATOM 11902 N N . ARG E 2 16 ? 96.105 179.996 194.945 1.00 18.39 16 ARG E N 1
ATOM 11903 C CA . ARG E 2 16 ? 95.677 180.839 193.839 1.00 18.39 16 ARG E CA 1
ATOM 11904 C C . ARG E 2 16 ? 96.694 180.864 192.708 1.00 18.39 16 ARG E C 1
ATOM 11905 O O . ARG E 2 16 ? 96.316 181.057 191.548 1.00 18.39 16 ARG E O 1
ATOM 11913 N N . TYR E 2 17 ? 97.973 180.672 193.016 1.00 15.83 17 TYR E N 1
ATOM 11914 C CA . TYR E 2 17 ? 99.051 180.851 192.053 1.00 15.83 17 TYR E CA 1
ATOM 11915 C C . TYR E 2 17 ? 99.945 179.622 192.073 1.00 15.83 17 TYR E C 1
ATOM 11916 O O . TYR E 2 17 ? 100.489 179.264 193.123 1.00 15.83 17 TYR E O 1
ATOM 11925 N N . ASN E 2 18 ? 100.099 178.983 190.917 1.00 16.01 18 ASN E N 1
ATOM 11926 C CA . ASN E 2 18 ? 101.054 177.902 190.734 1.00 16.01 18 ASN E CA 1
ATOM 11927 C C . ASN E 2 18 ? 102.150 178.349 189.778 1.00 16.01 18 ASN E C 1
ATOM 11928 O O . ASN E 2 18 ? 101.894 179.084 188.820 1.00 16.01 18 ASN E O 1
ATOM 11933 N N . LYS E 2 19 ? 103.370 177.894 190.045 1.00 13.93 19 LYS E N 1
ATOM 11934 C CA . LYS E 2 19 ? 104.550 178.333 189.317 1.00 13.93 19 LYS E CA 1
ATOM 11935 C C . LYS E 2 19 ? 104.935 177.405 188.177 1.00 13.93 19 LYS E C 1
ATOM 11936 O O . LYS E 2 19 ? 105.475 177.872 187.170 1.00 13.93 19 LYS E O 1
ATOM 11942 N N . LEU E 2 20 ? 104.668 176.106 188.308 1.00 15.48 20 LEU E N 1
ATOM 11943 C CA . LEU E 2 20 ? 105.120 175.135 187.320 1.00 15.48 20 LEU E CA 1
ATOM 11944 C C . LEU E 2 20 ? 104.417 175.277 185.978 1.00 15.48 20 LEU E C 1
ATOM 11945 O O . LEU E 2 20 ? 104.807 174.595 185.025 1.00 15.48 20 LEU E O 1
ATOM 11950 N N . ILE E 2 21 ? 103.403 176.129 185.877 1.00 19.23 21 ILE E N 1
ATOM 11951 C CA . ILE E 2 21 ? 102.685 176.338 184.632 1.00 19.23 21 ILE E CA 1
ATOM 11952 C C . ILE E 2 21 ? 102.965 177.752 184.135 1.00 19.23 21 ILE E C 1
ATOM 11953 O O . ILE E 2 21 ? 103.595 178.563 184.813 1.00 19.23 21 ILE E O 1
ATOM 11958 N N . ARG E 2 22 ? 102.482 178.043 182.930 1.00 20.49 22 ARG E N 1
ATOM 11959 C CA . ARG E 2 22 ? 102.725 179.321 182.290 1.00 20.49 22 ARG E CA 1
ATOM 11960 C C . ARG E 2 22 ? 101.405 180.019 181.989 1.00 20.49 22 ARG E C 1
ATOM 11961 O O . ARG E 2 22 ? 100.372 179.362 181.834 1.00 20.49 22 ARG E O 1
ATOM 11969 N N . PRO E 2 23 ? 101.408 181.351 181.898 1.00 19.03 23 PRO E N 1
ATOM 11970 C CA . PRO E 2 23 ? 100.152 182.101 181.775 1.00 19.03 23 PRO E CA 1
ATOM 11971 C C . PRO E 2 23 ? 99.618 182.044 180.352 1.00 19.03 23 PRO E C 1
ATOM 11972 O O . PRO E 2 23 ? 100.324 182.374 179.398 1.00 19.03 23 PRO E O 1
ATOM 11976 N N . ALA E 2 24 ? 98.361 181.632 180.213 1.00 28.52 24 ALA E N 1
ATOM 11977 C CA . ALA E 2 24 ? 97.754 181.459 178.903 1.00 28.52 24 ALA E CA 1
ATOM 11978 C C . ALA E 2 24 ? 96.250 181.653 179.007 1.00 28.52 24 ALA E C 1
ATOM 11979 O O . ALA E 2 24 ? 95.644 181.373 180.046 1.00 28.52 24 ALA E O 1
ATOM 11981 N N . THR E 2 25 ? 95.654 182.138 177.920 1.00 35.21 25 THR E N 1
ATOM 11982 C CA . THR E 2 25 ? 94.205 182.199 177.807 1.00 35.21 25 THR E CA 1
ATOM 11983 C C . THR E 2 25 ? 93.834 182.412 176.343 1.00 35.21 25 THR E C 1
ATOM 11984 O O . THR E 2 25 ? 94.688 182.691 175.496 1.00 35.21 25 THR E O 1
ATOM 11988 N N . ASN E 2 26 ? 92.537 182.283 176.054 1.00 39.28 26 ASN E N 1
ATOM 11989 C CA . ASN E 2 26 ? 91.995 182.460 174.706 1.00 39.28 26 ASN E CA 1
ATOM 11990 C C . ASN E 2 26 ? 92.742 181.619 173.676 1.00 39.28 26 ASN E C 1
ATOM 11991 O O . ASN E 2 26 ? 93.183 182.126 172.642 1.00 39.28 26 ASN E O 1
ATOM 11996 N N . GLY E 2 27 ? 92.890 180.326 173.957 1.00 36.64 27 GLY E N 1
ATOM 11997 C CA . GLY E 2 27 ? 93.355 179.380 172.962 1.00 36.64 27 GLY E CA 1
ATOM 11998 C C . GLY E 2 27 ? 94.855 179.185 172.923 1.00 36.64 27 GLY E C 1
ATOM 11999 O O . GLY E 2 27 ? 95.445 179.093 171.842 1.00 36.64 27 GLY E O 1
ATOM 12000 N N . SER E 2 28 ? 95.486 179.114 174.092 1.00 34.32 28 SER E N 1
ATOM 12001 C CA . SER E 2 28 ? 96.916 178.836 174.188 1.00 34.32 28 SER E CA 1
ATOM 12002 C C . SER E 2 28 ? 97.725 179.859 173.394 1.00 34.32 28 SER E C 1
ATOM 12003 O O . SER E 2 28 ? 98.552 179.516 172.545 1.00 34.32 28 SER E O 1
ATOM 12006 N N . GLU E 2 29 ? 97.477 181.133 173.675 1.00 30.84 29 GLU E N 1
ATOM 12007 C CA . GLU E 2 29 ? 98.213 182.195 173.008 1.00 30.84 29 GLU E CA 1
ATOM 12008 C C . GLU E 2 29 ? 99.633 182.283 173.554 1.00 30.84 29 GLU E C 1
ATOM 12009 O O . GLU E 2 29 ? 99.887 182.040 174.737 1.00 30.84 29 GLU E O 1
ATOM 12015 N N . LEU E 2 30 ? 100.562 182.636 172.673 1.00 18.75 30 LEU E N 1
ATOM 12016 C CA . LEU E 2 30 ? 101.957 182.755 173.063 1.00 18.75 30 LEU E CA 1
ATOM 12017 C C . LEU E 2 30 ? 102.160 183.952 173.983 1.00 18.75 30 LEU E C 1
ATOM 12018 O O . LEU E 2 30 ? 101.501 184.986 173.851 1.00 18.75 30 LEU E O 1
ATOM 12023 N N . VAL E 2 31 ? 103.087 183.800 174.922 1.00 16.10 31 VAL E N 1
ATOM 12024 C CA . VAL E 2 31 ? 103.516 184.890 175.789 1.00 16.10 31 VAL E CA 1
ATOM 12025 C C . VAL E 2 31 ? 104.819 185.442 175.233 1.00 16.10 31 VAL E C 1
ATOM 12026 O O . VAL E 2 31 ? 105.820 184.722 175.138 1.00 16.10 31 VAL E O 1
ATOM 12030 N N . THR E 2 32 ? 104.806 186.712 174.848 1.00 14.40 32 THR E N 1
ATOM 12031 C CA . THR E 2 32 ? 106.000 187.327 174.297 1.00 14.40 32 THR E CA 1
ATOM 12032 C C . THR E 2 32 ? 107.035 187.547 175.390 1.00 14.40 32 THR E C 1
ATOM 12033 O O . THR E 2 32 ? 106.706 187.736 176.563 1.00 14.40 32 THR E O 1
ATOM 12037 N N . VAL E 2 33 ? 108.302 187.513 174.991 1.00 10.90 33 VAL E N 1
ATOM 12038 C CA . VAL E 2 33 ? 109.407 187.705 175.918 1.00 10.90 33 VAL E CA 1
ATOM 12039 C C . VAL E 2 33 ? 110.427 188.631 175.277 1.00 10.90 33 VAL E C 1
ATOM 12040 O O . VAL E 2 33 ? 111.259 188.196 174.474 1.00 10.90 33 VAL E O 1
ATOM 12044 N N . GLN E 2 34 ? 110.374 189.910 175.628 1.00 11.67 34 GLN E N 1
ATOM 12045 C CA . GLN E 2 34 ? 111.263 190.908 175.044 1.00 11.67 34 GLN E CA 1
ATOM 12046 C C . GLN E 2 34 ? 112.527 190.966 175.885 1.00 11.67 34 GLN E C 1
ATOM 12047 O O . GLN E 2 34 ? 112.487 191.400 177.039 1.00 11.67 34 GLN E O 1
ATOM 12053 N N . LEU E 2 35 ? 113.647 190.527 175.321 1.00 9.95 35 LEU E N 1
ATOM 12054 C CA . LEU E 2 35 ? 114.907 190.536 176.044 1.00 9.95 35 LEU E CA 1
ATOM 12055 C C . LEU E 2 35 ? 115.961 191.300 175.266 1.00 9.95 35 LEU E C 1
ATOM 12056 O O . LEU E 2 35 ? 116.028 191.217 174.037 1.00 9.95 35 LEU E O 1
ATOM 12061 N N . MET E 2 36 ? 116.778 192.050 175.999 1.00 12.81 36 MET E N 1
ATOM 12062 C CA . MET E 2 36 ? 117.932 192.732 175.433 1.00 12.81 36 MET E CA 1
ATOM 12063 C C . MET E 2 36 ? 119.071 192.701 176.437 1.00 12.81 36 MET E C 1
ATOM 12064 O O . MET E 2 36 ? 118.851 192.817 177.644 1.00 12.81 36 MET E O 1
ATOM 12069 N N . VAL E 2 37 ? 120.283 192.557 175.931 1.00 10.48 37 VAL E N 1
ATOM 12070 C CA . VAL E 2 37 ? 121.462 192.371 176.762 1.00 10.48 37 VAL E CA 1
ATOM 12071 C C . VAL E 2 37 ? 122.182 193.699 176.929 1.00 10.48 37 VAL E C 1
ATOM 12072 O O . VAL E 2 37 ? 122.105 194.589 176.075 1.00 10.48 37 VAL E O 1
ATOM 12076 N N . SER E 2 38 ? 122.893 193.832 178.047 1.00 10.89 38 SER E N 1
ATOM 12077 C CA . SER E 2 38 ? 123.689 195.015 178.350 1.00 10.89 38 SER E CA 1
A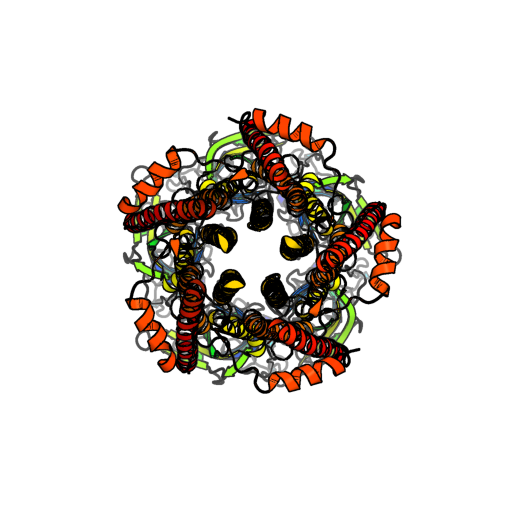TOM 12078 C C . SER E 2 38 ? 125.028 194.540 178.892 1.00 10.89 38 SER E C 1
ATOM 12079 O O . SER E 2 38 ? 125.090 193.931 179.964 1.00 10.89 38 SER E O 1
ATOM 12082 N N . LEU E 2 39 ? 126.090 194.812 178.148 1.00 8.73 39 LEU E N 1
ATOM 12083 C CA . LEU E 2 39 ? 127.430 194.406 178.526 1.00 8.73 39 LEU E CA 1
ATOM 12084 C C . LEU E 2 39 ? 127.936 195.270 179.676 1.00 8.73 39 LEU E C 1
ATOM 12085 O O . LEU E 2 39 ? 127.465 196.388 179.895 1.00 8.73 39 LEU E O 1
ATOM 12090 N N . ALA E 2 40 ? 128.898 194.737 180.426 1.00 9.51 40 ALA E N 1
ATOM 12091 C CA . ALA E 2 40 ? 129.580 195.532 181.440 1.00 9.51 40 ALA E CA 1
ATOM 12092 C C . ALA E 2 40 ? 131.083 195.577 181.246 1.00 9.51 40 ALA E C 1
ATOM 12093 O O . ALA E 2 40 ? 131.690 196.636 181.421 1.00 9.51 40 ALA E O 1
ATOM 12095 N N . GLN E 2 41 ? 131.703 194.456 180.897 1.00 9.83 41 GLN E N 1
ATOM 12096 C CA . GLN E 2 41 ? 133.104 194.444 180.506 1.00 9.83 41 GLN E CA 1
ATOM 12097 C C . GLN E 2 41 ? 133.413 193.101 179.870 1.00 9.83 41 GLN E C 1
ATOM 12098 O O . GLN E 2 41 ? 132.731 192.103 180.113 1.00 9.83 41 GLN E O 1
ATOM 12104 N N . LEU E 2 42 ? 134.454 193.097 179.051 1.00 8.74 42 LEU E N 1
ATOM 12105 C CA . LEU E 2 42 ? 134.913 191.915 178.331 1.00 8.74 42 LEU E CA 1
ATOM 12106 C C . LEU E 2 42 ? 136.137 191.401 179.079 1.00 8.74 42 LEU E C 1
ATOM 12107 O O . LEU E 2 42 ? 137.269 191.788 178.788 1.00 8.74 42 LEU E O 1
ATOM 12112 N N . ILE E 2 43 ? 135.899 190.523 180.053 1.00 8.44 43 ILE E N 1
ATOM 12113 C CA . ILE E 2 43 ? 136.966 190.117 180.963 1.00 8.44 43 ILE E CA 1
ATOM 12114 C C . ILE E 2 43 ? 138.136 189.534 180.184 1.00 8.44 43 ILE E C 1
ATOM 12115 O O . ILE E 2 43 ? 139.256 190.055 180.238 1.00 8.44 43 ILE E O 1
ATOM 12120 N N . SER E 2 44 ? 137.905 188.446 179.451 1.00 9.81 44 SER E N 1
ATOM 12121 C CA . SER E 2 44 ? 139.044 187.774 178.837 1.00 9.81 44 SER E CA 1
ATOM 12122 C C . SER E 2 44 ? 138.648 187.072 177.550 1.00 9.81 44 SER E C 1
ATOM 12123 O O . SER E 2 44 ? 137.480 186.756 177.318 1.00 9.81 44 SER E O 1
ATOM 12126 N N . VAL E 2 45 ? 139.661 186.821 176.724 1.00 7.55 45 VAL E N 1
ATOM 12127 C CA . VAL E 2 45 ? 139.541 186.018 175.513 1.00 7.55 45 VAL E CA 1
ATOM 12128 C C . VAL E 2 45 ? 140.721 185.056 175.513 1.00 7.55 45 VAL E C 1
ATOM 12129 O O . VAL E 2 45 ? 141.836 185.426 175.130 1.00 7.55 45 VAL E O 1
ATOM 12133 N N . HIS E 2 46 ? 140.479 183.821 175.936 1.00 8.30 46 HIS E N 1
ATOM 12134 C CA . HIS E 2 46 ? 141.509 182.791 176.008 1.00 8.30 46 HIS E CA 1
ATOM 12135 C C . HIS E 2 46 ? 141.546 182.082 174.660 1.00 8.30 46 HIS E C 1
ATOM 12136 O O . HIS E 2 46 ? 140.665 181.278 174.340 1.00 8.30 46 HIS E O 1
ATOM 12143 N N . GLU E 2 47 ? 142.563 182.404 173.856 1.00 8.23 47 GLU E N 1
ATOM 12144 C CA . GLU E 2 47 ? 142.689 181.811 172.528 1.00 8.23 47 GLU E CA 1
ATOM 12145 C C . GLU E 2 47 ? 143.006 180.326 172.617 1.00 8.23 47 GLU E C 1
ATOM 12146 O O . GLU E 2 47 ? 142.322 179.496 172.007 1.00 8.23 47 GLU E O 1
ATOM 12152 N N . ARG E 2 48 ? 144.050 179.976 173.370 1.00 8.71 48 ARG E N 1
ATOM 12153 C CA . ARG E 2 48 ? 144.517 178.596 173.430 1.00 8.71 48 ARG E CA 1
ATOM 12154 C C . ARG E 2 48 ? 143.381 177.611 173.676 1.00 8.71 48 ARG E C 1
ATOM 12155 O O . ARG E 2 48 ? 143.481 176.441 173.288 1.00 8.71 48 ARG E O 1
ATOM 12163 N N . GLU E 2 49 ? 142.299 178.055 174.311 1.00 7.58 49 GLU E N 1
ATOM 12164 C CA . GLU E 2 49 ? 141.150 177.203 174.579 1.00 7.58 49 GLU E CA 1
ATOM 12165 C C . GLU E 2 49 ? 139.888 177.652 173.857 1.00 7.58 49 GLU E C 1
ATOM 12166 O O . GLU E 2 49 ? 138.854 176.988 173.982 1.00 7.58 49 GLU E O 1
ATOM 12172 N N . GLN E 2 50 ? 139.938 178.751 173.108 1.00 8.29 50 GLN E N 1
ATOM 12173 C CA . GLN E 2 50 ? 138.776 179.255 172.381 1.00 8.29 50 GLN E CA 1
ATOM 12174 C C . GLN E 2 50 ? 137.616 179.531 173.337 1.00 8.29 50 GLN E C 1
ATOM 12175 O O . GLN E 2 50 ? 136.563 178.896 173.279 1.00 8.29 50 GLN E O 1
ATOM 12181 N N . ILE E 2 51 ? 137.828 180.494 174.231 1.00 7.44 51 ILE E N 1
ATOM 12182 C CA . ILE E 2 51 ? 136.833 180.838 175.237 1.00 7.44 51 ILE E CA 1
ATOM 12183 C C . ILE E 2 51 ? 136.808 182.347 175.427 1.00 7.44 51 ILE E C 1
ATOM 12184 O O . ILE E 2 51 ? 137.811 183.033 175.220 1.00 7.44 51 ILE E O 1
ATOM 12189 N N . MET E 2 52 ? 135.647 182.863 175.821 1.00 8.84 52 MET E N 1
ATOM 12190 C CA . MET E 2 52 ? 135.479 184.283 176.094 1.00 8.84 52 MET E CA 1
ATOM 12191 C C . MET E 2 52 ? 134.677 184.463 177.370 1.00 8.84 52 MET E C 1
ATOM 12192 O O . MET E 2 52 ? 133.591 183.896 177.507 1.00 8.84 52 MET E O 1
ATOM 12197 N N . THR E 2 53 ? 135.200 185.270 178.284 1.00 8.31 53 THR E N 1
ATOM 12198 C CA . THR E 2 53 ? 134.590 185.510 179.584 1.00 8.31 53 THR E CA 1
ATOM 12199 C C . THR E 2 53 ? 134.114 186.954 179.649 1.00 8.31 53 THR E C 1
ATOM 12200 O O . THR E 2 53 ? 134.935 187.881 179.571 1.00 8.31 53 THR E O 1
ATOM 12204 N N . THR E 2 54 ? 132.796 187.135 179.794 1.00 8.37 54 THR E N 1
ATOM 12205 C CA . THR E 2 54 ? 132.177 188.454 179.882 1.00 8.37 54 THR E CA 1
ATOM 12206 C C . THR E 2 54 ? 131.266 188.555 181.097 1.00 8.37 54 THR E C 1
ATOM 12207 O O . THR E 2 54 ? 130.900 187.552 181.713 1.00 8.37 54 THR E O 1
ATOM 12211 N N . ASN E 2 55 ? 130.878 189.794 181.405 1.00 9.41 55 ASN E N 1
ATOM 12212 C CA . ASN E 2 55 ? 129.890 190.108 182.430 1.00 9.41 55 ASN E CA 1
ATOM 12213 C C . ASN E 2 55 ? 128.730 190.854 181.784 1.00 9.41 55 ASN E C 1
ATOM 12214 O O . ASN E 2 55 ? 128.936 191.826 181.045 1.00 9.41 55 ASN E O 1
ATOM 12219 N N . VAL E 2 56 ? 127.514 190.422 182.101 1.00 9.53 56 VAL E N 1
ATOM 12220 C CA . VAL E 2 56 ? 126.336 190.732 181.305 1.00 9.53 56 VAL E CA 1
ATOM 12221 C C . VAL E 2 56 ? 125.133 190.929 182.216 1.00 9.53 56 VAL E C 1
ATOM 12222 O O . VAL E 2 56 ? 124.997 190.248 183.238 1.00 9.53 56 VAL E O 1
ATOM 12226 N N . TRP E 2 57 ? 124.260 191.868 181.847 1.00 13.70 57 TRP E N 1
ATOM 12227 C CA . TRP E 2 57 ? 122.941 192.025 182.454 1.00 13.70 57 TRP E CA 1
ATOM 12228 C C . TRP E 2 57 ? 121.914 191.930 181.335 1.00 13.70 57 TRP E C 1
ATOM 12229 O O . TRP E 2 57 ? 121.815 192.840 180.508 1.00 13.70 57 TRP E O 1
ATOM 12240 N N . LEU E 2 58 ? 121.150 190.845 181.295 1.00 10.10 58 LEU E N 1
ATOM 12241 C CA . LEU E 2 58 ? 120.146 190.650 180.254 1.00 10.10 58 LEU E CA 1
ATOM 12242 C C . LEU E 2 58 ? 118.769 190.954 180.832 1.00 10.10 58 LEU E C 1
ATOM 12243 O O . LEU E 2 58 ? 118.295 190.255 181.732 1.00 10.10 58 LEU E O 1
ATOM 12248 N N . THR E 2 59 ? 118.138 192.005 180.318 1.00 10.87 59 THR E N 1
ATOM 12249 C CA . THR E 2 59 ? 116.822 192.427 180.769 1.00 10.87 59 THR E CA 1
ATOM 12250 C C . THR E 2 59 ? 115.762 191.687 179.971 1.00 10.87 59 THR E C 1
ATOM 12251 O O . THR E 2 59 ? 115.724 191.793 178.740 1.00 10.87 59 THR E O 1
ATOM 12255 N N . GLN E 2 60 ? 114.913 190.943 180.671 1.00 9.31 60 GLN E N 1
ATOM 12256 C CA . GLN E 2 60 ? 113.741 190.306 180.103 1.00 9.31 60 GLN E CA 1
ATOM 12257 C C . GLN E 2 60 ? 112.495 191.051 180.555 1.00 9.31 60 GLN E C 1
ATOM 12258 O O . GLN E 2 60 ? 112.454 191.628 181.645 1.00 9.31 60 GLN E O 1
ATOM 12264 N N . GLU E 2 61 ? 111.479 191.038 179.703 1.00 9.91 61 GLU E N 1
ATOM 12265 C CA . GLU E 2 61 ? 110.190 191.616 180.030 1.00 9.91 61 GLU E CA 1
ATOM 12266 C C . GLU E 2 61 ? 109.096 190.751 179.438 1.00 9.91 61 GLU E C 1
ATOM 12267 O O . GLU E 2 61 ? 109.239 190.225 178.328 1.00 9.91 61 GLU E O 1
ATOM 12273 N N . TRP E 2 62 ? 108.004 190.616 180.178 1.00 9.63 62 TRP E N 1
ATOM 12274 C CA . TRP E 2 62 ? 106.861 189.853 179.690 1.00 9.63 62 TRP E CA 1
ATOM 12275 C C . TRP E 2 62 ? 105.626 190.258 180.483 1.00 9.63 62 TRP E C 1
ATOM 12276 O O . TRP E 2 62 ? 105.635 191.255 181.211 1.00 9.63 62 TRP E O 1
ATOM 12287 N N . GLU E 2 63 ? 104.553 189.488 180.327 1.00 13.11 63 GLU E N 1
ATOM 12288 C CA . GLU E 2 63 ? 103.252 189.850 180.867 1.00 13.11 63 GLU E CA 1
ATOM 12289 C C . GLU E 2 63 ? 102.586 188.627 181.475 1.00 13.11 63 GLU E C 1
ATOM 12290 O O . GLU E 2 63 ? 102.614 187.541 180.891 1.00 13.11 63 GLU E O 1
ATOM 12296 N N . ASP E 2 64 ? 101.987 188.815 182.648 1.00 17.36 64 ASP E N 1
ATOM 12297 C CA . ASP E 2 64 ? 101.261 187.766 183.349 1.00 17.36 64 ASP E CA 1
ATOM 12298 C C . ASP E 2 64 ? 99.931 188.334 183.816 1.00 17.36 64 ASP E C 1
ATOM 12299 O O . ASP E 2 64 ? 99.887 189.429 184.384 1.00 17.36 64 ASP E O 1
ATOM 12304 N N . TYR E 2 65 ? 98.853 187.591 183.581 1.00 20.30 65 TYR E N 1
ATOM 12305 C CA . TYR E 2 65 ? 97.503 188.086 183.811 1.00 20.30 65 TYR E CA 1
ATOM 12306 C C . TYR E 2 65 ? 96.969 187.767 185.200 1.00 20.30 65 TYR E C 1
ATOM 12307 O O . TYR E 2 65 ? 95.863 188.204 185.533 1.00 20.30 65 TYR E O 1
ATOM 12316 N N . ARG E 2 66 ? 97.717 187.023 186.014 1.00 17.56 66 ARG E N 1
ATOM 12317 C CA . ARG E 2 66 ? 97.278 186.645 187.352 1.00 17.56 66 ARG E CA 1
ATOM 12318 C C . ARG E 2 66 ? 98.113 187.306 188.441 1.00 17.56 66 ARG E C 1
ATOM 12319 O O . ARG E 2 66 ? 98.068 186.878 189.598 1.00 17.56 66 ARG E O 1
ATOM 12327 N N . LEU E 2 67 ? 98.876 188.337 188.092 1.00 16.55 67 LEU E N 1
ATOM 12328 C CA . LEU E 2 67 ? 99.644 189.127 189.045 1.00 16.55 67 LEU E CA 1
ATOM 12329 C C . LEU E 2 67 ? 99.196 190.581 189.015 1.00 16.55 67 LEU E C 1
ATOM 12330 O O . LEU E 2 67 ? 100.010 191.505 189.057 1.00 16.55 67 LEU E O 1
ATOM 12335 N N . THR E 2 68 ? 97.888 190.797 188.934 1.00 18.53 68 THR E N 1
ATOM 12336 C CA . THR E 2 68 ? 97.306 192.127 188.896 1.00 18.53 68 THR E CA 1
ATOM 12337 C C . THR E 2 68 ? 96.470 192.366 190.145 1.00 18.53 68 THR E C 1
ATOM 12338 O O . THR E 2 68 ? 96.069 191.431 190.843 1.00 18.53 68 THR E O 1
ATOM 12342 N N . TRP E 2 69 ? 96.210 193.641 190.420 1.00 21.76 69 TRP E N 1
ATOM 12343 C CA . TRP E 2 69 ? 95.470 194.034 191.608 1.00 21.76 69 TRP E CA 1
ATOM 12344 C C . TRP E 2 69 ? 94.808 195.381 191.355 1.00 21.76 69 TRP E C 1
ATOM 12345 O O . TRP E 2 69 ? 94.949 195.977 190.284 1.00 21.76 69 TRP E O 1
ATOM 12356 N N . LYS E 2 70 ? 94.080 195.857 192.363 1.00 28.46 70 LYS E N 1
ATOM 12357 C CA . LYS E 2 70 ? 93.432 197.157 192.305 1.00 28.46 70 LYS E CA 1
ATOM 12358 C C . LYS E 2 70 ? 94.259 198.154 193.102 1.00 28.46 70 LYS E C 1
ATOM 12359 O O . LYS E 2 70 ? 94.316 198.045 194.336 1.00 28.46 70 LYS E O 1
ATOM 12365 N N . PRO E 2 71 ? 94.908 199.132 192.464 1.00 26.75 71 PRO E N 1
ATOM 12366 C CA . PRO E 2 71 ? 95.817 200.007 193.224 1.00 26.75 71 PRO E CA 1
ATOM 12367 C C . PRO E 2 71 ? 95.136 200.768 194.346 1.00 26.75 71 PRO E C 1
ATOM 12368 O O . PRO E 2 71 ? 95.698 200.876 195.443 1.00 26.75 71 PRO E O 1
ATOM 12372 N N . GLU E 2 72 ? 93.938 201.303 194.105 1.00 31.05 72 GLU E N 1
ATOM 12373 C CA . GLU E 2 72 ? 93.289 202.126 195.120 1.00 31.05 72 GLU E CA 1
ATOM 12374 C C . GLU E 2 72 ? 92.967 201.323 196.372 1.00 31.05 72 GLU E C 1
ATOM 12375 O O . GLU E 2 72 ? 92.994 201.868 197.481 1.00 31.05 72 GLU E O 1
ATOM 12381 N N . GLU E 2 73 ? 92.659 200.034 196.221 1.00 31.56 73 GLU E N 1
ATOM 12382 C CA . GLU E 2 73 ? 92.415 199.197 197.391 1.00 31.56 73 GLU E CA 1
ATOM 12383 C C . GLU E 2 73 ? 93.658 199.114 198.265 1.00 31.56 73 GLU E C 1
ATOM 12384 O O . GLU E 2 73 ? 93.592 199.315 199.483 1.00 31.56 73 GLU E O 1
ATOM 12390 N N . PHE E 2 74 ? 94.804 198.817 197.657 1.00 28.21 74 PHE E N 1
ATOM 12391 C CA . PHE E 2 74 ? 96.048 198.622 198.397 1.00 28.21 74 PHE E CA 1
ATOM 12392 C C . PHE E 2 74 ? 96.829 199.933 198.498 1.00 28.21 74 PHE E C 1
ATOM 12393 O O . PHE E 2 74 ? 98.001 200.035 198.137 1.00 28.21 74 PHE E O 1
ATOM 12401 N N . ASP E 2 75 ? 96.137 200.951 199.007 1.00 31.32 75 ASP E N 1
ATOM 12402 C CA . ASP E 2 75 ? 96.753 202.219 199.389 1.00 31.32 75 ASP E CA 1
ATOM 12403 C C . ASP E 2 75 ? 97.511 202.852 198.223 1.00 31.32 75 ASP E C 1
ATOM 12404 O O . ASP E 2 75 ? 98.519 203.536 198.417 1.00 31.32 75 ASP E O 1
ATOM 12409 N N . ASN E 2 76 ? 97.027 202.637 197.001 1.00 29.43 76 ASN E N 1
ATOM 12410 C CA . ASN E 2 76 ? 97.620 203.222 195.798 1.00 29.43 76 ASN E CA 1
ATOM 12411 C C . ASN E 2 76 ? 99.076 202.783 195.626 1.00 29.43 76 ASN E C 1
ATOM 12412 O O . ASN E 2 76 ? 100.011 203.582 195.705 1.00 29.43 76 ASN E O 1
ATOM 12417 N N . MET E 2 77 ? 99.252 201.486 195.393 1.00 25.43 77 MET E N 1
ATOM 12418 C CA . MET E 2 77 ? 100.561 200.902 195.119 1.00 25.43 77 MET E CA 1
ATOM 12419 C C . MET E 2 77 ? 100.585 200.436 193.669 1.00 25.43 77 MET E C 1
ATOM 12420 O O . MET E 2 77 ? 99.899 199.474 193.308 1.00 25.43 77 MET E O 1
ATOM 12425 N N . LYS E 2 78 ? 101.372 201.121 192.843 1.00 22.66 78 LYS E N 1
ATOM 12426 C CA . LYS E 2 78 ? 101.498 200.796 191.430 1.00 22.66 78 LYS E CA 1
ATOM 12427 C C . LYS E 2 78 ? 102.636 199.834 191.134 1.00 22.66 78 LYS E C 1
ATOM 12428 O O . LYS E 2 78 ? 102.780 199.409 189.983 1.00 22.66 78 LYS E O 1
ATOM 12434 N N . LYS E 2 79 ? 103.447 199.484 192.127 1.00 17.42 79 LYS E N 1
ATOM 12435 C CA . LYS E 2 79 ? 104.684 198.770 191.859 1.00 17.42 79 LYS E CA 1
ATOM 12436 C C . LYS E 2 79 ? 105.132 198.043 193.114 1.00 17.42 79 LYS E C 1
ATOM 12437 O O . LYS E 2 79 ? 104.974 198.556 194.224 1.00 17.42 79 LYS E O 1
ATOM 12443 N N . VAL E 2 80 ? 105.692 196.847 192.930 1.00 16.59 80 VAL E N 1
ATOM 12444 C CA . VAL E 2 80 ? 106.226 196.060 194.032 1.00 16.59 80 VAL E CA 1
ATOM 12445 C C . VAL E 2 80 ? 107.442 195.279 193.557 1.00 16.59 80 VAL E C 1
ATOM 12446 O O . VAL E 2 80 ? 107.678 195.106 192.360 1.00 16.59 80 VAL E O 1
ATOM 12450 N N . ARG E 2 81 ? 108.216 194.813 194.527 1.00 13.16 81 ARG E N 1
ATOM 12451 C CA . ARG E 2 81 ? 109.292 193.863 194.310 1.00 13.16 81 ARG E CA 1
ATOM 12452 C C . ARG E 2 81 ? 108.812 192.468 194.680 1.00 13.16 81 ARG E C 1
ATOM 12453 O O . ARG E 2 81 ? 107.904 192.295 195.496 1.00 13.16 81 ARG E O 1
ATOM 12461 N N . LEU E 2 82 ? 109.430 191.468 194.066 1.00 14.01 82 LEU E N 1
ATOM 12462 C CA . LEU E 2 82 ? 109.098 190.084 194.359 1.00 14.01 82 LEU E CA 1
ATOM 12463 C C . LEU E 2 82 ? 110.353 189.243 194.224 1.00 14.01 82 LEU E C 1
ATOM 12464 O O . LEU E 2 82 ? 111.329 189.668 193.597 1.00 14.01 82 LEU E O 1
ATOM 12469 N N . PRO E 2 83 ? 110.367 188.052 194.810 1.00 14.13 83 PRO E N 1
ATOM 12470 C CA . PRO E 2 83 ? 111.472 187.127 194.565 1.00 14.13 83 PRO E CA 1
ATOM 12471 C C . PRO E 2 83 ? 111.257 186.366 193.270 1.00 14.13 83 PRO E C 1
ATOM 12472 O O . PRO E 2 83 ? 110.131 186.014 192.912 1.00 14.13 83 PRO E O 1
ATOM 12476 N N . SER E 2 84 ? 112.353 186.101 192.572 1.00 10.98 84 SER E N 1
ATOM 12477 C CA . SER E 2 84 ? 112.287 185.491 191.255 1.00 10.98 84 SER E CA 1
ATOM 12478 C C . SER E 2 84 ? 112.416 183.977 191.293 1.00 10.98 84 SER E C 1
ATOM 12479 O O . SER E 2 84 ? 112.674 183.367 190.252 1.00 10.98 84 SER E O 1
ATOM 12482 N N . LYS E 2 85 ? 112.259 183.362 192.465 1.00 13.06 85 LYS E N 1
ATOM 12483 C CA . LYS E 2 85 ? 112.145 181.912 192.540 1.00 13.06 85 LYS E CA 1
ATOM 12484 C C . LYS E 2 85 ? 110.687 181.479 192.570 1.00 13.06 85 LYS E C 1
ATOM 12485 O O . LYS E 2 85 ? 110.335 180.427 192.027 1.00 13.06 85 LYS E O 1
ATOM 12491 N N . HIS E 2 86 ? 109.828 182.284 193.197 1.00 13.45 86 HIS E N 1
ATOM 12492 C CA . HIS E 2 86 ? 108.453 181.871 193.445 1.00 13.45 86 HIS E CA 1
ATOM 12493 C C . HIS E 2 86 ? 107.547 182.160 192.257 1.00 13.45 86 HIS E C 1
ATOM 12494 O O . HIS E 2 86 ? 106.620 181.390 191.980 1.00 13.45 86 HIS E O 1
ATOM 12501 N N . ILE E 2 87 ? 107.785 183.261 191.551 1.00 12.65 87 ILE E N 1
ATOM 12502 C CA . ILE E 2 87 ? 106.974 183.605 190.390 1.00 12.65 87 ILE E CA 1
ATOM 12503 C C . ILE E 2 87 ? 107.405 182.755 189.206 1.00 12.65 87 ILE E C 1
ATOM 12504 O O . ILE E 2 87 ? 108.462 182.117 189.233 1.00 12.65 87 ILE E O 1
ATOM 12509 N N . TRP E 2 88 ? 106.586 182.743 188.162 1.00 13.18 88 TRP E N 1
ATOM 12510 C CA . TRP E 2 88 ? 106.984 182.125 186.912 1.00 13.18 88 TRP E CA 1
ATOM 12511 C C . TRP E 2 88 ? 108.161 182.882 186.311 1.00 13.18 88 TRP E C 1
ATOM 12512 O O . TRP E 2 88 ? 108.436 184.033 186.657 1.00 13.18 88 TRP E O 1
ATOM 12523 N N . LEU E 2 89 ? 108.865 182.218 185.408 1.00 10.27 89 LEU E N 1
ATOM 12524 C CA . LEU E 2 89 ? 109.905 182.885 184.640 1.00 10.27 89 LEU E CA 1
ATOM 12525 C C . LEU E 2 89 ? 110.337 181.996 183.484 1.00 10.27 89 LEU E C 1
ATOM 12526 O O . LEU E 2 89 ? 110.433 180.773 183.644 1.00 10.27 89 LEU E O 1
ATOM 12531 N N . PRO E 2 90 ? 110.601 182.561 182.310 1.00 9.97 90 PRO E N 1
ATOM 12532 C CA . PRO E 2 90 ? 110.974 181.727 181.169 1.00 9.97 90 PRO E CA 1
ATOM 12533 C C . PRO E 2 90 ? 112.462 181.446 181.144 1.00 9.97 90 PRO E C 1
ATOM 12534 O O . PRO E 2 90 ? 113.281 182.366 181.227 1.00 9.97 90 PRO E O 1
ATOM 12538 N N . ASP E 2 91 ? 112.820 180.175 181.027 1.00 10.62 91 ASP E N 1
ATOM 12539 C CA . ASP E 2 91 ? 114.218 179.783 181.067 1.00 10.62 91 ASP E CA 1
ATOM 12540 C C . ASP E 2 91 ? 114.934 180.271 179.812 1.00 10.62 91 ASP E C 1
ATOM 12541 O O . ASP E 2 91 ? 114.468 180.040 178.693 1.00 10.62 91 ASP E O 1
ATOM 12546 N N . VAL E 2 92 ? 116.060 180.965 179.997 1.00 9.74 92 VAL E N 1
ATOM 12547 C CA . VAL E 2 92 ? 116.809 181.542 178.883 1.00 9.74 92 VAL E CA 1
ATOM 12548 C C . VAL E 2 92 ? 118.304 181.515 179.175 1.00 9.74 92 VAL E C 1
ATOM 12549 O O . VAL E 2 92 ? 118.770 182.154 180.125 1.00 9.74 92 VAL E O 1
ATOM 12553 N N . VAL E 2 93 ? 119.069 180.783 178.362 1.00 9.86 93 VAL E N 1
ATOM 12554 C CA . VAL E 2 93 ? 120.511 180.655 178.559 1.00 9.86 93 VAL E CA 1
ATOM 12555 C C . VAL E 2 93 ? 121.259 180.527 177.241 1.00 9.86 93 VAL E C 1
ATOM 12556 O O . VAL E 2 93 ? 120.661 180.533 176.160 1.00 9.86 93 VAL E O 1
ATOM 12560 N N . LEU E 2 94 ? 122.582 180.400 177.339 1.00 8.35 94 LEU E N 1
ATOM 12561 C CA . LEU E 2 94 ? 123.445 180.055 176.219 1.00 8.35 94 LEU E CA 1
ATOM 12562 C C . LEU E 2 94 ? 123.146 178.644 175.728 1.00 8.35 94 LEU E C 1
ATOM 12563 O O . LEU E 2 94 ? 122.329 177.936 176.323 1.00 8.35 94 LEU E O 1
ATOM 12568 N N . TYR E 2 95 ? 123.800 178.230 174.644 1.00 9.71 95 TYR E N 1
ATOM 12569 C CA . TYR E 2 95 ? 123.845 176.829 174.245 1.00 9.71 95 TYR E CA 1
ATOM 12570 C C . TYR E 2 95 ? 125.285 176.412 173.990 1.00 9.71 95 TYR E C 1
ATOM 12571 O O . TYR E 2 95 ? 125.642 175.241 174.158 1.00 9.71 95 TYR E O 1
ATOM 12580 N N . ASN E 2 96 ? 126.115 177.366 173.575 1.00 9.02 96 ASN E N 1
ATOM 12581 C CA . ASN E 2 96 ? 127.515 177.119 173.273 1.00 9.02 96 ASN E CA 1
ATOM 12582 C C . ASN E 2 96 ? 128.396 177.237 174.507 1.00 9.02 96 ASN E C 1
ATOM 12583 O O . ASN E 2 96 ? 129.587 177.542 174.386 1.00 9.02 96 ASN E O 1
ATOM 12588 N N . ASN E 2 97 ? 127.833 177.003 175.686 1.00 7.80 97 ASN E N 1
ATOM 12589 C CA . ASN E 2 97 ? 128.524 177.271 176.935 1.00 7.80 97 ASN E CA 1
ATOM 12590 C C . ASN E 2 97 ? 129.491 176.152 177.285 1.00 7.80 97 ASN E C 1
ATOM 12591 O O . ASN E 2 97 ? 129.115 174.977 177.311 1.00 7.80 97 ASN E O 1
ATOM 12596 N N . ALA E 2 98 ? 130.737 176.524 177.552 1.00 7.26 98 ALA E N 1
ATOM 12597 C CA . ALA E 2 98 ? 131.635 175.665 178.298 1.00 7.26 98 ALA E CA 1
ATOM 12598 C C . ALA E 2 98 ? 131.366 175.831 179.792 1.00 7.26 98 ALA E C 1
ATOM 12599 O O . ALA E 2 98 ? 130.661 176.745 180.224 1.00 7.26 98 ALA E O 1
ATOM 12601 N N . ASP E 2 99 ? 131.934 174.932 180.590 1.00 7.32 99 ASP E N 1
ATOM 12602 C CA . ASP E 2 99 ? 131.694 174.812 182.025 1.00 7.32 99 ASP E CA 1
ATOM 12603 C C . ASP E 2 99 ? 130.363 174.139 182.334 1.00 7.32 99 ASP E C 1
ATOM 12604 O O . ASP E 2 99 ? 130.098 173.854 183.508 1.00 7.32 99 ASP E O 1
ATOM 12609 N N . GLY E 2 100 ? 129.521 173.874 181.342 1.00 6.96 100 GLY E N 1
ATOM 12610 C CA . GLY E 2 100 ? 128.236 173.257 181.596 1.00 6.96 100 GLY E CA 1
ATOM 12611 C C . GLY E 2 100 ? 127.343 174.079 182.499 1.00 6.96 100 GLY E C 1
ATOM 12612 O O . GLY E 2 100 ? 126.323 173.578 182.979 1.00 6.96 100 GLY E O 1
ATOM 12613 N N . MET E 2 101 ? 127.711 175.337 182.741 1.00 9.65 101 MET E N 1
ATOM 12614 C CA . MET E 2 101 ? 126.919 176.236 183.574 1.00 9.65 101 MET E CA 1
ATOM 12615 C C . MET E 2 101 ? 126.105 177.155 182.673 1.00 9.65 101 MET E C 1
ATOM 12616 O O . MET E 2 101 ? 126.663 178.008 181.978 1.00 9.65 101 MET E O 1
ATOM 12621 N N . TYR E 2 102 ? 124.784 176.995 182.702 1.00 8.87 102 TYR E N 1
ATOM 12622 C CA . TYR E 2 102 ? 123.889 177.715 181.805 1.00 8.87 102 TYR E CA 1
ATOM 12623 C C . TYR E 2 102 ? 123.208 178.900 182.481 1.00 8.87 102 TYR E C 1
ATOM 12624 O O . TYR E 2 102 ? 123.351 180.042 182.035 1.00 8.87 102 TYR E O 1
ATOM 12633 N N . GLU E 2 103 ? 122.473 178.648 183.560 1.00 12.88 103 GLU E N 1
ATOM 12634 C CA . GLU E 2 103 ? 121.601 179.659 184.135 1.00 12.88 103 GLU E CA 1
ATOM 12635 C C . GLU E 2 103 ? 122.416 180.771 184.798 1.00 12.88 103 GLU E C 1
ATOM 12636 O O . GLU E 2 103 ? 123.646 180.720 184.893 1.00 12.88 103 GLU E O 1
ATOM 12642 N N . VAL E 2 104 ? 121.702 181.796 185.260 1.00 11.24 104 VAL E N 1
ATOM 12643 C CA . VAL E 2 104 ? 122.305 182.997 185.826 1.00 11.24 104 VAL E CA 1
ATOM 12644 C C . VAL E 2 104 ? 122.686 182.760 187.280 1.00 11.24 104 VAL E C 1
ATOM 12645 O O . VAL E 2 104 ? 122.305 181.749 187.879 1.00 11.24 104 VAL E O 1
ATOM 12649 N N . SER E 2 105 ? 123.433 183.699 187.859 1.00 12.26 105 SER E N 1
ATOM 12650 C CA . SER E 2 105 ? 124.024 183.511 189.180 1.00 12.26 105 SER E CA 1
ATOM 12651 C C . SER E 2 105 ? 123.140 184.019 190.320 1.00 12.26 105 SER E C 1
ATOM 12652 O O . SER E 2 105 ? 122.752 183.243 191.1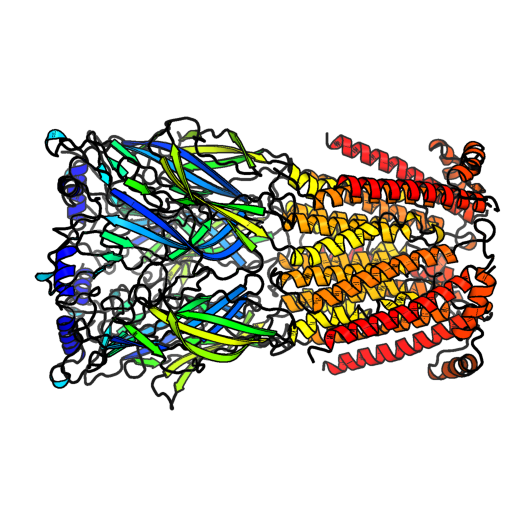99 1.00 12.26 105 SER E O 1
ATOM 12655 N N . PHE E 2 106 ? 122.814 185.313 190.326 1.00 10.99 106 PHE E N 1
ATOM 12656 C CA . PHE E 2 106 ? 122.235 185.914 191.523 1.00 10.99 106 PHE E CA 1
ATOM 12657 C C . PHE E 2 106 ? 120.753 185.617 191.707 1.00 10.99 106 PHE E C 1
ATOM 12658 O O . PHE E 2 106 ? 120.307 185.443 192.847 1.00 10.99 106 PHE E O 1
ATOM 12666 N N . TYR E 2 107 ? 119.973 185.558 190.630 1.00 10.65 107 TYR E N 1
ATOM 12667 C CA . TYR E 2 107 ? 118.521 185.408 190.728 1.00 10.65 107 TYR E CA 1
ATOM 12668 C C . TYR E 2 107 ? 117.913 186.580 191.506 1.00 10.65 107 TYR E C 1
ATOM 12669 O O . TYR E 2 107 ? 117.351 186.427 192.592 1.00 10.65 107 TYR E O 1
ATOM 12678 N N . SER E 2 108 ? 118.042 187.765 190.916 1.00 9.97 108 SER E N 1
ATOM 12679 C CA . SER E 2 108 ? 117.667 189.005 191.573 1.00 9.97 108 SER E CA 1
ATOM 12680 C C . SER E 2 108 ? 116.156 189.105 191.742 1.00 9.97 108 SER E C 1
ATOM 12681 O O . SER E 2 108 ? 115.387 188.260 191.282 1.00 9.97 108 SER E O 1
ATOM 12684 N N . ASN E 2 109 ? 115.738 190.173 192.418 1.00 10.46 109 ASN E N 1
ATOM 12685 C CA . ASN E 2 109 ? 114.327 190.474 192.574 1.00 10.46 109 ASN E CA 1
ATOM 12686 C C . ASN E 2 109 ? 113.701 190.790 191.218 1.00 10.46 109 ASN E C 1
ATOM 12687 O O . ASN E 2 109 ? 114.380 190.920 190.198 1.00 10.46 109 ASN E O 1
ATOM 12692 N N . ALA E 2 110 ? 112.378 190.921 191.224 1.00 10.82 110 ALA E N 1
ATOM 12693 C CA . ALA E 2 110 ? 111.605 191.187 190.022 1.00 10.82 110 ALA E CA 1
ATOM 12694 C C . ALA E 2 110 ? 110.608 192.295 190.306 1.00 10.82 110 ALA E C 1
ATOM 12695 O O . ALA E 2 110 ? 109.888 192.245 191.307 1.00 10.82 110 ALA E O 1
ATOM 12697 N N . VAL E 2 111 ? 110.575 193.287 189.433 1.00 11.66 111 VAL E N 1
ATOM 12698 C CA . VAL E 2 111 ? 109.597 194.360 189.525 1.00 11.66 111 VAL E CA 1
ATOM 12699 C C . VAL E 2 111 ? 108.249 193.850 189.042 1.00 11.66 111 VAL E C 1
ATOM 12700 O O . VAL E 2 111 ? 108.165 192.934 188.219 1.00 11.66 111 VAL E O 1
ATOM 12704 N N . VAL E 2 112 ? 107.179 194.443 189.561 1.00 14.37 112 VAL E N 1
ATOM 12705 C CA . VAL E 2 112 ? 105.832 194.100 189.122 1.00 14.37 112 VAL E CA 1
ATOM 12706 C C . VAL E 2 112 ? 104.955 195.338 189.208 1.00 14.37 112 VAL E C 1
ATOM 12707 O O . VAL E 2 112 ? 104.890 195.994 190.252 1.00 14.37 112 VAL E O 1
ATOM 12711 N N . SER E 2 113 ? 104.277 195.647 188.109 1.00 18.45 113 SER E N 1
ATOM 12712 C CA . SER E 2 113 ? 103.297 196.718 188.065 1.00 18.45 113 SER E CA 1
ATOM 12713 C C . SER E 2 113 ? 101.903 196.132 188.282 1.00 18.45 113 SER E C 1
ATOM 12714 O O . SER E 2 113 ? 101.747 194.955 188.618 1.00 18.45 113 SER E O 1
ATOM 12717 N N . TYR E 2 114 ? 100.870 196.951 188.094 1.00 20.67 114 TYR E N 1
ATOM 12718 C CA . TYR E 2 114 ? 99.497 196.504 188.291 1.00 20.67 114 TYR E CA 1
ATOM 12719 C C . TYR E 2 114 ? 98.830 196.021 187.011 1.00 20.67 114 TYR E C 1
ATOM 12720 O O . TYR E 2 114 ? 97.813 195.322 187.087 1.00 20.67 114 TYR E O 1
ATOM 12729 N N . ASP E 2 115 ? 99.368 196.379 185.843 1.00 18.50 115 ASP E N 1
ATOM 12730 C CA . ASP E 2 115 ? 98.889 195.814 184.587 1.00 18.50 115 ASP E CA 1
ATOM 12731 C C . ASP E 2 115 ? 99.337 194.375 184.375 1.00 18.50 115 ASP E C 1
ATOM 12732 O O . ASP E 2 115 ? 98.852 193.726 183.443 1.00 18.50 115 ASP E O 1
ATOM 12737 N N . GLY E 2 116 ? 100.239 193.862 185.207 1.00 17.25 116 GLY E N 1
ATOM 12738 C CA . GLY E 2 116 ? 100.707 192.500 185.088 1.00 17.25 116 GLY E CA 1
ATOM 12739 C C . GLY E 2 116 ? 102.067 192.361 184.445 1.00 17.25 116 GLY E C 1
ATOM 12740 O O . GLY E 2 116 ? 102.620 191.254 184.434 1.00 17.25 116 GLY E O 1
ATOM 12741 N N . SER E 2 117 ? 102.618 193.444 183.909 1.00 14.01 117 SER E N 1
ATOM 12742 C CA . SER E 2 117 ? 103.918 193.377 183.267 1.00 14.01 117 SER E CA 1
ATOM 12743 C C . SER E 2 117 ? 104.985 192.966 184.272 1.00 14.01 117 SER E C 1
ATOM 12744 O O . SER E 2 117 ? 104.794 193.027 185.488 1.00 14.01 117 SER E O 1
ATOM 12747 N N . ILE E 2 118 ? 106.123 192.531 183.743 1.00 10.48 118 ILE E N 1
ATOM 12748 C CA . ILE E 2 118 ? 107.249 192.106 184.561 1.00 10.48 118 ILE E CA 1
ATOM 12749 C C . ILE E 2 118 ? 108.528 192.456 183.824 1.00 10.48 118 ILE E C 1
ATOM 12750 O O . ILE E 2 118 ? 108.633 192.262 182.608 1.00 10.48 118 ILE E O 1
ATOM 12755 N N . PHE E 2 119 ? 109.508 192.935 184.592 1.00 9.49 119 PHE E N 1
ATOM 12756 C CA . PHE E 2 119 ? 110.769 193.472 184.084 1.00 9.49 119 PHE E CA 1
ATOM 12757 C C . PHE E 2 119 ? 111.871 192.965 185.009 1.00 9.49 119 PHE E C 1
ATOM 12758 O O . PHE E 2 119 ? 112.007 193.443 186.137 1.00 9.49 119 PHE E O 1
ATOM 12766 N N . TRP E 2 120 ? 112.653 192.004 184.526 1.00 9.17 120 TRP E N 1
ATOM 12767 C CA . TRP E 2 120 ? 113.589 191.250 185.350 1.00 9.17 120 TRP E CA 1
ATOM 12768 C C . TRP E 2 120 ? 114.941 191.226 184.660 1.00 9.17 120 TRP E C 1
ATOM 12769 O O . TRP E 2 120 ? 115.050 190.742 183.532 1.00 9.17 120 TRP E O 1
ATOM 12780 N N . LEU E 2 121 ? 115.965 191.753 185.320 1.00 13.70 121 LEU E N 1
ATOM 12781 C CA . LEU E 2 121 ? 117.332 191.672 184.807 1.00 13.70 121 LEU E CA 1
ATOM 12782 C C . LEU E 2 121 ? 118.262 191.183 185.906 1.00 13.70 121 LEU E C 1
ATOM 12783 O O . LEU E 2 121 ? 118.517 191.927 186.875 1.00 13.70 121 LEU E O 1
ATOM 12788 N N . PRO E 2 122 ? 118.743 189.948 185.829 1.00 9.63 122 PRO E N 1
ATOM 12789 C CA . PRO E 2 122 ? 119.790 189.506 186.726 1.00 9.63 122 PRO E CA 1
ATOM 12790 C C . PRO E 2 122 ? 121.154 189.678 186.088 1.00 9.63 122 PRO E C 1
ATOM 12791 O O . PRO E 2 122 ? 121.258 189.873 184.868 1.00 9.63 122 PRO E O 1
ATOM 12795 N N . PRO E 2 123 ? 122.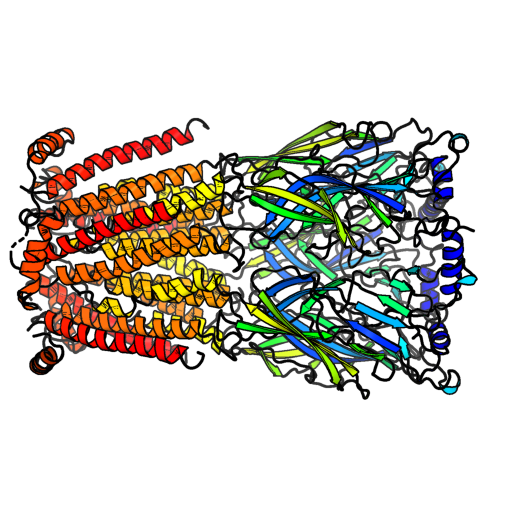218 189.606 186.870 1.00 9.38 123 PRO E N 1
ATOM 12796 C CA . PRO E 2 123 ? 123.561 189.667 186.293 1.00 9.38 123 PRO E CA 1
ATOM 12797 C C . PRO E 2 123 ? 124.070 188.292 185.909 1.00 9.38 123 PRO E C 1
ATOM 12798 O O . PRO E 2 123 ? 123.397 187.287 186.149 1.00 9.38 123 PRO E O 1
ATOM 12802 N N . ALA E 2 124 ? 125.252 188.234 185.310 1.00 8.37 124 ALA E N 1
ATOM 12803 C CA . ALA E 2 124 ? 125.826 186.948 184.957 1.00 8.37 124 ALA E CA 1
ATOM 12804 C C . ALA E 2 124 ? 127.251 187.144 184.477 1.00 8.37 124 ALA E C 1
ATOM 12805 O O . ALA E 2 124 ? 127.598 188.201 183.946 1.00 8.37 124 ALA E O 1
ATOM 12807 N N . ILE E 2 125 ? 128.070 186.117 184.680 1.00 9.01 125 ILE E N 1
ATOM 12808 C CA . ILE E 2 125 ? 129.345 185.974 183.994 1.00 9.01 125 ILE E CA 1
ATOM 12809 C C . ILE E 2 125 ? 129.220 184.775 183.072 1.00 9.01 125 ILE E C 1
ATOM 12810 O O . ILE E 2 125 ? 128.830 183.686 183.507 1.00 9.01 125 ILE E O 1
ATOM 12815 N N . TYR E 2 126 ? 129.531 184.979 181.801 1.00 8.01 126 TYR E N 1
ATOM 12816 C CA . TYR E 2 126 ? 129.311 183.968 180.784 1.00 8.01 126 TYR E CA 1
ATOM 12817 C C . TYR E 2 126 ? 130.623 183.606 180.111 1.00 8.01 126 TYR E C 1
ATOM 12818 O O . TYR E 2 126 ? 131.427 184.485 179.766 1.00 8.01 126 TYR E O 1
ATOM 12827 N N . LYS E 2 127 ? 130.826 182.301 179.950 1.00 7.28 127 LYS E N 1
ATOM 12828 C CA . LYS E 2 127 ? 131.992 181.718 179.298 1.00 7.28 127 LYS E CA 1
ATOM 12829 C C . LYS E 2 127 ? 131.531 181.139 177.965 1.00 7.28 127 LYS E C 1
ATOM 12830 O O . LYS E 2 127 ? 131.209 179.955 177.861 1.00 7.28 127 LYS E O 1
ATOM 12836 N N . SER E 2 128 ? 131.513 181.984 176.945 1.00 8.06 128 SER E N 1
ATOM 12837 C CA . SER E 2 128 ? 131.120 181.556 175.618 1.00 8.06 128 SER E CA 1
ATOM 12838 C C . SER E 2 128 ? 132.294 180.904 174.900 1.00 8.06 128 SER E C 1
ATOM 12839 O O . SER E 2 128 ? 133.452 181.025 175.306 1.00 8.06 128 SER E O 1
ATOM 12842 N N . ALA E 2 129 ? 131.977 180.206 173.816 1.00 8.38 129 ALA E N 1
ATOM 12843 C CA . ALA E 2 129 ? 132.963 179.494 173.009 1.00 8.38 129 ALA E CA 1
ATOM 12844 C C . ALA E 2 129 ? 132.890 180.042 171.591 1.00 8.38 129 ALA E C 1
ATOM 12845 O O . ALA E 2 129 ? 131.986 179.688 170.828 1.00 8.38 129 ALA E O 1
ATOM 12847 N N . CYS E 2 130 ? 133.838 180.902 171.239 1.00 9.16 130 CYS E N 1
ATOM 12848 C CA . CYS E 2 130 ? 133.916 181.483 169.910 1.00 9.16 130 CYS E CA 1
ATOM 12849 C C . CYS E 2 130 ? 135.183 181.009 169.219 1.00 9.16 130 CYS E C 1
ATOM 12850 O O . CYS E 2 130 ? 136.260 180.987 169.822 1.00 9.16 130 CYS E O 1
ATOM 12853 N N . LYS E 2 131 ? 135.046 180.638 167.950 1.00 7.43 131 LYS E N 1
ATOM 12854 C CA . LYS E 2 131 ? 136.163 180.100 167.194 1.00 7.43 131 LYS E CA 1
ATOM 12855 C C . LYS E 2 131 ? 137.050 181.227 166.689 1.00 7.43 131 LYS E C 1
ATOM 12856 O O . LYS E 2 131 ? 136.566 182.250 166.197 1.00 7.43 131 LYS E O 1
ATOM 12862 N N . ILE E 2 132 ? 138.356 181.026 166.809 1.00 7.74 132 ILE E N 1
ATOM 12863 C CA . ILE E 2 132 ? 139.347 182.062 166.557 1.00 7.74 132 ILE E CA 1
ATOM 12864 C C . ILE E 2 132 ? 139.851 181.908 165.131 1.00 7.74 132 ILE E C 1
ATOM 12865 O O . ILE E 2 132 ? 140.399 180.861 164.767 1.00 7.74 132 ILE E O 1
ATOM 12870 N N . GLU E 2 133 ? 139.668 182.950 164.323 1.00 6.85 133 GLU E N 1
ATOM 12871 C CA . GLU E 2 133 ? 140.204 182.984 162.963 1.00 6.85 133 GLU E CA 1
ATOM 12872 C C . GLU E 2 133 ? 141.573 183.648 163.036 1.00 6.85 133 GLU E C 1
ATOM 12873 O O . GLU E 2 133 ? 141.684 184.869 163.162 1.00 6.85 133 GLU E O 1
ATOM 12879 N N . VAL E 2 134 ? 142.624 182.835 162.972 1.00 7.87 134 VAL E N 1
ATOM 12880 C CA . VAL E 2 134 ? 143.975 183.308 163.243 1.00 7.87 134 VAL E CA 1
ATOM 12881 C C . VAL E 2 134 ? 144.838 183.208 161.993 1.00 7.87 134 VAL E C 1
ATOM 12882 O O . VAL E 2 134 ? 145.473 182.179 161.740 1.00 7.87 134 VAL E O 1
ATOM 12886 N N . LYS E 2 135 ? 144.866 184.268 161.209 1.00 9.02 135 LYS E N 1
ATOM 12887 C CA . LYS E 2 135 ? 145.784 184.370 160.083 1.00 9.02 135 LYS E CA 1
ATOM 12888 C C . LYS E 2 135 ? 146.600 185.651 160.106 1.00 9.02 135 LYS E C 1
ATOM 12889 O O . LYS E 2 135 ? 147.797 185.615 159.813 1.00 9.02 135 LYS E O 1
ATOM 12895 N N . HIS E 2 136 ? 145.986 186.778 160.449 1.00 8.58 136 HIS E N 1
ATOM 12896 C CA . HIS E 2 136 ? 146.687 188.057 160.542 1.00 8.58 136 HIS E CA 1
ATOM 12897 C C . HIS E 2 136 ? 147.039 188.365 161.995 1.00 8.58 136 HIS E C 1
ATOM 12898 O O . HIS E 2 136 ? 146.561 189.322 162.597 1.00 8.58 136 HIS E O 1
ATOM 12905 N N . PHE E 2 137 ? 147.892 187.530 162.551 1.00 8.28 137 PHE E N 1
ATOM 12906 C CA . PHE E 2 137 ? 148.297 187.679 163.942 1.00 8.28 137 PHE E CA 1
ATOM 12907 C C . PHE E 2 137 ? 149.439 188.684 164.041 1.00 8.28 137 PHE E C 1
ATOM 12908 O O . PHE E 2 137 ? 150.417 188.570 163.296 1.00 8.28 137 PHE E O 1
ATOM 12916 N N . PRO E 2 138 ? 149.363 189.677 164.944 1.00 8.20 138 PRO E N 1
ATOM 12917 C CA . PRO E 2 138 ? 148.300 190.007 165.899 1.00 8.20 138 PRO E CA 1
ATOM 12918 C C . PRO E 2 138 ? 147.198 190.918 165.356 1.00 8.20 138 PRO E C 1
ATOM 12919 O O . PRO E 2 138 ? 146.176 191.084 166.018 1.00 8.20 138 PRO E O 1
ATOM 12923 N N . PHE E 2 139 ? 147.400 191.502 164.176 1.00 7.99 139 PHE E N 1
ATOM 12924 C CA . PHE E 2 139 ? 146.417 192.422 163.619 1.00 7.99 139 PHE E CA 1
ATOM 12925 C C . PHE E 2 139 ? 145.192 191.660 163.135 1.00 7.99 139 PHE E C 1
ATOM 12926 O O . PHE E 2 139 ? 144.955 191.564 161.927 1.00 7.99 139 PHE E O 1
ATOM 12934 N N . ASP E 2 140 ? 144.408 191.120 164.063 1.00 7.73 140 ASP E N 1
ATOM 12935 C CA . ASP E 2 140 ? 143.293 190.249 163.732 1.00 7.73 140 ASP E CA 1
ATOM 12936 C C . ASP E 2 140 ? 141.989 190.833 164.252 1.00 7.73 140 ASP E C 1
ATOM 12937 O O . ASP E 2 140 ? 141.967 191.563 165.247 1.00 7.73 140 ASP E O 1
ATOM 12942 N N . GLN E 2 141 ? 140.903 190.502 163.561 1.00 7.06 141 GLN E N 1
ATOM 12943 C CA . GLN E 2 141 ? 139.554 190.910 163.942 1.00 7.06 141 GLN E CA 1
ATOM 12944 C C . GLN E 2 141 ? 138.771 189.650 164.286 1.00 7.06 141 GLN E C 1
ATOM 12945 O O . GLN E 2 141 ? 138.277 188.952 163.395 1.00 7.06 141 GLN E O 1
ATOM 12951 N N . GLN E 2 142 ? 138.649 189.371 165.577 1.00 7.46 142 GLN E N 1
ATOM 12952 C CA . GLN E 2 142 ? 137.936 188.189 166.022 1.00 7.46 142 GLN E CA 1
ATOM 12953 C C . GLN E 2 142 ? 136.436 188.458 166.065 1.00 7.46 142 GLN E C 1
ATOM 12954 O O . GLN E 2 142 ? 135.971 189.601 166.026 1.00 7.46 142 GLN E O 1
ATOM 12960 N N . ASN E 2 143 ? 135.677 187.372 166.184 1.00 9.64 143 ASN E N 1
ATOM 12961 C CA . ASN E 2 143 ? 134.230 187.421 166.008 1.00 9.64 143 ASN E CA 1
ATOM 12962 C C . ASN E 2 143 ? 133.620 186.372 166.929 1.00 9.64 143 ASN E C 1
ATOM 12963 O O . ASN E 2 143 ? 133.627 185.182 166.601 1.00 9.64 143 ASN E O 1
ATOM 12968 N N . CYS E 2 144 ? 133.092 186.812 168.065 1.00 9.87 144 CYS E N 1
ATOM 12969 C CA . CYS E 2 144 ? 132.599 185.898 169.083 1.00 9.87 144 CYS E CA 1
ATOM 12970 C C . CYS E 2 144 ? 131.082 185.967 169.161 1.00 9.87 144 CYS E C 1
ATOM 12971 O O . CYS E 2 144 ? 130.500 187.054 169.252 1.00 9.87 144 CYS E O 1
ATOM 12974 N N . THR E 2 145 ? 130.455 184.799 169.134 1.00 9.95 145 THR E N 1
ATOM 12975 C CA . THR E 2 145 ? 129.013 184.658 169.054 1.00 9.95 145 THR E CA 1
ATOM 12976 C C . THR E 2 145 ? 128.437 184.333 170.425 1.00 9.95 145 THR E C 1
ATOM 12977 O O . THR E 2 145 ? 129.112 183.764 171.285 1.00 9.95 145 THR E O 1
ATOM 12981 N N . MET E 2 146 ? 127.178 184.710 170.625 1.00 9.12 146 MET E N 1
ATOM 12982 C CA . MET E 2 146 ? 126.466 184.410 171.859 1.00 9.12 146 MET E CA 1
ATOM 12983 C C . MET E 2 146 ? 125.024 184.078 171.524 1.00 9.12 146 MET E C 1
ATOM 12984 O O . MET E 2 146 ? 124.298 184.914 170.977 1.00 9.12 146 MET E O 1
ATOM 12989 N N . LYS E 2 147 ? 124.616 182.861 171.851 1.00 9.09 147 LYS E N 1
ATOM 12990 C CA . LYS E 2 147 ? 123.261 182.392 171.636 1.00 9.09 147 LYS E CA 1
ATOM 12991 C C . LYS E 2 147 ? 122.366 182.741 172.817 1.00 9.09 147 LYS E C 1
ATOM 12992 O O . LYS E 2 147 ? 122.827 183.088 173.905 1.00 9.09 147 LYS E O 1
ATOM 12998 N N . PHE E 2 148 ? 121.062 182.648 172.581 1.00 8.65 148 PHE E N 1
ATOM 12999 C CA . PHE E 2 148 ? 120.070 182.799 173.641 1.00 8.65 148 PHE E CA 1
ATOM 13000 C C . PHE E 2 148 ? 118.792 182.126 173.180 1.00 8.65 148 PHE E C 1
ATOM 13001 O O . PHE E 2 148 ? 118.239 182.495 172.136 1.00 8.65 148 PHE E O 1
ATOM 13009 N N . ARG E 2 149 ? 118.344 181.134 173.944 1.00 11.20 149 ARG E N 1
ATOM 13010 C CA . ARG E 2 149 ? 117.119 180.405 173.668 1.00 11.20 149 ARG E CA 1
ATOM 13011 C C . ARG E 2 149 ? 116.788 179.550 174.879 1.00 11.20 149 ARG E C 1
ATOM 13012 O O . ARG E 2 149 ? 117.683 179.089 175.590 1.00 11.20 149 ARG E O 1
ATOM 13020 N N . SER E 2 150 ? 115.494 179.341 175.101 1.00 11.49 150 SER E N 1
ATOM 13021 C CA . SER E 2 150 ? 115.054 178.497 176.196 1.00 11.49 150 SER E CA 1
ATOM 13022 C C . SER E 2 150 ? 115.368 177.036 175.903 1.00 11.49 150 SER E C 1
ATOM 13023 O O . SER E 2 150 ? 115.605 176.640 174.759 1.00 11.49 150 SER E O 1
ATOM 13026 N N . TRP E 2 151 ? 115.361 176.226 176.960 1.00 11.13 151 TRP E N 1
ATOM 13027 C CA . TRP E 2 151 ? 115.612 174.797 176.835 1.00 11.13 151 TRP E CA 1
ATOM 13028 C C . TRP E 2 151 ? 114.589 173.991 177.625 1.00 11.13 151 TRP E C 1
ATOM 13029 O O . TRP E 2 151 ? 114.887 172.895 178.104 1.00 11.13 151 TRP E O 1
ATOM 13040 N N . THR E 2 152 ? 113.379 174.530 177.772 1.00 12.74 152 THR E N 1
ATOM 13041 C CA . THR E 2 152 ? 112.246 173.760 178.269 1.00 12.74 152 THR E CA 1
ATOM 13042 C C . THR E 2 152 ? 111.032 173.946 177.368 1.00 12.74 152 THR E C 1
ATOM 13043 O O . THR E 2 152 ? 110.216 173.031 177.221 1.00 12.74 152 THR E O 1
ATOM 13047 N N . TYR E 2 153 ? 110.908 175.122 176.760 1.00 14.29 153 TYR E N 1
ATOM 13048 C CA . TYR E 2 153 ? 109.764 175.482 175.936 1.00 14.29 153 TYR E CA 1
ATOM 13049 C C . TYR E 2 153 ? 110.167 175.561 174.469 1.00 14.29 153 TYR E C 1
ATOM 13050 O O . TYR E 2 153 ? 111.339 175.429 174.109 1.00 14.29 153 TYR E O 1
ATOM 13059 N N . ASP E 2 154 ? 109.165 175.781 173.619 1.00 18.03 154 ASP E N 1
ATOM 13060 C CA . ASP E 2 154 ? 109.383 175.901 172.183 1.00 18.03 154 ASP E CA 1
ATOM 13061 C C . ASP E 2 154 ? 108.632 177.102 171.623 1.00 18.03 154 ASP E C 1
ATOM 13062 O O . ASP E 2 154 ? 108.102 177.918 172.382 1.00 18.03 154 ASP E O 1
ATOM 13067 N N . ARG E 2 155 ? 108.579 177.220 170.294 1.00 19.23 155 ARG E N 1
ATOM 13068 C CA . ARG E 2 155 ? 107.980 178.396 169.675 1.00 19.23 155 ARG E CA 1
ATOM 13069 C C . ARG E 2 155 ? 106.463 178.410 169.783 1.00 19.23 155 ARG E C 1
ATOM 13070 O O . ARG E 2 155 ? 105.859 179.482 169.673 1.00 19.23 155 ARG E O 1
ATOM 13078 N N . THR E 2 156 ? 105.831 177.258 169.987 1.00 17.56 156 THR E N 1
ATOM 13079 C CA . THR E 2 156 ? 104.381 177.198 170.113 1.00 17.56 156 THR E CA 1
ATOM 13080 C C . THR E 2 156 ? 103.900 177.506 171.523 1.00 17.56 156 THR E C 1
ATOM 13081 O O . THR E 2 156 ? 102.712 177.327 171.809 1.00 17.56 156 THR E O 1
ATOM 13085 N N . GLU E 2 157 ? 104.789 177.962 172.404 1.00 16.49 157 GLU E N 1
ATOM 13086 C CA . GLU E 2 157 ? 104.409 178.389 173.743 1.00 16.49 157 GLU E CA 1
ATOM 13087 C C . GLU E 2 157 ? 105.025 179.714 174.161 1.00 16.49 157 GLU E C 1
ATOM 13088 O O . GLU E 2 157 ? 104.475 180.366 175.057 1.00 16.49 157 GLU E O 1
ATOM 13094 N N . ILE E 2 158 ? 106.136 180.136 173.555 1.00 14.84 158 ILE E N 1
ATOM 13095 C CA . ILE E 2 158 ? 106.687 181.470 173.751 1.00 14.84 158 ILE E CA 1
ATOM 13096 C C . ILE E 2 158 ? 107.287 181.942 172.436 1.00 14.84 158 ILE E C 1
ATOM 13097 O O . ILE E 2 158 ? 107.573 181.152 171.535 1.00 14.84 158 ILE E O 1
ATOM 13102 N N . ASP E 2 159 ? 107.481 183.255 172.339 1.00 13.30 159 ASP E N 1
ATOM 13103 C CA . ASP E 2 159 ? 108.074 183.874 171.158 1.00 13.30 159 ASP E CA 1
ATOM 13104 C C . ASP E 2 159 ? 108.992 184.990 171.628 1.00 13.30 159 ASP E C 1
ATOM 13105 O O . ASP E 2 159 ? 108.521 186.002 172.156 1.00 13.30 159 ASP E O 1
ATOM 13110 N N . LEU E 2 160 ? 110.293 184.809 171.437 1.00 11.28 160 LEU E N 1
ATOM 13111 C CA . LEU E 2 160 ? 111.263 185.802 171.863 1.00 11.28 160 LEU E CA 1
ATOM 13112 C C . LEU E 2 160 ? 111.313 186.956 170.872 1.00 11.28 160 LEU E C 1
ATOM 13113 O O . LEU E 2 160 ? 110.976 186.809 169.694 1.00 11.28 160 LEU E O 1
ATOM 13118 N N . VAL E 2 161 ? 111.739 188.116 171.365 1.00 12.63 161 VAL E N 1
ATOM 13119 C CA . VAL E 2 161 ? 111.746 189.340 170.577 1.00 12.63 161 VAL E CA 1
ATOM 13120 C C . VAL E 2 161 ? 112.896 190.214 171.050 1.00 12.63 161 VAL E C 1
ATOM 13121 O O . VAL E 2 161 ? 113.320 190.143 172.205 1.00 12.63 161 VAL E O 1
ATOM 13125 N N . LEU E 2 162 ? 113.400 191.044 170.144 1.00 10.85 162 LEU E N 1
ATOM 13126 C CA . LEU E 2 162 ? 114.414 192.034 170.463 1.00 10.85 162 LEU E CA 1
ATOM 13127 C C . LEU E 2 162 ? 113.766 193.393 170.689 1.00 10.85 162 LEU E C 1
ATOM 13128 O O . LEU E 2 162 ? 112.698 193.691 170.150 1.00 10.85 162 LEU E O 1
ATOM 13133 N N . LYS E 2 163 ? 114.428 194.219 171.496 1.00 12.97 163 LYS E N 1
ATOM 13134 C CA . LYS E 2 163 ? 113.999 195.589 171.736 1.00 12.97 163 LYS E CA 1
ATOM 13135 C C . LYS E 2 163 ? 114.884 196.610 171.044 1.00 12.97 163 LYS E C 1
ATOM 13136 O O . LYS E 2 163 ? 114.378 197.620 170.546 1.00 12.97 163 LYS E O 1
ATOM 13142 N N . SER E 2 164 ? 116.190 196.364 171.008 1.00 13.05 164 SER E N 1
ATOM 13143 C CA . SER E 2 164 ? 117.132 197.206 170.287 1.00 13.05 164 SER E CA 1
ATOM 13144 C C . SER E 2 164 ? 118.088 196.295 169.536 1.00 13.05 164 SER E C 1
ATOM 13145 O O . SER E 2 164 ? 118.601 195.328 170.109 1.00 13.05 164 SER E O 1
ATOM 13148 N N . GLU E 2 165 ? 118.330 196.597 168.258 1.00 9.27 165 GLU E N 1
ATOM 13149 C CA . GLU E 2 165 ? 119.135 195.692 167.448 1.00 9.27 165 GLU E CA 1
ATOM 13150 C C . GLU E 2 165 ? 120.579 195.635 167.913 1.00 9.27 165 GLU E C 1
ATOM 13151 O O . GLU E 2 165 ? 121.333 194.781 167.435 1.00 9.27 165 GLU E O 1
ATOM 13157 N N . VAL E 2 166 ? 120.979 196.526 168.812 1.00 9.85 166 VAL E N 1
ATOM 13158 C CA . VAL E 2 166 ? 122.358 196.653 169.257 1.00 9.85 166 VAL E CA 1
ATOM 13159 C C . VAL E 2 166 ? 122.408 196.434 170.762 1.00 9.85 166 VAL E C 1
ATOM 13160 O O . VAL E 2 166 ? 121.482 196.812 171.487 1.00 9.85 166 VAL E O 1
ATOM 13164 N N . ALA E 2 167 ? 123.490 195.816 171.227 1.00 9.53 167 ALA E N 1
ATOM 13165 C CA . ALA E 2 167 ? 123.696 195.591 172.650 1.00 9.53 167 ALA E CA 1
ATOM 13166 C C . ALA E 2 167 ? 124.192 196.876 173.302 1.00 9.53 167 ALA E C 1
ATOM 13167 O O . ALA E 2 167 ? 125.196 197.449 172.868 1.00 9.53 167 ALA E O 1
ATOM 13169 N N . SER E 2 168 ? 123.495 197.325 174.342 1.00 11.05 168 SER E N 1
ATOM 13170 C CA . SER E 2 168 ? 123.859 198.567 175.007 1.00 11.05 168 SER E CA 1
ATOM 13171 C C . SER E 2 168 ? 125.289 198.497 175.537 1.00 11.05 168 SER E C 1
ATOM 13172 O O . SER E 2 168 ? 125.842 197.420 175.772 1.00 11.05 168 SER E O 1
ATOM 13175 N N . LEU E 2 169 ? 125.950 199.659 175.589 1.00 9.20 169 LEU E N 1
ATOM 13176 C CA . LEU E 2 169 ? 127.352 199.745 176.088 1.00 9.20 169 LEU E CA 1
ATOM 13177 C C . LEU E 2 169 ? 127.501 200.917 177.067 1.00 9.20 169 LEU E C 1
ATOM 13178 O O . LEU E 2 169 ? 128.649 201.331 177.312 1.00 9.20 169 LEU E O 1
ATOM 13183 N N . ASP E 2 170 ? 126.391 201.403 177.630 1.00 10.04 170 ASP E N 1
ATOM 13184 C CA . ASP E 2 170 ? 126.414 202.590 178.530 1.00 10.04 170 ASP E CA 1
ATOM 13185 C C . ASP E 2 170 ? 127.247 202.350 179.799 1.00 10.04 170 ASP E C 1
ATOM 13186 O O . ASP E 2 170 ? 127.903 203.311 180.248 1.00 10.04 170 ASP E O 1
ATOM 13191 N N . ASP E 2 171 ? 127.176 201.152 180.388 1.00 9.79 171 ASP E N 1
ATOM 13192 C CA . ASP E 2 171 ? 127.910 200.864 181.652 1.00 9.79 171 ASP E CA 1
ATOM 13193 C C . ASP E 2 171 ? 129.275 200.222 181.369 1.00 9.79 171 ASP E C 1
ATOM 13194 O O . ASP E 2 171 ? 129.986 199.907 182.341 1.00 9.79 171 ASP E O 1
ATOM 13199 N N . PHE E 2 172 ? 129.632 200.055 180.093 1.00 8.40 172 PHE E N 1
ATOM 13200 C CA . PHE E 2 172 ? 130.905 199.387 179.711 1.00 8.40 172 PHE E CA 1
ATOM 13201 C C . PHE E 2 172 ? 132.139 200.170 180.182 1.00 8.40 172 PHE E C 1
ATOM 13202 O O . PHE E 2 172 ? 132.173 201.408 180.054 1.00 8.40 172 PHE E O 1
ATOM 13210 N N . THR E 2 173 ? 133.134 199.425 180.679 1.00 10.06 173 THR E N 1
ATOM 13211 C CA . THR E 2 173 ? 134.440 199.905 181.105 1.00 10.06 173 THR E CA 1
ATOM 13212 C C . THR E 2 173 ? 135.497 199.417 180.123 1.00 10.06 173 THR E C 1
ATOM 13213 O O . THR E 2 173 ? 135.509 198.228 179.784 1.00 10.06 173 THR E O 1
ATOM 13217 N N . PRO E 2 174 ? 136.387 200.288 179.635 1.00 8.68 174 PRO E N 1
ATOM 13218 C CA . PRO E 2 174 ? 137.376 199.844 178.644 1.00 8.68 174 PRO E CA 1
ATOM 13219 C C . PRO E 2 174 ? 138.113 198.591 179.086 1.00 8.68 174 PRO E C 1
ATOM 13220 O O . PRO E 2 174 ? 138.256 198.338 180.286 1.00 8.68 174 PRO E O 1
ATOM 13224 N N . SER E 2 175 ? 138.579 197.798 178.122 1.00 6.97 175 SER E N 1
ATOM 13225 C CA . SER E 2 175 ? 139.157 196.494 178.404 1.00 6.97 175 SER E CA 1
ATOM 13226 C C . SER E 2 175 ? 140.673 196.458 178.301 1.00 6.97 175 SER E C 1
ATOM 13227 O O . SER E 2 175 ? 141.282 195.496 178.782 1.00 6.97 175 SER E O 1
ATOM 13230 N N . GLY E 2 176 ? 141.298 197.461 177.692 1.00 6.94 176 GLY E N 1
ATOM 13231 C CA . GLY E 2 176 ? 142.736 197.439 177.522 1.00 6.94 176 GLY E CA 1
ATOM 13232 C C . GLY E 2 176 ? 143.144 196.789 176.219 1.00 6.94 176 GLY E C 1
ATOM 13233 O O . GLY E 2 176 ? 143.160 197.436 175.169 1.00 6.94 176 GLY E O 1
ATOM 13234 N N . GLU E 2 177 ? 143.478 195.502 176.281 1.00 7.03 177 GLU E N 1
ATOM 13235 C CA . GLU E 2 177 ? 143.870 194.740 175.103 1.00 7.03 177 GLU E CA 1
ATOM 13236 C C . GLU E 2 177 ? 142.840 194.835 173.988 1.00 7.03 177 GLU E C 1
ATOM 13237 O O . GLU E 2 177 ? 143.120 195.374 172.912 1.00 7.03 177 GLU E O 1
ATOM 13243 N N . TRP E 2 178 ? 141.647 194.313 174.243 1.00 7.40 178 TRP E N 1
ATOM 13244 C CA . TRP E 2 178 ? 140.641 194.121 173.211 1.00 7.40 178 TRP E CA 1
ATOM 13245 C C . TRP E 2 178 ? 139.720 195.329 173.124 1.00 7.40 178 TRP E C 1
ATOM 13246 O O . TRP E 2 178 ? 139.348 195.914 174.146 1.00 7.40 178 TRP E O 1
ATOM 13257 N N . ASP E 2 179 ? 139.352 195.692 171.900 1.00 7.66 179 ASP E N 1
ATOM 13258 C CA . ASP E 2 179 ? 138.545 196.868 171.619 1.00 7.66 179 ASP E CA 1
ATOM 13259 C C . ASP E 2 179 ? 137.386 196.479 170.714 1.00 7.66 179 ASP E C 1
ATOM 13260 O O . ASP E 2 179 ? 137.585 195.839 169.677 1.00 7.66 179 ASP E O 1
ATOM 13265 N N . ILE E 2 180 ? 136.174 196.871 171.107 1.00 8.09 180 ILE E N 1
ATOM 13266 C CA . ILE E 2 180 ? 134.985 196.473 170.364 1.00 8.09 180 ILE E CA 1
ATOM 13267 C C . ILE E 2 180 ? 134.823 197.349 169.127 1.00 8.09 180 ILE E C 1
ATOM 13268 O O . ILE E 2 180 ? 135.369 198.449 169.027 1.00 8.09 180 ILE E O 1
ATOM 13273 N N . VAL E 2 181 ? 134.047 196.842 168.173 1.00 7.55 181 VAL E N 1
ATOM 13274 C CA . VAL E 2 181 ? 133.728 197.575 166.957 1.00 7.55 181 VAL E CA 1
ATOM 13275 C C . VAL E 2 181 ? 132.217 197.607 166.789 1.00 7.55 181 VAL E C 1
ATOM 13276 O O . VAL E 2 181 ? 131.624 198.676 166.606 1.00 7.55 181 VAL E O 1
ATOM 13280 N N . ALA E 2 182 ? 131.585 196.438 166.852 1.00 8.09 182 ALA E N 1
ATOM 13281 C CA . ALA E 2 182 ? 130.146 196.347 166.672 1.00 8.09 182 ALA E CA 1
ATOM 13282 C C . ALA E 2 182 ? 129.589 195.197 167.497 1.00 8.09 182 ALA E C 1
ATOM 13283 O O . ALA E 2 182 ? 130.275 194.201 167.762 1.00 8.09 182 ALA E O 1
ATOM 13285 N N . LEU E 2 183 ? 128.330 195.354 167.901 1.00 9.00 183 LEU E N 1
ATOM 13286 C CA . LEU E 2 183 ? 127.623 194.377 168.727 1.00 9.00 183 LEU E CA 1
ATOM 13287 C C . LEU E 2 183 ? 126.231 194.131 168.158 1.00 9.00 183 LEU E C 1
ATOM 13288 O O . LEU E 2 183 ? 125.219 194.364 168.825 1.00 9.00 183 LEU E O 1
ATOM 13293 N N . PRO E 2 184 ? 126.142 193.661 166.919 1.00 8.85 184 PRO E N 1
ATOM 13294 C CA . PRO E 2 184 ? 124.829 193.388 166.333 1.00 8.85 184 PRO E CA 1
ATOM 13295 C C . PRO E 2 184 ? 124.140 192.213 167.005 1.00 8.85 184 PRO E C 1
ATOM 13296 O O . PRO E 2 184 ? 124.769 191.331 167.595 1.00 8.85 184 PRO E O 1
ATOM 13300 N N . GLY E 2 185 ? 122.814 192.221 166.908 1.00 9.15 185 GLY E N 1
ATOM 13301 C CA . GLY E 2 185 ? 121.996 191.156 167.449 1.00 9.15 185 GLY E CA 1
ATOM 13302 C C . GLY E 2 185 ? 120.856 190.801 166.521 1.00 9.15 185 GLY E C 1
ATOM 13303 O O . GLY E 2 185 ? 120.088 191.676 166.112 1.00 9.15 185 GLY E O 1
ATOM 13304 N N . ARG E 2 186 ? 120.731 189.521 166.187 1.00 14.21 186 ARG E N 1
ATOM 13305 C CA . ARG E 2 186 ? 119.801 189.068 165.166 1.00 14.21 186 ARG E CA 1
ATOM 13306 C C . ARG E 2 186 ? 118.931 187.940 165.694 1.00 14.21 186 ARG E C 1
ATOM 13307 O O . ARG E 2 186 ? 119.414 187.035 166.382 1.00 14.21 186 ARG E O 1
ATOM 13315 N N . ARG E 2 187 ? 117.646 188.003 165.364 1.00 12.11 187 ARG E N 1
ATOM 13316 C CA . ARG E 2 187 ? 116.737 186.897 165.614 1.00 12.11 187 ARG E CA 1
ATOM 13317 C C . ARG E 2 187 ? 116.847 185.885 164.485 1.00 12.11 187 ARG E C 1
ATOM 13318 O O . ARG E 2 187 ? 117.012 186.252 163.319 1.00 12.11 187 ARG E O 1
ATOM 13326 N N . ASN E 2 188 ? 116.754 184.605 164.834 1.00 13.43 188 ASN E N 1
ATOM 13327 C CA . ASN E 2 188 ? 116.922 183.525 163.877 1.00 13.43 188 ASN E CA 1
ATOM 13328 C C . ASN E 2 188 ? 115.831 182.484 164.072 1.00 13.43 188 ASN E C 1
ATOM 13329 O O . ASN E 2 188 ? 115.447 182.168 165.205 1.00 13.43 188 ASN E O 1
ATOM 13334 N N . GLU E 2 189 ? 115.359 181.948 162.949 1.00 19.08 189 GLU E N 1
ATOM 13335 C CA . GLU E 2 189 ? 114.259 180.998 162.912 1.00 19.08 189 GLU E CA 1
ATOM 13336 C C . GLU E 2 189 ? 114.541 179.987 161.810 1.00 19.08 189 GLU E C 1
ATOM 13337 O O . GLU E 2 189 ? 115.296 180.259 160.873 1.00 19.08 189 GLU E O 1
ATOM 13343 N N . ASN E 2 190 ? 113.928 178.811 161.931 1.00 25.43 190 ASN E N 1
ATOM 13344 C CA . ASN E 2 190 ? 114.143 177.716 160.991 1.00 25.43 190 ASN E CA 1
ATOM 13345 C C . ASN E 2 190 ? 112.832 177.358 160.303 1.00 25.43 190 ASN E C 1
ATOM 13346 O O . ASN E 2 190 ? 111.852 177.023 160.991 1.00 25.43 190 ASN E O 1
ATOM 13351 N N . PRO E 2 191 ? 112.752 177.406 158.968 1.00 30.82 191 PRO E N 1
ATOM 13352 C CA . PRO E 2 191 ? 111.495 177.010 158.311 1.00 30.82 191 PRO E CA 1
ATOM 13353 C C . PRO E 2 191 ? 111.278 175.510 158.285 1.00 30.82 191 PRO E C 1
ATOM 13354 O O . PRO E 2 191 ? 110.143 175.046 158.454 1.00 30.82 191 PRO E O 1
ATOM 13358 N N . ASP E 2 192 ? 112.340 174.731 158.074 1.00 31.46 192 ASP E N 1
ATOM 13359 C CA . ASP E 2 192 ? 112.196 173.280 158.020 1.00 31.46 192 ASP E CA 1
ATOM 13360 C C . ASP E 2 192 ? 111.740 172.711 159.354 1.00 31.46 192 ASP E C 1
ATOM 13361 O O . ASP E 2 192 ? 111.026 171.703 159.389 1.00 31.46 192 ASP E O 1
ATOM 13366 N N . ASP E 2 193 ? 112.140 173.341 160.456 1.00 28.61 193 ASP E N 1
ATOM 13367 C CA . ASP E 2 193 ? 111.851 172.860 161.801 1.00 28.61 193 ASP E CA 1
ATOM 13368 C C . ASP E 2 193 ? 110.612 173.535 162.375 1.00 28.61 193 ASP E C 1
ATOM 13369 O O . ASP E 2 193 ? 109.720 172.868 162.905 1.00 28.61 193 ASP E O 1
ATOM 13374 N N . SER E 2 194 ? 110.546 174.857 162.256 1.00 25.70 194 SER E N 1
ATOM 13375 C CA . SER E 2 194 ? 109.450 175.723 162.673 1.00 25.70 194 SER E CA 1
ATOM 13376 C C . SER E 2 194 ? 109.268 175.723 164.187 1.00 25.70 194 SER E C 1
ATOM 13377 O O . SER E 2 194 ? 108.291 176.299 164.681 1.00 25.70 194 SER E O 1
ATOM 13380 N N . THR E 2 195 ? 110.176 175.106 164.941 1.00 22.88 195 THR E N 1
ATOM 13381 C CA . THR E 2 195 ? 110.176 175.134 166.400 1.00 22.88 195 THR E CA 1
ATOM 13382 C C . THR E 2 195 ? 111.565 175.456 166.922 1.00 22.88 195 THR E C 1
ATOM 13383 O O . THR E 2 195 ? 112.072 174.799 167.833 1.00 22.88 195 THR E O 1
ATOM 13387 N N . TYR E 2 196 ? 112.199 176.477 166.348 1.00 16.78 196 TYR E N 1
ATOM 13388 C CA . TYR E 2 196 ? 113.570 176.850 166.697 1.00 16.78 196 TYR E CA 1
ATOM 13389 C C . TYR E 2 196 ? 113.694 178.367 166.586 1.00 16.78 196 TYR E C 1
ATOM 13390 O O . TYR E 2 196 ? 113.952 178.901 165.506 1.00 16.78 196 TYR E O 1
ATOM 13399 N N . VAL E 2 197 ? 113.518 179.050 167.714 1.00 14.31 197 VAL E N 1
ATOM 13400 C CA . VAL E 2 197 ? 113.685 180.496 167.816 1.00 14.31 197 VAL E CA 1
ATOM 13401 C C . VAL E 2 197 ? 114.945 180.766 168.619 1.00 14.31 197 VAL E C 1
ATOM 13402 O O . VAL E 2 197 ? 115.129 180.194 169.698 1.00 14.31 197 VAL E O 1
ATOM 13406 N N . ASP E 2 198 ? 115.806 181.643 168.111 1.00 11.86 198 ASP E N 1
ATOM 13407 C CA . ASP E 2 198 ? 117.007 181.974 168.859 1.00 11.86 198 ASP E CA 1
ATOM 13408 C C . ASP E 2 198 ? 117.376 183.428 168.632 1.00 11.86 198 ASP E C 1
ATOM 13409 O O . ASP E 2 198 ? 116.950 184.056 167.660 1.00 11.86 198 ASP E O 1
ATOM 13414 N N . ILE E 2 199 ? 118.170 183.960 169.555 1.00 9.81 199 ILE E N 1
ATOM 13415 C CA . ILE E 2 199 ? 118.743 185.293 169.436 1.00 9.81 199 ILE E CA 1
ATOM 13416 C C . ILE E 2 199 ? 120.253 185.148 169.477 1.00 9.81 199 ILE E C 1
ATOM 13417 O O . ILE E 2 199 ? 120.792 184.515 170.391 1.00 9.81 199 ILE E O 1
ATOM 13422 N N . THR E 2 200 ? 120.934 185.724 168.493 1.00 10.46 200 THR E N 1
ATOM 13423 C CA . THR E 2 200 ? 122.380 185.608 168.374 1.00 10.46 200 THR E CA 1
ATOM 13424 C C . THR E 2 200 ? 122.986 187.000 168.352 1.00 10.46 200 THR E C 1
ATOM 13425 O O . THR E 2 200 ? 122.682 187.798 167.460 1.00 10.46 200 THR E O 1
ATOM 13429 N N . TYR E 2 201 ? 123.827 187.289 169.337 1.00 9.38 201 TYR E N 1
ATOM 13430 C CA . TYR E 2 201 ? 124.602 188.519 169.367 1.00 9.38 201 TYR E CA 1
ATOM 13431 C C . TYR E 2 201 ? 126.024 188.222 168.915 1.00 9.38 201 TYR E C 1
ATOM 13432 O O . TYR E 2 201 ? 126.643 187.258 169.372 1.00 9.38 201 TYR E O 1
ATOM 13441 N N . ASP E 2 202 ? 126.539 189.052 168.015 1.00 10.15 202 ASP E N 1
ATOM 13442 C CA . ASP E 2 202 ? 127.806 188.790 167.338 1.00 10.15 202 ASP E CA 1
ATOM 13443 C C . ASP E 2 202 ? 128.786 189.910 167.662 1.00 10.15 202 ASP E C 1
ATOM 13444 O O . ASP E 2 202 ? 128.881 190.896 166.928 1.00 10.15 202 ASP E O 1
ATOM 13449 N N . PHE E 2 203 ? 129.527 189.753 168.754 1.00 8.75 203 PHE E N 1
ATOM 13450 C CA . PHE E 2 203 ? 130.533 190.740 169.109 1.00 8.75 203 PHE E CA 1
ATOM 13451 C C . PHE E 2 203 ? 131.678 190.680 168.110 1.00 8.75 203 PHE E C 1
ATOM 13452 O O . PHE E 2 203 ? 132.208 189.601 167.825 1.00 8.75 203 PHE E O 1
ATOM 13460 N N . ILE E 2 204 ? 132.062 191.837 167.576 1.00 8.09 204 ILE E N 1
ATOM 13461 C CA . ILE E 2 204 ? 133.205 191.942 166.678 1.00 8.09 204 ILE E CA 1
ATOM 13462 C C . ILE E 2 204 ? 134.302 192.684 167.422 1.00 8.09 204 ILE E C 1
ATOM 13463 O O . ILE E 2 204 ? 134.101 193.820 167.868 1.00 8.09 204 ILE E O 1
ATOM 13468 N N . ILE E 2 205 ? 135.461 192.047 167.556 1.00 7.32 205 ILE E N 1
ATOM 13469 C CA . ILE E 2 205 ? 136.541 192.551 168.389 1.00 7.32 205 ILE E CA 1
ATOM 13470 C C . ILE E 2 205 ? 137.786 192.734 167.539 1.00 7.32 205 ILE E C 1
ATOM 13471 O O . ILE E 2 205 ? 138.026 191.986 166.588 1.00 7.32 205 ILE E O 1
ATOM 13476 N N . ARG E 2 206 ? 138.588 193.730 167.898 1.00 7.90 206 ARG E N 1
ATOM 13477 C CA . ARG E 2 206 ? 139.900 193.927 167.302 1.00 7.90 206 ARG E CA 1
ATOM 13478 C C . ARG E 2 206 ? 140.939 194.017 168.406 1.00 7.90 206 ARG E C 1
ATOM 13479 O O . ARG E 2 206 ? 140.705 194.644 169.442 1.00 7.90 206 ARG E O 1
ATOM 13487 N N . ARG E 2 207 ? 142.086 193.389 168.177 1.00 7.39 207 ARG E N 1
ATOM 13488 C CA . ARG E 2 207 ? 143.168 193.388 169.146 1.00 7.39 207 ARG E CA 1
ATOM 13489 C C . ARG E 2 207 ? 144.039 194.619 168.960 1.00 7.39 207 ARG E C 1
ATOM 13490 O O . ARG E 2 207 ? 144.239 195.091 167.837 1.00 7.39 207 ARG E O 1
ATOM 13498 N N . LYS E 2 208 ? 144.551 195.140 170.070 1.00 7.77 208 LYS E N 1
ATOM 13499 C CA . LYS E 2 208 ? 145.545 196.199 170.023 1.00 7.77 208 LYS E CA 1
ATOM 13500 C C . LYS E 2 208 ? 146.926 195.569 169.897 1.00 7.77 208 LYS E C 1
ATOM 13501 O O . LYS E 2 208 ? 147.298 194.748 170.746 1.00 7.77 208 LYS E O 1
ATOM 13507 N N . PRO E 2 209 ? 147.712 195.918 168.880 1.00 7.55 209 PRO E N 1
ATOM 13508 C CA . PRO E 2 209 ? 148.858 195.081 168.505 1.00 7.55 209 PRO E CA 1
ATOM 13509 C C . PRO E 2 209 ? 150.150 195.372 169.250 1.00 7.55 209 PRO E C 1
ATOM 13510 O O . PRO E 2 209 ? 151.045 194.523 169.293 1.00 7.55 209 PRO E O 1
ATOM 13514 N N . LEU E 2 210 ? 150.260 196.568 169.829 1.00 8.23 210 LEU E N 1
ATOM 13515 C CA . LEU E 2 210 ? 151.554 197.063 170.293 1.00 8.23 210 LEU E CA 1
ATOM 13516 C C . LEU E 2 210 ? 152.294 196.037 171.146 1.00 8.23 210 LEU E C 1
ATOM 13517 O O . LEU E 2 210 ? 153.484 195.783 170.934 1.00 8.23 210 LEU E O 1
ATOM 13522 N N . PHE E 2 211 ? 151.615 195.455 172.134 1.00 7.16 211 PHE E N 1
ATOM 13523 C CA . PHE E 2 211 ? 152.301 194.592 173.092 1.00 7.16 211 PHE E CA 1
ATOM 13524 C C . PHE E 2 211 ? 152.988 193.428 172.393 1.00 7.16 211 PHE E C 1
ATOM 13525 O O . PHE E 2 211 ? 154.215 193.269 172.470 1.00 7.16 211 PHE E O 1
ATOM 13533 N N . TYR E 2 212 ? 152.203 192.586 171.720 1.00 7.55 212 TYR E N 1
ATOM 13534 C CA . TYR E 2 212 ? 152.780 191.436 171.041 1.00 7.55 212 TYR E CA 1
ATOM 13535 C C . TYR E 2 212 ? 153.735 191.871 169.946 1.00 7.55 212 TYR E C 1
ATOM 13536 O O . TYR E 2 212 ? 154.744 191.203 169.707 1.00 7.55 212 TYR E O 1
ATOM 13545 N N . THR E 2 213 ? 153.451 192.993 169.285 1.00 7.23 213 THR E N 1
ATOM 13546 C CA . THR E 2 213 ? 154.400 193.537 168.324 1.00 7.23 213 THR E CA 1
ATOM 13547 C C . THR E 2 213 ? 155.781 193.652 168.954 1.00 7.23 213 THR E C 1
ATOM 13548 O O . THR E 2 213 ? 156.718 192.950 168.564 1.00 7.23 213 THR E O 1
ATOM 13552 N N . ILE E 2 214 ? 155.894 194.489 169.986 1.00 7.70 214 ILE E N 1
ATOM 13553 C CA . ILE E 2 214 ? 157.174 194.701 170.655 1.00 7.70 214 ILE E CA 1
ATOM 13554 C C . ILE E 2 214 ? 157.786 193.374 171.075 1.00 7.70 214 ILE E C 1
ATOM 13555 O O . ILE E 2 214 ? 158.956 193.091 170.793 1.00 7.70 214 ILE E O 1
ATOM 13560 N N . ASN E 2 215 ? 157.009 192.541 171.764 1.00 7.54 215 ASN E N 1
ATOM 13561 C CA . ASN E 2 215 ? 157.604 191.399 172.445 1.00 7.54 215 ASN E CA 1
ATOM 13562 C C . ASN E 2 215 ? 157.956 190.246 171.513 1.00 7.54 215 ASN E C 1
ATOM 13563 O O . ASN E 2 215 ? 158.804 189.424 171.878 1.00 7.54 215 ASN E O 1
ATOM 13568 N N . LEU E 2 216 ? 157.343 190.156 170.334 1.00 8.07 216 LEU E N 1
ATOM 13569 C CA . LEU E 2 216 ? 157.594 189.044 169.426 1.00 8.07 216 LEU E CA 1
ATOM 13570 C C . LEU E 2 216 ? 158.172 189.486 168.093 1.00 8.07 216 LEU E C 1
ATOM 13571 O O . LEU E 2 216 ? 159.220 188.980 167.680 1.00 8.07 216 LEU E O 1
ATOM 13576 N N . ILE E 2 217 ? 157.521 190.424 167.405 1.00 8.16 217 ILE E N 1
ATOM 13577 C CA . ILE E 2 217 ? 157.880 190.719 166.022 1.00 8.16 217 ILE E CA 1
ATOM 13578 C C . ILE E 2 217 ? 159.293 191.281 165.949 1.00 8.16 217 ILE E C 1
ATOM 13579 O O . ILE E 2 217 ? 160.157 190.747 165.247 1.00 8.16 217 ILE E O 1
ATOM 13584 N N . ILE E 2 218 ? 159.543 192.372 166.669 1.00 8.41 218 ILE E N 1
ATOM 13585 C CA . ILE E 2 218 ? 160.836 193.046 166.578 1.00 8.41 218 ILE E CA 1
ATOM 13586 C C . ILE E 2 218 ? 161.997 192.071 166.766 1.00 8.41 218 ILE E C 1
ATOM 13587 O O . ILE E 2 218 ? 162.858 192.000 165.886 1.00 8.41 218 ILE E O 1
ATOM 13592 N N . PRO E 2 219 ? 162.083 191.322 167.869 1.00 8.50 219 PRO E N 1
ATOM 13593 C CA . PRO E 2 219 ? 163.139 190.298 167.948 1.00 8.50 219 PRO E CA 1
ATOM 13594 C C . PRO E 2 219 ? 163.151 189.354 166.759 1.00 8.50 219 PRO E C 1
ATOM 13595 O O . PRO E 2 219 ? 164.226 189.000 166.262 1.00 8.50 219 PRO E O 1
ATOM 13599 N N . CYS E 2 220 ? 161.971 188.946 166.287 1.00 9.34 220 CYS E N 1
ATOM 13600 C CA . CYS E 2 220 ? 161.883 187.966 165.210 1.00 9.34 220 CYS E CA 1
ATOM 13601 C C . CYS E 2 220 ? 162.553 188.479 163.944 1.00 9.34 220 CYS E C 1
ATOM 13602 O O . CYS E 2 220 ? 163.472 187.844 163.408 1.00 9.34 220 CYS E O 1
ATOM 13605 N N . VAL E 2 221 ? 162.087 189.622 163.440 1.00 9.27 221 VAL E N 1
ATOM 13606 C CA . VAL E 2 221 ? 162.650 190.188 162.220 1.00 9.27 221 VAL E CA 1
ATOM 13607 C C . VAL E 2 221 ? 164.111 190.551 162.437 1.00 9.27 221 VAL E C 1
ATOM 13608 O O . VAL E 2 221 ? 164.966 190.325 161.571 1.00 9.27 221 VAL E O 1
ATOM 13612 N N . LEU E 2 222 ? 164.415 191.114 163.604 1.00 9.60 222 LEU E N 1
ATOM 13613 C CA . LEU E 2 222 ? 165.778 191.514 163.916 1.00 9.60 222 LEU E CA 1
ATOM 13614 C C . LEU E 2 222 ? 166.737 190.341 163.798 1.00 9.60 222 LEU E C 1
ATOM 13615 O O . LEU E 2 222 ? 167.849 190.489 163.281 1.00 9.60 222 LEU E O 1
ATOM 13620 N N . ILE E 2 223 ? 166.326 189.165 164.270 1.00 10.13 223 ILE E N 1
ATOM 13621 C CA . ILE E 2 223 ? 167.196 187.997 164.204 1.00 10.13 223 ILE E CA 1
ATOM 13622 C C . ILE E 2 223 ? 167.251 187.448 162.787 1.00 10.13 223 ILE E C 1
ATOM 13623 O O . ILE E 2 223 ? 168.335 187.209 162.243 1.00 10.13 223 ILE E O 1
ATOM 13628 N N . THR E 2 224 ? 166.090 187.229 162.166 1.00 10.59 224 THR E N 1
ATOM 13629 C CA . THR E 2 224 ? 166.094 186.668 160.820 1.00 10.59 224 THR E CA 1
ATOM 13630 C C . THR E 2 224 ? 166.832 187.563 159.835 1.00 10.59 224 THR E C 1
ATOM 13631 O O . THR E 2 224 ? 167.186 187.106 158.744 1.00 10.59 224 THR E O 1
ATOM 13635 N N . SER E 2 225 ? 167.072 188.825 160.193 1.00 11.09 225 SER E N 1
ATOM 13636 C CA . SER E 2 225 ? 167.872 189.711 159.357 1.00 11.09 225 SER E CA 1
ATOM 13637 C C . SER E 2 225 ? 169.352 189.348 159.336 1.00 11.09 225 SER E C 1
ATOM 13638 O O . SER E 2 225 ? 170.129 190.068 158.700 1.00 11.09 225 SER E O 1
ATOM 13641 N N . LEU E 2 226 ? 169.764 188.274 160.007 1.00 12.98 226 LEU E N 1
ATOM 13642 C CA . LEU E 2 226 ? 171.156 187.845 160.030 1.00 12.98 226 LEU E CA 1
ATOM 13643 C C . LEU E 2 226 ? 171.391 186.567 159.238 1.00 12.98 226 LEU E C 1
ATOM 13644 O O . LEU E 2 226 ? 172.482 185.995 159.315 1.00 12.98 226 LEU E O 1
ATOM 13649 N N . ALA E 2 227 ? 170.396 186.102 158.488 1.00 15.31 227 ALA E N 1
ATOM 13650 C CA . ALA E 2 227 ? 170.545 184.873 157.723 1.00 15.31 227 ALA E CA 1
ATOM 13651 C C . ALA E 2 227 ? 171.211 185.095 156.373 1.00 15.31 227 ALA E C 1
ATOM 13652 O O . ALA E 2 227 ? 171.763 184.145 155.807 1.00 15.31 227 ALA E O 1
ATOM 13654 N N . ILE E 2 228 ? 171.179 186.318 155.855 1.00 22.20 228 ILE E N 1
ATOM 13655 C CA . ILE E 2 228 ? 171.748 186.634 154.552 1.00 22.20 228 ILE E CA 1
ATOM 13656 C C . ILE E 2 228 ? 173.159 187.205 154.689 1.00 22.20 228 ILE E C 1
ATOM 13657 O O . ILE E 2 228 ? 173.667 187.830 153.760 1.00 22.20 228 ILE E O 1
ATOM 13662 N N . LEU E 2 229 ? 173.794 187.001 155.833 1.00 19.15 229 LEU E N 1
ATOM 13663 C CA . LEU E 2 229 ? 175.010 187.709 156.187 1.00 19.15 229 LEU E CA 1
ATOM 13664 C C . LEU E 2 229 ? 176.209 186.804 156.400 1.00 19.15 229 LEU E C 1
ATOM 13665 O O . LEU E 2 229 ? 177.332 187.228 156.127 1.00 19.15 229 LEU E O 1
ATOM 13670 N N . VAL E 2 230 ? 176.007 185.572 156.869 1.00 18.64 230 VAL E N 1
ATOM 13671 C CA . VAL E 2 230 ? 177.129 184.684 157.134 1.00 18.64 230 VAL E CA 1
ATOM 13672 C C . VAL E 2 230 ? 178.001 184.503 155.903 1.00 18.64 230 VAL E C 1
ATOM 13673 O O . VAL E 2 230 ? 179.180 184.155 156.025 1.00 18.64 230 VAL E O 1
ATOM 13677 N N . PHE E 2 231 ? 177.451 184.734 154.711 1.00 20.86 231 PHE E N 1
ATOM 13678 C CA . PHE E 2 231 ? 178.241 184.589 153.496 1.00 20.86 231 PHE E CA 1
ATOM 13679 C C . PHE E 2 231 ? 179.302 185.675 153.386 1.00 20.86 231 PHE E C 1
ATOM 13680 O O . PHE E 2 231 ? 180.379 185.434 152.832 1.00 20.86 231 PHE E O 1
ATOM 13688 N N . TYR E 2 232 ? 179.019 186.868 153.905 1.00 20.33 232 TYR E N 1
ATOM 13689 C CA . TYR E 2 232 ? 179.991 187.952 153.916 1.00 20.33 232 TYR E CA 1
ATOM 13690 C C . TYR E 2 232 ? 181.072 187.761 154.970 1.00 20.33 232 TYR E C 1
ATOM 13691 O O . TYR E 2 232 ? 181.917 188.647 155.131 1.00 20.33 232 TYR E O 1
ATOM 13700 N N . LEU E 2 233 ? 181.060 186.642 155.686 1.00 19.97 233 LEU E N 1
ATOM 13701 C CA . LEU E 2 233 ? 182.043 186.313 156.709 1.00 19.97 233 LEU E CA 1
ATOM 13702 C C . LEU E 2 233 ? 183.166 185.473 156.104 1.00 19.97 233 LEU E C 1
ATOM 13703 O O . LEU E 2 233 ? 182.903 184.580 155.294 1.00 19.97 233 LEU E O 1
ATOM 13708 N N . PRO E 2 234 ? 184.425 185.725 156.460 1.00 21.44 234 PRO E N 1
ATOM 13709 C CA . PRO E 2 234 ? 185.526 184.978 155.845 1.00 21.44 234 PRO E CA 1
ATOM 13710 C C . PRO E 2 234 ? 185.730 183.626 156.507 1.00 21.44 234 PRO E C 1
ATOM 13711 O O . PRO E 2 234 ? 185.592 183.476 157.723 1.00 21.44 234 PRO E O 1
ATOM 13715 N N . SER E 2 235 ? 186.074 182.635 155.685 1.00 23.02 235 SER E N 1
ATOM 13716 C CA . SER E 2 235 ? 186.160 181.258 156.151 1.00 23.02 235 SER E CA 1
ATOM 13717 C C . SER E 2 235 ? 187.387 180.984 157.012 1.00 23.02 235 SER E C 1
ATOM 13718 O O . SER E 2 235 ? 187.434 179.937 157.665 1.00 23.02 235 SER E O 1
ATOM 13721 N N . ASP E 2 236 ? 188.372 181.883 157.032 1.00 25.68 236 ASP E N 1
ATOM 13722 C CA . ASP E 2 236 ? 189.513 181.724 157.928 1.00 25.68 236 ASP E CA 1
ATOM 13723 C C . ASP E 2 236 ? 189.164 181.969 159.388 1.00 25.68 236 ASP E C 1
ATOM 13724 O O . ASP E 2 236 ? 189.878 181.474 160.267 1.00 25.68 236 ASP E O 1
ATOM 13729 N N . CYS E 2 237 ? 188.094 182.709 159.676 1.00 23.12 237 CYS E N 1
ATOM 13730 C CA . CYS E 2 237 ? 187.765 182.973 161.070 1.00 23.12 237 CYS E CA 1
ATOM 13731 C C . CYS E 2 237 ? 187.349 181.703 161.797 1.00 23.12 237 CYS E C 1
ATOM 13732 O O . CYS E 2 237 ? 187.533 181.599 163.015 1.00 23.12 237 CYS E O 1
ATOM 13735 N N . GLY E 2 238 ? 186.795 180.732 161.079 1.00 23.06 238 GLY E N 1
ATOM 13736 C CA . GLY E 2 238 ? 186.313 179.522 161.716 1.00 23.06 238 GLY E CA 1
ATOM 13737 C C . GLY E 2 238 ? 185.090 179.751 162.573 1.00 23.06 238 GLY E C 1
ATOM 13738 O O . GLY E 2 238 ? 184.996 179.197 163.675 1.00 23.06 238 GLY E O 1
ATOM 13739 N N . GLU E 2 239 ? 184.144 180.559 162.094 1.00 20.98 239 GLU E N 1
ATOM 13740 C CA . GLU E 2 239 ? 183.033 181.001 162.923 1.00 20.98 239 GLU E CA 1
ATOM 13741 C C . GLU E 2 239 ? 181.671 180.945 162.250 1.00 20.98 239 GLU E C 1
ATOM 13742 O O . GLU E 2 239 ? 180.667 181.141 162.941 1.00 20.98 239 GLU E O 1
ATOM 13748 N N . LYS E 2 240 ? 181.588 180.696 160.942 1.00 19.74 240 LYS E N 1
ATOM 13749 C CA . LYS E 2 240 ? 180.292 180.668 160.272 1.00 19.74 240 LYS E CA 1
ATOM 13750 C C . LYS E 2 240 ? 179.331 179.706 160.961 1.00 19.74 240 LYS E C 1
ATOM 13751 O O . LYS E 2 240 ? 178.147 180.019 161.156 1.00 19.74 240 LYS E O 1
ATOM 13757 N N . MET E 2 241 ? 179.830 178.526 161.331 1.00 18.00 241 MET E N 1
ATOM 13758 C CA . MET E 2 241 ? 178.981 177.507 161.936 1.00 18.00 241 MET E CA 1
ATOM 13759 C C . MET E 2 241 ? 178.303 178.037 163.190 1.00 18.00 241 MET E C 1
ATOM 13760 O O . MET E 2 241 ? 177.099 177.843 163.390 1.00 18.00 241 MET E O 1
ATOM 13765 N N . THR E 2 242 ? 179.071 178.692 164.059 1.00 16.06 242 THR E N 1
ATOM 13766 C CA . THR E 2 242 ? 178.528 179.221 165.304 1.00 16.06 242 THR E CA 1
ATOM 13767 C C . THR E 2 242 ? 177.322 180.113 165.040 1.00 16.06 242 THR E C 1
ATOM 13768 O O . THR E 2 242 ? 176.231 179.897 165.583 1.00 16.06 242 THR E O 1
ATOM 13772 N N . LEU E 2 243 ? 177.516 181.138 164.212 1.00 16.06 243 LEU E N 1
ATOM 13773 C CA . LEU E 2 243 ? 176.454 182.098 163.941 1.00 16.06 243 LEU E CA 1
ATOM 13774 C C . LEU E 2 243 ? 175.237 181.417 163.329 1.00 16.06 243 LEU E C 1
ATOM 13775 O O . LEU E 2 243 ? 174.101 181.618 163.783 1.00 16.06 243 LEU E O 1
ATOM 13780 N N . CYS E 2 244 ? 175.451 180.627 162.273 1.00 16.21 244 CYS E N 1
ATOM 13781 C CA . CYS E 2 244 ? 174.325 179.973 161.613 1.00 16.21 244 CYS E CA 1
ATOM 13782 C C . CYS E 2 244 ? 173.539 179.110 162.589 1.00 16.21 244 CYS E C 1
ATOM 13783 O O . CYS E 2 244 ? 172.302 179.169 162.634 1.00 16.21 244 CYS E O 1
ATOM 13786 N N . ILE E 2 245 ? 174.242 178.285 163.363 1.00 13.69 245 ILE E N 1
ATOM 13787 C CA . ILE E 2 245 ? 173.588 177.390 164.308 1.00 13.69 245 ILE E CA 1
ATOM 13788 C C . ILE E 2 245 ? 172.774 178.188 165.317 1.00 13.69 245 ILE E C 1
ATOM 13789 O O . ILE E 2 245 ? 171.616 177.861 165.607 1.00 13.69 245 ILE E O 1
ATOM 13794 N N . SER E 2 246 ? 173.380 179.228 165.892 1.00 12.49 246 SER E N 1
ATOM 13795 C CA . SER E 2 246 ? 172.672 180.027 166.883 1.00 12.49 246 SER E CA 1
ATOM 13796 C C . SER E 2 246 ? 171.396 180.612 166.299 1.00 12.49 246 SER E C 1
ATOM 13797 O O . SER E 2 246 ? 170.340 180.605 166.948 1.00 12.49 246 SER E O 1
ATOM 13800 N N . VAL E 2 247 ? 171.475 181.129 165.072 1.00 12.50 247 VAL E N 1
ATOM 13801 C CA . VAL E 2 247 ? 170.293 181.705 164.440 1.00 12.50 247 VAL E CA 1
ATOM 13802 C C . VAL E 2 247 ? 169.213 180.645 164.280 1.00 12.50 247 VAL E C 1
ATOM 13803 O O . VAL E 2 247 ? 168.041 180.871 164.606 1.00 12.50 247 VAL E O 1
ATOM 13807 N N . LEU E 2 248 ? 169.592 179.471 163.772 1.00 11.48 248 LEU E N 1
ATOM 13808 C CA . LEU E 2 248 ? 168.610 178.413 163.561 1.00 11.48 248 LEU E CA 1
ATOM 13809 C C . LEU E 2 248 ? 167.923 178.032 164.865 1.00 11.48 248 LEU E C 1
ATOM 13810 O O . LEU E 2 248 ? 166.703 177.821 164.899 1.00 11.48 248 LEU E O 1
ATOM 13815 N N . LEU E 2 249 ? 168.688 177.936 165.952 1.00 10.18 249 LEU E N 1
ATOM 13816 C CA . LEU E 2 249 ? 168.103 177.510 167.219 1.00 10.18 249 LEU E CA 1
ATOM 13817 C C . LEU E 2 249 ? 167.160 178.571 167.775 1.00 10.18 249 LEU E C 1
ATOM 13818 O O . LEU E 2 249 ? 166.043 178.257 168.212 1.00 10.18 249 LEU E O 1
ATOM 13823 N N . ALA E 2 250 ? 167.593 179.834 167.780 1.00 9.22 250 ALA E N 1
ATOM 13824 C CA . ALA E 2 250 ? 166.697 180.906 168.201 1.00 9.22 250 ALA E CA 1
ATOM 13825 C C . ALA E 2 250 ? 165.413 180.886 167.386 1.00 9.22 250 ALA E C 1
ATOM 13826 O O . ALA E 2 250 ? 164.314 181.111 167.915 1.00 9.22 250 ALA E O 1
ATOM 13828 N N . LEU E 2 251 ? 165.539 180.602 166.093 1.00 10.56 251 LEU E N 1
ATOM 13829 C CA . LEU E 2 251 ? 164.384 180.575 165.209 1.00 10.56 251 LEU E CA 1
ATOM 13830 C C . LEU E 2 251 ? 163.413 179.469 165.603 1.00 10.56 251 LEU E C 1
ATOM 13831 O O . LEU E 2 251 ? 162.203 179.703 165.734 1.00 10.56 251 LEU E O 1
ATOM 13836 N N . THR E 2 252 ? 163.925 178.250 165.785 1.00 9.95 252 THR E N 1
ATOM 13837 C CA . THR E 2 252 ? 163.068 177.151 166.219 1.00 9.95 252 THR E CA 1
ATOM 13838 C C . THR E 2 252 ? 162.371 177.486 167.529 1.00 9.95 252 THR E C 1
ATOM 13839 O O . THR E 2 252 ? 161.195 177.148 167.725 1.00 9.95 252 THR E O 1
ATOM 13843 N N . VAL E 2 253 ? 163.087 178.135 168.447 1.00 8.69 253 VAL E N 1
ATOM 13844 C CA . VAL E 2 253 ? 162.492 178.487 169.733 1.00 8.69 253 VAL E CA 1
ATOM 13845 C C . VAL E 2 253 ? 161.308 179.420 169.529 1.00 8.69 253 VAL E C 1
ATOM 13846 O O . VAL E 2 253 ? 160.211 179.193 170.062 1.00 8.69 253 VAL E O 1
ATOM 13850 N N . PHE E 2 254 ? 161.519 180.500 168.775 1.00 8.98 254 PHE E N 1
ATOM 13851 C CA . PHE E 2 254 ? 160.426 181.432 168.524 1.00 8.98 254 PHE E CA 1
ATOM 13852 C C . PHE E 2 254 ? 159.250 180.725 167.867 1.00 8.98 254 PHE E C 1
ATOM 13853 O O . PHE E 2 254 ? 158.086 181.036 168.151 1.00 8.98 254 PHE E O 1
ATOM 13861 N N . LEU E 2 255 ? 159.535 179.757 166.997 1.00 9.19 255 LEU E N 1
ATOM 13862 C CA . LEU E 2 255 ? 158.461 179.043 166.317 1.00 9.19 255 LEU E CA 1
ATOM 13863 C C . LEU E 2 255 ? 157.620 178.246 167.306 1.00 9.19 255 LEU E C 1
ATOM 13864 O O . LEU E 2 255 ? 156.386 178.357 167.325 1.00 9.19 255 LEU E O 1
ATOM 13869 N N . LEU E 2 256 ? 158.272 177.413 168.121 1.00 9.09 256 LEU E N 1
ATOM 13870 C CA . LEU E 2 256 ? 157.540 176.651 169.129 1.00 9.09 256 LEU E CA 1
ATOM 13871 C C . LEU E 2 256 ? 156.719 177.574 170.015 1.00 9.09 256 LEU E C 1
ATOM 13872 O O . LEU E 2 256 ? 155.559 177.283 170.337 1.00 9.09 256 LEU E O 1
ATOM 13877 N N . LEU E 2 257 ? 157.304 178.701 170.413 1.00 8.56 257 LEU E N 1
ATOM 13878 C CA . LEU E 2 257 ? 156.605 179.618 171.303 1.00 8.56 257 LEU E CA 1
ATOM 13879 C C . LEU E 2 257 ? 155.336 180.157 170.653 1.00 8.56 257 LEU E C 1
ATOM 13880 O O . LEU E 2 257 ? 154.244 180.100 171.238 1.00 8.56 257 LEU E O 1
ATOM 13885 N N . ILE E 2 258 ? 155.463 180.700 169.442 1.00 8.71 258 ILE E N 1
ATOM 13886 C CA . ILE E 2 258 ? 154.293 181.245 168.763 1.00 8.71 258 ILE E CA 1
ATOM 13887 C C . ILE E 2 258 ? 153.242 180.164 168.558 1.00 8.71 258 ILE E C 1
ATOM 13888 O O . ILE E 2 258 ? 152.039 180.443 168.584 1.00 8.71 258 ILE E O 1
ATOM 13893 N N . SER E 2 259 ? 153.668 178.916 168.345 1.00 8.69 259 SER E N 1
ATOM 13894 C CA . SER E 2 259 ? 152.670 177.862 168.191 1.00 8.69 259 SER E CA 1
ATOM 13895 C C . SER E 2 259 ? 152.006 177.544 169.519 1.00 8.69 259 SER E C 1
ATOM 13896 O O . SER E 2 259 ? 150.874 177.054 169.541 1.00 8.69 259 SER E O 1
ATOM 13899 N N . LYS E 2 260 ? 152.687 177.821 170.630 1.00 9.24 260 LYS E N 1
ATOM 13900 C CA . LYS E 2 260 ? 152.040 177.671 171.929 1.00 9.24 260 LYS E CA 1
ATOM 13901 C C . LYS E 2 260 ? 150.981 178.743 172.140 1.00 9.24 260 LYS E C 1
ATOM 13902 O O . LYS E 2 260 ? 149.873 178.453 172.605 1.00 9.24 260 LYS E O 1
ATOM 13908 N N . ILE E 2 261 ? 151.307 179.994 171.807 1.00 8.37 261 ILE E N 1
ATOM 13909 C CA . ILE E 2 261 ? 150.391 181.088 172.114 1.00 8.37 261 ILE E CA 1
ATOM 13910 C C . ILE E 2 261 ? 149.080 180.987 171.341 1.00 8.37 261 ILE E C 1
ATOM 13911 O O . ILE E 2 261 ? 148.060 181.514 171.799 1.00 8.37 261 ILE E O 1
ATOM 13916 N N . VAL E 2 262 ? 149.067 180.327 170.188 1.00 8.19 262 VAL E N 1
ATOM 13917 C CA . VAL E 2 262 ? 147.861 180.239 169.365 1.00 8.19 262 VAL E CA 1
ATOM 13918 C C . VAL E 2 262 ? 147.241 178.858 169.531 1.00 8.19 262 VAL E C 1
ATOM 13919 O O . VAL E 2 262 ? 147.935 177.912 169.931 1.00 8.19 262 VAL E O 1
ATOM 13923 N N . PRO E 2 263 ? 145.957 178.687 169.234 1.00 8.21 263 PRO E N 1
ATOM 13924 C CA . PRO E 2 263 ? 145.311 177.398 169.462 1.00 8.21 263 PRO E CA 1
ATOM 13925 C C . PRO E 2 263 ? 145.782 176.365 168.456 1.00 8.21 263 PRO E C 1
ATOM 13926 O O . PRO E 2 263 ? 146.310 176.719 167.392 1.00 8.21 263 PRO E O 1
ATOM 13930 N N . PRO E 2 264 ? 145.610 175.072 168.756 1.00 7.52 264 PRO E N 1
ATOM 13931 C CA . PRO E 2 264 ? 146.062 174.004 167.858 1.00 7.52 264 PRO E CA 1
ATOM 13932 C C . PRO E 2 264 ? 145.035 173.640 166.790 1.00 7.52 264 PRO E C 1
ATOM 13933 O O . PRO E 2 264 ? 144.726 172.465 166.567 1.00 7.52 264 PRO E O 1
ATOM 13937 N N . THR E 2 265 ? 144.496 174.651 166.115 1.00 8.01 265 THR E N 1
ATOM 13938 C CA . THR E 2 265 ? 143.553 174.435 165.024 1.00 8.01 265 THR E CA 1
ATOM 13939 C C . THR E 2 265 ? 144.345 174.224 163.742 1.00 8.01 265 THR E C 1
ATOM 13940 O O . THR E 2 265 ? 144.980 175.153 163.232 1.00 8.01 265 THR E O 1
ATOM 13944 N N . SER E 2 266 ? 144.308 173.002 163.225 1.00 7.63 266 SER E N 1
ATOM 13945 C CA . SER E 2 266 ? 144.973 172.651 161.982 1.00 7.63 266 SER E CA 1
ATOM 13946 C C . SER E 2 266 ? 144.195 173.096 160.755 1.00 7.63 266 SER E C 1
ATOM 13947 O O . SER E 2 266 ? 144.546 172.706 159.637 1.00 7.63 266 SER E O 1
ATOM 13950 N N . LEU E 2 267 ? 143.085 173.801 160.992 1.00 7.96 267 LEU E N 1
ATOM 13951 C CA . LEU E 2 267 ? 142.216 174.330 159.907 1.00 7.96 267 LEU E CA 1
ATOM 13952 C C . LEU E 2 267 ? 142.971 175.398 159.106 1.00 7.96 267 LEU E C 1
ATOM 13953 O O . LEU E 2 267 ? 142.893 175.368 157.863 1.00 7.96 267 LEU E O 1
ATOM 13958 N N . ASP E 2 268 ? 143.701 176.281 159.799 1.00 8.79 268 ASP E N 1
ATOM 13959 C CA . ASP E 2 268 ? 144.450 177.382 159.134 1.00 8.79 268 ASP E CA 1
ATOM 13960 C C . ASP E 2 268 ? 145.804 177.584 159.826 1.00 8.79 268 ASP E C 1
ATOM 13961 O O . ASP E 2 268 ? 145.936 177.176 160.996 1.00 8.79 268 ASP E O 1
ATOM 13966 N N . VAL E 2 269 ? 146.775 178.161 159.109 1.00 8.58 269 VAL E N 1
ATOM 13967 C CA . VAL E 2 269 ? 148.139 178.424 159.658 1.00 8.58 269 VAL E CA 1
ATOM 13968 C C . VAL E 2 269 ? 148.421 179.928 159.574 1.00 8.58 269 VAL E C 1
ATOM 13969 O O . VAL E 2 269 ? 148.203 180.507 158.493 1.00 8.58 269 VAL E O 1
ATOM 13973 N N . PRO E 2 270 ? 148.933 180.574 160.646 1.00 8.72 270 PRO E N 1
ATOM 13974 C CA . PRO E 2 270 ? 149.226 182.008 160.642 1.00 8.72 270 PRO E CA 1
ATOM 13975 C C . PRO E 2 270 ? 150.369 182.334 159.695 1.00 8.72 270 PRO E C 1
ATOM 13976 O O . PRO E 2 270 ? 151.013 181.460 159.112 1.00 8.72 270 PRO E O 1
ATOM 13980 N N . LEU E 2 271 ? 150.612 183.634 159.550 1.00 10.43 271 LEU E N 1
ATOM 13981 C CA . LEU E 2 271 ? 151.611 184.118 158.606 1.00 10.43 271 LEU E CA 1
ATOM 13982 C C . LEU E 2 271 ? 153.020 184.036 159.186 1.00 10.43 271 LEU E C 1
ATOM 13983 O O . LEU E 2 271 ? 153.983 183.748 158.462 1.00 10.43 271 LEU E O 1
ATOM 13988 N N . VAL E 2 272 ? 153.150 184.269 160.491 1.00 9.58 272 VAL E N 1
ATOM 13989 C CA . VAL E 2 272 ? 154.468 184.370 161.107 1.00 9.58 272 VAL E CA 1
ATOM 13990 C C . VAL E 2 272 ? 155.167 183.017 161.102 1.00 9.58 272 VAL E C 1
ATOM 13991 O O . VAL E 2 272 ? 156.339 182.909 160.722 1.00 9.58 272 VAL E O 1
ATOM 13995 N N . GLY E 2 273 ? 154.471 181.970 161.549 1.00 10.10 273 GLY E N 1
ATOM 13996 C CA . GLY E 2 273 ? 155.055 180.640 161.505 1.00 10.10 273 GLY E CA 1
ATOM 13997 C C . GLY E 2 273 ? 155.456 180.240 160.099 1.00 10.10 273 GLY E C 1
ATOM 13998 O O . GLY E 2 273 ? 156.473 179.575 159.895 1.00 10.10 273 GLY E O 1
ATOM 13999 N N . LYS E 2 274 ? 154.671 180.663 159.111 1.00 10.34 274 LYS E N 1
ATOM 14000 C CA . LYS E 2 274 ? 154.974 180.369 157.716 1.00 10.34 274 LYS E CA 1
ATOM 14001 C C . LYS E 2 274 ? 156.294 181.010 157.298 1.00 10.34 274 LYS E C 1
ATOM 14002 O O . LYS E 2 274 ? 157.215 180.333 156.811 1.00 10.34 274 LYS E O 1
ATOM 14008 N N . TYR E 2 275 ? 156.396 182.328 157.479 1.00 12.07 275 TYR E N 1
ATOM 14009 C CA . TYR E 2 275 ? 157.631 183.036 157.160 1.00 12.07 275 TYR E CA 1
ATOM 14010 C C . TYR E 2 275 ? 158.823 182.421 157.883 1.00 12.07 275 TYR E C 1
ATOM 14011 O O . TYR E 2 275 ? 159.910 182.267 157.305 1.00 12.07 275 TYR E O 1
ATOM 14020 N N . LEU E 2 276 ? 158.631 182.048 159.149 1.00 10.11 276 LEU E N 1
ATOM 14021 C CA . LEU E 2 276 ? 159.738 181.541 159.949 1.00 10.11 276 LEU E CA 1
ATOM 14022 C C . LEU E 2 276 ? 160.198 180.179 159.446 1.00 10.11 276 LEU E C 1
ATOM 14023 O O . LEU E 2 276 ? 161.402 179.919 159.344 1.00 10.11 276 LEU E O 1
ATOM 14028 N N . MET E 2 277 ? 159.254 179.292 159.131 1.00 10.97 277 MET E N 1
ATOM 14029 C CA . MET E 2 277 ? 159.621 178.001 158.563 1.00 10.97 277 MET E CA 1
ATOM 14030 C C . MET E 2 277 ? 160.394 178.182 157.263 1.00 10.97 277 MET E C 1
ATOM 14031 O O . MET E 2 277 ? 161.404 177.499 157.022 1.00 10.97 277 MET E O 1
ATOM 14036 N N . PHE E 2 278 ? 159.942 179.107 156.413 1.00 10.61 278 PHE E N 1
ATOM 14037 C CA . PHE E 2 278 ? 160.629 179.320 155.143 1.00 10.61 278 PHE E CA 1
ATOM 14038 C C . PHE E 2 278 ? 162.068 179.773 155.368 1.00 10.61 278 PHE E C 1
ATOM 14039 O O . PHE E 2 278 ? 163.010 179.212 154.789 1.00 10.61 278 PHE E O 1
ATOM 14047 N N . THR E 2 279 ? 162.264 180.783 156.217 1.00 10.94 279 THR E N 1
ATOM 14048 C CA . THR E 2 279 ? 163.624 181.271 156.422 1.00 10.94 279 THR E CA 1
ATOM 14049 C C . THR E 2 279 ? 164.486 180.244 157.154 1.00 10.94 279 THR E C 1
ATOM 14050 O O . THR E 2 279 ? 165.711 180.235 156.989 1.00 10.94 279 THR E O 1
ATOM 14054 N N . MET E 2 280 ? 163.872 179.356 157.938 1.00 11.37 280 MET E N 1
ATOM 14055 C CA . MET E 2 280 ? 164.625 178.265 158.549 1.00 11.37 280 MET E CA 1
ATOM 14056 C C . MET E 2 280 ? 165.175 177.324 157.484 1.00 11.37 280 MET E C 1
ATOM 14057 O O . MET E 2 280 ? 166.352 176.930 157.521 1.00 11.37 280 MET E O 1
ATOM 14062 N N . VAL E 2 281 ? 164.318 176.930 156.541 1.00 11.93 281 VAL E N 1
ATOM 14063 C CA . VAL E 2 281 ? 164.778 176.123 155.413 1.00 11.93 281 VAL E CA 1
ATOM 14064 C C . VAL E 2 281 ? 165.933 176.826 154.711 1.00 11.93 281 VAL E C 1
ATOM 14065 O O . VAL E 2 281 ? 166.954 176.214 154.353 1.00 11.93 281 VAL E O 1
ATOM 14069 N N . LEU E 2 282 ? 165.779 178.133 154.503 1.00 14.89 282 LEU E N 1
ATOM 14070 C CA . LEU E 2 282 ? 166.828 178.909 153.853 1.00 14.89 282 LEU E CA 1
ATOM 14071 C C . LEU E 2 282 ? 168.150 178.788 154.603 1.00 14.89 282 LEU E C 1
ATOM 14072 O O . LEU E 2 282 ? 169.200 178.528 154.004 1.00 14.89 282 LEU E O 1
ATOM 14077 N N . VAL E 2 283 ? 168.117 178.975 155.923 1.00 13.66 283 VAL E N 1
ATOM 14078 C CA . VAL E 2 283 ? 169.368 179.015 156.675 1.00 13.66 283 VAL E CA 1
ATOM 14079 C C . VAL E 2 283 ? 170.016 177.637 156.748 1.00 13.66 283 VAL E C 1
ATOM 14080 O O . VAL E 2 283 ? 171.245 177.531 156.836 1.00 13.66 283 VAL E O 1
ATOM 14084 N N . THR E 2 284 ? 169.233 176.557 156.710 1.00 13.70 284 THR E N 1
ATOM 14085 C CA . THR E 2 284 ? 169.885 175.246 156.678 1.00 13.70 284 THR E CA 1
ATOM 14086 C C . THR E 2 284 ? 170.537 174.993 155.320 1.00 13.70 284 THR E C 1
ATOM 14087 O O . THR E 2 284 ? 171.650 174.441 155.243 1.00 13.70 284 THR E O 1
ATOM 14091 N N . PHE E 2 285 ? 169.875 175.392 154.233 1.00 17.21 285 PHE E N 1
ATOM 14092 C CA . PHE E 2 285 ? 170.561 175.354 152.945 1.00 17.21 285 PHE E CA 1
ATOM 14093 C C . PHE E 2 285 ? 171.861 176.148 153.016 1.00 17.21 285 PHE E C 1
ATOM 14094 O O . PHE E 2 285 ? 172.893 175.741 152.458 1.00 17.21 285 PHE E O 1
ATOM 14102 N N . SER E 2 286 ? 171.828 177.274 153.730 1.00 16.87 286 SER E N 1
ATOM 14103 C CA . SER E 2 286 ? 173.024 178.091 153.897 1.00 16.87 286 SER E CA 1
ATOM 14104 C C . SER E 2 286 ? 174.120 177.323 154.622 1.00 16.87 286 SER E C 1
ATOM 14105 O O . SER E 2 286 ? 175.286 177.369 154.224 1.00 16.87 286 SER E O 1
ATOM 14108 N N . ILE E 2 287 ? 173.771 176.628 155.706 1.00 16.97 287 ILE E N 1
ATOM 14109 C CA . ILE E 2 287 ? 174.798 175.924 156.474 1.00 16.97 287 ILE E CA 1
ATOM 14110 C C . ILE E 2 287 ? 175.471 174.865 155.611 1.00 16.97 287 ILE E C 1
ATOM 14111 O O . ILE E 2 287 ? 176.700 174.700 155.646 1.00 16.97 287 ILE E O 1
ATOM 14116 N N . VAL E 2 288 ? 174.689 174.141 154.808 1.00 17.92 288 VAL E N 1
ATOM 14117 C CA . VAL E 2 288 ? 175.286 173.065 154.016 1.00 17.92 288 VAL E CA 1
ATOM 14118 C C . VAL E 2 288 ? 176.182 173.639 152.916 1.00 17.92 288 VAL E C 1
ATOM 14119 O O . VAL E 2 288 ? 177.319 173.181 152.702 1.00 17.92 288 VAL E O 1
ATOM 14123 N N . THR E 2 289 ? 175.704 174.663 152.207 1.00 18.95 289 THR E N 1
ATOM 14124 C CA . THR E 2 289 ? 176.562 175.244 151.180 1.00 18.95 289 THR E CA 1
ATOM 14125 C C . THR E 2 289 ? 177.799 175.890 151.795 1.00 18.95 289 THR E C 1
ATOM 14126 O O . THR E 2 289 ? 178.874 175.895 151.179 1.00 18.95 289 THR E O 1
ATOM 14130 N N . SER E 2 290 ? 177.686 176.389 153.026 1.00 19.53 290 SER E N 1
ATOM 14131 C CA . SER E 2 290 ? 178.824 177.024 153.675 1.00 19.53 290 SER E CA 1
ATOM 14132 C C . SER E 2 290 ? 179.876 176.003 154.071 1.00 19.53 290 SER E C 1
ATOM 14133 O O . SER E 2 290 ? 181.076 176.274 153.969 1.00 19.53 290 SER E O 1
ATOM 14136 N N . VAL E 2 291 ? 179.456 174.833 154.549 1.00 19.53 291 VAL E N 1
ATOM 14137 C CA . VAL E 2 291 ? 180.443 173.798 154.840 1.00 19.53 291 VAL E CA 1
ATOM 14138 C C . VAL E 2 291 ? 181.139 173.359 153.559 1.00 19.53 291 VAL E C 1
ATOM 14139 O O . VAL E 2 291 ? 182.347 173.089 153.556 1.00 19.53 291 VAL E O 1
ATOM 14143 N N . CYS E 2 292 ? 180.395 173.266 152.453 1.00 21.07 292 CYS E N 1
ATOM 14144 C CA . CYS E 2 292 ? 181.045 172.942 151.184 1.00 21.07 292 CYS E CA 1
ATOM 14145 C C . CYS E 2 292 ? 182.110 173.981 150.842 1.00 21.07 292 CYS E C 1
ATOM 14146 O O . CYS E 2 292 ? 183.239 173.640 150.455 1.00 21.07 292 CYS E O 1
ATOM 14149 N N . VAL E 2 293 ? 181.758 175.261 150.979 1.00 23.82 293 VAL E N 1
ATOM 14150 C CA . VAL E 2 293 ? 182.711 176.337 150.717 1.00 23.82 293 VAL E CA 1
ATOM 14151 C C . VAL E 2 293 ? 183.941 176.191 151.603 1.00 23.82 293 VAL E C 1
ATOM 14152 O O . VAL E 2 293 ? 185.082 176.323 151.146 1.00 23.82 293 VAL E O 1
ATOM 14156 N N . LEU E 2 294 ? 183.723 175.953 152.893 1.00 22.28 294 LEU E N 1
ATOM 14157 C CA . LEU E 2 294 ? 184.836 175.840 153.827 1.00 22.28 294 LEU E CA 1
ATOM 14158 C C . LEU E 2 294 ? 185.769 174.708 153.424 1.00 22.28 294 LEU E C 1
ATOM 14159 O O . LEU E 2 294 ? 186.999 174.863 153.426 1.00 22.28 294 LEU E O 1
ATOM 14164 N N . ASN E 2 295 ? 185.200 173.554 153.074 1.00 22.63 295 ASN E N 1
ATOM 14165 C CA . ASN E 2 295 ? 186.030 172.431 152.658 1.00 22.63 295 ASN E CA 1
ATOM 14166 C C . ASN E 2 295 ? 186.861 172.796 151.438 1.00 22.63 295 ASN E C 1
ATOM 14167 O O . ASN E 2 295 ? 188.074 172.562 151.409 1.00 22.63 295 ASN E O 1
ATOM 14172 N N . VAL E 2 296 ? 186.227 173.373 150.414 1.00 28.41 296 VAL E N 1
ATOM 14173 C CA . VAL E 2 296 ? 186.994 173.708 149.216 1.00 28.41 296 VAL E CA 1
ATOM 14174 C C . VAL E 2 296 ? 188.059 174.747 149.536 1.00 28.41 296 VAL E C 1
ATOM 14175 O O . VAL E 2 296 ? 189.092 174.817 148.860 1.00 28.41 296 VAL E O 1
ATOM 14179 N N . HIS E 2 297 ? 187.831 175.567 150.561 1.00 29.14 297 HIS E N 1
ATOM 14180 C CA . HIS E 2 297 ? 188.829 176.561 150.940 1.00 29.14 297 HIS E CA 1
ATOM 14181 C C . HIS E 2 297 ? 190.037 175.908 151.596 1.00 29.14 297 HIS E C 1
ATOM 14182 O O . HIS E 2 297 ? 191.180 176.281 151.312 1.00 29.14 297 HIS E O 1
ATOM 14189 N N . HIS E 2 298 ? 189.815 174.938 152.482 1.00 27.03 298 HIS E N 1
ATOM 14190 C CA . HIS E 2 298 ? 190.945 174.339 153.249 1.00 27.03 298 HIS E CA 1
ATOM 14191 C C . HIS E 2 298 ? 191.813 173.393 152.408 1.00 27.03 298 HIS E C 1
ATOM 14192 O O . HIS E 2 298 ? 192.850 172.944 152.933 1.00 27.03 298 HIS E O 1
ATOM 14199 N N . ARG E 2 299 ? 191.417 173.096 151.169 1.00 33.63 299 ARG E N 1
ATOM 14200 C CA . ARG E 2 299 ? 192.139 172.104 150.387 1.00 33.63 299 ARG E CA 1
ATOM 14201 C C . ARG E 2 299 ? 193.560 172.584 150.113 1.00 33.63 299 ARG E C 1
ATOM 14202 O O . ARG E 2 299 ? 193.831 173.788 150.051 1.00 33.63 299 ARG E O 1
ATOM 14210 N N . SER E 2 300 ? 194.475 171.626 149.950 1.00 41.48 300 SER E N 1
ATOM 14211 C CA . SER E 2 300 ? 195.876 171.946 149.699 1.00 41.48 300 SER E CA 1
ATOM 14212 C C . SER E 2 300 ? 196.297 171.436 148.324 1.00 41.48 300 SER E C 1
ATOM 14213 O O . SER E 2 300 ? 195.554 170.676 147.687 1.00 41.48 300 SER E O 1
ATOM 14216 N N . PRO E 2 301 ? 197.474 171.834 147.828 1.00 46.61 301 PRO E N 1
ATOM 14217 C CA . PRO E 2 301 ? 197.876 171.386 146.483 1.00 46.61 301 PRO E CA 1
ATOM 14218 C C . PRO E 2 301 ? 198.191 169.905 146.409 1.00 46.61 301 PRO E C 1
ATOM 14219 O O . PRO E 2 301 ? 197.838 169.251 145.420 1.00 46.61 301 PRO E O 1
ATOM 14223 N N . THR E 2 302 ? 198.853 169.356 147.427 1.00 43.88 302 THR E N 1
ATOM 14224 C CA . THR E 2 302 ? 199.248 167.952 147.374 1.00 43.88 302 THR E CA 1
ATOM 14225 C C . THR E 2 302 ? 198.034 167.037 147.297 1.00 43.88 302 THR E C 1
ATOM 14226 O O . THR E 2 302 ? 198.058 166.019 146.600 1.00 43.88 302 THR E O 1
ATOM 14230 N N . THR E 2 303 ? 196.962 167.386 148.003 1.00 40.56 303 THR E N 1
ATOM 14231 C CA . THR E 2 303 ? 195.823 166.487 148.131 1.00 40.56 303 THR E CA 1
ATOM 14232 C C . THR E 2 303 ? 194.951 166.486 146.879 1.00 40.56 303 THR E C 1
ATOM 14233 O O . THR E 2 303 ? 194.428 165.432 146.490 1.00 40.56 303 THR E O 1
ATOM 14237 N N . HIS E 2 304 ? 194.773 167.643 146.242 1.00 40.66 304 HIS E N 1
ATOM 14238 C CA . HIS E 2 304 ? 193.932 167.753 145.061 1.00 40.66 304 HIS E CA 1
ATOM 14239 C C . HIS E 2 304 ? 194.654 168.573 143.991 1.00 40.66 304 HIS E C 1
ATOM 14240 O O . HIS E 2 304 ? 195.514 169.412 144.292 1.00 40.66 304 HIS E O 1
ATOM 14247 N N . THR E 2 305 ? 194.287 168.340 142.725 1.00 46.02 305 THR E N 1
ATOM 14248 C CA . THR E 2 305 ? 194.883 169.058 141.606 1.00 46.02 305 THR E CA 1
ATOM 14249 C C . THR E 2 305 ? 193.983 170.131 141.029 1.00 46.02 305 THR E C 1
ATOM 14250 O O . THR E 2 305 ? 194.478 171.002 140.308 1.00 46.02 305 THR E O 1
ATOM 14254 N N . MET E 2 306 ? 192.675 170.092 141.307 1.00 49.82 306 MET E N 1
ATOM 14255 C CA . MET E 2 306 ? 191.731 171.087 140.772 1.00 49.82 306 MET E CA 1
ATOM 14256 C C . MET E 2 306 ? 191.976 171.325 139.290 1.00 49.82 306 MET E C 1
ATOM 14257 O O . MET E 2 306 ? 192.229 172.436 138.849 1.00 49.82 306 MET E O 1
ATOM 14262 N N . ALA E 2 307 ? 191.863 170.248 138.511 1.00 48.67 307 ALA E N 1
ATOM 14263 C CA . ALA E 2 307 ? 192.211 170.233 137.098 1.00 48.67 307 ALA E CA 1
ATOM 14264 C C . ALA E 2 307 ? 191.213 171.071 136.298 1.00 48.67 307 ALA E C 1
ATOM 14265 O O . ALA E 2 307 ? 190.290 171.653 136.885 1.00 48.67 307 ALA E O 1
ATOM 14267 N N . PRO E 2 308 ? 191.345 171.137 134.955 1.00 49.20 308 PRO E N 1
ATOM 14268 C CA . PRO E 2 308 ? 190.968 172.356 134.217 1.00 49.20 308 PRO E CA 1
ATOM 14269 C C . PRO E 2 308 ? 189.688 173.053 134.649 1.00 49.20 308 PRO E C 1
ATOM 14270 O O . PRO E 2 308 ? 189.700 174.257 134.922 1.00 49.20 308 PRO E O 1
ATOM 14274 N N . TRP E 2 309 ? 188.585 172.304 134.697 1.00 50.92 309 TRP E N 1
ATOM 14275 C CA . TRP E 2 309 ? 187.253 172.906 134.749 1.00 50.92 309 TRP E CA 1
ATOM 14276 C C . TRP E 2 309 ? 187.198 174.098 135.701 1.00 50.92 309 TRP E C 1
ATOM 14277 O O . TRP E 2 309 ? 186.738 175.186 135.328 1.00 50.92 309 TRP E O 1
ATOM 14288 N N . VAL E 2 310 ? 187.676 173.914 136.935 1.00 48.32 310 VAL E N 1
ATOM 14289 C CA . VAL E 2 310 ? 187.594 174.975 137.940 1.00 48.32 310 VAL E CA 1
ATOM 14290 C C . VAL E 2 310 ? 188.254 176.248 137.425 1.00 48.32 310 VAL E C 1
ATOM 14291 O O . VAL E 2 310 ? 187.669 177.338 137.468 1.00 48.32 310 VAL E O 1
ATOM 14295 N N . LYS E 2 311 ? 189.493 176.128 136.943 1.00 48.57 311 LYS E N 1
ATOM 14296 C CA . LYS E 2 311 ? 190.272 177.298 136.563 1.00 48.57 311 LYS E CA 1
ATOM 14297 C C . LYS E 2 311 ? 189.444 178.190 135.662 1.00 48.57 311 LYS E C 1
ATOM 14298 O O . LYS E 2 311 ? 189.071 179.307 136.036 1.00 48.57 311 LYS E O 1
ATOM 14304 N N . VAL E 2 312 ? 189.115 177.673 134.482 1.00 47.40 312 VAL E N 1
ATOM 14305 C CA . VAL E 2 312 ? 188.489 178.511 133.473 1.00 47.40 312 VAL E CA 1
ATOM 14306 C C . VAL E 2 312 ? 187.096 178.924 133.928 1.00 47.40 312 VAL E C 1
ATOM 14307 O O . VAL E 2 312 ? 186.747 180.109 133.891 1.00 47.40 312 VAL E O 1
ATOM 14311 N N . VAL E 2 313 ? 186.307 177.973 134.438 1.00 46.15 313 VAL E N 1
ATOM 14312 C CA . VAL E 2 313 ? 184.919 178.289 134.771 1.00 46.15 313 VAL E CA 1
ATOM 14313 C C . VAL E 2 313 ? 184.855 179.434 135.777 1.00 46.15 313 VAL E C 1
ATOM 14314 O O . VAL E 2 313 ? 184.162 180.431 135.556 1.00 46.15 313 VAL E O 1
ATOM 14318 N N . PHE E 2 314 ? 185.611 179.341 136.874 1.00 45.46 314 PHE E N 1
ATOM 14319 C CA . PHE E 2 314 ? 185.453 180.326 137.940 1.00 45.46 314 PHE E CA 1
ATOM 14320 C C . PHE E 2 314 ? 186.238 181.605 137.654 1.00 45.46 314 PHE E C 1
ATOM 14321 O O . PHE E 2 314 ? 185.711 182.718 137.822 1.00 45.46 314 PHE E O 1
ATOM 14329 N N . LEU E 2 315 ? 187.508 181.478 137.255 1.00 47.05 315 LEU E N 1
ATOM 14330 C CA . LEU E 2 315 ? 188.277 182.661 136.895 1.00 47.05 315 LEU E CA 1
ATOM 14331 C C . LEU E 2 315 ? 187.701 183.377 135.677 1.00 47.05 315 LEU E C 1
ATOM 14332 O O . LEU E 2 315 ? 188.168 184.474 135.352 1.00 47.05 315 LEU E O 1
ATOM 14337 N N . GLU E 2 316 ? 186.709 182.790 134.996 1.00 44.27 316 GLU E N 1
ATOM 14338 C CA . GLU E 2 316 ? 185.948 183.494 133.976 1.00 44.27 316 GLU E CA 1
ATOM 14339 C C . GLU E 2 316 ? 184.576 183.941 134.455 1.00 44.27 316 GLU E C 1
ATOM 14340 O O . GLU E 2 316 ? 183.995 184.848 133.852 1.00 44.27 316 GLU E O 1
ATOM 14346 N N . LYS E 2 317 ? 184.025 183.292 135.482 1.00 42.77 317 LYS E N 1
ATOM 14347 C CA . LYS E 2 317 ? 182.774 183.755 136.067 1.00 42.77 317 LYS E CA 1
ATOM 14348 C C . LYS E 2 317 ? 182.976 185.043 136.843 1.00 42.77 317 LYS E C 1
ATOM 14349 O O . LYS E 2 317 ? 182.023 185.806 137.037 1.00 42.77 317 LYS E O 1
ATOM 14355 N N . LEU E 2 318 ? 184.203 185.289 137.305 1.00 42.86 318 LEU E N 1
ATOM 14356 C CA . LEU E 2 318 ? 184.513 186.521 138.039 1.00 42.86 318 LEU E CA 1
ATOM 14357 C C . LEU E 2 318 ? 183.782 187.761 137.535 1.00 42.86 318 LEU E C 1
ATOM 14358 O O . LEU E 2 318 ? 183.150 188.443 138.351 1.00 42.86 318 LEU E O 1
ATOM 14363 N N . PRO E 2 319 ? 183.813 188.107 136.244 1.00 41.26 319 PRO E N 1
ATOM 14364 C CA . PRO E 2 319 ? 183.244 189.398 135.832 1.00 41.26 319 PRO E CA 1
ATOM 14365 C C . PRO E 2 319 ? 181.728 189.422 135.859 1.00 41.26 319 PRO E C 1
ATOM 14366 O O . PRO E 2 319 ? 181.138 190.464 136.167 1.00 41.26 319 PRO E O 1
ATOM 14370 N N . ALA E 2 320 ? 181.077 188.302 135.535 1.00 38.34 320 ALA E N 1
ATOM 14371 C CA . ALA E 2 320 ? 179.619 188.260 135.567 1.00 38.34 320 ALA E CA 1
ATOM 14372 C C . ALA E 2 320 ? 179.068 188.733 136.902 1.00 38.34 320 ALA E C 1
ATOM 14373 O O . ALA E 2 320 ? 177.928 189.208 136.962 1.00 38.34 320 ALA E O 1
ATOM 14375 N N . LEU E 2 321 ? 179.852 188.616 137.971 1.00 38.02 321 LEU E N 1
ATOM 14376 C CA . LEU E 2 321 ? 179.490 189.143 139.276 1.00 38.02 321 LEU E CA 1
ATOM 14377 C C . LEU E 2 321 ? 179.893 190.597 139.457 1.00 38.02 321 LEU E C 1
ATOM 14378 O O . LEU E 2 321 ? 179.492 191.215 140.449 1.00 38.02 321 LEU E O 1
ATOM 14383 N N . LEU E 2 322 ? 180.673 191.151 138.531 1.00 39.11 322 LEU E N 1
ATOM 14384 C CA . LEU E 2 322 ? 181.375 192.412 138.739 1.00 39.11 322 LEU E CA 1
ATOM 14385 C C . LEU E 2 322 ? 182.338 192.319 139.921 1.00 39.11 322 LEU E C 1
ATOM 14386 O O . LEU E 2 322 ? 182.758 193.339 140.475 1.00 39.11 322 LEU E O 1
ATOM 14391 N N . PHE E 2 323 ? 182.686 191.091 140.301 1.00 41.43 323 PHE E N 1
ATOM 14392 C CA . PHE E 2 323 ? 183.687 190.785 141.309 1.00 41.43 323 PHE E CA 1
ATOM 14393 C C . PHE E 2 323 ? 184.986 190.432 140.595 1.00 41.43 323 PHE E C 1
ATOM 14394 O O . PHE E 2 323 ? 184.971 189.820 139.524 1.00 41.43 323 PHE E O 1
ATOM 14402 N N . MET E 2 324 ? 186.115 190.823 141.181 1.00 51.50 324 MET E N 1
ATOM 14403 C CA . MET E 2 324 ? 187.302 191.126 140.394 1.00 51.50 324 MET E CA 1
ATOM 14404 C C . MET E 2 324 ? 188.547 190.361 140.820 1.00 51.50 324 MET E C 1
ATOM 14405 O O . MET E 2 324 ? 188.747 190.071 142.005 1.00 51.50 324 MET E O 1
ATOM 14410 N N . GLN E 2 325 ? 189.366 190.031 139.820 1.00 54.59 325 GLN E N 1
ATOM 14411 C CA . GLN E 2 325 ? 190.824 190.118 139.913 1.00 54.59 325 GLN E CA 1
ATOM 14412 C C . GLN E 2 325 ? 191.402 189.229 141.022 1.00 54.59 325 GLN E C 1
ATOM 14413 O O . GLN E 2 325 ? 191.926 189.709 142.031 1.00 54.59 325 GLN E O 1
ATOM 14419 N N . GLN E 2 326 ? 191.297 187.917 140.798 1.00 54.88 326 GLN E N 1
ATOM 14420 C CA . GLN E 2 326 ? 191.904 186.909 141.671 1.00 54.88 326 GLN E CA 1
ATOM 14421 C C . GLN E 2 326 ? 192.310 187.277 143.102 1.00 54.88 326 GLN E C 1
ATOM 14422 O O . GLN E 2 326 ? 193.468 187.599 143.375 1.00 54.88 326 GLN E O 1
ATOM 14428 N N . SER E 2 331 ? 201.154 179.108 146.114 1.00 66.43 333 SER E N 1
ATOM 14429 C CA . SER E 2 331 ? 200.246 180.071 145.502 1.00 66.43 333 SER E CA 1
ATOM 14430 C C . SER E 2 331 ? 198.920 179.411 145.135 1.00 66.43 333 SER E C 1
ATOM 14431 O O . SER E 2 331 ? 197.899 180.084 144.992 1.00 66.43 333 SER E O 1
ATOM 14434 N N . VAL E 2 332 ? 198.943 178.085 144.987 1.00 54.60 334 VAL E N 1
ATOM 14435 C CA . VAL E 2 332 ? 197.727 177.354 144.642 1.00 54.60 334 VAL E CA 1
ATOM 14436 C C . VAL E 2 332 ? 196.679 177.519 145.735 1.00 54.60 334 VAL E C 1
ATOM 14437 O O . VAL E 2 332 ? 195.481 177.668 145.455 1.00 54.60 334 VAL E O 1
ATOM 14441 N N . SER E 2 333 ? 197.111 177.487 146.997 1.00 53.06 335 SER E N 1
ATOM 14442 C CA . SER E 2 333 ? 196.182 177.688 148.103 1.00 53.06 335 SER E CA 1
ATOM 14443 C C . SER E 2 333 ? 195.461 179.024 147.976 1.00 53.06 335 SER E C 1
ATOM 14444 O O . SER E 2 333 ? 194.281 179.143 148.332 1.00 53.06 335 SER E O 1
ATOM 14447 N N . GLU E 2 334 ? 196.156 180.045 147.470 1.00 53.17 336 GLU E N 1
ATOM 14448 C CA . GLU E 2 334 ? 195.507 181.331 147.246 1.00 53.17 336 GLU E CA 1
ATOM 14449 C C . GLU E 2 334 ? 194.400 181.208 146.207 1.00 53.17 336 GLU E C 1
ATOM 14450 O O . GLU E 2 334 ? 193.328 181.809 146.353 1.00 53.17 336 GLU E O 1
ATOM 14456 N N . ASP E 2 335 ? 194.635 180.422 145.154 1.00 48.62 337 ASP E N 1
ATOM 14457 C CA . ASP E 2 335 ? 193.593 180.206 144.157 1.00 48.62 337 ASP E CA 1
ATOM 14458 C C . ASP E 2 335 ? 192.401 179.476 144.763 1.00 48.62 337 ASP E C 1
ATOM 14459 O O . ASP E 2 335 ? 191.245 179.798 144.460 1.00 48.62 337 ASP E O 1
ATOM 14464 N N . TRP E 2 336 ? 192.664 178.478 145.608 1.00 42.90 338 TRP E N 1
ATOM 14465 C CA . TRP E 2 336 ? 191.598 177.832 146.366 1.00 42.90 338 TRP E CA 1
ATOM 14466 C C . TRP E 2 336 ? 190.755 178.866 147.103 1.00 42.90 338 TRP E C 1
ATOM 14467 O O . TRP E 2 336 ? 189.524 178.923 146.961 1.00 42.90 338 TRP E O 1
ATOM 14478 N N . LYS E 2 337 ? 191.422 179.669 147.931 1.00 43.34 339 LYS E N 1
ATOM 14479 C CA . LYS E 2 337 ? 190.729 180.669 148.733 1.00 43.34 339 LYS E CA 1
ATOM 14480 C C . LYS E 2 337 ? 189.903 181.598 147.857 1.00 43.34 339 LYS E C 1
ATOM 14481 O O . LYS E 2 337 ? 188.784 181.986 148.219 1.00 43.34 339 LYS E O 1
ATOM 14487 N N . TYR E 2 338 ? 190.434 181.959 146.690 1.00 42.90 340 TYR E N 1
ATOM 14488 C CA . TYR E 2 338 ? 189.708 182.883 145.830 1.00 42.90 340 TYR E CA 1
ATOM 14489 C C . TYR E 2 338 ? 188.480 182.223 145.219 1.00 42.90 340 TYR E C 1
ATOM 14490 O O . TYR E 2 338 ? 187.432 182.864 145.071 1.00 42.90 340 TYR E O 1
ATOM 14499 N N . VAL E 2 339 ? 188.595 180.952 144.838 1.00 38.88 341 VAL E N 1
ATOM 14500 C CA . VAL E 2 339 ? 187.423 180.216 144.373 1.00 38.88 341 VAL E CA 1
ATOM 14501 C C . VAL E 2 339 ? 186.339 180.237 145.441 1.00 38.88 341 VAL E C 1
ATOM 14502 O O . VAL E 2 339 ? 185.151 180.455 145.153 1.00 38.88 341 VAL E O 1
ATOM 14506 N N . ALA E 2 340 ? 186.735 180.002 146.693 1.00 34.19 342 ALA E N 1
ATOM 14507 C CA . ALA E 2 340 ? 185.774 180.024 147.791 1.00 34.19 342 ALA E CA 1
ATOM 14508 C C . ALA E 2 340 ? 185.095 181.384 147.894 1.00 34.19 342 ALA E C 1
ATOM 14509 O O . ALA E 2 340 ? 183.866 181.478 148.016 1.00 34.19 342 ALA E O 1
ATOM 14511 N N . MET E 2 341 ? 185.894 182.450 147.879 1.00 37.50 343 MET E N 1
ATOM 14512 C CA . MET E 2 341 ? 185.348 183.803 147.921 1.00 37.50 343 MET E CA 1
ATOM 14513 C C . MET E 2 341 ? 184.313 184.010 146.821 1.00 37.50 343 MET E C 1
ATOM 14514 O O . MET E 2 341 ? 183.205 184.508 147.066 1.00 37.50 343 MET E O 1
ATOM 14519 N N . VAL E 2 342 ? 184.669 183.632 145.594 1.00 36.80 344 VAL E N 1
ATOM 14520 C CA . VAL E 2 342 ? 183.778 183.821 144.454 1.00 36.80 344 VAL E CA 1
ATOM 14521 C C . VAL E 2 342 ? 182.442 183.135 144.702 1.00 36.80 344 VAL E C 1
ATOM 14522 O O . VAL E 2 342 ? 181.367 183.745 144.579 1.00 36.80 344 VAL E O 1
ATOM 14526 N N . ILE E 2 343 ? 182.492 181.843 145.022 1.00 30.71 345 ILE E N 1
ATOM 14527 C CA . ILE E 2 343 ? 181.257 181.074 145.140 1.00 30.71 345 ILE E CA 1
ATOM 14528 C C . ILE E 2 343 ? 180.395 181.619 146.273 1.00 30.71 345 ILE E C 1
ATOM 14529 O O . ILE E 2 343 ? 179.162 181.709 146.152 1.00 30.71 345 ILE E O 1
ATOM 14534 N N . ASP E 2 344 ? 181.022 182.016 147.384 1.00 29.00 346 ASP E N 1
ATOM 14535 C CA . ASP E 2 344 ? 180.230 182.523 148.497 1.00 29.00 346 ASP E CA 1
ATOM 14536 C C . ASP E 2 344 ? 179.562 183.842 148.134 1.00 29.00 346 ASP E C 1
ATOM 14537 O O . ASP E 2 344 ? 178.421 184.095 148.535 1.00 29.00 346 ASP E O 1
ATOM 14542 N N . ARG E 2 345 ? 180.246 184.690 147.361 1.00 31.89 347 ARG E N 1
ATOM 14543 C CA . ARG E 2 345 ? 179.620 185.942 146.945 1.00 31.89 347 ARG E CA 1
ATOM 14544 C C . ARG E 2 345 ? 178.437 185.684 146.020 1.00 31.89 347 ARG E C 1
ATOM 14545 O O . ARG E 2 345 ? 177.399 186.354 146.121 1.00 31.89 347 ARG E O 1
ATOM 14553 N N . LEU E 2 346 ? 178.577 184.723 145.107 1.00 30.58 348 LEU E N 1
ATOM 14554 C CA . LEU E 2 346 ? 177.450 184.359 144.252 1.00 30.58 348 LEU E CA 1
ATOM 14555 C C . LEU E 2 346 ? 176.245 183.945 145.092 1.00 30.58 348 LEU E C 1
ATOM 14556 O O . LEU E 2 346 ? 175.108 184.403 144.865 1.00 30.58 348 LEU E O 1
ATOM 14561 N N . PHE E 2 347 ? 176.476 183.063 146.066 1.00 25.02 349 PHE E N 1
ATOM 14562 C CA . PHE E 2 347 ? 175.378 182.614 146.913 1.00 25.02 349 PHE E CA 1
ATOM 14563 C C . PHE E 2 347 ? 174.774 183.779 147.684 1.00 25.02 349 PHE E C 1
ATOM 14564 O O . PHE E 2 347 ? 173.553 183.854 147.852 1.00 25.02 349 PHE E O 1
ATOM 14572 N N . LEU E 2 348 ? 175.615 184.698 148.160 1.00 25.14 350 LEU E N 1
ATOM 14573 C CA . LEU E 2 348 ? 175.116 185.878 148.858 1.00 25.14 350 LEU E CA 1
ATOM 14574 C C . LEU E 2 348 ? 174.160 186.665 147.974 1.00 25.14 350 LEU E C 1
ATOM 14575 O O . LEU E 2 348 ? 173.090 187.105 148.418 1.00 25.14 350 LEU E O 1
ATOM 14580 N N . TRP E 2 349 ? 174.548 186.868 146.715 1.00 30.21 351 TRP E N 1
ATOM 14581 C CA . TRP E 2 349 ? 173.696 187.599 145.785 1.00 30.21 351 TRP E CA 1
ATOM 14582 C C . TRP E 2 349 ? 172.331 186.933 145.667 1.00 30.21 351 TRP E C 1
ATOM 14583 O O . TRP E 2 349 ? 171.284 187.572 145.858 1.00 30.21 351 TRP E O 1
ATOM 14594 N N . ILE E 2 350 ? 172.322 185.638 145.345 1.00 26.19 352 ILE E N 1
ATOM 14595 C CA . ILE E 2 350 ? 171.024 185.003 145.124 1.00 26.19 352 ILE E CA 1
ATOM 14596 C C . ILE E 2 350 ? 170.213 184.961 146.416 1.00 26.19 352 ILE E C 1
ATOM 14597 O O . ILE E 2 350 ? 168.977 185.024 146.383 1.00 26.19 352 ILE E O 1
ATOM 14602 N N . PHE E 2 351 ? 170.877 184.899 147.573 1.00 23.28 353 PHE E N 1
ATOM 14603 C CA . PHE E 2 351 ? 170.140 184.817 148.829 1.00 23.28 353 PHE E CA 1
ATOM 14604 C C . PHE E 2 351 ? 169.476 186.141 149.172 1.00 23.28 353 PHE E C 1
ATOM 14605 O O . PHE E 2 351 ? 168.326 186.161 149.624 1.00 23.28 353 PHE E O 1
ATOM 14613 N N . VAL E 2 352 ? 170.182 187.258 148.987 1.00 28.88 354 VAL E N 1
ATOM 14614 C CA . VAL E 2 352 ? 169.540 188.548 149.225 1.00 28.88 354 VAL E CA 1
ATOM 14615 C C . VAL E 2 352 ? 168.398 188.748 148.236 1.00 28.88 354 VAL E C 1
ATOM 14616 O O . VAL E 2 352 ? 167.334 189.288 148.585 1.00 28.88 354 VAL E O 1
ATOM 14620 N N . PHE E 2 353 ? 168.587 188.295 146.993 1.00 31.95 355 PHE E N 1
ATOM 14621 C CA . PHE E 2 353 ? 167.499 188.364 146.024 1.00 31.95 355 PHE E CA 1
ATOM 14622 C C . PHE E 2 353 ? 166.273 187.610 146.527 1.00 31.95 355 PHE E C 1
ATOM 14623 O O . PHE E 2 353 ? 165.150 188.122 146.476 1.00 31.95 355 PHE E O 1
ATOM 14631 N N . VAL E 2 354 ? 166.473 186.388 147.025 1.00 32.50 356 VAL E N 1
ATOM 14632 C CA . VAL E 2 354 ? 165.341 185.584 147.477 1.00 32.50 356 VAL E CA 1
ATOM 14633 C C . VAL E 2 354 ? 164.711 186.179 148.730 1.00 32.50 356 VAL E C 1
ATOM 14634 O O . VAL E 2 354 ? 163.496 186.069 148.934 1.00 32.50 356 VAL E O 1
ATOM 14638 N N . CYS E 2 355 ? 165.512 186.800 149.594 1.00 35.92 357 CYS E N 1
ATOM 14639 C CA . CYS E 2 355 ? 164.954 187.452 150.774 1.00 35.92 357 CYS E CA 1
ATOM 14640 C C . CYS E 2 355 ? 164.008 188.575 150.369 1.00 35.92 357 CYS E C 1
ATOM 14641 O O . CYS E 2 355 ? 162.885 188.681 150.883 1.00 35.92 357 CYS E O 1
ATOM 14644 N N . VAL E 2 356 ? 164.450 189.428 149.443 1.00 41.46 358 VAL E N 1
ATOM 14645 C CA . VAL E 2 356 ? 163.563 190.475 148.943 1.00 41.46 358 VAL E CA 1
ATOM 14646 C C . VAL E 2 356 ? 162.337 189.857 148.281 1.00 41.46 358 VAL E C 1
ATOM 14647 O O . VAL E 2 356 ? 161.212 190.350 148.434 1.00 41.46 358 VAL E O 1
ATOM 14651 N N . PHE E 2 357 ? 162.535 188.768 147.536 1.00 44.24 359 PHE E N 1
ATOM 14652 C CA . PHE E 2 357 ? 161.418 188.109 146.869 1.00 44.24 359 PHE E CA 1
ATOM 14653 C C . PHE E 2 357 ? 160.362 187.662 147.872 1.00 44.24 359 PHE E C 1
ATOM 14654 O O . PHE E 2 357 ? 159.162 187.837 147.643 1.00 44.24 359 PHE E O 1
ATOM 14662 N N . GLY E 2 358 ? 160.791 187.081 148.991 1.00 45.78 360 GLY E N 1
ATOM 14663 C CA . GLY E 2 358 ? 159.833 186.653 149.999 1.00 45.78 360 GLY E CA 1
ATOM 14664 C C . GLY E 2 358 ? 159.140 187.827 150.668 1.00 45.78 360 GLY E C 1
ATOM 14665 O O . GLY E 2 358 ? 157.916 187.821 150.858 1.00 45.78 360 GLY E O 1
ATOM 14666 N N . THR E 2 359 ? 159.916 188.848 151.043 1.00 50.91 361 THR E N 1
ATOM 14667 C CA . THR E 2 359 ? 159.311 190.052 151.604 1.00 50.91 361 THR E CA 1
ATOM 14668 C C . THR E 2 359 ? 158.230 190.594 150.679 1.00 50.91 361 THR E C 1
ATOM 14669 O O . THR E 2 359 ? 157.209 191.118 151.140 1.00 50.91 361 THR E O 1
ATOM 14673 N N . ILE E 2 360 ? 158.439 190.478 149.367 1.00 52.69 362 ILE E N 1
ATOM 14674 C CA . ILE E 2 360 ? 157.402 190.866 148.415 1.00 52.69 362 ILE E CA 1
ATOM 14675 C C . ILE E 2 360 ? 156.238 189.885 148.477 1.00 52.69 362 ILE E C 1
ATOM 14676 O O . ILE E 2 360 ? 155.067 190.280 148.466 1.00 52.69 362 ILE E O 1
ATOM 14681 N N . GLY E 2 361 ? 156.546 188.594 148.539 1.00 50.04 363 GLY E N 1
ATOM 14682 C CA . GLY E 2 361 ? 155.531 187.562 148.592 1.00 50.04 363 GLY E CA 1
ATOM 14683 C C . GLY E 2 361 ? 154.560 187.764 149.733 1.00 50.04 363 GLY E C 1
ATOM 14684 O O . GLY E 2 361 ? 153.415 187.306 149.670 1.00 50.04 363 GLY E O 1
ATOM 14685 N N . MET E 2 362 ? 155.004 188.448 150.788 1.00 51.86 364 MET E N 1
ATOM 14686 C CA . MET E 2 362 ? 154.093 188.730 151.894 1.00 51.86 364 MET E CA 1
ATOM 14687 C C . MET E 2 362 ? 153.048 189.777 151.526 1.00 51.86 364 MET E C 1
ATOM 14688 O O . MET E 2 362 ? 151.910 189.698 152.000 1.00 51.86 364 MET E O 1
ATOM 14693 N N . PHE E 2 363 ? 153.405 190.755 150.698 1.00 58.32 365 PHE E N 1
ATOM 14694 C CA . PHE E 2 363 ? 152.460 191.794 150.296 1.00 58.32 365 PHE E CA 1
ATOM 14695 C C . PHE E 2 363 ? 151.416 191.230 149.339 1.00 58.32 365 PHE E C 1
ATOM 14696 O O . PHE E 2 363 ? 151.296 191.683 148.200 1.00 58.32 365 PHE E O 1
#

Sequence (1798 aa):
ETRAHAEERLLKKLFSGYNKWSRPVANISDVVLVRFGLSIAQLIDVDEKNQMMTTNVWVKQEWHDYKLRWDPADYENVTSIRIPSELIWRPDIVLYNNADGDFAVTHLTKAHLFHDGRVQWTPPAIYKSSCSIDVTFFPFDQQNCTMKFGSWTYDKAKIDLVNMHSRVDQLDFWESGEWVIVDAVGTYNTRKYECCAEIYPDITYAFVIRRLPLFYTINLIIPCLLISCLTVLVFYLPSECGEKITLCISVLLSLTVFLLLITEIIPSTSLVIPLIGEYLLFTMIFVTLSIVITVFVLNVHHRSPRTHTMPTWVRRVFLDIVPRLLLMEDWKYVAMVIDRIFLWMFIIVCLLGTVGLFLPPWDTEERLVEHLLDPSRYNKLIRPATNGSELVTVQLMVSLAQLISVHEREQIMTTNVWLTQEWEDYRLTWKPEEFDNMKKVRLPSKHIWLPDVVLYNNADGMYEVSFYSNAVVSYDGSIFWLPPAIYKSACKIEVKHFPFDQQNCTMKFRSWTYDRTEIDLVLKSEVASLDDFTPSGEWDIVALPGRRNENPDDSTYVDITYDFIIRRKPLFYTINLIIPCVLITSLAILVFYLPSDCGEKMTLCISVLLALTVFLLLISKIVPPTSLDVPLVGKYLMFTMVLVTFSIVTSVCVLNVHHRSPTTHTMAPWVKVVFLEKLPALLFMQQSVSEDWKYVAMVIDRLFLWIFVFVCVFGTIGMFDTEERLVEHLLDPSRYNKLIRPATNGSELVTVQLMVSLAQLISVHEREQIMTTNVWLTQEWEDYRLTWKPEEFDNMKKVRLPSKHIWLPDVVLYNNADGMYEVSFYSNAVVSYDGSIFWLPPAIYKSACKIEVKHFPFDQQNCTMKFRSWTYDRTEIDLVLKSEVASLDDFTPSGEWDIVALPGRRNENPDDSTYVDITYDFIIRRKPLFYTINLIIPCVLITSLAILVFYLPSDCGEKMTLCISVLLALTVFLLLISKIVPPTSLDVPLVGKYLMFTMVLVTFSIVTSVCVLNVHHRSPTTHTMAPWVKVVFLEKLPALLFMQQSVSEDWKYVAMVIDRLFLWIFVFVCVFGTIGMFETRAHAEERLLKKLFSGYNKWSRPVANISDVVLVRFGLSIAQLIDVDEKNQMMTTNVWVKQEWHDYKLRWDPADYENVTSIRIPSELIWRPDIVLYNNADGDFAVTHLTKAHLFHDGRVQWTPPAIYKSSCSIDVTFFPFDQQNCTMKFGSWTYDKAKIDLVNMHSRVDQLDFWESGEWVIVDAVGTYNTRKYECCAEIYPDITYAFVIRRLPLFYTINLIIPCLLISCLTVLVFYLPSECGEKITLCISVLLSLTVFLLLITEIIPSTSLVIPLIGEYLLFTMIFVTLSIVITVFVLNVHHRSPRTHTMPTWVRRVFLDIVPRLLLMEDWKYVAMVIDRIFLWMFIIVCLLGTVGLFLPPWDTEERLVEHLLDPSRYNKLIRPATNGSELVTVQLMVSLAQLISVHEREQIMTTNVWLTQEWEDYRLTWKPEEFDNMKKVRLPSKHIWLPDVVLYNNADGMYEVSFYSNAVVSYDGSIFWLPPAIYKSACKIEVKHFPFDQQNCTMKFRSWTYDRTEIDLVLKSEVASLDDFTPSGEWDIVALPGRRNENPDDSTYVDITYDFIIRRKPLFYTINLIIPCVLITSLAILVFYLPSDCGEKMTLCISVLLALTVFLLLISKIVPPTSLDVPLVGKYLMFTMVLVTFSIVTSVCVLNVHHRSPTTHTMAPWVKVVFLEKLPALLFMQQSVSEDWKYVAMVIDRLFLWIFVFVCVFGTIGMF

Solvent-accessible surface area: 79026 Å² total; per-residue (Å²): 179,46,61,4,112,1,27,48,98,0,21,145,99,10,54,96,51,46,16,79,91,11,23,9,17,69,105,93,100,78,44,0,83,0,103,1,6,6,11,1,16,27,6,54,89,14,56,26,86,86,44,40,1,16,1,6,0,48,4,56,6,10,10,87,6,83,77,1,127,29,80,28,90,97,15,77,112,2,60,42,6,34,0,21,3,99,77,7,16,103,10,15,27,2,3,27,28,0,0,73,31,52,2,22,27,94,75,58,13,50,4,38,2,62,41,86,1,80,1,59,8,39,0,3,6,51,13,62,1,21,5,89,5,74,8,39,103,11,1,126,10,102,0,77,0,51,1,39,6,0,1,32,15,19,6,74,66,49,2,34,3,56,57,63,104,72,107,4,49,69,178,74,38,59,104,30,16,23,17,53,25,67,64,1,72,9,66,71,64,58,98,126,38,120,64,44,78,73,72,22,2,5,1,35,3,22,1,44,0,92,6,50,40,65,22,37,42,30,16,16,38,46,0,4,96,17,12,9,86,9,18,27,24,2,5,56,2,25,12,89,31,9,21,5,2,29,2,5,10,30,7,4,56,18,0,10,80,26,3,40,57,4,23,120,43,9,5,17,16,10,143,60,69,15,39,21,10,42,19,2,20,94,14,0,70,84,2,16,80,3,2,65,32,0,3,70,4,2,22,14,7,53,47,36,86,140,11,27,46,116,11,87,151,32,135,185,58,35,111,75,54,2,59,168,40,171,25,132,131,102,35,118,38,28,5,56,0,26,16,70,72,47,18,119,89,17,72,95,44,51,100,122,33,41,64,48,35,74,97,108,68,267,112,22,39,39,126,0,2,106,96,0,28,51,121,109,97,12,36,88,110,20,39,3,34,84,132,68,70,102,78,18,70,0,72,1,26,4,17,2,7,23,3,41,41,14,85,30,103,110,42,37,0,22,0,0,0,30,1,10,3,45,10,114,1,120,31,0,54,23,121,26,115,104,19,95,105,16,104,108,5,20,1,15,3,123,76,2,8,33,1,38,8,2,0,52,31,8,23,95,28,104,30,76,11,45,53,68,2,40,1,31,0,27,79,97,0,48,4,52,8,31,0,0,2,44,4,67,0,39,4,137,16,115,8,85,114,25,3,138,7,79,2,70,1,57,2,58,2,49,2,45,22,37,34,74,87,27,1,40,0,58,36,88,55,117,90,1,21,55,116,25,51,63,119,28,10,29,16,61,37,76,38,6,44,0,108,91,49,67,44,116,137,85,48,60,65,5,3,0,11,1,17,2,40,1,107,6,67,40,64,11,34,32,49,10,8,54,51,1,11,78,17,8,17,65,6,6,48,25,2,4,72,2,25,13,90,20,14,12,4,3,26,3,3,17,22,10,7,62,11,8,10,84,8,5,37,38,8,14,128,49,5,3,29,22,10,141,55,53,16,67,26,7,95,74,4,40,107,16,1,71,38,4,22,107,0,6,55,12,2,1,58,4,1,30,23,15,62,72,40,65,71,7,29,74,18,58,105,170,21,85,103,48,30,54,119,65,15,83,90,27,167,16,89,104,106,119,66,42,22,32,7,79,2,7,3,44,1,41,16,55,51,38,28,122,73,6,48,132,65,42,86,135,33,52,101,66,103,180,149,29,58,46,127,0,19,113,94,0,35,53,120,84,95,11,34,87,36,9,26,3,8,54,130,68,38,99,80,17,70,0,73,1,29,5,18,1,11,47,4,71,54,14,84,30,104,104,30,37,0,25,0,9,0,85,1,12,3,45,10,116,2,93,30,0,54,24,122,25,113,102,19,106,105,34,105,118,4,77,4,31,3,123,111,2,7,33,2,33,8,2,0,39,9,3,10,93,6,103,5,70,11,61,69,70,14,55,1,35,0,27,79,97,0,47,3,81,8,64,0,20,5,72,4,79,0,10,3,99,17,115,8,96,114,25,3,139,7,80,2,70,1,49,2,53,2,49,3,50,23,14,41,74,85,30,0,40,0,56,35,88,55,118,90,1,34,61,140,67,45,63,97,36,13,30,15,59,37,78,38,5,44,0,108,91,50,67,43,118,135,84,47,59,64,4,2,0,11,1,17,2,39,2,110,6,72,41,72,26,36,33,39,10,13,53,53,1,11,78,18,10,16,66,13,6,50,23,3,4,69,2,25,13,98,23,10,17,4,0,32,4,3,13,27,9,6,59,18,7,7,88,14,4,28,43,7,12,111,49,5,2,27,20,7,153,39,42,13,68,27,6,91,72,3,32,107,15,1,69,38,4,19,104,0,4,53,12,1,1,58,4,2,26,25,15,46,70,41,64,115,16,32,88,19,59,106,169,20,85,102,49,31,54,118,66,15,84,88,26,169,22,112,87,103,134,68,43,43,32,6,85,2,7,3,49,1,41,15,56,51,37,28,119,73,7,48,129,64,43,87,135,32,50,100,65,104,182,180,53,78,8,113,1,33,58,94,0,18,139,100,10,53,97,50,45,16,83,93,13,29,9,19,72,96,104,103,72,54,0,83,0,105,1,7,6,12,1,15,21,5,48,82,15,57,27,87,93,45,42,2,17,2,3,0,46,5,54,7,10,11,89,7,84,78,1,128,29,81,28,90,98,15,77,113,1,59,45,6,38,0,13,2,96,77,7,17,103,10,16,27,4,2,28,28,0,1,78,32,59,3,20,24,99,73,57,13,48,4,40,1,62,42,87,1,80,1,59,7,41,0,3,5,41,12,62,1,25,4,90,5,73,8,40,103,11,2,123,9,103,0,78,0,51,1,39,5,0,2,33,18,20,6,74,68,50,2,35,4,57,56,63,105,72,105,4,48,68,177,75,39,65,109,31,20,25,17,53,26,68,64,0,71,10,65,74,65,59,100,126,35,118,67,45,76,77,72,22,2,5,2,35,2,22,1,44,0,93,5,54,41,78,19,32,44,28,18,15,38,52,0,4,95,18,6,9,88,8,19,27,24,0,5,64,2,24,12,93,25,14,11,6,0,24,0,5,12,21,6,5,60,11,0,14,78,13,5,48,39,4,26,113,40,10,4,20,19,9,145,61,72,16,39,20,10,43,20,2,20,94,15,1,67,87,3,15,81,3,3,59,31,1,3,67,4,2,21,10,10,52,41,35,101,148,15,34,53,113,34,86,148,25,122,187,58,37,111,73,51,2,66,174,39,164,29,133,191,93,40,111,37,19,5,62,0,28,17,65,71,47,18,118,90,16,72,95,44,51,101,119,33,41,68,45,35,74,97,108,67,265,118,23,44,38,128,0,3,107,94,0,30,53,118,100,92,12,44,89,51,5,17,2,4,50,131,64,30,100,78,18,69,0,74,1,26,3,16,1,8,23,4,44,46,14,85,30,108,109,28,37,0,22,0,0,0,30,0,10,3,46,10,114,1,92,23,0,53,23,120,25,116,101,18,95,106,16,104,115,4,25,1,15,3,125,82,3,9,34,1,34,8,2,0,39,14,4,17,93,10,104,7,77,11,46,57,69,1,43,1,32,0,26,78,98,0,48,4,54,8,31,0,0,2,47,4,70,0,9,2,90,16,114,9,92,116,25,3,137,8,80,2,70,1,48,2,54,2,48,2,52,21,16,36,73,85,26,1,40,0,58,35,85,55,118,90,2,20,57,100,25,45,62,127,31,12,29,17,63,44,77,37,6,45,0,110,90,48,67,44,116,136,84,47,60,65,4,3,0,11,1,16,2,39,2,109,6,70,40,67,11,36,32,53,13,11,54,53,2,11,79,20,9,16,66,10,6,49,27,2,4,79,2,23,13,88,18,17,11,4,2,31,3,3,20,18,9,8,70,13,8,11,83,8,3,47,42,9,11,128,49,5,3,33,18,6,136,44,39,11,66,25,5,92,72,4,34,108,15,1,68,36,5,18,104,0,5,51,13,1,0,57,3,2,24,24,15,55,66,38,65,119,15,38,82,20,60,104,170,20,84,103,46,30,54,119,66,16,83,89,26,168,20,104,110,108,117,68,43,20,33,6,77,1,6,3,38,1,40,16,56,50,39,27,122,72,6,46,132,64,43,86,134,32,51,101,66,104,179

Secondary structure (DSSP, 8-state):
--HHHHHHHHHHHHTSS--TTS---SSTT--EEEEEE-BEEEEEEEETTTTEEEEEEE-EEEEEEEEEE--SGGGTS---EEE-TTSS----EEETTBSSS-SS--S---EEE-SEEEEEE--EEEEEE------SS-SS-EEEEEEEEEESS--TTTEEEEES-SB-B-SS----SSEEEEEEEEEEEEEE-SS-SSEEEEEEEEEEEEE-THHHIIIIIHHHHHTTTTSSGGGGS-SSS--HHHHHHHHHHHHHHHHHHHTTTS---SS---SHHHHHHHHHHHHHHHHHHHHHHHHHHT--TTT----SSHHHHHHHHHHHTT----HHHHHHHHHHHHHHHHHHHHHHHHHHHHTTT-/-HHHHHHHHHS-TTT--SSS----TTTPPEEEEEEEEEEEEEEEETTTTEEEEEEEEEEEEE-TTS---TTTTTS--EEEE-TTTS-----B-SS-STT--S-SS---EEEESSSEEEE--EEEEEE------SSSSS-EEEEEEEEB-SS--TTTEEEE-S-SB-B-TT----SSEEEEE-BEEEEE-TTTS--EEEEEEEEEEE--HHHIIIIIHHHHHHHTTTTTGGGS-TTSS-HHHHHHHHHHHHHHHHHHHHHHS---TT---HHHHHHHHHHHHHHHHHHHHHHHHHHHT--TTT----THHHHHHHHHGGGGT-----HHHHHHHHHHHHHHHHHHHHHHHHHHHHHHH-/-HHHHHHHHHS-TTT--SSS----TTTPPEEEEEEEEEEEEEEEETTTTEEEEEEEEEEEEE-TTS---TTTTTS--EEEE-TTTS-----B-SS-STT--S-SS---EEEESSSEEEE--EEEEEE------SSSSS-EEEEEEEEB-SS--TTTEEEE-S-SB-B-TTPPP-SSEEEEE-BEEEEE-TTTS--EEEEEEEEEEE--HHHIIIIIHHHHHHHTTTTTGGGS-TTSS-HHHHHHHHHHHHHHHHHHHHHHS---TT---HHHHHHHHHHHHHHHHHHHHHHHHHHHT--TTT----THHHHHHHHHGGGGT-----HHHHHHHHHHHHHHHHHHHHHHHHHHHHHHH-/--HHHHHHHHHHHHTSS--TTS---SSTT--EEEEEE-BEEEEEEEETTTTEEEEEEE-EEEEEEEEEE--SGGGTS---EEE-TTSS----EEETTBSSS-SS--S---EEE-SEEEEEE--EEEEEE------SS-SS-EEEEEEEEEESS--TTTEEEEES-SB-B-SS----SSEEEEEEEEEEEEEE-SS-SSEEEEEEEEEEEEE-THHHIIIIIHHHHHTTTTSSGGGGS-SSS--HHHHHHHHHHHHHHHHHHHTTTS---SS---SHHHHHHHHHHHHHHHHHHHHHHHHHHT--TTT----SSHHHHHHHHHHHTT----SHHHHHHHHHHHHHHHHHHHHHHHHHHHTTT-/-HHHHHHHHHS-TTT--SSS----TTTPPEEEEEEEEEEEEEEEETTTTEEEEEEEEEEEEE-TTS---TTTTTS--EEEE-TTTS-----B-SS-STT--S-SS---EEEESSSEEEE--EEEEEE------SSSSS-EEEEEEEEB-SS--TTTEEEE-S-SB-B-TT----SSEEEEE-BEEEEE-TTTS--EEEEEEEEEEE--HHHIIIIIHHHHHHHTTTTTGGGS-TTSS-HHHHHHHHHHHHHHHHHHHHHHS---TT---HHHHHHHHHHHHHHHHHHHHHHHHHHHH--TTT----THHHHHHHHHGGGGT-----HHHHHHHHHHHHHHHHHHHHHHHHHHHHHHH-

B-factor: mean 20.54, std 12.46, range [4.87, 66.43]

Foldseek 3Di:
DDLVVLVVVLVVVLQPDADQPDAQDDDQQDAKEKEWAKAWQEWADQAQQQQKTKTKMWIKIKIFGDRSADDQVVSPRDFKDKAWPPRHHDAQKFWPFADPFDRDAPPGDIWMGGRRRMIMDIGIDMTMGGAHADAAAPPFDKGKGKTKMFHDPDFCSHYPYDYDDQFHHHPNYDDPPFKDFPGKGKDKAKADDDVDDGITIMMMIMTIMTTDRPPCVPPQVVVLVVLLVLLLCLLVPALVPPCSVVSLVVSLVVLVVSLVVVCNRHYPDDPDDYLSNVLSVVSSVSSVVVSVVVVVLSVQQPDDPVVDHPPPCVVVVQCVVCVVVVHNVHSRVVSNSVSSVVSVVVVVVNVVCVPVSPPVVD/DLLVVLVCVQLPCVQDDAVDDADDDPLDAKEKEKAKAFQEFADQQFQQQKTKTKIKMKIKTFHQSSADDLVVSVRDFKDKAQQVRHYDFAKFWDQAPPPDTGADDRDIWMAGRRGMIIDIDMHMTIGGFHADAAAPPFDKGKGKTKMDGDPDWCSHYAYDYDDQFHHHVNYDDHPFKDWDGWGKDWDADPVVRTDIMIMIMTIIGGDHVPCCVVQVVVQCVLLVCLLPLLVPALVVVPSCVSLVVSLVVLVVSLVVVCSSHYPDPPDDYDSNVVSVVSSVVSVVVVVVVVVLSVLLPDDCVVDPCPDPLCCVQVVCCVVLPHDDAVVSRNSSRSSNSVSVVVSVVSVVVVVVVVVVVD/DLLVVLVCVQLPCVLDDAVDDADDDPLDAKEKEKAKAFAEFADQQFQQQKTKTKIKMKIKTFHQSSADDLVVSVRDFKDKAQQVRHYDFAKFWDQAPPPDTGADDRDIWMAGRRGMIIDIDMHMTIGGFHADAAAPPFDKGKGKTKMDGDPDWCSHYAYDYDDQFHHHPNYDDHPFKDWDGWGKDWDADPVVRTDIMIMIMTIIGGDHVPCCVVQVVVLCVLLVCLLPLLVPALVVVPSCVSLVVSLVVLVVSLVVVCSSHYPDPPDDYDSNVVSVVSSVVSVVVVVVVVVLSVLLPDDCVVDPCPDPLCCVQVVCCVVLPHDDAVVSRNSSRSSNSVSVVVSVVSVVVVVVVVVVVD/DDLVVLVVVLVVVLQPDADQPDAQDDDQLDAKEKEWAKAWQEWADQAQQQQKTKTKMWIKIKIFGDRSADDQVVSPRDFKDKAWPPRHHDAQKFWPFADPFDRDADPGDIWMGGRRRMIMDIGIDMTMGGAHADAAAPPFDKGKGKTKMFHDPDFCSHYPYDYDDQFHHHPNYDDPPFKDFPGKGKDKAKADDDVDDGITIMMMIMTIMTTDRPPCVPPQVVVLVVLLVLLLCLLVPALVPPCSVVSLVVSLVVLVVSLVVVCNRHYPDDPDDYLSNVLSVVSSVSSVVVSVVVVVLSVQQPDDPVVDHPPPCVVVVQCVVCVVVVNNNHRRVVSNSVSSVVSVVVVVVNVVCVPVSPPVVD/DLLVVLVCVQLPCVLDDAVDDADDDPLDAKEKEKAKAFQEFADQQFQQQKTKTKIKMKIKTFHQSSADDLVVSVRDFKDKAQQVRHYDFAKFWDQAPPPDTGADDRDIWMAGRRGMIIDIDMHMTIGGFHADAAAPPFDKGKGKTKMDGDPDWCSHYAYDYDDQFHHHVNYDDHPFKDWDGWGKDWDADPVVRTDIMIMIMTIIGGDHVPCCVVQVVVQCVLLVCLLPLLVPALVVVPSCVSLVVSLVVLVVSLVVVCSSHYPDPPDDYDSNVVSVVSSVVSVVVVVVVVVLSVLLPDDCVVDPCPDPLCCVQVVCCVVLPHDDAVVSRNSSRSSNSVSVVVSVVSVVVVVVVVVVVD